Protein AF-0000000078815032 (afdb_homodimer)

Nearest PDB structures (foldseek):
  8a9y-assembly1_I  TM=8.421E-01  e=9.475E-63  Bacteroides thetaiotaomicron VPI-5482
  6zm1-assembly1_B  TM=8.231E-01  e=6.210E-60  Bacteroides thetaiotaomicron VPI-5482
  6sm3-assembly1_B  TM=7.751E-01  e=1.254E-58  Porphyromonas gingivalis W83
  6sli-assembly1_B  TM=7.801E-01  e=6.542E-57  Porphyromonas gingivalis W83
  6ofr-assembly1_A  TM=6.181E-01  e=5.843E-21  Escherichia coli

InterPro domains:
  IPR008969 Carboxypeptidase-like, regulatory domain superfamily [SSF49464] (39-123)
  IPR012910 TonB-dependent receptor, plug domain [PF07715] (133-239)
  IPR023996 TonB-dependent outer membrane protein, SusC/RagA [TIGR04056] (39-1039)
  IPR023997 TonB-dependent outer membrane protein SusC/RagA, conserved site [TIGR04057] (215-245)
  IPR037066 TonB-dependent receptor, plug domain superfamily [G3DSA:2.170.130.10] (115-244)
  IPR039426 TonB-dependent receptor-like [PS52016] (132-261)

Solvent-accessible surface area (backbone atoms only — not comparable to full-atom values): 103004 Å² total; per-residue (Å²): 144,79,83,83,64,69,72,75,48,55,62,59,51,54,54,49,57,59,58,59,58,61,71,66,71,80,77,81,79,72,82,77,65,89,60,74,62,61,38,59,36,31,29,36,32,20,33,47,95,75,65,39,47,35,60,62,26,38,31,26,38,64,86,48,91,51,56,25,53,20,36,85,73,2,35,32,65,35,74,39,59,51,54,60,51,59,40,35,35,33,37,36,37,94,72,28,45,69,44,76,41,68,42,56,93,54,48,62,60,70,43,68,36,36,44,34,59,61,72,64,67,46,63,36,77,48,76,95,45,72,38,41,50,88,72,56,48,51,54,64,49,74,44,58,38,87,75,54,87,70,89,64,92,34,48,53,58,60,47,40,41,71,42,50,33,47,43,47,46,54,51,33,42,42,68,58,83,68,34,58,28,49,57,21,47,64,44,61,63,48,70,78,51,83,40,56,44,32,33,23,50,71,80,39,80,47,65,72,62,74,53,57,70,88,44,37,42,34,41,30,37,25,67,37,27,48,36,17,9,54,54,16,46,55,19,57,34,15,30,36,41,34,35,59,48,64,35,42,73,49,73,68,35,38,40,38,38,41,37,41,34,40,34,24,62,67,43,71,70,57,60,47,50,22,32,59,46,46,51,50,50,21,61,44,69,72,44,72,80,57,44,74,67,55,39,45,30,25,68,71,52,76,40,47,58,78,30,8,62,44,56,53,68,65,71,45,35,50,73,54,24,46,35,38,38,39,36,42,34,40,31,14,24,52,89,45,39,23,29,20,39,38,40,36,41,38,39,33,44,43,37,56,51,53,47,71,81,77,50,100,58,70,24,45,42,36,27,40,39,38,40,38,38,38,28,37,38,33,46,78,44,99,46,31,37,40,36,43,36,42,35,44,37,43,37,39,38,37,22,25,32,46,62,66,68,56,37,43,47,30,47,44,23,37,26,22,40,67,45,31,80,50,36,90,86,68,51,46,41,32,50,84,52,106,45,75,61,45,34,58,47,42,41,50,52,13,35,22,26,42,37,41,39,40,38,39,40,38,37,43,33,41,39,38,54,32,29,90,78,76,41,72,42,29,34,38,36,41,37,42,36,47,36,39,39,41,39,40,39,42,33,31,28,30,42,49,58,20,30,40,72,79,46,62,48,96,87,66,47,76,38,68,70,72,56,72,40,82,52,43,82,60,68,43,76,48,66,49,60,40,36,38,40,36,42,39,42,38,42,37,39,36,36,46,45,70,46,92,85,32,40,36,41,34,37,35,44,34,41,40,40,40,41,36,38,43,37,66,61,87,33,81,70,60,45,45,70,44,61,42,41,36,38,24,37,38,39,39,39,28,48,66,81,27,41,37,40,36,40,27,25,9,42,34,41,44,66,50,31,24,90,93,43,25,62,48,81,19,46,14,35,33,38,28,38,32,53,45,73,38,79,87,35,57,85,48,30,74,52,42,56,36,38,33,42,28,34,33,38,20,28,23,28,34,73,79,65,77,83,66,75,37,52,40,45,62,38,77,34,56,78,51,54,47,56,44,65,94,80,45,72,53,49,46,75,25,82,39,71,31,48,57,53,34,69,76,40,55,64,21,38,36,40,28,37,38,44,36,40,38,38,24,40,63,82,33,35,39,40,38,42,35,40,41,40,34,40,31,38,24,33,63,37,56,51,61,68,59,61,75,80,75,66,63,86,40,67,47,66,39,55,65,18,30,22,36,28,36,38,38,28,27,39,37,37,36,50,47,73,58,86,72,32,42,37,38,35,40,35,28,34,24,37,38,52,38,30,32,67,33,68,55,68,74,82,45,96,50,68,69,59,40,63,63,70,32,45,55,28,88,90,25,71,53,50,66,22,36,49,54,77,48,57,34,83,36,69,65,54,58,74,73,43,62,47,58,71,41,62,55,69,57,69,27,24,63,34,68,51,50,68,82,68,78,52,51,31,46,82,83,27,31,31,75,46,90,44,33,78,49,58,28,30,37,29,16,40,32,44,34,41,31,44,84,50,35,36,38,37,39,32,35,33,33,40,32,62,20,27,37,51,54,30,58,49,26,66,33,55,38,53,70,63,37,80,45,34,33,14,36,37,39,72,47,76,81,26,36,28,51,90,88,47,51,73,70,52,42,71,64,29,76,40,52,43,62,24,44,46,85,35,65,24,32,61,45,56,64,54,59,26,57,76,39,46,40,66,37,35,37,39,26,37,45,35,37,38,43,34,40,37,58,56,53,87,72,30,64,87,47,80,45,67,40,41,35,42,33,42,36,36,28,44,75,43,76,50,50,86,53,81,63,37,60,51,66,44,57,54,35,64,54,66,55,57,45,40,53,20,36,41,34,44,35,40,37,37,31,63,134,82,78,77,65,68,70,75,50,53,61,58,52,52,53,49,55,59,58,61,60,60,72,64,70,81,78,80,78,72,82,75,66,89,60,74,61,60,38,59,34,29,31,36,32,21,32,46,93,76,66,38,47,35,60,61,25,38,34,27,37,65,86,49,92,52,54,27,53,20,36,85,72,2,35,31,65,34,74,38,58,52,55,60,49,58,39,36,35,32,36,37,36,96,75,28,45,70,43,77,42,67,43,56,92,54,47,62,58,70,43,68,37,38,44,34,57,62,72,61,67,45,64,36,77,48,74,95,45,73,38,41,49,89,71,56,48,52,52,63,49,72,43,57,38,87,75,53,86,71,90,64,93,34,48,54,58,59,46,40,40,70,43,52,35,46,45,47,45,55,51,33,41,41,68,60,82,67,34,57,29,50,56,20,48,65,44,61,62,48,69,78,50,84,41,57,45,32,35,22,50,72,81,40,81,47,67,71,61,75,52,56,70,89,45,36,42,34,42,30,38,24,67,37,26,47,36,16,8,54,53,16,46,58,18,58,32,15,31,35,42,34,34,59,51,64,34,41,72,47,74,66,37,38,39,39,38,42,36,42,34,41,34,25,64,65,43,71,70,58,60,47,52,22,32,59,47,45,51,51,50,21,61,42,69,72,45,73,81,58,44,74,66,56,39,46,28,25,68,69,52,77,42,46,60,78,30,8,61,43,58,53,68,64,70,45,35,50,74,54,27,45,36,40,38,39,37,40,35,40,31,14,24,52,91,46,39,23,30,20,39,39,40,37,42,38,39,34,43,43,37,57,52,53,48,71,82,76,49,99,58,69,23,46,43,36,28,40,41,40,40,37,40,40,27,37,38,32,44,78,43,98,46,32,36,40,36,42,37,42,36,44,36,43,36,42,40,38,23,25,33,44,61,66,67,56,36,43,47,30,46,45,24,36,26,23,40,66,46,31,81,51,36,90,86,68,50,45,41,31,50,83,52,102,48,74,60,44,34,57,48,42,42,51,52,13,37,21,27,43,35,39,38,40,38,38,40,37,38,42,32,41,38,38,54,32,29,92,79,76,40,71,41,29,33,39,38,42,37,44,36,47,37,38,39,41,38,40,40,42,33,31,28,31,43,49,60,20,30,37,72,80,46,63,48,98,87,65,45,77,37,67,71,73,58,73,39,81,53,41,82,62,68,43,77,49,64,50,60,40,34,38,41,35,41,39,41,38,41,36,41,37,36,47,45,70,45,93,85,32,41,35,41,34,38,37,43,34,42,39,39,38,42,35,38,43,37,68,62,88,34,80,69,60,45,44,69,46,58,41,40,38,38,2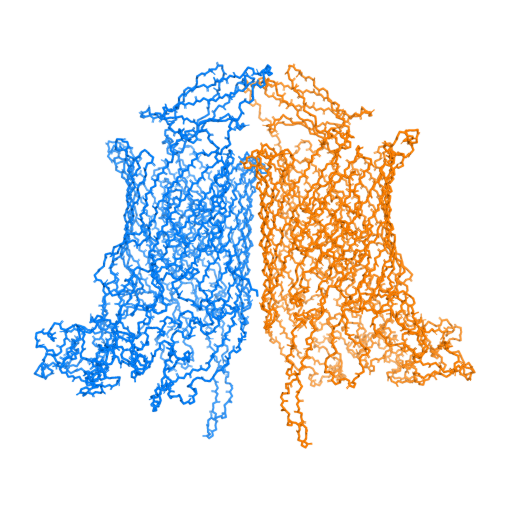4,37,37,40,37,40,27,47,66,80,27,40,36,41,37,42,28,25,10,41,32,40,44,69,51,31,25,89,92,44,26,61,48,82,20,47,15,34,32,36,29,39,33,52,46,74,39,77,88,34,58,86,48,32,73,52,42,57,37,37,33,41,27,33,33,38,21,27,24,28,34,75,79,65,79,84,66,73,38,52,40,44,62,40,76,34,56,79,50,55,47,55,43,66,96,80,46,72,53,49,46,76,27,82,40,71,32,47,56,52,34,69,75,39,55,62,21,37,35,40,29,37,38,43,34,40,38,36,24,39,63,82,32,36,39,40,38,40,36,40,41,40,34,40,30,38,24,34,63,36,58,52,60,68,60,61,74,81,75,68,63,85,41,66,49,66,39,56,66,17,29,23,38,30,37,39,39,26,28,39,39,36,36,50,48,71,59,87,74,32,42,37,38,36,39,36,28,35,24,38,37,51,37,29,32,66,33,67,54,68,74,82,46,96,51,69,69,58,41,64,60,70,32,45,54,26,88,90,26,73,50,50,65,22,37,50,52,77,47,57,32,85,35,69,66,54,57,73,73,43,62,48,57,71,41,61,54,70,57,68,29,25,63,35,69,52,51,70,81,70,80,53,52,28,47,82,83,28,31,31,74,46,92,44,32,76,50,58,27,30,38,30,17,41,33,45,34,41,34,45,85,48,36,34,40,38,40,32,35,32,33,39,32,63,20,26,37,51,54,31,58,49,28,65,32,53,38,55,71,63,36,78,46,38,32,14,36,36,38,73,46,76,83,27,36,28,50,91,86,47,52,74,68,52,41,69,66,28,76,39,52,42,60,25,42,46,86,36,64,24,30,61,46,58,64,54,60,25,57,76,39,46,41,64,37,34,37,41,25,36,45,36,36,37,42,34,39,38,59,57,52,86,74,28,65,85,46,80,46,67,40,40,34,42,33,42,36,35,28,44,75,43,75,50,50,86,53,80,63,38,58,48,67,45,57,53,37,63,53,68,54,58,46,42,53,20,37,42,36,43,36,39,38,38,31,63

Organism: NCBI:txid997873

Structure (mmCIF, N/CA/C/O backbone):
data_AF-0000000078815032-model_v1
#
loop_
_entity.id
_entity.type
_entity.pdbx_description
1 polymer 'SusC/RagA family TonB-linked outer membrane protein'
#
loop_
_atom_site.group_PDB
_atom_site.id
_atom_site.type_symbol
_atom_site.label_atom_id
_atom_site.label_alt_id
_atom_site.label_comp_id
_atom_site.label_asym_id
_atom_site.label_entity_id
_atom_site.label_seq_id
_atom_site.pdbx_PDB_ins_code
_atom_site.Cartn_x
_atom_site.Cartn_y
_atom_site.Cartn_z
_atom_site.occupancy
_atom_site.B_iso_or_equiv
_atom_site.auth_seq_id
_atom_site.auth_comp_id
_atom_site.auth_asym_id
_atom_site.auth_atom_id
_atom_site.pdbx_PDB_model_num
ATOM 1 N N . MET A 1 1 ? 0.062 -14.578 29.141 1 17.03 1 MET A N 1
ATOM 2 C CA . MET A 1 1 ? 1.297 -14.008 28.609 1 17.03 1 MET A CA 1
ATOM 3 C C . MET A 1 1 ? 1.49 -12.578 29.109 1 17.03 1 MET A C 1
ATOM 5 O O . MET A 1 1 ? 0.55 -11.953 29.594 1 17.03 1 MET A O 1
ATOM 9 N N . LYS A 1 2 ? 2.531 -11.656 28.375 1 23.73 2 LYS A N 1
ATOM 10 C CA . LYS A 1 2 ? 3.879 -11.117 28.531 1 23.73 2 LYS A CA 1
ATOM 11 C C . LYS A 1 2 ? 3.838 -9.633 28.891 1 23.73 2 LYS A C 1
ATOM 13 O O . LYS A 1 2 ? 2.957 -8.906 28.422 1 23.73 2 LYS A O 1
ATOM 18 N N . PRO A 1 3 ? 4.613 -9.266 29.938 1 27.3 3 PRO A N 1
ATOM 19 C CA . PRO A 1 3 ? 5.082 -7.918 30.281 1 27.3 3 PRO A CA 1
ATOM 20 C C . PRO A 1 3 ? 5.488 -7.105 29.062 1 27.3 3 PRO A C 1
ATOM 22 O O . PRO A 1 3 ? 5.902 -7.68 28.047 1 27.3 3 PRO A O 1
ATOM 25 N N . ASN A 1 4 ? 4.914 -5.973 28.922 1 27.45 4 ASN A N 1
ATOM 26 C CA . ASN A 1 4 ? 5.125 -4.824 28.047 1 27.45 4 ASN A CA 1
ATOM 27 C C . ASN A 1 4 ? 6.562 -4.324 28.109 1 27.45 4 ASN A C 1
ATOM 29 O O . ASN A 1 4 ? 6.883 -3.432 28.891 1 27.45 4 ASN A O 1
ATOM 33 N N . LEU A 1 5 ? 7.605 -5.266 28.094 1 28.98 5 LEU A N 1
ATOM 34 C CA . LEU A 1 5 ? 9.047 -5.086 28.25 1 28.98 5 LEU A CA 1
ATOM 35 C C . LEU A 1 5 ? 9.578 -4.098 27.219 1 28.98 5 LEU A C 1
ATOM 37 O O . LEU A 1 5 ? 10.773 -3.787 27.203 1 28.98 5 LEU A O 1
ATOM 41 N N . PHE A 1 6 ? 8.773 -3.75 26.219 1 28.92 6 PHE A N 1
ATOM 42 C CA . PHE A 1 6 ? 9.492 -3.1 25.141 1 28.92 6 PHE A CA 1
ATOM 43 C C . PHE A 1 6 ? 9.844 -1.662 25.5 1 28.92 6 PHE A C 1
ATOM 45 O O . PHE A 1 6 ? 10.625 -1.012 24.812 1 28.92 6 PHE A O 1
ATOM 52 N N . HIS A 1 7 ? 9.156 -1.008 26.438 1 31.09 7 HIS A N 1
ATOM 53 C CA . HIS A 1 7 ? 9.289 0.445 26.453 1 31.09 7 HIS A CA 1
ATOM 54 C C . HIS A 1 7 ? 10.648 0.869 26.984 1 31.09 7 HIS A C 1
ATOM 56 O O . HIS A 1 7 ? 11.242 1.838 26.5 1 31.09 7 HIS A O 1
ATOM 62 N N . THR A 1 8 ? 11.039 0.402 28.25 1 33.56 8 THR A N 1
ATOM 63 C CA . THR A 1 8 ? 12.188 0.922 28.984 1 33.56 8 THR A CA 1
ATOM 64 C C . THR A 1 8 ? 13.492 0.513 28.297 1 33.56 8 THR A C 1
ATOM 66 O O . THR A 1 8 ? 14.547 1.108 28.547 1 33.56 8 THR A O 1
ATOM 69 N N . GLN A 1 9 ? 13.5 -0.569 27.516 1 32.56 9 GLN A N 1
ATOM 70 C CA . GLN A 1 9 ? 14.734 -1.25 27.156 1 32.56 9 GLN A CA 1
ATOM 71 C C . GLN A 1 9 ? 15.406 -0.574 25.953 1 32.56 9 GLN A C 1
ATOM 73 O O . GLN A 1 9 ? 16.609 -0.769 25.719 1 32.56 9 GLN A O 1
ATOM 78 N N . PHE A 1 10 ? 14.688 0.203 25.312 1 30.89 10 PHE A N 1
ATOM 79 C CA . PHE A 1 10 ? 15.359 0.689 24.109 1 30.89 10 PHE A CA 1
ATOM 80 C C . PHE A 1 10 ? 16.375 1.771 24.469 1 30.89 10 PHE A C 1
ATOM 82 O O . PHE A 1 10 ? 17.438 1.852 23.859 1 30.89 10 PHE A O 1
ATOM 89 N N . PHE A 1 11 ? 16.172 2.57 25.5 1 33.44 11 PHE A N 1
ATOM 90 C CA . PHE A 1 11 ? 17.188 3.555 25.844 1 33.44 11 PHE A CA 1
ATOM 91 C C . PHE A 1 11 ? 18.453 2.869 26.328 1 33.44 11 PHE A C 1
ATOM 93 O O . PHE A 1 11 ? 19.562 3.326 26.031 1 33.44 11 PHE A O 1
ATOM 100 N N . ARG A 1 12 ? 18.375 1.765 27.047 1 34.41 12 ARG A N 1
ATOM 101 C CA . ARG A 1 12 ? 19.547 1.09 27.594 1 34.41 12 ARG A CA 1
ATOM 102 C C . ARG A 1 12 ? 20.391 0.479 26.484 1 34.41 12 ARG A C 1
ATOM 104 O O . ARG A 1 12 ? 21.625 0.534 26.531 1 34.41 12 ARG A O 1
ATOM 111 N N . LEU A 1 13 ? 19.734 0.036 25.469 1 32.59 13 LEU A N 1
ATOM 112 C CA . LEU A 1 13 ? 20.531 -0.61 24.422 1 32.59 13 LEU A CA 1
ATOM 113 C C . LEU A 1 13 ? 21.25 0.426 23.578 1 32.59 13 LEU A C 1
ATOM 115 O O . LEU A 1 13 ? 22.422 0.245 23.219 1 32.59 13 LEU A O 1
ATOM 119 N N . PHE A 1 14 ? 20.641 1.541 23.281 1 34.09 14 PHE A N 1
ATOM 120 C CA . PHE A 1 14 ? 21.312 2.512 22.438 1 34.09 14 PHE A CA 1
ATOM 121 C C . PHE A 1 14 ? 22.469 3.18 23.188 1 34.09 14 PHE A C 1
ATOM 123 O O . PHE A 1 14 ? 23.547 3.377 22.641 1 34.09 14 PHE A O 1
ATOM 130 N N . PHE A 1 15 ? 22.344 3.541 24.469 1 34.94 15 PHE A N 1
ATOM 131 C CA . PHE A 1 15 ? 23.484 4.055 25.203 1 34.94 15 PHE A CA 1
ATOM 132 C C . PHE A 1 15 ? 24.594 3.01 25.297 1 34.94 15 PHE A C 1
ATOM 134 O O . PHE A 1 15 ? 25.766 3.354 25.391 1 34.94 15 PHE A O 1
ATOM 141 N N . LEU A 1 16 ? 24.25 1.733 25.297 1 32.28 16 LEU A N 1
ATOM 142 C CA . LEU A 1 16 ? 25.297 0.711 25.344 1 32.28 16 LEU A CA 1
ATOM 143 C C . LEU A 1 16 ? 26.047 0.646 24.031 1 32.28 16 LEU A C 1
ATOM 145 O O . LEU A 1 16 ? 27.266 0.42 24.016 1 32.28 16 LEU A O 1
ATOM 149 N N . ILE A 1 17 ? 25.375 0.931 22.969 1 34.19 17 ILE A N 1
ATOM 150 C CA . ILE A 1 17 ? 26.141 0.878 21.734 1 34.19 17 ILE A CA 1
ATOM 151 C C . ILE A 1 17 ? 27.047 2.102 21.625 1 34.19 17 ILE A C 1
ATOM 153 O O . ILE A 1 17 ? 28.188 1.996 21.188 1 34.19 17 ILE A O 1
ATOM 157 N N . LEU A 1 18 ? 26.547 3.266 22 1 34.38 18 LEU A N 1
ATOM 158 C CA . LEU A 1 18 ? 27.438 4.422 21.938 1 34.38 18 LEU A CA 1
ATOM 159 C C . LEU A 1 18 ? 28.594 4.281 22.922 1 34.38 18 LEU A C 1
ATOM 161 O O . LEU A 1 18 ? 29.719 4.688 22.625 1 34.38 18 LEU A O 1
ATOM 165 N N . LEU A 1 19 ? 28.344 3.783 24.125 1 32.12 19 LEU A N 1
ATOM 166 C CA . LEU A 1 19 ? 29.438 3.652 25.078 1 32.12 19 LEU A CA 1
ATOM 167 C C . LEU A 1 19 ? 30.469 2.627 24.609 1 32.12 19 LEU A C 1
ATOM 169 O O . LEU A 1 19 ? 31.594 2.588 25.094 1 32.12 19 LEU A O 1
ATOM 173 N N . ALA A 1 20 ? 30.016 1.677 23.875 1 32.22 20 ALA A N 1
ATOM 174 C CA . ALA A 1 20 ? 31.047 0.717 23.484 1 32.22 20 ALA A CA 1
ATOM 175 C C . ALA A 1 20 ? 32.031 1.35 22.516 1 32.22 20 ALA A C 1
ATOM 177 O O . ALA A 1 20 ? 33.094 0.772 22.25 1 32.22 20 ALA A O 1
ATOM 178 N N . GLY A 1 21 ? 31.641 2.371 21.812 1 32.75 21 GLY A N 1
ATOM 179 C CA . GLY A 1 21 ? 32.625 2.938 20.906 1 32.75 21 GLY A CA 1
ATOM 180 C C . GLY A 1 21 ? 33.812 3.564 21.625 1 32.75 21 GLY A C 1
ATOM 181 O O . GLY A 1 21 ? 34.75 4.016 20.984 1 32.75 21 GLY A O 1
ATOM 182 N N . ILE A 1 22 ? 33.594 3.973 22.859 1 30.75 22 ILE A N 1
ATOM 183 C CA . ILE A 1 22 ? 34.688 4.832 23.297 1 30.75 22 ILE A CA 1
ATOM 184 C C . ILE A 1 22 ? 35.969 4.023 23.359 1 30.75 22 ILE A C 1
ATOM 186 O O . ILE A 1 22 ? 37.062 4.551 23.109 1 30.75 22 ILE A O 1
ATOM 190 N N . SER A 1 23 ? 35.875 2.848 23.922 1 28.23 23 SER A N 1
ATOM 191 C CA . SER A 1 23 ? 37.25 2.51 24.344 1 28.23 23 SER A CA 1
ATOM 192 C C . SER A 1 23 ? 38.094 2.027 23.172 1 28.23 23 SER A C 1
ATOM 194 O O . SER A 1 23 ? 38.656 0.926 23.219 1 28.23 23 SER A O 1
ATOM 196 N N . ILE A 1 24 ? 37.594 2.295 22 1 28.86 24 ILE A N 1
ATOM 197 C CA . ILE A 1 24 ? 38.562 1.701 21.078 1 28.86 24 ILE A CA 1
ATOM 198 C C . ILE A 1 24 ? 39.938 2.342 21.281 1 28.86 24 ILE A C 1
ATOM 200 O O . ILE A 1 24 ? 40.094 3.541 21.047 1 28.86 24 ILE A O 1
ATOM 204 N N . GLN A 1 25 ? 40.688 1.81 22.234 1 25.69 25 GLN A N 1
ATOM 205 C CA . GLN A 1 25 ? 42.125 2.068 22.359 1 25.69 25 GLN A CA 1
ATOM 206 C C . GLN A 1 25 ? 42.844 1.829 21.031 1 25.69 25 GLN A C 1
ATOM 208 O O . GLN A 1 25 ? 42.625 0.803 20.391 1 25.69 25 GLN A O 1
ATOM 213 N N . THR A 1 26 ? 43.219 2.852 20.438 1 29.52 26 THR A N 1
ATOM 214 C CA . THR A 1 26 ? 44.156 2.965 19.312 1 29.52 26 THR A CA 1
ATOM 215 C C . THR A 1 26 ? 45.406 2.113 19.547 1 29.52 26 THR A C 1
ATOM 217 O O . THR A 1 26 ? 46.188 2.391 20.469 1 29.52 26 THR A O 1
ATOM 220 N N . TYR A 1 27 ? 45.375 0.768 19.531 1 23.55 27 TYR A N 1
ATOM 221 C CA . TYR A 1 27 ? 46.688 0.12 19.531 1 23.55 27 TYR A CA 1
ATOM 222 C C . TYR A 1 27 ? 47.438 0.417 18.234 1 23.55 27 TYR A C 1
ATOM 224 O O . TYR A 1 27 ? 46.906 0.232 17.141 1 23.55 27 TYR A O 1
ATOM 232 N N . ALA A 1 28 ? 48.531 1.312 18.219 1 26.25 28 ALA A N 1
ATOM 233 C CA . ALA A 1 28 ? 49.625 1.646 17.312 1 26.25 28 ALA A CA 1
ATOM 234 C C . ALA A 1 28 ? 50.469 0.414 16.984 1 26.25 28 ALA A C 1
ATOM 236 O O . ALA A 1 28 ? 51.219 -0.052 17.828 1 26.25 28 ALA A O 1
ATOM 237 N N . ALA A 1 29 ? 49.969 -0.562 16.234 1 26 29 ALA A N 1
ATOM 238 C CA . ALA A 1 29 ? 50.969 -1.53 15.836 1 26 29 ALA A CA 1
ATOM 239 C C . ALA A 1 29 ? 52.062 -0.864 15 1 26 29 ALA A C 1
ATOM 241 O O . ALA A 1 29 ? 51.781 -0.053 14.117 1 26 29 ALA A O 1
ATOM 242 N N . LYS A 1 30 ? 53.375 -0.944 15.406 1 26.3 30 LYS A N 1
ATOM 243 C CA . LYS A 1 30 ? 54.719 -0.52 14.969 1 26.3 30 LYS A CA 1
ATOM 244 C C . LYS A 1 30 ? 55.125 -1.237 13.688 1 26.3 30 LYS A C 1
ATOM 246 O O . LYS A 1 30 ? 56.281 -1.249 13.328 1 26.3 30 LYS A O 1
ATOM 251 N N . ASP A 1 31 ? 54.281 -2.088 13.039 1 26.45 31 ASP A N 1
ATOM 252 C CA . ASP A 1 31 ? 55.125 -2.865 12.148 1 26.45 31 ASP A CA 1
ATOM 253 C C . ASP A 1 31 ? 55.812 -1.968 11.117 1 26.45 31 ASP A C 1
ATOM 255 O O . ASP A 1 31 ? 55.188 -1.077 10.547 1 26.45 31 ASP A O 1
ATOM 259 N N . SER A 1 32 ? 57.188 -1.907 11.18 1 27.88 32 SER A N 1
ATOM 260 C CA . SER A 1 32 ? 58.312 -1.213 10.555 1 27.88 32 SER A CA 1
ATOM 261 C C . SER A 1 32 ? 58.375 -1.527 9.062 1 27.88 32 SER A C 1
ATOM 263 O O . SER A 1 32 ? 59.469 -1.763 8.531 1 27.88 32 SER A O 1
ATOM 265 N N . GLN A 1 33 ? 57.406 -2.201 8.398 1 30.28 33 GLN A N 1
ATOM 266 C CA . GLN A 1 33 ? 57.844 -2.385 7.02 1 30.28 33 GLN A CA 1
ATOM 267 C C . GLN A 1 33 ? 58.125 -1.042 6.34 1 30.28 33 GLN A C 1
ATOM 269 O O . GLN A 1 33 ? 57.5 -0.039 6.676 1 30.28 33 GLN A O 1
ATOM 274 N N . ALA A 1 34 ? 59.188 -0.987 5.402 1 33.59 34 ALA A N 1
ATOM 275 C CA . ALA A 1 34 ? 59.688 0.215 4.734 1 33.59 34 ALA A CA 1
ATOM 276 C C . ALA A 1 34 ? 58.531 1.02 4.129 1 33.59 34 ALA A C 1
ATOM 278 O O . ALA A 1 34 ? 57.875 0.554 3.207 1 33.59 34 ALA A O 1
ATOM 279 N N . ALA A 1 35 ? 57.875 1.711 4.871 1 37.81 35 ALA A N 1
ATOM 280 C CA . ALA A 1 35 ? 56.688 2.559 4.664 1 37.81 35 ALA A CA 1
ATOM 281 C C . ALA A 1 35 ? 56.906 3.492 3.473 1 37.81 35 ALA A C 1
ATOM 283 O O . ALA A 1 35 ? 57.938 4.16 3.369 1 37.81 35 ALA A O 1
ATOM 284 N N . PRO A 1 36 ? 56.312 3.131 2.303 1 41.16 36 PRO A N 1
ATOM 285 C CA . PRO A 1 36 ? 56.5 4.145 1.261 1 41.16 36 PRO A CA 1
ATOM 286 C C . PRO A 1 36 ? 56.5 5.566 1.816 1 41.16 36 PRO A C 1
ATOM 288 O O . PRO A 1 36 ? 55.875 5.832 2.852 1 41.16 36 PRO A O 1
ATOM 291 N N . LYS A 1 37 ? 57.688 6.211 1.533 1 48.44 37 LYS A N 1
ATOM 292 C CA . LYS A 1 37 ? 57.969 7.555 2.035 1 48.44 37 LYS A CA 1
ATOM 293 C C . LYS A 1 37 ? 56.719 8.438 1.928 1 48.44 37 LYS A C 1
ATOM 295 O O . LYS A 1 37 ? 56.156 8.609 0.841 1 48.44 37 LYS A O 1
ATOM 300 N N . LYS A 1 38 ? 55.938 8.516 2.834 1 62.34 38 LYS A N 1
ATOM 301 C CA . LYS A 1 38 ? 54.781 9.383 3.023 1 62.34 38 LYS A CA 1
ATOM 302 C C . LYS A 1 38 ? 55.188 10.852 3.127 1 62.34 38 LYS A C 1
ATOM 304 O O . LYS A 1 38 ? 56.188 11.172 3.775 1 62.34 38 LYS A O 1
ATOM 309 N N . ARG A 1 39 ? 54.719 11.57 2.139 1 74.5 39 ARG A N 1
ATOM 310 C CA . ARG A 1 39 ? 54.906 13.016 2.188 1 74.5 39 ARG A CA 1
ATOM 311 C C . ARG A 1 39 ? 53.719 13.695 2.852 1 74.5 39 ARG A C 1
ATOM 313 O O . ARG A 1 39 ? 52.562 13.352 2.572 1 74.5 39 ARG A O 1
ATOM 320 N N . THR A 1 40 ? 54.125 14.422 3.82 1 78.75 40 THR A N 1
ATOM 321 C CA . THR A 1 40 ? 53.062 15.156 4.531 1 78.75 40 THR A CA 1
ATOM 322 C C . THR A 1 40 ? 52.938 16.578 3.986 1 78.75 40 THR A C 1
ATOM 324 O O . THR A 1 40 ? 53.938 17.312 3.918 1 78.75 40 THR A O 1
ATOM 327 N N . ILE A 1 41 ? 51.844 16.828 3.465 1 81.19 41 ILE A N 1
ATOM 328 C CA . ILE A 1 41 ? 51.562 18.188 3.027 1 81.19 41 ILE A CA 1
ATOM 329 C C . ILE A 1 41 ? 50.812 18.938 4.133 1 81.19 41 ILE A C 1
ATOM 331 O O . ILE A 1 41 ? 49.812 18.453 4.664 1 81.19 41 ILE A O 1
ATOM 335 N N . THR A 1 42 ? 51.469 20.031 4.477 1 83.94 42 THR A N 1
ATOM 336 C CA . THR A 1 42 ? 50.875 20.875 5.504 1 83.94 42 THR A CA 1
ATOM 337 C C . THR A 1 42 ? 50.531 22.25 4.941 1 83.94 42 THR A C 1
ATOM 339 O O . THR A 1 42 ? 51.062 22.641 3.893 1 83.94 42 THR A O 1
ATOM 342 N N . GLY A 1 43 ? 49.594 22.875 5.387 1 83.88 43 GLY A N 1
ATOM 343 C CA . GLY A 1 43 ? 49.25 24.234 4.996 1 83.88 43 GLY A CA 1
ATOM 344 C C . GLY A 1 43 ? 48.156 24.844 5.852 1 83.88 43 GLY A C 1
ATOM 345 O O . GLY A 1 43 ? 47.688 24.219 6.812 1 83.88 43 GLY A O 1
ATOM 346 N N . THR A 1 44 ? 47.969 26.094 5.574 1 83.31 44 THR A N 1
ATOM 347 C CA . THR A 1 44 ? 46.875 26.828 6.23 1 83.31 44 THR A CA 1
ATOM 348 C C . THR A 1 44 ? 45.812 27.266 5.223 1 83.31 44 THR A C 1
ATOM 350 O O . THR A 1 44 ? 46.156 27.641 4.094 1 83.31 44 THR A O 1
ATOM 353 N N . VAL A 1 45 ? 44.656 27.062 5.586 1 83.44 45 VAL A N 1
ATOM 354 C CA . VAL A 1 45 ? 43.531 27.578 4.805 1 83.44 45 VAL A CA 1
ATOM 355 C C . VAL A 1 45 ? 42.969 28.812 5.477 1 83.44 45 VAL A C 1
ATOM 357 O O . VAL A 1 45 ? 42.531 28.75 6.629 1 83.44 45 VAL A O 1
ATOM 360 N N . ILE A 1 46 ? 42.969 29.859 4.816 1 78.75 46 ILE A N 1
ATOM 361 C CA . ILE A 1 46 ? 42.438 31.109 5.367 1 78.75 46 ILE A CA 1
ATOM 362 C C . ILE A 1 46 ? 41.344 31.656 4.445 1 78.75 46 ILE A C 1
ATOM 364 O O . ILE A 1 46 ? 41.281 31.281 3.271 1 78.75 46 ILE A O 1
ATOM 368 N N . SER A 1 47 ? 40.406 32.438 4.969 1 73.69 47 SER A N 1
ATOM 369 C CA . SER A 1 47 ? 39.375 33.094 4.195 1 73.69 47 SER A CA 1
ATOM 370 C C . SER A 1 47 ? 39.938 34.344 3.5 1 73.69 47 SER A C 1
ATOM 372 O O . SER A 1 47 ? 40.812 35.031 4.035 1 73.69 47 SER A O 1
ATOM 374 N N . GLU A 1 48 ? 39.281 34.406 2.307 1 69.31 48 GLU A N 1
ATOM 375 C CA . GLU A 1 48 ? 39.656 35.625 1.604 1 69.31 48 GLU A CA 1
ATOM 376 C C . GLU A 1 48 ? 39.031 36.875 2.27 1 69.31 48 GLU A C 1
ATOM 378 O O . GLU A 1 48 ? 37.875 36.844 2.68 1 69.31 48 GLU A O 1
ATOM 383 N N . GLY A 1 49 ? 39.719 38.062 2.381 1 60.47 49 GLY A N 1
ATOM 384 C CA . GLY A 1 49 ? 39.25 39.312 2.963 1 60.47 49 GLY A CA 1
ATOM 385 C C . GLY A 1 49 ? 39.75 39.531 4.371 1 60.47 49 GLY A C 1
ATOM 386 O O . GLY A 1 49 ? 40.406 40.531 4.648 1 60.47 49 GLY A O 1
ATOM 387 N N . ASP A 1 50 ? 39.281 38.5 5.289 1 60.06 50 ASP A N 1
ATOM 388 C CA . ASP A 1 50 ? 39.688 38.75 6.672 1 60.06 50 ASP A CA 1
ATOM 389 C C . ASP A 1 50 ? 40.906 37.938 7.062 1 60.06 50 ASP A C 1
ATOM 391 O O . ASP A 1 50 ? 41.406 38.062 8.18 1 60.06 50 ASP A O 1
ATOM 395 N N . ASN A 1 51 ? 41.406 37.188 6.137 1 63.94 51 ASN A N 1
ATOM 396 C CA . ASN A 1 51 ? 42.594 36.344 6.32 1 63.94 51 ASN A CA 1
ATOM 397 C C . ASN A 1 51 ? 42.531 35.562 7.625 1 63.94 51 ASN A C 1
ATOM 399 O O . ASN A 1 51 ? 43.531 35.375 8.305 1 63.94 51 ASN A O 1
ATOM 403 N N . MET A 1 52 ? 41.344 35.188 7.934 1 69.62 52 MET A N 1
ATOM 404 C CA . MET A 1 52 ? 41.188 34.344 9.125 1 69.62 52 MET A CA 1
ATOM 405 C C . MET A 1 52 ? 41.312 32.875 8.789 1 69.62 52 MET A C 1
ATOM 407 O O . MET A 1 52 ? 40.906 32.438 7.711 1 69.62 52 MET A O 1
ATOM 411 N N . PRO A 1 53 ? 41.875 32.156 9.766 1 74.94 53 PRO A N 1
ATOM 412 C CA . PRO A 1 53 ? 41.938 30.719 9.547 1 74.94 53 PRO A CA 1
ATOM 413 C C . PRO A 1 53 ? 40.562 30.062 9.43 1 74.94 53 PRO A C 1
ATOM 415 O O . PRO A 1 53 ? 39.656 30.406 10.188 1 74.94 53 PRO A O 1
ATOM 418 N N . ILE A 1 54 ? 40.344 29.359 8.367 1 74.75 54 ILE A N 1
ATOM 419 C CA . ILE A 1 54 ? 39.094 28.625 8.18 1 74.75 54 ILE A CA 1
ATOM 420 C C . ILE A 1 54 ? 39.156 27.297 8.922 1 74.75 54 ILE A C 1
ATOM 422 O O . ILE A 1 54 ? 39.969 26.422 8.562 1 74.75 54 ILE A O 1
ATOM 426 N N . ILE A 1 55 ? 38.344 27.359 9.922 1 68.88 55 ILE A N 1
ATOM 427 C CA . ILE A 1 55 ? 38.281 26.156 10.742 1 68.88 55 ILE A CA 1
ATOM 428 C C . ILE A 1 55 ? 37.281 25.172 10.109 1 68.88 55 ILE A C 1
ATOM 430 O O . ILE A 1 55 ? 36.156 25.531 9.773 1 68.88 55 ILE A O 1
ATOM 434 N N . GLY A 1 56 ? 37.719 23.859 9.867 1 68.88 56 GLY A N 1
ATOM 435 C CA . GLY A 1 56 ? 36.812 22.797 9.422 1 68.88 56 GLY A CA 1
ATOM 436 C C . GLY A 1 56 ? 36.719 22.703 7.91 1 68.88 56 GLY A C 1
ATOM 437 O O . GLY A 1 56 ? 35.75 22.125 7.383 1 68.88 56 GLY A O 1
ATOM 438 N N . ALA A 1 57 ? 37.531 23.359 7.211 1 73.62 57 ALA A N 1
ATOM 439 C CA . ALA A 1 57 ? 37.562 23.203 5.762 1 73.62 57 ALA A CA 1
ATOM 440 C C . ALA A 1 57 ? 38 21.797 5.367 1 73.62 57 ALA A C 1
ATOM 442 O O . ALA A 1 57 ? 38.938 21.234 5.953 1 73.62 57 ALA A O 1
ATOM 443 N N . ASN A 1 58 ? 37.312 21.297 4.465 1 76.31 58 ASN A N 1
ATOM 444 C CA . ASN A 1 58 ? 37.688 20 3.926 1 76.31 58 ASN A CA 1
ATOM 445 C C . ASN A 1 58 ? 38.812 20.109 2.926 1 76.31 58 ASN A C 1
ATOM 447 O O . ASN A 1 58 ? 38.75 20.891 1.97 1 76.31 58 ASN A O 1
ATOM 451 N N . VAL A 1 59 ? 39.844 19.422 3.26 1 78.94 59 VAL A N 1
ATOM 452 C CA . VAL A 1 59 ? 40.969 19.297 2.344 1 78.94 59 VAL A CA 1
ATOM 453 C C . VAL A 1 59 ? 41.156 17.828 1.936 1 78.94 59 VAL A C 1
ATOM 455 O O . VAL A 1 59 ? 41.344 16.969 2.787 1 78.94 59 VAL A O 1
ATOM 458 N N . TRP A 1 60 ? 40.938 17.578 0.755 1 75.69 60 TRP A N 1
ATOM 459 C CA . TRP A 1 60 ? 41.094 16.172 0.375 1 75.69 60 TRP A CA 1
ATOM 460 C C . TRP A 1 60 ? 41.812 16.062 -0.965 1 75.69 60 TRP A C 1
ATOM 462 O O . TRP A 1 60 ? 41.844 17.016 -1.75 1 75.69 60 TRP A O 1
ATOM 472 N N . LEU A 1 61 ? 42.562 15.008 -1.131 1 73.31 61 LEU A N 1
ATOM 473 C CA . LEU A 1 61 ? 43.188 14.68 -2.406 1 73.31 61 LEU A CA 1
ATOM 474 C C . LEU A 1 61 ? 42.125 14.281 -3.44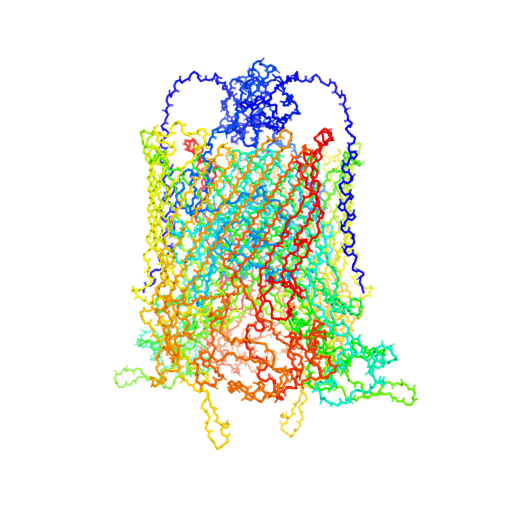3 1 73.31 61 LEU A C 1
ATOM 476 O O . LEU A 1 61 ? 41.344 13.352 -3.219 1 73.31 61 LEU A O 1
ATOM 480 N N . LYS A 1 62 ? 42.031 15.086 -4.426 1 68.44 62 LYS A N 1
ATOM 481 C CA . LYS A 1 62 ? 41.031 14.883 -5.469 1 68.44 62 LYS A CA 1
ATOM 482 C C . LYS A 1 62 ? 41 13.438 -5.949 1 68.44 62 LYS A C 1
ATOM 484 O O . LYS A 1 62 ? 42.062 12.859 -6.207 1 68.44 62 LYS A O 1
ATOM 489 N N . ASN A 1 63 ? 39.781 12.797 -5.969 1 55.66 63 ASN A N 1
ATOM 490 C CA . ASN A 1 63 ? 39.531 11.445 -6.438 1 55.66 63 ASN A CA 1
ATOM 491 C C . ASN A 1 63 ? 40.031 10.391 -5.457 1 55.66 63 ASN A C 1
ATOM 493 O O . ASN A 1 63 ? 40.406 9.281 -5.859 1 55.66 63 ASN A O 1
ATOM 497 N N . SER A 1 64 ? 40.5 10.867 -4.25 1 60.22 64 SER A N 1
ATOM 498 C CA . SER A 1 64 ? 40.938 9.953 -3.201 1 60.22 64 SER A CA 1
ATOM 499 C C . SER A 1 64 ? 40.125 10.156 -1.917 1 60.22 64 SER A C 1
ATOM 501 O O . SER A 1 64 ? 39.469 11.188 -1.747 1 60.22 64 SER A O 1
ATOM 503 N N . SER A 1 65 ? 40.188 9.102 -1.16 1 59.16 65 SER A N 1
ATOM 504 C CA . SER A 1 65 ? 39.562 9.211 0.149 1 59.16 65 SER A CA 1
ATOM 505 C C . SER A 1 65 ? 40.5 9.828 1.173 1 59.16 65 SER A C 1
ATOM 507 O O . SER A 1 65 ? 40.156 9.992 2.34 1 59.16 65 SER A O 1
ATOM 509 N N . THR A 1 66 ? 41.719 10.266 0.721 1 67.06 66 THR A N 1
ATOM 510 C CA . THR A 1 66 ? 42.656 10.875 1.634 1 67.06 66 THR A CA 1
ATOM 511 C C . THR A 1 66 ? 42.375 12.359 1.835 1 67.06 66 THR A C 1
ATOM 513 O O . THR A 1 66 ? 42.312 13.117 0.869 1 67.06 66 THR A O 1
ATOM 516 N N . GLY A 1 67 ? 41.969 12.664 2.867 1 71.06 67 GLY A N 1
ATOM 517 C CA . GLY A 1 67 ? 41.656 14.062 3.145 1 71.06 67 GLY A CA 1
ATOM 518 C C . GLY A 1 67 ? 41.906 14.453 4.586 1 71.06 67 GLY A C 1
ATOM 519 O O . GLY A 1 67 ? 42.344 13.625 5.395 1 71.06 67 GLY A O 1
ATOM 520 N N . ALA A 1 68 ? 42.031 15.758 4.727 1 75.44 68 ALA A N 1
ATOM 521 C CA . ALA A 1 68 ? 42.188 16.375 6.039 1 75.44 68 ALA A CA 1
ATOM 522 C C . ALA A 1 68 ? 41.219 17.516 6.234 1 75.44 68 ALA A C 1
ATOM 524 O O . ALA A 1 68 ? 40.594 17.984 5.27 1 75.44 68 ALA A O 1
ATOM 525 N N . ILE A 1 69 ? 40.906 17.844 7.375 1 75.81 69 ILE A N 1
ATOM 526 C CA . ILE A 1 69 ? 40.125 19.031 7.73 1 75.81 69 ILE A CA 1
ATOM 527 C C . ILE A 1 69 ? 41 20.031 8.469 1 75.81 69 ILE A C 1
ATOM 529 O O . ILE A 1 69 ? 41.875 19.641 9.273 1 75.81 69 ILE A O 1
ATOM 533 N N . THR A 1 70 ? 40.875 21.266 8.195 1 78.06 70 THR A N 1
ATOM 534 C CA . THR A 1 70 ? 41.688 22.297 8.805 1 78.06 70 THR A CA 1
ATOM 535 C C . THR A 1 70 ? 41.375 22.422 10.297 1 78.06 70 THR A C 1
ATOM 537 O O . THR A 1 70 ? 40.25 22.234 10.719 1 78.06 70 THR A O 1
ATOM 540 N N . ASP A 1 71 ? 42.469 22.781 11.055 1 72.38 71 ASP A N 1
ATOM 541 C CA . ASP A 1 71 ? 42.344 22.922 12.508 1 72.38 71 ASP A CA 1
ATOM 542 C C . ASP A 1 71 ? 41.938 24.344 12.891 1 72.38 71 ASP A C 1
ATOM 544 O O . ASP A 1 71 ? 41.531 25.141 12.031 1 72.38 71 ASP A O 1
ATOM 548 N N . LEU A 1 72 ? 42.031 24.75 14.18 1 67.5 72 LEU A N 1
ATOM 549 C CA . LEU A 1 72 ? 41.594 26.047 14.695 1 67.5 72 LEU A CA 1
ATOM 550 C C . LEU A 1 72 ? 42.406 27.172 14.102 1 67.5 72 LEU A C 1
ATOM 552 O O . LEU A 1 72 ? 41.969 28.328 14.047 1 67.5 72 LEU A O 1
ATOM 556 N N . ASP A 1 73 ? 43.531 26.875 13.82 1 72.94 73 ASP A N 1
ATOM 557 C CA . ASP A 1 73 ? 44.375 27.891 13.219 1 72.94 73 ASP A CA 1
ATOM 558 C C . ASP A 1 73 ? 44.344 27.812 11.695 1 72.94 73 ASP A C 1
ATOM 560 O O . ASP A 1 73 ? 45.156 28.422 11.016 1 72.94 73 ASP A O 1
ATOM 564 N N . GLY A 1 74 ? 43.344 27 11.203 1 75.38 74 GLY A N 1
ATOM 565 C CA . GLY A 1 74 ? 43.188 26.828 9.766 1 75.38 74 GLY A CA 1
ATOM 566 C C . GLY A 1 74 ? 44.25 25.906 9.172 1 75.38 74 GLY A C 1
ATOM 567 O O . GLY A 1 74 ? 44.406 25.859 7.945 1 75.38 74 GLY A O 1
ATOM 568 N N . LYS A 1 75 ? 44.969 25.281 9.984 1 80.06 75 LYS A N 1
ATOM 569 C CA . LYS A 1 75 ? 46.062 24.438 9.508 1 80.06 75 LYS A CA 1
ATOM 570 C C . LYS A 1 75 ? 45.562 23.047 9.156 1 80.06 75 LYS A C 1
ATOM 572 O O . LYS A 1 75 ? 44.656 22.516 9.812 1 80.06 75 LYS A O 1
ATOM 577 N N . TYR A 1 76 ? 46.094 22.5 8.078 1 80.06 76 TYR A N 1
ATOM 578 C CA . TYR A 1 76 ? 45.781 21.125 7.703 1 80.06 76 TYR A CA 1
ATOM 579 C C . TYR A 1 76 ? 47.062 20.328 7.477 1 80.06 76 TYR A C 1
ATOM 581 O O . TYR A 1 76 ? 48.125 20.922 7.234 1 80.06 76 TYR A O 1
ATOM 589 N N . SER A 1 77 ? 47 19.047 7.855 1 81 77 SER A N 1
ATOM 590 C CA . SER A 1 77 ? 48.062 18.094 7.535 1 81 77 SER A CA 1
ATOM 591 C C . SER A 1 77 ? 47.5 16.859 6.852 1 81 77 SER A C 1
ATOM 593 O O . SER A 1 77 ? 46.625 16.172 7.398 1 81 77 SER A O 1
ATOM 595 N N . ILE A 1 78 ? 47.875 16.609 5.676 1 75.56 78 ILE A N 1
ATOM 596 C CA . ILE A 1 78 ? 47.406 15.461 4.906 1 75.56 78 ILE A CA 1
ATOM 597 C C . ILE A 1 78 ? 48.625 14.641 4.457 1 75.56 78 ILE A C 1
ATOM 599 O O . ILE A 1 78 ? 49.594 15.188 3.906 1 75.56 78 ILE A O 1
ATOM 603 N N . THR A 1 79 ? 48.594 13.508 4.953 1 75.75 79 THR A N 1
ATOM 604 C CA . THR A 1 79 ? 49.688 12.625 4.551 1 75.75 79 THR A CA 1
ATOM 605 C C . THR A 1 79 ? 49.312 11.844 3.293 1 75.75 79 THR A C 1
ATOM 607 O O . THR A 1 79 ? 48.281 11.148 3.271 1 75.75 79 THR A O 1
ATOM 610 N N . ILE A 1 80 ? 50.062 12.133 2.361 1 71.25 80 ILE A N 1
ATOM 611 C CA . ILE A 1 80 ? 49.781 11.453 1.094 1 71.25 80 ILE A CA 1
ATOM 612 C C . ILE A 1 80 ? 50.969 10.57 0.731 1 71.25 80 ILE A C 1
ATOM 614 O O . ILE A 1 80 ? 52.094 10.781 1.224 1 71.25 80 ILE A O 1
ATOM 618 N N . ASP A 1 81 ? 50.812 9.5 0.127 1 63.5 81 ASP A N 1
ATOM 619 C CA . ASP A 1 81 ? 51.938 8.672 -0.328 1 63.5 81 ASP A CA 1
ATOM 620 C C . ASP A 1 81 ? 52.844 9.438 -1.285 1 63.5 81 ASP A C 1
ATOM 622 O O . ASP A 1 81 ? 52.344 10.234 -2.094 1 63.5 81 ASP A O 1
ATOM 626 N N . ASN A 1 82 ? 54.094 9.508 -1.001 1 57.56 82 ASN A N 1
ATOM 627 C CA . ASN A 1 82 ? 55.094 10.227 -1.763 1 57.56 82 ASN A CA 1
ATOM 628 C C . ASN A 1 82 ? 54.969 9.961 -3.26 1 57.56 82 ASN A C 1
ATOM 630 O O . ASN A 1 82 ? 55.562 10.68 -4.074 1 57.56 82 ASN A O 1
ATOM 634 N N . SER A 1 83 ? 54.375 8.922 -3.566 1 50.94 83 SER A N 1
ATOM 635 C CA . SER A 1 83 ? 54.25 8.578 -4.977 1 50.94 83 SER A CA 1
ATOM 636 C C . SER A 1 83 ? 53.156 9.414 -5.66 1 50.94 83 SER A C 1
ATOM 638 O O . SER A 1 83 ? 53 9.359 -6.879 1 50.94 83 SER A O 1
ATOM 640 N N . VAL A 1 84 ? 52.438 10.219 -4.98 1 51.09 84 VAL A N 1
ATOM 641 C CA . VAL A 1 84 ? 51.406 11.086 -5.543 1 51.09 84 VAL A CA 1
ATOM 642 C C . VAL A 1 84 ? 52.031 12.375 -6.059 1 51.09 84 VAL A C 1
ATOM 644 O O . VAL A 1 84 ? 52.188 13.344 -5.309 1 51.09 84 VAL A O 1
ATOM 647 N N . VAL A 1 85 ? 52.812 12.336 -7.043 1 52.25 85 VAL A N 1
ATOM 648 C CA . VAL A 1 85 ? 53.344 13.484 -7.75 1 52.25 85 VAL A CA 1
ATOM 649 C C . VAL A 1 85 ? 52.281 14.125 -8.625 1 52.25 85 VAL A C 1
ATOM 651 O O . VAL A 1 85 ? 51.656 13.445 -9.453 1 52.25 85 VAL A O 1
ATOM 654 N N . GLY A 1 86 ? 51.781 15.391 -8.352 1 55.75 86 GLY A N 1
ATOM 655 C CA . GLY A 1 86 ? 50.844 16.203 -9.109 1 55.75 86 GLY A CA 1
ATOM 656 C C . GLY A 1 86 ? 49.438 16.109 -8.602 1 55.75 86 GLY A C 1
ATOM 657 O O . GLY A 1 86 ? 48.469 16.438 -9.328 1 55.75 86 GLY A O 1
ATOM 658 N N . GLY A 1 87 ? 49.312 15.648 -7.527 1 65.06 87 GLY A N 1
ATOM 659 C CA . GLY A 1 87 ? 47.969 15.555 -6.977 1 65.06 87 GLY A CA 1
ATOM 660 C C . GLY A 1 87 ? 47.312 16.906 -6.723 1 65.06 87 GLY A C 1
ATOM 661 O O . GLY A 1 87 ? 48 17.938 -6.711 1 65.06 87 GLY A O 1
ATOM 662 N N . VAL A 1 88 ? 46 16.922 -6.906 1 75.75 88 VAL A N 1
ATOM 663 C CA . VAL A 1 88 ? 45.25 18.141 -6.617 1 75.75 88 VAL A CA 1
ATOM 664 C C . VAL A 1 88 ? 44.531 18 -5.273 1 75.75 88 VAL A C 1
ATOM 666 O O . VAL A 1 88 ? 43.844 17.016 -5.023 1 75.75 88 VAL A O 1
ATOM 669 N N . LEU A 1 89 ? 44.906 18.953 -4.453 1 78.69 89 LEU A N 1
ATOM 670 C CA . LEU A 1 89 ? 44.125 19.062 -3.23 1 78.69 89 LEU A CA 1
ATOM 671 C C . LEU A 1 89 ? 42.875 19.922 -3.453 1 78.69 89 LEU A C 1
ATOM 673 O O . LEU A 1 89 ? 42.969 20.969 -4.094 1 78.69 89 LEU A O 1
ATOM 677 N N . VAL A 1 90 ? 41.875 19.391 -3.031 1 78.56 90 VAL A N 1
ATOM 678 C CA . VAL A 1 90 ? 40.625 20.141 -3.08 1 78.56 90 VAL A CA 1
ATOM 679 C C . VAL A 1 90 ? 40.281 20.688 -1.691 1 78.56 90 VAL A C 1
ATOM 681 O O . VAL A 1 90 ? 40.281 19.938 -0.712 1 78.56 90 VAL A O 1
ATOM 684 N N . PHE A 1 91 ? 40.125 21.969 -1.646 1 77 91 PHE A N 1
ATOM 685 C CA . PHE A 1 91 ? 39.75 22.656 -0.42 1 77 91 PHE A CA 1
ATOM 686 C C . PHE A 1 91 ? 38.312 23.125 -0.487 1 77 91 PHE A C 1
ATOM 688 O O . PHE A 1 91 ? 37.906 23.828 -1.423 1 77 91 PHE A O 1
ATOM 695 N N . SER A 1 92 ? 37.5 22.594 0.382 1 72.94 92 SER A N 1
ATOM 696 C CA . SER A 1 92 ? 36.094 23.016 0.385 1 72.94 92 SER A CA 1
ATOM 697 C C . SER A 1 92 ? 35.625 23.359 1.794 1 72.94 92 SER A C 1
ATOM 699 O O . SER A 1 92 ? 36.094 22.766 2.771 1 72.94 92 SER A O 1
ATOM 701 N N . TYR A 1 93 ? 34.938 24.484 1.896 1 65.88 93 TYR A N 1
ATOM 702 C CA . TYR A 1 93 ? 34.312 24.922 3.125 1 65.88 93 TYR A CA 1
ATOM 703 C C . TYR A 1 93 ? 32.938 25.531 2.832 1 65.88 93 TYR A C 1
ATOM 705 O O . TYR A 1 93 ? 32.75 26.219 1.823 1 65.88 93 TYR A O 1
ATOM 713 N N . ILE A 1 94 ? 32.031 25.203 3.746 1 55.72 94 ILE A N 1
ATOM 714 C CA . ILE A 1 94 ? 30.672 25.703 3.58 1 55.72 94 ILE A CA 1
ATOM 715 C C . ILE A 1 94 ? 30.688 27.234 3.455 1 55.72 94 ILE A C 1
ATOM 717 O O . ILE A 1 94 ? 31.281 27.922 4.289 1 55.72 94 ILE A O 1
ATOM 721 N N . GLY A 1 95 ? 30.109 27.875 2.469 1 53.62 95 GLY A N 1
ATOM 722 C CA . GLY A 1 95 ? 30.031 29.297 2.219 1 53.62 95 GLY A CA 1
ATOM 723 C C . GLY A 1 95 ? 31.219 29.844 1.444 1 53.62 95 GLY A C 1
ATOM 724 O O . GLY A 1 95 ? 31.281 31.031 1.163 1 53.62 95 GLY A O 1
ATOM 725 N N . MET A 1 96 ? 32.188 28.969 1.164 1 62.03 96 MET A N 1
ATOM 726 C CA . MET A 1 96 ? 33.375 29.438 0.439 1 62.03 96 MET A CA 1
ATOM 727 C C . MET A 1 96 ? 33.594 28.625 -0.834 1 62.03 96 MET A C 1
ATOM 729 O O . MET A 1 96 ? 33.125 27.484 -0.931 1 62.03 96 MET A O 1
ATOM 733 N N . SER A 1 97 ? 33.969 29.156 -1.924 1 64.69 97 SER A N 1
ATOM 734 C CA . SER A 1 97 ? 34.219 28.5 -3.201 1 64.69 97 SER A CA 1
ATOM 735 C C . SER A 1 97 ? 35.281 27.422 -3.059 1 64.69 97 SER A C 1
ATOM 737 O O . SER A 1 97 ? 36.312 27.625 -2.443 1 64.69 97 SER A O 1
ATOM 739 N N . THR A 1 98 ? 34.906 26.234 -3.586 1 70.31 98 THR A N 1
ATOM 740 C CA . THR A 1 98 ? 35.844 25.141 -3.58 1 70.31 98 THR A CA 1
ATOM 741 C C . THR A 1 98 ? 37.094 25.484 -4.418 1 70.31 98 THR A C 1
ATOM 743 O O . THR A 1 98 ? 36.969 26.031 -5.516 1 70.31 98 THR A O 1
ATOM 746 N N . GLN A 1 99 ? 38.281 25.375 -3.887 1 74.25 99 GLN A N 1
ATOM 747 C CA . GLN A 1 99 ? 39.531 25.656 -4.59 1 74.25 99 GLN A CA 1
ATOM 748 C C . GLN A 1 99 ? 40.375 24.375 -4.766 1 74.25 99 GLN A C 1
ATOM 750 O O . GLN A 1 99 ? 40.531 23.609 -3.824 1 74.25 99 GLN A O 1
ATOM 755 N N . GLU A 1 100 ? 40.719 24.125 -6.008 1 77.31 100 GLU A N 1
ATOM 756 C CA . GLU A 1 100 ? 41.625 23.016 -6.312 1 77.31 100 GLU A CA 1
ATOM 757 C C . GLU A 1 100 ? 43.062 23.5 -6.473 1 77.31 100 GLU A C 1
ATOM 759 O O . GLU A 1 100 ? 43.312 24.422 -7.242 1 77.31 100 GLU A O 1
ATOM 764 N N . VAL A 1 101 ? 43.969 22.953 -5.711 1 79.25 101 VAL A N 1
ATOM 765 C CA . VAL A 1 101 ? 45.375 23.359 -5.77 1 79.25 101 VAL A CA 1
ATOM 766 C C . VAL A 1 101 ? 46.25 22.156 -6.086 1 79.25 101 VAL A C 1
ATOM 768 O O . VAL A 1 101 ? 46.156 21.125 -5.398 1 79.25 101 VAL A O 1
ATOM 771 N N . ALA A 1 102 ? 46.938 22.234 -7.117 1 76.62 102 ALA A N 1
ATOM 772 C CA . ALA A 1 102 ? 47.875 21.156 -7.465 1 76.62 102 ALA A CA 1
ATOM 773 C C . ALA A 1 102 ? 48.969 21.031 -6.414 1 76.62 102 ALA A C 1
ATOM 775 O O . ALA A 1 102 ? 49.562 22.031 -5.984 1 76.62 102 ALA A O 1
ATOM 776 N N . ILE A 1 103 ? 49.281 19.969 -5.891 1 77.12 103 ILE A N 1
ATOM 777 C CA . ILE A 1 103 ? 50.281 19.703 -4.848 1 77.12 103 ILE A CA 1
ATOM 778 C C . ILE A 1 103 ? 51.688 19.984 -5.391 1 77.12 103 ILE A C 1
ATOM 780 O O . ILE A 1 103 ? 52.5 20.641 -4.734 1 77.12 103 ILE A O 1
ATOM 784 N N . GLY A 1 104 ? 51.969 19.703 -6.676 1 67.62 104 GLY A N 1
ATOM 785 C CA . GLY A 1 104 ? 53.312 19.797 -7.23 1 67.62 104 GLY A CA 1
ATOM 786 C C . GLY A 1 104 ? 54.375 19.219 -6.32 1 67.62 104 GLY A C 1
ATOM 787 O O . GLY A 1 104 ? 54.219 18.109 -5.785 1 67.62 104 GLY A O 1
ATOM 788 N N . ASN A 1 105 ? 55.562 19.828 -6.082 1 67.25 105 ASN A N 1
ATOM 789 C CA . ASN A 1 105 ? 56.625 19.422 -5.176 1 67.25 105 ASN A CA 1
ATOM 790 C C . ASN A 1 105 ? 56.562 20.188 -3.855 1 67.25 105 ASN A C 1
ATOM 792 O O . ASN A 1 105 ? 57.531 20.172 -3.084 1 67.25 105 ASN A O 1
ATOM 796 N N . GLN A 1 106 ? 55.438 20.672 -3.588 1 74.69 106 GLN A N 1
ATOM 797 C CA . GLN A 1 106 ? 55.344 21.484 -2.379 1 74.69 106 GLN A CA 1
ATOM 798 C C . GLN A 1 106 ? 54.906 20.625 -1.182 1 74.69 106 GLN A C 1
ATOM 800 O O . GLN A 1 106 ? 54.156 19.672 -1.324 1 74.69 106 GLN A O 1
ATOM 805 N N . ASN A 1 107 ? 55.562 20.953 -0.105 1 77.94 107 ASN A N 1
ATOM 806 C CA . ASN A 1 107 ? 55.188 20.297 1.142 1 77.94 107 ASN A CA 1
ATOM 807 C C . ASN A 1 107 ? 54.312 21.188 2.016 1 77.94 107 ASN A C 1
ATOM 809 O O . ASN A 1 107 ? 53.781 20.734 3.037 1 77.94 107 ASN A O 1
ATOM 813 N N . VAL A 1 108 ? 54.281 22.406 1.686 1 80.69 108 VAL A N 1
ATOM 814 C CA . VAL A 1 108 ? 53.406 23.344 2.369 1 80.69 108 VAL A CA 1
ATOM 815 C C . VAL A 1 108 ? 52.531 24.078 1.348 1 80.69 108 VAL A C 1
ATOM 817 O O . VAL A 1 108 ? 53.031 24.734 0.438 1 80.69 108 VAL A O 1
ATOM 820 N N . ILE A 1 109 ? 51.25 23.891 1.362 1 82.44 109 ILE A N 1
ATOM 821 C CA . ILE A 1 109 ? 50.312 24.562 0.485 1 82.44 109 ILE A CA 1
ATOM 822 C C . ILE A 1 109 ? 49.312 25.375 1.319 1 82.44 109 ILE A C 1
ATOM 824 O O . ILE A 1 109 ? 48.5 24.812 2.035 1 82.44 109 ILE A O 1
ATOM 828 N N . ASN A 1 110 ? 49.531 26.672 1.303 1 81 110 ASN A N 1
ATOM 829 C CA . ASN A 1 110 ? 48.562 27.594 1.926 1 81 110 ASN A CA 1
ATOM 830 C C . ASN A 1 110 ? 47.5 28.062 0.929 1 81 110 ASN A C 1
ATOM 832 O O . ASN A 1 110 ? 47.844 28.406 -0.208 1 81 110 ASN A O 1
ATOM 836 N N . VAL A 1 111 ? 46.281 27.859 1.3 1 79.62 111 VAL A N 1
ATOM 837 C CA . VAL A 1 111 ? 45.188 28.234 0.395 1 79.62 111 VAL A CA 1
ATOM 838 C C . VAL A 1 111 ? 44.312 29.297 1.045 1 79.62 111 VAL A C 1
ATOM 840 O O . VAL A 1 111 ? 44.062 29.25 2.25 1 79.62 111 VAL A O 1
ATOM 843 N N . THR A 1 112 ? 44.031 30.312 0.384 1 76.5 112 THR A N 1
ATOM 844 C CA . THR A 1 112 ? 43 31.281 0.742 1 76.5 112 THR A CA 1
ATOM 845 C C . THR A 1 112 ? 41.688 30.969 0.043 1 76.5 112 THR A C 1
ATOM 847 O O . THR A 1 112 ? 41.594 31.016 -1.187 1 76.5 112 THR A O 1
ATOM 850 N N . LEU A 1 113 ? 40.844 30.5 0.902 1 71.5 113 LEU A N 1
ATOM 851 C CA . LEU A 1 113 ? 39.531 30.25 0.332 1 71.5 113 LEU A CA 1
ATOM 852 C C . LEU A 1 113 ? 38.719 31.547 0.237 1 71.5 113 LEU A C 1
ATOM 854 O O . LEU A 1 113 ? 38.75 32.375 1.144 1 71.5 113 LEU A O 1
ATOM 858 N N . LYS A 1 114 ? 38.375 31.875 -0.844 1 62.94 114 LYS A N 1
ATOM 859 C CA . LYS A 1 114 ? 37.531 33.062 -1.041 1 62.94 114 LYS A CA 1
ATOM 860 C C . LYS A 1 114 ? 36.094 32.781 -0.601 1 62.94 114 LYS A C 1
ATOM 862 O O . LYS A 1 114 ? 35.625 31.641 -0.733 1 62.94 114 LYS A O 1
ATOM 867 N N . PHE A 1 115 ? 35.781 33.625 0.323 1 46.22 115 PHE A N 1
ATOM 868 C CA . PHE A 1 115 ? 34.344 33.5 0.568 1 46.22 115 PHE A CA 1
ATOM 869 C C . PHE A 1 115 ? 33.594 33.281 -0.738 1 46.22 115 PHE A C 1
ATOM 871 O O . PHE A 1 115 ? 33.938 33.875 -1.768 1 46.22 115 PHE A O 1
ATOM 878 N N . ASP A 1 116 ? 33.25 32.188 -0.75 1 43.31 116 ASP A N 1
ATOM 879 C CA . ASP A 1 116 ? 32.406 32.031 -1.92 1 43.31 116 ASP A CA 1
ATOM 880 C C . ASP A 1 116 ? 31.594 33.312 -2.158 1 43.31 116 ASP A C 1
ATOM 882 O O . ASP A 1 116 ? 30.438 33.406 -1.721 1 43.31 116 ASP A O 1
ATOM 886 N N . THR A 1 117 ? 32.281 34.375 -1.737 1 36.69 117 THR A N 1
ATOM 887 C CA . THR A 1 117 ? 31.609 35.625 -2.113 1 36.69 117 THR A CA 1
ATOM 888 C C . THR A 1 117 ? 31.219 35.594 -3.588 1 36.69 117 THR A C 1
ATOM 890 O O . THR A 1 117 ? 30.719 36.594 -4.117 1 36.69 117 THR A O 1
ATOM 893 N N . GLU A 1 118 ? 32.281 35.062 -4.34 1 35.62 118 GLU A N 1
ATOM 894 C CA . GLU A 1 118 ? 31.531 35.125 -5.605 1 35.62 118 GLU A CA 1
ATOM 895 C C . GLU A 1 118 ? 30.094 34.688 -5.422 1 35.62 118 GLU A C 1
ATOM 897 O O . GLU A 1 118 ? 29.797 33.75 -4.676 1 35.62 118 GLU A O 1
ATOM 902 N N . LYS A 1 119 ? 29.359 35.625 -5.43 1 38.12 119 LYS A N 1
ATOM 903 C CA . LYS A 1 119 ? 27.922 35.531 -5.676 1 38.12 119 LYS A CA 1
ATOM 904 C C . LYS A 1 119 ? 27.547 34.188 -6.293 1 38.12 119 LYS A C 1
ATOM 906 O O . LYS A 1 119 ? 27.609 34.031 -7.512 1 38.12 119 LYS A O 1
ATOM 911 N N . ILE A 1 120 ? 28.125 33.219 -5.953 1 38.66 120 ILE A N 1
ATOM 912 C CA . ILE A 1 120 ? 27.594 31.938 -6.375 1 38.66 120 ILE A CA 1
ATOM 913 C C . ILE A 1 120 ? 26.078 32.062 -6.582 1 38.66 120 ILE A C 1
ATOM 915 O O . ILE A 1 120 ? 25.344 32.438 -5.668 1 38.66 120 ILE A O 1
ATOM 919 N N . ASP A 1 121 ? 25.812 32.312 -7.652 1 49 121 ASP A N 1
ATOM 920 C CA . ASP A 1 121 ? 24.453 32.344 -8.203 1 49 121 ASP A CA 1
ATOM 921 C C . ASP A 1 121 ? 23.531 31.375 -7.473 1 49 121 ASP A C 1
ATOM 923 O O . ASP A 1 121 ? 23.516 30.172 -7.789 1 49 121 ASP A O 1
ATOM 927 N N . GLU A 1 122 ? 23.422 31.625 -6.238 1 61.91 122 GLU A N 1
ATOM 928 C CA . GLU A 1 122 ? 22.375 30.906 -5.516 1 61.91 122 GLU A CA 1
ATOM 929 C C . GLU A 1 122 ? 21.188 30.594 -6.43 1 61.91 122 GLU A C 1
ATOM 931 O O . GLU A 1 122 ? 20.781 31.422 -7.234 1 61.91 122 GLU A O 1
ATOM 936 N N . VAL A 1 123 ? 21.078 29.438 -6.535 1 70.69 123 VAL A N 1
ATOM 937 C CA . VAL A 1 123 ? 19.969 29 -7.371 1 70.69 123 VAL A CA 1
ATOM 938 C C . VAL A 1 123 ? 18.734 28.781 -6.504 1 70.69 123 VAL A C 1
ATOM 940 O O . VAL A 1 123 ? 18.844 28.297 -5.371 1 70.69 123 VAL A O 1
ATOM 943 N N . VAL A 1 124 ? 17.734 29.312 -6.914 1 75.19 124 VAL A N 1
ATOM 944 C CA . VAL A 1 124 ? 16.453 29.125 -6.254 1 75.19 124 VAL A CA 1
ATOM 945 C C . VAL A 1 124 ? 15.578 28.188 -7.074 1 75.19 124 VAL A C 1
ATOM 947 O O . VAL A 1 124 ? 15.602 28.203 -8.305 1 75.19 124 VAL A O 1
ATOM 950 N N . VAL A 1 125 ? 14.977 27.359 -6.293 1 73.5 125 VAL A N 1
ATOM 951 C CA . VAL A 1 125 ? 14.047 26.453 -6.961 1 73.5 125 VAL A CA 1
ATOM 952 C C . VAL A 1 125 ? 12.781 27.219 -7.359 1 73.5 125 VAL A C 1
ATOM 954 O O . VAL A 1 125 ? 12.164 27.891 -6.531 1 73.5 125 VAL A O 1
ATOM 957 N N . VAL A 1 126 ? 12.484 27.172 -8.594 1 74.94 126 VAL A N 1
ATOM 958 C CA . VAL A 1 126 ? 11.258 27.766 -9.117 1 74.94 126 VAL A CA 1
ATOM 959 C C . VAL A 1 126 ? 10.375 26.672 -9.719 1 74.94 126 VAL A C 1
ATOM 961 O O . VAL A 1 126 ? 10.648 25.484 -9.562 1 74.94 126 VAL A O 1
ATOM 964 N N . GLY A 1 127 ? 9.289 27.078 -10.211 1 75.38 127 GLY A N 1
ATOM 965 C CA . GLY A 1 127 ? 8.414 26.094 -10.828 1 75.38 127 GLY A CA 1
ATOM 966 C C . GLY A 1 127 ? 9.078 25.359 -11.977 1 75.38 127 GLY A C 1
ATOM 967 O O . GLY A 1 127 ? 9.445 25.953 -12.984 1 75.38 127 GLY A O 1
ATOM 968 N N . TYR A 1 128 ? 9.172 24.188 -11.82 1 75.19 128 TYR A N 1
ATOM 969 C CA . TYR A 1 128 ? 9.695 23.25 -12.82 1 75.19 128 TYR A CA 1
ATOM 970 C C . TYR A 1 128 ? 11.133 23.594 -13.188 1 75.19 128 TYR A C 1
ATOM 972 O O . TYR A 1 128 ? 11.523 23.5 -14.352 1 75.19 128 TYR A O 1
ATOM 980 N N . GLY A 1 129 ? 11.836 24.219 -12.172 1 77 129 GLY A N 1
ATOM 981 C CA . GLY A 1 129 ? 13.219 24.516 -12.516 1 77 129 GLY A CA 1
ATOM 982 C C . GLY A 1 129 ? 13.961 25.25 -11.414 1 77 129 GLY A C 1
ATOM 983 O O . GLY A 1 129 ? 13.555 25.219 -10.25 1 77 129 GLY A O 1
ATOM 984 N N . HIS A 1 130 ? 15.156 25.688 -11.867 1 78 130 HIS A N 1
ATOM 985 C CA . HIS A 1 130 ? 16.031 26.484 -11.008 1 78 130 HIS A CA 1
ATOM 986 C C . HIS A 1 130 ? 16.438 27.781 -11.688 1 78 130 HIS A C 1
ATOM 988 O O . HIS A 1 130 ? 16.562 27.844 -12.914 1 78 130 HIS A O 1
ATOM 994 N N . GLN A 1 131 ? 16.516 28.766 -10.93 1 80.06 131 GLN A N 1
ATOM 995 C CA . GLN A 1 131 ? 16.969 30.062 -11.422 1 80.06 131 GLN A CA 1
ATOM 996 C C . GLN A 1 131 ? 17.984 30.688 -10.461 1 80.06 131 GLN A C 1
ATOM 998 O O . GLN A 1 131 ? 17.984 30.391 -9.266 1 80.06 131 GLN A O 1
ATOM 1003 N N . LYS A 1 132 ? 18.797 31.453 -11.078 1 80.12 132 LYS A N 1
ATOM 1004 C CA . LYS A 1 132 ? 19.688 32.25 -10.227 1 80.12 132 LYS A CA 1
ATOM 1005 C C . LYS A 1 132 ? 18.875 33.188 -9.344 1 80.12 132 LYS A C 1
ATOM 1007 O O . LYS A 1 132 ? 17.906 33.812 -9.797 1 80.12 132 LYS A O 1
ATOM 1012 N N . LYS A 1 133 ? 19.297 33.312 -8.227 1 80.62 133 LYS A N 1
ATOM 1013 C CA . LYS A 1 133 ? 18.594 34.125 -7.25 1 80.62 133 LYS A CA 1
ATOM 1014 C C . LYS A 1 133 ? 18.406 35.562 -7.758 1 80.62 133 LYS A C 1
ATOM 1016 O O . LYS A 1 133 ? 17.344 36.156 -7.594 1 80.62 133 LYS A O 1
ATOM 1021 N N . ALA A 1 134 ? 19.422 36.125 -8.375 1 79.25 134 ALA A N 1
ATOM 1022 C CA . ALA A 1 134 ? 19.375 37.5 -8.859 1 79.25 134 ALA A CA 1
ATOM 1023 C C . ALA A 1 134 ? 18.328 37.656 -9.961 1 79.25 134 ALA A C 1
ATOM 1025 O O . ALA A 1 134 ? 17.75 38.719 -10.117 1 79.25 134 ALA A O 1
ATOM 1026 N N . SER A 1 135 ? 18.047 36.625 -10.633 1 83.19 135 SER A N 1
ATOM 1027 C CA . SER A 1 135 ? 17.172 36.719 -11.789 1 83.19 135 SER A CA 1
ATOM 1028 C C . SER A 1 135 ? 15.727 36.375 -11.406 1 83.19 135 SER A C 1
ATOM 1030 O O . SER A 1 135 ? 14.82 36.5 -12.234 1 83.19 135 SER A O 1
ATOM 1032 N N . VAL A 1 136 ? 15.562 36 -10.227 1 86.31 136 VAL A N 1
ATOM 1033 C CA . VAL A 1 136 ? 14.211 35.656 -9.805 1 86.31 136 VAL A CA 1
ATOM 1034 C C . VAL A 1 136 ? 13.391 36.906 -9.562 1 86.31 136 VAL A C 1
ATOM 1036 O O . VAL A 1 136 ? 13.742 37.719 -8.703 1 86.31 136 VAL A O 1
ATOM 1039 N N . ILE A 1 137 ? 12.398 37.125 -10.328 1 88.5 137 ILE A N 1
ATOM 1040 C CA . ILE A 1 137 ? 11.586 38.344 -10.188 1 88.5 137 ILE A CA 1
ATOM 1041 C C . ILE A 1 137 ? 10.211 37.969 -9.648 1 88.5 137 ILE A C 1
ATOM 1043 O O . ILE A 1 137 ? 9.414 38.844 -9.305 1 88.5 137 ILE A O 1
ATOM 1047 N N . GLY A 1 138 ? 9.852 36.719 -9.539 1 86.81 138 GLY A N 1
ATOM 1048 C CA . GLY A 1 138 ? 8.641 36.312 -8.844 1 86.81 138 GLY A CA 1
ATOM 1049 C C . GLY A 1 138 ? 8.781 36.344 -7.332 1 86.81 138 GLY A C 1
ATOM 1050 O O . GLY A 1 138 ? 9.891 36.406 -6.805 1 86.81 138 GLY A O 1
ATOM 1051 N N . SER A 1 139 ? 7.621 36.438 -6.719 1 89.38 139 SER A N 1
ATOM 1052 C CA . SER A 1 139 ? 7.641 36.406 -5.258 1 89.38 139 SER A CA 1
ATOM 1053 C C . SER A 1 139 ? 7.816 35 -4.727 1 89.38 139 SER A C 1
ATOM 1055 O O . SER A 1 139 ? 6.859 34.219 -4.684 1 89.38 139 SER A O 1
ATOM 1057 N N . ILE A 1 140 ? 8.93 34.688 -4.297 1 87.38 140 ILE A N 1
ATOM 1058 C CA . ILE A 1 140 ? 9.273 33.375 -3.789 1 87.38 140 ILE A CA 1
ATOM 1059 C C . ILE A 1 140 ? 10 33.5 -2.453 1 87.38 140 ILE A C 1
ATOM 1061 O O . ILE A 1 140 ? 10.898 34.344 -2.309 1 87.38 140 ILE A O 1
ATOM 1065 N N . SER A 1 141 ? 9.508 32.812 -1.513 1 85.62 141 SER A N 1
ATOM 1066 C CA . SER A 1 141 ? 10.211 32.688 -0.242 1 85.62 141 SER A CA 1
ATOM 1067 C C . SER A 1 141 ? 10.82 31.312 -0.08 1 85.62 141 SER A C 1
ATOM 1069 O O . SER A 1 141 ? 10.148 30.312 -0.328 1 85.62 141 SER A O 1
ATOM 1071 N N . THR A 1 142 ? 12.047 31.266 0.201 1 83 142 THR A N 1
ATOM 1072 C CA . THR A 1 142 ? 12.734 29.984 0.328 1 83 142 THR A CA 1
ATOM 1073 C C . THR A 1 142 ? 13.406 29.859 1.69 1 83 142 THR A C 1
ATOM 1075 O O . THR A 1 142 ? 13.914 30.859 2.227 1 83 142 THR A O 1
ATOM 1078 N N . ILE A 1 143 ? 13.359 28.672 2.176 1 79.44 143 ILE A N 1
ATOM 1079 C CA . ILE A 1 143 ? 14.102 28.359 3.393 1 79.44 143 ILE A CA 1
ATOM 1080 C C . ILE A 1 143 ? 15.039 27.188 3.137 1 79.44 143 ILE A C 1
ATOM 1082 O O . ILE A 1 143 ? 14.625 26.156 2.574 1 79.44 143 ILE A O 1
ATOM 1086 N N . ASP A 1 144 ? 16.234 27.484 3.482 1 75 144 ASP A N 1
ATOM 1087 C CA . ASP A 1 144 ? 17.188 26.375 3.518 1 75 144 ASP A CA 1
ATOM 1088 C C . ASP A 1 144 ? 17.094 25.609 4.832 1 75 144 ASP A C 1
ATOM 1090 O O . ASP A 1 144 ? 17.344 26.156 5.902 1 75 144 ASP A O 1
ATOM 1094 N N . MET A 1 145 ? 16.781 24.422 4.762 1 73.75 145 MET A N 1
ATOM 1095 C CA . MET A 1 145 ? 16.484 23.625 5.953 1 73.75 145 MET A CA 1
ATOM 1096 C C . MET A 1 145 ? 17.734 23.359 6.762 1 73.75 145 MET A C 1
ATOM 1098 O O . MET A 1 145 ? 17.656 23.031 7.949 1 73.75 145 MET A O 1
ATOM 1102 N N . ALA A 1 146 ? 18.859 23.453 6.105 1 64.12 146 ALA A N 1
ATOM 1103 C CA . ALA A 1 146 ? 20.094 23.281 6.863 1 64.12 146 ALA A CA 1
ATOM 1104 C C . ALA A 1 146 ? 20.188 24.281 8.008 1 64.12 146 ALA A C 1
ATOM 1106 O O . ALA A 1 146 ? 20.812 24.016 9.039 1 64.12 146 ALA A O 1
ATOM 1107 N N . GLY A 1 147 ? 19.531 25.344 7.797 1 58.34 147 GLY A N 1
ATOM 1108 C CA . GLY A 1 147 ? 19.594 26.391 8.805 1 58.34 147 GLY A CA 1
ATOM 1109 C C . GLY A 1 147 ? 18.453 26.297 9.82 1 58.34 147 GLY A C 1
ATOM 1110 O O . GLY A 1 147 ? 18.438 27.047 10.789 1 58.34 147 GLY A O 1
ATOM 1111 N N . VAL A 1 148 ? 17.547 25.453 9.492 1 57.91 148 VAL A N 1
ATOM 1112 C CA . VAL A 1 148 ? 16.375 25.375 10.367 1 57.91 148 VAL A CA 1
ATOM 1113 C C . VAL A 1 148 ? 16.516 24.203 11.328 1 57.91 148 VAL A C 1
ATOM 1115 O O . VAL A 1 148 ? 16.609 23.047 10.898 1 57.91 148 VAL A O 1
ATOM 1118 N N . LYS A 1 149 ? 16.969 24.469 12.516 1 55.81 149 LYS A N 1
ATOM 1119 C CA . LYS A 1 149 ? 17.109 23.453 13.547 1 55.81 149 LYS A CA 1
ATOM 1120 C C . LYS A 1 149 ? 15.836 23.297 14.359 1 55.81 149 LYS A C 1
ATOM 1122 O O . LYS A 1 149 ? 15.727 23.828 15.469 1 55.81 149 LYS A O 1
ATOM 1127 N N . VAL A 1 150 ? 14.688 22.969 13.82 1 55.72 150 VAL A N 1
ATOM 1128 C CA . VAL A 1 150 ? 13.484 22.938 14.641 1 55.72 150 VAL A CA 1
ATOM 1129 C C . VAL A 1 150 ? 13 21.5 14.797 1 55.72 150 VAL A C 1
ATOM 1131 O O . VAL A 1 150 ? 12.906 20.75 13.812 1 55.72 150 VAL A O 1
ATOM 1134 N N . PRO A 1 151 ? 12.805 21.109 16.125 1 57.28 151 PRO A N 1
ATOM 1135 C CA . PRO A 1 151 ? 12.18 19.797 16.391 1 57.28 151 PRO A CA 1
ATOM 1136 C C . PRO A 1 151 ? 10.695 19.781 16.062 1 57.28 151 PRO A C 1
ATOM 1138 O O . PRO A 1 151 ? 10.016 20.797 16.188 1 57.28 151 PRO A O 1
ATOM 1141 N N . GLY A 1 152 ? 10.062 19.078 15.164 1 58.62 152 GLY A N 1
ATOM 1142 C CA . GLY A 1 152 ? 8.633 18.906 14.977 1 58.62 152 GLY A CA 1
ATOM 1143 C C . GLY A 1 152 ? 8.297 17.703 14.109 1 58.62 152 GLY A C 1
ATOM 1144 O O . GLY A 1 152 ? 9.141 17.219 13.344 1 58.62 152 GLY A O 1
ATOM 1145 N N . SER A 1 153 ? 7.105 17.125 14.492 1 60.22 153 SER A N 1
ATOM 1146 C CA . SER A 1 153 ? 6.656 15.938 13.766 1 60.22 153 SER A CA 1
ATOM 1147 C C . SER A 1 153 ? 6.145 16.297 12.375 1 60.22 153 SER A C 1
ATOM 1149 O O . SER A 1 153 ? 6.176 15.469 11.469 1 60.22 153 SER A O 1
ATOM 1151 N N . SER A 1 154 ? 5.582 17.594 12.266 1 73.31 154 SER A N 1
ATOM 1152 C CA . SER A 1 154 ? 5.004 17.984 10.992 1 73.31 154 SER A CA 1
ATOM 1153 C C . SER A 1 154 ? 5.688 19.234 10.438 1 73.31 154 SER A C 1
ATOM 1155 O O . SER A 1 154 ? 6 20.156 11.188 1 73.31 154 SER A O 1
ATOM 1157 N N . ILE A 1 155 ? 5.918 19.281 9.234 1 75.88 155 ILE A N 1
ATOM 1158 C CA . ILE A 1 155 ? 6.613 20.375 8.57 1 75.88 155 ILE A CA 1
ATOM 1159 C C . ILE A 1 155 ? 5.75 21.625 8.617 1 75.88 155 ILE A C 1
ATOM 1161 O O . ILE A 1 155 ? 6.266 22.75 8.75 1 75.88 155 ILE A O 1
ATOM 1165 N N . SER A 1 156 ? 4.457 21.422 8.508 1 76.19 156 SER A N 1
ATOM 1166 C CA . SER A 1 156 ? 3.564 22.578 8.523 1 76.19 156 SER A CA 1
ATOM 1167 C C . SER A 1 156 ? 3.643 23.312 9.852 1 76.19 156 SER A C 1
ATOM 1169 O O . SER A 1 156 ? 3.615 24.547 9.883 1 76.19 156 SER A O 1
ATOM 1171 N N . SER A 1 157 ? 3.83 22.625 10.914 1 72.81 157 SER A N 1
ATOM 1172 C CA . SER A 1 157 ? 3.928 23.234 12.234 1 72.81 157 SER A CA 1
ATOM 1173 C C . SER A 1 157 ? 5.285 23.906 12.438 1 72.81 157 SER A C 1
ATOM 1175 O O . SER A 1 157 ? 5.379 24.953 13.062 1 72.81 157 SER A O 1
ATOM 1177 N N . VAL A 1 158 ? 6.25 23.344 11.844 1 72.56 158 VAL A N 1
ATOM 1178 C CA . VAL A 1 158 ? 7.617 23.828 12.023 1 72.56 158 VAL A CA 1
ATOM 1179 C C . VAL A 1 158 ? 7.809 25.125 11.25 1 72.56 158 VAL A C 1
ATOM 1181 O O . VAL A 1 158 ? 8.508 26.031 11.711 1 72.56 158 VAL A O 1
ATOM 1184 N N . LEU A 1 159 ? 7.078 25.234 10.203 1 76.38 159 LEU A N 1
ATOM 1185 C CA . LEU A 1 159 ? 7.316 26.375 9.328 1 76.38 159 LEU A CA 1
ATOM 1186 C C . LEU A 1 159 ? 6.375 27.531 9.664 1 76.38 159 LEU A C 1
ATOM 1188 O O . LEU A 1 159 ? 6.504 28.625 9.109 1 76.38 159 LEU A O 1
ATOM 1192 N N . ALA A 1 160 ? 5.555 27.234 10.562 1 74.94 160 ALA A N 1
ATOM 1193 C CA . ALA A 1 160 ? 4.625 28.297 10.961 1 74.94 160 ALA A CA 1
ATOM 1194 C C . ALA A 1 160 ? 5.375 29.5 11.523 1 74.94 160 ALA A C 1
ATOM 1196 O O . ALA A 1 160 ? 6.168 29.359 12.461 1 74.94 160 ALA A O 1
ATOM 1197 N N . GLY A 1 161 ? 5.242 30.656 10.961 1 77.19 161 GLY A N 1
ATOM 1198 C CA . GLY A 1 161 ? 5.824 31.906 11.43 1 77.19 161 GLY A CA 1
ATOM 1199 C C . GLY A 1 161 ? 7.23 32.156 10.914 1 77.19 161 GLY A C 1
ATOM 1200 O O . GLY A 1 161 ? 7.816 33.188 11.164 1 77.19 161 GLY A O 1
ATOM 1201 N N . GLN A 1 162 ? 7.688 31.188 10.164 1 83.19 162 GLN A N 1
ATOM 1202 C CA . GLN A 1 162 ? 9.078 31.312 9.734 1 83.19 162 GLN A CA 1
ATOM 1203 C C . GLN A 1 162 ? 9.18 32 8.375 1 83.19 162 GLN A C 1
ATOM 1205 O O . GLN A 1 162 ? 10.234 32.5 8.016 1 83.19 162 GLN A O 1
ATOM 1210 N N . LEU A 1 163 ? 8.062 31.984 7.746 1 87.19 163 LEU A N 1
ATOM 1211 C CA . LEU A 1 163 ? 8.086 32.5 6.387 1 87.19 163 LEU A CA 1
ATOM 1212 C C . LEU A 1 163 ? 7.051 33.625 6.215 1 87.19 163 LEU A C 1
ATOM 1214 O O . LEU A 1 163 ? 5.922 33.5 6.695 1 87.19 163 LEU A O 1
ATOM 1218 N N . ALA A 1 164 ? 7.52 34.594 5.539 1 91.75 164 ALA A N 1
ATOM 1219 C CA . ALA A 1 164 ? 6.566 35.656 5.207 1 91.75 164 ALA A CA 1
ATOM 1220 C C . ALA A 1 164 ? 5.562 35.188 4.164 1 91.75 164 ALA A C 1
ATOM 1222 O O . ALA A 1 164 ? 5.922 34.438 3.238 1 91.75 164 ALA A O 1
ATOM 1223 N N . GLY A 1 165 ? 4.352 35.594 4.324 1 91.88 165 GLY A N 1
ATOM 1224 C CA . GLY A 1 165 ? 3.305 35.25 3.375 1 91.88 165 GLY A CA 1
ATOM 1225 C C . GLY A 1 165 ? 2.543 33.969 3.754 1 91.88 165 GLY A C 1
ATOM 1226 O O . GLY A 1 165 ? 1.608 33.594 3.057 1 91.88 165 GLY A O 1
ATOM 1227 N N . VAL A 1 166 ? 2.959 33.438 4.836 1 90.75 166 VAL A N 1
ATOM 1228 C CA . VAL A 1 166 ? 2.307 32.219 5.25 1 90.75 166 VAL A CA 1
ATOM 1229 C C . VAL A 1 166 ? 1.49 32.438 6.52 1 90.75 166 VAL A C 1
ATOM 1231 O O . VAL A 1 166 ? 1.961 33.094 7.449 1 90.75 166 VAL A O 1
ATOM 1234 N N . VAL A 1 167 ? 0.342 31.922 6.398 1 90.38 167 VAL A N 1
ATOM 1235 C CA . VAL A 1 167 ? -0.519 31.906 7.574 1 90.38 167 VAL A CA 1
ATOM 1236 C C . VAL A 1 167 ? -0.74 30.453 8.016 1 90.38 167 VAL A C 1
ATOM 1238 O O . VAL A 1 167 ? -1.436 29.688 7.34 1 90.38 167 VAL A O 1
ATOM 1241 N N . ALA A 1 168 ? -0.12 30.141 9.102 1 87.5 168 ALA A N 1
ATOM 1242 C CA . ALA A 1 168 ? -0.249 28.781 9.633 1 87.5 168 ALA A CA 1
ATOM 1243 C C . ALA A 1 168 ? -0.717 28.812 11.078 1 87.5 168 ALA A C 1
ATOM 1245 O O . ALA A 1 168 ? -0.283 29.656 11.867 1 87.5 168 ALA A O 1
ATOM 1246 N N . MET A 1 169 ? -1.669 27.984 11.352 1 86.56 169 MET A N 1
ATOM 1247 C CA . MET A 1 169 ? -2.188 27.875 12.711 1 86.56 169 MET A CA 1
ATOM 1248 C C . MET A 1 169 ? -2.273 26.406 13.148 1 86.56 169 MET A C 1
ATOM 1250 O O . MET A 1 169 ? -2.787 25.562 12.406 1 86.56 169 MET A O 1
ATOM 1254 N N . ASN A 1 170 ? -1.748 26.125 14.305 1 86.19 170 ASN A N 1
ATOM 1255 C CA . ASN A 1 170 ? -1.903 24.812 14.906 1 86.19 170 ASN A CA 1
ATOM 1256 C C . ASN A 1 170 ? -3.148 24.734 15.789 1 86.19 170 ASN A C 1
ATOM 1258 O O . ASN A 1 170 ? -3.092 25.047 16.984 1 86.19 170 ASN A O 1
ATOM 1262 N N . ARG A 1 171 ? -4.156 24.141 15.258 1 87.31 171 ARG A N 1
ATOM 1263 C CA . ARG A 1 171 ? -5.441 24.156 15.961 1 87.31 171 ARG A CA 1
ATOM 1264 C C . ARG A 1 171 ? -5.547 23.016 16.953 1 87.31 171 ARG A C 1
ATOM 1266 O O . ARG A 1 171 ? -6.402 23.031 17.844 1 87.31 171 ARG A O 1
ATOM 1273 N N . THR A 1 172 ? -4.68 22.078 16.797 1 87 172 THR A N 1
ATOM 1274 C CA . THR A 1 172 ? -4.715 20.938 17.703 1 87 172 THR A CA 1
ATOM 1275 C C . THR A 1 172 ? -3.312 20.359 17.906 1 87 172 THR A C 1
ATOM 1277 O O . THR A 1 172 ? -2.434 20.547 17.062 1 87 172 THR A O 1
ATOM 1280 N N . GLY A 1 173 ? -3.16 19.812 19.047 1 84.5 173 GLY A N 1
ATOM 1281 C CA . GLY A 1 173 ? -1.91 19.125 19.328 1 84.5 173 GLY A CA 1
ATOM 1282 C C . GLY A 1 173 ? -2.043 17.625 19.312 1 84.5 173 GLY A C 1
ATOM 1283 O O . GLY A 1 173 ? -1.202 16.906 19.875 1 84.5 173 GLY A O 1
ATOM 1284 N N . GLU A 1 174 ? -3.068 17.125 18.719 1 83.94 174 GLU A N 1
ATOM 1285 C CA . GLU A 1 174 ? -3.307 15.68 18.688 1 83.94 174 GLU A CA 1
ATOM 1286 C C . GLU A 1 174 ? -2.189 14.953 17.953 1 83.94 174 GLU A C 1
ATOM 1288 O O . GLU A 1 174 ? -1.715 15.414 16.922 1 83.94 174 GLU A O 1
ATOM 1293 N N . PRO A 1 175 ? -1.764 13.844 18.516 1 80.62 175 PRO A N 1
ATOM 1294 C CA . PRO A 1 175 ? -0.687 13.094 17.859 1 80.62 175 PRO A CA 1
ATOM 1295 C C . PRO A 1 175 ? -1.093 12.555 16.484 1 80.62 175 PRO A C 1
ATOM 1297 O O . PRO A 1 175 ? -2.236 12.133 16.297 1 80.62 175 PRO A O 1
ATOM 1300 N N . GLY A 1 176 ? -0.116 12.523 15.641 1 76.69 176 GLY A N 1
ATOM 1301 C CA . GLY A 1 176 ? -0.316 11.859 14.359 1 76.69 176 GLY A CA 1
ATOM 1302 C C . GLY A 1 176 ? -0.738 12.805 13.258 1 76.69 176 GLY A C 1
ATOM 1303 O O . GLY A 1 176 ? -0.313 13.961 13.219 1 76.69 176 GLY A O 1
ATOM 1304 N N . LYS A 1 177 ? -1.563 12.305 12.328 1 67.56 177 LYS A N 1
ATOM 1305 C CA . LYS A 1 177 ? -1.936 12.984 11.094 1 67.56 177 LYS A CA 1
ATOM 1306 C C . LYS A 1 177 ? -2.84 14.18 11.375 1 67.56 177 LYS A C 1
ATOM 1308 O O . LYS A 1 177 ? -2.863 15.141 10.602 1 67.56 177 LYS A O 1
ATOM 1313 N N . ALA A 1 178 ? -3.365 14.125 12.469 1 65.19 178 ALA A N 1
ATOM 1314 C CA . ALA A 1 178 ? -4.301 15.195 12.805 1 65.19 178 ALA A CA 1
ATOM 1315 C C . ALA A 1 178 ? -3.559 16.438 13.273 1 65.19 178 ALA A C 1
ATOM 1317 O O . ALA A 1 178 ? -4.156 17.516 13.398 1 65.19 178 ALA A O 1
ATOM 1318 N N . SER A 1 179 ? -2.242 16.344 13.43 1 68.44 179 SER A N 1
ATOM 1319 C CA . SER A 1 179 ? -1.472 17.453 13.977 1 68.44 179 SER A CA 1
ATOM 1320 C C . SER A 1 179 ? -1.081 18.438 12.891 1 68.44 179 SER A C 1
ATOM 1322 O O . SER A 1 179 ? -0.479 19.484 13.18 1 68.44 179 SER A O 1
ATOM 1324 N N . ALA A 1 180 ? -1.548 18.172 11.773 1 73.25 180 ALA A N 1
ATOM 1325 C CA . ALA A 1 180 ? -1.159 19.062 10.688 1 73.25 180 ALA A CA 1
ATOM 1326 C C . ALA A 1 180 ? -1.784 20.453 10.867 1 73.25 180 ALA A C 1
ATOM 1328 O O . ALA A 1 180 ? -2.941 20.562 11.281 1 73.25 180 ALA A O 1
ATOM 1329 N N . ALA A 1 181 ? -1.006 21.484 10.656 1 76.19 181 ALA A N 1
ATOM 1330 C CA . ALA A 1 181 ? -1.483 22.859 10.766 1 76.19 181 ALA A CA 1
ATOM 1331 C C . ALA A 1 181 ? -2.262 23.281 9.516 1 76.19 181 ALA A C 1
ATOM 1333 O O . ALA A 1 181 ? -2.049 22.734 8.438 1 76.19 181 ALA A O 1
ATOM 1334 N N . ASP A 1 182 ? -3.146 24.156 9.828 1 81.62 182 ASP A N 1
ATOM 1335 C CA . ASP A 1 182 ? -3.678 24.891 8.68 1 81.62 182 ASP A CA 1
ATOM 1336 C C . ASP A 1 182 ? -2.584 25.703 8 1 81.62 182 ASP A C 1
ATOM 1338 O O . ASP A 1 182 ? -1.736 26.297 8.664 1 81.62 182 ASP A O 1
ATOM 1342 N N . PHE A 1 183 ? -2.561 25.609 6.758 1 86.12 183 PHE A N 1
ATOM 1343 C CA . PHE A 1 183 ? -1.478 26.25 6.02 1 86.12 183 PHE A CA 1
ATOM 1344 C C . PHE A 1 183 ? -2.014 26.984 4.797 1 86.12 183 PHE A C 1
ATOM 1346 O O . PHE A 1 183 ? -2.502 26.344 3.854 1 86.12 183 PHE A O 1
ATOM 1353 N N . TYR A 1 184 ? -1.903 28.344 4.801 1 90.69 184 TYR A N 1
ATOM 1354 C CA . TYR A 1 184 ? -2.377 29.172 3.691 1 90.69 184 TYR A CA 1
ATOM 1355 C C . TYR A 1 184 ? -1.293 30.125 3.225 1 90.69 184 TYR A C 1
ATOM 1357 O O . TYR A 1 184 ? -0.532 30.656 4.039 1 90.69 184 TYR A O 1
ATOM 1365 N N . ILE A 1 185 ? -1.247 30.312 2.027 1 91.75 185 ILE A N 1
ATOM 1366 C CA . ILE A 1 185 ? -0.359 31.328 1.473 1 91.75 185 ILE A CA 1
ATOM 1367 C C . ILE A 1 185 ? -1.139 32.625 1.231 1 91.75 185 ILE A C 1
ATOM 1369 O O . ILE A 1 185 ? -2.086 32.656 0.443 1 91.75 185 ILE A O 1
ATOM 1373 N N . ARG A 1 186 ? -0.722 33.625 1.938 1 92.38 186 ARG A N 1
ATOM 1374 C CA . ARG A 1 186 ? -1.327 34.969 1.856 1 92.38 186 ARG A CA 1
ATOM 1375 C C . ARG A 1 186 ? -2.82 34.906 2.164 1 92.38 186 ARG A C 1
ATOM 1377 O O . ARG A 1 186 ? -3.625 35.531 1.481 1 92.38 186 ARG A O 1
ATOM 1384 N N . GLY A 1 187 ? -3.162 33.969 3.072 1 89.44 187 GLY A N 1
ATOM 1385 C CA . GLY A 1 187 ? -4.516 33.875 3.602 1 89.44 187 GLY A CA 1
ATOM 1386 C C . GLY A 1 187 ? -5.457 33.094 2.703 1 89.44 187 GLY A C 1
ATOM 1387 O O . GLY A 1 187 ? -5.023 32.219 1.965 1 89.44 187 GLY A O 1
ATOM 1388 N N . VAL A 1 188 ? -6.805 33.375 2.914 1 89.38 188 VAL A N 1
ATOM 1389 C CA . VAL A 1 188 ? -7.844 32.688 2.158 1 89.38 188 VAL A CA 1
ATOM 1390 C C . VAL A 1 188 ? -8.445 33.625 1.123 1 89.38 188 VAL A C 1
ATOM 1392 O O . VAL A 1 188 ? -8.836 34.75 1.453 1 89.38 188 VAL A O 1
ATOM 1395 N N . SER A 1 189 ? -8.492 33.125 -0.04 1 87.38 189 SER A N 1
ATOM 1396 C CA . SER A 1 189 ? -8.945 34 -1.107 1 87.38 189 SER A CA 1
ATOM 1397 C C . SER A 1 189 ? -10.281 33.531 -1.681 1 87.38 189 SER A C 1
ATOM 1399 O O . SER A 1 189 ? -10.914 34.281 -2.449 1 87.38 189 SER A O 1
ATOM 1401 N N . SER A 1 190 ? -10.656 32.344 -1.357 1 85.44 190 SER A N 1
ATOM 1402 C CA . SER A 1 190 ? -11.953 31.844 -1.804 1 85.44 190 SER A CA 1
ATOM 1403 C C . SER A 1 190 ? -12.852 31.5 -0.62 1 85.44 190 SER A C 1
ATOM 1405 O O . SER A 1 190 ? -12.398 30.875 0.348 1 85.44 190 SER A O 1
ATOM 1407 N N . PHE A 1 191 ? -14.109 31.844 -0.769 1 83.38 191 PHE A N 1
ATOM 1408 C CA . PHE A 1 191 ? -15.023 31.656 0.352 1 83.38 191 PHE A CA 1
ATOM 1409 C C . PHE A 1 191 ? -15.75 30.328 0.233 1 83.38 191 PHE A C 1
ATOM 1411 O O . PHE A 1 191 ? -16.531 29.953 1.116 1 83.38 191 PHE A O 1
ATOM 1418 N N . THR A 1 192 ? -15.609 29.531 -0.824 1 77.56 192 THR A N 1
ATOM 1419 C CA . THR A 1 192 ? -16.281 28.234 -0.984 1 77.56 192 THR A CA 1
ATOM 1420 C C . THR A 1 192 ? -15.328 27.094 -0.647 1 77.56 192 THR A C 1
ATOM 1422 O O . THR A 1 192 ? -15.695 25.922 -0.76 1 77.56 192 THR A O 1
ATOM 1425 N N . GLY A 1 193 ? -14.148 27.391 -0.31 1 72.25 193 GLY A N 1
ATOM 1426 C CA . GLY A 1 193 ? -13.219 26.344 0.091 1 72.25 193 GLY A CA 1
ATOM 1427 C C . GLY A 1 193 ? -12.109 26.109 -0.918 1 72.25 193 GLY A C 1
ATOM 1428 O O . GLY A 1 193 ? -11.961 26.875 -1.876 1 72.25 193 GLY A O 1
ATOM 1429 N N . GLY A 1 194 ? -11.18 25.047 -0.562 1 72.56 194 GLY A N 1
ATOM 1430 C CA . GLY A 1 194 ? -10.07 24.703 -1.44 1 72.56 194 GLY A CA 1
ATOM 1431 C C . GLY A 1 194 ? -8.945 25.719 -1.388 1 72.56 194 GLY A C 1
ATOM 1432 O O . GLY A 1 194 ? -8.422 26.125 -2.426 1 72.56 194 GLY A O 1
ATOM 1433 N N . ASN A 1 195 ? -8.688 26.156 -0.265 1 79.81 195 ASN A N 1
ATOM 1434 C CA . ASN A 1 195 ? -7.715 27.234 -0.126 1 79.81 195 ASN A CA 1
ATOM 1435 C C . ASN A 1 195 ? -6.32 26.688 0.19 1 79.81 195 ASN A C 1
ATOM 1437 O O . ASN A 1 195 ? -5.383 27.469 0.384 1 79.81 195 ASN A O 1
ATOM 1441 N N . THR A 1 196 ? -6.164 25.406 0.128 1 84.06 196 THR A N 1
ATOM 1442 C CA . THR A 1 196 ? -4.859 24.844 0.454 1 84.06 196 THR A CA 1
ATOM 1443 C C . THR A 1 196 ? -3.92 24.922 -0.746 1 84.06 196 THR A C 1
ATOM 1445 O O . THR A 1 196 ? -4.344 24.719 -1.887 1 84.06 196 THR A O 1
ATOM 1448 N N . PRO A 1 197 ? -2.727 25.172 -0.491 1 88.81 197 PRO A N 1
ATOM 1449 C CA . PRO A 1 197 ? -1.77 25.25 -1.596 1 88.81 197 PRO A CA 1
ATOM 1450 C C . PRO A 1 197 ? -1.434 23.891 -2.195 1 88.81 197 PRO A C 1
ATOM 1452 O O . PRO A 1 197 ? -1.657 22.859 -1.558 1 88.81 197 PRO A O 1
ATOM 1455 N N . LEU A 1 198 ? -0.951 23.984 -3.432 1 89.5 198 LEU A N 1
ATOM 1456 C CA . LEU A 1 198 ? -0.411 22.781 -4.07 1 89.5 198 LEU A CA 1
ATOM 1457 C C . LEU A 1 198 ? 0.947 22.422 -3.48 1 89.5 198 LEU A C 1
ATOM 1459 O O . LEU A 1 198 ? 1.827 23.281 -3.363 1 89.5 198 LEU A O 1
ATOM 1463 N N . VAL A 1 199 ? 1.097 21.234 -3.076 1 91.12 199 VAL A N 1
ATOM 1464 C CA . VAL A 1 199 ? 2.365 20.781 -2.514 1 91.12 199 VAL A CA 1
ATOM 1465 C C . VAL A 1 199 ? 3.051 19.828 -3.488 1 91.12 199 VAL A C 1
ATOM 1467 O O . VAL A 1 199 ? 2.471 18.812 -3.883 1 91.12 199 VAL A O 1
ATOM 1470 N N . LEU A 1 200 ? 4.195 20.172 -3.811 1 92.81 200 LEU A N 1
ATOM 1471 C CA . LEU A 1 200 ? 5.004 19.344 -4.688 1 92.81 200 LEU A CA 1
ATOM 1472 C C . LEU A 1 200 ? 6.277 18.875 -3.98 1 92.81 200 LEU A C 1
ATOM 1474 O O . LEU A 1 200 ? 7.055 19.703 -3.498 1 92.81 200 LEU A O 1
ATOM 1478 N N . VAL A 1 201 ? 6.504 17.656 -3.91 1 92.69 201 VAL A N 1
ATOM 1479 C CA . VAL A 1 201 ? 7.738 17.078 -3.396 1 92.69 201 VAL A CA 1
ATOM 1480 C C . VAL A 1 201 ? 8.57 16.516 -4.551 1 92.69 201 VAL A C 1
ATOM 1482 O O . VAL A 1 201 ? 8.195 15.516 -5.164 1 92.69 201 VAL A O 1
ATOM 1485 N N . ASP A 1 202 ? 9.633 17.125 -4.816 1 91.69 202 ASP A N 1
ATOM 1486 C CA . ASP A 1 202 ? 10.469 16.781 -5.961 1 91.69 202 ASP A CA 1
ATOM 1487 C C . ASP A 1 202 ? 9.672 16.828 -7.258 1 91.69 202 ASP A C 1
ATOM 1489 O O . ASP A 1 202 ? 9.812 15.945 -8.109 1 91.69 202 ASP A O 1
ATOM 1493 N N . GLY A 1 203 ? 8.766 17.703 -7.289 1 89.56 203 GLY A N 1
ATOM 1494 C CA . GLY A 1 203 ? 7.996 17.938 -8.5 1 89.56 203 GLY A CA 1
ATOM 1495 C C . GLY A 1 203 ? 6.707 17.125 -8.547 1 89.56 203 GLY A C 1
ATOM 1496 O O . GLY A 1 203 ? 5.902 17.297 -9.469 1 89.56 203 GLY A O 1
ATOM 1497 N N . ILE A 1 204 ? 6.48 16.266 -7.582 1 92.19 204 ILE A N 1
ATOM 1498 C CA . ILE A 1 204 ? 5.289 15.43 -7.566 1 92.19 204 ILE A CA 1
ATOM 1499 C C . ILE A 1 204 ? 4.348 15.883 -6.457 1 92.19 204 ILE A C 1
ATOM 1501 O O . ILE A 1 204 ? 4.785 16.141 -5.332 1 92.19 204 ILE A O 1
ATOM 1505 N N . GLU A 1 205 ? 3.037 15.977 -6.77 1 90.31 205 GLU A N 1
ATOM 1506 C CA . GLU A 1 205 ? 2.049 16.375 -5.773 1 90.31 205 GLU A CA 1
ATOM 1507 C C . GLU A 1 205 ? 1.907 15.328 -4.676 1 90.31 205 GLU A C 1
ATOM 1509 O O . GLU A 1 205 ? 1.594 14.172 -4.957 1 90.31 205 GLU A O 1
ATOM 1514 N N . ARG A 1 206 ? 2.188 15.703 -3.516 1 91.12 206 ARG A N 1
ATOM 1515 C CA . ARG A 1 206 ? 2.104 14.828 -2.352 1 91.12 206 ARG A CA 1
ATOM 1516 C C . ARG A 1 206 ? 1.653 15.609 -1.117 1 91.12 206 ARG A C 1
ATOM 1518 O O . ARG A 1 206 ? 1.533 16.828 -1.156 1 91.12 206 ARG A O 1
ATOM 1525 N N . ASP A 1 207 ? 1.378 14.836 -0.106 1 85.81 207 ASP A N 1
ATOM 1526 C CA . ASP A 1 207 ? 1.013 15.469 1.156 1 85.81 207 ASP A CA 1
ATOM 1527 C C . ASP A 1 207 ? 2.236 16.078 1.838 1 85.81 207 ASP A C 1
ATOM 1529 O O . ASP A 1 207 ? 3.299 15.453 1.891 1 85.81 207 ASP A O 1
ATOM 1533 N N . LEU A 1 208 ? 2.014 17.234 2.354 1 80.94 208 LEU A N 1
ATOM 1534 C CA . LEU A 1 208 ? 3.086 18.016 2.953 1 80.94 208 LEU A CA 1
ATOM 1535 C C . LEU A 1 208 ? 3.711 17.281 4.129 1 80.94 208 LEU A C 1
ATOM 1537 O O . LEU A 1 208 ? 4.938 17.25 4.27 1 80.94 208 LEU A O 1
ATOM 1541 N N . ASP A 1 209 ? 2.916 16.641 4.914 1 76.88 209 ASP A N 1
ATOM 1542 C CA . ASP A 1 209 ? 3.412 16.125 6.191 1 76.88 209 ASP A CA 1
ATOM 1543 C C . ASP A 1 209 ? 3.914 14.695 6.055 1 76.88 209 ASP A C 1
ATOM 1545 O O . ASP A 1 209 ? 4.25 14.055 7.051 1 76.88 209 ASP A O 1
ATOM 1549 N N . LEU A 1 210 ? 4.078 14.188 4.84 1 77.81 210 LEU A N 1
ATOM 1550 C CA . LEU A 1 210 ? 4.633 12.852 4.625 1 77.81 210 LEU A CA 1
ATOM 1551 C C . LEU A 1 210 ? 6.156 12.898 4.566 1 77.81 210 LEU A C 1
ATOM 1553 O O . LEU A 1 210 ? 6.816 11.883 4.793 1 77.81 210 LEU A O 1
ATOM 1557 N N . VAL A 1 211 ? 6.664 14.031 4.316 1 82.94 211 VAL A N 1
ATOM 1558 C CA . VAL A 1 211 ? 8.117 14.125 4.207 1 82.94 211 VAL A CA 1
ATOM 1559 C C . VAL A 1 211 ? 8.719 14.469 5.566 1 82.94 211 VAL A C 1
ATOM 1561 O O . VAL A 1 211 ? 8.227 15.359 6.258 1 82.94 211 VAL A O 1
ATOM 1564 N N . ASP A 1 212 ? 9.734 13.82 5.863 1 83.75 212 ASP A N 1
ATOM 1565 C CA . ASP A 1 212 ? 10.461 14.125 7.094 1 83.75 212 ASP A CA 1
ATOM 1566 C C . ASP A 1 212 ? 11.281 15.406 6.938 1 83.75 212 ASP A C 1
ATOM 1568 O O . ASP A 1 212 ? 11.898 15.633 5.895 1 83.75 212 ASP A O 1
ATOM 1572 N N . VAL A 1 213 ? 11.32 16.172 7.91 1 78.88 213 VAL A N 1
ATOM 1573 C CA . VAL A 1 213 ? 11.992 17.453 7.891 1 78.88 213 VAL A CA 1
ATOM 1574 C C . VAL A 1 213 ? 13.484 17.266 7.602 1 78.88 213 VAL A C 1
ATOM 1576 O O . VAL A 1 213 ? 14.094 18.062 6.887 1 78.88 213 VAL A O 1
ATOM 1579 N N . GLU A 1 214 ? 14.062 16.188 8.078 1 81.94 214 GLU A N 1
ATOM 1580 C CA . GLU A 1 214 ? 15.492 15.938 7.918 1 81.94 214 GLU A CA 1
ATOM 1581 C C . GLU A 1 214 ? 15.828 15.562 6.48 1 81.94 214 GLU A C 1
ATOM 1583 O O . GLU A 1 214 ? 17 15.625 6.07 1 81.94 214 GLU A O 1
ATOM 1588 N N . ASP A 1 215 ? 14.844 15.227 5.773 1 88.5 215 ASP A N 1
ATOM 1589 C CA . ASP A 1 215 ? 15.07 14.812 4.391 1 88.5 215 ASP A CA 1
ATOM 1590 C C . ASP A 1 215 ? 14.922 15.992 3.436 1 88.5 215 ASP A C 1
ATOM 1592 O O . ASP A 1 215 ? 15.219 15.875 2.244 1 88.5 215 ASP A O 1
ATOM 1596 N N . ILE A 1 216 ? 14.539 17.094 3.904 1 88.94 216 ILE A N 1
ATOM 1597 C CA . ILE A 1 216 ? 14.258 18.234 3.055 1 88.94 216 ILE A CA 1
ATOM 1598 C C . ILE A 1 216 ? 15.516 19.094 2.896 1 88.94 216 ILE A C 1
ATOM 1600 O O . ILE A 1 216 ? 16.156 19.453 3.887 1 88.94 216 ILE A O 1
ATOM 1604 N N . ALA A 1 217 ? 15.891 19.359 1.715 1 87.69 217 ALA A N 1
ATOM 1605 C CA . ALA A 1 217 ? 17.016 20.25 1.414 1 87.69 217 ALA A CA 1
ATOM 1606 C C . ALA A 1 217 ? 16.547 21.703 1.368 1 87.69 217 ALA A C 1
ATOM 1608 O O . ALA A 1 217 ? 17.188 22.578 1.963 1 87.69 217 ALA A O 1
ATOM 1609 N N . SER A 1 218 ? 15.445 21.891 0.672 1 86 218 SER A N 1
ATOM 1610 C CA . SER A 1 218 ? 14.938 23.25 0.555 1 86 218 SER A CA 1
ATOM 1611 C C . SER A 1 218 ? 13.414 23.266 0.517 1 86 218 SER A C 1
ATOM 1613 O O . SER A 1 218 ? 12.789 22.297 0.094 1 86 218 SER A O 1
ATOM 1615 N N . PHE A 1 219 ? 12.898 24.281 1.035 1 86.69 219 PHE A N 1
ATOM 1616 C CA . PHE A 1 219 ? 11.469 24.562 1.063 1 86.69 219 PHE A CA 1
ATOM 1617 C C . PHE A 1 219 ? 11.172 25.938 0.467 1 86.69 219 PHE A C 1
ATOM 1619 O O . PHE A 1 219 ? 11.68 26.938 0.956 1 86.69 219 PHE A O 1
ATOM 1626 N N . SER A 1 220 ? 10.328 25.969 -0.669 1 88 220 SER A N 1
ATOM 1627 C CA . SER A 1 220 ? 10 27.219 -1.334 1 88 220 SER A CA 1
ATOM 1628 C C . SER A 1 220 ? 8.492 27.406 -1.482 1 88 220 SER A C 1
ATOM 1630 O O . SER A 1 220 ? 7.773 26.438 -1.724 1 88 220 SER A O 1
ATOM 1632 N N . ILE A 1 221 ? 8.109 28.578 -1.349 1 90.5 221 ILE A N 1
ATOM 1633 C CA . ILE A 1 221 ? 6.707 28.906 -1.572 1 90.5 221 ILE A CA 1
ATOM 1634 C C . ILE A 1 221 ? 6.59 29.906 -2.715 1 90.5 221 ILE A C 1
ATOM 1636 O O . ILE A 1 221 ? 7.254 30.953 -2.707 1 90.5 221 ILE A O 1
ATOM 1640 N N . LEU A 1 222 ? 5.84 29.547 -3.652 1 90.81 222 LEU A N 1
ATOM 1641 C CA . LEU A 1 222 ? 5.5 30.438 -4.75 1 90.81 222 LEU A CA 1
ATOM 1642 C C . LEU A 1 222 ? 4.191 31.172 -4.469 1 90.81 222 LEU A C 1
ATOM 1644 O O . LEU A 1 222 ? 3.135 30.547 -4.379 1 90.81 222 LEU A O 1
ATOM 1648 N N . LYS A 1 223 ? 4.25 32.5 -4.492 1 89.56 223 LYS A N 1
ATOM 1649 C CA . LYS A 1 223 ? 3.129 33.25 -3.943 1 89.56 223 LYS A CA 1
ATOM 1650 C C . LYS A 1 223 ? 2.385 34 -5.039 1 89.56 223 LYS A C 1
ATOM 1652 O O . LYS A 1 223 ? 1.187 34.281 -4.918 1 89.56 223 LYS A O 1
ATOM 1657 N N . ASP A 1 224 ? 3.057 34.5 -6.02 1 88.12 224 ASP A N 1
ATOM 1658 C CA . ASP A 1 224 ? 2.395 35.312 -7.039 1 88.12 224 ASP A CA 1
ATOM 1659 C C . ASP A 1 224 ? 2.16 34.5 -8.312 1 88.12 224 ASP A C 1
ATOM 1661 O O . ASP A 1 224 ? 2.531 33.312 -8.391 1 88.12 224 ASP A O 1
ATOM 1665 N N . ALA A 1 225 ? 1.542 35.125 -9.266 1 81.44 225 ALA A N 1
ATOM 1666 C CA . ALA A 1 225 ? 1.13 34.438 -10.484 1 81.44 225 ALA A CA 1
ATOM 1667 C C . ALA A 1 225 ? 2.336 34.094 -11.352 1 81.44 225 ALA A C 1
ATOM 1669 O O . ALA A 1 225 ? 2.355 33.031 -12.008 1 81.44 225 ALA A O 1
ATOM 1670 N N . SER A 1 226 ? 3.219 34.906 -11.391 1 79.44 226 SER A N 1
ATOM 1671 C CA . SER A 1 226 ? 4.379 34.625 -12.227 1 79.44 226 SER A CA 1
ATOM 1672 C C . SER A 1 226 ? 5.105 33.375 -11.758 1 79.44 226 SER A C 1
ATOM 1674 O O . SER A 1 226 ? 5.672 32.625 -12.562 1 79.44 226 SER A O 1
ATOM 1676 N N . ALA A 1 227 ? 5.035 33.156 -10.594 1 75.25 227 ALA A N 1
ATOM 1677 C CA . ALA A 1 227 ? 5.703 31.984 -10.031 1 75.25 227 ALA A CA 1
ATOM 1678 C C . ALA A 1 227 ? 4.82 30.75 -10.125 1 75.25 227 ALA A C 1
ATOM 1680 O O . ALA A 1 227 ? 5.32 29.625 -10.227 1 75.25 227 ALA A O 1
ATOM 1681 N N . SER A 1 228 ? 3.535 30.844 -10.055 1 76.5 228 SER A N 1
ATOM 1682 C CA . SER A 1 228 ? 2.658 29.688 -9.883 1 76.5 228 SER A CA 1
ATOM 1683 C C . SER A 1 228 ? 1.89 29.391 -11.172 1 76.5 228 SER A C 1
ATOM 1685 O O . SER A 1 228 ? 1.308 28.312 -11.312 1 76.5 228 SER A O 1
ATOM 1687 N N . ALA A 1 229 ? 1.982 30.25 -12.086 1 75.25 229 ALA A N 1
ATOM 1688 C CA . ALA A 1 229 ? 1.153 30.125 -13.281 1 75.25 229 ALA A CA 1
ATOM 1689 C C . ALA A 1 229 ? 1.501 28.859 -14.062 1 75.25 229 ALA A C 1
ATOM 1691 O O . ALA A 1 229 ? 0.649 28.297 -14.758 1 75.25 229 ALA A O 1
ATOM 1692 N N . VAL A 1 230 ? 2.656 28.5 -13.93 1 78.31 230 VAL A N 1
ATOM 1693 C CA . VAL A 1 230 ? 3.086 27.312 -14.672 1 78.31 230 VAL A CA 1
ATOM 1694 C C . VAL A 1 230 ? 2.322 26.094 -14.195 1 78.31 230 VAL A C 1
ATOM 1696 O O . VAL A 1 230 ? 2.213 25.094 -14.914 1 78.31 230 VAL A O 1
ATOM 1699 N N . TYR A 1 231 ? 1.783 26.25 -13.062 1 78 231 TYR A N 1
ATOM 1700 C CA . TYR A 1 231 ? 1.032 25.109 -12.531 1 78 231 TYR A CA 1
ATOM 1701 C C . TYR A 1 231 ? -0.459 25.281 -12.805 1 78 231 TYR A C 1
ATOM 1703 O O . TYR A 1 231 ? -1.246 24.375 -12.523 1 78 231 TYR A O 1
ATOM 1711 N N . GLY A 1 232 ? -0.786 26.406 -13.281 1 68 232 GLY A N 1
ATOM 1712 C CA . GLY A 1 232 ? -2.16 26.641 -13.688 1 68 232 GLY A CA 1
ATOM 1713 C C . GLY A 1 232 ? -3.152 26.5 -12.547 1 68 232 GLY A C 1
ATOM 1714 O O . GLY A 1 232 ? -3.027 27.188 -11.523 1 68 232 GLY A O 1
ATOM 1715 N N . VAL A 1 233 ? -4.102 25.438 -12.766 1 67 233 VAL A N 1
ATOM 1716 C CA . VAL A 1 233 ? -5.316 25.234 -11.984 1 67 233 VAL A CA 1
ATOM 1717 C C . VAL A 1 233 ? -4.945 24.844 -10.555 1 67 233 VAL A C 1
ATOM 1719 O O . VAL A 1 233 ? -5.699 25.109 -9.617 1 67 233 VAL A O 1
ATOM 1722 N N . ARG A 1 234 ? -3.869 24.297 -10.398 1 73.12 234 ARG A N 1
ATOM 1723 C CA . ARG A 1 234 ? -3.523 23.766 -9.078 1 73.12 234 ARG A CA 1
ATOM 1724 C C . ARG A 1 234 ? -2.734 24.781 -8.266 1 73.12 234 ARG A C 1
ATOM 1726 O O . ARG A 1 234 ? -2.559 24.625 -7.059 1 73.12 234 ARG A O 1
ATOM 1733 N N . GLY A 1 235 ? -2.365 25.844 -8.844 1 76.5 235 GLY A N 1
ATOM 1734 C CA . GLY A 1 235 ? -1.5 26.797 -8.18 1 76.5 235 GLY A CA 1
ATOM 1735 C C . GLY A 1 235 ? -2.229 28.062 -7.754 1 76.5 235 GLY A C 1
ATOM 1736 O O . GLY A 1 235 ? -1.597 29.047 -7.383 1 76.5 235 GLY A O 1
ATOM 1737 N N . ALA A 1 236 ? -3.516 27.953 -7.777 1 76.62 236 ALA A N 1
ATOM 1738 C CA . ALA A 1 236 ? -4.281 29.172 -7.512 1 76.62 236 ALA A CA 1
ATOM 1739 C C . ALA A 1 236 ? -4.043 29.672 -6.09 1 76.62 236 ALA A C 1
ATOM 1741 O O . ALA A 1 236 ? -4.016 30.875 -5.844 1 76.62 236 ALA A O 1
ATOM 1742 N N . ASN A 1 237 ? -3.85 28.797 -5.211 1 85.56 237 ASN A N 1
ATOM 1743 C CA . ASN A 1 237 ? -3.668 29.172 -3.811 1 85.56 237 ASN A CA 1
ATOM 1744 C C . ASN A 1 237 ? -2.197 29.141 -3.41 1 85.56 237 ASN A C 1
ATOM 1746 O O . ASN A 1 237 ? -1.874 29.078 -2.223 1 85.56 237 ASN A O 1
ATOM 1750 N N . GLY A 1 238 ? -1.338 29.156 -4.398 1 88.38 238 GLY A N 1
ATOM 1751 C CA . GLY A 1 238 ? 0.09 29.078 -4.129 1 88.38 238 GLY A CA 1
ATOM 1752 C C . GLY A 1 238 ? 0.646 27.672 -4.25 1 88.38 238 GLY A C 1
ATOM 1753 O O . GLY A 1 238 ? -0.113 26.703 -4.305 1 88.38 238 GLY A O 1
ATOM 1754 N N . VAL A 1 239 ? 1.965 27.641 -4.355 1 90.75 239 VAL A N 1
ATOM 1755 C CA . VAL A 1 239 ? 2.619 26.359 -4.531 1 90.75 239 VAL A CA 1
ATOM 1756 C C . VAL A 1 239 ? 3.754 26.203 -3.521 1 90.75 239 VAL A C 1
ATOM 1758 O O . VAL A 1 239 ? 4.492 27.156 -3.264 1 90.75 239 VAL A O 1
ATOM 1761 N N . ILE A 1 240 ? 3.789 25.078 -2.928 1 91.06 240 ILE A N 1
ATOM 1762 C CA . ILE A 1 240 ? 4.898 24.719 -2.055 1 91.06 240 ILE A CA 1
ATOM 1763 C C . ILE A 1 240 ? 5.797 23.703 -2.762 1 91.06 240 ILE A C 1
ATOM 1765 O O . ILE A 1 240 ? 5.328 22.656 -3.215 1 91.06 240 ILE A O 1
ATOM 1769 N N . LEU A 1 241 ? 7.004 24.047 -2.828 1 91.88 241 LEU A N 1
ATOM 1770 C CA . LEU A 1 241 ? 7.988 23.156 -3.424 1 91.88 241 LEU A CA 1
ATOM 1771 C C . LEU A 1 241 ? 8.93 22.594 -2.361 1 91.88 241 LEU A C 1
ATOM 1773 O O . LEU A 1 241 ? 9.609 23.359 -1.67 1 91.88 241 LEU A O 1
ATOM 1777 N N . ILE A 1 242 ? 8.945 21.375 -2.266 1 91 242 ILE A N 1
ATOM 1778 C CA . ILE A 1 242 ? 9.875 20.688 -1.377 1 91 242 ILE A CA 1
ATOM 1779 C C . ILE A 1 242 ? 10.891 19.906 -2.201 1 91 242 ILE A C 1
ATOM 1781 O O . ILE A 1 242 ? 10.516 19.109 -3.068 1 91 242 ILE A O 1
ATOM 1785 N N . THR A 1 243 ? 12.047 20.188 -1.992 1 91.12 243 THR A N 1
ATOM 1786 C CA . THR A 1 243 ? 13.125 19.406 -2.58 1 91.12 243 THR A CA 1
ATOM 1787 C C . THR A 1 243 ? 13.805 18.531 -1.521 1 91.12 243 THR A C 1
ATOM 1789 O O . THR A 1 243 ? 14.258 19.047 -0.496 1 91.12 243 THR A O 1
ATOM 1792 N N . THR A 1 244 ? 13.914 17.328 -1.72 1 91.62 244 THR A N 1
ATOM 1793 C CA . THR A 1 244 ? 14.555 16.438 -0.761 1 91.62 244 THR A CA 1
ATOM 1794 C C . THR A 1 244 ? 16.062 16.391 -0.983 1 91.62 244 THR A C 1
ATOM 1796 O O . THR A 1 244 ? 16.547 16.766 -2.057 1 91.62 244 THR A O 1
ATOM 1799 N N . LYS A 1 245 ? 16.703 16.047 0.018 1 91.19 245 LYS A N 1
ATOM 1800 C CA . LYS A 1 245 ? 18.172 16 -0.032 1 91.19 245 LYS A CA 1
ATOM 1801 C C . LYS A 1 245 ? 18.656 14.992 -1.062 1 91.19 245 LYS A C 1
ATOM 1803 O O . LYS A 1 245 ? 18.016 13.961 -1.276 1 91.19 245 LYS A O 1
ATOM 1808 N N . LYS A 1 246 ? 19.766 15.398 -1.697 1 89.5 246 LYS A N 1
ATOM 1809 C CA . LYS A 1 246 ? 20.438 14.539 -2.668 1 89.5 246 LYS A CA 1
ATOM 1810 C C . LYS A 1 246 ? 21.859 14.211 -2.217 1 89.5 246 LYS A C 1
ATOM 1812 O O . LYS A 1 246 ? 22.344 14.75 -1.219 1 89.5 246 LYS A O 1
ATOM 1817 N N . GLY A 1 247 ? 22.453 13.305 -2.951 1 85.44 247 GLY A N 1
ATOM 1818 C CA . GLY A 1 247 ? 23.828 12.969 -2.656 1 85.44 247 GLY A CA 1
ATOM 1819 C C . GLY A 1 247 ? 24.812 14.039 -3.098 1 85.44 247 GLY A C 1
ATOM 1820 O O . GLY A 1 247 ? 24.484 14.875 -3.941 1 85.44 247 GLY A O 1
ATOM 1821 N N . ALA A 1 248 ? 25.922 14.07 -2.363 1 77.44 248 ALA A N 1
ATOM 1822 C CA . ALA A 1 248 ? 27 14.984 -2.725 1 77.44 248 ALA A CA 1
ATOM 1823 C C . ALA A 1 248 ? 28.281 14.227 -3.012 1 77.44 248 ALA A C 1
ATOM 1825 O O . ALA A 1 248 ? 28.531 13.156 -2.447 1 77.44 248 ALA A O 1
ATOM 1826 N N . GLU A 1 249 ? 28.953 14.797 -3.879 1 74.88 249 GLU A N 1
ATOM 1827 C CA . GLU A 1 249 ? 30.234 14.156 -4.18 1 74.88 249 GLU A CA 1
ATOM 1828 C C . GLU A 1 249 ? 31.156 14.164 -2.963 1 74.88 249 GLU A C 1
ATOM 1830 O O . GLU A 1 249 ? 31.203 15.148 -2.229 1 74.88 249 GLU A O 1
ATOM 1835 N N . GLY A 1 250 ? 31.781 13.086 -2.684 1 71.25 250 GLY A N 1
ATOM 1836 C CA . GLY A 1 250 ? 32.688 12.977 -1.562 1 71.25 250 GLY A CA 1
ATOM 1837 C C . GLY A 1 250 ? 32.469 11.742 -0.711 1 71.25 250 GLY A C 1
ATOM 1838 O O . GLY A 1 250 ? 31.688 10.859 -1.091 1 71.25 250 GLY A O 1
ATOM 1839 N N . LYS A 1 251 ? 33.156 11.727 0.407 1 68.19 251 LYS A N 1
ATOM 1840 C CA . LYS A 1 251 ? 33.031 10.617 1.345 1 68.19 251 LYS A CA 1
ATOM 1841 C C . LYS A 1 251 ? 31.641 10.586 1.978 1 68.19 251 LYS A C 1
ATOM 1843 O O . LYS A 1 251 ? 31.031 11.641 2.205 1 68.19 251 LYS A O 1
ATOM 1848 N N . PRO A 1 252 ? 31.219 9.438 2.188 1 76.56 252 PRO A N 1
ATOM 1849 C CA . PRO A 1 252 ? 29.906 9.336 2.834 1 76.56 252 PRO A CA 1
ATOM 1850 C C . PRO A 1 252 ? 29.875 9.992 4.215 1 76.56 252 PRO A C 1
ATOM 1852 O O . PRO A 1 252 ? 30.844 9.898 4.969 1 76.56 252 PRO A O 1
ATOM 1855 N N . VAL A 1 253 ? 28.953 10.688 4.418 1 82.88 253 VAL A N 1
ATOM 1856 C CA . VAL A 1 253 ? 28.703 11.312 5.711 1 82.88 253 VAL A CA 1
ATOM 1857 C C . VAL A 1 253 ? 27.453 10.711 6.344 1 82.88 253 VAL A C 1
ATOM 1859 O O . VAL A 1 253 ? 26.391 10.672 5.719 1 82.88 253 VAL A O 1
ATOM 1862 N N . ILE A 1 254 ? 27.688 10.172 7.504 1 85.06 254 ILE A N 1
ATOM 1863 C CA . ILE A 1 254 ? 26.547 9.633 8.25 1 85.06 254 ILE A CA 1
ATOM 1864 C C . ILE A 1 254 ? 26.094 10.648 9.297 1 85.06 254 ILE A C 1
ATOM 1866 O O . ILE A 1 254 ? 26.891 11.125 10.102 1 85.06 254 ILE A O 1
ATOM 1870 N N . ASN A 1 255 ? 24.906 10.953 9.211 1 88.88 255 ASN A N 1
ATOM 1871 C CA . ASN A 1 255 ? 24.297 11.844 10.195 1 88.88 255 ASN A CA 1
ATOM 1872 C C . ASN A 1 255 ? 23.266 11.125 11.047 1 88.88 255 ASN A C 1
ATOM 1874 O O . ASN A 1 255 ? 22.312 10.539 10.508 1 88.88 255 ASN A O 1
ATOM 1878 N N . ALA A 1 256 ? 23.484 11.094 12.297 1 88.75 256 ALA A N 1
ATOM 1879 C CA . ALA A 1 256 ? 22.547 10.477 13.234 1 88.75 256 ALA A CA 1
ATOM 1880 C C . ALA A 1 256 ? 21.953 11.516 14.188 1 88.75 256 ALA A C 1
ATOM 1882 O O . ALA A 1 256 ? 22.703 12.25 14.844 1 88.75 256 ALA A O 1
ATOM 1883 N N . ARG A 1 257 ? 20.688 11.508 14.227 1 90.94 257 ARG A N 1
ATOM 1884 C CA . ARG A 1 257 ? 19.969 12.406 15.141 1 90.94 257 ARG A CA 1
ATOM 1885 C C . ARG A 1 257 ? 19.031 11.625 16.047 1 90.94 257 ARG A C 1
ATOM 1887 O O . ARG A 1 257 ? 18.203 10.859 15.578 1 90.94 257 ARG A O 1
ATOM 1894 N N . VAL A 1 258 ? 19.219 11.766 17.328 1 92.25 258 VAL A N 1
ATOM 1895 C CA . VAL A 1 258 ? 18.375 11.125 18.328 1 92.25 258 VAL A CA 1
ATOM 1896 C C . VAL A 1 258 ? 17.781 12.188 19.25 1 92.25 258 VAL A C 1
ATOM 1898 O O . VAL A 1 258 ? 18.5 13.031 19.797 1 92.25 258 VAL A O 1
ATOM 1901 N N . GLU A 1 259 ? 16.484 12.094 19.375 1 92.75 259 GLU A N 1
ATOM 1902 C CA . GLU A 1 259 ? 15.773 13.047 20.219 1 92.75 259 GLU A CA 1
ATOM 1903 C C . GLU A 1 259 ? 14.797 12.328 21.156 1 92.75 259 GLU A C 1
ATOM 1905 O O . GLU A 1 259 ? 14.172 11.344 20.766 1 92.75 259 GLU A O 1
ATOM 1910 N N . ALA A 1 260 ? 14.719 12.727 22.359 1 94 260 ALA A N 1
ATOM 1911 C CA . ALA A 1 260 ? 13.734 12.289 23.344 1 94 260 ALA A CA 1
ATOM 1912 C C . ALA A 1 260 ? 13.164 13.484 24.109 1 94 260 ALA A C 1
ATOM 1914 O O . ALA A 1 260 ? 13.883 14.438 24.422 1 94 260 ALA A O 1
ATOM 1915 N N . GLY A 1 261 ? 11.883 13.375 24.25 1 92.56 261 GLY A N 1
ATOM 1916 C CA . GLY A 1 261 ? 11.32 14.516 24.953 1 92.56 261 GLY A CA 1
ATOM 1917 C C . GLY A 1 261 ? 9.992 14.211 25.625 1 92.56 261 GLY A C 1
ATOM 1918 O O . GLY A 1 261 ? 9.586 13.047 25.703 1 92.56 261 GLY A O 1
ATOM 1919 N N . PHE A 1 262 ? 9.469 15.234 26.25 1 93.75 262 PHE A N 1
ATOM 1920 C CA . PHE A 1 262 ? 8.148 15.172 26.875 1 93.75 262 PHE A CA 1
ATOM 1921 C C . PHE A 1 262 ? 7.25 16.281 26.328 1 93.75 262 PHE A C 1
ATOM 1923 O O . PHE A 1 262 ? 7.727 17.359 25.969 1 93.75 262 PHE A O 1
ATOM 1930 N N . THR A 1 263 ? 6.02 15.945 26.219 1 92.12 263 THR A N 1
ATOM 1931 C CA . THR A 1 263 ? 5.012 16.891 25.75 1 92.12 263 THR A CA 1
ATOM 1932 C C . THR A 1 263 ? 3.996 17.203 26.844 1 92.12 263 THR A C 1
ATOM 1934 O O . THR A 1 263 ? 3.633 16.312 27.625 1 92.12 263 THR A O 1
ATOM 1937 N N . GLN A 1 264 ? 3.625 18.391 26.938 1 94.31 264 GLN A N 1
ATOM 1938 C CA . GLN A 1 264 ? 2.643 18.875 27.906 1 94.31 264 GLN A CA 1
ATOM 1939 C C . GLN A 1 264 ? 1.685 19.875 27.25 1 94.31 264 GLN A C 1
ATOM 1941 O O . GLN A 1 264 ? 2.078 20.641 26.375 1 94.31 264 GLN A O 1
ATOM 1946 N N . PRO A 1 265 ? 0.433 19.797 27.641 1 93.06 265 PRO A N 1
ATOM 1947 C CA . PRO A 1 265 ? -0.453 20.844 27.125 1 93.06 265 PRO A CA 1
ATOM 1948 C C . PRO A 1 265 ? -0.002 22.25 27.516 1 93.06 265 PRO A C 1
ATOM 1950 O O . PRO A 1 265 ? 0.49 22.453 28.625 1 93.06 265 PRO A O 1
ATOM 1953 N N . THR A 1 266 ? -0.179 23.188 26.688 1 92.94 266 THR A N 1
ATOM 1954 C CA . THR A 1 266 ? 0.165 24.578 26.984 1 92.94 266 THR A CA 1
ATOM 1955 C C . THR A 1 266 ? -0.737 25.125 28.094 1 92.94 266 THR A C 1
ATOM 1957 O O . THR A 1 266 ? -0.264 25.797 29.016 1 92.94 266 THR A O 1
ATOM 1960 N N . LYS A 1 267 ? -2.016 24.859 27.938 1 92.81 267 LYS A N 1
ATOM 1961 C CA . LYS A 1 267 ? -2.996 25.281 28.938 1 92.81 267 LYS A CA 1
ATOM 1962 C C . LYS A 1 267 ? -4.246 24.406 28.875 1 92.81 267 LYS A C 1
ATOM 1964 O O . LYS A 1 267 ? -4.844 24.234 27.812 1 92.81 267 LYS A O 1
ATOM 1969 N N . MET A 1 268 ? -4.586 23.891 30.016 1 92.44 268 MET A N 1
ATOM 1970 C CA . MET A 1 268 ? -5.836 23.141 30.125 1 92.44 268 MET A CA 1
ATOM 1971 C C . MET A 1 268 ? -6.914 23.984 30.797 1 92.44 268 MET A C 1
ATOM 1973 O O . MET A 1 268 ? -6.637 24.719 31.75 1 92.44 268 MET A O 1
ATOM 1977 N N . PRO A 1 269 ? -8.102 23.922 30.234 1 93.31 269 PRO A N 1
ATOM 1978 C CA . PRO A 1 269 ? -9.18 24.625 30.938 1 93.31 269 PRO A CA 1
ATOM 1979 C C . PRO A 1 269 ? -9.453 24.062 32.344 1 93.31 269 PRO A C 1
ATOM 1981 O O . PRO A 1 269 ? -9.234 22.859 32.562 1 93.31 269 PRO A O 1
ATOM 1984 N N . GLU A 1 270 ? -9.93 24.922 33.219 1 94.56 270 GLU A N 1
ATOM 1985 C CA . GLU A 1 270 ? -10.289 24.531 34.562 1 94.56 270 GLU A CA 1
ATOM 1986 C C . GLU A 1 270 ? -11.797 24.641 34.781 1 94.56 270 GLU A C 1
ATOM 1988 O O . GLU A 1 270 ? -12.461 25.484 34.188 1 94.56 270 GLU A O 1
ATOM 1993 N N . PHE A 1 271 ? -12.297 23.781 35.688 1 96.75 271 PHE A N 1
ATOM 1994 C CA . PHE A 1 271 ? -13.727 23.734 35.938 1 96.75 271 PHE A CA 1
ATOM 1995 C C . PHE A 1 271 ? -14.031 23.906 37.438 1 96.75 271 PHE A C 1
ATOM 1997 O O . PHE A 1 271 ? -13.148 23.734 38.281 1 96.75 271 PHE A O 1
ATOM 2004 N N . VAL A 1 272 ? -15.289 24.234 37.719 1 97.06 272 VAL A N 1
ATOM 2005 C CA . VAL A 1 272 ? -15.719 24.391 39.094 1 97.06 272 VAL A CA 1
ATOM 2006 C C . VAL A 1 272 ? -15.836 23.031 39.75 1 97.06 272 VAL A C 1
ATOM 2008 O O . VAL A 1 272 ? -16.062 22.016 39.094 1 97.06 272 VAL A O 1
ATOM 2011 N N . ASN A 1 273 ? -15.609 23.047 41.062 1 96.81 273 ASN A N 1
ATOM 2012 C CA . ASN A 1 273 ? -15.828 21.797 41.781 1 96.81 273 ASN A CA 1
ATOM 2013 C C . ASN A 1 273 ? -17.312 21.578 42.094 1 96.81 273 ASN A C 1
ATOM 2015 O O . ASN A 1 273 ? -18.141 22.422 41.75 1 96.81 273 ASN A O 1
ATOM 2019 N N . SER A 1 274 ? -17.641 20.469 42.719 1 97.31 274 SER A N 1
ATOM 2020 C CA . SER A 1 274 ? -19.031 20.078 42.938 1 97.31 274 SER A CA 1
ATOM 2021 C C . SER A 1 274 ? -19.75 21.047 43.875 1 97.31 274 SER A C 1
ATOM 2023 O O . SER A 1 274 ? -20.938 21.312 43.719 1 97.31 274 SER A O 1
ATOM 2025 N N . ALA A 1 275 ? -19.062 21.469 44.875 1 97.19 275 ALA A N 1
ATOM 2026 C CA . ALA A 1 275 ? -19.672 22.406 45.812 1 97.19 275 ALA A CA 1
ATOM 2027 C C . ALA A 1 275 ? -20.031 23.719 45.125 1 97.19 275 ALA A C 1
ATOM 2029 O O . ALA A 1 275 ? -21.156 24.234 45.281 1 97.19 275 ALA A O 1
ATOM 2030 N N . GLN A 1 276 ? -19.062 24.266 44.469 1 96.69 276 GLN A N 1
ATOM 2031 C CA . GLN A 1 276 ? -19.312 25.484 43.719 1 96.69 276 GLN A CA 1
ATOM 2032 C C . GLN A 1 276 ? -20.422 25.281 42.688 1 96.69 276 GLN A C 1
ATOM 2034 O O . GLN A 1 276 ? -21.266 26.172 42.5 1 96.69 276 GLN A O 1
ATOM 2039 N N . TRP A 1 277 ? -20.328 24.141 42.062 1 97.25 277 TRP A N 1
ATOM 2040 C CA . TRP A 1 277 ? -21.344 23.797 41.062 1 97.25 277 TRP A CA 1
ATOM 2041 C C . TRP A 1 277 ? -22.734 23.797 41.719 1 97.25 277 TRP A C 1
ATOM 2043 O O . TRP A 1 277 ? -23.688 24.359 41.156 1 97.25 277 TRP A O 1
ATOM 2053 N N . ALA A 1 278 ? -22.938 23.188 42.844 1 96.94 278 ALA A N 1
ATOM 2054 C CA . ALA A 1 278 ? -24.203 23.109 43.562 1 96.94 278 ALA A CA 1
ATOM 2055 C C . ALA A 1 278 ? -24.688 24.5 44 1 96.94 278 ALA A C 1
ATOM 2057 O O . ALA A 1 278 ? -25.875 24.797 43.969 1 96.94 278 ALA A O 1
ATOM 2058 N N . GLU A 1 279 ? -23.766 25.297 44.406 1 96.38 279 GLU A N 1
ATOM 2059 C CA . GLU A 1 279 ? -24.109 26.672 44.75 1 96.38 279 GLU A CA 1
ATOM 2060 C C . GLU A 1 279 ? -24.672 27.422 43.562 1 96.38 279 GLU A C 1
ATOM 2062 O O . GLU A 1 279 ? -25.672 28.141 43.688 1 96.38 279 GLU A O 1
ATOM 2067 N N . LEU A 1 280 ? -24 27.266 42.469 1 96.75 280 LEU A N 1
ATOM 2068 C CA . LEU A 1 280 ? -24.469 27.938 41.281 1 96.75 280 LEU A CA 1
ATOM 2069 C C . LEU A 1 280 ? -25.812 27.375 40.844 1 96.75 280 LEU A C 1
ATOM 2071 O O . LEU A 1 280 ? -26.656 28.109 40.312 1 96.75 280 LEU A O 1
ATOM 2075 N N . TYR A 1 281 ? -25.969 26.078 41.031 1 96.31 281 TYR A N 1
ATOM 2076 C CA . TYR A 1 281 ? -27.266 25.469 40.688 1 96.31 281 TYR A CA 1
ATOM 2077 C C . TYR A 1 281 ? -28.375 26.062 41.531 1 96.31 281 TYR A C 1
ATOM 2079 O O . TYR A 1 281 ? -29.469 26.344 41.031 1 96.31 281 TYR A O 1
ATOM 2087 N N . ASN A 1 282 ? -28.125 26.203 42.844 1 96.31 282 ASN A N 1
ATOM 2088 C CA . ASN A 1 282 ? -29.078 26.844 43.719 1 96.31 282 ASN A CA 1
ATOM 2089 C C . ASN A 1 282 ? -29.406 28.281 43.281 1 96.31 282 ASN A C 1
ATOM 2091 O O . ASN A 1 282 ? -30.562 28.703 43.344 1 96.31 282 ASN A O 1
ATOM 2095 N N . GLU A 1 283 ? -28.359 28.969 42.938 1 95.25 283 GLU A N 1
ATOM 2096 C CA . GLU A 1 283 ? -28.531 30.328 42.469 1 95.25 283 GLU A CA 1
ATOM 2097 C C . GLU A 1 283 ? -29.438 30.391 41.25 1 95.25 283 GLU A C 1
ATOM 2099 O O . GLU A 1 283 ? -30.312 31.234 41.156 1 95.25 283 GLU A O 1
ATOM 2104 N N . MET A 1 284 ? -29.156 29.531 40.312 1 94.94 284 MET A N 1
ATOM 2105 C CA . MET A 1 284 ? -29.938 29.484 39.062 1 94.94 284 MET A CA 1
ATOM 2106 C C . MET A 1 284 ? -31.391 29.125 39.344 1 94.94 284 MET A C 1
ATOM 2108 O O . MET A 1 284 ? -32.312 29.734 38.75 1 94.94 284 MET A O 1
ATOM 2112 N N . LYS A 1 285 ? -31.609 28.203 40.25 1 94.19 285 LYS A N 1
ATOM 2113 C CA . LYS A 1 285 ? -32.969 27.766 40.562 1 94.19 285 LYS A CA 1
ATOM 2114 C C . LYS A 1 285 ? -33.719 28.797 41.406 1 94.19 285 LYS A C 1
ATOM 2116 O O . LYS A 1 285 ? -34.938 28.922 41.312 1 94.19 285 LYS A O 1
ATOM 2121 N N . GLY A 1 286 ? -33.031 29.5 42.281 1 91.56 286 GLY A N 1
ATOM 2122 C CA . GLY A 1 286 ? -33.625 30.5 43.156 1 91.56 286 GLY A CA 1
ATOM 2123 C C . GLY A 1 286 ? -34.094 29.938 44.469 1 91.56 286 GLY A C 1
ATOM 2124 O O . GLY A 1 286 ? -34.75 30.625 45.25 1 91.56 286 GLY A O 1
ATOM 2125 N N . TYR A 1 287 ? -33.906 28.656 44.594 1 92.88 287 TYR A N 1
ATOM 2126 C CA . TYR A 1 287 ? -34.188 28.016 45.875 1 92.88 287 TYR A CA 1
ATOM 2127 C C . TYR A 1 287 ? -33.094 26.984 46.219 1 92.88 287 TYR A C 1
ATOM 2129 O O . TYR A 1 287 ? -32.25 26.672 45.375 1 92.88 287 TYR A O 1
ATOM 2137 N N . GLU A 1 288 ? -33.125 26.531 47.406 1 94.25 288 GLU A N 1
ATOM 2138 C CA . GLU A 1 288 ? -32.125 25.594 47.906 1 94.25 288 GLU A CA 1
ATOM 2139 C C . GLU A 1 288 ? -32.406 24.172 47.406 1 94.25 288 GLU A C 1
ATOM 2141 O O . GLU A 1 288 ? -32.812 23.312 48.188 1 94.25 288 GLU A O 1
ATOM 2146 N N . TYR A 1 289 ? -32.125 23.969 46.156 1 94.44 289 TYR A N 1
ATOM 2147 C CA . TYR A 1 289 ? -32.188 22.609 45.625 1 94.44 289 TYR A CA 1
ATOM 2148 C C . TYR A 1 289 ? -31.25 21.672 46.375 1 94.44 289 TYR A C 1
ATOM 2150 O O . TYR A 1 289 ? -31.625 20.547 46.719 1 94.44 289 TYR A O 1
ATOM 2158 N N . TYR A 1 290 ? -30.031 22.125 46.562 1 96.19 290 TYR A N 1
ATOM 2159 C CA . TYR A 1 290 ? -29.062 21.453 47.438 1 96.19 290 TYR A CA 1
ATOM 2160 C C . TYR A 1 290 ? -29 22.125 48.812 1 96.19 290 TYR A C 1
ATOM 2162 O O . TYR A 1 290 ? -28.75 23.328 48.875 1 96.19 290 TYR A O 1
ATOM 2170 N N . THR A 1 291 ? -29.109 21.359 49.781 1 96.5 291 THR A N 1
ATOM 2171 C CA . THR A 1 291 ? -29.047 21.891 51.125 1 96.5 291 THR A CA 1
ATOM 2172 C C . THR A 1 291 ? -27.594 22.172 51.531 1 96.5 291 THR A C 1
ATOM 2174 O O . THR A 1 291 ? -26.656 21.625 50.938 1 96.5 291 THR A O 1
ATOM 2177 N N . PRO A 1 292 ? -27.453 23.094 52.5 1 95.81 292 PRO A N 1
ATOM 2178 C CA . PRO A 1 292 ? -26.094 23.328 52.969 1 95.81 292 PRO A CA 1
ATOM 2179 C C . PRO A 1 292 ? -25.391 22.062 53.438 1 95.81 292 PRO A C 1
ATOM 2181 O O . PRO A 1 292 ? -24.172 21.938 53.281 1 95.81 292 PRO A O 1
ATOM 2184 N N . GLU A 1 293 ? -26.156 21.141 53.906 1 95.06 293 GLU A N 1
ATOM 2185 C CA . GLU A 1 293 ? -25.594 19.859 54.344 1 95.06 293 GLU A CA 1
ATOM 2186 C C . GLU A 1 293 ? -25.078 19.078 53.125 1 95.06 293 GLU A C 1
ATOM 2188 O O . GLU A 1 293 ? -23.984 18.5 53.188 1 95.06 293 GLU A O 1
ATOM 2193 N N . GLN A 1 294 ? -25.875 19.031 52.125 1 94.88 294 GLN A N 1
ATOM 2194 C CA . GLN A 1 294 ? -25.484 18.328 50.938 1 94.88 294 GLN A CA 1
ATOM 2195 C C . GLN A 1 294 ? -24.266 18.969 50.281 1 94.88 294 GLN A C 1
ATOM 2197 O O . GLN A 1 294 ? -23.375 18.266 49.781 1 94.88 294 GLN A O 1
ATOM 2202 N N . ILE A 1 295 ? -24.25 20.281 50.188 1 97 295 ILE A N 1
ATOM 2203 C CA . ILE A 1 295 ? -23.094 21 49.656 1 97 295 ILE A CA 1
ATOM 2204 C C . ILE A 1 295 ? -21.859 20.688 50.5 1 97 295 ILE A C 1
ATOM 2206 O O . ILE A 1 295 ? -20.75 20.578 49.969 1 97 295 ILE A O 1
ATOM 2210 N N . GLY A 1 296 ? -22.047 20.562 51.844 1 95.38 296 GLY A N 1
ATOM 2211 C CA . GLY A 1 296 ? -20.969 20.141 52.719 1 95.38 296 GLY A CA 1
ATOM 2212 C C . GLY A 1 296 ? -20.422 18.766 52.375 1 95.38 296 GLY A C 1
ATOM 2213 O O . GLY A 1 296 ? -19.219 18.547 52.5 1 95.38 296 GLY A O 1
ATOM 2214 N N . TYR A 1 297 ? -21.328 17.844 51.969 1 95.06 297 TYR A N 1
ATOM 2215 C CA . TYR A 1 297 ? -20.891 16.516 51.562 1 95.06 297 TYR A CA 1
ATOM 2216 C C . TYR A 1 297 ? -19.953 16.594 50.344 1 95.06 297 TYR A C 1
ATOM 2218 O O . TYR A 1 297 ? -18.969 15.859 50.25 1 95.06 297 TYR A O 1
ATOM 2226 N N . PHE A 1 298 ? -20.328 17.453 49.406 1 96.06 298 PHE A N 1
ATOM 2227 C CA . PHE A 1 298 ? -19.484 17.656 48.25 1 96.06 298 PHE A CA 1
ATOM 2228 C C . PHE A 1 298 ? -18.109 18.188 48.656 1 96.06 298 PHE A C 1
ATOM 2230 O O . PHE A 1 298 ? -17.078 17.766 48.125 1 96.06 298 PH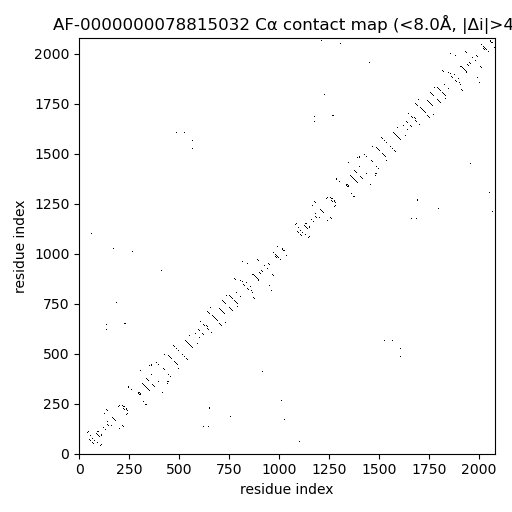E A O 1
ATOM 2237 N N . GLN A 1 299 ? -18.031 19.094 49.531 1 94.19 299 GLN A N 1
ATOM 2238 C CA . GLN A 1 299 ? -16.828 19.812 49.938 1 94.19 299 GLN A CA 1
ATOM 2239 C C . GLN A 1 299 ? -15.906 18.922 50.75 1 94.19 299 GLN A C 1
ATOM 2241 O O . GLN A 1 299 ? -14.68 18.969 50.594 1 94.19 299 GLN A O 1
ATOM 2246 N N . ASN A 1 300 ? -16.5 18.094 51.656 1 93.44 300 ASN A N 1
ATOM 2247 C CA . ASN A 1 300 ? -15.68 17.344 52.594 1 93.44 300 ASN A CA 1
ATOM 2248 C C . ASN A 1 300 ? -15.422 15.922 52.125 1 93.44 300 ASN A C 1
ATOM 2250 O O . ASN A 1 300 ? -14.578 15.219 52.688 1 93.44 300 ASN A O 1
ATOM 2254 N N . GLY A 1 301 ? -16.047 15.516 51.094 1 91.56 301 GLY A N 1
ATOM 2255 C CA . GLY A 1 301 ? -15.836 14.188 50.531 1 91.56 301 GLY A CA 1
ATOM 2256 C C . GLY A 1 301 ? -16.375 13.078 51.406 1 91.56 301 GLY A C 1
ATOM 2257 O O . GLY A 1 301 ? -15.812 11.984 51.469 1 91.56 301 GLY A O 1
ATOM 2258 N N . THR A 1 302 ? -17.375 13.289 52.188 1 91 302 THR A N 1
ATOM 2259 C CA . THR A 1 302 ? -17.938 12.336 53.125 1 91 302 THR A CA 1
ATOM 2260 C C . THR A 1 302 ? -18.516 11.125 52.406 1 91 302 THR A C 1
ATOM 2262 O O . THR A 1 302 ? -18.422 10 52.906 1 91 302 THR A O 1
ATOM 2265 N N . ASP A 1 303 ? -19.188 11.305 51.281 1 92.94 303 ASP A N 1
ATOM 2266 C CA . ASP A 1 303 ? -19.75 10.234 50.5 1 92.94 303 ASP A CA 1
ATOM 2267 C C . ASP A 1 303 ? -19.438 10.438 49 1 92.94 303 ASP A C 1
ATOM 2269 O O . ASP A 1 303 ? -20.312 10.828 48.219 1 92.94 303 ASP A O 1
ATOM 2273 N N . PRO A 1 304 ? -18.297 10.07 48.594 1 93.69 304 PRO A N 1
ATOM 2274 C CA . PRO A 1 304 ? -17.859 10.328 47.219 1 93.69 304 PRO A CA 1
ATOM 2275 C C . PRO A 1 304 ? -18.672 9.539 46.188 1 93.69 304 PRO A C 1
ATOM 2277 O O . PRO A 1 304 ? -18.594 9.828 45 1 93.69 304 PRO A O 1
ATOM 2280 N N . ASP A 1 305 ? -19.453 8.547 46.562 1 95.81 305 ASP A N 1
ATOM 2281 C CA . ASP A 1 305 ? -20.25 7.777 45.625 1 95.81 305 ASP A CA 1
ATOM 2282 C C . ASP A 1 305 ? -21.547 8.508 45.281 1 95.81 305 ASP A C 1
ATOM 2284 O O . ASP A 1 305 ? -21.938 8.578 44.125 1 95.81 305 ASP A O 1
ATOM 2288 N N . LEU A 1 306 ? -22.219 9.047 46.312 1 94.38 306 LEU A N 1
ATOM 2289 C CA . LEU A 1 306 ? -23.5 9.695 46.094 1 94.38 306 LEU A CA 1
ATOM 2290 C C . LEU A 1 306 ? -23.328 11.203 45.906 1 94.38 306 LEU A C 1
ATOM 2292 O O . LEU A 1 306 ? -24.172 11.867 45.281 1 94.38 306 LEU A O 1
ATOM 2296 N N . TYR A 1 307 ? -22.266 11.797 46.5 1 95.38 307 TYR A N 1
ATOM 2297 C CA . TYR A 1 307 ? -21.922 13.203 46.375 1 95.38 307 TYR A CA 1
ATOM 2298 C C . TYR A 1 307 ? -20.484 13.367 45.906 1 95.38 307 TYR A C 1
ATOM 2300 O O . TYR A 1 307 ? -19.641 13.898 46.656 1 95.38 307 TYR A O 1
ATOM 2308 N N . PRO A 1 308 ? -20.234 12.977 44.688 1 95.38 308 PRO A N 1
ATOM 2309 C CA . PRO A 1 308 ? -18.859 12.977 44.156 1 95.38 308 PRO A CA 1
ATOM 2310 C C . PRO A 1 308 ? -18.375 14.375 43.812 1 95.38 308 PRO A C 1
ATOM 2312 O O . PRO A 1 308 ? -19.172 15.289 43.594 1 95.38 308 PRO A O 1
ATOM 2315 N N . ASP A 1 309 ? -17.094 14.633 43.75 1 96.56 309 ASP A N 1
ATOM 2316 C CA . ASP A 1 309 ? -16.375 15.773 43.219 1 96.56 309 ASP A CA 1
ATOM 2317 C C . ASP A 1 309 ? -15.297 15.32 42.219 1 96.56 309 ASP A C 1
ATOM 2319 O O . ASP A 1 309 ? -14.141 15.133 42.594 1 96.56 309 ASP A O 1
ATOM 2323 N N . VAL A 1 310 ? -15.758 15.188 41.031 1 96.06 310 VAL A N 1
ATOM 2324 C CA . VAL A 1 310 ? -14.867 14.617 40.031 1 96.06 310 VAL A CA 1
ATOM 2325 C C . VAL A 1 310 ? -14.273 15.727 39.156 1 96.06 310 VAL A C 1
ATOM 2327 O O . VAL A 1 310 ? -15.008 16.484 38.5 1 96.06 310 VAL A O 1
ATOM 2330 N N . ASP A 1 311 ? -12.984 15.828 39.156 1 95.75 311 ASP A N 1
ATOM 2331 C CA . ASP A 1 311 ? -12.273 16.625 38.156 1 95.75 311 ASP A CA 1
ATOM 2332 C C . ASP A 1 311 ? -11.984 15.805 36.906 1 95.75 311 ASP A C 1
ATOM 2334 O O . ASP A 1 311 ? -10.922 15.188 36.781 1 95.75 311 ASP A O 1
ATOM 2338 N N . TRP A 1 312 ? -12.859 15.922 36.031 1 95.5 312 TRP A N 1
ATOM 2339 C CA . TRP A 1 312 ? -12.797 15.07 34.844 1 95.5 312 TRP A CA 1
ATOM 2340 C C . TRP A 1 312 ? -11.523 15.336 34.031 1 95.5 312 TRP A C 1
ATOM 2342 O O . TRP A 1 312 ? -10.992 14.438 33.375 1 95.5 312 TRP A O 1
ATOM 2352 N N . MET A 1 313 ? -11.008 16.578 34 1 93.75 313 MET A N 1
ATOM 2353 C CA . MET A 1 313 ? -9.766 16.875 33.281 1 93.75 313 MET A CA 1
ATOM 2354 C C . MET A 1 313 ? -8.586 16.125 33.906 1 93.75 313 MET A C 1
ATOM 2356 O O . MET A 1 313 ? -7.742 15.594 33.188 1 93.75 313 MET A O 1
ATOM 2360 N N . HIS A 1 314 ? -8.586 16.094 35.125 1 93.62 314 HIS A N 1
ATOM 2361 C CA . HIS A 1 314 ? -7.512 15.398 35.812 1 93.62 314 HIS A CA 1
ATOM 2362 C C . HIS A 1 314 ? -7.66 13.891 35.688 1 93.62 314 HIS A C 1
ATOM 2364 O O . HIS A 1 314 ? -6.664 13.164 35.625 1 93.62 314 HIS A O 1
ATOM 2370 N N . GLU A 1 315 ? -8.867 13.445 35.719 1 94.38 315 GLU A N 1
ATOM 2371 C CA . GLU A 1 315 ? -9.117 12.008 35.688 1 94.38 315 GLU A CA 1
ATOM 2372 C C . GLU A 1 315 ? -8.82 11.422 34.312 1 94.38 315 GLU A C 1
ATOM 2374 O O . GLU A 1 315 ? -8.414 10.258 34.188 1 94.38 315 GLU A O 1
ATOM 2379 N N . LEU A 1 316 ? -8.992 12.156 33.312 1 95.25 316 LEU A N 1
ATOM 2380 C CA . LEU A 1 316 ? -8.898 11.609 31.953 1 95.25 316 LEU A CA 1
ATOM 2381 C C . LEU A 1 316 ? -7.531 11.898 31.344 1 95.25 316 LEU A C 1
ATOM 2383 O O . LEU A 1 316 ? -7.094 11.195 30.438 1 95.25 316 LEU A O 1
ATOM 2387 N N . TYR A 1 317 ? -6.887 12.922 31.844 1 94 317 TYR A N 1
ATOM 2388 C CA . TYR A 1 317 ? -5.695 13.352 31.125 1 94 317 TYR A CA 1
ATOM 2389 C C . TYR A 1 317 ? -4.492 13.43 32.062 1 94 317 TYR A C 1
ATOM 2391 O O . TYR A 1 317 ? -4.625 13.812 33.219 1 94 317 TYR A O 1
ATOM 2399 N N . LYS A 1 318 ? -3.365 13.102 31.547 1 92.88 318 LYS A N 1
ATOM 2400 C CA . LYS A 1 318 ? -2.09 13.25 32.25 1 92.88 318 LYS A CA 1
ATOM 2401 C C . LYS A 1 318 ? -1.504 14.648 32.031 1 92.88 318 LYS A C 1
ATOM 2403 O O . LYS A 1 318 ? -1.937 15.367 31.125 1 92.88 318 LYS A O 1
ATOM 2408 N N . ASN A 1 319 ? -0.5 14.852 32.781 1 91.88 319 ASN A N 1
ATOM 2409 C CA . ASN A 1 319 ? 0.158 16.141 32.656 1 91.88 319 ASN A CA 1
ATOM 2410 C C . ASN A 1 319 ? 1.233 16.141 31.594 1 91.88 319 ASN A C 1
ATOM 2412 O O . ASN A 1 319 ? 1.639 17.188 31.094 1 91.88 319 ASN A O 1
ATOM 2416 N N . MET A 1 320 ? 1.627 14.977 31.359 1 93.38 320 MET A N 1
ATOM 2417 C CA . MET A 1 320 ? 2.709 14.898 30.375 1 93.38 320 MET A CA 1
ATOM 2418 C C . MET A 1 320 ? 2.637 13.602 29.578 1 93.38 320 MET A C 1
ATOM 2420 O O . MET A 1 320 ? 2.018 12.633 30.016 1 93.38 320 MET A O 1
ATOM 2424 N N . ALA A 1 321 ? 3.16 13.617 28.406 1 93.88 321 ALA A N 1
ATOM 2425 C CA . ALA A 1 321 ? 3.379 12.461 27.547 1 93.88 321 ALA A CA 1
ATOM 2426 C C . ALA A 1 321 ? 4.801 12.461 26.984 1 93.88 321 ALA A C 1
ATOM 2428 O O . ALA A 1 321 ? 5.586 13.367 27.266 1 93.88 321 ALA A O 1
ATOM 2429 N N . SER A 1 322 ? 5.156 11.383 26.344 1 92.94 322 SER A N 1
ATOM 2430 C CA . SER A 1 322 ? 6.52 11.273 25.844 1 92.94 322 SER A CA 1
ATOM 2431 C C . SER A 1 322 ? 6.547 11.18 24.312 1 92.94 322 SER A C 1
ATOM 2433 O O . SER A 1 322 ? 5.551 10.812 23.688 1 92.94 322 SER A O 1
ATOM 2435 N N . ASN A 1 323 ? 7.637 11.617 23.719 1 91.69 323 ASN A N 1
ATOM 2436 C CA . ASN A 1 323 ? 7.895 11.43 22.297 1 91.69 323 ASN A CA 1
ATOM 2437 C C . ASN A 1 323 ? 9.359 11.094 22.031 1 91.69 323 ASN A C 1
ATOM 2439 O O . ASN A 1 323 ? 10.234 11.469 22.812 1 91.69 323 ASN A O 1
ATOM 2443 N N . GLN A 1 324 ? 9.641 10.406 21.016 1 93.25 324 GLN A N 1
ATOM 2444 C CA . GLN A 1 324 ? 10.984 9.992 20.625 1 93.25 324 GLN A CA 1
ATOM 2445 C C . GLN A 1 324 ? 11.141 10.016 19.109 1 93.25 324 GLN A C 1
ATOM 2447 O O . GLN A 1 324 ? 10.203 9.695 18.375 1 93.25 324 GLN A O 1
ATOM 2452 N N . ARG A 1 325 ? 12.297 10.477 18.656 1 91.62 325 ARG A N 1
ATOM 2453 C CA . ARG A 1 325 ? 12.625 10.5 17.234 1 91.62 325 ARG A CA 1
ATOM 2454 C C . ARG A 1 325 ? 14.039 9.984 16.984 1 91.62 325 ARG A C 1
ATOM 2456 O O . ARG A 1 325 ? 14.961 10.312 17.734 1 91.62 325 ARG A O 1
ATOM 2463 N N . VAL A 1 326 ? 14.242 9.211 16.047 1 92.06 326 VAL A N 1
ATOM 2464 C CA . VAL A 1 326 ? 15.547 8.742 15.586 1 92.06 326 VAL A CA 1
ATOM 2465 C C . VAL A 1 326 ? 15.633 8.891 14.07 1 92.06 326 VAL A C 1
ATOM 2467 O O . VAL A 1 326 ? 14.742 8.445 13.344 1 92.06 326 VAL A O 1
ATOM 2470 N N . ASN A 1 327 ? 16.641 9.57 13.633 1 91.25 327 ASN A N 1
ATOM 2471 C CA . ASN A 1 327 ? 16.891 9.734 12.211 1 91.25 327 ASN A CA 1
ATOM 2472 C C . ASN A 1 327 ? 18.312 9.359 11.844 1 91.25 327 ASN A C 1
ATOM 2474 O O . ASN A 1 327 ? 19.266 9.789 12.5 1 91.25 327 ASN A O 1
ATOM 2478 N N . LEU A 1 328 ? 18.469 8.602 10.875 1 89.56 328 LEU A N 1
ATOM 2479 C CA . LEU A 1 328 ? 19.766 8.211 10.32 1 89.56 328 LEU A CA 1
ATOM 2480 C C . LEU A 1 328 ? 19.797 8.445 8.82 1 89.56 328 LEU A C 1
ATOM 2482 O O . LEU A 1 328 ? 18.906 8.023 8.094 1 89.56 328 LEU A O 1
ATOM 2486 N N . ASN A 1 329 ? 20.75 9.195 8.391 1 90.56 329 ASN A N 1
ATOM 2487 C CA . ASN A 1 329 ? 20.891 9.352 6.945 1 90.56 329 ASN A CA 1
ATOM 2488 C C . ASN A 1 329 ? 22.359 9.242 6.508 1 90.56 329 ASN A C 1
ATOM 2490 O O . ASN A 1 329 ? 23.266 9.523 7.289 1 90.56 329 ASN A O 1
ATOM 2494 N N . VAL A 1 330 ? 22.578 8.836 5.355 1 87.81 330 VAL A N 1
ATOM 2495 C CA . VAL A 1 330 ? 23.875 8.68 4.711 1 87.81 330 VAL A CA 1
ATOM 2496 C C . VAL A 1 330 ? 23.875 9.383 3.357 1 87.81 330 VAL A C 1
ATOM 2498 O O . VAL A 1 330 ? 22.953 9.195 2.559 1 87.81 330 VAL A O 1
ATOM 2501 N N . SER A 1 331 ? 24.781 10.242 3.166 1 89.19 331 SER A N 1
ATOM 2502 C CA . SER A 1 331 ? 24.922 10.945 1.893 1 89.19 331 SER A CA 1
ATOM 2503 C C . SER A 1 331 ? 26.344 10.852 1.357 1 89.19 331 SER A C 1
ATOM 2505 O O . SER A 1 331 ? 27.297 10.891 2.129 1 89.19 331 SER A O 1
ATOM 2507 N N . GLY A 1 332 ? 26.484 10.711 0.153 1 83.19 332 GLY A N 1
ATOM 2508 C CA . GLY A 1 332 ? 27.797 10.625 -0.499 1 83.19 332 GLY A CA 1
ATOM 2509 C C . GLY A 1 332 ? 27.688 10.297 -1.976 1 83.19 332 GLY A C 1
ATOM 2510 O O . GLY A 1 332 ? 26.625 10.438 -2.582 1 83.19 332 GLY A O 1
ATOM 2511 N N . GLY A 1 333 ? 28.797 10.219 -2.576 1 78.88 333 GLY A N 1
ATOM 2512 C CA . GLY A 1 333 ? 28.828 9.82 -3.975 1 78.88 333 GLY A CA 1
ATOM 2513 C C . GLY A 1 333 ? 30.094 10.227 -4.691 1 78.88 333 GLY A C 1
ATOM 2514 O O . GLY A 1 333 ? 30.938 10.922 -4.125 1 78.88 333 GLY A O 1
ATOM 2515 N N . GLY A 1 334 ? 30.234 9.68 -5.879 1 73.31 334 GLY A N 1
ATOM 2516 C CA . GLY A 1 334 ? 31.328 10.023 -6.777 1 73.31 334 GLY A CA 1
ATOM 2517 C C . GLY A 1 334 ? 30.844 10.672 -8.062 1 73.31 334 GLY A C 1
ATOM 2518 O O . GLY A 1 334 ? 29.766 11.273 -8.102 1 73.31 334 GLY A O 1
ATOM 2519 N N . ASP A 1 335 ? 31.672 10.664 -9.039 1 71.44 335 ASP A N 1
ATOM 2520 C CA . ASP A 1 335 ? 31.359 11.32 -10.305 1 71.44 335 ASP A CA 1
ATOM 2521 C C . ASP A 1 335 ? 30.219 10.609 -11.023 1 71.44 335 ASP A C 1
ATOM 2523 O O . ASP A 1 335 ? 29.5 11.227 -11.812 1 71.44 335 ASP A O 1
ATOM 2527 N N . ILE A 1 336 ? 30.109 9.43 -10.773 1 74.12 336 ILE A N 1
ATOM 2528 C CA . ILE A 1 336 ? 29.125 8.656 -11.531 1 74.12 336 ILE A CA 1
ATOM 2529 C C . ILE A 1 336 ? 27.797 8.602 -10.758 1 74.12 336 ILE A C 1
ATOM 2531 O O . ILE A 1 336 ? 26.734 8.734 -11.352 1 74.12 336 ILE A O 1
ATOM 2535 N N . CYS A 1 337 ? 27.953 8.367 -9.453 1 82.81 337 CYS A N 1
ATOM 2536 C CA . CYS A 1 337 ? 26.719 8.195 -8.688 1 82.81 337 CYS A CA 1
ATOM 2537 C C . CYS A 1 337 ? 26.75 9.023 -7.41 1 82.81 337 CYS A C 1
ATOM 2539 O O . CYS A 1 337 ? 27.75 9 -6.676 1 82.81 337 CYS A O 1
ATOM 2541 N N . LYS A 1 338 ? 25.703 9.695 -7.203 1 88.06 338 LYS A N 1
ATOM 2542 C CA . LYS A 1 338 ? 25.438 10.375 -5.938 1 88.06 338 LYS A CA 1
ATOM 2543 C C . LYS A 1 338 ? 24.203 9.789 -5.246 1 88.06 338 LYS A C 1
ATOM 2545 O O . LYS A 1 338 ? 23.219 9.453 -5.906 1 88.06 338 LYS A O 1
ATOM 2550 N N . TYR A 1 339 ? 24.359 9.617 -3.918 1 87.38 339 TYR A N 1
ATOM 2551 C CA . TYR A 1 339 ? 23.25 8.969 -3.232 1 87.38 339 TYR A CA 1
ATOM 2552 C C . TYR A 1 339 ? 22.938 9.656 -1.91 1 87.38 339 TYR A C 1
ATOM 2554 O O . TYR A 1 339 ? 23.828 10.219 -1.275 1 87.38 339 TYR A O 1
ATOM 2562 N N . PHE A 1 340 ? 21.766 9.57 -1.507 1 92.19 340 PHE A N 1
ATOM 2563 C CA . PHE A 1 340 ? 21.219 9.953 -0.205 1 92.19 340 PHE A CA 1
ATOM 2564 C C . PHE A 1 340 ? 20.219 8.922 0.283 1 92.19 340 PHE A C 1
ATOM 2566 O O . PHE A 1 340 ? 19.203 8.672 -0.374 1 92.19 340 PHE A O 1
ATOM 2573 N N . VAL A 1 341 ? 20.484 8.328 1.385 1 91.25 341 VAL A N 1
ATOM 2574 C CA . VAL A 1 341 ? 19.594 7.34 1.988 1 91.25 341 VAL A CA 1
ATOM 2575 C C . VAL A 1 341 ? 19.266 7.758 3.418 1 91.25 341 VAL A C 1
ATOM 2577 O O . VAL A 1 341 ? 20.125 8.219 4.16 1 91.25 341 VAL A O 1
ATOM 2580 N N . SER A 1 342 ? 17.938 7.57 3.717 1 93.62 342 SER A N 1
ATOM 2581 C CA . SER A 1 342 ? 17.531 8.016 5.047 1 93.62 342 SER A CA 1
ATOM 2582 C C . SER A 1 342 ? 16.5 7.07 5.652 1 93.62 342 SER A C 1
ATOM 2584 O O . SER A 1 342 ? 15.711 6.461 4.926 1 93.62 342 SER A O 1
ATOM 2586 N N . GLY A 1 343 ? 16.562 6.91 6.953 1 90.31 343 GLY A N 1
ATOM 2587 C CA . GLY A 1 343 ? 15.586 6.23 7.785 1 90.31 343 GLY A CA 1
ATOM 2588 C C . GLY A 1 343 ? 15.219 7.008 9.031 1 90.31 343 GLY A C 1
ATOM 2589 O O . GLY A 1 343 ? 16.078 7.641 9.656 1 90.31 343 GLY A O 1
ATOM 2590 N N . SER A 1 344 ? 13.914 6.996 9.297 1 91.88 344 SER A N 1
ATOM 2591 C CA . SER A 1 344 ? 13.477 7.734 10.484 1 91.88 344 SER A CA 1
ATOM 2592 C C . SER A 1 344 ? 12.391 6.98 11.234 1 91.88 344 SER A C 1
ATOM 2594 O O . SER A 1 344 ? 11.57 6.293 10.625 1 91.88 344 SER A O 1
ATOM 2596 N N . LEU A 1 345 ? 12.484 7.039 12.555 1 92 345 LEU A N 1
ATOM 2597 C CA . LEU A 1 345 ? 11.477 6.527 13.477 1 92 345 LEU A CA 1
ATOM 2598 C C . LEU A 1 345 ? 10.953 7.641 14.375 1 92 345 LEU A C 1
ATOM 2600 O O . LEU A 1 345 ? 11.734 8.414 14.938 1 92 345 LEU A O 1
ATOM 2604 N N . TYR A 1 346 ? 9.625 7.727 14.43 1 90.62 346 TYR A N 1
ATOM 2605 C CA . TYR A 1 346 ? 8.984 8.719 15.289 1 90.62 346 TYR A CA 1
ATOM 2606 C C . TYR A 1 346 ? 7.867 8.078 16.109 1 90.62 346 TYR A C 1
ATOM 2608 O O . TYR A 1 346 ? 7.02 7.363 15.578 1 90.62 346 TYR A O 1
ATOM 2616 N N . ASN A 1 347 ? 7.914 8.219 17.391 1 92.94 347 ASN A N 1
ATOM 2617 C CA . ASN A 1 347 ? 6.895 7.762 18.328 1 92.94 347 ASN A CA 1
ATOM 2618 C C . ASN A 1 347 ? 6.367 8.914 19.188 1 92.94 347 ASN A C 1
ATOM 2620 O O . ASN A 1 347 ? 7.148 9.727 19.688 1 92.94 347 ASN A O 1
ATOM 2624 N N . GLU A 1 348 ? 5.02 8.969 19.297 1 91.31 348 GLU A N 1
ATOM 2625 C CA . GLU A 1 348 ? 4.406 10.023 20.094 1 91.31 348 GLU A CA 1
ATOM 2626 C C . GLU A 1 348 ? 3.244 9.492 20.922 1 91.31 348 GLU A C 1
ATOM 2628 O O . GLU A 1 348 ? 2.33 8.859 20.391 1 91.31 348 GLU A O 1
ATOM 2633 N N . GLY A 1 349 ? 3.367 9.781 22.219 1 91.94 349 GLY A N 1
ATOM 2634 C CA . GLY A 1 349 ? 2.268 9.445 23.109 1 91.94 349 GLY A CA 1
ATOM 2635 C C . GLY A 1 349 ? 1.249 10.555 23.25 1 91.94 349 GLY A C 1
ATOM 2636 O O . GLY A 1 349 ? 1.441 11.656 22.719 1 91.94 349 GLY A O 1
ATOM 2637 N N . SER A 1 350 ? 0.124 10.273 23.922 1 92 350 SER A N 1
ATOM 2638 C CA . SER A 1 350 ? -0.925 11.258 24.188 1 92 350 SER A CA 1
ATOM 2639 C C . SER A 1 350 ? -1.096 11.492 25.688 1 92 350 SER A C 1
ATOM 2641 O O . SER A 1 350 ? -0.576 10.734 26.5 1 92 350 SER A O 1
ATOM 2643 N N . ILE A 1 351 ? -1.79 12.492 25.984 1 93.25 351 ILE A N 1
ATOM 2644 C CA . ILE A 1 351 ? -1.98 12.812 27.391 1 93.25 351 ILE A CA 1
ATOM 2645 C C . ILE A 1 351 ? -3.178 12.047 27.953 1 93.25 351 ILE A C 1
ATOM 2647 O O . ILE A 1 351 ? -3.471 12.117 29.141 1 93.25 351 ILE A O 1
ATOM 2651 N N . PHE A 1 352 ? -3.875 11.344 27.141 1 94.19 352 PHE A N 1
ATOM 2652 C CA . PHE A 1 352 ? -4.973 10.523 27.625 1 94.19 352 PHE A CA 1
ATOM 2653 C C . PHE A 1 352 ? -4.461 9.445 28.578 1 94.19 352 PHE A C 1
ATOM 2655 O O . PHE A 1 352 ? -3.41 8.844 28.344 1 94.19 352 PHE A O 1
ATOM 2662 N N . ARG A 1 353 ? -5.176 9.312 29.578 1 93.88 353 ARG A N 1
ATOM 2663 C CA . ARG A 1 353 ? -4.879 8.172 30.438 1 93.88 353 ARG A CA 1
ATOM 2664 C C . ARG A 1 353 ? -5.355 6.867 29.812 1 93.88 353 ARG A C 1
ATOM 2666 O O . ARG A 1 353 ? -6.012 6.887 28.766 1 93.88 353 ARG A O 1
ATOM 2673 N N . ASN A 1 354 ? -4.895 5.758 30.312 1 91.19 354 ASN A N 1
ATOM 2674 C CA . ASN A 1 354 ? -5.277 4.461 29.766 1 91.19 354 ASN A CA 1
ATOM 2675 C C . ASN A 1 354 ? -5.723 3.496 30.859 1 91.19 354 ASN A C 1
ATOM 2677 O O . ASN A 1 354 ? -5.777 3.865 32.031 1 91.19 354 ASN A O 1
ATOM 2681 N N . ALA A 1 355 ? -6.156 2.354 30.469 1 87.44 355 ALA A N 1
ATOM 2682 C CA . ALA A 1 355 ? -6.738 1.371 31.391 1 87.44 355 ALA A CA 1
ATOM 2683 C C . ALA A 1 355 ? -5.652 0.656 32.188 1 87.44 355 ALA A C 1
ATOM 2685 O O . ALA A 1 355 ? -5.949 -0.146 33.062 1 87.44 355 ALA A O 1
ATOM 2686 N N . GLY A 1 356 ? -4.426 0.987 31.953 1 84.44 356 GLY A N 1
ATOM 2687 C CA . GLY A 1 356 ? -3.361 0.24 32.594 1 84.44 356 GLY A CA 1
ATOM 2688 C C . GLY A 1 356 ? -3.404 -1.246 32.312 1 84.44 356 GLY A C 1
ATOM 2689 O O . GLY A 1 356 ? -3.473 -1.647 31.141 1 84.44 356 GLY A O 1
ATOM 2690 N N . GLN A 1 357 ? -3.475 -2.113 33.375 1 83.44 357 GLN A N 1
ATOM 2691 C CA . GLN A 1 357 ? -3.439 -3.559 33.188 1 83.44 357 GLN A CA 1
ATOM 2692 C C . GLN A 1 357 ? -4.809 -4.18 33.438 1 83.44 357 GLN A C 1
ATOM 2694 O O . GLN A 1 357 ? -4.914 -5.387 33.656 1 83.44 357 GLN A O 1
ATOM 2699 N N . ARG A 1 358 ? -5.801 -3.404 33.344 1 88.38 358 ARG A N 1
ATOM 2700 C CA . ARG A 1 358 ? -7.152 -3.877 33.625 1 88.38 358 ARG A CA 1
ATOM 2701 C C . ARG A 1 358 ? -7.637 -4.844 32.562 1 88.38 358 ARG A C 1
ATOM 2703 O O . ARG A 1 358 ? -8.398 -5.77 32.844 1 88.38 358 ARG A O 1
ATOM 2710 N N . TYR A 1 359 ? -7.297 -4.488 31.422 1 90.25 359 TYR A N 1
ATOM 2711 C CA . TYR A 1 359 ? -7.703 -5.332 30.312 1 90.25 359 TYR A CA 1
ATOM 2712 C C . TYR A 1 359 ? -6.488 -5.957 29.625 1 90.25 359 TYR A C 1
ATOM 2714 O O . TYR A 1 359 ? -5.352 -5.543 29.875 1 90.25 359 TYR A O 1
ATOM 2722 N N . ASP A 1 360 ? -6.754 -6.957 28.703 1 85.62 360 ASP A N 1
ATOM 2723 C CA . ASP A 1 360 ? -5.699 -7.645 27.969 1 85.62 360 ASP A CA 1
ATOM 2724 C C . ASP A 1 360 ? -5.363 -6.902 26.672 1 85.62 360 ASP A C 1
ATOM 2726 O O . ASP A 1 360 ? -4.555 -7.375 25.875 1 85.62 360 ASP A O 1
ATOM 2730 N N . TYR A 1 361 ? -6.027 -5.809 26.547 1 87.31 361 TYR A N 1
ATOM 2731 C CA . TYR A 1 361 ? -5.73 -4.977 25.391 1 87.31 361 TYR A CA 1
ATOM 2732 C C . TYR A 1 361 ? -5.32 -3.572 25.812 1 87.31 361 TYR A C 1
ATOM 2734 O O . TYR A 1 361 ? -5.605 -3.148 26.938 1 87.31 361 TYR A O 1
ATOM 2742 N N . ASP A 1 362 ? -4.668 -2.965 24.875 1 82.38 362 ASP A N 1
ATOM 2743 C CA . ASP A 1 362 ? -4.105 -1.644 25.141 1 82.38 362 ASP A CA 1
ATOM 2744 C C . ASP A 1 362 ? -5.055 -0.542 24.672 1 82.38 362 ASP A C 1
ATOM 2746 O O . ASP A 1 362 ? -5.484 -0.533 23.516 1 82.38 362 ASP A O 1
ATOM 2750 N N . THR A 1 363 ? -5.395 0.354 25.594 1 87.31 363 THR A N 1
ATOM 2751 C CA . THR A 1 363 ? -6.285 1.453 25.234 1 87.31 363 THR A CA 1
ATOM 2752 C C . THR A 1 363 ? -5.512 2.76 25.109 1 87.31 363 THR A C 1
ATOM 2754 O O . THR A 1 363 ? -6.105 3.828 24.953 1 87.31 363 THR A O 1
ATOM 2757 N N . SER A 1 364 ? -4.172 2.643 25.203 1 87.94 364 SER A N 1
ATOM 2758 C CA . SER A 1 364 ? -3.359 3.854 25.141 1 87.94 364 SER A CA 1
ATOM 2759 C C . SER A 1 364 ? -3.404 4.48 23.75 1 87.94 364 SER A C 1
ATOM 2761 O O . SER A 1 364 ? -3.414 3.768 22.734 1 87.94 364 SER A O 1
ATOM 2763 N N . LEU A 1 365 ? -3.488 5.805 23.75 1 91.69 365 LEU A N 1
ATOM 2764 C CA . LEU A 1 365 ? -3.395 6.539 22.5 1 91.69 365 LEU A CA 1
ATOM 2765 C C . LEU A 1 365 ? -1.938 6.809 22.141 1 91.69 365 LEU A C 1
ATOM 2767 O O . LEU A 1 365 ? -1.222 7.48 22.875 1 91.69 365 LEU A O 1
ATOM 2771 N N . ARG A 1 366 ? -1.489 6.312 21.062 1 92.44 366 ARG A N 1
ATOM 2772 C CA . ARG A 1 366 ? -0.111 6.496 20.625 1 92.44 366 ARG A CA 1
ATOM 2773 C C . ARG A 1 366 ? -0.015 6.461 19.109 1 92.44 366 ARG A C 1
ATOM 2775 O O . ARG A 1 366 ? -0.868 5.875 18.438 1 92.44 366 ARG A O 1
ATOM 2782 N N . TYR A 1 367 ? 1.028 7.102 18.562 1 92.31 367 TYR A N 1
ATOM 2783 C CA . TYR A 1 367 ? 1.293 7.203 17.125 1 92.31 367 TYR A CA 1
ATOM 2784 C C . TYR A 1 367 ? 2.73 6.805 16.812 1 92.31 367 TYR A C 1
ATOM 2786 O O . TYR A 1 367 ? 3.666 7.242 17.484 1 92.31 367 TYR A O 1
ATOM 2794 N N . ASN A 1 368 ? 2.885 5.949 15.758 1 92.62 368 ASN A N 1
ATOM 2795 C CA . ASN A 1 368 ? 4.195 5.543 15.266 1 92.62 368 ASN A CA 1
ATOM 2796 C C . ASN A 1 368 ? 4.332 5.793 13.766 1 92.62 368 ASN A C 1
ATOM 2798 O O . ASN A 1 368 ? 3.4 5.531 13 1 92.62 368 ASN A O 1
ATOM 2802 N N . LYS A 1 369 ? 5.438 6.336 13.352 1 91.69 369 LYS A N 1
ATOM 2803 C CA . LYS A 1 369 ? 5.734 6.562 11.938 1 91.69 369 LYS A CA 1
ATOM 2804 C C . LYS A 1 369 ? 7.117 6.027 11.578 1 91.69 369 LYS A C 1
ATOM 2806 O O . LYS A 1 369 ? 8.094 6.281 12.281 1 91.69 369 LYS A O 1
ATOM 2811 N N . TYR A 1 370 ? 7.281 5.293 10.562 1 91.88 370 TYR A N 1
ATOM 2812 C CA . TYR A 1 370 ? 8.523 4.785 9.984 1 91.88 370 TYR A CA 1
ATOM 2813 C C . TYR A 1 370 ? 8.688 5.25 8.547 1 91.88 370 TYR A C 1
ATOM 2815 O O . TYR A 1 370 ? 7.793 5.047 7.719 1 91.88 370 TYR A O 1
ATOM 2823 N N . SER A 1 371 ? 9.742 5.883 8.258 1 92.56 371 SER A N 1
ATOM 2824 C CA . SER A 1 371 ? 9.984 6.395 6.914 1 92.56 371 SER A CA 1
ATOM 2825 C C . SER A 1 371 ? 11.328 5.922 6.375 1 92.56 371 SER A C 1
ATOM 2827 O O . SER A 1 371 ? 12.344 5.969 7.082 1 92.56 371 SER A O 1
ATOM 2829 N N . PHE A 1 372 ? 11.336 5.492 5.172 1 93 372 PHE A N 1
ATOM 2830 C CA . PHE A 1 372 ? 12.547 5.098 4.449 1 93 372 PHE A CA 1
ATOM 2831 C C . PHE A 1 372 ? 12.609 5.777 3.088 1 93 372 PHE A C 1
ATOM 2833 O O . PHE A 1 372 ? 11.602 5.859 2.381 1 93 372 PHE A O 1
ATOM 2840 N N . ARG A 1 373 ? 13.781 6.297 2.756 1 94.31 373 ARG A N 1
ATOM 2841 C CA . ARG A 1 373 ? 13.945 6.996 1.484 1 94.31 373 ARG A CA 1
ATOM 2842 C C . ARG A 1 373 ? 15.305 6.707 0.87 1 94.31 373 ARG A C 1
ATOM 2844 O O . ARG A 1 373 ? 16.312 6.598 1.585 1 94.31 373 ARG A O 1
ATOM 2851 N N . ALA A 1 374 ? 15.391 6.637 -0.433 1 93.31 374 ALA A N 1
ATOM 2852 C CA . ALA A 1 374 ? 16.609 6.52 -1.224 1 93.31 374 ALA A CA 1
ATOM 2853 C C . ALA A 1 374 ? 16.547 7.391 -2.475 1 93.31 374 ALA A C 1
ATOM 2855 O O . ALA A 1 374 ? 15.672 7.195 -3.326 1 93.31 374 ALA A O 1
ATOM 2856 N N . ASN A 1 375 ? 17.375 8.383 -2.531 1 93.81 375 ASN A N 1
ATOM 2857 C CA . ASN A 1 375 ? 17.547 9.234 -3.703 1 93.81 375 ASN A CA 1
ATOM 2858 C C . ASN A 1 375 ? 18.891 8.992 -4.379 1 93.81 375 ASN A C 1
ATOM 2860 O O . ASN A 1 375 ? 19.938 9.164 -3.756 1 93.81 375 ASN A O 1
ATOM 2864 N N . MET A 1 376 ? 18.844 8.742 -5.652 1 90.88 376 MET A N 1
ATOM 2865 C CA . MET A 1 376 ? 20.094 8.43 -6.363 1 90.88 376 MET A CA 1
ATOM 2866 C C . MET A 1 376 ? 20.141 9.141 -7.711 1 90.88 376 MET A C 1
ATOM 2868 O O . MET A 1 376 ? 19.125 9.242 -8.398 1 90.88 376 MET A O 1
ATOM 2872 N N . ASP A 1 377 ? 21.297 9.602 -8.039 1 91 377 ASP A N 1
ATOM 2873 C CA . ASP A 1 377 ? 21.578 10.18 -9.352 1 91 377 ASP A CA 1
ATOM 2874 C C . ASP A 1 377 ? 22.734 9.445 -10.031 1 91 377 ASP A C 1
ATOM 2876 O O . ASP A 1 377 ? 23.797 9.273 -9.438 1 91 377 ASP A O 1
ATOM 2880 N N . PHE A 1 378 ? 22.484 9.102 -11.266 1 84.81 378 PHE A N 1
ATOM 2881 C CA . PHE A 1 378 ? 23.516 8.391 -12.031 1 84.81 378 PHE A CA 1
ATOM 2882 C C . PHE A 1 378 ? 23.891 9.18 -13.281 1 84.81 378 PHE A C 1
ATOM 2884 O O . PHE A 1 378 ? 23.031 9.508 -14.102 1 84.81 378 PHE A O 1
ATOM 2891 N N . ASN A 1 379 ? 25.141 9.516 -13.367 1 84.81 379 ASN A N 1
ATOM 2892 C CA . ASN A 1 379 ? 25.625 10.008 -14.648 1 84.81 379 ASN A CA 1
ATOM 2893 C C . ASN A 1 379 ? 25.859 8.867 -15.641 1 84.81 379 ASN A C 1
ATOM 2895 O O . ASN A 1 379 ? 26.969 8.328 -15.734 1 84.81 379 ASN A O 1
ATOM 2899 N N . VAL A 1 380 ? 24.859 8.617 -16.391 1 78.5 380 VAL A N 1
ATOM 2900 C CA . VAL A 1 380 ? 24.922 7.508 -17.344 1 78.5 380 VAL A CA 1
ATOM 2901 C C . VAL A 1 380 ? 25.938 7.82 -18.438 1 78.5 380 VAL A C 1
ATOM 2903 O O . VAL A 1 380 ? 26.688 6.938 -18.875 1 78.5 380 VAL A O 1
ATOM 2906 N N . THR A 1 381 ? 25.844 8.992 -19.016 1 80.69 381 THR A N 1
ATOM 2907 C CA . THR A 1 381 ? 26.844 9.57 -19.906 1 80.69 381 THR A CA 1
ATOM 2908 C C . THR A 1 381 ? 27.25 10.969 -19.422 1 80.69 381 THR A C 1
ATOM 2910 O O . THR A 1 381 ? 26.781 11.438 -18.391 1 80.69 381 THR A O 1
ATOM 2913 N N . LYS A 1 382 ? 28.141 11.508 -20.062 1 78.56 382 LYS A N 1
ATOM 2914 C CA . LYS A 1 382 ? 28.531 12.867 -19.688 1 78.56 382 LYS A CA 1
ATOM 2915 C C . LYS A 1 382 ? 27.375 13.844 -19.859 1 78.56 382 LYS A C 1
ATOM 2917 O O . LYS A 1 382 ? 27.312 14.875 -19.188 1 78.56 382 LYS A O 1
ATOM 2922 N N . SER A 1 383 ? 26.422 13.43 -20.703 1 88.12 383 SER A N 1
ATOM 2923 C CA . SER A 1 383 ? 25.344 14.359 -21.016 1 88.12 383 SER A CA 1
ATOM 2924 C C . SER A 1 383 ? 24.016 13.836 -20.469 1 88.12 383 SER A C 1
ATOM 2926 O O . SER A 1 383 ? 23 14.539 -20.531 1 88.12 383 SER A O 1
ATOM 2928 N N . THR A 1 384 ? 23.969 12.625 -19.953 1 89.25 384 THR A N 1
ATOM 2929 C CA . THR A 1 384 ? 22.703 12.031 -19.531 1 89.25 384 THR A CA 1
ATOM 2930 C C . THR A 1 384 ? 22.734 11.703 -18.047 1 89.25 384 THR A C 1
ATOM 2932 O O . THR A 1 384 ? 23.625 10.977 -17.578 1 89.25 384 THR A O 1
ATOM 2935 N N . VAL A 1 385 ? 21.734 12.188 -17.328 1 90.62 385 VAL A N 1
ATOM 2936 C CA . VAL A 1 385 ? 21.625 11.891 -15.898 1 90.62 385 VAL A CA 1
ATOM 2937 C C . VAL A 1 385 ? 20.328 11.156 -15.617 1 90.62 385 VAL A C 1
ATOM 2939 O O . VAL A 1 385 ? 19.25 11.609 -16.031 1 90.62 385 VAL A O 1
ATOM 2942 N N . LEU A 1 386 ? 20.453 10.008 -14.969 1 90.12 386 LEU A N 1
ATOM 2943 C CA . LEU A 1 386 ? 19.297 9.242 -14.516 1 90.12 386 LEU A CA 1
ATOM 2944 C C . LEU A 1 386 ? 19.047 9.461 -13.023 1 90.12 386 LEU A C 1
ATOM 2946 O O . LEU A 1 386 ? 19.953 9.266 -12.211 1 90.12 386 LEU A O 1
ATOM 2950 N N . ASN A 1 387 ? 17.875 9.891 -12.711 1 92.75 387 ASN A N 1
ATOM 2951 C CA . ASN A 1 387 ? 17.469 10.102 -11.32 1 92.75 387 ASN A CA 1
ATOM 2952 C C . ASN A 1 387 ? 16.453 9.062 -10.867 1 92.75 387 ASN A C 1
ATOM 2954 O O . ASN A 1 387 ? 15.477 8.797 -11.57 1 92.75 387 ASN A O 1
ATOM 2958 N N . VAL A 1 388 ? 16.688 8.484 -9.672 1 91.81 388 VAL A N 1
ATOM 2959 C CA . VAL A 1 388 ? 15.766 7.52 -9.094 1 91.81 388 VAL A CA 1
ATOM 2960 C C . VAL A 1 388 ? 15.5 7.879 -7.633 1 91.81 388 VAL A C 1
ATOM 2962 O O . VAL A 1 388 ? 16.422 7.949 -6.824 1 91.81 388 VAL A O 1
ATOM 2965 N N . ASN A 1 389 ? 14.211 8.062 -7.277 1 94.31 389 ASN A N 1
ATOM 2966 C CA . ASN A 1 389 ? 13.797 8.336 -5.906 1 94.31 389 ASN A CA 1
ATOM 2967 C C . ASN A 1 389 ? 12.758 7.324 -5.426 1 94.31 389 ASN A C 1
ATOM 2969 O O . ASN A 1 389 ? 11.688 7.191 -6.031 1 94.31 389 ASN A O 1
ATOM 2973 N N . LEU A 1 390 ? 13.047 6.637 -4.336 1 94.38 390 LEU A N 1
ATOM 2974 C CA . LEU A 1 390 ? 12.125 5.684 -3.729 1 94.38 390 LEU A CA 1
ATOM 2975 C C . LEU A 1 390 ? 11.859 6.039 -2.27 1 94.38 390 LEU A C 1
ATOM 2977 O O . LEU A 1 390 ? 12.773 6.461 -1.553 1 94.38 390 LEU A O 1
ATOM 2981 N N . ALA A 1 391 ? 10.578 5.863 -1.854 1 94.94 391 ALA A N 1
ATOM 2982 C CA . ALA A 1 391 ? 10.25 6.082 -0.447 1 94.94 391 ALA A CA 1
ATOM 2983 C C . ALA A 1 391 ? 9.117 5.168 0.002 1 94.94 391 ALA A C 1
ATOM 2985 O O . ALA A 1 391 ? 8.203 4.879 -0.771 1 94.94 391 ALA A O 1
ATOM 2986 N N . ASN A 1 392 ? 9.227 4.66 1.179 1 94.62 392 ASN A N 1
ATOM 2987 C CA . ASN A 1 392 ? 8.188 3.916 1.885 1 94.62 392 ASN A CA 1
ATOM 2988 C C . ASN A 1 392 ? 7.922 4.504 3.268 1 94.62 392 ASN A C 1
ATOM 2990 O O . ASN A 1 392 ? 8.836 4.617 4.086 1 94.62 392 ASN A O 1
ATOM 2994 N N . ILE A 1 393 ? 6.68 4.824 3.496 1 94.69 393 ILE A N 1
ATOM 2995 C CA . ILE A 1 393 ? 6.285 5.402 4.777 1 94.69 393 ILE A CA 1
ATOM 2996 C C . ILE A 1 393 ? 5.184 4.555 5.406 1 94.69 393 ILE A C 1
ATOM 2998 O O . ILE A 1 393 ? 4.164 4.277 4.77 1 94.69 393 ILE A O 1
ATOM 3002 N N . TYR A 1 394 ? 5.41 4.098 6.66 1 93.88 394 TYR A N 1
ATOM 3003 C CA . TYR A 1 394 ? 4.449 3.309 7.422 1 93.88 394 TYR A CA 1
ATOM 3004 C C . TYR A 1 394 ? 4.027 4.043 8.688 1 93.88 394 TYR A C 1
ATOM 3006 O O . TYR A 1 394 ? 4.871 4.48 9.469 1 93.88 394 TYR A O 1
ATOM 3014 N N . GLU A 1 395 ? 2.725 4.219 8.844 1 93 395 GLU A N 1
ATOM 3015 C CA . GLU A 1 395 ? 2.186 4.855 10.039 1 93 395 GLU A CA 1
ATOM 3016 C C . GLU A 1 395 ? 1.187 3.943 10.75 1 93 395 GLU A C 1
ATOM 3018 O O . GLU A 1 395 ? 0.448 3.201 10.102 1 93 395 GLU A O 1
ATOM 3023 N N . LYS A 1 396 ? 1.184 3.98 12.047 1 92.88 396 LYS A N 1
ATOM 3024 C CA . LYS A 1 396 ? 0.249 3.221 12.875 1 92.88 396 LYS A CA 1
ATOM 3025 C C . LYS A 1 396 ? -0.259 4.059 14.039 1 92.88 396 LYS A C 1
ATOM 3027 O O . LYS A 1 396 ? 0.514 4.777 14.68 1 92.88 396 LYS A O 1
ATOM 3032 N N . PHE A 1 397 ? -1.581 4.027 14.32 1 93 397 PHE A N 1
ATOM 3033 C CA . PHE A 1 397 ? -2.232 4.723 15.422 1 93 397 PHE A CA 1
ATOM 3034 C C . PHE A 1 397 ? -3.025 3.75 16.281 1 93 397 PHE A C 1
ATOM 3036 O O . PHE A 1 397 ? -3.697 2.857 15.766 1 93 397 PHE A O 1
ATOM 3043 N N . TYR A 1 398 ? -2.85 3.916 17.656 1 93.06 398 TYR A N 1
ATOM 3044 C CA . TYR A 1 398 ? -3.631 3.182 18.641 1 93.06 398 TYR A CA 1
ATOM 3045 C C . TYR A 1 398 ? -4.539 4.121 19.422 1 93.06 398 TYR A C 1
ATOM 3047 O O . TYR A 1 398 ? -4.164 5.258 19.719 1 93.06 398 TYR A O 1
ATOM 3055 N N . GLY A 1 399 ? -5.703 3.621 19.797 1 93.25 399 GLY A N 1
ATOM 3056 C CA . GLY A 1 399 ? -6.613 4.398 20.609 1 93.25 399 GLY A CA 1
ATOM 3057 C C . GLY A 1 399 ? -7.766 3.58 21.172 1 93.25 399 GLY A C 1
ATOM 3058 O O . GLY A 1 399 ? -7.832 2.369 20.953 1 93.25 399 GLY A O 1
ATOM 3059 N N . PRO A 1 400 ? -8.656 4.191 21.922 1 94.56 400 PRO A N 1
ATOM 3060 C CA . PRO A 1 400 ? -9.828 3.516 22.469 1 94.56 400 PRO A CA 1
ATOM 3061 C C . PRO A 1 400 ? -10.852 3.15 21.391 1 94.56 400 PRO A C 1
ATOM 3063 O O . PRO A 1 400 ? -10.688 3.527 20.219 1 94.56 400 PRO A O 1
ATOM 3066 N N . GLY A 1 401 ? -11.836 2.383 21.906 1 94.38 401 GLY A N 1
ATOM 3067 C CA . GLY A 1 401 ? -12.859 1.928 20.984 1 94.38 401 GLY A CA 1
ATOM 3068 C C . GLY A 1 401 ? -13.703 3.057 20.422 1 94.38 401 GLY A C 1
ATOM 3069 O O . GLY A 1 401 ? -14.195 2.975 19.297 1 94.38 401 GLY A O 1
ATOM 3070 N N . VAL A 1 402 ? -13.844 4.043 21.219 1 93.19 402 VAL A N 1
ATOM 3071 C CA . VAL A 1 402 ? -14.617 5.203 20.781 1 93.19 402 VAL A CA 1
ATOM 3072 C C . VAL A 1 402 ? -13.672 6.293 20.281 1 93.19 402 VAL A C 1
ATOM 3074 O O . VAL A 1 402 ? -12.508 6.34 20.672 1 93.19 402 VAL A O 1
ATOM 3077 N N . GLU A 1 403 ? -14.211 7.098 19.406 1 88.38 403 GLU A N 1
ATOM 3078 C CA . GLU A 1 403 ? -13.398 8.164 18.844 1 88.38 403 GLU A CA 1
ATOM 3079 C C . GLU A 1 403 ? -12.969 9.164 19.906 1 88.38 403 GLU A C 1
ATOM 3081 O O . GLU A 1 403 ? -13.742 9.492 20.812 1 88.38 403 GLU A O 1
ATOM 3086 N N . LYS A 1 404 ? -11.797 9.57 19.781 1 87.19 404 LYS A N 1
ATOM 3087 C CA . LYS A 1 404 ? -11.195 10.477 20.75 1 87.19 404 LYS A CA 1
ATOM 3088 C C . LYS A 1 404 ? -11.992 11.781 20.844 1 87.19 404 LYS A C 1
ATOM 3090 O O . LYS A 1 404 ? -12.094 12.367 21.922 1 87.19 404 LYS A O 1
ATOM 3095 N N . ASP A 1 405 ? -12.555 12.227 19.719 1 85.56 405 ASP A N 1
ATOM 3096 C CA . ASP A 1 405 ? -13.312 13.477 19.719 1 85.56 405 ASP A CA 1
ATOM 3097 C C . ASP A 1 405 ? -14.547 13.367 20.609 1 85.56 405 ASP A C 1
ATOM 3099 O O . ASP A 1 405 ? -14.93 14.336 21.266 1 85.56 405 ASP A O 1
ATOM 3103 N N . LYS A 1 406 ? -15.102 12.258 20.641 1 89.31 406 LYS A N 1
ATOM 3104 C CA . LYS A 1 406 ? -16.25 12.039 21.516 1 89.31 406 LYS A CA 1
ATOM 3105 C C . LYS A 1 406 ? -15.844 12.078 22.984 1 89.31 406 LYS A C 1
ATOM 3107 O O . LYS A 1 406 ? -16.562 12.641 23.812 1 89.31 406 LYS A O 1
ATOM 3112 N N . ILE A 1 407 ? -14.789 11.531 23.297 1 91.81 407 ILE A N 1
ATOM 3113 C CA . ILE A 1 407 ? -14.297 11.516 24.672 1 91.81 407 ILE A CA 1
ATOM 3114 C C . ILE A 1 407 ? -14.031 12.945 25.141 1 91.81 407 ILE A C 1
ATOM 3116 O O . ILE A 1 407 ? -14.414 13.328 26.25 1 91.81 407 ILE A O 1
ATOM 3120 N N . TRP A 1 408 ? -13.414 13.617 24.297 1 88.19 408 TRP A N 1
ATOM 3121 C CA . TRP A 1 408 ? -13.102 15.008 24.625 1 88.19 408 TRP A CA 1
ATOM 3122 C C . TRP A 1 408 ? -14.375 15.812 24.844 1 88.19 408 TRP A C 1
ATOM 3124 O O . TRP A 1 408 ? -14.492 16.547 25.828 1 88.19 408 TRP A O 1
ATOM 3134 N N . SER A 1 409 ? -15.32 15.664 23.969 1 87.62 409 SER A N 1
ATOM 3135 C CA . SER A 1 409 ? -16.578 16.406 24.062 1 87.62 409 SER A CA 1
ATOM 3136 C C . SER A 1 409 ? -17.328 16.047 25.344 1 87.62 409 SER A C 1
ATOM 3138 O O . SER A 1 409 ? -17.828 16.938 26.047 1 87.62 409 SER A O 1
ATOM 3140 N N . ARG A 1 410 ? -17.312 14.844 25.688 1 91.56 410 ARG A N 1
ATOM 3141 C CA . ARG A 1 410 ? -18.062 14.422 26.875 1 91.56 410 ARG A CA 1
ATOM 3142 C C . ARG A 1 410 ? -17.359 14.875 28.141 1 91.56 410 ARG A C 1
ATOM 3144 O O . ARG A 1 410 ? -18.016 15.156 29.156 1 91.56 410 ARG A O 1
ATOM 3151 N N . ALA A 1 411 ? -16.125 14.938 28.141 1 92.56 411 ALA A N 1
ATOM 3152 C CA . ALA A 1 411 ? -15.375 15.422 29.297 1 92.56 411 ALA A CA 1
ATOM 3153 C C . ALA A 1 411 ? -15.703 16.875 29.594 1 92.56 411 ALA A C 1
ATOM 3155 O O . ALA A 1 411 ? -15.727 17.297 30.766 1 92.56 411 ALA A O 1
ATOM 3156 N N . PHE A 1 412 ? -16.031 17.594 28.594 1 91.75 412 PHE A N 1
ATOM 3157 C CA . PHE A 1 412 ? -16.281 19.031 28.734 1 91.75 412 PHE A CA 1
ATOM 3158 C C . PHE A 1 412 ? -17.75 19.281 29.047 1 91.75 412 PHE A C 1
ATOM 3160 O O . PHE A 1 412 ? -18.125 20.406 29.406 1 91.75 412 PHE A O 1
ATOM 3167 N N . GLU A 1 413 ? -18.5 18.234 29.047 1 91.88 413 GLU A N 1
ATOM 3168 C CA . GLU A 1 413 ? -19.922 18.375 29.328 1 91.88 413 GLU A CA 1
ATOM 3169 C C . GLU A 1 413 ? -20.281 17.781 30.688 1 91.88 413 GLU A C 1
ATOM 3171 O O . GLU A 1 413 ? -21.266 18.188 31.312 1 91.88 413 GLU A O 1
ATOM 3176 N N . ALA A 1 414 ? -19.484 16.938 31.172 1 93.94 414 ALA A N 1
ATOM 3177 C CA . ALA A 1 414 ? -19.828 16.156 32.344 1 93.94 414 ALA A CA 1
ATOM 3178 C C . ALA A 1 414 ? -19.828 17.016 33.594 1 93.94 414 ALA A C 1
ATOM 3180 O O . ALA A 1 414 ? -18.859 17.75 33.875 1 93.94 414 ALA A O 1
ATOM 3181 N N . SER A 1 415 ? -20.891 16.906 34.375 1 94.62 415 SER A N 1
ATOM 3182 C CA . SER A 1 415 ? -20.984 17.625 35.656 1 94.62 415 SER A CA 1
ATOM 3183 C C . SER A 1 415 ? -20.078 16.984 36.688 1 94.62 415 SER A C 1
ATOM 3185 O O . SER A 1 415 ? -19.953 15.758 36.75 1 94.62 415 SER A O 1
ATOM 3187 N N . PRO A 1 416 ? -19.5 17.766 37.531 1 95.5 416 PRO A N 1
ATOM 3188 C CA . PRO A 1 416 ? -18.547 17.203 38.5 1 95.5 416 PRO A CA 1
ATOM 3189 C C . PRO A 1 416 ? -19.234 16.516 39.688 1 95.5 416 PRO A C 1
ATOM 3191 O O . PRO A 1 416 ? -18.609 15.719 40.406 1 95.5 416 PRO A O 1
ATOM 3194 N N . GLY A 1 417 ? -20.562 16.734 39.906 1 92.69 417 GLY A N 1
ATOM 3195 C CA . GLY A 1 417 ? -21.141 16.297 41.188 1 92.69 417 GLY A CA 1
ATOM 3196 C C . GLY A 1 417 ? -22.312 15.352 41 1 92.69 417 GLY A C 1
ATOM 3197 O O . GLY A 1 417 ? -23.062 15.102 41.938 1 92.69 417 GLY A O 1
ATOM 3198 N N . VAL A 1 418 ? -22.469 14.797 39.812 1 90.12 418 VAL A N 1
ATOM 3199 C CA . VAL A 1 418 ? -23.688 14.031 39.562 1 90.12 418 VAL A CA 1
ATOM 3200 C C . VAL A 1 418 ? -23.391 12.539 39.688 1 90.12 418 VAL A C 1
ATOM 3202 O O . VAL A 1 418 ? -24.219 11.781 40.219 1 90.12 418 VAL A O 1
ATOM 3205 N N . TYR A 1 419 ? -22.344 12.078 39.188 1 92.5 419 TYR A N 1
ATOM 3206 C CA . TYR A 1 419 ? -21.891 10.695 39.281 1 92.5 419 TYR A CA 1
ATOM 3207 C C . TYR A 1 419 ? -20.375 10.609 39.406 1 92.5 419 TYR A C 1
ATOM 3209 O O . TYR A 1 419 ? -19.656 11.492 38.938 1 92.5 419 TYR A O 1
ATOM 3217 N N . PRO A 1 420 ? -19.844 9.609 40.094 1 95.38 420 PRO A N 1
ATOM 3218 C CA . PRO A 1 420 ? -18.391 9.453 40.219 1 95.38 420 PRO A CA 1
ATOM 3219 C C . PRO A 1 420 ? -17.766 8.828 38.969 1 95.38 420 PRO A C 1
ATOM 3221 O O . PRO A 1 420 ? -18.484 8.352 38.094 1 95.38 420 PRO A O 1
ATOM 3224 N N . LYS A 1 421 ? -16.516 8.93 38.875 1 94.75 421 LYS A N 1
ATOM 3225 C CA . LYS A 1 421 ? -15.781 8.258 37.812 1 94.75 421 LYS A CA 1
ATOM 3226 C C . LYS A 1 421 ? -16.078 6.766 37.812 1 94.75 421 LYS A C 1
ATOM 3228 O O . LYS A 1 421 ? -16.344 6.191 36.75 1 94.75 421 LYS A O 1
ATOM 3233 N N . GLU A 1 422 ? -15.992 6.199 38.906 1 95.31 422 GLU A N 1
ATOM 3234 C CA . GLU A 1 422 ? -16.312 4.812 39.219 1 95.31 422 GLU A CA 1
ATOM 3235 C C . GLU A 1 422 ? -16.75 4.672 40.656 1 95.31 422 GLU A C 1
ATOM 3237 O O . GLU A 1 422 ? -16.234 5.363 41.562 1 95.31 422 GLU A O 1
ATOM 3242 N N . TYR A 1 423 ? -17.781 3.82 40.875 1 96.69 423 TYR A N 1
ATOM 3243 C CA . TYR A 1 423 ? -18.203 3.625 42.281 1 96.69 423 TYR A CA 1
ATOM 3244 C C . TYR A 1 423 ? -17.141 2.889 43.062 1 96.69 423 TYR A C 1
ATOM 3246 O O . TYR A 1 423 ? -16.312 2.168 42.5 1 96.69 423 TYR A O 1
ATOM 3254 N N . SER A 1 424 ? -17.156 3.072 44.344 1 93.81 424 SER A N 1
ATOM 3255 C CA . SER A 1 424 ? -16.125 2.52 45.219 1 93.81 424 SER A CA 1
ATOM 3256 C C . SER A 1 424 ? -16.125 0.995 45.188 1 93.81 424 SER A C 1
ATOM 3258 O O . SER A 1 424 ? -15.109 0.364 45.469 1 93.81 424 SER A O 1
ATOM 3260 N N . ASP A 1 425 ? -17.188 0.36 44.781 1 92.88 425 ASP A N 1
ATOM 3261 C CA . ASP A 1 425 ? -17.266 -1.098 44.75 1 92.88 425 ASP A CA 1
ATOM 3262 C C . ASP A 1 425 ? -16.844 -1.622 43.375 1 92.88 425 ASP A C 1
ATOM 3264 O O . ASP A 1 425 ? -16.906 -2.826 43.125 1 92.88 425 ASP A O 1
ATOM 3268 N N . GLY A 1 426 ? -16.438 -0.729 42.5 1 92 426 GLY A N 1
ATOM 3269 C CA . GLY A 1 426 ? -15.953 -1.137 41.188 1 92 426 GLY A CA 1
ATOM 3270 C C . GLY A 1 426 ? -17.016 -1.083 40.125 1 92 426 GLY A C 1
ATOM 3271 O O . GLY A 1 426 ? -16.719 -1.222 38.938 1 92 426 GLY A O 1
ATOM 3272 N N . THR A 1 427 ? -18.328 -0.84 40.469 1 94.75 427 THR A N 1
ATOM 3273 C CA . THR A 1 427 ? -19.406 -0.752 39.5 1 94.75 427 THR A CA 1
ATOM 3274 C C . THR A 1 427 ? -19.219 0.461 38.594 1 94.75 427 THR A C 1
ATOM 3276 O O . THR A 1 427 ? -18.844 1.538 39.062 1 94.75 427 THR A O 1
ATOM 3279 N N . LEU A 1 428 ? -19.469 0.25 37.344 1 95.56 428 LEU A N 1
ATOM 3280 C CA . LEU A 1 428 ? -19.297 1.338 36.375 1 95.56 428 LEU A CA 1
ATOM 3281 C C . LEU A 1 428 ? -20.469 2.322 36.469 1 95.56 428 LEU A C 1
ATOM 3283 O O . LEU A 1 428 ? -21.625 1.92 36.438 1 95.56 428 LEU A O 1
ATOM 3287 N N . SER A 1 429 ? -20.125 3.537 36.562 1 95.25 429 SER A N 1
ATOM 3288 C CA . SER A 1 429 ? -21.125 4.57 36.781 1 95.25 429 SER A CA 1
ATOM 3289 C C . SER A 1 429 ? -21.641 5.145 35.469 1 95.25 429 SER A C 1
ATOM 3291 O O . SER A 1 429 ? -20.891 5.195 34.5 1 95.25 429 SER A O 1
ATOM 3293 N N . TYR A 1 430 ? -22.844 5.559 35.469 1 93.69 430 TYR A N 1
ATOM 3294 C CA . TYR A 1 430 ? -23.516 6.246 34.375 1 93.69 430 TYR A CA 1
ATOM 3295 C C . TYR A 1 430 ? -24.5 7.277 34.875 1 93.69 430 TYR A C 1
ATOM 3297 O O . TYR A 1 430 ? -25.078 7.105 35.969 1 93.69 430 TYR A O 1
ATOM 3305 N N . PRO A 1 431 ? -24.656 8.344 34.125 1 90.38 431 PRO A N 1
ATOM 3306 C CA . PRO A 1 431 ? -25.625 9.336 34.562 1 90.38 431 PRO A CA 1
ATOM 3307 C C . PRO A 1 431 ? -27.031 8.781 34.656 1 90.38 431 PRO A C 1
ATOM 3309 O O . PRO A 1 431 ? -27.406 7.891 33.906 1 90.38 431 PRO A O 1
ATOM 3312 N N . SER A 1 432 ? -27.812 9.188 35.656 1 78.69 432 SER A N 1
ATOM 3313 C CA . SER A 1 432 ? -29.141 8.695 36 1 78.69 432 SER A CA 1
ATOM 3314 C C . SER A 1 432 ? -30.094 8.758 34.812 1 78.69 432 SER A C 1
ATOM 3316 O O . SER A 1 432 ? -30.984 7.918 34.656 1 78.69 432 SER A O 1
ATOM 3318 N N . MET A 1 433 ? -30.156 9.859 34.062 1 70.19 433 MET A N 1
ATOM 3319 C CA . MET A 1 433 ? -31.078 9.984 32.938 1 70.19 433 MET A CA 1
ATOM 3320 C C . MET A 1 433 ? -30.344 9.758 31.625 1 70.19 433 MET A C 1
ATOM 3322 O O . MET A 1 433 ? -29.125 9.891 31.547 1 70.19 433 MET A O 1
ATOM 3326 N N . GLN A 1 434 ? -31.141 9.078 30.688 1 65.38 434 GLN A N 1
ATOM 3327 C CA . GLN A 1 434 ? -30.594 8.742 29.375 1 65.38 434 GLN A CA 1
ATOM 3328 C C . GLN A 1 434 ? -29.953 9.961 28.719 1 65.38 434 GLN A C 1
ATOM 3330 O O . GLN A 1 434 ? -30.312 10.32 27.594 1 65.38 434 GLN A O 1
ATOM 3335 N N . GLY A 1 435 ? -29.203 10.766 29.594 1 75.56 435 GLY A N 1
ATOM 3336 C CA . GLY A 1 435 ? -28.484 11.891 29 1 75.56 435 GLY A CA 1
ATOM 3337 C C . GLY A 1 435 ? -27.031 11.945 29.422 1 75.56 435 GLY A C 1
ATOM 3338 O O . GLY A 1 435 ? -26.703 11.625 30.562 1 75.56 435 GLY A O 1
ATOM 3339 N N . GLY A 1 436 ? -26.172 12.094 28.438 1 83.31 436 GLY A N 1
ATOM 3340 C CA . GLY A 1 436 ? -24.734 12.188 28.672 1 83.31 436 GLY A CA 1
ATOM 3341 C C . GLY A 1 436 ? -24.062 10.828 28.734 1 83.31 436 GLY A C 1
ATOM 3342 O O . GLY A 1 436 ? -24.734 9.797 28.703 1 83.31 436 GLY A O 1
ATOM 3343 N N . GLU A 1 437 ? -22.828 10.781 28.734 1 91.75 437 GLU A N 1
ATOM 3344 C CA . GLU A 1 437 ? -22 9.586 28.875 1 91.75 437 GLU A CA 1
ATOM 3345 C C . GLU A 1 437 ? -20.812 9.828 29.781 1 91.75 437 GLU A C 1
ATOM 3347 O O . GLU A 1 437 ? -20.312 10.953 29.891 1 91.75 437 GLU A O 1
ATOM 3352 N N . ASN A 1 438 ? -20.531 8.805 30.609 1 94.88 438 ASN A N 1
ATOM 3353 C CA . ASN A 1 438 ? -19.328 8.891 31.438 1 94.88 438 ASN A CA 1
ATOM 3354 C C . ASN A 1 438 ? -18.062 8.844 30.594 1 94.88 438 ASN A C 1
ATOM 3356 O O . ASN A 1 438 ? -17.719 7.801 30.031 1 94.88 438 ASN A O 1
ATOM 3360 N N . PRO A 1 439 ? -17.359 9.93 30.531 1 95.44 439 PRO A N 1
ATOM 3361 C CA . PRO A 1 439 ? -16.188 9.977 29.656 1 95.44 439 PRO A CA 1
ATOM 3362 C C . PRO A 1 439 ? -15.094 8.984 30.062 1 95.44 439 PRO A C 1
ATOM 3364 O O . PRO A 1 439 ? -14.312 8.531 29.219 1 95.44 439 PRO A O 1
ATOM 3367 N N . TRP A 1 440 ? -15.016 8.648 31.297 1 95.31 440 TRP A N 1
ATOM 3368 C CA . TRP A 1 440 ? -14.047 7.648 31.75 1 95.31 440 TRP A CA 1
ATOM 3369 C C . TRP A 1 440 ? -14.352 6.285 31.141 1 95.31 440 TRP A C 1
ATOM 3371 O O . TRP A 1 440 ? -13.445 5.566 30.703 1 95.31 440 TRP A O 1
ATOM 3381 N N . ASN A 1 441 ? -15.633 5.93 31.156 1 95.62 441 ASN A N 1
ATOM 3382 C CA . ASN A 1 441 ? -16.031 4.668 30.531 1 95.62 441 ASN A CA 1
ATOM 3383 C C . ASN A 1 441 ? -15.695 4.641 29.047 1 95.62 441 ASN A C 1
ATOM 3385 O O . ASN A 1 441 ? -15.289 3.604 28.516 1 95.62 441 ASN A O 1
ATOM 3389 N N . LEU A 1 442 ? -15.883 5.723 28.391 1 95.25 442 LEU A N 1
ATOM 3390 C CA . LEU A 1 442 ? -15.57 5.812 26.969 1 95.25 442 LEU A CA 1
ATOM 3391 C C . LEU A 1 442 ? -14.078 5.605 26.734 1 95.25 442 LEU A C 1
ATOM 3393 O O . LEU A 1 442 ? -13.68 4.98 25.75 1 95.25 442 LEU A O 1
ATOM 3397 N N . LEU A 1 443 ? -13.242 6.066 27.609 1 95.44 443 LEU A N 1
ATOM 3398 C CA . LEU A 1 443 ? -11.797 6.027 27.469 1 95.44 443 LEU A CA 1
ATOM 3399 C C . LEU A 1 443 ? -11.25 4.637 27.766 1 95.44 443 LEU A C 1
ATOM 3401 O O . LEU A 1 443 ? -10.375 4.141 27.062 1 95.44 443 LEU A O 1
ATOM 3405 N N . VAL A 1 444 ? -11.797 4.059 28.844 1 94.56 444 VAL A N 1
ATOM 3406 C CA . VAL A 1 444 ? -11.117 2.896 29.391 1 94.56 444 VAL A CA 1
ATOM 3407 C C . VAL A 1 444 ? -11.914 1.633 29.094 1 94.56 444 VAL A C 1
ATOM 3409 O O . VAL A 1 444 ? -11.352 0.548 28.953 1 94.56 444 VAL A O 1
ATOM 3412 N N . HIS A 1 445 ? -13.25 1.712 28.922 1 95.31 445 HIS A N 1
ATOM 3413 C CA . HIS A 1 445 ? -14.07 0.507 28.875 1 95.31 445 HIS A CA 1
ATOM 3414 C C . HIS A 1 445 ? -14.703 0.316 27.5 1 95.31 445 HIS A C 1
ATOM 3416 O O . HIS A 1 445 ? -15.586 -0.524 27.344 1 95.31 445 HIS A O 1
ATOM 3422 N N . SER A 1 446 ? -14.281 1.046 26.484 1 95.94 446 SER A N 1
ATOM 3423 C CA . SER A 1 446 ? -14.977 1.002 25.203 1 95.94 446 SER A CA 1
ATOM 3424 C C . SER A 1 446 ? -14.258 0.077 24.234 1 95.94 446 SER A C 1
ATOM 3426 O O . SER A 1 446 ? -14.734 -0.141 23.109 1 95.94 446 SER A O 1
ATOM 3428 N N . GLY A 1 447 ? -13.086 -0.451 24.594 1 96.06 447 GLY A N 1
ATOM 3429 C CA . GLY A 1 447 ? -12.297 -1.259 23.688 1 96.06 447 GLY A CA 1
ATOM 3430 C C . GLY A 1 447 ? -11.102 -0.523 23.125 1 96.06 447 GLY A C 1
ATOM 3431 O O . GLY A 1 447 ? -10.484 0.289 23.812 1 96.06 447 GLY A O 1
ATOM 3432 N N . TYR A 1 448 ? -10.656 -0.934 21.922 1 95.38 448 TYR A N 1
ATOM 3433 C CA . TYR A 1 448 ? -9.477 -0.304 21.328 1 95.38 448 TYR A CA 1
ATOM 3434 C C . TYR A 1 448 ? -9.602 -0.212 19.812 1 95.38 448 TYR A C 1
ATOM 3436 O O . TYR A 1 448 ? -10.477 -0.846 19.219 1 95.38 448 TYR A O 1
ATOM 3444 N N . ARG A 1 449 ? -8.836 0.586 19.234 1 95.31 449 ARG A N 1
ATOM 3445 C CA . ARG A 1 449 ? -8.789 0.735 17.781 1 95.31 449 ARG A CA 1
ATOM 3446 C C . ARG A 1 449 ? -7.348 0.768 17.281 1 95.31 449 ARG A C 1
ATOM 3448 O O . ARG A 1 449 ? -6.449 1.216 18 1 95.31 449 ARG A O 1
ATOM 3455 N N . GLU A 1 450 ? -7.121 0.322 16.094 1 93.88 450 GLU A N 1
ATOM 3456 C CA . GLU A 1 450 ? -5.859 0.387 15.359 1 93.88 450 GLU A CA 1
ATOM 3457 C C . GLU A 1 450 ? -6.062 0.921 13.945 1 93.88 450 GLU A C 1
ATOM 3459 O O . GLU A 1 450 ? -6.969 0.478 13.234 1 93.88 450 GLU A O 1
ATOM 3464 N N . GLN A 1 451 ? -5.262 1.851 13.594 1 93.31 451 GLN A N 1
ATOM 3465 C CA . GLN A 1 451 ? -5.297 2.406 12.242 1 93.31 451 GLN A CA 1
ATOM 3466 C C . GLN A 1 451 ? -3.93 2.303 11.57 1 93.31 451 GLN A C 1
ATOM 3468 O O . GLN A 1 451 ? -2.898 2.52 12.219 1 93.31 451 GLN A O 1
ATOM 3473 N N . PHE A 1 452 ? -3.939 1.938 10.328 1 93.69 452 PHE A N 1
ATOM 3474 C CA . PHE A 1 452 ? -2.715 1.759 9.555 1 93.69 452 PHE A CA 1
ATOM 3475 C C . PHE A 1 452 ? -2.74 2.611 8.289 1 93.69 452 PHE A C 1
ATOM 3477 O O . PHE A 1 452 ? -3.758 2.672 7.598 1 93.69 452 PHE A O 1
ATOM 3484 N N . TRP A 1 453 ? -1.634 3.346 8.055 1 93.06 453 TRP A N 1
ATOM 3485 C CA . TRP A 1 453 ? -1.437 4.07 6.805 1 93.06 453 TRP A CA 1
ATOM 3486 C C . TRP A 1 453 ? -0.135 3.65 6.129 1 93.06 453 TRP A C 1
ATOM 3488 O O . TRP A 1 453 ? 0.875 3.426 6.801 1 93.06 453 TRP A O 1
ATOM 3498 N N . ASN A 1 454 ? -0.166 3.502 4.867 1 93.44 454 ASN A N 1
ATOM 3499 C CA . ASN A 1 454 ? 1.023 3.203 4.074 1 93.44 454 ASN A CA 1
ATOM 3500 C C . ASN A 1 454 ? 1.075 4.043 2.803 1 93.44 454 ASN A C 1
ATOM 3502 O O . ASN A 1 454 ? 0.068 4.184 2.105 1 93.44 454 ASN A O 1
ATOM 3506 N N . SER A 1 455 ? 2.262 4.617 2.551 1 94.81 455 SER A N 1
ATOM 3507 C CA . SER A 1 455 ? 2.518 5.363 1.321 1 94.81 455 SER A CA 1
ATOM 3508 C C . SER A 1 455 ? 3.768 4.848 0.614 1 94.81 455 SER A C 1
ATOM 3510 O O . SER A 1 455 ? 4.836 4.758 1.219 1 94.81 455 SER A O 1
ATOM 3512 N N . ALA A 1 456 ? 3.623 4.469 -0.585 1 95.31 456 ALA A N 1
ATOM 3513 C CA . ALA A 1 456 ? 4.727 4.051 -1.444 1 95.31 456 ALA A CA 1
ATOM 3514 C C . ALA A 1 456 ? 4.93 5.031 -2.596 1 95.31 456 ALA A C 1
ATOM 3516 O O . ALA A 1 456 ? 3.982 5.359 -3.314 1 95.31 456 ALA A O 1
ATOM 3517 N N . GLN A 1 457 ? 6.191 5.469 -2.748 1 95.56 457 GLN A N 1
ATOM 3518 C CA . GLN A 1 457 ? 6.484 6.484 -3.752 1 95.56 457 GLN A CA 1
ATOM 3519 C C . GLN A 1 457 ? 7.66 6.066 -4.633 1 95.56 457 GLN A C 1
ATOM 3521 O O . GLN A 1 457 ? 8.68 5.598 -4.129 1 95.56 457 GLN A O 1
ATOM 3526 N N . SER A 1 458 ? 7.488 6.223 -5.906 1 95 458 SER A N 1
ATOM 3527 C CA . SER A 1 458 ? 8.555 5.961 -6.871 1 95 458 SER A CA 1
ATOM 3528 C C . SER A 1 458 ? 8.617 7.055 -7.934 1 95 458 SER A C 1
ATOM 3530 O O . SER A 1 458 ? 7.586 7.469 -8.469 1 95 458 SER A O 1
ATOM 3532 N N . LEU A 1 459 ? 9.781 7.555 -8.164 1 95.12 459 LEU A N 1
ATOM 3533 C CA . LEU A 1 459 ? 10.016 8.578 -9.18 1 95.12 459 LEU A CA 1
ATOM 3534 C C . LEU A 1 459 ? 11.258 8.25 -10.008 1 95.12 459 LEU A C 1
ATOM 3536 O O . LEU A 1 459 ? 12.32 7.953 -9.445 1 95.12 459 LEU A O 1
ATOM 3540 N N . ILE A 1 460 ? 11.156 8.281 -11.289 1 92.12 460 ILE A N 1
ATOM 3541 C CA . ILE A 1 460 ? 12.266 8.117 -12.219 1 92.12 460 ILE A CA 1
ATOM 3542 C C . ILE A 1 460 ? 12.336 9.32 -13.164 1 92.12 460 ILE A C 1
ATOM 3544 O O . ILE A 1 460 ? 11.305 9.789 -13.648 1 92.12 460 ILE A O 1
ATOM 3548 N N . GLY A 1 461 ? 13.516 9.82 -13.289 1 93.25 461 GLY A N 1
ATOM 3549 C CA . GLY A 1 461 ? 13.734 10.953 -14.172 1 93.25 461 GLY A CA 1
ATOM 3550 C C . GLY A 1 461 ? 14.977 10.805 -15.039 1 93.25 461 GLY A C 1
ATOM 3551 O O . GLY A 1 461 ? 15.984 10.25 -14.594 1 93.25 461 GLY A O 1
ATOM 3552 N N . ILE A 1 462 ? 14.906 11.32 -16.281 1 93.12 462 ILE A N 1
ATOM 3553 C CA . ILE A 1 462 ? 16.047 11.383 -17.188 1 93.12 462 ILE A CA 1
ATOM 3554 C C . ILE A 1 462 ? 16.266 12.82 -17.641 1 93.12 462 ILE A C 1
ATOM 3556 O O . ILE A 1 462 ? 15.328 13.492 -18.078 1 93.12 462 ILE A O 1
ATOM 3560 N N . ASN A 1 463 ? 17.406 13.234 -17.438 1 93.75 463 ASN A N 1
ATOM 3561 C CA . ASN A 1 463 ? 17.828 14.547 -17.922 1 93.75 463 ASN A CA 1
ATOM 3562 C C . ASN A 1 463 ? 18.891 14.43 -19.016 1 93.75 463 ASN A C 1
ATOM 3564 O O . ASN A 1 463 ? 19.953 13.836 -18.797 1 93.75 463 ASN A O 1
ATOM 3568 N N . GLN A 1 464 ? 18.625 15.062 -20.172 1 94.06 464 GLN A N 1
ATOM 3569 C CA . GLN A 1 464 ? 19.516 15 -21.328 1 94.06 464 GLN A CA 1
ATOM 3570 C C . GLN A 1 464 ? 20.031 16.391 -21.719 1 94.06 464 GLN A C 1
ATOM 3572 O O . GLN A 1 464 ? 19.234 17.281 -22.016 1 94.06 464 GLN A O 1
ATOM 3577 N N . ASP A 1 465 ? 21.312 16.5 -21.609 1 93.5 465 ASP A N 1
ATOM 3578 C CA . ASP A 1 465 ? 21.922 17.719 -22.125 1 93.5 465 ASP A CA 1
ATOM 3579 C C . ASP A 1 465 ? 22.109 17.656 -23.641 1 93.5 465 ASP A C 1
ATOM 3581 O O . ASP A 1 465 ? 22.875 16.828 -24.141 1 93.5 465 ASP A O 1
ATOM 3585 N N . LEU A 1 466 ? 21.484 18.516 -24.359 1 94.75 466 LEU A N 1
ATOM 3586 C CA . LEU A 1 466 ? 21.531 18.516 -25.812 1 94.75 466 LEU A CA 1
ATOM 3587 C C . LEU A 1 466 ? 22.438 19.609 -26.328 1 94.75 466 LEU A C 1
ATOM 3589 O O . LEU A 1 466 ? 22.391 19.969 -27.516 1 94.75 466 LEU A O 1
ATOM 3593 N N . GLY A 1 467 ? 23.203 20.219 -25.5 1 90.94 467 GLY A N 1
ATOM 3594 C CA . GLY A 1 467 ? 24.062 21.328 -25.859 1 90.94 467 GLY A CA 1
ATOM 3595 C C . GLY A 1 467 ? 24.984 21 -27.016 1 90.94 467 GLY A C 1
ATOM 3596 O O . GLY A 1 467 ? 25.094 21.781 -27.969 1 90.94 467 GLY A O 1
ATOM 3597 N N . ASP A 1 468 ? 25.703 19.906 -26.906 1 86.38 468 ASP A N 1
ATOM 3598 C CA . ASP A 1 468 ? 26.688 19.531 -27.906 1 86.38 468 ASP A CA 1
ATOM 3599 C C . ASP A 1 468 ? 26.016 18.906 -29.125 1 86.38 468 ASP A C 1
ATOM 3601 O O . ASP A 1 468 ? 26.562 18.938 -30.234 1 86.38 468 ASP A O 1
ATOM 3605 N N . LEU A 1 469 ? 24.859 18.453 -28.953 1 86.38 469 LEU A N 1
ATOM 3606 C CA . LEU A 1 469 ? 24.188 17.719 -30.016 1 86.38 469 LEU A CA 1
ATOM 3607 C C . LEU A 1 469 ? 23.359 18.656 -30.891 1 86.38 469 LEU A C 1
ATOM 3609 O O . LEU A 1 469 ? 23.234 18.438 -32.094 1 86.38 469 LEU A O 1
ATOM 3613 N N . VAL A 1 470 ? 22.688 19.609 -30.25 1 93.06 470 VAL A N 1
ATOM 3614 C CA . VAL A 1 470 ? 21.766 20.469 -31 1 93.06 470 VAL A CA 1
ATOM 3615 C C . VAL A 1 470 ? 22.234 21.922 -30.906 1 93.06 470 VAL A C 1
ATOM 3617 O O . VAL A 1 470 ? 22.672 22.5 -31.906 1 93.06 470 VAL A O 1
ATOM 3620 N N . THR A 1 471 ? 22.125 22.5 -29.703 1 92.88 471 THR A N 1
ATOM 3621 C CA . THR A 1 471 ? 22.578 23.859 -29.469 1 92.88 471 THR A CA 1
ATOM 3622 C C . THR A 1 471 ? 22.938 24.078 -28 1 92.88 471 THR A C 1
ATOM 3624 O O . THR A 1 471 ? 22.312 23.484 -27.125 1 92.88 471 THR A O 1
ATOM 3627 N N . LYS A 1 472 ? 23.875 24.859 -27.828 1 92.5 472 LYS A N 1
ATOM 3628 C CA . LYS A 1 472 ? 24.312 25.141 -26.469 1 92.5 472 LYS A CA 1
ATOM 3629 C C . LYS A 1 472 ? 23.156 25.641 -25.609 1 92.5 472 LYS A C 1
ATOM 3631 O O . LYS A 1 472 ? 22.359 26.469 -26.047 1 92.5 472 LYS A O 1
ATOM 3636 N N . GLY A 1 473 ? 23.062 25.062 -24.406 1 93.19 473 GLY A N 1
ATOM 3637 C CA . GLY A 1 473 ? 22.094 25.531 -23.422 1 93.19 473 GLY A CA 1
ATOM 3638 C C . GLY A 1 473 ? 20.781 24.766 -23.484 1 93.19 473 GLY A C 1
ATOM 3639 O O . GLY A 1 473 ? 19.891 24.969 -22.656 1 93.19 473 GLY A O 1
ATOM 3640 N N . LEU A 1 474 ? 20.625 23.891 -24.453 1 95.19 474 LEU A N 1
ATOM 3641 C CA . LEU A 1 474 ? 19.391 23.141 -24.609 1 95.19 474 LEU A CA 1
ATOM 3642 C C . LEU A 1 474 ? 19.438 21.859 -23.797 1 95.19 474 LEU A C 1
ATOM 3644 O O . LEU A 1 474 ? 20.391 21.094 -23.875 1 95.19 474 LEU A O 1
ATOM 3648 N N . THR A 1 475 ? 18.438 21.656 -22.969 1 95.06 475 THR A N 1
ATOM 3649 C CA . THR A 1 475 ? 18.312 20.422 -22.188 1 95.06 475 THR A CA 1
ATOM 3650 C C . THR A 1 475 ? 16.891 19.859 -22.281 1 95.06 475 THR A C 1
ATOM 3652 O O . THR A 1 475 ? 15.938 20.625 -22.469 1 95.06 475 THR A O 1
ATOM 3655 N N . ALA A 1 476 ? 16.688 18.594 -22.219 1 96.12 476 ALA A N 1
ATOM 3656 C CA . ALA A 1 476 ? 15.391 17.906 -22.188 1 96.12 476 ALA A CA 1
ATOM 3657 C C . ALA A 1 476 ? 15.289 16.984 -20.984 1 96.12 476 ALA A C 1
ATOM 3659 O O . ALA A 1 476 ? 16.266 16.344 -20.594 1 96.12 476 ALA A O 1
ATOM 3660 N N . SER A 1 477 ? 14.109 16.969 -20.375 1 95.38 477 SER A N 1
ATOM 3661 C CA . SER A 1 477 ? 13.906 16.109 -19.203 1 95.38 477 SER A CA 1
ATOM 3662 C C . SER A 1 477 ? 12.578 15.375 -19.281 1 95.38 477 SER A C 1
ATOM 3664 O O . SER A 1 477 ? 11.586 15.914 -19.781 1 95.38 477 SER A O 1
ATOM 3666 N N . ILE A 1 478 ? 12.523 14.133 -18.891 1 95.19 478 ILE A N 1
ATOM 3667 C CA . ILE A 1 478 ? 11.312 13.336 -18.734 1 95.19 478 ILE A CA 1
ATOM 3668 C C . ILE A 1 478 ? 11.266 12.727 -17.344 1 95.19 478 ILE A C 1
ATOM 3670 O O . ILE A 1 478 ? 12.281 12.273 -16.812 1 95.19 478 ILE A O 1
ATOM 3674 N N . LYS A 1 479 ? 10.07 12.828 -16.703 1 94.5 479 LYS A N 1
ATOM 3675 C CA . LYS A 1 479 ? 9.852 12.281 -15.367 1 94.5 479 LYS A CA 1
ATOM 3676 C C . LYS A 1 479 ? 8.578 11.445 -15.312 1 94.5 479 LYS A C 1
ATOM 3678 O O . LYS A 1 479 ? 7.566 11.805 -15.914 1 94.5 479 LYS A O 1
ATOM 3683 N N . PHE A 1 480 ? 8.625 10.328 -14.641 1 93.75 480 PHE A N 1
ATOM 3684 C CA . PHE A 1 480 ? 7.477 9.469 -14.406 1 93.75 480 PHE A CA 1
ATOM 3685 C C . PHE A 1 480 ? 7.418 9.023 -12.953 1 93.75 480 PHE A C 1
ATOM 3687 O O . PHE A 1 480 ? 8.43 8.609 -12.383 1 93.75 480 PHE A O 1
ATOM 3694 N N . SER A 1 481 ? 6.223 9.141 -12.289 1 95.69 481 SER A N 1
ATOM 3695 C CA . SER A 1 481 ? 6.066 8.781 -10.883 1 95.69 481 SER A CA 1
ATOM 3696 C C . SER A 1 481 ? 4.875 7.852 -10.68 1 95.69 481 SER A C 1
ATOM 3698 O O . SER A 1 481 ? 3.887 7.93 -11.414 1 95.69 481 SER A O 1
ATOM 3700 N N . TRP A 1 482 ? 4.992 6.895 -9.766 1 94.38 482 TRP A N 1
ATOM 3701 C CA . TRP A 1 482 ? 3.936 6.02 -9.266 1 94.38 482 TRP A CA 1
ATOM 3702 C C . TRP A 1 482 ? 3.814 6.125 -7.746 1 94.38 482 TRP A C 1
ATOM 3704 O O . TRP A 1 482 ? 4.766 5.82 -7.02 1 94.38 482 TRP A O 1
ATOM 3714 N N . ASP A 1 483 ? 2.578 6.516 -7.242 1 95.19 483 ASP A N 1
ATOM 3715 C CA . ASP A 1 483 ? 2.34 6.641 -5.809 1 95.19 483 ASP A CA 1
ATOM 3716 C C . ASP A 1 483 ? 1.116 5.832 -5.383 1 95.19 483 ASP A C 1
ATOM 3718 O O . ASP A 1 483 ? 0.118 5.781 -6.102 1 95.19 483 ASP A O 1
ATOM 3722 N N . ALA A 1 484 ? 1.218 5.184 -4.266 1 95.5 484 ALA A N 1
ATOM 3723 C CA . ALA A 1 484 ? 0.085 4.477 -3.674 1 95.5 484 ALA A CA 1
ATOM 3724 C C . ALA A 1 484 ? -0.073 4.836 -2.199 1 95.5 484 ALA A C 1
ATOM 3726 O O . ALA A 1 484 ? 0.908 4.863 -1.452 1 95.5 484 ALA A O 1
ATOM 3727 N N . VAL A 1 485 ? -1.287 5.129 -1.854 1 95 485 VAL A N 1
ATOM 3728 C CA . VAL A 1 485 ? -1.634 5.406 -0.463 1 95 485 VAL A CA 1
ATOM 3729 C C . VAL A 1 485 ? -2.773 4.488 -0.023 1 95 485 VAL A C 1
ATOM 3731 O O . VAL A 1 485 ? -3.762 4.328 -0.742 1 95 485 VAL A O 1
ATOM 3734 N N . ASN A 1 486 ? -2.619 3.889 1.135 1 94.38 486 ASN A N 1
ATOM 3735 C CA . ASN A 1 486 ? -3.627 2.984 1.678 1 94.38 486 ASN A CA 1
ATOM 3736 C C . ASN A 1 486 ? -3.893 3.264 3.154 1 94.38 486 ASN A C 1
ATOM 3738 O O . ASN A 1 486 ? -2.967 3.561 3.91 1 94.38 486 ASN A O 1
ATOM 3742 N N . THR A 1 487 ? -5.164 3.217 3.531 1 94.38 487 THR A N 1
ATOM 3743 C CA . THR A 1 487 ? -5.598 3.395 4.91 1 94.38 487 THR A CA 1
ATOM 3744 C C . THR A 1 487 ? -6.473 2.229 5.355 1 94.38 487 THR A C 1
ATOM 3746 O O . THR A 1 487 ? -7.371 1.804 4.625 1 94.38 487 THR A O 1
ATOM 3749 N N . ASN A 1 488 ? -6.195 1.71 6.535 1 94.25 488 ASN A N 1
ATOM 3750 C CA . ASN A 1 488 ? -6.996 0.653 7.145 1 94.25 488 ASN A CA 1
ATOM 3751 C C . ASN A 1 488 ? -7.293 0.95 8.609 1 94.25 488 ASN A C 1
ATOM 3753 O O . ASN A 1 488 ? -6.414 1.406 9.344 1 94.25 488 ASN A O 1
ATOM 3757 N N . THR A 1 489 ? -8.516 0.735 9.016 1 95.25 489 THR A N 1
ATOM 3758 C CA . THR A 1 489 ? -8.93 0.931 10.398 1 95.25 489 THR A CA 1
ATOM 3759 C C . THR A 1 489 ? -9.586 -0.333 10.953 1 95.25 489 THR A C 1
ATOM 3761 O O . THR A 1 489 ? -10.461 -0.917 10.312 1 95.25 489 THR A O 1
ATOM 3764 N N . ILE A 1 490 ? -9.203 -0.769 12.109 1 95.5 490 ILE A N 1
ATOM 3765 C CA . ILE A 1 490 ? -9.797 -1.867 12.867 1 95.5 490 ILE A CA 1
ATOM 3766 C C . ILE A 1 490 ? -10.281 -1.358 14.219 1 95.5 490 ILE A C 1
ATOM 3768 O O . ILE A 1 490 ? -9.508 -0.814 15 1 95.5 490 ILE A O 1
ATOM 3772 N N . VAL A 1 491 ? -11.555 -1.509 14.531 1 96.44 491 VAL A N 1
ATOM 3773 C CA . VAL A 1 491 ? -12.133 -1.089 15.805 1 96.44 491 VAL A CA 1
ATOM 3774 C C . VAL A 1 491 ? -12.719 -2.297 16.531 1 96.44 491 VAL A C 1
ATOM 3776 O O . VAL A 1 491 ? -13.539 -3.025 15.961 1 96.44 491 VAL A O 1
ATOM 3779 N N . ARG A 1 492 ? -12.266 -2.557 17.688 1 95.81 492 ARG A N 1
ATOM 3780 C CA . ARG A 1 492 ? -12.836 -3.525 18.625 1 95.81 492 ARG A CA 1
ATOM 3781 C C . ARG A 1 492 ? -13.453 -2.824 19.828 1 95.81 492 ARG A C 1
ATOM 3783 O O . ARG A 1 492 ? -12.75 -2.455 20.766 1 95.81 492 ARG A O 1
ATOM 3790 N N . SER A 1 493 ? -14.75 -2.773 19.75 1 95.62 493 SER A N 1
ATOM 3791 C CA . SER A 1 493 ? -15.414 -1.946 20.766 1 95.62 493 SER A CA 1
ATOM 3792 C C . SER A 1 493 ? -16.438 -2.748 21.547 1 95.62 493 SER A C 1
ATOM 3794 O O . SER A 1 493 ? -16.891 -3.811 21.094 1 95.62 493 SER A O 1
ATOM 3796 N N . LYS A 1 494 ? -16.734 -2.314 22.75 1 95 494 LYS A N 1
ATOM 3797 C CA . LYS A 1 494 ? -17.781 -2.855 23.625 1 95 494 LYS A CA 1
ATOM 3798 C C . LYS A 1 494 ? -18.438 -1.748 24.438 1 95 494 LYS A C 1
ATOM 3800 O O . LYS A 1 494 ? -17.906 -0.638 24.531 1 95 494 LYS A O 1
ATOM 3805 N N . THR A 1 495 ? -19.578 -2.025 24.906 1 94.12 495 THR A N 1
ATOM 3806 C CA . THR A 1 495 ? -20.312 -1.186 25.844 1 94.12 495 THR A CA 1
ATOM 3807 C C . THR A 1 495 ? -20.781 -2 27.047 1 94.12 495 THR A C 1
ATOM 3809 O O . THR A 1 495 ? -21.844 -2.627 27 1 94.12 495 THR A O 1
ATOM 3812 N N . PRO A 1 496 ? -20.078 -1.899 28.125 1 94.44 496 PRO A N 1
ATOM 3813 C CA . PRO A 1 496 ? -20.484 -2.654 29.312 1 94.44 496 PRO A CA 1
ATOM 3814 C C . PRO A 1 496 ? -21.734 -2.088 29.969 1 94.44 496 PRO A C 1
ATOM 3816 O O . PRO A 1 496 ? -22.188 -0.988 29.625 1 94.44 496 PRO A O 1
ATOM 3819 N N . ASN A 1 497 ? -22.312 -2.934 30.891 1 94.81 497 ASN A N 1
ATOM 3820 C CA . ASN A 1 497 ? -23.406 -2.428 31.703 1 94.81 497 ASN A CA 1
ATOM 3821 C C . ASN A 1 497 ? -22.953 -1.283 32.625 1 94.81 497 ASN A C 1
ATOM 3823 O O . ASN A 1 497 ? -21.859 -1.321 33.156 1 94.81 497 ASN A O 1
ATOM 3827 N N . GLN A 1 498 ? -23.734 -0.323 32.719 1 95.44 498 GLN A N 1
ATOM 3828 C CA . GLN A 1 498 ? -23.438 0.837 33.531 1 95.44 498 GLN A CA 1
ATOM 3829 C C . GLN A 1 498 ? -24.641 1.196 34.406 1 95.44 498 GLN A C 1
ATOM 3831 O O . GLN A 1 498 ? -25.781 1.037 34 1 95.44 498 GLN A O 1
ATOM 3836 N N . TYR A 1 499 ? -24.375 1.671 35.594 1 94.62 499 TYR A N 1
ATOM 3837 C CA . TYR A 1 499 ? -25.422 1.812 36.594 1 94.62 499 TYR A CA 1
ATOM 3838 C C . TYR A 1 499 ? -25.422 3.213 37.188 1 94.62 499 TYR A C 1
ATOM 3840 O O . TYR A 1 499 ? -24.469 3.969 37.031 1 94.62 499 TYR A O 1
ATOM 3848 N N . TYR A 1 500 ? -26.484 3.568 37.812 1 94.88 500 TYR A N 1
ATOM 3849 C CA . TYR A 1 500 ? -26.641 4.758 38.656 1 94.88 500 TYR A CA 1
ATOM 3850 C C . TYR A 1 500 ? -27.094 4.387 40.062 1 94.88 500 TYR A C 1
ATOM 3852 O O . TYR A 1 500 ? -28.094 3.684 40.219 1 94.88 500 TYR A O 1
ATOM 3860 N N . ALA A 1 501 ? -26.391 4.848 41.031 1 94.31 501 ALA A N 1
ATOM 3861 C CA . ALA A 1 501 ? -26.75 4.543 42.406 1 94.31 501 ALA A CA 1
ATOM 3862 C C . ALA A 1 501 ? -27.828 5.496 42.938 1 94.31 501 ALA A C 1
ATOM 3864 O O . ALA A 1 501 ? -27.656 6.715 42.875 1 94.31 501 ALA A O 1
ATOM 3865 N N . LYS A 1 502 ? -28.828 4.941 43.5 1 89.31 502 LYS A N 1
ATOM 3866 C CA . LYS A 1 502 ? -29.953 5.738 43.969 1 89.31 502 LYS A CA 1
ATOM 3867 C C . LYS A 1 502 ? -29.797 6.09 45.469 1 89.31 502 LYS A C 1
ATOM 3869 O O . LYS A 1 502 ? -30.406 7.035 45.938 1 89.31 502 LYS A O 1
ATOM 3874 N N . GLY A 1 503 ? -29.031 5.387 46.188 1 92.31 503 GLY A N 1
ATOM 3875 C CA . GLY A 1 503 ? -28.812 5.586 47.594 1 92.31 503 GLY A CA 1
ATOM 3876 C C . GLY A 1 503 ? -28.062 4.449 48.25 1 92.31 503 GLY A C 1
ATOM 3877 O O . GLY A 1 503 ? -27.328 3.715 47.594 1 92.31 503 GLY A O 1
ATOM 3878 N N . ARG A 1 504 ? -28.109 4.543 49.562 1 93.75 504 ARG A N 1
ATOM 3879 C CA . ARG A 1 504 ? -27.484 3.482 50.344 1 93.75 504 ARG A CA 1
ATOM 3880 C C . ARG A 1 504 ? -28.516 2.736 51.188 1 93.75 504 ARG A C 1
ATOM 3882 O O . ARG A 1 504 ? -29.484 3.334 51.656 1 93.75 504 ARG A O 1
ATOM 3889 N N . ASP A 1 505 ? -28.234 1.51 51.344 1 92.69 505 ASP A N 1
ATOM 3890 C CA . ASP A 1 505 ? -29.125 0.726 52.188 1 92.69 505 ASP A CA 1
ATOM 3891 C C . ASP A 1 505 ? -28.734 0.835 53.656 1 92.69 505 ASP A C 1
ATOM 3893 O O . ASP A 1 505 ? -27.844 1.623 54.031 1 92.69 505 ASP A O 1
ATOM 3897 N N . GLU A 1 506 ? -29.422 0.051 54.531 1 92.5 506 GLU A N 1
ATOM 3898 C CA . GLU A 1 506 ? -29.219 0.122 56 1 92.5 506 GLU A CA 1
ATOM 3899 C C . GLU A 1 506 ? -27.828 -0.333 56.375 1 92.5 506 GLU A C 1
ATOM 3901 O O . GLU A 1 506 ? -27.266 0.127 57.375 1 92.5 506 GLU A O 1
ATOM 3906 N N . ASP A 1 507 ? -27.25 -1.196 55.5 1 93.38 507 ASP A N 1
ATOM 3907 C CA . ASP A 1 507 ? -25.922 -1.716 55.812 1 93.38 507 ASP A CA 1
ATOM 3908 C C . ASP A 1 507 ? -24.828 -0.827 55.188 1 93.38 507 ASP A C 1
ATOM 3910 O O . ASP A 1 507 ? -23.641 -1.122 55.312 1 93.38 507 ASP A O 1
ATOM 3914 N N . GLY A 1 508 ? -25.203 0.194 54.469 1 91.81 508 GLY A N 1
ATOM 3915 C CA . GLY A 1 508 ? -24.266 1.146 53.938 1 91.81 508 GLY A CA 1
ATOM 3916 C C . GLY A 1 508 ? -23.859 0.823 52.5 1 91.81 508 GLY A C 1
ATOM 3917 O O . GLY A 1 508 ? -22.984 1.484 51.938 1 91.81 508 GLY A O 1
ATOM 3918 N N . ASN A 1 509 ? -24.469 -0.233 51.938 1 93.19 509 ASN A N 1
ATOM 3919 C CA . ASN A 1 509 ? -24.141 -0.599 50.562 1 93.19 509 ASN A CA 1
ATOM 3920 C C . ASN A 1 509 ? -24.938 0.227 49.562 1 93.19 509 ASN A C 1
ATOM 3922 O O . ASN A 1 509 ? -26.047 0.657 49.875 1 93.19 509 ASN A O 1
ATOM 3926 N N . LEU A 1 510 ? -24.359 0.451 48.406 1 95.56 510 LEU A N 1
ATOM 3927 C CA . LEU A 1 510 ? -25.016 1.219 47.344 1 95.56 510 LEU A CA 1
ATOM 3928 C C . LEU A 1 510 ? -26.188 0.454 46.75 1 95.56 510 LEU A C 1
ATOM 3930 O O . LEU A 1 510 ? -26.125 -0.768 46.594 1 95.56 510 LEU A O 1
ATOM 3934 N N . ILE A 1 511 ? -27.281 1.105 46.5 1 95 511 ILE A N 1
ATOM 3935 C CA . ILE A 1 511 ? -28.469 0.535 45.844 1 95 511 ILE A CA 1
ATOM 3936 C C . ILE A 1 511 ? -28.5 0.883 44.375 1 95 511 ILE A C 1
ATOM 3938 O O . ILE A 1 511 ? -28.562 2.059 44 1 95 511 ILE A O 1
ATOM 3942 N N . PHE A 1 512 ? -28.391 -0.23 43.562 1 93.38 512 PHE A N 1
ATOM 3943 C CA . PHE A 1 512 ? -28.453 -0.036 42.125 1 93.38 512 PHE A CA 1
ATOM 3944 C C . PHE A 1 512 ? -29.766 -0.557 41.562 1 93.38 512 PHE A C 1
ATOM 3946 O O . PHE A 1 512 ? -30.328 -1.525 42.094 1 93.38 512 PHE A O 1
ATOM 3953 N N . GLY A 1 513 ? -30.406 0.094 40.656 1 88.5 513 GLY A N 1
ATOM 3954 C CA . GLY A 1 513 ? -31.484 -0.462 39.844 1 88.5 513 GLY A CA 1
ATOM 3955 C C . GLY A 1 513 ? -31.016 -1.227 38.625 1 88.5 513 GLY A C 1
ATOM 3956 O O . GLY A 1 513 ? -29.953 -1.845 38.656 1 88.5 513 GLY A O 1
ATOM 3957 N N . SER A 1 514 ? -31.859 -1.333 37.688 1 90.19 514 SER A N 1
ATOM 3958 C CA . SER A 1 514 ? -31.469 -1.889 36.375 1 90.19 514 SER A CA 1
ATOM 3959 C C . SER A 1 514 ? -30.375 -1.051 35.719 1 90.19 514 SER A C 1
ATOM 3961 O O . SER A 1 514 ? -30.312 0.163 35.938 1 90.19 514 SER A O 1
ATOM 3963 N N . PRO A 1 515 ? -29.531 -1.699 35.062 1 92 515 PRO A N 1
ATOM 3964 C CA . PRO A 1 515 ? -28.516 -0.903 34.344 1 92 515 PRO A CA 1
ATOM 3965 C C . PRO A 1 515 ? -29.141 0.188 33.469 1 92 515 PRO A C 1
ATOM 3967 O O . PRO A 1 515 ? -30.172 -0.032 32.844 1 92 515 PRO A O 1
ATOM 3970 N N . ILE A 1 516 ? -28.547 1.309 33.531 1 92.06 516 ILE A N 1
ATOM 3971 C CA . ILE A 1 516 ? -28.984 2.398 32.656 1 92.06 516 ILE A CA 1
ATOM 3972 C C . ILE A 1 516 ? -28.609 2.104 31.219 1 92.06 516 ILE A C 1
ATOM 3974 O O . ILE A 1 516 ? -29.375 2.389 30.297 1 92.06 516 ILE A O 1
ATOM 3978 N N . VAL A 1 517 ? -27.391 1.635 31.047 1 92.56 517 VAL A N 1
ATOM 3979 C CA . VAL A 1 517 ? -26.922 1.159 29.75 1 92.56 517 VAL A CA 1
ATOM 3980 C C . VAL A 1 517 ? -26.734 -0.355 29.781 1 92.56 517 VAL A C 1
ATOM 3982 O O . VAL A 1 517 ? -25.969 -0.871 30.609 1 92.56 517 VAL A O 1
ATOM 3985 N N . THR A 1 518 ? -27.484 -0.981 28.969 1 91.38 518 THR A N 1
ATOM 3986 C CA . THR A 1 518 ? -27.344 -2.424 28.828 1 91.38 518 THR A CA 1
ATOM 3987 C C . THR A 1 518 ? -26.453 -2.76 27.625 1 91.38 518 THR A C 1
ATOM 3989 O O . THR A 1 518 ? -26.734 -2.324 26.516 1 91.38 518 THR A O 1
ATOM 3992 N N . GLY A 1 519 ? -25.375 -3.289 27.938 1 90.56 519 GLY A N 1
ATOM 3993 C CA . GLY A 1 519 ? -24.5 -3.658 26.844 1 90.56 519 GLY A CA 1
ATOM 3994 C C . GLY A 1 519 ? -23.844 -5.016 27.031 1 90.56 519 GLY A C 1
ATOM 3995 O O . GLY A 1 519 ? -24.453 -5.926 27.594 1 90.56 519 GLY A O 1
ATOM 3996 N N . THR A 1 520 ? -22.688 -5.246 26.297 1 90.12 520 THR A N 1
ATOM 3997 C CA . THR A 1 520 ? -21.938 -6.5 26.344 1 90.12 520 THR A CA 1
ATOM 3998 C C . THR A 1 520 ? -20.453 -6.234 26.625 1 90.12 520 THR A C 1
ATOM 4000 O O . THR A 1 520 ? -19.938 -5.172 26.281 1 90.12 520 THR A O 1
ATOM 4003 N N . ASP A 1 521 ? -19.906 -7.137 27.25 1 89.81 521 ASP A N 1
ATOM 4004 C CA . ASP A 1 521 ? -18.469 -7.043 27.531 1 89.81 521 ASP A CA 1
ATOM 4005 C C . ASP A 1 521 ? -17.656 -7.664 26.406 1 89.81 521 ASP A C 1
ATOM 4007 O O . ASP A 1 521 ? -16.422 -7.598 26.422 1 89.81 521 ASP A O 1
ATOM 4011 N N . GLU A 1 522 ? -18.406 -8.219 25.469 1 88.88 522 GLU A N 1
ATOM 4012 C CA . GLU A 1 522 ? -17.703 -8.789 24.312 1 88.88 522 GLU A CA 1
ATOM 4013 C C . GLU A 1 522 ? -17.266 -7.695 23.344 1 88.88 522 GLU A C 1
ATOM 4015 O O . GLU A 1 522 ? -18.031 -6.793 23.031 1 88.88 522 GLU A O 1
ATOM 4020 N N . LEU A 1 523 ? -16.062 -7.781 22.891 1 93.44 523 LEU A N 1
ATOM 4021 C CA . LEU A 1 523 ? -15.531 -6.824 21.922 1 93.44 523 LEU A CA 1
ATOM 4022 C C . LEU A 1 523 ? -16.125 -7.078 20.531 1 93.44 523 LEU A C 1
ATOM 4024 O O . LEU A 1 523 ? -15.938 -8.156 19.969 1 93.44 523 LEU A O 1
ATOM 4028 N N . GLY A 1 524 ? -16.828 -6.137 20 1 93.69 524 GLY A N 1
ATOM 4029 C CA . GLY A 1 524 ? -17.266 -6.188 18.609 1 93.69 524 GLY A CA 1
ATOM 4030 C C . GLY A 1 524 ? -16.156 -5.875 17.625 1 93.69 524 GLY A C 1
ATOM 4031 O O . GLY A 1 524 ? -15.023 -5.59 18.031 1 93.69 524 GLY A O 1
ATOM 4032 N N . LEU A 1 525 ? -16.422 -6.043 16.281 1 94.62 525 LEU A N 1
ATOM 4033 C CA . LEU A 1 525 ? -15.438 -5.754 15.25 1 94.62 525 LEU A CA 1
ATOM 4034 C C . LEU A 1 525 ? -16.031 -4.867 14.164 1 94.62 525 LEU A C 1
ATOM 4036 O O . LEU A 1 525 ? -17.125 -5.137 13.664 1 94.62 525 LEU A O 1
ATOM 4040 N N . SER A 1 526 ? -15.328 -3.84 13.836 1 95.44 526 SER A N 1
ATOM 4041 C CA . SER A 1 526 ? -15.594 -3.023 12.656 1 95.44 526 SER A CA 1
ATOM 4042 C C . SER A 1 526 ? -14.305 -2.717 11.906 1 95.44 526 SER A C 1
ATOM 4044 O O . SER A 1 526 ? -13.289 -2.35 12.508 1 95.44 526 SER A O 1
ATOM 4046 N N . GLU A 1 527 ? -14.344 -2.959 10.539 1 94.81 527 GLU A N 1
ATOM 4047 C CA . GLU A 1 527 ? -13.188 -2.664 9.703 1 94.81 527 GLU A CA 1
ATOM 4048 C C . GLU A 1 527 ? -13.57 -1.765 8.531 1 94.81 527 GLU A C 1
ATOM 4050 O O . GLU A 1 527 ? -14.672 -1.883 7.98 1 94.81 527 GLU A O 1
ATOM 4055 N N . SER A 1 528 ? -12.648 -0.891 8.164 1 94.06 528 SER A N 1
ATOM 4056 C CA . SER A 1 528 ? -12.836 -0.041 6.992 1 94.06 528 SER A CA 1
ATOM 4057 C C . SER A 1 528 ? -11.5 0.285 6.332 1 94.06 528 SER A C 1
ATOM 4059 O O . SER A 1 528 ? -10.445 0.165 6.957 1 94.06 528 SER A O 1
ATOM 4061 N N . GLY A 1 529 ? -11.625 0.555 5.051 1 92.5 529 GLY A N 1
ATOM 4062 C CA . GLY A 1 529 ? -10.43 0.898 4.297 1 92.5 529 GLY A CA 1
ATOM 4063 C C . GLY A 1 529 ? -10.688 1.895 3.186 1 92.5 529 GLY A C 1
ATOM 4064 O O . GLY A 1 529 ? -11.828 2.051 2.738 1 92.5 529 GLY A O 1
ATOM 4065 N N . SER A 1 530 ? -9.57 2.609 2.766 1 93.62 530 SER A N 1
ATOM 4066 C CA . SER A 1 530 ? -9.539 3.494 1.605 1 93.62 530 SER A CA 1
ATOM 4067 C C . SER A 1 530 ? -8.148 3.57 0.999 1 93.62 530 SER A C 1
ATOM 4069 O O . SER A 1 530 ? -7.172 3.135 1.615 1 93.62 530 SER A O 1
ATOM 4071 N N . GLY A 1 531 ? -8.141 4.062 -0.255 1 92.75 531 GLY A N 1
ATOM 4072 C CA . GLY A 1 531 ? -6.836 4.195 -0.891 1 92.75 531 GLY A CA 1
ATOM 4073 C C . GLY A 1 531 ? -6.902 4.887 -2.242 1 92.75 531 GLY A C 1
ATOM 4074 O O . GLY A 1 531 ? -7.984 5.23 -2.719 1 92.75 531 GLY A O 1
ATOM 4075 N N . SER A 1 532 ? -5.684 5.156 -2.775 1 95.12 532 SER A N 1
ATOM 4076 C CA . SER A 1 532 ? -5.562 5.73 -4.113 1 95.12 532 SER A CA 1
ATOM 4077 C C . SER A 1 532 ? -4.242 5.34 -4.766 1 95.12 532 SER A C 1
ATOM 4079 O O . SER A 1 532 ? -3.258 5.074 -4.074 1 95.12 532 SER A O 1
ATOM 4081 N N . ILE A 1 533 ? -4.25 5.27 -5.996 1 94.06 533 ILE A N 1
ATOM 4082 C CA . ILE A 1 533 ? -3.062 5.105 -6.82 1 94.06 533 ILE A CA 1
ATOM 4083 C C . ILE A 1 533 ? -2.98 6.238 -7.84 1 94.06 533 ILE A C 1
ATOM 4085 O O . ILE A 1 533 ? -3.951 6.516 -8.547 1 94.06 533 ILE A O 1
ATOM 4089 N N . THR A 1 534 ? -1.807 6.883 -7.918 1 95.44 534 THR A N 1
ATOM 4090 C CA . THR A 1 534 ? -1.626 8.031 -8.805 1 95.44 534 THR A CA 1
ATOM 4091 C C . THR A 1 534 ? -0.419 7.82 -9.711 1 95.44 534 THR A C 1
ATOM 4093 O O . THR A 1 534 ? 0.648 7.41 -9.258 1 95.44 534 THR A O 1
ATOM 4096 N N . THR A 1 535 ? -0.566 8.023 -10.969 1 94.38 535 THR A N 1
ATOM 4097 C CA . THR A 1 535 ? 0.532 8.078 -11.93 1 94.38 535 THR A CA 1
ATOM 4098 C C . THR A 1 535 ? 0.7 9.492 -12.484 1 94.38 535 THR A C 1
ATOM 4100 O O . THR A 1 535 ? -0.283 10.219 -12.664 1 94.38 535 THR A O 1
ATOM 4103 N N . TYR A 1 536 ? 1.876 9.938 -12.703 1 94.75 536 TYR A N 1
ATOM 4104 C CA . TYR A 1 536 ? 2.215 11.266 -13.195 1 94.75 536 TYR A CA 1
ATOM 4105 C C . TYR A 1 536 ? 3.314 11.188 -14.25 1 94.75 536 TYR A C 1
ATOM 4107 O O . TYR A 1 536 ? 4.32 10.5 -14.055 1 94.75 536 TYR A O 1
ATOM 4115 N N . LEU A 1 537 ? 3.156 11.844 -15.352 1 95.5 537 LEU A N 1
ATOM 4116 C CA . LEU A 1 537 ? 4.129 11.961 -16.422 1 95.5 537 LEU A CA 1
ATOM 4117 C C . LEU A 1 537 ? 4.406 13.43 -16.75 1 95.5 537 LEU A C 1
ATOM 4119 O O . LEU A 1 537 ? 3.477 14.234 -16.844 1 95.5 537 LEU A O 1
ATOM 4123 N N . GLU A 1 538 ? 5.672 13.781 -16.891 1 95.31 538 GLU A N 1
ATOM 4124 C CA . GLU A 1 538 ? 6.102 15.141 -17.219 1 95.31 538 GLU A CA 1
ATOM 4125 C C . GLU A 1 538 ? 7.234 15.125 -18.234 1 95.31 538 GLU A C 1
ATOM 4127 O O . GLU A 1 538 ? 8.172 14.336 -18.125 1 95.31 538 GLU A O 1
ATOM 4132 N N . GLY A 1 539 ? 7.164 15.875 -19.312 1 95.31 539 GLY A N 1
ATOM 4133 C CA . GLY A 1 539 ? 8.211 16.125 -20.297 1 95.31 539 GLY A CA 1
ATOM 4134 C C . GLY A 1 539 ? 8.492 17.594 -20.5 1 95.31 539 GLY A C 1
ATOM 4135 O O . GLY A 1 539 ? 7.57 18.422 -20.531 1 95.31 539 GLY A O 1
ATOM 4136 N N . SER A 1 540 ? 9.75 17.938 -20.484 1 95.56 540 SER A N 1
ATOM 4137 C CA . SER A 1 540 ? 10.078 19.359 -20.641 1 95.56 540 SER A CA 1
ATOM 4138 C C . SER A 1 540 ? 11.289 19.547 -21.547 1 95.56 540 SER A C 1
ATOM 4140 O O . SER A 1 540 ? 12.141 18.656 -21.641 1 95.56 540 SER A O 1
ATOM 4142 N N . ILE A 1 541 ? 11.352 20.641 -22.203 1 96.19 541 ILE A N 1
ATOM 4143 C CA . ILE A 1 541 ? 12.484 21.156 -22.953 1 96.19 541 ILE A CA 1
ATOM 4144 C C . ILE A 1 541 ? 12.883 22.531 -22.422 1 96.19 541 ILE A C 1
ATOM 4146 O O . ILE A 1 541 ? 12.031 23.406 -22.25 1 96.19 541 ILE A O 1
ATOM 4150 N N . ASN A 1 542 ? 14.133 22.672 -22.109 1 94.88 542 ASN A N 1
ATOM 4151 C CA . ASN A 1 542 ? 14.633 23.891 -21.5 1 94.88 542 ASN A CA 1
ATOM 4152 C C . ASN A 1 542 ? 15.758 24.5 -22.328 1 94.88 542 ASN A C 1
ATOM 4154 O O . ASN A 1 542 ? 16.562 23.781 -22.922 1 94.88 542 ASN A O 1
ATOM 4158 N N . TYR A 1 543 ? 15.781 25.734 -22.406 1 94.25 543 TYR A N 1
ATOM 4159 C CA . TYR A 1 543 ? 16.812 26.484 -23.094 1 94.25 543 TYR A CA 1
ATOM 4160 C C . TYR A 1 543 ? 17.375 27.594 -22.219 1 94.25 543 TYR A C 1
ATOM 4162 O O . TYR A 1 543 ? 16.609 28.344 -21.578 1 94.25 543 TYR A O 1
ATOM 4170 N N . ASN A 1 544 ? 18.641 27.703 -22.031 1 92.31 544 ASN A N 1
ATOM 4171 C CA . ASN A 1 544 ? 19.328 28.75 -21.281 1 92.31 544 ASN A CA 1
ATOM 4172 C C . ASN A 1 544 ? 20.688 29.078 -21.906 1 92.31 544 ASN A C 1
ATOM 4174 O O . ASN A 1 544 ? 21.594 28.25 -21.938 1 92.31 544 ASN A O 1
ATOM 4178 N N . ARG A 1 545 ? 20.828 30.328 -22.344 1 92.81 545 ARG A N 1
ATOM 4179 C CA . ARG A 1 545 ? 22.078 30.703 -23 1 92.81 545 ARG A CA 1
ATOM 4180 C C . ARG A 1 545 ? 22.391 32.188 -22.812 1 92.81 545 ARG A C 1
ATOM 4182 O O . ARG A 1 545 ? 21.469 33 -22.766 1 92.81 545 ARG A O 1
ATOM 4189 N N . LEU A 1 546 ? 23.547 32.469 -22.625 1 91.94 546 LEU A N 1
ATOM 4190 C CA . LEU A 1 546 ? 24.062 33.844 -22.531 1 91.94 546 LEU A CA 1
ATOM 4191 C C . LEU A 1 546 ? 24.688 34.281 -23.859 1 91.94 546 LEU A C 1
ATOM 4193 O O . LEU A 1 546 ? 25.656 33.688 -24.312 1 91.94 546 LEU A O 1
ATOM 4197 N N . PHE A 1 547 ? 24.109 35.344 -24.5 1 94 547 PHE A N 1
ATOM 4198 C CA . PHE A 1 547 ? 24.625 35.844 -25.75 1 94 547 PHE A CA 1
ATOM 4199 C C . PHE A 1 547 ? 25.438 37.125 -25.516 1 94 547 PHE A C 1
ATOM 4201 O O . PHE A 1 547 ? 25 38.031 -24.812 1 94 547 PHE A O 1
ATOM 4208 N N . ALA A 1 548 ? 26.609 37.25 -26.062 1 93.06 548 ALA A N 1
ATOM 4209 C CA . ALA A 1 548 ? 27.5 38.406 -26.031 1 93.06 548 ALA A CA 1
ATOM 4210 C C . ALA A 1 548 ? 27.766 38.844 -24.594 1 93.06 548 ALA A C 1
ATOM 4212 O O . ALA A 1 548 ? 27.875 40.062 -24.328 1 93.06 548 ALA A O 1
ATOM 4213 N N . GLU A 1 549 ? 27.594 37.938 -23.625 1 87.94 549 GLU A N 1
ATOM 4214 C CA . GLU A 1 549 ? 27.844 38.156 -22.203 1 87.94 549 GLU A CA 1
ATOM 4215 C C . GLU A 1 549 ? 26.922 39.25 -21.656 1 87.94 549 GLU A C 1
ATOM 4217 O O . GLU A 1 549 ? 27.219 39.844 -20.625 1 87.94 549 GLU A O 1
ATOM 4222 N N . LYS A 1 550 ? 25.875 39.562 -22.359 1 92 550 LYS A N 1
ATOM 4223 C CA . LYS A 1 550 ? 24.969 40.594 -21.906 1 92 550 LYS A CA 1
ATOM 4224 C C . LYS A 1 550 ? 23.516 40.125 -21.906 1 92 550 LYS A C 1
ATOM 4226 O O . LYS A 1 550 ? 22.719 40.531 -21.062 1 92 550 LYS A O 1
ATOM 4231 N N . HIS A 1 551 ? 23.188 39.375 -22.969 1 94.88 551 HIS A N 1
ATOM 4232 C CA . HIS A 1 551 ? 21.797 38.969 -23.141 1 94.88 551 HIS A CA 1
ATOM 4233 C C . HIS A 1 551 ? 21.609 37.531 -22.656 1 94.88 551 HIS A C 1
ATOM 4235 O O . HIS A 1 551 ? 22.062 36.562 -23.312 1 94.88 551 HIS A O 1
ATOM 4241 N N . ARG A 1 552 ? 20.953 37.344 -21.562 1 93.62 552 ARG A N 1
ATOM 4242 C CA . ARG A 1 552 ? 20.609 36 -21.094 1 93.62 552 ARG A CA 1
ATOM 4243 C C . ARG A 1 552 ? 19.172 35.656 -21.484 1 93.62 552 ARG A C 1
ATOM 4245 O O . ARG A 1 552 ? 18.234 36.375 -21.172 1 93.62 552 ARG A O 1
ATOM 4252 N N . VAL A 1 553 ? 19.062 34.531 -22.203 1 94.69 553 VAL A N 1
ATOM 4253 C CA . VAL A 1 553 ? 17.75 34.094 -22.688 1 94.69 553 VAL A CA 1
ATOM 4254 C C . VAL A 1 553 ? 17.438 32.719 -22.141 1 94.69 553 VAL A C 1
ATOM 4256 O O . VAL A 1 553 ? 18.281 31.812 -22.188 1 94.69 553 VAL A O 1
ATOM 4259 N N . GLY A 1 554 ? 16.281 32.594 -21.547 1 93 554 GLY A N 1
ATOM 4260 C CA . GLY A 1 554 ? 15.773 31.312 -21.078 1 93 554 GLY A CA 1
ATOM 4261 C C . GLY A 1 554 ? 14.398 30.969 -21.609 1 93 554 GLY A C 1
ATOM 4262 O O . GLY A 1 554 ? 13.57 31.859 -21.812 1 93 554 GLY A O 1
ATOM 4263 N N . ALA A 1 555 ? 14.141 29.656 -21.828 1 94.62 555 ALA A N 1
ATOM 4264 C CA . ALA A 1 555 ? 12.836 29.172 -22.281 1 94.62 555 ALA A CA 1
ATOM 4265 C C . ALA A 1 555 ? 12.555 27.766 -21.75 1 94.62 555 ALA A C 1
ATOM 4267 O O . ALA A 1 555 ? 13.477 26.969 -21.562 1 94.62 555 ALA A O 1
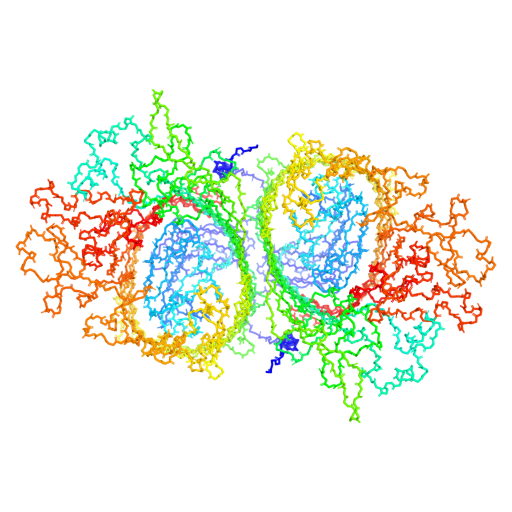ATOM 4268 N N . MET A 1 556 ? 11.32 27.516 -21.5 1 94.94 556 MET A N 1
ATOM 4269 C CA . MET A 1 556 ? 10.898 26.203 -21.047 1 94.94 556 MET A CA 1
ATOM 4270 C C . MET A 1 556 ? 9.531 25.844 -21.641 1 94.94 556 MET A C 1
ATOM 4272 O O . MET A 1 556 ? 8.617 26.672 -21.641 1 94.94 556 MET A O 1
ATOM 4276 N N . LEU A 1 557 ? 9.359 24.719 -22.188 1 95.88 557 LEU A N 1
ATOM 4277 C CA . LEU A 1 557 ? 8.094 24.094 -22.578 1 95.88 557 LEU A CA 1
ATOM 4278 C C . LEU A 1 557 ? 7.906 22.75 -21.875 1 95.88 557 LEU A C 1
ATOM 4280 O O . LEU A 1 557 ? 8.781 21.891 -21.922 1 95.88 557 LEU A O 1
ATOM 4284 N N . LEU A 1 558 ? 6.754 22.641 -21.203 1 95.75 558 LEU A N 1
ATOM 4285 C CA . LEU A 1 558 ? 6.551 21.438 -20.391 1 95.75 558 LEU A CA 1
ATOM 4286 C C . LEU A 1 558 ? 5.148 20.891 -20.578 1 95.75 558 LEU A C 1
ATOM 4288 O O . LEU A 1 558 ? 4.172 21.641 -20.625 1 95.75 558 LEU A O 1
ATOM 4292 N N . TYR A 1 559 ? 5.031 19.625 -20.75 1 95.38 559 TYR A N 1
ATOM 4293 C CA . TYR A 1 559 ? 3.777 18.875 -20.766 1 95.38 559 TYR A CA 1
ATOM 4294 C C . TYR A 1 559 ? 3.672 17.969 -19.547 1 95.38 559 TYR A C 1
ATOM 4296 O O . TYR A 1 559 ? 4.66 17.375 -19.125 1 95.38 559 TYR A O 1
ATOM 4304 N N . ASN A 1 560 ? 2.453 17.922 -18.922 1 92.94 560 ASN A N 1
ATOM 4305 C CA . ASN A 1 560 ? 2.264 17 -17.812 1 92.94 560 ASN A CA 1
ATOM 4306 C C . ASN A 1 560 ? 0.88 16.359 -17.844 1 92.94 560 ASN A C 1
ATOM 4308 O O . ASN A 1 560 ? -0.047 16.906 -18.438 1 92.94 560 ASN A O 1
ATOM 4312 N N . HIS A 1 561 ? 0.784 15.242 -17.328 1 93.94 561 HIS A N 1
ATOM 4313 C CA . HIS A 1 561 ? -0.473 14.516 -17.188 1 93.94 561 HIS A CA 1
ATOM 4314 C C . HIS A 1 561 ? -0.496 13.703 -15.898 1 93.94 561 HIS A C 1
ATOM 4316 O O . HIS A 1 561 ? 0.515 13.109 -15.516 1 93.94 561 HIS A O 1
ATOM 4322 N N . LYS A 1 562 ? -1.697 13.688 -15.125 1 93 562 LYS A N 1
ATOM 4323 C CA . LYS A 1 562 ? -1.882 12.992 -13.852 1 93 562 LYS A CA 1
ATOM 4324 C C . LYS A 1 562 ? -3.178 12.18 -13.852 1 93 562 LYS A C 1
ATOM 4326 O O . LYS A 1 562 ? -4.223 12.672 -14.281 1 93 562 LYS A O 1
ATOM 4331 N N . VAL A 1 563 ? -3.127 10.938 -13.438 1 94.62 563 VAL A N 1
ATOM 4332 C CA . VAL A 1 563 ? -4.293 10.078 -13.281 1 94.62 563 VAL A CA 1
ATOM 4333 C C . VAL A 1 563 ? -4.34 9.516 -11.859 1 94.62 563 VAL A C 1
ATOM 4335 O O . VAL A 1 563 ? -3.359 8.945 -11.375 1 94.62 563 VAL A O 1
ATOM 4338 N N . THR A 1 564 ? -5.445 9.664 -11.164 1 94.31 564 THR A N 1
ATOM 4339 C CA . THR A 1 564 ? -5.625 9.141 -9.812 1 94.31 564 THR A CA 1
ATOM 4340 C C . THR A 1 564 ? -6.828 8.211 -9.742 1 94.31 564 THR A C 1
ATOM 4342 O O . THR A 1 564 ? -7.934 8.586 -10.141 1 94.31 564 THR A O 1
ATOM 4345 N N . ASN A 1 565 ? -6.637 7.02 -9.258 1 94.25 565 ASN A N 1
ATOM 4346 C CA . ASN A 1 565 ? -7.703 6.062 -8.977 1 94.25 565 ASN A CA 1
ATOM 4347 C C . ASN A 1 565 ? -7.965 5.941 -7.48 1 94.25 565 ASN A C 1
ATOM 4349 O O . ASN A 1 565 ? -7.129 5.422 -6.738 1 94.25 565 ASN A O 1
ATOM 4353 N N . LYS A 1 566 ? -9.164 6.375 -7.125 1 93.81 566 LYS A N 1
ATOM 4354 C CA . LYS A 1 566 ? -9.547 6.18 -5.73 1 93.81 566 LYS A CA 1
ATOM 4355 C C . LYS A 1 566 ? -10.133 4.785 -5.512 1 93.81 566 LYS A C 1
ATOM 4357 O O . LYS A 1 566 ? -10.844 4.262 -6.371 1 93.81 566 LYS A O 1
ATOM 4362 N N . LYS A 1 567 ? -9.859 4.262 -4.379 1 92.88 567 LYS A N 1
ATOM 4363 C CA . LYS A 1 567 ? -10.273 2.891 -4.098 1 92.88 567 LYS A CA 1
ATOM 4364 C C . LYS A 1 567 ? -11.203 2.836 -2.893 1 92.88 567 LYS A C 1
ATOM 4366 O O . LYS A 1 567 ? -11.125 3.678 -1.997 1 92.88 567 LYS A O 1
ATOM 4371 N N . LEU A 1 568 ? -12.172 1.809 -2.945 1 94.5 568 LEU A N 1
ATOM 4372 C CA . LEU A 1 568 ? -13.109 1.544 -1.861 1 94.5 568 LEU A CA 1
ATOM 4373 C C . LEU A 1 568 ? -13.961 2.775 -1.566 1 94.5 568 LEU A C 1
ATOM 4375 O O . LEU A 1 568 ? -14.078 3.191 -0.412 1 94.5 568 LEU A O 1
ATOM 4379 N N . THR A 1 569 ? -14.422 3.406 -2.615 1 91.62 569 THR A N 1
ATOM 4380 C CA . THR A 1 569 ? -15.273 4.586 -2.494 1 91.62 569 THR A CA 1
ATOM 4381 C C . THR A 1 569 ? -16.734 4.188 -2.363 1 91.62 569 THR A C 1
ATOM 4383 O O . THR A 1 569 ? -17.547 4.934 -1.803 1 91.62 569 THR A O 1
ATOM 4386 N N . TYR A 1 570 ? -17.078 3.154 -3.027 1 90.75 570 TYR A N 1
ATOM 4387 C CA . TYR A 1 570 ? -18.438 2.619 -3.096 1 90.75 570 TYR A CA 1
ATOM 4388 C C . TYR A 1 570 ? -19.391 3.623 -3.73 1 90.75 570 TYR A C 1
ATOM 4390 O O . TYR A 1 570 ? -20.562 3.711 -3.344 1 90.75 570 TYR A O 1
ATOM 4398 N N . SER A 1 571 ? -18.797 4.438 -4.574 1 89.75 571 SER A N 1
ATOM 4399 C CA . SER A 1 571 ? -19.516 5.41 -5.383 1 89.75 571 SER A CA 1
ATOM 4400 C C . SER A 1 571 ? -19.234 5.223 -6.867 1 89.75 571 SER A C 1
ATOM 4402 O O . SER A 1 571 ? -18.078 5.117 -7.27 1 89.75 571 SER A O 1
ATOM 4404 N N . LYS A 1 572 ? -20.281 5.148 -7.633 1 88.06 572 LYS A N 1
ATOM 4405 C CA . LYS A 1 572 ? -20.141 4.941 -9.07 1 88.06 572 LYS A CA 1
ATOM 4406 C C . LYS A 1 572 ? -19.344 6.074 -9.711 1 88.06 572 LYS A C 1
ATOM 4408 O O . LYS A 1 572 ? -18.594 5.852 -10.672 1 88.06 572 LYS A O 1
ATOM 4413 N N . THR A 1 573 ? -19.438 7.262 -9.133 1 86.94 573 THR A N 1
ATOM 4414 C CA . THR A 1 573 ? -18.781 8.43 -9.711 1 86.94 573 THR A CA 1
ATOM 4415 C C . THR A 1 573 ? -17.359 8.562 -9.195 1 86.94 573 THR A C 1
ATOM 4417 O O . THR A 1 573 ? -16.422 8.805 -9.969 1 86.94 573 THR A O 1
ATOM 4420 N N . LEU A 1 574 ? -17.203 8.328 -7.887 1 89.44 574 LEU A N 1
ATOM 4421 C CA . LEU A 1 574 ? -15.906 8.57 -7.273 1 89.44 574 LEU A CA 1
ATOM 4422 C C . LEU A 1 574 ? -14.93 7.453 -7.617 1 89.44 574 LEU A C 1
ATOM 4424 O O . LEU A 1 574 ? -13.711 7.633 -7.508 1 89.44 574 LEU A O 1
ATOM 4428 N N . SER A 1 575 ? -15.453 6.293 -8 1 91.75 575 SER A N 1
ATOM 4429 C CA . SER A 1 575 ? -14.594 5.156 -8.312 1 91.75 575 SER A CA 1
ATOM 4430 C C . SER A 1 575 ? -13.93 5.32 -9.68 1 91.75 575 SER A C 1
ATOM 4432 O O . SER A 1 575 ? -12.977 4.613 -10.008 1 91.75 575 SER A O 1
ATOM 4434 N N . LEU A 1 576 ? -14.406 6.266 -10.523 1 92 576 LEU A N 1
ATOM 4435 C CA . LEU A 1 576 ? -13.797 6.523 -11.82 1 92 576 LEU A CA 1
ATOM 4436 C C . LEU A 1 576 ? -12.523 7.344 -11.672 1 92 576 LEU A C 1
ATOM 4438 O O . LEU A 1 576 ? -12.422 8.18 -10.773 1 92 576 LEU A O 1
ATOM 4442 N N . PRO A 1 577 ? -11.633 7.215 -12.578 1 91.69 577 PRO A N 1
ATOM 4443 C CA . PRO A 1 577 ? -10.352 7.906 -12.461 1 91.69 577 PRO A CA 1
ATOM 4444 C C . PRO A 1 577 ? -10.484 9.422 -12.594 1 91.69 577 PRO A C 1
ATOM 4446 O O . PRO A 1 577 ? -11.289 9.906 -13.391 1 91.69 577 PRO A O 1
ATOM 4449 N N . TYR A 1 578 ? -9.672 10.141 -11.812 1 91.62 578 TYR A N 1
ATOM 4450 C CA . TYR A 1 578 ? -9.484 11.578 -11.953 1 91.62 578 TYR A CA 1
ATOM 4451 C C . TYR A 1 578 ? -8.344 11.883 -12.914 1 91.62 578 TYR A C 1
ATOM 4453 O O . TYR A 1 578 ? -7.234 11.375 -12.75 1 91.62 578 TYR A O 1
ATOM 4461 N N . LYS A 1 579 ? -8.633 12.742 -13.898 1 90.31 579 LYS A N 1
ATOM 4462 C CA . LYS A 1 579 ? -7.625 13 -14.922 1 90.31 579 LYS A CA 1
ATOM 4463 C C . LYS A 1 579 ? -7.363 14.5 -15.062 1 90.31 579 LYS A C 1
ATOM 4465 O O . LYS A 1 579 ? -8.289 15.305 -14.977 1 90.31 579 LYS A O 1
ATOM 4470 N N . TYR A 1 580 ? -6.043 14.805 -15.172 1 89.44 580 TYR A N 1
ATOM 4471 C CA . TYR A 1 580 ? -5.566 16.172 -15.383 1 89.44 580 TYR A CA 1
ATOM 4472 C C . TYR A 1 580 ? -4.465 16.203 -16.438 1 89.44 580 TYR A C 1
ATOM 4474 O O . TYR A 1 580 ? -3.633 15.297 -16.5 1 89.44 580 TYR A O 1
ATOM 4482 N N . GLN A 1 581 ? -4.523 17.219 -17.328 1 91.94 581 GLN A N 1
ATOM 4483 C CA . GLN A 1 581 ? -3.436 17.438 -18.266 1 91.94 581 GLN A CA 1
ATOM 4484 C C . GLN A 1 581 ? -3.146 18.922 -18.438 1 91.94 581 GLN A C 1
ATOM 4486 O O . GLN A 1 581 ? -4.008 19.766 -18.172 1 91.94 581 GLN A O 1
ATOM 4491 N N . GLY A 1 582 ? -1.912 19.25 -18.766 1 91.5 582 GLY A N 1
ATOM 4492 C CA . GLY A 1 582 ? -1.567 20.656 -18.906 1 91.5 582 GLY A CA 1
ATOM 4493 C C . GLY A 1 582 ? -0.309 20.875 -19.734 1 91.5 582 GLY A C 1
ATOM 4494 O O . GLY A 1 582 ? 0.5 19.969 -19.891 1 91.5 582 GLY A O 1
ATOM 4495 N N . LEU A 1 583 ? -0.228 22.031 -20.297 1 94.06 583 LEU A N 1
ATOM 4496 C CA . LEU A 1 583 ? 0.944 22.578 -20.969 1 94.06 583 LEU A CA 1
ATOM 4497 C C . LEU A 1 583 ? 1.423 23.844 -20.297 1 94.06 583 LEU A C 1
ATOM 4499 O O . LEU A 1 583 ? 0.611 24.703 -19.922 1 94.06 583 LEU A O 1
ATOM 4503 N N . ALA A 1 584 ? 2.65 23.922 -20.016 1 93.44 584 ALA A N 1
ATOM 4504 C CA . ALA A 1 584 ? 3.232 25.094 -19.391 1 93.44 584 ALA A CA 1
ATOM 4505 C C . ALA A 1 584 ? 4.383 25.656 -20.234 1 93.44 584 ALA A C 1
ATOM 4507 O O . ALA A 1 584 ? 5.117 24.891 -20.859 1 93.44 584 ALA A O 1
ATOM 4508 N N . GLY A 1 585 ? 4.523 26.938 -20.219 1 94.06 585 GLY A N 1
ATOM 4509 C CA . GLY A 1 585 ? 5.598 27.625 -20.922 1 94.06 585 GLY A CA 1
ATOM 4510 C C . GLY A 1 585 ? 6.176 28.781 -20.141 1 94.06 585 GLY A C 1
ATOM 4511 O O . GLY A 1 585 ? 5.457 29.453 -19.391 1 94.06 585 GLY A O 1
ATOM 4512 N N . ARG A 1 586 ? 7.457 29.062 -20.297 1 94.19 586 ARG A N 1
ATOM 4513 C CA . ARG A 1 586 ? 8.141 30.172 -19.641 1 94.19 586 ARG A CA 1
ATOM 4514 C C . ARG A 1 586 ? 9.227 30.75 -20.547 1 94.19 586 ARG A C 1
ATOM 4516 O O . ARG A 1 586 ? 9.953 30 -21.203 1 94.19 586 ARG A O 1
ATOM 4523 N N . VAL A 1 587 ? 9.289 32 -20.656 1 94.94 587 VAL A N 1
ATOM 4524 C CA . VAL A 1 587 ? 10.359 32.719 -21.344 1 94.94 587 VAL A CA 1
ATOM 4525 C C . VAL A 1 587 ? 10.953 33.781 -20.438 1 94.94 587 VAL A C 1
ATOM 4527 O O . VAL A 1 587 ? 10.227 34.562 -19.797 1 94.94 587 VAL A O 1
ATOM 4530 N N . THR A 1 588 ? 12.203 33.781 -20.312 1 93.69 588 THR A N 1
ATOM 4531 C CA . THR A 1 588 ? 12.898 34.75 -19.469 1 93.69 588 THR A CA 1
ATOM 4532 C C . THR A 1 588 ? 13.945 35.5 -20.281 1 93.69 588 THR A C 1
ATOM 4534 O O . THR A 1 588 ? 14.586 34.938 -21.172 1 93.69 588 THR A O 1
ATOM 4537 N N . TYR A 1 589 ? 14.125 36.75 -20 1 95.19 589 TYR A N 1
ATOM 4538 C CA . TYR A 1 589 ? 15.125 37.594 -20.641 1 95.19 589 TYR A CA 1
ATOM 4539 C C . TYR A 1 589 ? 15.789 38.5 -19.609 1 95.19 589 TYR A C 1
ATOM 4541 O O . TYR A 1 589 ? 15.117 39.094 -18.766 1 95.19 589 TYR A O 1
ATOM 4549 N N . ALA A 1 590 ? 17.047 38.562 -19.656 1 95.44 590 ALA A N 1
ATOM 4550 C CA . ALA A 1 590 ? 17.812 39.469 -18.812 1 95.44 590 ALA A CA 1
ATOM 4551 C C . ALA A 1 590 ? 18.859 40.219 -19.609 1 95.44 590 ALA A C 1
ATOM 4553 O O . ALA A 1 590 ? 19.562 39.625 -20.438 1 95.44 590 ALA A O 1
ATOM 4554 N N . PHE A 1 591 ? 18.953 41.562 -19.453 1 95.56 591 PHE A N 1
ATOM 4555 C CA . PHE A 1 591 ? 19.984 42.406 -20.078 1 95.56 591 PHE A CA 1
ATOM 4556 C C . PHE A 1 591 ? 20.984 42.875 -19.047 1 95.56 591 PHE A C 1
ATOM 4558 O O . PHE A 1 591 ? 20.641 43.625 -18.125 1 95.56 591 PHE A O 1
ATOM 4565 N N . LYS A 1 592 ? 22.25 42.438 -19.141 1 92.56 592 LYS A N 1
ATOM 4566 C CA . LYS A 1 592 ? 23.375 42.75 -18.266 1 92.56 592 LYS A CA 1
ATOM 4567 C C . LYS A 1 592 ? 23.047 42.438 -16.812 1 92.56 592 LYS A C 1
ATOM 4569 O O . LYS A 1 592 ? 23.484 43.156 -15.906 1 92.56 592 LYS A O 1
ATOM 4574 N N . ASP A 1 593 ? 22.078 41.562 -16.594 1 90.81 593 ASP A N 1
ATOM 4575 C CA . ASP A 1 593 ? 21.625 41.188 -15.266 1 90.81 593 ASP A CA 1
ATOM 4576 C C . ASP A 1 593 ? 21.141 42.406 -14.484 1 90.81 593 ASP A C 1
ATOM 4578 O O . ASP A 1 593 ? 21.391 42.5 -13.281 1 90.81 593 ASP A O 1
ATOM 4582 N N . THR A 1 594 ? 20.578 43.344 -15.141 1 94.31 594 THR A N 1
ATOM 4583 C CA . THR A 1 594 ? 20.062 44.594 -14.562 1 94.31 594 THR A CA 1
ATOM 4584 C C . THR A 1 594 ? 18.562 44.719 -14.836 1 94.31 594 THR A C 1
ATOM 4586 O O . THR A 1 594 ? 17.797 45.125 -13.953 1 94.31 594 THR A O 1
ATOM 4589 N N . TYR A 1 595 ? 18.234 44.406 -16.125 1 96.56 595 TYR A N 1
ATOM 4590 C CA . TYR A 1 595 ? 16.828 44.438 -16.516 1 96.56 595 TYR A CA 1
ATOM 4591 C C . TYR A 1 595 ? 16.312 43 -16.766 1 96.56 595 TYR A C 1
ATOM 4593 O O . TYR A 1 595 ? 16.953 42.25 -17.5 1 96.56 595 TYR A O 1
ATOM 4601 N N . PHE A 1 596 ? 15.266 42.75 -16.172 1 96.19 596 PHE A N 1
ATOM 4602 C CA . PHE A 1 596 ? 14.734 41.375 -16.281 1 96.19 596 PHE A CA 1
ATOM 4603 C C . PHE A 1 596 ? 13.297 41.406 -16.766 1 96.19 596 PHE A C 1
ATOM 4605 O O . PHE A 1 596 ? 12.523 42.312 -16.406 1 96.19 596 PHE A O 1
ATOM 4612 N N . ALA A 1 597 ? 12.867 40.438 -17.578 1 96.06 597 ALA A N 1
ATOM 4613 C CA . ALA A 1 597 ? 11.5 40.219 -18.047 1 96.06 597 ALA A CA 1
ATOM 4614 C C . ALA A 1 597 ? 11.195 38.719 -18.125 1 96.06 597 ALA A C 1
ATOM 4616 O O . ALA A 1 597 ? 12.047 37.938 -18.516 1 96.06 597 ALA A O 1
ATOM 4617 N N . GLU A 1 598 ? 10 38.438 -17.703 1 94.69 598 GLU A N 1
ATOM 4618 C CA . GLU A 1 598 ? 9.578 37.031 -17.719 1 94.69 598 GLU A CA 1
ATOM 4619 C C . GLU A 1 598 ? 8.125 36.906 -18.172 1 94.69 598 GLU A C 1
ATOM 4621 O O . GLU A 1 598 ? 7.281 37.719 -17.797 1 94.69 598 GLU A O 1
ATOM 4626 N N . PHE A 1 599 ? 7.906 35.938 -19.016 1 94.75 599 PHE A N 1
ATOM 4627 C CA . PHE A 1 599 ? 6.559 35.562 -19.438 1 94.75 599 PHE A CA 1
ATOM 4628 C C . PHE A 1 599 ? 6.281 34.094 -19.141 1 94.75 599 PHE A C 1
ATOM 4630 O O . PHE A 1 599 ? 7.051 33.219 -19.547 1 94.75 599 PHE A O 1
ATOM 4637 N N . ASN A 1 600 ? 5.223 33.812 -18.375 1 92.81 600 ASN A N 1
ATOM 4638 C CA . ASN A 1 600 ? 4.785 32.469 -18.062 1 92.81 600 ASN A CA 1
ATOM 4639 C C . ASN A 1 600 ? 3.369 32.188 -18.562 1 92.81 600 ASN A C 1
ATOM 4641 O O . ASN A 1 600 ? 2.547 33.125 -18.625 1 92.81 600 ASN A O 1
ATOM 4645 N N . MET A 1 601 ? 3.1 30.953 -18.828 1 92 601 MET A N 1
ATOM 4646 C CA . MET A 1 601 ? 1.743 30.609 -19.234 1 92 601 MET A CA 1
ATOM 4647 C C . MET A 1 601 ? 1.396 29.172 -18.844 1 92 601 MET A C 1
ATOM 4649 O O . MET A 1 601 ? 2.256 28.297 -18.859 1 92 601 MET A O 1
ATOM 4653 N N . GLY A 1 602 ? 0.171 28.906 -18.422 1 91.25 602 GLY A N 1
ATOM 4654 C CA . GLY A 1 602 ? -0.413 27.594 -18.203 1 91.25 602 GLY A CA 1
ATOM 4655 C C . GLY A 1 602 ? -1.658 27.359 -19.031 1 91.25 602 GLY A C 1
ATOM 4656 O O . GLY A 1 602 ? -2.488 28.25 -19.188 1 91.25 602 GLY A O 1
ATOM 4657 N N . TYR A 1 603 ? -1.659 26.25 -19.719 1 93.12 603 TYR A N 1
ATOM 4658 C CA . TYR A 1 603 ? -2.824 25.75 -20.438 1 93.12 603 TYR A CA 1
ATOM 4659 C C . TYR A 1 603 ? -3.264 24.406 -19.891 1 93.12 603 TYR A C 1
ATOM 4661 O O . TYR A 1 603 ? -2.701 23.359 -20.266 1 93.12 603 TYR A O 1
ATOM 4669 N N . ASN A 1 604 ? -4.355 24.438 -19.125 1 91.44 604 ASN A N 1
ATOM 4670 C CA . ASN A 1 604 ? -4.727 23.266 -18.344 1 91.44 604 ASN A CA 1
ATOM 4671 C C . ASN A 1 604 ? -6.117 22.766 -18.719 1 91.44 604 ASN A C 1
ATOM 4673 O O . ASN A 1 604 ? -7.004 23.562 -19.047 1 91.44 604 ASN A O 1
ATOM 4677 N N . GLY A 1 605 ? -6.254 21.469 -18.641 1 89.81 605 GLY A N 1
ATOM 4678 C CA . GLY A 1 605 ? -7.539 20.828 -18.875 1 89.81 605 GLY A CA 1
ATOM 4679 C C . GLY A 1 605 ? -8.109 20.172 -17.625 1 89.81 605 GLY A C 1
ATOM 4680 O O . GLY A 1 605 ? -7.363 19.594 -16.828 1 89.81 605 GLY A O 1
ATOM 4681 N N . SER A 1 606 ? -9.492 20.359 -17.469 1 87.31 606 SER A N 1
ATOM 4682 C CA . SER A 1 606 ? -10.211 19.734 -16.359 1 87.31 606 SER A CA 1
ATOM 4683 C C . SER A 1 606 ? -11.375 18.891 -16.859 1 87.31 606 SER A C 1
ATOM 4685 O O . SER A 1 606 ? -12.055 19.266 -17.812 1 87.31 606 SER A O 1
ATOM 4687 N N . GLU A 1 607 ? -11.633 17.828 -16.156 1 86.44 607 GLU A N 1
ATOM 4688 C CA . GLU A 1 607 ? -12.734 16.938 -16.516 1 86.44 607 GLU A CA 1
ATOM 4689 C C . GLU A 1 607 ? -14.062 17.469 -15.992 1 86.44 607 GLU A C 1
ATOM 4691 O O . GLU A 1 607 ? -15.133 17.016 -16.406 1 86.44 607 GLU A O 1
ATOM 4696 N N . ASN A 1 608 ? -14.062 18.406 -15.133 1 84.19 608 ASN A N 1
ATOM 4697 C CA . ASN A 1 608 ? -15.266 18.875 -14.453 1 84.19 608 ASN A CA 1
ATOM 4698 C C . ASN A 1 608 ? -16.109 19.781 -15.359 1 84.19 608 ASN A C 1
ATOM 4700 O O . ASN A 1 608 ? -17.266 20.047 -15.062 1 84.19 608 ASN A O 1
ATOM 4704 N N . PHE A 1 609 ? -15.516 20.172 -16.453 1 86.69 609 PHE A N 1
ATOM 4705 C CA . PHE A 1 609 ? -16.203 21.156 -17.281 1 86.69 609 PHE A CA 1
ATOM 4706 C C . PHE A 1 609 ? -16.656 20.531 -18.594 1 86.69 609 PHE A C 1
ATOM 4708 O O . PHE A 1 609 ? -16.094 19.516 -19.031 1 86.69 609 PHE A O 1
ATOM 4715 N N . ALA A 1 610 ? -17.672 21.156 -19.141 1 86.12 610 ALA A N 1
ATOM 4716 C CA . ALA A 1 610 ? -18.25 20.641 -20.391 1 86.12 610 ALA A CA 1
ATOM 4717 C C . ALA A 1 610 ? -17.297 20.844 -21.562 1 86.12 610 ALA A C 1
ATOM 4719 O O . ALA A 1 610 ? -16.375 21.656 -21.484 1 86.12 610 ALA A O 1
ATOM 4720 N N . LYS A 1 611 ? -17.578 20.094 -22.609 1 85.44 611 LYS A N 1
ATOM 4721 C CA . LYS A 1 611 ? -16.797 20.25 -23.812 1 85.44 611 LYS A CA 1
ATOM 4722 C C . LYS A 1 611 ? -16.797 21.688 -24.312 1 85.44 611 LYS A C 1
ATOM 4724 O O . LYS A 1 611 ? -17.844 22.328 -24.328 1 85.44 611 LYS A O 1
ATOM 4729 N N . GLY A 1 612 ? -15.727 22.219 -24.688 1 84.12 612 GLY A N 1
ATOM 4730 C CA . GLY A 1 612 ? -15.602 23.609 -25.109 1 84.12 612 GLY A CA 1
ATOM 4731 C C . GLY A 1 612 ? -15.047 24.5 -24.016 1 84.12 612 GLY A C 1
ATOM 4732 O O . GLY A 1 612 ? -14.523 25.578 -24.297 1 84.12 612 GLY A O 1
ATOM 4733 N N . HIS A 1 613 ? -15.266 24.094 -22.734 1 86.94 613 HIS A N 1
ATOM 4734 C CA . HIS A 1 613 ? -14.789 24.891 -21.609 1 86.94 613 HIS A CA 1
ATOM 4735 C C . HIS A 1 613 ? -13.766 24.125 -20.797 1 86.94 613 HIS A C 1
ATOM 4737 O O . HIS A 1 613 ? -13.383 24.562 -19.703 1 86.94 613 HIS A O 1
ATOM 4743 N N . ARG A 1 614 ? -13.359 23.047 -21.266 1 89.12 614 ARG A N 1
ATOM 4744 C CA . ARG A 1 614 ? -12.531 22.125 -20.484 1 89.12 614 ARG A CA 1
ATOM 4745 C C . ARG A 1 614 ? -11.117 22.688 -20.312 1 89.12 614 ARG A C 1
ATOM 4747 O O . ARG A 1 614 ? -10.43 22.344 -19.359 1 89.12 614 ARG A O 1
ATOM 4754 N N . PHE A 1 615 ? -10.727 23.516 -21.266 1 91.44 615 PHE A N 1
ATOM 4755 C CA . PHE A 1 615 ? -9.352 23.984 -21.203 1 91.44 615 PHE A CA 1
ATOM 4756 C C . PHE A 1 615 ? -9.312 25.484 -20.891 1 91.44 615 PHE A C 1
ATOM 4758 O O . PHE A 1 615 ? -10.164 26.25 -21.344 1 91.44 615 PHE A O 1
ATOM 4765 N N . GLY A 1 616 ? -8.391 25.891 -20 1 90.25 616 GLY A N 1
ATOM 4766 C CA . GLY A 1 616 ? -8.18 27.281 -19.625 1 90.25 616 GLY A CA 1
ATOM 4767 C C . GLY A 1 616 ? -6.77 27.766 -19.922 1 90.25 616 GLY A C 1
ATOM 4768 O O . GLY A 1 616 ? -5.805 27 -19.766 1 90.25 616 GLY A O 1
ATOM 4769 N N . PHE A 1 617 ? -6.68 29 -20.359 1 92.06 617 PHE A N 1
ATOM 4770 C CA . PHE A 1 617 ? -5.406 29.656 -20.609 1 92.06 617 PHE A CA 1
ATOM 4771 C C . PHE A 1 617 ? -5.109 30.703 -19.531 1 92.06 617 PHE A C 1
ATOM 4773 O O . PHE A 1 617 ? -5.91 31.609 -19.297 1 92.06 617 PHE A O 1
ATOM 4780 N N . PHE A 1 618 ? -3.912 30.656 -18.891 1 92.38 618 PHE A N 1
ATOM 4781 C CA . PHE A 1 618 ? -3.566 31.5 -17.75 1 92.38 618 PHE A CA 1
ATOM 4782 C C . PHE A 1 618 ? -2.178 32.094 -17.922 1 92.38 618 PHE A C 1
ATOM 4784 O O . PHE A 1 618 ? -1.184 31.531 -17.484 1 92.38 618 PHE A O 1
ATOM 4791 N N . PRO A 1 619 ? -2.029 33.219 -18.375 1 93.69 619 PRO A N 1
ATOM 4792 C CA . PRO A 1 619 ? -0.75 33.906 -18.594 1 93.69 619 PRO A CA 1
ATOM 4793 C C . PRO A 1 619 ? -0.313 34.75 -17.406 1 93.69 619 PRO A C 1
ATOM 4795 O O . PRO A 1 619 ? -1.15 35.156 -16.594 1 93.69 619 PRO A O 1
ATOM 4798 N N . ALA A 1 620 ? 0.962 35 -17.25 1 94.44 620 ALA A N 1
ATOM 4799 C CA . ALA A 1 620 ? 1.54 35.844 -16.234 1 94.44 620 ALA A CA 1
ATOM 4800 C C . ALA A 1 620 ? 2.785 36.562 -16.75 1 94.44 620 ALA A C 1
ATOM 4802 O O . ALA A 1 620 ? 3.58 35.969 -17.484 1 94.44 620 ALA A O 1
ATOM 4803 N N . TYR A 1 621 ? 2.936 37.812 -16.406 1 95.19 621 TYR A N 1
ATOM 4804 C CA . TYR A 1 621 ? 4.051 38.688 -16.797 1 95.19 621 TYR A CA 1
ATOM 4805 C C . TYR A 1 621 ? 4.773 39.219 -15.57 1 95.19 621 TYR A C 1
ATOM 4807 O O . TYR A 1 621 ? 4.141 39.531 -14.562 1 95.19 621 TYR A O 1
ATOM 4815 N N . ALA A 1 622 ? 6.027 39.344 -15.695 1 95.94 622 ALA A N 1
ATOM 4816 C CA . ALA A 1 622 ? 6.805 39.938 -14.602 1 95.94 622 ALA A CA 1
ATOM 4817 C C . ALA A 1 622 ? 7.98 40.75 -15.141 1 95.94 622 ALA A C 1
ATOM 4819 O O . ALA A 1 622 ? 8.555 40.406 -16.188 1 95.94 622 ALA A O 1
ATOM 4820 N N . VAL A 1 623 ? 8.375 41.812 -14.484 1 96.31 623 VAL A N 1
ATOM 4821 C CA . VAL A 1 623 ? 9.531 42.656 -14.82 1 96.31 623 VAL A CA 1
ATOM 4822 C C . VAL A 1 623 ? 10.336 42.938 -13.555 1 96.31 623 VAL A C 1
ATOM 4824 O O . VAL A 1 623 ? 9.797 42.906 -12.445 1 96.31 623 VAL A O 1
ATOM 4827 N N . GLY A 1 624 ? 11.578 43.094 -13.703 1 96.38 624 GLY A N 1
ATOM 4828 C CA . GLY A 1 624 ? 12.477 43.438 -12.609 1 96.38 624 GLY A CA 1
ATOM 4829 C C . GLY A 1 624 ? 13.586 44.375 -13.008 1 96.38 624 GLY A C 1
ATOM 4830 O O . GLY A 1 624 ? 13.984 44.438 -14.18 1 96.38 624 GLY A O 1
ATOM 4831 N N . TRP A 1 625 ? 14.047 45.188 -12.047 1 96.94 625 TRP A N 1
ATOM 4832 C CA . TRP A 1 625 ? 15.109 46.188 -12.242 1 96.94 625 TRP A CA 1
ATOM 4833 C C . TRP A 1 625 ? 16.078 46.188 -11.062 1 96.94 625 TRP A C 1
ATOM 4835 O O . TRP A 1 625 ? 15.695 46.531 -9.945 1 96.94 625 TRP A O 1
ATOM 4845 N N . MET A 1 626 ? 17.266 45.75 -11.422 1 95.94 626 MET A N 1
ATOM 4846 C CA . MET A 1 626 ? 18.328 45.812 -10.422 1 95.94 626 MET A CA 1
ATOM 4847 C C . MET A 1 626 ? 19.016 47.188 -10.453 1 95.94 626 MET A C 1
ATOM 4849 O O . MET A 1 626 ? 20.094 47.344 -11.039 1 95.94 626 MET A O 1
ATOM 4853 N N . ILE A 1 627 ? 18.625 48.062 -9.695 1 96.25 627 ILE A N 1
ATOM 4854 C CA . ILE A 1 627 ? 19.062 49.438 -9.719 1 96.25 627 ILE A CA 1
ATOM 4855 C C . ILE A 1 627 ? 20.516 49.531 -9.273 1 96.25 627 ILE A C 1
ATOM 4857 O O . ILE A 1 627 ? 21.266 50.375 -9.766 1 96.25 627 ILE A O 1
ATOM 4861 N N . SER A 1 628 ? 20.891 48.719 -8.383 1 94.06 628 SER A N 1
ATOM 4862 C CA . SER A 1 628 ? 22.234 48.812 -7.812 1 94.06 628 SER A CA 1
ATOM 4863 C C . SER A 1 628 ? 23.297 48.5 -8.859 1 94.06 628 SER A C 1
ATOM 4865 O O . SER A 1 628 ? 24.469 48.781 -8.672 1 94.06 628 SER A O 1
ATOM 4867 N N . ASN A 1 629 ? 22.844 47.844 -9.906 1 92.38 629 ASN A N 1
ATOM 4868 C CA . ASN A 1 629 ? 23.797 47.531 -10.961 1 92.38 629 ASN A CA 1
ATOM 4869 C C . ASN A 1 629 ? 24 48.688 -11.914 1 92.38 629 ASN A C 1
ATOM 4871 O O . ASN A 1 629 ? 24.875 48.656 -12.781 1 92.38 629 ASN A O 1
ATOM 4875 N N . GLU A 1 630 ? 23.297 49.875 -11.758 1 94.75 630 GLU A N 1
ATOM 4876 C CA . GLU A 1 630 ? 23.469 51.031 -12.602 1 94.75 630 GLU A CA 1
ATOM 4877 C C . GLU A 1 630 ? 24.734 51.812 -12.234 1 94.75 630 GLU A C 1
ATOM 4879 O O . GLU A 1 630 ? 25.125 51.875 -11.062 1 94.75 630 GLU A O 1
ATOM 4884 N N . LYS A 1 631 ? 25.203 52.594 -13.203 1 93.12 631 LYS A N 1
ATOM 4885 C CA . LYS A 1 631 ? 26.438 53.344 -12.992 1 93.12 631 LYS A CA 1
ATOM 4886 C C . LYS A 1 631 ? 26.203 54.5 -12.008 1 93.12 631 LYS A C 1
ATOM 4888 O O . LYS A 1 631 ? 27.094 54.812 -11.203 1 93.12 631 LYS A O 1
ATOM 4893 N N . PHE A 1 632 ? 25.156 55.094 -12.078 1 94.81 632 PHE A N 1
ATOM 4894 C CA . PHE A 1 632 ? 24.891 56.219 -11.219 1 94.81 632 PHE A CA 1
ATOM 4895 C C . PHE A 1 632 ? 24.766 55.812 -9.766 1 94.81 632 PHE A C 1
ATOM 4897 O O . PHE A 1 632 ? 24.844 56.625 -8.859 1 94.81 632 PHE A O 1
ATOM 4904 N N . TRP A 1 633 ? 24.609 54.5 -9.469 1 94.5 633 TRP A N 1
ATOM 4905 C CA . TRP A 1 633 ? 24.391 54 -8.117 1 94.5 633 TRP A CA 1
ATOM 4906 C C . TRP A 1 633 ? 25.719 53.688 -7.438 1 94.5 633 TRP A C 1
ATOM 4908 O O . TRP A 1 633 ? 25.766 53.406 -6.234 1 94.5 633 TRP A O 1
ATOM 4918 N N . GLU A 1 634 ? 26.766 53.688 -8 1 91.56 634 GLU A N 1
ATOM 4919 C CA . GLU A 1 634 ? 28.078 53.281 -7.527 1 91.56 634 GLU A CA 1
ATOM 4920 C C . GLU A 1 634 ? 28.453 53.969 -6.227 1 91.56 634 GLU A C 1
ATOM 4922 O O . GLU A 1 634 ? 28.969 53.344 -5.297 1 91.56 634 GLU A O 1
ATOM 4927 N N . PRO A 1 635 ? 28.156 55.281 -6.098 1 92 635 PRO A N 1
ATOM 4928 C CA . PRO A 1 635 ? 28.531 55.938 -4.855 1 92 635 PRO A CA 1
ATOM 4929 C C . PRO A 1 635 ? 27.734 55.469 -3.65 1 92 635 PRO A C 1
ATOM 4931 O O . PRO A 1 635 ? 28.188 55.594 -2.51 1 92 635 PRO A O 1
ATOM 4934 N N . ILE A 1 636 ? 26.609 54.969 -3.771 1 94.19 636 ILE A N 1
ATOM 4935 C CA . ILE A 1 636 ? 25.688 54.562 -2.697 1 94.19 636 ILE A CA 1
ATOM 4936 C C . ILE A 1 636 ? 25.891 53.094 -2.373 1 94.19 636 ILE A C 1
ATOM 4938 O O . ILE A 1 636 ? 25.375 52.594 -1.364 1 94.19 636 ILE A O 1
ATOM 4942 N N . LEU A 1 637 ? 26.672 52.281 -3.074 1 92.31 637 LEU A N 1
ATOM 4943 C CA . LEU A 1 637 ? 26.844 50.844 -2.986 1 92.31 637 LEU A CA 1
ATOM 4944 C C . LEU A 1 637 ? 27.312 50.438 -1.594 1 92.31 637 LEU A C 1
ATOM 4946 O O . LEU A 1 637 ? 26.906 49.406 -1.078 1 92.31 637 LEU A O 1
ATOM 4950 N N . PRO A 1 638 ? 28.109 51.25 -0.942 1 90.94 638 PRO A N 1
ATOM 4951 C CA . PRO A 1 638 ? 28.547 50.844 0.388 1 90.94 638 PRO A CA 1
ATOM 4952 C C . PRO A 1 638 ? 27.422 50.812 1.408 1 90.94 638 PRO A C 1
ATOM 4954 O O . PRO A 1 638 ? 27.469 50.094 2.391 1 90.94 638 PRO A O 1
ATOM 4957 N N . VAL A 1 639 ? 26.406 51.625 1.222 1 94 639 VAL A N 1
ATOM 4958 C CA . VAL A 1 639 ? 25.266 51.688 2.133 1 94 639 VAL A CA 1
ATOM 4959 C C . VAL A 1 639 ? 24.172 50.719 1.68 1 94 639 VAL A C 1
ATOM 4961 O O . VAL A 1 639 ? 23.641 49.969 2.482 1 94 639 VAL A O 1
ATOM 4964 N N . VAL A 1 640 ? 23.875 50.875 0.336 1 96.44 640 VAL A N 1
ATOM 4965 C CA . VAL A 1 640 ? 22.875 50 -0.271 1 96.44 640 VAL A CA 1
ATOM 4966 C C . VAL A 1 640 ? 23.531 49.156 -1.36 1 96.44 640 VAL A C 1
ATOM 4968 O O . VAL A 1 640 ? 23.625 49.562 -2.514 1 96.44 640 VAL A O 1
ATOM 4971 N N . SER A 1 641 ? 23.906 47.969 -1.014 1 92.62 641 SER A N 1
ATOM 4972 C CA . SER A 1 641 ? 24.688 47.125 -1.916 1 92.62 641 SER A CA 1
ATOM 4973 C C . SER A 1 641 ? 23.781 46.469 -2.955 1 92.62 641 SER A C 1
ATOM 4975 O O . SER A 1 641 ? 24.25 46.062 -4.016 1 92.62 641 SER A O 1
ATOM 4977 N N . GLU A 1 642 ? 22.562 46.281 -2.59 1 93.81 642 GLU A N 1
ATOM 4978 C CA . GLU A 1 642 ? 21.609 45.688 -3.52 1 93.81 642 GLU A CA 1
ATOM 4979 C C . GLU A 1 642 ? 20.25 46.375 -3.424 1 93.81 642 GLU A C 1
ATOM 4981 O O . GLU A 1 642 ? 19.75 46.625 -2.326 1 93.81 642 GLU A O 1
ATOM 4986 N N . LEU A 1 643 ? 19.703 46.75 -4.488 1 96 643 LEU A N 1
ATOM 4987 C CA . LEU A 1 643 ? 18.344 47.25 -4.598 1 96 643 LEU A CA 1
ATOM 4988 C C . LEU A 1 643 ? 17.688 46.75 -5.875 1 96 643 LEU A C 1
ATOM 4990 O O . LEU A 1 643 ? 18.125 47.094 -6.977 1 96 643 LEU A O 1
ATOM 4994 N N . LYS A 1 644 ? 16.734 45.969 -5.738 1 95.88 644 LYS A N 1
ATOM 4995 C CA . LYS A 1 644 ? 15.984 45.375 -6.852 1 95.88 644 LYS A CA 1
ATOM 4996 C C . LYS A 1 644 ? 14.492 45.656 -6.727 1 95.88 644 LYS A C 1
ATOM 4998 O O . LYS A 1 644 ? 13.898 45.469 -5.664 1 95.88 644 LYS A O 1
ATOM 5003 N N . LEU A 1 645 ? 13.914 46.219 -7.758 1 96.88 645 LEU A N 1
ATOM 5004 C CA . LEU A 1 645 ? 12.469 46.375 -7.848 1 96.88 645 LEU A CA 1
ATOM 5005 C C . LEU A 1 645 ? 11.859 45.312 -8.758 1 96.88 645 LEU A C 1
ATOM 5007 O O . LEU A 1 645 ? 12.453 44.938 -9.773 1 96.88 645 LEU A O 1
ATOM 5011 N N . LYS A 1 646 ? 10.758 44.812 -8.375 1 95.5 646 LYS A N 1
ATOM 5012 C CA . LYS A 1 646 ? 10.086 43.812 -9.18 1 95.5 646 LYS A CA 1
ATOM 5013 C C . LYS A 1 646 ? 8.578 44.031 -9.219 1 95.5 646 LYS A C 1
ATOM 5015 O O . LYS A 1 646 ? 7.996 44.531 -8.258 1 95.5 646 LYS A O 1
ATOM 5020 N N . ALA A 1 647 ? 7.941 43.625 -10.242 1 96.44 647 ALA A N 1
ATOM 5021 C CA . ALA A 1 647 ? 6.496 43.688 -10.438 1 96.44 647 ALA A CA 1
ATOM 5022 C C . ALA A 1 647 ? 5.992 42.531 -11.297 1 96.44 647 ALA A C 1
ATOM 5024 O O . ALA A 1 647 ? 6.668 42.125 -12.242 1 96.44 647 ALA A O 1
ATOM 5025 N N . SER A 1 648 ? 4.871 42.031 -10.922 1 95.56 648 SER A N 1
ATOM 5026 C CA . SER A 1 648 ? 4.285 40.969 -11.711 1 95.56 648 SER A CA 1
ATOM 5027 C C . SER A 1 648 ? 2.766 41.094 -11.773 1 95.56 648 SER A C 1
ATOM 5029 O O . SER A 1 648 ? 2.152 41.719 -10.906 1 95.56 648 SER A O 1
ATOM 5031 N N . TYR A 1 649 ? 2.184 40.469 -12.82 1 95.56 649 TYR A N 1
ATOM 5032 C CA . TYR A 1 649 ? 0.745 40.406 -13.047 1 95.56 649 TYR A CA 1
ATOM 5033 C C . TYR A 1 649 ? 0.37 39.188 -13.844 1 95.56 649 TYR A C 1
ATOM 5035 O O . TYR A 1 649 ? 1.071 38.812 -14.789 1 95.56 649 TYR A O 1
ATOM 5043 N N . GLY A 1 650 ? -0.671 38.562 -13.398 1 93.75 650 GLY A N 1
ATOM 5044 C CA . GLY A 1 650 ? -1.095 37.375 -14.148 1 93.75 650 GLY A CA 1
ATOM 5045 C C . GLY A 1 650 ? -2.379 36.781 -13.617 1 93.75 650 GLY A C 1
ATOM 5046 O O . GLY A 1 650 ? -2.994 37.312 -12.695 1 93.75 650 GLY A O 1
ATOM 5047 N N . SER A 1 651 ? -2.797 35.656 -14.297 1 92.12 651 SER A N 1
ATOM 5048 C CA . SER A 1 651 ? -4.016 34.969 -13.906 1 92.12 651 SER A CA 1
ATOM 5049 C C . SER A 1 651 ? -3.748 33.5 -13.656 1 92.12 651 SER A C 1
ATOM 5051 O O . SER A 1 651 ? -2.861 32.906 -14.281 1 92.12 651 SER A O 1
ATOM 5053 N N . VAL A 1 652 ? -4.477 32.938 -12.734 1 89.31 652 VAL A N 1
ATOM 5054 C CA . VAL A 1 652 ? -4.426 31.516 -12.414 1 89.31 652 VAL A CA 1
ATOM 5055 C C . VAL A 1 652 ? -5.84 30.969 -12.297 1 89.31 652 VAL A C 1
ATOM 5057 O O . VAL A 1 652 ? -6.762 31.672 -11.883 1 89.31 652 VAL A O 1
ATOM 5060 N N . GLY A 1 653 ? -5.992 29.672 -12.68 1 84.5 653 GLY A N 1
ATOM 5061 C CA . GLY A 1 653 ? -7.316 29.078 -12.664 1 84.5 653 GLY A CA 1
ATOM 5062 C C . GLY A 1 653 ? -7.508 28.078 -11.531 1 84.5 653 GLY A C 1
ATOM 5063 O O . GLY A 1 653 ? -6.535 27.547 -10.992 1 84.5 653 GLY A O 1
ATOM 5064 N N . ASN A 1 654 ? -8.812 27.875 -11.148 1 84 654 ASN A N 1
ATOM 5065 C CA . ASN A 1 654 ? -9.25 26.875 -10.188 1 84 654 ASN A CA 1
ATOM 5066 C C . ASN A 1 654 ? -10.445 26.078 -10.711 1 84 654 ASN A C 1
ATOM 5068 O O . ASN A 1 654 ? -11.414 26.656 -11.195 1 84 654 ASN A O 1
ATOM 5072 N N . ASP A 1 655 ? -10.352 24.75 -10.641 1 82.19 655 ASP A N 1
ATOM 5073 C CA . ASP A 1 655 ? -11.438 23.922 -11.164 1 82.19 655 ASP A CA 1
ATOM 5074 C C . ASP A 1 655 ? -12.227 23.266 -10.031 1 82.19 655 ASP A C 1
ATOM 5076 O O . ASP A 1 655 ? -13.055 22.391 -10.273 1 82.19 655 ASP A O 1
ATOM 5080 N N . ALA A 1 656 ? -11.938 23.578 -8.812 1 75.44 656 ALA A N 1
ATOM 5081 C CA . ALA A 1 656 ? -12.633 22.953 -7.695 1 75.44 656 ALA A CA 1
ATOM 5082 C C . ALA A 1 656 ? -14.094 23.375 -7.652 1 75.44 656 ALA A C 1
ATOM 5084 O O . ALA A 1 656 ? -14.398 24.562 -7.633 1 75.44 656 ALA A O 1
ATOM 5085 N N . ILE A 1 657 ? -15.031 22.422 -7.688 1 68.56 657 ILE A N 1
ATOM 5086 C CA . ILE A 1 657 ? -16.453 22.75 -7.707 1 68.56 657 ILE A CA 1
ATOM 5087 C C . ILE A 1 657 ? -17.125 22.156 -6.473 1 68.56 657 ILE A C 1
ATOM 5089 O O . ILE A 1 657 ? -18.297 21.781 -6.52 1 68.56 657 ILE A O 1
ATOM 5093 N N . GLY A 1 658 ? -16.406 21.938 -5.398 1 64.06 658 GLY A N 1
ATOM 5094 C CA . GLY A 1 658 ? -17 21.547 -4.121 1 64.06 658 GLY A CA 1
ATOM 5095 C C . GLY A 1 658 ? -17.266 20.062 -4.008 1 64.06 658 GLY A C 1
ATOM 5096 O O . GLY A 1 658 ? -18.297 19.641 -3.48 1 64.06 658 GLY A O 1
ATOM 5097 N N . GLY A 1 659 ? -16.5 19.203 -4.574 1 63.53 659 GLY A N 1
ATOM 5098 C CA . GLY A 1 659 ? -16.609 17.766 -4.367 1 63.53 659 GLY A CA 1
ATOM 5099 C C . GLY A 1 659 ? -17.391 17.062 -5.465 1 63.53 659 GLY A C 1
ATOM 5100 O O . GLY A 1 659 ? -17.234 15.852 -5.652 1 63.53 659 GLY A O 1
ATOM 5101 N N . ASP A 1 660 ? -18.297 17.719 -6.051 1 71.38 660 ASP A N 1
ATOM 5102 C CA . ASP A 1 660 ? -19.031 17.109 -7.148 1 71.38 660 ASP A CA 1
ATOM 5103 C C . ASP A 1 660 ? -18.125 16.875 -8.359 1 71.38 660 ASP A C 1
ATOM 5105 O O . ASP A 1 660 ? -17.047 17.469 -8.453 1 71.38 660 ASP A O 1
ATOM 5109 N N . ARG A 1 661 ? -18.562 15.898 -9.109 1 82.56 661 ARG A N 1
ATOM 5110 C CA . ARG A 1 661 ? -17.859 15.656 -10.367 1 82.56 661 ARG A CA 1
ATOM 5111 C C . ARG A 1 661 ? -18.812 15.82 -11.555 1 82.56 661 ARG A C 1
ATOM 5113 O O . ARG A 1 661 ? -19.984 15.469 -11.469 1 82.56 661 ARG A O 1
ATOM 5120 N N . TRP A 1 662 ? -18.391 16.438 -12.609 1 85.19 662 TRP A N 1
ATOM 5121 C CA . TRP A 1 662 ? -19.078 16.578 -13.891 1 85.19 662 TRP A CA 1
ATOM 5122 C C . TRP A 1 662 ? -20.375 17.359 -13.727 1 85.19 662 TRP A C 1
ATOM 5124 O O . TRP A 1 662 ? -21.453 16.875 -14.078 1 85.19 662 TRP A O 1
ATOM 5134 N N . ILE A 1 663 ? -20.312 18.516 -13.305 1 78.81 663 ILE A N 1
ATOM 5135 C CA . ILE A 1 663 ? -21.484 19.359 -13.031 1 78.81 663 ILE A CA 1
ATOM 5136 C C . ILE A 1 663 ? -22.234 19.625 -14.32 1 78.81 663 ILE A C 1
ATOM 5138 O O . ILE A 1 663 ? -23.391 20.062 -14.289 1 78.81 663 ILE A O 1
ATOM 5142 N N . TYR A 1 664 ? -21.594 19.344 -15.43 1 82.19 664 TYR A N 1
ATOM 5143 C CA . TYR A 1 664 ? -22.25 19.562 -16.719 1 82.19 664 TYR A CA 1
ATOM 5144 C C . TYR A 1 664 ? -23.203 18.422 -17.047 1 82.19 664 TYR A C 1
ATOM 5146 O O . TYR A 1 664 ? -23.875 18.438 -18.078 1 82.19 664 TYR A O 1
ATOM 5154 N N . GLN A 1 665 ? -23.281 17.5 -16.156 1 82.44 665 GLN A N 1
ATOM 5155 C CA . GLN A 1 665 ? -24.234 16.406 -16.312 1 82.44 665 GLN A CA 1
ATOM 5156 C C . GLN A 1 665 ? -25.328 16.484 -15.266 1 82.44 665 GLN A C 1
ATOM 5158 O O . GLN A 1 665 ? -25.078 16.844 -14.109 1 82.44 665 GLN A O 1
ATOM 5163 N N . SER A 1 666 ? -26.5 16.219 -15.672 1 79.56 666 SER A N 1
ATOM 5164 C CA . SER A 1 666 ? -27.609 16.156 -14.719 1 79.56 666 SER A CA 1
ATOM 5165 C C . SER A 1 666 ? -27.578 14.867 -13.914 1 79.56 666 SER A C 1
ATOM 5167 O O . SER A 1 666 ? -27.109 13.836 -14.398 1 79.56 666 SER A O 1
ATOM 5169 N N . THR A 1 667 ? -27.922 14.992 -12.703 1 77.38 667 THR A N 1
ATOM 5170 C CA . THR A 1 667 ? -27.984 13.797 -11.875 1 77.38 667 THR A CA 1
ATOM 5171 C C . THR A 1 667 ? -29.422 13.5 -11.453 1 77.38 667 THR A C 1
ATOM 5173 O O . THR A 1 667 ? -30.297 14.359 -11.578 1 77.38 667 THR A O 1
ATOM 5176 N N . ILE A 1 668 ? -29.641 12.164 -11.172 1 74.19 668 ILE A N 1
ATOM 5177 C CA . ILE A 1 668 ? -30.938 11.734 -10.656 1 74.19 668 ILE A CA 1
ATOM 5178 C C . ILE A 1 668 ? -30.797 11.367 -9.18 1 74.19 668 ILE A C 1
ATOM 5180 O O . ILE A 1 668 ? -29.859 10.68 -8.789 1 74.19 668 ILE A O 1
ATOM 5184 N N . SER A 1 669 ? -31.5 12.008 -8.305 1 70.62 669 SER A N 1
ATOM 5185 C CA . SER A 1 669 ? -31.531 11.695 -6.883 1 70.62 669 SER A CA 1
ATOM 5186 C C . SER A 1 669 ? -32.75 10.859 -6.52 1 70.62 669 SER A C 1
ATOM 5188 O O . SER A 1 669 ? -33.844 11.07 -7.047 1 70.62 669 SER A O 1
ATOM 5190 N N . THR A 1 670 ? -32.469 9.688 -5.805 1 63.62 670 THR A N 1
ATOM 5191 C CA . THR A 1 670 ? -33.562 8.812 -5.406 1 63.62 670 THR A CA 1
ATOM 5192 C C . THR A 1 670 ? -34.062 9.188 -4.02 1 63.62 670 THR A C 1
ATOM 5194 O O . THR A 1 670 ? -34.906 8.477 -3.449 1 63.62 670 THR A O 1
ATOM 5197 N N . ASN A 1 671 ? -33.625 10.07 -3.35 1 58 671 ASN A N 1
ATOM 5198 C CA . ASN A 1 671 ? -33.906 10.273 -1.933 1 58 671 ASN A CA 1
ATOM 5199 C C . ASN A 1 671 ? -35.344 10.648 -1.7 1 58 671 ASN A C 1
ATOM 5201 O O . ASN A 1 671 ? -35.812 10.664 -0.56 1 58 671 ASN A O 1
ATOM 5205 N N . ASN A 1 672 ? -36.125 11.219 -2.607 1 56.31 672 ASN A N 1
ATOM 5206 C CA . ASN A 1 672 ? -37.375 11.773 -2.09 1 56.31 672 ASN A CA 1
ATOM 5207 C C . ASN A 1 672 ? -38.531 10.789 -2.225 1 56.31 672 ASN A C 1
ATOM 5209 O O . ASN A 1 672 ? -38.844 10.328 -3.328 1 56.31 672 ASN A O 1
ATOM 5213 N N . GLY A 1 673 ? -38.719 10.117 -1.051 1 57.09 673 GLY A N 1
ATOM 5214 C CA . GLY A 1 673 ? -39.844 9.211 -0.965 1 57.09 673 GLY A CA 1
ATOM 5215 C C . GLY A 1 673 ? -41.188 9.922 -0.953 1 57.09 673 GLY A C 1
ATOM 5216 O O . GLY A 1 673 ? -41.25 11.141 -0.759 1 57.09 673 GLY A O 1
ATOM 5217 N N . TRP A 1 674 ? -42.062 9.508 -1.788 1 63.22 674 TRP A N 1
ATOM 5218 C CA . TRP A 1 674 ? -43.438 9.945 -1.658 1 63.22 674 TRP A CA 1
ATOM 5219 C C . TRP A 1 674 ? -44.188 9.062 -0.674 1 63.22 674 TRP A C 1
ATOM 5221 O O . TRP A 1 674 ? -43.906 7.875 -0.536 1 63.22 674 TRP A O 1
ATOM 5231 N N . ASN A 1 675 ? -44.656 9.75 0.273 1 62.47 675 ASN A N 1
ATOM 5232 C CA . ASN A 1 675 ? -45.5 9.039 1.213 1 62.47 675 ASN A CA 1
ATOM 5233 C C . ASN A 1 675 ? -46.969 9.344 0.963 1 62.47 675 ASN A C 1
ATOM 5235 O O . ASN A 1 675 ? -47.344 10.484 0.664 1 62.47 675 ASN A O 1
ATOM 5239 N N . TYR A 1 676 ? -47.562 8.344 0.454 1 65.5 676 TYR A N 1
ATOM 5240 C CA . TYR A 1 676 ? -49 8.555 0.407 1 65.5 676 TYR A CA 1
ATOM 5241 C C . TYR A 1 676 ? -49.719 7.59 1.344 1 65.5 676 TYR A C 1
ATOM 5243 O O . TYR A 1 676 ? -49.094 6.75 1.989 1 65.5 676 TYR A O 1
ATOM 5251 N N . GLY A 1 677 ? -50.844 7.719 1.439 1 64.31 677 GLY A N 1
ATOM 5252 C CA . GLY A 1 677 ? -51.75 6.914 2.266 1 64.31 677 GLY A CA 1
ATOM 5253 C C . GLY A 1 677 ? -52.188 7.633 3.518 1 64.31 677 GLY A C 1
ATOM 5254 O O . GLY A 1 677 ? -51.75 8.742 3.805 1 64.31 677 GLY A O 1
ATOM 5255 N N . GLU A 1 678 ? -53.188 7.004 4.062 1 63.72 678 GLU A N 1
ATOM 5256 C CA . GLU A 1 678 ? -53.844 7.613 5.219 1 63.72 678 GLU A CA 1
ATOM 5257 C C . GLU A 1 678 ? -52.844 7.887 6.336 1 63.72 678 GLU A C 1
ATOM 5259 O O . GLU A 1 678 ? -52.906 8.93 6.988 1 63.72 678 GLU A O 1
ATOM 5264 N N . ASN A 1 679 ? -52.031 6.844 6.449 1 61.62 679 ASN A N 1
ATOM 5265 C CA . ASN A 1 679 ? -51.094 7.031 7.551 1 61.62 679 ASN A CA 1
ATOM 5266 C C . ASN A 1 679 ? -49.719 7.484 7.055 1 61.62 679 ASN A C 1
ATOM 5268 O O . ASN A 1 679 ? -48.781 7.621 7.84 1 61.62 679 ASN A O 1
ATOM 5272 N N . GLY A 1 680 ? -49.562 7.957 5.867 1 59.44 680 GLY A N 1
ATOM 5273 C CA . GLY A 1 680 ? -48.344 8.477 5.262 1 59.44 680 GLY A CA 1
ATOM 5274 C C . GLY A 1 680 ? -47.25 7.449 5.195 1 59.44 680 GLY A C 1
ATOM 5275 O O . GLY A 1 680 ? -46.094 7.793 4.938 1 59.44 680 GLY A O 1
ATOM 5276 N N . SER A 1 681 ? -47.469 6.25 5.707 1 58.47 681 SER A N 1
ATOM 5277 C CA . SER A 1 681 ? -46.406 5.246 5.828 1 58.47 681 SER A CA 1
ATOM 5278 C C . SER A 1 681 ? -46.188 4.527 4.504 1 58.47 681 SER A C 1
ATOM 5280 O O . SER A 1 681 ? -45.219 3.758 4.375 1 58.47 681 SER A O 1
ATOM 5282 N N . GLU A 1 682 ? -47.125 4.621 3.777 1 62.28 682 GLU A N 1
ATOM 5283 C CA . GLU A 1 682 ? -46.969 3.949 2.49 1 62.28 682 GLU A CA 1
ATOM 5284 C C . GLU A 1 682 ? -46.219 4.836 1.494 1 62.28 682 GLU A C 1
ATOM 5286 O O . GLU A 1 682 ? -46.594 5.996 1.299 1 62.28 682 GLU A O 1
ATOM 5291 N N . GLY A 1 683 ? -44.875 4.867 1.562 1 60.22 683 GLY A N 1
ATOM 5292 C CA . GLY A 1 683 ? -44.125 5.711 0.638 1 60.22 683 GLY A CA 1
ATOM 5293 C C . GLY A 1 683 ? -43.062 4.961 -0.119 1 60.22 683 GLY A C 1
ATOM 5294 O O . GLY A 1 683 ? -42.875 3.758 0.075 1 60.22 683 GLY A O 1
ATOM 5295 N N . GLY A 1 684 ? -42.75 5.168 -1.148 1 64 684 GLY A N 1
ATOM 5296 C CA . GLY A 1 684 ? -41.625 4.637 -1.907 1 64 684 GLY A CA 1
ATOM 5297 C C . GLY A 1 684 ? -40.625 5.699 -2.305 1 64 684 GLY A C 1
ATOM 5298 O O . GLY A 1 684 ? -40.781 6.883 -2.002 1 64 684 GLY A O 1
ATOM 5299 N N . GLY A 1 685 ? -39.5 5.203 -2.713 1 62.47 685 GLY A N 1
ATOM 5300 C CA . GLY A 1 685 ? -38.469 6.105 -3.16 1 62.47 685 GLY A CA 1
ATOM 5301 C C . GLY A 1 685 ? -38.812 6.863 -4.426 1 62.47 685 GLY A C 1
ATOM 5302 O O . GLY A 1 685 ? -39.562 6.363 -5.258 1 62.47 685 GLY A O 1
ATOM 5303 N N . GLY A 1 686 ? -38.938 8.18 -4.371 1 67.25 686 GLY A N 1
ATOM 5304 C CA . GLY A 1 686 ? -39.125 9 -5.555 1 67.25 686 GLY A CA 1
ATOM 5305 C C . GLY A 1 686 ? -37.844 9.32 -6.281 1 67.25 686 GLY A C 1
ATOM 5306 O O . GLY A 1 686 ? -36.75 9.148 -5.723 1 67.25 686 GLY A O 1
ATOM 5307 N N . ILE A 1 687 ? -37.969 9.312 -7.684 1 71.94 687 ILE A N 1
ATOM 5308 C CA . ILE A 1 687 ? -36.875 9.719 -8.539 1 71.94 687 ILE A CA 1
ATOM 5309 C C . ILE A 1 687 ? -37.031 11.188 -8.914 1 71.94 687 ILE A C 1
ATOM 5311 O O . ILE A 1 687 ? -38.094 11.633 -9.305 1 71.94 687 ILE A O 1
ATOM 5315 N N . GLN A 1 688 ? -36.156 11.969 -8.469 1 72.69 688 GLN A N 1
ATOM 5316 C CA . GLN A 1 688 ? -36.156 13.367 -8.867 1 72.69 688 GLN A CA 1
ATOM 5317 C C . GLN A 1 688 ? -34.844 13.75 -9.547 1 72.69 688 GLN A C 1
ATOM 5319 O O . GLN A 1 688 ? -33.844 13.047 -9.406 1 72.69 688 GLN A O 1
ATOM 5324 N N . VAL A 1 689 ? -35.031 14.883 -10.297 1 74 689 VAL A N 1
ATOM 5325 C CA . VAL A 1 689 ? -33.812 15.414 -10.891 1 74 689 VAL A CA 1
ATOM 5326 C C . VAL A 1 689 ? -32.906 15.945 -9.789 1 74 689 VAL A C 1
ATOM 5328 O O . VAL A 1 689 ? -33.344 16.703 -8.922 1 74 689 VAL A O 1
ATOM 5331 N N . GLY A 1 690 ? -31.797 15.453 -9.688 1 74.19 690 GLY A N 1
ATOM 5332 C CA . GLY A 1 690 ? -30.812 15.953 -8.742 1 74.19 690 GLY A CA 1
ATOM 5333 C C . GLY A 1 690 ? -30.219 17.281 -9.164 1 74.19 690 GLY A C 1
ATOM 5334 O O . GLY A 1 690 ? -30.922 18.281 -9.32 1 74.19 690 GLY A O 1
ATOM 5335 N N . ASN A 1 691 ? -28.969 17.312 -9.523 1 74 691 ASN A N 1
ATOM 5336 C CA . ASN A 1 691 ? -28.312 18.516 -10.023 1 74 691 ASN A CA 1
ATOM 5337 C C . ASN A 1 691 ? -28.641 18.766 -11.492 1 74 691 ASN A C 1
ATOM 5339 O O . ASN A 1 691 ? -28.656 17.844 -12.297 1 74 691 ASN A O 1
ATOM 5343 N N . VAL A 1 692 ? -29.062 20.031 -11.758 1 77.5 692 VAL A N 1
ATOM 5344 C CA . VAL A 1 692 ? -29.312 20.406 -13.141 1 77.5 692 VAL A CA 1
ATOM 5345 C C . VAL A 1 692 ? -27.984 20.688 -13.844 1 77.5 692 VAL A C 1
ATOM 5347 O O . VAL A 1 692 ? -27.078 21.281 -13.266 1 77.5 692 VAL A O 1
ATOM 5350 N N . GLU A 1 693 ? -28 20.172 -15.07 1 80.38 693 GLU A N 1
ATOM 5351 C CA . GLU A 1 693 ? -26.781 20.344 -15.844 1 80.38 693 GLU A CA 1
ATOM 5352 C C . GLU A 1 693 ? -26.469 21.828 -16.078 1 80.38 693 GLU A C 1
ATOM 5354 O O . GLU A 1 693 ? -27.375 22.625 -16.312 1 80.38 693 GLU A O 1
ATOM 5359 N N . ASN A 1 694 ? -25.297 22.234 -15.875 1 82.75 694 ASN A N 1
ATOM 5360 C CA . ASN A 1 694 ? -24.781 23.562 -16.234 1 82.75 694 ASN A CA 1
ATOM 5361 C C . ASN A 1 694 ? -23.656 23.469 -17.25 1 82.75 694 ASN A C 1
ATOM 5363 O O . ASN A 1 694 ? -22.5 23.234 -16.891 1 82.75 694 ASN A O 1
ATOM 5367 N N . LEU A 1 695 ? -23.922 23.766 -18.391 1 84.88 695 LEU A N 1
ATOM 5368 C CA . LEU A 1 695 ? -22.984 23.594 -19.5 1 84.88 695 LEU A CA 1
ATOM 5369 C C . LEU A 1 695 ? -22.031 24.781 -19.594 1 84.88 695 LEU A C 1
ATOM 5371 O O . LEU A 1 695 ? -21.031 24.703 -20.312 1 84.88 695 LEU A O 1
ATOM 5375 N N . ASN A 1 696 ? -22.328 25.766 -18.719 1 82.38 696 ASN A N 1
ATOM 5376 C CA . ASN A 1 696 ? -21.516 26.969 -18.828 1 82.38 696 ASN A CA 1
ATOM 5377 C C . ASN A 1 696 ? -20.516 27.078 -17.688 1 82.38 696 ASN A C 1
ATOM 5379 O O . ASN A 1 696 ? -19.75 28.031 -17.609 1 82.38 696 ASN A O 1
ATOM 5383 N N . VAL A 1 697 ? -20.562 26.094 -16.906 1 82.25 697 VAL A N 1
ATOM 5384 C CA . VAL A 1 697 ? -19.641 26.125 -15.789 1 82.25 697 VAL A CA 1
ATOM 5385 C C . VAL A 1 697 ? -18.203 26.109 -16.297 1 82.25 697 VAL A C 1
ATOM 5387 O O . VAL A 1 697 ? -17.891 25.406 -17.266 1 82.25 697 VAL A O 1
ATOM 5390 N N . SER A 1 698 ? -17.469 27.031 -15.719 1 84.94 698 SER A N 1
ATOM 5391 C CA . SER A 1 698 ? -16.078 27.172 -16.156 1 84.94 698 SER A CA 1
ATOM 5392 C C . SER A 1 698 ? -15.156 27.469 -14.984 1 84.94 698 SER A C 1
ATOM 5394 O O . SER A 1 698 ? -15.523 27.266 -13.828 1 84.94 698 SER A O 1
ATOM 5396 N N . TRP A 1 699 ? -14.016 28 -15.32 1 86.06 699 TRP A N 1
ATOM 5397 C CA . TRP A 1 699 ? -12.938 28.188 -14.359 1 86.06 699 TRP A CA 1
ATOM 5398 C C . TRP A 1 699 ? -13.203 29.375 -13.453 1 86.06 699 TRP A C 1
ATOM 5400 O O . TRP A 1 699 ? -13.727 30.406 -13.906 1 86.06 699 TRP A O 1
ATOM 5410 N N . GLU A 1 700 ? -12.922 29.141 -12.125 1 88.06 700 GLU A N 1
ATOM 5411 C CA . GLU A 1 700 ? -12.641 30.281 -11.266 1 88.06 700 GLU A CA 1
ATOM 5412 C C . GLU A 1 700 ? -11.289 30.906 -11.594 1 88.06 700 GLU A C 1
ATOM 5414 O O . GLU A 1 700 ? -10.281 30.188 -11.672 1 88.06 700 GLU A O 1
ATOM 5419 N N . LYS A 1 701 ? -11.203 32.188 -11.773 1 89.75 701 LYS A N 1
ATOM 5420 C CA . LYS A 1 701 ? -9.953 32.812 -12.172 1 89.75 701 LYS A CA 1
ATOM 5421 C C . LYS A 1 701 ? -9.484 33.812 -11.117 1 89.75 701 LYS A C 1
ATOM 5423 O O . LYS A 1 701 ? -10.281 34.594 -10.586 1 89.75 701 LYS A O 1
ATOM 5428 N N . ALA A 1 702 ? -8.273 33.75 -10.781 1 91.44 702 ALA A N 1
ATOM 5429 C CA . ALA A 1 702 ? -7.633 34.688 -9.867 1 91.44 702 ALA A CA 1
ATOM 5430 C C . ALA A 1 702 ? -6.664 35.594 -10.609 1 91.44 702 ALA A C 1
ATOM 5432 O O . ALA A 1 702 ? -5.762 35.125 -11.305 1 91.44 702 ALA A O 1
ATOM 5433 N N . TYR A 1 703 ? -6.879 36.875 -10.539 1 93.94 703 TYR A N 1
ATOM 5434 C CA . TYR A 1 703 ? -5.969 37.875 -11.078 1 93.94 703 TYR A CA 1
ATOM 5435 C C . TYR A 1 703 ? -5.059 38.406 -9.984 1 93.94 703 TYR A C 1
ATOM 5437 O O . TYR A 1 703 ? -5.535 39.031 -9.023 1 93.94 703 TYR A O 1
ATOM 5445 N N . LYS A 1 704 ? -3.822 38.219 -10.148 1 94.56 704 LYS A N 1
ATOM 5446 C CA . LYS A 1 704 ? -2.873 38.531 -9.086 1 94.56 704 LYS A CA 1
ATOM 5447 C C . LYS A 1 704 ? -1.889 39.625 -9.523 1 94.56 704 LYS A C 1
ATOM 5449 O O . LYS A 1 704 ? -1.333 39.531 -10.617 1 94.56 704 LYS A O 1
ATOM 5454 N N . THR A 1 705 ? -1.724 40.594 -8.719 1 96 705 THR A N 1
ATOM 5455 C CA . THR A 1 705 ? -0.719 41.625 -8.875 1 96 705 THR A CA 1
ATOM 5456 C C . THR A 1 705 ? 0.256 41.625 -7.703 1 96 705 THR A C 1
ATOM 5458 O O . THR A 1 705 ? -0.151 41.469 -6.555 1 96 705 THR A O 1
ATOM 5461 N N . ASN A 1 706 ? 1.502 41.812 -8.023 1 96.5 706 ASN A N 1
ATOM 5462 C CA . ASN A 1 706 ? 2.525 41.844 -6.984 1 96.5 706 ASN A CA 1
ATOM 5463 C C . ASN A 1 706 ? 3.551 42.938 -7.27 1 96.5 706 ASN A C 1
ATOM 5465 O O . ASN A 1 706 ? 4.043 43.062 -8.391 1 96.5 706 ASN A O 1
ATOM 5469 N N . LEU A 1 707 ? 3.83 43.812 -6.281 1 97.25 707 LEU A N 1
ATOM 5470 C CA . LEU A 1 707 ? 4.895 44.812 -6.293 1 97.25 707 LEU A CA 1
ATOM 5471 C C . LEU A 1 707 ? 5.855 44.594 -5.125 1 97.25 707 LEU A C 1
ATOM 5473 O O . LEU A 1 707 ? 5.43 44.531 -3.971 1 97.25 707 LEU A O 1
ATOM 5477 N N . GLY A 1 708 ? 7.066 44.438 -5.48 1 96.12 708 GLY A N 1
ATOM 5478 C CA . GLY A 1 708 ? 7.996 44.125 -4.402 1 96.12 708 GLY A CA 1
ATOM 5479 C C . GLY A 1 708 ? 9.359 44.781 -4.594 1 96.12 708 GLY A C 1
ATOM 5480 O O . GLY A 1 708 ? 9.656 45.281 -5.672 1 96.12 708 GLY A O 1
ATOM 5481 N N . PHE A 1 709 ? 10.203 44.781 -3.594 1 95.31 709 PHE A N 1
ATOM 5482 C CA . PHE A 1 709 ? 11.594 45.219 -3.678 1 95.31 709 PHE A CA 1
ATOM 5483 C C . PHE A 1 709 ? 12.477 44.375 -2.758 1 95.31 709 PHE A C 1
ATOM 5485 O O . PHE A 1 709 ? 11.992 43.781 -1.797 1 95.31 709 PHE A O 1
ATOM 5492 N N . GLU A 1 710 ? 13.664 44.312 -3.07 1 95.31 710 GLU A N 1
ATOM 5493 C CA . GLU A 1 710 ? 14.742 43.688 -2.299 1 95.31 710 GLU A CA 1
ATOM 5494 C C . GLU A 1 710 ? 15.906 44.656 -2.102 1 95.31 710 GLU A C 1
ATOM 5496 O O . GLU A 1 710 ? 16.312 45.344 -3.037 1 95.31 710 GLU A O 1
ATOM 5501 N N . MET A 1 711 ? 16.312 44.656 -0.846 1 95.5 711 MET A N 1
ATOM 5502 C CA . MET A 1 711 ? 17.359 45.625 -0.512 1 95.5 711 MET A CA 1
ATOM 5503 C C . MET A 1 711 ? 18.344 45 0.481 1 95.5 711 MET A C 1
ATOM 5505 O O . MET A 1 711 ? 17.953 44.25 1.373 1 95.5 711 MET A O 1
ATOM 5509 N N . ARG A 1 712 ? 19.562 45.312 0.256 1 95.06 712 ARG A N 1
ATOM 5510 C CA . ARG A 1 712 ? 20.609 44.969 1.212 1 95.06 712 ARG A CA 1
ATOM 5511 C C . ARG A 1 712 ? 21.312 46.219 1.735 1 95.06 712 ARG A C 1
ATOM 5513 O O . ARG A 1 712 ? 21.859 46.969 0.958 1 95.06 712 ARG A O 1
ATOM 5520 N N . LEU A 1 713 ? 21.297 46.344 3.074 1 96.06 713 LEU A N 1
ATOM 5521 C CA . LEU A 1 713 ? 21.875 47.531 3.717 1 96.06 713 LEU A CA 1
ATOM 5522 C C . LEU A 1 713 ? 23.172 47.188 4.457 1 96.06 713 LEU A C 1
ATOM 5524 O O . LEU A 1 713 ? 23.203 46.188 5.195 1 96.06 713 LEU A O 1
ATOM 5528 N N . PHE A 1 714 ? 24.25 47.875 4.27 1 93.5 714 PHE A N 1
ATOM 5529 C CA . PHE A 1 714 ? 25.547 47.75 4.934 1 93.5 714 PHE A CA 1
ATOM 5530 C C . PHE A 1 714 ? 26.078 46.344 4.832 1 93.5 714 PHE A C 1
ATOM 5532 O O . PHE A 1 714 ? 26.828 45.875 5.703 1 93.5 714 PHE A O 1
ATOM 5539 N N . ASP A 1 715 ? 25.5 45.562 3.887 1 87.81 715 ASP A N 1
ATOM 5540 C CA . ASP A 1 715 ? 25.859 44.156 3.631 1 87.81 715 ASP A CA 1
ATOM 5541 C C . ASP A 1 715 ? 25.625 43.312 4.863 1 87.81 715 ASP A C 1
ATOM 5543 O O . ASP A 1 715 ? 26.344 42.344 5.102 1 87.81 715 ASP A O 1
ATOM 5547 N N . ARG A 1 716 ? 24.672 43.75 5.746 1 91.38 716 ARG A N 1
ATOM 5548 C CA . ARG A 1 716 ? 24.359 43.031 6.969 1 91.38 716 ARG A CA 1
ATOM 5549 C C . ARG A 1 716 ? 22.859 42.781 7.094 1 91.38 716 ARG A C 1
ATOM 5551 O O . ARG A 1 716 ? 22.422 41.844 7.75 1 91.38 716 ARG A O 1
ATOM 5558 N N . ILE A 1 717 ? 22.156 43.688 6.551 1 95.19 717 ILE A N 1
ATOM 5559 C CA . ILE A 1 717 ? 20.703 43.625 6.688 1 95.19 717 ILE A CA 1
ATOM 5560 C C . ILE A 1 717 ? 20.062 43.406 5.316 1 95.19 717 ILE A C 1
ATOM 5562 O O . ILE A 1 717 ? 20.312 44.156 4.375 1 95.19 717 ILE A O 1
ATOM 5566 N N . LYS A 1 718 ? 19.344 42.406 5.168 1 93.31 718 LYS A N 1
ATOM 5567 C CA . LYS A 1 718 ? 18.594 42.125 3.953 1 93.31 718 LYS A CA 1
ATOM 5568 C C . LYS A 1 718 ? 17.094 42.281 4.188 1 93.31 718 LYS A C 1
ATOM 5570 O O . LYS A 1 718 ? 16.547 41.75 5.156 1 93.31 718 LYS A O 1
ATOM 5575 N N . ILE A 1 719 ? 16.453 43.031 3.324 1 95.62 719 ILE A N 1
ATOM 5576 C CA . ILE A 1 719 ? 15.031 43.281 3.439 1 95.62 719 ILE A CA 1
ATOM 5577 C C . ILE A 1 719 ? 14.328 42.906 2.139 1 95.62 719 ILE A C 1
ATOM 5579 O O . ILE A 1 719 ? 14.805 43.25 1.049 1 95.62 719 ILE A O 1
ATOM 5583 N N . GLN A 1 720 ? 13.336 42.156 2.242 1 94.31 720 GLN A N 1
ATOM 5584 C CA . GLN A 1 720 ? 12.438 41.844 1.137 1 94.31 720 GLN A CA 1
ATOM 5585 C C . GLN A 1 720 ? 10.984 42.156 1.505 1 94.31 720 GLN A C 1
ATOM 5587 O O . GLN A 1 720 ? 10.5 41.719 2.555 1 94.31 720 GLN A O 1
ATOM 5592 N N . ALA A 1 721 ? 10.336 42.938 0.718 1 96.06 721 ALA A N 1
ATOM 5593 C CA . ALA A 1 721 ? 8.945 43.312 0.986 1 96.06 721 ALA A CA 1
ATOM 5594 C C . ALA A 1 721 ? 8.117 43.281 -0.293 1 96.06 721 ALA A C 1
ATOM 5596 O O . ALA A 1 721 ? 8.594 43.688 -1.359 1 96.06 721 ALA A O 1
ATOM 5597 N N . ASP A 1 722 ? 6.887 42.812 -0.176 1 96.5 722 ASP A N 1
ATOM 5598 C CA . ASP A 1 722 ? 5.965 42.719 -1.304 1 96.5 722 ASP A CA 1
ATOM 5599 C C . ASP A 1 722 ? 4.582 43.25 -0.93 1 96.5 722 ASP A C 1
ATOM 5601 O O . ASP A 1 722 ? 4.09 43 0.171 1 96.5 722 ASP A O 1
ATOM 5605 N N . TYR A 1 723 ? 4.051 43.969 -1.797 1 97.56 723 TYR A N 1
ATOM 5606 C CA . TYR A 1 723 ? 2.623 44.281 -1.774 1 97.56 723 TYR A CA 1
ATOM 5607 C C . TYR A 1 723 ? 1.876 43.406 -2.791 1 97.56 723 TYR A C 1
ATOM 5609 O O . TYR A 1 723 ? 2.316 43.281 -3.934 1 97.56 723 TYR A O 1
ATOM 5617 N N . PHE A 1 724 ? 0.788 42.844 -2.387 1 96.31 724 PHE A N 1
ATOM 5618 C CA . PHE A 1 724 ? 0.052 41.969 -3.303 1 96.31 724 PHE A CA 1
ATOM 5619 C C . PHE A 1 724 ? -1.43 42.344 -3.309 1 96.31 724 PHE A C 1
ATOM 5621 O O . PHE A 1 724 ? -1.96 42.812 -2.309 1 96.31 724 PHE A O 1
ATOM 5628 N N . HIS A 1 725 ? -2.055 42.031 -4.438 1 96.75 725 HIS A N 1
ATOM 5629 C CA . HIS A 1 725 ? -3.48 42.188 -4.691 1 96.75 725 HIS A CA 1
ATOM 5630 C C . HIS A 1 725 ? -4.02 41.062 -5.578 1 96.75 725 HIS A C 1
ATOM 5632 O O . HIS A 1 725 ? -3.498 40.844 -6.672 1 96.75 725 HIS A O 1
ATOM 5638 N N . GLU A 1 726 ? -5.043 40.406 -5.047 1 94.94 726 GLU A N 1
ATOM 5639 C CA . GLU A 1 726 ? -5.645 39.312 -5.789 1 94.94 726 GLU A CA 1
ATOM 5640 C C . GLU A 1 726 ? -7.16 39.469 -5.898 1 94.94 726 GLU A C 1
ATOM 5642 O O . GLU A 1 726 ? -7.844 39.656 -4.887 1 94.94 726 GLU A O 1
ATOM 5647 N N . LYS A 1 727 ? -7.648 39.438 -7.082 1 95.44 727 LYS A N 1
ATOM 5648 C CA . LYS A 1 727 ? -9.086 39.438 -7.332 1 95.44 727 LYS A CA 1
ATOM 5649 C C . LYS A 1 727 ? -9.539 38.094 -7.938 1 95.44 727 LYS A C 1
ATOM 5651 O O . LYS A 1 727 ? -9.016 37.656 -8.969 1 95.44 727 LYS A O 1
ATOM 5656 N N . ARG A 1 728 ? -10.406 37.5 -7.285 1 92.94 728 ARG A N 1
ATOM 5657 C CA . ARG A 1 728 ? -10.961 36.25 -7.77 1 92.94 728 ARG A CA 1
ATOM 5658 C C . ARG A 1 728 ? -12.359 36.469 -8.352 1 92.94 728 ARG A C 1
ATOM 5660 O O . ARG A 1 728 ? -13.203 37.125 -7.738 1 92.94 728 ARG A O 1
ATOM 5667 N N . GLU A 1 729 ? -12.516 35.875 -9.492 1 92.88 729 GLU A N 1
ATOM 5668 C CA . GLU A 1 729 ? -13.805 35.969 -10.164 1 92.88 729 GLU A CA 1
ATOM 5669 C C . GLU A 1 729 ? -14.273 34.562 -10.617 1 92.88 729 GLU A C 1
ATOM 5671 O O . GLU A 1 729 ? -13.453 33.688 -10.836 1 92.88 729 GLU A O 1
ATOM 5676 N N . GLY A 1 730 ? -15.555 34.469 -10.68 1 90.06 730 GLY A N 1
ATOM 5677 C CA . GLY A 1 730 ? -16.141 33.219 -11.148 1 90.06 730 GLY A CA 1
ATOM 5678 C C . GLY A 1 730 ? -16.109 32.125 -10.109 1 90.06 730 GLY A C 1
ATOM 5679 O O . GLY A 1 730 ? -15.953 30.938 -10.445 1 90.06 730 GLY A O 1
ATOM 5680 N N . VAL A 1 731 ? -16.172 32.469 -8.898 1 88.19 731 VAL A N 1
ATOM 5681 C CA . VAL A 1 731 ? -16.234 31.453 -7.844 1 88.19 731 VAL A CA 1
ATOM 5682 C C . VAL A 1 731 ? -17.547 30.688 -7.941 1 88.19 731 VAL A C 1
ATOM 5684 O O . VAL A 1 731 ? -18.609 31.281 -8.164 1 88.19 731 VAL A O 1
ATOM 5687 N N . PHE A 1 732 ? -17.438 29.391 -7.801 1 85 732 PHE A N 1
ATOM 5688 C CA . PHE A 1 732 ? -18.625 28.547 -7.922 1 85 732 PHE A CA 1
ATOM 5689 C C . PHE A 1 732 ? -19.5 28.656 -6.68 1 85 732 PHE A C 1
ATOM 5691 O O . PHE A 1 732 ? -19.031 28.375 -5.57 1 85 732 PHE A O 1
ATOM 5698 N N . ILE A 1 733 ? -20.672 29.078 -6.895 1 85.06 733 ILE A N 1
ATOM 5699 C CA . ILE A 1 733 ? -21.594 29.172 -5.766 1 85.06 733 ILE A CA 1
ATOM 5700 C C . ILE A 1 733 ? -22.984 28.75 -6.203 1 85.06 733 ILE A C 1
ATOM 5702 O O . ILE A 1 733 ? -23.312 28.797 -7.391 1 85.06 733 ILE A O 1
ATOM 5706 N N . ASN A 1 734 ? -23.719 28.25 -5.176 1 79.12 734 ASN A N 1
ATOM 5707 C CA . ASN A 1 734 ? -25.141 28.016 -5.41 1 79.12 734 ASN A CA 1
ATOM 5708 C C . ASN A 1 734 ? -25.906 29.328 -5.559 1 79.12 734 ASN A C 1
ATOM 5710 O O . ASN A 1 734 ? -25.719 30.25 -4.773 1 79.12 734 ASN A O 1
ATOM 5714 N N . ARG A 1 735 ? -26.672 29.312 -6.555 1 77.38 735 ARG A N 1
ATOM 5715 C CA . ARG A 1 735 ? -27.453 30.531 -6.781 1 77.38 735 ARG A CA 1
ATOM 5716 C C . ARG A 1 735 ? -28.453 30.75 -5.652 1 77.38 735 ARG A C 1
ATOM 5718 O O . ARG A 1 735 ? -29.406 29.969 -5.496 1 77.38 735 ARG A O 1
ATOM 5725 N N . GLN A 1 736 ? -28.141 31.656 -4.84 1 69 736 GLN A N 1
ATOM 5726 C CA . GLN A 1 736 ? -29.016 31.938 -3.713 1 69 736 GLN A CA 1
ATOM 5727 C C . GLN A 1 736 ? -30.172 32.844 -4.133 1 69 736 GLN A C 1
ATOM 5729 O O . GLN A 1 736 ? -31.266 32.781 -3.568 1 69 736 GLN A O 1
ATOM 5734 N N . GLY A 1 737 ? -30 33.656 -5.203 1 64.12 737 GLY A N 1
ATOM 5735 C CA . GLY A 1 737 ? -31 34.625 -5.613 1 64.12 737 GLY A CA 1
ATOM 5736 C C . GLY A 1 737 ? -32.156 34 -6.395 1 64.12 737 GLY A C 1
ATOM 5737 O O . GLY A 1 737 ? -33.125 34.688 -6.691 1 64.12 737 GLY A O 1
ATOM 5738 N N . LEU A 1 738 ? -32 32.688 -6.613 1 63.06 738 LEU A N 1
ATOM 5739 C CA . LEU A 1 738 ? -33.094 32.062 -7.367 1 63.06 738 LEU A CA 1
ATOM 5740 C C . LEU A 1 738 ? -34.281 31.781 -6.465 1 63.06 738 LEU A C 1
ATOM 5742 O O . LEU A 1 738 ? -34.156 31.078 -5.457 1 63.06 738 LEU A O 1
ATOM 5746 N N . PRO A 1 739 ? -35.375 32.5 -6.762 1 60.62 739 PRO A N 1
ATOM 5747 C CA . PRO A 1 739 ? -36.562 32.281 -5.941 1 60.62 739 PRO A CA 1
ATOM 5748 C C . PRO A 1 739 ? -37.062 30.828 -5.988 1 60.62 739 PRO A C 1
ATOM 5750 O O . PRO A 1 739 ? -36.812 30.125 -6.973 1 60.62 739 PRO A O 1
ATOM 5753 N N . ALA A 1 740 ? -37.438 30.234 -4.922 1 55.16 740 ALA A N 1
ATOM 5754 C CA . ALA A 1 740 ? -37.969 28.875 -4.793 1 55.16 740 ALA A CA 1
ATOM 5755 C C . ALA A 1 740 ? -39 28.578 -5.879 1 55.16 740 ALA A C 1
ATOM 5757 O O . ALA A 1 740 ? -39.219 27.438 -6.262 1 55.16 740 ALA A O 1
ATOM 5758 N N . ILE A 1 741 ? -39.5 29.594 -6.402 1 52.75 741 ILE A N 1
ATOM 5759 C CA . ILE A 1 741 ? -40.594 29.438 -7.344 1 52.75 741 ILE A CA 1
ATOM 5760 C C . ILE A 1 741 ? -40.094 28.75 -8.617 1 52.75 741 ILE A C 1
ATOM 5762 O O . ILE A 1 741 ? -40.875 28.109 -9.328 1 52.75 741 ILE A O 1
ATOM 5766 N N . VAL A 1 742 ? -38.875 28.844 -8.797 1 56.72 742 VAL A N 1
ATOM 5767 C CA . VAL A 1 742 ? -38.344 28.281 -10.039 1 56.72 742 VAL A CA 1
ATOM 5768 C C . VAL A 1 742 ? -38.406 26.75 -9.984 1 56.72 742 VAL A C 1
ATOM 5770 O O . VAL A 1 742 ? -38.406 26.094 -11.023 1 56.72 742 VAL A O 1
ATOM 5773 N N . GLY A 1 743 ? -38.875 26.141 -8.867 1 56.81 743 GLY A N 1
ATOM 5774 C CA . GLY A 1 743 ? -39.188 24.734 -8.766 1 56.81 743 GLY A CA 1
ATOM 5775 C C . GLY A 1 743 ? -37.969 23.828 -8.852 1 56.81 743 GLY A C 1
ATOM 5776 O O . GLY A 1 743 ? -38.094 22.656 -9.203 1 56.81 743 GLY A O 1
ATOM 5777 N N . LEU A 1 744 ? -36.875 24.438 -8.68 1 62.47 744 LEU A N 1
ATOM 5778 C CA . LEU A 1 744 ? -35.719 23.562 -8.766 1 62.47 744 LEU A CA 1
ATOM 5779 C C . LEU A 1 744 ? -35.406 22.938 -7.414 1 62.47 744 LEU A C 1
ATOM 5781 O O . LEU A 1 744 ? -35.469 23.625 -6.383 1 62.47 744 LEU A O 1
ATOM 5785 N N . THR A 1 745 ? -35.312 21.641 -7.371 1 61.59 745 THR A N 1
ATOM 5786 C CA . THR A 1 745 ? -35.031 20.891 -6.148 1 61.59 745 THR A CA 1
ATOM 5787 C C . THR A 1 745 ? -33.594 21.188 -5.656 1 61.59 745 THR A C 1
ATOM 5789 O O . THR A 1 745 ? -33.344 21.156 -4.453 1 61.59 745 THR A O 1
ATOM 5792 N N . THR A 1 746 ? -32.75 21.406 -6.562 1 69.31 746 THR A N 1
ATOM 5793 C CA . THR A 1 746 ? -31.391 21.734 -6.164 1 69.31 746 THR A CA 1
ATOM 5794 C C . THR A 1 746 ? -30.922 23.016 -6.855 1 69.31 746 THR A C 1
ATOM 5796 O O . THR A 1 746 ? -31.125 23.188 -8.055 1 69.31 746 THR A O 1
ATOM 5799 N N . LYS A 1 747 ? -30.469 23.984 -6.117 1 73.94 747 LYS A N 1
ATOM 5800 C CA . LYS A 1 747 ? -29.969 25.234 -6.668 1 73.94 747 LYS A CA 1
ATOM 5801 C C . LYS A 1 747 ? -28.734 25 -7.535 1 73.94 747 LYS A C 1
ATOM 5803 O O . LYS A 1 747 ? -27.781 24.344 -7.109 1 73.94 747 LYS A O 1
ATOM 5808 N N . PRO A 1 748 ? -28.859 25.5 -8.703 1 76 748 PRO A N 1
ATOM 5809 C CA . PRO A 1 748 ? -27.734 25.266 -9.609 1 76 748 PRO A CA 1
ATOM 5810 C C . PRO A 1 748 ? -26.469 26.016 -9.172 1 76 748 PRO A C 1
ATOM 5812 O O . PRO A 1 748 ? -26.562 27.125 -8.633 1 76 748 PRO A O 1
ATOM 5815 N N . LYS A 1 749 ? -25.297 25.422 -9.367 1 78.62 749 LYS A N 1
ATOM 5816 C CA . LYS A 1 749 ? -24 26.062 -9.133 1 78.62 749 LYS A CA 1
ATOM 5817 C C . LYS A 1 749 ? -23.547 26.844 -10.352 1 78.62 749 LYS A C 1
ATOM 5819 O O . LYS A 1 749 ? -23.625 26.359 -11.484 1 78.62 749 LYS A O 1
ATOM 5824 N N . THR A 1 750 ? -23.25 28.172 -10.164 1 83.06 750 THR A N 1
ATOM 5825 C CA . THR A 1 750 ? -22.812 29.031 -11.258 1 83.06 750 THR A CA 1
ATOM 5826 C C . THR A 1 750 ? -21.547 29.781 -10.891 1 83.06 750 THR A C 1
ATOM 5828 O O . THR A 1 750 ? -21.203 29.891 -9.711 1 83.06 750 THR A O 1
ATOM 5831 N N . ASN A 1 751 ? -20.859 30.312 -11.938 1 87.44 751 ASN A N 1
ATOM 5832 C CA . ASN A 1 751 ? -19.625 31.062 -11.773 1 87.44 751 ASN A CA 1
ATOM 5833 C C . ASN A 1 751 ? -19.891 32.531 -11.531 1 87.44 751 ASN A C 1
ATOM 5835 O O . ASN A 1 751 ? -19.531 33.375 -12.352 1 87.44 751 ASN A O 1
ATOM 5839 N N . ILE A 1 752 ? -20.359 32.906 -10.383 1 87.88 752 ILE A N 1
ATOM 5840 C CA . ILE A 1 752 ? -20.719 34.312 -10.227 1 87.88 752 ILE A CA 1
ATOM 5841 C C . ILE A 1 752 ? -20.016 34.906 -9.008 1 87.88 752 ILE A C 1
ATOM 5843 O O . ILE A 1 752 ? -19.938 36.125 -8.852 1 87.88 752 ILE A O 1
ATOM 5847 N N . GLY A 1 753 ? -19.531 34.125 -8.164 1 90.56 753 GLY A N 1
ATOM 5848 C CA . GLY A 1 753 ? -18.891 34.625 -6.957 1 90.56 753 GLY A CA 1
ATOM 5849 C C . GLY A 1 753 ? -17.625 35.438 -7.234 1 90.56 753 GLY A C 1
ATOM 5850 O O . GLY A 1 753 ? -16.953 35.188 -8.234 1 90.56 753 GLY A O 1
ATOM 5851 N N . ALA A 1 754 ? -17.297 36.344 -6.348 1 93.81 754 ALA A N 1
ATOM 5852 C CA . ALA A 1 754 ? -16.094 37.156 -6.484 1 93.81 754 ALA A CA 1
ATOM 5853 C C . ALA A 1 754 ? -15.57 37.594 -5.121 1 93.81 754 ALA A C 1
ATOM 5855 O O . ALA A 1 754 ? -16.359 37.812 -4.195 1 93.81 754 ALA A O 1
ATOM 5856 N N . SER A 1 755 ? -14.273 37.719 -5.004 1 94.12 755 SER A N 1
ATOM 5857 C CA . SER A 1 755 ? -13.609 38.188 -3.785 1 94.12 755 SER A CA 1
ATOM 5858 C C . SER A 1 755 ? -12.297 38.875 -4.102 1 94.12 755 SER A C 1
ATOM 5860 O O . SER A 1 755 ? -11.789 38.781 -5.223 1 94.12 755 SER A O 1
ATOM 5862 N N . VAL A 1 756 ? -11.883 39.625 -3.15 1 95.75 756 VAL A N 1
ATOM 5863 C CA . VAL A 1 756 ? -10.594 40.312 -3.283 1 95.75 756 VAL A CA 1
ATOM 5864 C C . VAL A 1 756 ? -9.75 40.062 -2.035 1 95.75 756 VAL A C 1
ATOM 5866 O O . VAL A 1 756 ? -10.281 39.938 -0.929 1 95.75 756 VAL A O 1
ATOM 5869 N N . ASN A 1 757 ? -8.492 39.875 -2.162 1 94.81 757 ASN A N 1
ATOM 5870 C CA . ASN A 1 757 ? -7.504 39.719 -1.101 1 94.81 757 ASN A CA 1
ATOM 5871 C C . ASN A 1 757 ? -6.289 40.594 -1.332 1 94.81 757 ASN A C 1
ATOM 5873 O O . ASN A 1 757 ? -5.754 40.656 -2.439 1 94.81 757 ASN A O 1
ATOM 5877 N N . ARG A 1 758 ? -5.922 41.375 -0.348 1 96.38 758 ARG A N 1
ATOM 5878 C CA . ARG A 1 758 ? -4.762 42.25 -0.477 1 96.38 758 ARG A CA 1
ATOM 5879 C C . ARG A 1 758 ? -3.965 42.312 0.823 1 96.38 758 ARG A C 1
ATOM 5881 O O . ARG A 1 758 ? -4.496 42 1.893 1 96.38 758 ARG A O 1
ATOM 5888 N N . GLY A 1 759 ? -2.686 42.625 0.725 1 97 759 GLY A N 1
ATOM 5889 C CA . GLY A 1 759 ? -1.854 42.719 1.915 1 97 759 GLY A CA 1
ATOM 5890 C C . GLY A 1 759 ? -0.389 42.969 1.605 1 97 759 GLY A C 1
ATOM 5891 O O . GLY A 1 759 ? -0.05 43.438 0.522 1 97 759 GLY A O 1
ATOM 5892 N N . VAL A 1 760 ? 0.425 42.812 2.648 1 97.31 760 VAL A N 1
ATOM 5893 C CA . VAL A 1 760 ? 1.869 43 2.561 1 97.31 760 VAL A CA 1
ATOM 5894 C C . VAL A 1 760 ? 2.586 41.875 3.27 1 97.31 760 VAL A C 1
ATOM 5896 O O . VAL A 1 760 ? 2.096 41.344 4.277 1 97.31 760 VAL A O 1
ATOM 5899 N N . ASP A 1 761 ? 3.609 41.469 2.709 1 95.5 761 ASP A N 1
ATOM 5900 C CA . ASP A 1 761 ? 4.496 40.531 3.4 1 95.5 761 ASP A CA 1
ATOM 5901 C C . ASP A 1 761 ? 5.953 40.969 3.291 1 95.5 761 ASP A C 1
ATOM 5903 O O . ASP A 1 761 ? 6.359 41.531 2.273 1 95.5 761 ASP A O 1
ATOM 5907 N N . ALA A 1 762 ? 6.711 40.75 4.352 1 96.25 762 ALA A N 1
ATOM 5908 C CA . ALA A 1 762 ? 8.086 41.25 4.418 1 96.25 762 ALA A CA 1
ATOM 5909 C C . ALA A 1 762 ? 8.961 40.312 5.254 1 96.25 762 ALA A C 1
ATOM 5911 O O . ALA A 1 762 ? 8.469 39.656 6.18 1 96.25 762 ALA A O 1
ATOM 5912 N N . THR A 1 763 ? 10.18 40.281 4.867 1 94.88 763 THR A N 1
ATOM 5913 C CA . THR A 1 763 ? 11.18 39.5 5.598 1 94.88 763 THR A CA 1
ATOM 5914 C C . THR A 1 763 ? 12.43 40.344 5.848 1 94.88 763 THR A C 1
ATOM 5916 O O . THR A 1 763 ? 12.859 41.125 4.977 1 94.88 763 THR A O 1
ATOM 5919 N N . LEU A 1 764 ? 12.945 40.281 7.031 1 95.38 764 LEU A N 1
ATOM 5920 C CA . LEU A 1 764 ? 14.18 40.938 7.434 1 95.38 764 LEU A CA 1
ATOM 5921 C C . LEU A 1 764 ? 15.195 39.906 7.949 1 95.38 764 LEU A C 1
ATOM 5923 O O . LEU A 1 764 ? 14.867 39.094 8.789 1 95.38 764 LEU A O 1
ATOM 5927 N N . GLU A 1 765 ? 16.312 40 7.395 1 92 765 GLU A N 1
ATOM 5928 C CA . GLU A 1 765 ? 17.406 39.125 7.84 1 92 765 GLU A CA 1
ATOM 5929 C C . GLU A 1 765 ? 18.625 39.969 8.234 1 92 765 GLU A C 1
ATOM 5931 O O . GLU A 1 765 ? 18.953 40.938 7.59 1 92 765 GLU A O 1
ATOM 5936 N N . TYR A 1 766 ? 19.219 39.594 9.32 1 93.81 766 TYR A N 1
ATOM 5937 C CA . TYR A 1 766 ? 20.391 40.25 9.852 1 93.81 766 TYR A CA 1
ATOM 5938 C C . TYR A 1 766 ? 21.5 39.25 10.133 1 93.81 766 TYR A C 1
ATOM 5940 O O . TYR A 1 766 ? 21.25 38.156 10.68 1 93.81 766 TYR A O 1
ATOM 5948 N N . GLU A 1 767 ? 22.656 39.469 9.68 1 90.25 767 GLU A N 1
ATOM 5949 C CA . GLU A 1 767 ? 23.828 38.656 9.953 1 90.25 767 GLU A CA 1
ATOM 5950 C C . GLU A 1 767 ? 25.062 39.5 10.219 1 90.25 767 GLU A C 1
ATOM 5952 O O . GLU A 1 767 ? 25.391 40.406 9.43 1 90.25 767 GLU A O 1
ATOM 5957 N N . GLU A 1 768 ? 25.75 39.219 11.336 1 90.56 768 GLU A N 1
ATOM 5958 C CA . GLU A 1 768 ? 26.953 39.969 11.672 1 90.56 768 GLU A CA 1
ATOM 5959 C C . GLU A 1 768 ? 27.844 39.188 12.625 1 90.56 768 GLU A C 1
ATOM 5961 O O . GLU A 1 768 ? 27.359 38.469 13.484 1 90.56 768 GLU A O 1
ATOM 5966 N N . LYS A 1 769 ? 29.094 39.25 12.422 1 88.38 769 LYS A N 1
ATOM 5967 C CA . LYS A 1 769 ? 30.062 38.688 13.383 1 88.38 769 LYS A CA 1
ATOM 5968 C C . LYS A 1 769 ? 30.547 39.781 14.336 1 88.38 769 LYS A C 1
ATOM 5970 O O . LYS A 1 769 ? 31.234 40.719 13.922 1 88.38 769 LYS A O 1
ATOM 5975 N N . VAL A 1 770 ? 30.219 39.75 15.539 1 92.06 770 VAL A N 1
ATOM 5976 C CA . VAL A 1 770 ? 30.641 40.688 16.562 1 92.06 770 VAL A CA 1
ATOM 5977 C C . VAL A 1 770 ? 31.703 40.031 17.453 1 92.06 770 VAL A C 1
ATOM 5979 O O . VAL A 1 770 ? 31.375 39.25 18.359 1 92.06 770 VAL A O 1
ATOM 5982 N N . GLY A 1 771 ? 32.875 40.281 17.312 1 89.12 771 GLY A N 1
ATOM 5983 C CA . GLY A 1 771 ? 33.938 39.562 18 1 89.12 771 GLY A CA 1
ATOM 5984 C C . GLY A 1 771 ? 34 38.094 17.641 1 89.12 771 GLY A C 1
ATOM 5985 O O . GLY A 1 771 ? 34.125 37.75 16.469 1 89.12 771 GLY A O 1
ATOM 5986 N N . GLU A 1 772 ? 33.688 37.281 18.688 1 87.38 772 GLU A N 1
ATOM 5987 C CA . GLU A 1 772 ? 33.719 35.844 18.484 1 87.38 772 GLU A CA 1
ATOM 5988 C C . GLU A 1 772 ? 32.281 35.281 18.375 1 87.38 772 GLU A C 1
ATOM 5990 O O . GLU A 1 772 ? 32.094 34.094 18.172 1 87.38 772 GLU A O 1
ATOM 5995 N N . VAL A 1 773 ? 31.391 36.25 18.422 1 91.88 773 VAL A N 1
ATOM 5996 C CA . VAL A 1 773 ? 30 35.812 18.406 1 91.88 773 VAL A CA 1
ATOM 5997 C C . VAL A 1 773 ? 29.406 36.031 17.031 1 91.88 773 VAL A C 1
ATOM 5999 O O . VAL A 1 773 ? 29.469 37.125 16.484 1 91.88 773 VAL A O 1
ATOM 6002 N N . PHE A 1 774 ? 28.969 34.969 16.391 1 89.25 774 PHE A N 1
ATOM 6003 C CA . PHE A 1 774 ? 28.203 35.062 15.156 1 89.25 774 PHE A CA 1
ATOM 6004 C C . PHE A 1 774 ? 26.719 35.25 15.453 1 89.25 774 PHE A C 1
ATOM 6006 O O . PHE A 1 774 ? 26.094 34.344 16.016 1 89.25 774 PHE A O 1
ATOM 6013 N N . LEU A 1 775 ? 26.219 36.406 15.07 1 91.38 775 LEU A N 1
ATOM 6014 C CA . LEU A 1 775 ? 24.828 36.75 15.375 1 91.38 775 LEU A CA 1
ATOM 6015 C C . LEU A 1 775 ? 23.984 36.75 14.102 1 91.38 775 LEU A C 1
ATOM 6017 O O . LEU A 1 775 ? 24.359 37.375 13.109 1 91.38 775 LEU A O 1
ATOM 6021 N N . THR A 1 776 ? 22.953 36.031 14.102 1 89.5 776 THR A N 1
ATOM 6022 C CA . THR A 1 776 ? 21.984 36.062 13.016 1 89.5 776 THR A CA 1
ATOM 6023 C C . THR A 1 776 ? 20.594 36.406 13.547 1 89.5 776 THR A C 1
ATOM 6025 O O . THR A 1 776 ? 20.203 35.938 14.617 1 89.5 776 THR A O 1
ATOM 6028 N N . GLY A 1 777 ? 19.922 37.281 12.914 1 89.94 777 GLY A N 1
ATOM 6029 C CA . GLY A 1 777 ? 18.562 37.656 13.234 1 89.94 777 GLY A CA 1
ATOM 6030 C C . GLY A 1 777 ? 17.609 37.531 12.047 1 89.94 777 GLY A C 1
ATOM 6031 O O . GLY A 1 777 ? 18.016 37.75 10.906 1 89.94 777 GLY A O 1
ATOM 6032 N N . ARG A 1 778 ? 16.469 37.125 12.305 1 91 778 ARG A N 1
ATOM 6033 C CA . ARG A 1 778 ? 15.453 37.031 11.266 1 91 778 ARG A CA 1
ATOM 6034 C C . ARG A 1 778 ? 14.109 37.531 11.773 1 91 778 ARG A C 1
ATOM 6036 O O . ARG A 1 778 ? 13.758 37.312 12.938 1 91 778 ARG A O 1
ATOM 6043 N N . ALA A 1 779 ? 13.398 38.156 10.945 1 94.94 779 ALA A N 1
ATOM 6044 C CA . ALA A 1 779 ? 12.055 38.656 11.242 1 94.94 779 ALA A CA 1
ATOM 6045 C C . ALA A 1 779 ? 11.172 38.625 10 1 94.94 779 ALA A C 1
ATOM 6047 O O . ALA A 1 779 ? 11.664 38.781 8.883 1 94.94 779 ALA A O 1
ATOM 6048 N N . ASN A 1 780 ? 9.945 38.312 10.203 1 94.38 780 ASN A N 1
ATOM 6049 C CA . ASN A 1 780 ? 8.977 38.375 9.117 1 94.38 780 ASN A CA 1
ATOM 6050 C C . ASN A 1 780 ? 7.645 38.969 9.57 1 94.38 780 ASN A C 1
ATOM 6052 O O . ASN A 1 780 ? 7.332 38.938 10.758 1 94.38 780 ASN A O 1
ATOM 6056 N N . PHE A 1 781 ? 6.941 39.438 8.625 1 96.25 781 PHE A N 1
ATOM 6057 C CA . PHE A 1 781 ? 5.652 40.094 8.859 1 96.25 781 PHE A CA 1
ATOM 6058 C C . PHE A 1 781 ? 4.715 39.844 7.68 1 96.25 781 PHE A C 1
ATOM 6060 O O . PHE A 1 781 ? 5.129 39.938 6.523 1 96.25 781 PHE A O 1
ATOM 6067 N N . THR A 1 782 ? 3.506 39.469 7.98 1 96.44 782 THR A N 1
ATOM 6068 C CA . THR A 1 782 ? 2.498 39.281 6.945 1 96.44 782 THR A CA 1
ATOM 6069 C C . THR A 1 782 ? 1.168 39.906 7.355 1 96.44 782 THR A C 1
ATOM 6071 O O . THR A 1 782 ? 0.667 39.656 8.453 1 96.44 782 THR A O 1
ATOM 6074 N N . PHE A 1 783 ? 0.614 40.719 6.539 1 97.12 783 PHE A N 1
ATOM 6075 C CA . PHE A 1 783 ? -0.732 41.281 6.668 1 97.12 783 PHE A CA 1
ATOM 6076 C C . PHE A 1 783 ? -1.577 40.906 5.449 1 97.12 783 PHE A C 1
ATOM 6078 O O . PHE A 1 783 ? -1.15 41.125 4.309 1 97.12 783 PHE A O 1
ATOM 6085 N N . ASN A 1 784 ? -2.658 40.375 5.641 1 95.12 784 ASN A N 1
ATOM 6086 C CA . ASN A 1 784 ? -3.59 40.062 4.566 1 95.12 784 ASN A CA 1
ATOM 6087 C C . ASN A 1 784 ? -5.039 40.281 4.992 1 95.12 784 ASN A C 1
ATOM 6089 O O . ASN A 1 784 ? -5.418 39.969 6.117 1 95.12 784 ASN A O 1
ATOM 6093 N N . ARG A 1 785 ? -5.863 40.812 4.141 1 95.56 785 ARG A N 1
ATOM 6094 C CA . ARG A 1 785 ? -7.285 41.031 4.383 1 95.56 785 ARG A CA 1
ATOM 6095 C C . ARG A 1 785 ? -8.102 40.781 3.125 1 95.56 785 ARG A C 1
ATOM 6097 O O . ARG A 1 785 ? -7.859 41.375 2.078 1 95.56 785 ARG A O 1
ATOM 6104 N N . ASN A 1 786 ? -9.008 39.875 3.311 1 94.75 786 ASN A N 1
ATOM 6105 C CA . ASN A 1 786 ? -9.891 39.594 2.189 1 94.75 786 ASN A CA 1
ATOM 6106 C C . ASN A 1 786 ? -11.234 40.312 2.32 1 94.75 786 ASN A C 1
ATOM 6108 O O . ASN A 1 786 ? -11.539 40.875 3.369 1 94.75 786 ASN A O 1
ATOM 6112 N N . LYS A 1 787 ? -11.914 40.375 1.216 1 95.44 787 LYS A N 1
ATOM 6113 C CA . LYS A 1 787 ? -13.242 40.969 1.17 1 95.44 787 LYS A CA 1
ATOM 6114 C C . LYS A 1 787 ? -14.141 40.281 0.158 1 95.44 787 LYS A C 1
ATOM 6116 O O . LYS A 1 787 ? -13.695 39.938 -0.946 1 95.44 787 LYS A O 1
ATOM 6121 N N . LEU A 1 788 ? -15.352 40.062 0.602 1 94.69 788 LEU A N 1
ATOM 6122 C CA . LEU A 1 788 ? -16.344 39.469 -0.285 1 94.69 788 LEU A CA 1
ATOM 6123 C C . LEU A 1 788 ? -16.938 40.5 -1.226 1 94.69 788 LEU A C 1
ATOM 6125 O O . LEU A 1 788 ? -17.406 41.562 -0.779 1 94.69 788 LEU A O 1
ATOM 6129 N N . LEU A 1 789 ? -16.922 40.281 -2.516 1 94.56 789 LEU A N 1
ATOM 6130 C CA . LEU A 1 789 ? -17.438 41.219 -3.49 1 94.56 789 LEU A CA 1
ATOM 6131 C C . LEU A 1 789 ? -18.812 40.812 -3.986 1 94.56 789 LEU A C 1
ATOM 6133 O O . LEU A 1 789 ? -19.672 41.656 -4.234 1 94.56 789 LEU A O 1
ATOM 6137 N N . ASN A 1 790 ? -18.953 39.469 -4.23 1 92.88 790 ASN A N 1
ATOM 6138 C CA . ASN A 1 790 ? -20.234 38.969 -4.738 1 92.88 790 ASN A CA 1
ATOM 6139 C C . ASN A 1 790 ? -20.453 37.531 -4.359 1 92.88 790 ASN A C 1
ATOM 6141 O O . ASN A 1 790 ? -19.625 36.656 -4.672 1 92.88 790 ASN A O 1
ATOM 6145 N N . ASN A 1 791 ? -21.531 37.25 -3.707 1 89.19 791 ASN A N 1
ATOM 6146 C CA . ASN A 1 791 ? -21.938 35.875 -3.404 1 89.19 791 ASN A CA 1
ATOM 6147 C C . ASN A 1 791 ? -23.391 35.625 -3.773 1 89.19 791 ASN A C 1
ATOM 6149 O O . ASN A 1 791 ? -24.016 34.688 -3.256 1 89.19 791 ASN A O 1
ATOM 6153 N N . ASP A 1 792 ? -23.922 36.562 -4.551 1 88.31 792 ASP A N 1
ATOM 6154 C CA . ASP A 1 792 ? -25.297 36.469 -5.031 1 88.31 792 ASP A CA 1
ATOM 6155 C C . ASP A 1 792 ? -26.297 36.531 -3.871 1 88.31 792 ASP A C 1
ATOM 6157 O O . ASP A 1 792 ? -27.375 35.969 -3.936 1 88.31 792 ASP A O 1
ATOM 6161 N N . GLU A 1 793 ? -25.828 37.125 -2.834 1 87.88 793 GLU A N 1
ATOM 6162 C CA . GLU A 1 793 ? -26.719 37.312 -1.699 1 87.88 793 GLU A CA 1
ATOM 6163 C C . GLU A 1 793 ? -27.75 38.406 -1.973 1 87.88 793 GLU A C 1
ATOM 6165 O O . GLU A 1 793 ? -27.438 39.406 -2.639 1 87.88 793 GLU A O 1
ATOM 6170 N N . VAL A 1 794 ? -28.969 38.219 -1.443 1 86.56 794 VAL A N 1
ATOM 6171 C CA . VAL A 1 794 ? -30 39.25 -1.543 1 86.56 794 VAL A CA 1
ATOM 6172 C C . VAL A 1 794 ? -29.719 40.344 -0.54 1 86.56 794 VAL A C 1
ATOM 6174 O O . VAL A 1 794 ? -29.328 40.094 0.599 1 86.56 794 VAL A O 1
ATOM 6177 N N . GLU A 1 795 ? -29.844 41.531 -1.075 1 88.94 795 GLU A N 1
ATOM 6178 C CA . GLU A 1 795 ? -29.578 42.656 -0.203 1 88.94 795 GLU A CA 1
ATOM 6179 C C . GLU A 1 795 ? -30.5 42.656 1.013 1 88.94 795 GLU A C 1
ATOM 6181 O O . GLU A 1 795 ? -31.703 42.5 0.876 1 88.94 795 GLU A O 1
ATOM 6186 N N . HIS A 1 796 ? -29.922 42.812 2.088 1 91.75 796 HIS A N 1
ATOM 6187 C CA . HIS A 1 796 ? -30.703 42.875 3.322 1 91.75 796 HIS A CA 1
ATOM 6188 C C . HIS A 1 796 ? -31.391 44.219 3.479 1 91.75 796 HIS A C 1
ATOM 6190 O O . HIS A 1 796 ? -30.984 45.219 2.85 1 91.75 796 HIS A O 1
ATOM 6196 N N . LEU A 1 797 ? -32.406 44.188 4.363 1 92.5 797 LEU A N 1
ATOM 6197 C CA . LEU A 1 797 ? -33.125 45.438 4.645 1 92.5 797 LEU A CA 1
ATOM 6198 C C . LEU A 1 797 ? -32.188 46.531 5.145 1 92.5 797 LEU A C 1
ATOM 6200 O O . LEU A 1 797 ? -32.281 47.688 4.723 1 92.5 797 LEU A O 1
ATOM 6204 N N . TYR A 1 798 ? -31.312 46.031 6.035 1 94.56 798 TYR A N 1
ATOM 6205 C CA . TYR A 1 798 ? -30.297 46.938 6.531 1 94.56 798 TYR A CA 1
ATOM 6206 C C . TYR A 1 798 ? -28.922 46.562 5.953 1 94.56 798 TYR A C 1
ATOM 6208 O O . TYR A 1 798 ? -28.422 45.469 6.156 1 94.56 798 TYR A O 1
ATOM 6216 N N . LYS A 1 799 ? -28.25 47.469 5.414 1 93.06 799 LYS A N 1
ATOM 6217 C CA . LYS A 1 799 ? -27.047 47.281 4.617 1 93.06 799 LYS A CA 1
ATOM 6218 C C . LYS A 1 799 ? -25.906 46.719 5.48 1 93.06 799 LYS A C 1
ATOM 6220 O O . LYS A 1 799 ? -25.047 46 4.988 1 93.06 799 LYS A O 1
ATOM 6225 N N . TYR A 1 800 ? -25.922 47.125 6.746 1 93.81 800 TYR A N 1
ATOM 6226 C CA . TYR A 1 800 ? -24.828 46.688 7.609 1 93.81 800 TYR A CA 1
ATOM 6227 C C . TYR A 1 800 ? -24.938 45.188 7.871 1 93.81 800 TYR A C 1
ATOM 6229 O O . TYR A 1 800 ? -24 44.594 8.422 1 93.81 800 TYR A O 1
ATOM 6237 N N . GLN A 1 801 ? -25.953 44.531 7.391 1 94.69 801 GLN A N 1
ATOM 6238 C CA . GLN A 1 801 ? -26.109 43.094 7.57 1 94.69 801 GLN A CA 1
ATOM 6239 C C . GLN A 1 801 ? -25.641 42.344 6.336 1 94.69 801 GLN A C 1
ATOM 6241 O O . GLN A 1 801 ? -25.594 41.125 6.344 1 94.69 801 GLN A O 1
ATOM 6246 N N . ASN A 1 802 ? -25.312 43.094 5.344 1 93.25 802 ASN A N 1
ATOM 6247 C CA . ASN A 1 802 ? -24.797 42.438 4.148 1 93.25 802 ASN A CA 1
ATOM 6248 C C . ASN A 1 802 ? -23.422 41.812 4.391 1 93.25 802 ASN A C 1
ATOM 6250 O O . ASN A 1 802 ? -22.578 42.406 5.062 1 93.25 802 ASN A O 1
ATOM 6254 N N . SER A 1 803 ? -23.234 40.562 3.852 1 92.19 803 SER A N 1
ATOM 6255 C CA . SER A 1 803 ? -21.906 39.938 3.912 1 92.19 803 SER A CA 1
ATOM 6256 C C . SER A 1 803 ? -20.953 40.562 2.898 1 92.19 803 SER A C 1
ATOM 6258 O O . SER A 1 803 ? -19.734 40.531 3.078 1 92.19 803 SER A O 1
ATOM 6260 N N . ILE A 1 804 ? -21.547 41.094 1.775 1 92.19 804 ILE A N 1
ATOM 6261 C CA . ILE A 1 804 ? -20.766 41.719 0.729 1 92.19 804 ILE A CA 1
ATOM 6262 C C . ILE A 1 804 ? -20 42.906 1.314 1 92.19 804 ILE A C 1
ATOM 6264 O O . ILE A 1 804 ? -20.562 43.75 2.035 1 92.19 804 ILE A O 1
ATOM 6268 N N . GLY A 1 805 ? -18.766 42.938 1.045 1 92.62 805 GLY A N 1
ATOM 6269 C CA . GLY A 1 805 ? -17.922 44 1.537 1 92.62 805 GLY A CA 1
ATOM 6270 C C . GLY A 1 805 ? -17.203 43.656 2.836 1 92.62 805 GLY A C 1
ATOM 6271 O O . GLY A 1 805 ? -16.375 44.406 3.312 1 92.62 805 GLY A O 1
ATOM 6272 N N . LYS A 1 806 ? -17.531 42.594 3.369 1 94.88 806 LYS A N 1
ATOM 6273 C CA . LYS A 1 806 ? -16.906 42.188 4.617 1 94.88 806 LYS A CA 1
ATOM 6274 C C . LYS A 1 806 ? -15.906 41.062 4.375 1 94.88 806 LYS A C 1
ATOM 6276 O O . LYS A 1 806 ? -15.836 40.5 3.277 1 94.88 806 LYS A O 1
ATOM 6281 N N . THR A 1 807 ? -15.125 40.781 5.418 1 94.69 807 THR A N 1
ATOM 6282 C CA . THR A 1 807 ? -14.117 39.719 5.336 1 94.69 807 THR A CA 1
ATOM 6283 C C . THR A 1 807 ? -14.758 38.375 5.543 1 94.69 807 THR A C 1
ATOM 6285 O O . THR A 1 807 ? -15.914 38.25 5.953 1 94.69 807 THR A O 1
ATOM 6288 N N . PHE A 1 808 ? -14.047 37.25 5.086 1 91.31 808 PHE A N 1
ATOM 6289 C CA . PHE A 1 808 ? -14.516 35.906 5.32 1 91.31 808 PHE A CA 1
ATOM 6290 C C . PHE A 1 808 ? -13.367 35 5.781 1 91.31 808 PHE A C 1
ATOM 6292 O O . PHE A 1 808 ? -12.203 35.25 5.453 1 91.31 808 PHE A O 1
ATOM 6299 N N . GLY A 1 809 ? -13.711 33.969 6.566 1 85 809 GLY A N 1
ATOM 6300 C CA . GLY A 1 809 ? -12.734 33 7.066 1 85 809 GLY A CA 1
ATOM 6301 C C . GLY A 1 809 ? -12.836 31.641 6.395 1 85 809 GLY A C 1
ATOM 6302 O O . GLY A 1 809 ? -13.227 31.547 5.23 1 85 809 GLY A O 1
ATOM 6303 N N . THR A 1 810 ? -12.242 30.531 7.027 1 71.75 810 THR A N 1
ATOM 6304 C CA . THR A 1 810 ? -12.25 29.188 6.469 1 71.75 810 THR A CA 1
ATOM 6305 C C . THR A 1 810 ? -13.672 28.625 6.422 1 71.75 810 THR A C 1
ATOM 6307 O O . THR A 1 810 ? -14 27.828 5.539 1 71.75 810 THR A O 1
ATOM 6310 N N . GLY A 1 811 ? -14.383 28.906 7.367 1 64.38 811 GLY A N 1
ATOM 6311 C CA . GLY A 1 811 ? -15.695 28.281 7.484 1 64.38 811 GLY A CA 1
ATOM 6312 C C . GLY A 1 811 ? -16.812 29.141 6.898 1 64.38 811 GLY A C 1
ATOM 6313 O O . GLY A 1 811 ? -17.984 28.859 7.102 1 64.38 811 GLY A O 1
ATOM 6314 N N . GLY A 1 812 ? -16.453 30.172 6.148 1 71.56 812 GLY A N 1
ATOM 6315 C CA . GLY A 1 812 ? -17.547 30.938 5.594 1 71.56 812 GLY A CA 1
ATOM 6316 C C . GLY A 1 812 ? -17.422 32.438 5.82 1 71.56 812 GLY A C 1
ATOM 6317 O O . GLY A 1 812 ? -16.312 32.969 5.934 1 71.56 812 GLY A O 1
ATOM 6318 N N . ASN A 1 813 ? -18.625 33 6.055 1 78.38 813 ASN A N 1
ATOM 6319 C CA . ASN A 1 813 ? -18.781 34.438 6.094 1 78.38 813 ASN A CA 1
ATOM 6320 C C . ASN A 1 813 ? -18.328 35.031 7.434 1 78.38 813 ASN A C 1
ATOM 6322 O O . ASN A 1 813 ? -18.094 34.281 8.383 1 78.38 813 ASN A O 1
ATOM 6326 N N . HIS A 1 814 ? -18.109 36.281 7.453 1 91 814 HIS A N 1
ATOM 6327 C CA . HIS A 1 814 ? -17.844 37.031 8.664 1 91 814 HIS A CA 1
ATOM 6328 C C . HIS A 1 814 ? -18.906 36.781 9.727 1 91 814 HIS A C 1
ATOM 6330 O O . HIS A 1 814 ? -20.078 36.562 9.406 1 91 814 HIS A O 1
ATOM 6336 N N . THR A 1 815 ? -18.547 36.781 10.977 1 92.88 815 THR A N 1
ATOM 6337 C CA . THR A 1 815 ? -19.5 36.531 12.055 1 92.88 815 THR A CA 1
ATOM 6338 C C . THR A 1 815 ? -20.328 37.75 12.336 1 92.88 815 THR A C 1
ATOM 6340 O O . THR A 1 815 ? -19.797 38.844 12.508 1 92.88 815 THR A O 1
ATOM 6343 N N . PHE A 1 816 ? -21.625 37.562 12.312 1 95.44 816 PHE A N 1
ATOM 6344 C CA . PHE A 1 816 ? -22.547 38.625 12.672 1 95.44 816 PHE A CA 1
ATOM 6345 C C . PHE A 1 816 ? -23.141 38.375 14.055 1 95.44 816 PHE A C 1
ATOM 6347 O O . PHE A 1 816 ? -23.422 37.219 14.414 1 95.44 816 PHE A O 1
ATOM 6354 N N . GLY A 1 817 ? -23.234 39.469 14.859 1 96.88 817 GLY A N 1
ATOM 6355 C CA . GLY A 1 817 ? -23.797 39.406 16.188 1 96.88 817 GLY A CA 1
ATOM 6356 C C . GLY A 1 817 ? -24.25 40.719 16.734 1 96.88 817 GLY A C 1
ATOM 6357 O O . GLY A 1 817 ? -24.359 41.719 15.992 1 96.88 817 GLY A O 1
ATOM 6358 N N . LEU A 1 818 ? -24.641 40.75 18.031 1 98.12 818 LEU A N 1
ATOM 6359 C CA . LEU A 1 818 ? -25.156 41.938 18.688 1 98.12 818 LEU A CA 1
ATOM 6360 C C . LEU A 1 818 ? -24.062 42.688 19.453 1 98.12 818 LEU A C 1
ATOM 6362 O O . LEU A 1 818 ? -23.016 42.094 19.75 1 98.12 818 LEU A O 1
ATOM 6366 N N . ILE A 1 819 ? -24.25 43.969 19.641 1 98 819 ILE A N 1
ATOM 6367 C CA . ILE A 1 819 ? -23.344 44.75 20.469 1 98 819 ILE A CA 1
ATOM 6368 C C . ILE A 1 819 ? -23.844 44.781 21.906 1 98 819 ILE A C 1
ATOM 6370 O O . ILE A 1 819 ? -24.891 45.344 22.203 1 98 819 ILE A O 1
ATOM 6374 N N . ALA A 1 820 ? -23.125 44.156 22.812 1 97.81 820 ALA A N 1
ATOM 6375 C CA . ALA A 1 820 ? -23.484 44.125 24.234 1 97.81 820 ALA A CA 1
ATOM 6376 C C . ALA A 1 820 ? -23.016 45.375 24.953 1 97.81 820 ALA A C 1
ATOM 6378 O O . ALA A 1 820 ? -21.844 45.75 24.859 1 97.81 820 ALA A O 1
ATOM 6379 N N . GLU A 1 821 ? -23.859 46 25.625 1 95.81 821 GLU A N 1
ATOM 6380 C CA . GLU A 1 821 ? -23.531 47.219 26.359 1 95.81 821 GLU A CA 1
ATOM 6381 C C . GLU A 1 821 ? -23.469 46.969 27.859 1 95.81 821 GLU A C 1
ATOM 6383 O O . GLU A 1 821 ? -23.609 47.906 28.656 1 95.81 821 GLU A O 1
ATOM 6388 N N . GLY A 1 822 ? -23.344 45.719 28.234 1 94.5 822 GLY A N 1
ATOM 6389 C CA . GLY A 1 822 ? -23.281 45.344 29.641 1 94.5 822 GLY A CA 1
ATOM 6390 C C . GLY A 1 822 ? -24.516 44.594 30.109 1 94.5 822 GLY A C 1
ATOM 6391 O O . GLY A 1 822 ? -25.281 44.094 29.297 1 94.5 822 GLY A O 1
ATOM 6392 N N . LEU A 1 823 ? -24.656 44.469 31.484 1 97 823 LEU A N 1
ATOM 6393 C CA . LEU A 1 823 ? -25.797 43.812 32.094 1 97 823 LEU A CA 1
ATOM 6394 C C . LEU A 1 823 ? -26.781 44.844 32.656 1 97 823 LEU A C 1
ATOM 6396 O O . LEU A 1 823 ? -26.375 45.906 33.125 1 97 823 LEU A O 1
ATOM 6400 N N . PHE A 1 824 ? -28.078 44.531 32.562 1 96.88 824 PHE A N 1
ATOM 6401 C CA . PHE A 1 824 ? -29.062 45.375 33.219 1 96.88 824 PHE A CA 1
ATOM 6402 C C . PHE A 1 824 ? -28.812 45.469 34.719 1 96.88 824 PHE A C 1
ATOM 6404 O O . PHE A 1 824 ? -28.703 44.438 35.406 1 96.88 824 PHE A O 1
ATOM 6411 N N . GLN A 1 825 ? -28.75 46.656 35.25 1 93.19 825 GLN A N 1
ATOM 6412 C CA . GLN A 1 825 ? -28.422 46.844 36.656 1 93.19 825 GLN A CA 1
ATOM 6413 C C . GLN A 1 825 ? -29.672 47.062 37.5 1 93.19 825 GLN A C 1
ATOM 6415 O O . GLN A 1 825 ? -29.656 46.906 38.719 1 93.19 825 GLN A O 1
ATOM 6420 N N . SER A 1 826 ? -30.781 47.562 36.781 1 93.81 826 SER A N 1
ATOM 6421 C CA . SER A 1 826 ? -32 47.844 37.5 1 93.81 826 SER A CA 1
ATOM 6422 C C . SER A 1 826 ? -33.219 47.688 36.594 1 93.81 826 SER A C 1
ATOM 6424 O O . SER A 1 826 ? -33.094 47.625 35.375 1 93.81 826 SER A O 1
ATOM 6426 N N . GLN A 1 827 ? -34.375 47.625 37.281 1 95.19 827 GLN A N 1
ATOM 6427 C CA . GLN A 1 827 ? -35.625 47.531 36.531 1 95.19 827 GLN A CA 1
ATOM 6428 C C . GLN A 1 827 ? -35.875 48.844 35.75 1 95.19 827 GLN A C 1
ATOM 6430 O O . GLN A 1 827 ? -36.406 48.781 34.656 1 95.19 827 GLN A O 1
ATOM 6435 N N . GLU A 1 828 ? -35.438 49.938 36.281 1 95.69 828 GLU A N 1
ATOM 6436 C CA . GLU A 1 828 ? -35.562 51.219 35.594 1 95.69 828 GLU A CA 1
ATOM 6437 C C . GLU A 1 828 ? -34.781 51.219 34.281 1 95.69 828 GLU A C 1
ATOM 6439 O O . GLU A 1 828 ? -35.281 51.75 33.281 1 95.69 828 GLU A O 1
ATOM 6444 N N . GLU A 1 829 ? -33.656 50.656 34.312 1 95.25 829 GLU A N 1
ATOM 6445 C CA . GLU A 1 829 ? -32.875 50.562 33.094 1 95.25 829 GLU A CA 1
ATOM 6446 C C . GLU A 1 829 ? -33.594 49.719 32.031 1 95.25 829 GLU A C 1
ATOM 6448 O O . GLU A 1 829 ? -33.562 50.031 30.844 1 95.25 829 GLU A O 1
ATOM 6453 N N . ILE A 1 830 ? -34.219 48.656 32.406 1 96.56 830 ILE A N 1
ATOM 6454 C CA . ILE A 1 830 ? -34.969 47.781 31.516 1 96.56 830 ILE A CA 1
ATOM 6455 C C . ILE A 1 830 ? -36.156 48.562 30.906 1 96.56 830 ILE A C 1
ATOM 6457 O O . ILE A 1 830 ? -36.406 48.469 29.703 1 96.56 830 ILE A O 1
ATOM 6461 N N . ASP A 1 831 ? -36.844 49.375 31.797 1 95.19 831 ASP A N 1
ATOM 6462 C CA . ASP A 1 831 ? -38.031 50.125 31.375 1 95.19 831 ASP A CA 1
ATOM 6463 C C . ASP A 1 831 ? -37.688 51.219 30.391 1 95.19 831 ASP A C 1
ATOM 6465 O O . ASP A 1 831 ? -38.5 51.594 29.547 1 95.19 831 ASP A O 1
ATOM 6469 N N . ASN A 1 832 ? -36.469 51.688 30.469 1 95.25 832 ASN A N 1
ATOM 6470 C CA . ASN A 1 832 ? -36.062 52.812 29.625 1 95.25 832 ASN A CA 1
ATOM 6471 C C . ASN A 1 832 ? -35.25 52.344 28.422 1 95.25 832 ASN A C 1
ATOM 6473 O O . ASN A 1 832 ? -34.844 53.156 27.578 1 95.25 832 ASN A O 1
ATOM 6477 N N . ALA A 1 833 ? -34.875 51.094 28.359 1 96 833 ALA A N 1
ATOM 6478 C CA . ALA A 1 833 ? -34.094 50.531 27.266 1 96 833 ALA A CA 1
ATOM 6479 C C . ALA A 1 833 ? -34.969 50.031 26.141 1 96 833 ALA A C 1
ATOM 6481 O O . ALA A 1 833 ? -36.156 49.719 26.359 1 96 833 ALA A O 1
ATOM 6482 N N . PRO A 1 834 ? -34.438 49.938 24.875 1 96.81 834 PRO A N 1
ATOM 6483 C CA . PRO A 1 834 ? -35.188 49.312 23.812 1 96.81 834 PRO A CA 1
ATOM 6484 C C . PRO A 1 834 ? -35.625 47.875 24.141 1 96.81 834 PRO A C 1
ATOM 6486 O O . PRO A 1 834 ? -34.875 47.156 24.812 1 96.81 834 PRO A O 1
ATOM 6489 N N . GLU A 1 835 ? -36.812 47.531 23.594 1 96.94 835 GLU A N 1
ATOM 6490 C CA . GLU A 1 835 ? -37.281 46.188 23.828 1 96.94 835 GLU A CA 1
ATOM 6491 C C . GLU A 1 835 ? -36.438 45.156 23.094 1 96.94 835 GLU A C 1
ATOM 6493 O O . GLU A 1 835 ? -36.156 45.312 21.906 1 96.94 835 GLU A O 1
ATOM 6498 N N . GLN A 1 836 ? -36.031 44.156 23.844 1 97.38 836 GLN A N 1
ATOM 6499 C CA . GLN A 1 836 ? -35.25 43.094 23.219 1 97.38 836 GLN A CA 1
ATOM 6500 C C . GLN A 1 836 ? -36.094 41.875 22.906 1 97.38 836 GLN A C 1
ATOM 6502 O O . GLN A 1 836 ? -36.719 41.312 23.797 1 97.38 836 GLN A O 1
ATOM 6507 N N . ASN A 1 837 ? -36.125 41.438 21.641 1 95.56 837 ASN A N 1
ATOM 6508 C CA . ASN A 1 837 ? -36.969 40.344 21.172 1 95.56 837 ASN A CA 1
ATOM 6509 C C . ASN A 1 837 ? -36.188 39.031 21.094 1 95.56 837 ASN A C 1
ATOM 6511 O O . ASN A 1 837 ? -36.156 38.375 20.047 1 95.56 837 ASN A O 1
ATOM 6515 N N . PHE A 1 838 ? -35.5 38.656 22.125 1 96.12 838 PHE A N 1
ATOM 6516 C CA . PHE A 1 838 ? -34.812 37.375 22.234 1 96.12 838 PHE A CA 1
ATOM 6517 C C . PHE A 1 838 ? -35.281 36.625 23.469 1 96.12 838 PHE A C 1
ATOM 6519 O O . PHE A 1 838 ? -34.469 36.031 24.172 1 96.12 838 PHE A O 1
ATOM 6526 N N . GLY A 1 839 ? -36.531 36.781 23.797 1 93.88 839 GLY A N 1
ATOM 6527 C CA . GLY A 1 839 ? -37.094 36.125 24.984 1 93.88 839 GLY A CA 1
ATOM 6528 C C . GLY A 1 839 ? -37.25 37.062 26.156 1 93.88 839 GLY A C 1
ATOM 6529 O O . GLY A 1 839 ? -37.031 38.281 26.016 1 93.88 839 GLY A O 1
ATOM 6530 N N . THR A 1 840 ? -37.688 36.531 27.344 1 94.06 840 THR A N 1
ATOM 6531 C CA . THR A 1 840 ? -37.875 37.344 28.547 1 94.06 840 THR A CA 1
ATOM 6532 C C . THR A 1 840 ? -36.531 37.625 29.234 1 94.06 840 THR A C 1
ATOM 6534 O O . THR A 1 840 ? -35.594 36.812 29.141 1 94.06 840 THR A O 1
ATOM 6537 N N . TYR A 1 841 ? -36.344 38.781 29.703 1 96.12 841 TYR A N 1
ATOM 6538 C CA . TYR A 1 841 ? -35.125 39.156 30.406 1 96.12 841 TYR A CA 1
ATOM 6539 C C . TYR A 1 841 ? -35.406 39.969 31.641 1 96.12 841 TYR A C 1
ATOM 6541 O O . TYR A 1 841 ? -36.531 40.5 31.781 1 96.12 841 TYR A O 1
ATOM 6549 N N . ARG A 1 842 ? -34.531 40.031 32.625 1 95.06 842 ARG A N 1
ATOM 6550 C CA . ARG A 1 842 ? -34.625 40.781 33.875 1 95.06 842 ARG A CA 1
ATOM 6551 C C . ARG A 1 842 ? -33.281 41.312 34.312 1 95.06 842 ARG A C 1
ATOM 6553 O O . ARG A 1 842 ? -32.312 41.312 33.531 1 95.06 842 ARG A O 1
ATOM 6560 N N . VAL A 1 843 ? -33.25 41.938 35.5 1 95.56 843 VAL A N 1
ATOM 6561 C CA . VAL A 1 843 ? -32 42.5 36.031 1 95.56 843 VAL A CA 1
ATOM 6562 C C . VAL A 1 843 ? -30.922 41.438 36.094 1 95.56 843 VAL A C 1
ATOM 6564 O O . VAL A 1 843 ? -31.188 40.312 36.531 1 95.56 843 VAL A O 1
ATOM 6567 N N . GLY A 1 844 ? -29.703 41.719 35.531 1 96.38 844 GLY A N 1
ATOM 6568 C CA . GLY A 1 844 ? -28.594 40.781 35.5 1 96.38 844 GLY A CA 1
ATOM 6569 C C . GLY A 1 844 ? -28.391 40.156 34.125 1 96.38 844 GLY A C 1
ATOM 6570 O O . GLY A 1 844 ? -27.375 39.5 33.906 1 96.38 844 GLY A O 1
ATOM 6571 N N . ASP A 1 845 ? -29.375 40.312 33.219 1 97.44 845 ASP A N 1
ATOM 6572 C CA . ASP A 1 845 ? -29.266 39.812 31.859 1 97.44 845 ASP A CA 1
ATOM 6573 C C . ASP A 1 845 ? -28.578 40.844 30.953 1 97.44 845 ASP A C 1
ATOM 6575 O O . ASP A 1 845 ? -28.422 42 31.328 1 97.44 845 ASP A O 1
ATOM 6579 N N . VAL A 1 846 ? -28.234 40.406 29.766 1 97.5 846 VAL A N 1
ATOM 6580 C CA . VAL A 1 846 ? -27.406 41.188 28.875 1 97.5 846 VAL A CA 1
ATOM 6581 C C . VAL A 1 846 ? -28.266 42.281 28.219 1 97.5 846 VAL A C 1
ATOM 6583 O O . VAL A 1 846 ? -29.406 42.031 27.812 1 97.5 846 VAL A O 1
ATOM 6586 N N . ARG A 1 847 ? -27.766 43.469 28.141 1 97.25 847 ARG A N 1
ATOM 6587 C CA . ARG A 1 847 ? -28.359 44.594 27.406 1 97.25 847 ARG A CA 1
ATOM 6588 C C . ARG A 1 847 ? -27.672 44.812 26.078 1 97.25 847 ARG A C 1
ATOM 6590 O O . ARG A 1 847 ? -26.438 44.938 26.016 1 97.25 847 ARG A O 1
ATOM 6597 N N . TYR A 1 848 ? -28.5 44.812 25 1 98.12 848 TYR A N 1
ATOM 6598 C CA . TYR A 1 848 ? -27.938 44.969 23.672 1 98.12 848 TYR A CA 1
ATOM 6599 C C . TYR A 1 848 ? -28.266 46.344 23.094 1 98.12 848 TYR A C 1
ATOM 6601 O O . TYR A 1 848 ? -29.281 46.938 23.453 1 98.12 848 TYR A O 1
ATOM 6609 N N . ARG A 1 849 ? -27.438 46.781 22.141 1 97.62 849 ARG A N 1
ATOM 6610 C CA . ARG A 1 849 ? -27.641 48.094 21.484 1 97.62 849 ARG A CA 1
ATOM 6611 C C . ARG A 1 849 ? -28.641 47.969 20.344 1 97.62 849 ARG A C 1
ATOM 6613 O O . ARG A 1 849 ? -28.609 47.031 19.562 1 97.62 849 ARG A O 1
ATOM 6620 N N . ASP A 1 850 ? -29.531 48.812 20.312 1 97.62 850 ASP A N 1
ATOM 6621 C CA . ASP A 1 850 ? -30.406 48.969 19.156 1 97.62 850 ASP A CA 1
ATOM 6622 C C . ASP A 1 850 ? -29.688 49.719 18.031 1 97.62 850 ASP A C 1
ATOM 6624 O O . ASP A 1 850 ? -29.609 50.969 18.062 1 97.62 850 ASP A O 1
ATOM 6628 N N . VAL A 1 851 ? -29.328 49.062 17.031 1 97.31 851 VAL A N 1
ATOM 6629 C CA . VAL A 1 851 ? -28.453 49.625 16 1 97.31 851 VAL A CA 1
ATOM 6630 C C . VAL A 1 851 ? -29.281 50.438 15 1 97.31 851 VAL A C 1
ATOM 6632 O O . VAL A 1 851 ? -28.875 51.5 14.547 1 97.31 851 VAL A O 1
ATOM 6635 N N . ASN A 1 852 ? -30.453 49.969 14.617 1 95.81 852 ASN A N 1
ATOM 6636 C CA . ASN A 1 852 ? -31.25 50.625 13.586 1 95.81 852 ASN A CA 1
ATOM 6637 C C . ASN A 1 852 ? -32.125 51.719 14.18 1 95.81 852 ASN A C 1
ATOM 6639 O O . ASN A 1 852 ? -32.781 52.5 13.438 1 95.81 852 ASN A O 1
ATOM 6643 N N . GLY A 1 853 ? -32.344 51.875 15.469 1 94.62 853 GLY A N 1
ATOM 6644 C CA . GLY A 1 853 ? -33 52.969 16.125 1 94.62 853 GLY A CA 1
ATOM 6645 C C . GLY A 1 853 ? -34.531 52.844 16.141 1 94.62 853 GLY A C 1
ATOM 6646 O O . GLY A 1 853 ? -35.25 53.812 16.312 1 94.62 853 GLY A O 1
ATOM 6647 N N . ASP A 1 854 ? -35.031 51.656 15.977 1 95.06 854 ASP A N 1
ATOM 6648 C CA . ASP A 1 854 ? -36.5 51.469 15.891 1 95.06 854 ASP A CA 1
ATOM 6649 C C . ASP A 1 854 ? -37.094 51.156 17.25 1 95.06 854 ASP A C 1
ATOM 6651 O O . ASP A 1 854 ? -38.281 50.875 17.359 1 95.06 854 ASP A O 1
ATOM 6655 N N . GLY A 1 855 ? -36.219 51.125 18.266 1 95.88 855 GLY A N 1
ATOM 6656 C CA . GLY A 1 855 ? -36.688 50.906 19.625 1 95.88 855 GLY A CA 1
ATOM 6657 C C . GLY A 1 855 ? -36.781 49.438 20 1 95.88 855 GLY A C 1
ATOM 6658 O O . GLY A 1 855 ? -37.156 49.125 21.141 1 95.88 855 GLY A O 1
ATOM 6659 N N . VAL A 1 856 ? -36.438 48.562 19 1 97 856 VAL A N 1
ATOM 6660 C CA . VAL A 1 856 ? -36.469 47.125 19.234 1 97 856 VAL A CA 1
ATOM 6661 C C . VAL A 1 856 ? -35.125 46.5 18.891 1 97 856 VAL A C 1
ATOM 6663 O O . VAL A 1 856 ? -34.5 46.875 17.875 1 97 856 VAL A O 1
ATOM 6666 N N . VAL A 1 857 ? -34.625 45.688 19.797 1 97.81 857 VAL A N 1
ATOM 6667 C CA . VAL A 1 857 ? -33.406 44.906 19.5 1 97.81 857 VAL A CA 1
ATOM 6668 C C . VAL A 1 857 ? -33.781 43.5 19 1 97.81 857 VAL A C 1
ATOM 6670 O O . VAL A 1 857 ? -34.406 42.719 19.75 1 97.81 857 VAL A O 1
ATOM 6673 N N . ASP A 1 858 ? -33.5 43.188 17.75 1 96.5 858 ASP A N 1
ATOM 6674 C CA . ASP A 1 858 ? -33.812 41.875 17.141 1 96.5 858 ASP A CA 1
ATOM 6675 C C . ASP A 1 858 ? -32.719 41.469 16.156 1 96.5 858 ASP A C 1
ATOM 6677 O O . ASP A 1 858 ? -31.547 41.906 16.297 1 96.5 858 ASP A O 1
ATOM 6681 N N . THR A 1 859 ? -33.062 40.625 15.258 1 95.81 859 THR A N 1
ATOM 6682 C CA . THR A 1 859 ? -32.062 40.094 14.32 1 95.81 859 THR A CA 1
ATOM 6683 C C . THR A 1 859 ? -31.562 41.188 13.391 1 95.81 859 THR A C 1
ATOM 6685 O O . THR A 1 859 ? -30.484 41.062 12.805 1 95.81 859 THR A O 1
ATOM 6688 N N . TYR A 1 860 ? -32.312 42.219 13.305 1 96.31 860 TYR A N 1
ATOM 6689 C CA . TYR A 1 860 ? -31.938 43.312 12.414 1 96.31 860 TYR A CA 1
ATOM 6690 C C . TYR A 1 860 ? -30.859 44.188 13.047 1 96.31 860 TYR A C 1
ATOM 6692 O O . TYR A 1 860 ? -30.266 45.031 12.383 1 96.31 860 TYR A O 1
ATOM 6700 N N . ASP A 1 861 ? -30.547 43.906 14.305 1 97.44 861 ASP A N 1
ATOM 6701 C CA . ASP A 1 861 ? -29.531 44.688 15 1 97.44 861 ASP A CA 1
ATOM 6702 C C . ASP A 1 861 ? -28.188 43.969 14.984 1 97.44 861 ASP A C 1
ATOM 6704 O O . ASP A 1 861 ? -27.203 44.469 15.562 1 97.44 861 ASP A O 1
ATOM 6708 N N . LYS A 1 862 ? -28.109 42.812 14.359 1 97.31 862 LYS A N 1
ATOM 6709 C CA . LYS A 1 862 ? -26.844 42.094 14.25 1 97.31 862 LYS A CA 1
ATOM 6710 C C . LYS A 1 862 ? -25.906 42.781 13.266 1 97.31 862 LYS A C 1
ATOM 6712 O O . LYS A 1 862 ? -26.312 43.188 12.18 1 97.31 862 LYS A O 1
ATOM 6717 N N . VAL A 1 863 ? -24.719 43 13.688 1 96.38 863 VAL A N 1
ATOM 6718 C CA . VAL A 1 863 ? -23.688 43.625 12.852 1 96.38 863 VAL A CA 1
ATOM 6719 C C . VAL A 1 863 ? -22.469 42.719 12.773 1 96.38 863 VAL A C 1
ATOM 6721 O O . VAL A 1 863 ? -22.359 41.75 13.516 1 96.38 863 VAL A O 1
ATOM 6724 N N . ALA A 1 864 ? -21.609 43 11.742 1 95.31 864 ALA A N 1
ATOM 6725 C CA . ALA A 1 864 ? -20.344 42.25 11.648 1 95.31 864 ALA A CA 1
ATOM 6726 C C . ALA A 1 864 ? -19.469 42.531 12.867 1 95.31 864 ALA A C 1
ATOM 6728 O O . ALA A 1 864 ? -19.172 43.688 13.18 1 95.31 864 ALA A O 1
ATOM 6729 N N . LEU A 1 865 ? -19.047 41.5 13.547 1 95.38 865 LEU A N 1
ATOM 6730 C CA . LEU A 1 865 ? -18.297 41.625 14.781 1 95.38 865 LEU A CA 1
ATOM 6731 C C . LEU A 1 865 ? -16.812 41.344 14.562 1 95.38 865 LEU A C 1
ATOM 6733 O O . LEU A 1 865 ? -16.469 40.375 13.867 1 95.38 865 LEU A O 1
ATOM 6737 N N . GLY A 1 866 ? -15.961 42.188 15.086 1 94.25 866 GLY A N 1
ATOM 6738 C CA . GLY A 1 866 ? -14.531 41.938 15.18 1 94.25 866 GLY A CA 1
ATOM 6739 C C . GLY A 1 866 ? -13.922 41.469 13.859 1 94.25 866 GLY A C 1
ATOM 6740 O O . GLY A 1 866 ? -14.148 42.125 12.828 1 94.25 866 GLY A O 1
ATOM 6741 N N . TYR A 1 867 ? -13.016 40.5 13.953 1 94.62 867 TYR A N 1
ATOM 6742 C CA . TYR A 1 867 ? -12.305 39.906 12.82 1 94.62 867 TYR A CA 1
ATOM 6743 C C . TYR A 1 867 ? -12.75 38.469 12.586 1 94.62 867 TYR A C 1
ATOM 6745 O O . TYR A 1 867 ? -13.711 38 13.203 1 94.62 867 TYR A O 1
ATOM 6753 N N . THR A 1 868 ? -12.164 37.75 11.609 1 92.75 868 THR A N 1
ATOM 6754 C CA . THR A 1 868 ? -12.461 36.344 11.344 1 92.75 868 THR A CA 1
ATOM 6755 C C . THR A 1 868 ? -11.523 35.438 12.141 1 92.75 868 THR A C 1
ATOM 6757 O O . THR A 1 868 ? -10.688 35.906 12.898 1 92.75 868 THR A O 1
ATOM 6760 N N . ASN A 1 869 ? -11.711 34.125 11.969 1 89 869 ASN A N 1
ATOM 6761 C CA . ASN A 1 869 ? -10.891 33.156 12.688 1 89 869 ASN A CA 1
ATOM 6762 C C . ASN A 1 869 ? -9.516 33 12.039 1 89 869 ASN A C 1
ATOM 6764 O O . ASN A 1 869 ? -8.656 32.312 12.562 1 89 869 ASN A O 1
ATOM 6768 N N . ILE A 1 870 ? -9.289 33.625 10.969 1 90.62 870 ILE A N 1
ATOM 6769 C CA . ILE A 1 870 ? -7.98 33.656 10.32 1 90.62 870 ILE A CA 1
ATOM 6770 C C . ILE A 1 870 ? -7.266 34.969 10.672 1 90.62 870 ILE A C 1
ATOM 6772 O O . ILE A 1 870 ? -7.777 36.062 10.398 1 90.62 870 ILE A O 1
ATOM 6776 N N . PRO A 1 871 ? -6.148 34.812 11.172 1 93.88 871 PRO A N 1
ATOM 6777 C CA . PRO A 1 871 ? -5.449 36.062 11.531 1 93.88 871 PRO A CA 1
ATOM 6778 C C . PRO A 1 871 ? -5.07 36.875 10.312 1 93.88 871 PRO A C 1
ATOM 6780 O O . PRO A 1 871 ? -4.641 36.344 9.297 1 93.88 871 PRO A O 1
ATOM 6783 N N . GLU A 1 872 ? -5.199 38.156 10.414 1 96 872 GLU A N 1
ATOM 6784 C CA . GLU A 1 872 ? -4.797 39.062 9.344 1 96 872 GLU A CA 1
ATOM 6785 C C . GLU A 1 872 ? -3.318 39.438 9.461 1 96 872 GLU A C 1
ATOM 6787 O O . GLU A 1 872 ? -2.691 39.844 8.477 1 96 872 GLU A O 1
ATOM 6792 N N . ILE A 1 873 ? -2.85 39.344 10.695 1 96.69 873 ILE A N 1
ATOM 6793 C CA . ILE A 1 873 ? -1.449 39.688 10.93 1 96.69 873 ILE A CA 1
ATOM 6794 C C . ILE A 1 873 ? -0.727 38.469 11.531 1 96.69 873 ILE A C 1
ATOM 6796 O O . ILE A 1 873 ? -1.188 37.906 12.523 1 96.69 873 ILE A O 1
ATOM 6800 N N . THR A 1 874 ? 0.264 38.125 10.969 1 95.12 874 THR A N 1
ATOM 6801 C CA . THR A 1 874 ? 1.184 37.094 11.477 1 95.12 874 THR A CA 1
ATOM 6802 C C . THR A 1 874 ? 2.625 37.594 11.406 1 95.12 874 THR A C 1
ATOM 6804 O O . THR A 1 874 ? 3.041 38.188 10.398 1 95.12 874 THR A O 1
ATOM 6807 N N . TYR A 1 875 ? 3.363 37.406 12.461 1 95.38 875 TYR A N 1
ATOM 6808 C CA . TYR A 1 875 ? 4.754 37.844 12.453 1 95.38 875 TYR A CA 1
ATOM 6809 C C . TYR A 1 875 ? 5.625 36.938 13.305 1 95.38 875 TYR A C 1
ATOM 6811 O O . TYR A 1 875 ? 5.117 36.156 14.125 1 95.38 875 TYR A O 1
ATOM 6819 N N . GLY A 1 876 ? 6.824 36.938 13.055 1 95.06 876 GLY A N 1
ATOM 6820 C CA . GLY A 1 876 ? 7.82 36.156 13.773 1 95.06 876 GLY A CA 1
ATOM 6821 C C . GLY A 1 876 ? 9.188 36.812 13.789 1 95.06 876 GLY A C 1
ATOM 6822 O O . GLY A 1 876 ? 9.531 37.562 12.875 1 95.06 876 GLY A O 1
ATOM 6823 N N . PHE A 1 877 ? 9.906 36.625 14.82 1 95.5 877 PHE A N 1
ATOM 6824 C CA . PHE A 1 877 ? 11.281 37.094 14.898 1 95.5 877 PHE A CA 1
ATOM 6825 C C . PHE A 1 877 ? 12.125 36.188 15.781 1 95.5 877 PHE A C 1
ATOM 6827 O O . PHE A 1 877 ? 11.617 35.562 16.703 1 95.5 877 PHE A O 1
ATOM 6834 N N . GLY A 1 878 ? 13.336 36.031 15.453 1 92.81 878 GLY A N 1
ATOM 6835 C CA . GLY A 1 878 ? 14.25 35.156 16.172 1 92.81 878 GLY A CA 1
ATOM 6836 C C . GLY A 1 878 ? 15.695 35.625 16.094 1 92.81 878 GLY A C 1
ATOM 6837 O O . GLY A 1 878 ? 16.062 36.406 15.219 1 92.81 878 GLY A O 1
ATOM 6838 N N . LEU A 1 879 ? 16.438 35.188 17.031 1 92.31 879 LEU A N 1
ATOM 6839 C CA . LEU A 1 879 ? 17.875 35.5 17.125 1 92.31 879 LEU A CA 1
ATOM 6840 C C . LEU A 1 879 ? 18.672 34.219 17.391 1 92.31 879 LEU A C 1
ATOM 6842 O O . LEU A 1 879 ? 18.25 33.375 18.172 1 92.31 879 LEU A O 1
ATOM 6846 N N . THR A 1 880 ? 19.703 34.125 16.703 1 90.94 880 THR A N 1
ATOM 6847 C CA . THR A 1 880 ? 20.656 33.031 16.922 1 90.94 880 THR A CA 1
ATOM 6848 C C . THR A 1 880 ? 22.047 33.562 17.219 1 90.94 880 THR A C 1
ATOM 6850 O O . THR A 1 880 ? 22.516 34.5 16.547 1 90.94 880 THR A O 1
ATOM 6853 N N . ALA A 1 881 ? 22.625 33.062 18.234 1 93.56 881 ALA A N 1
ATOM 6854 C CA . ALA A 1 881 ? 23.984 33.438 18.594 1 93.56 881 ALA A CA 1
ATOM 6855 C C . ALA A 1 881 ? 24.875 32.188 18.719 1 93.56 881 ALA A C 1
ATOM 6857 O O . ALA A 1 881 ? 24.484 31.203 19.328 1 93.56 881 ALA A O 1
ATOM 6858 N N . GLN A 1 882 ? 25.891 32.312 18.047 1 90.12 882 GLN A N 1
ATOM 6859 C CA . GLN A 1 882 ? 26.891 31.234 18.125 1 90.12 882 GLN A CA 1
ATOM 6860 C C . GLN A 1 882 ? 28.203 31.75 18.719 1 90.12 882 GLN A C 1
ATOM 6862 O O . GLN A 1 882 ? 28.781 32.688 18.188 1 90.12 882 GLN A O 1
ATOM 6867 N N . TRP A 1 883 ? 28.594 31.203 19.828 1 92.38 883 TRP A N 1
ATOM 6868 C CA . TRP A 1 883 ? 29.844 31.562 20.484 1 92.38 883 TRP A CA 1
ATOM 6869 C C . TRP A 1 883 ? 30.719 30.328 20.703 1 92.38 883 TRP A C 1
ATOM 6871 O O . TRP A 1 883 ? 30.438 29.516 21.578 1 92.38 883 TRP A O 1
ATOM 6881 N N . ARG A 1 884 ? 31.719 30.203 19.953 1 86.94 884 ARG A N 1
ATOM 6882 C CA . ARG A 1 884 ? 32.594 29.031 20 1 86.94 884 ARG A CA 1
ATOM 6883 C C . ARG A 1 884 ? 31.797 27.734 19.844 1 86.94 884 ARG A C 1
ATOM 6885 O O . ARG A 1 884 ? 31.062 27.578 18.875 1 86.94 884 ARG A O 1
ATOM 6892 N N . SER A 1 885 ? 31.75 26.938 20.984 1 89.38 885 SER A N 1
ATOM 6893 C CA . SER A 1 885 ? 31.078 25.641 20.891 1 89.38 885 SER A CA 1
ATOM 6894 C C . SER A 1 885 ? 29.625 25.734 21.312 1 89.38 885 SER A C 1
ATOM 6896 O O . SER A 1 885 ? 28.875 24.75 21.219 1 89.38 885 SER A O 1
ATOM 6898 N N . TRP A 1 886 ? 29.203 26.922 21.719 1 93.81 886 TRP A N 1
ATOM 6899 C CA . TRP A 1 886 ? 27.828 27.094 22.188 1 93.81 886 TRP A CA 1
ATOM 6900 C C . TRP A 1 886 ? 26.984 27.812 21.141 1 93.81 886 TRP A C 1
ATOM 6902 O O . TRP A 1 886 ? 27.484 28.688 20.438 1 93.81 886 TRP A O 1
ATOM 6912 N N . ASP A 1 887 ? 25.844 27.422 21.016 1 91.12 887 ASP A N 1
ATOM 6913 C CA . ASP A 1 887 ? 24.891 28.156 20.188 1 91.12 887 ASP A CA 1
ATOM 6914 C C . ASP A 1 887 ? 23.547 28.281 20.875 1 91.12 887 ASP A C 1
ATOM 6916 O O . ASP A 1 887 ? 23.125 27.375 21.594 1 91.12 887 ASP A O 1
ATOM 6920 N N . ILE A 1 888 ? 22.953 29.375 20.734 1 93.31 888 ILE A N 1
ATOM 6921 C CA . ILE A 1 888 ? 21.641 29.641 21.312 1 93.31 888 ILE A CA 1
ATOM 6922 C C . ILE A 1 888 ? 20.703 30.203 20.234 1 93.31 888 ILE A C 1
ATOM 6924 O O . ILE A 1 888 ? 21.125 31.016 19.406 1 93.31 888 ILE A O 1
ATOM 6928 N N . ASN A 1 889 ? 19.516 29.641 20.172 1 91.69 889 ASN A N 1
ATOM 6929 C CA . ASN A 1 889 ? 18.516 30.078 19.219 1 91.69 889 ASN A CA 1
ATOM 6930 C C . ASN A 1 889 ? 17.172 30.328 19.906 1 91.69 889 ASN A C 1
ATOM 6932 O O . ASN A 1 889 ? 16.719 29.516 20.719 1 91.69 889 ASN A O 1
ATOM 6936 N N . ALA A 1 890 ? 16.594 31.391 19.656 1 92.88 890 ALA A N 1
ATOM 6937 C CA . ALA A 1 890 ? 15.266 31.734 20.172 1 92.88 890 ALA A CA 1
ATOM 6938 C C . ALA A 1 890 ? 14.391 32.312 19.062 1 92.88 890 ALA A C 1
ATOM 6940 O O . ALA A 1 890 ? 14.844 33.156 18.281 1 92.88 890 ALA A O 1
ATOM 6941 N N . PHE A 1 891 ? 13.227 31.797 18.953 1 92.44 891 PHE A N 1
ATOM 6942 C CA . PHE A 1 891 ? 12.305 32.281 17.922 1 92.44 891 PHE A CA 1
ATOM 6943 C C . PHE A 1 891 ? 10.922 32.531 18.516 1 92.44 891 PHE A C 1
ATOM 6945 O O . PHE A 1 891 ? 10.359 31.656 19.188 1 92.44 891 PHE A O 1
ATOM 6952 N N . PHE A 1 892 ? 10.375 33.688 18.234 1 95.19 892 PHE A N 1
ATOM 6953 C CA . PHE A 1 892 ? 9.047 34.094 18.688 1 95.19 892 PHE A CA 1
ATOM 6954 C C . PHE A 1 892 ? 8.078 34.188 17.516 1 95.19 892 PHE A C 1
ATOM 6956 O O . PHE A 1 892 ? 8.461 34.625 16.438 1 95.19 892 PHE A O 1
ATOM 6963 N N . GLN A 1 893 ? 6.828 33.812 17.734 1 94.44 893 GLN A N 1
ATOM 6964 C CA . GLN A 1 893 ? 5.758 33.938 16.75 1 94.44 893 GLN A CA 1
ATOM 6965 C C . GLN A 1 893 ? 4.547 34.656 17.344 1 94.44 893 GLN A C 1
ATOM 6967 O O . GLN A 1 893 ? 4.184 34.438 18.5 1 94.44 893 GLN A O 1
ATOM 6972 N N . GLY A 1 894 ? 3.969 35.5 16.531 1 95.19 894 GLY A N 1
ATOM 6973 C CA . GLY A 1 894 ? 2.781 36.219 16.984 1 95.19 894 GLY A CA 1
ATOM 6974 C C . GLY A 1 894 ? 1.705 36.312 15.914 1 95.19 894 GLY A C 1
ATOM 6975 O O . GLY A 1 894 ? 2 36.219 14.719 1 95.19 894 GLY A O 1
ATOM 6976 N N . ILE A 1 895 ? 0.5 36.375 16.344 1 95.06 895 ILE A N 1
ATOM 6977 C CA . ILE A 1 895 ? -0.637 36.625 15.461 1 95.06 895 ILE A CA 1
ATOM 6978 C C . ILE A 1 895 ? -1.506 37.719 16.031 1 95.06 895 ILE A C 1
ATOM 6980 O O . ILE A 1 895 ? -1.525 37.938 17.25 1 95.06 895 ILE A O 1
ATOM 6984 N N . ALA A 1 896 ? -2.137 38.438 15.164 1 95.69 896 ALA A N 1
ATOM 6985 C CA . ALA A 1 896 ? -3.039 39.531 15.594 1 95.69 896 ALA A CA 1
ATOM 6986 C C . ALA A 1 896 ? -4.203 39.656 14.617 1 95.69 896 ALA A C 1
ATOM 6988 O O . ALA A 1 896 ? -4.168 39.125 13.508 1 95.69 896 ALA A O 1
ATOM 6989 N N . HIS A 1 897 ? -5.301 40.344 15.039 1 95.62 897 HIS A N 1
ATOM 6990 C CA . HIS A 1 897 ? -6.52 40.594 14.281 1 95.62 897 HIS A CA 1
ATOM 6991 C C . HIS A 1 897 ? -7.258 39.312 13.969 1 95.62 897 HIS A C 1
ATOM 6993 O O . HIS A 1 897 ? -7.562 39.031 12.805 1 95.62 897 HIS A O 1
ATOM 6999 N N . CYS A 1 898 ? -7.473 38.656 14.93 1 93.38 898 CYS A N 1
ATOM 7000 C CA . CYS A 1 898 ? -8.281 37.438 14.914 1 93.38 898 CYS A CA 1
ATOM 7001 C C . CYS A 1 898 ? -9.188 37.375 16.141 1 93.38 898 CYS A C 1
ATOM 7003 O O . CYS A 1 898 ? -8.781 37.75 17.234 1 93.38 898 CYS A O 1
ATOM 7005 N N . THR A 1 899 ? -10.312 36.969 15.953 1 94.5 899 THR A N 1
ATOM 7006 C CA . THR A 1 899 ? -11.273 36.875 17.047 1 94.5 899 THR A CA 1
ATOM 7007 C C . THR A 1 899 ? -11.992 35.531 17.016 1 94.5 899 THR A C 1
ATOM 7009 O O . THR A 1 899 ? -12.047 34.844 15.977 1 94.5 899 THR A O 1
ATOM 7012 N N . PHE A 1 900 ? -12.336 35.062 18.156 1 93.69 900 PHE A N 1
ATOM 7013 C CA . PHE A 1 900 ? -13.211 33.906 18.281 1 93.69 900 PHE A CA 1
ATOM 7014 C C . PHE A 1 900 ? -14.273 34.125 19.344 1 93.69 900 PHE A C 1
ATOM 7016 O O . PHE A 1 900 ? -14.297 35.188 19.984 1 93.69 900 PHE A O 1
ATOM 7023 N N . TYR A 1 901 ? -15.234 33.281 19.422 1 95.19 901 TYR A N 1
ATOM 7024 C CA . TYR A 1 901 ? -16.375 33.469 20.312 1 95.19 901 TYR A CA 1
ATOM 7025 C C . TYR A 1 901 ? -16.547 32.312 21.266 1 95.19 901 TYR A C 1
ATOM 7027 O O . TYR A 1 901 ? -16.578 31.156 20.844 1 95.19 901 TYR A O 1
ATOM 7035 N N . ILE A 1 902 ? -16.578 32.688 22.578 1 94.25 902 ILE A N 1
ATOM 7036 C CA . ILE A 1 902 ? -16.734 31.625 23.578 1 94.25 902 ILE A CA 1
ATOM 7037 C C . ILE A 1 902 ? -18.188 31.156 23.609 1 94.25 902 ILE A C 1
ATOM 7039 O O . ILE A 1 902 ? -19.094 31.938 23.344 1 94.25 902 ILE A O 1
ATOM 7043 N N . GLY A 1 903 ? -18.266 29.922 23.828 1 91.62 903 GLY A N 1
ATOM 7044 C CA . GLY A 1 903 ? -19.562 29.266 23.891 1 91.62 903 GLY A CA 1
ATOM 7045 C C . GLY A 1 903 ? -19.453 27.797 24.25 1 91.62 903 GLY A C 1
ATOM 7046 O O . GLY A 1 903 ? -18.484 27.375 24.859 1 91.62 903 GLY A O 1
ATOM 7047 N N . GLY A 1 904 ? -20.469 27.141 24.062 1 87.62 904 GLY A N 1
ATOM 7048 C CA . GLY A 1 904 ? -20.516 25.75 24.438 1 87.62 904 GLY A CA 1
ATOM 7049 C C . GLY A 1 904 ? -21.078 25.531 25.828 1 87.62 904 GLY A C 1
ATOM 7050 O O . GLY A 1 904 ? -21.328 26.484 26.562 1 87.62 904 GLY A O 1
ATOM 7051 N N . THR A 1 905 ? -21.141 24.328 26.188 1 87.5 905 THR A N 1
ATOM 7052 C CA . THR A 1 905 ? -21.797 23.953 27.422 1 87.5 905 THR A CA 1
ATOM 7053 C C . THR A 1 905 ? -21.031 24.484 28.625 1 87.5 905 THR A C 1
ATOM 7055 O O . THR A 1 905 ? -21.625 25 29.578 1 87.5 905 THR A O 1
ATOM 7058 N N . ALA A 1 906 ? -19.766 24.453 28.609 1 91.81 906 ALA A N 1
ATOM 7059 C CA . ALA A 1 906 ? -18.938 24.797 29.75 1 91.81 906 ALA A CA 1
ATOM 7060 C C . ALA A 1 906 ? -18.953 26.312 30 1 91.81 906 ALA A C 1
ATOM 7062 O O . ALA A 1 906 ? -18.688 26.766 31.125 1 91.81 906 ALA A O 1
ATOM 7063 N N . MET A 1 907 ? -19.297 27.047 28.953 1 93.75 907 MET A N 1
ATOM 7064 C CA . MET A 1 907 ? -19.25 28.5 29.078 1 93.75 907 MET A CA 1
ATOM 7065 C C . MET A 1 907 ? -20.656 29.078 29.172 1 93.75 907 MET A C 1
ATOM 7067 O O . MET A 1 907 ? -20.828 30.266 29.406 1 93.75 907 MET A O 1
ATOM 7071 N N . ARG A 1 908 ? -21.594 28.203 29.016 1 92.44 908 ARG A N 1
ATOM 7072 C CA . ARG A 1 908 ? -23 28.547 29.203 1 92.44 908 ARG A CA 1
ATOM 7073 C C . ARG A 1 908 ? -23.656 27.641 30.234 1 92.44 908 ARG A C 1
ATOM 7075 O O . ARG A 1 908 ? -24.438 26.75 29.875 1 92.44 908 ARG A O 1
ATOM 7082 N N . PRO A 1 909 ? -23.438 28.094 31.422 1 92.31 909 PRO A N 1
ATOM 7083 C CA . PRO A 1 909 ? -23.875 27.188 32.5 1 92.31 909 PRO A CA 1
ATOM 7084 C C . PRO A 1 909 ? -25.344 26.812 32.375 1 92.31 909 PRO A C 1
ATOM 7086 O O . PRO A 1 909 ? -26.188 27.688 32.156 1 92.31 909 PRO A O 1
ATOM 7089 N N . PHE A 1 910 ? -25.641 25.516 32.438 1 92.81 910 PHE A N 1
ATOM 7090 C CA . PHE A 1 910 ? -26.953 24.891 32.562 1 92.81 910 PHE A CA 1
ATOM 7091 C C . PHE A 1 910 ? -27.766 25.094 31.312 1 92.81 910 PHE A C 1
ATOM 7093 O O . PHE A 1 910 ? -29 25 31.344 1 92.81 910 PHE A O 1
ATOM 7100 N N . SER A 1 911 ? -27.156 25.422 30.25 1 88.62 911 SER A N 1
ATOM 7101 C CA . SER A 1 911 ? -27.844 25.688 28.984 1 88.62 911 SER A CA 1
ATOM 7102 C C . SER A 1 911 ? -28.422 24.406 28.391 1 88.62 911 SER A C 1
ATOM 7104 O O . SER A 1 911 ? -29.344 24.469 27.578 1 88.62 911 SER A O 1
ATOM 7106 N N . THR A 1 912 ? -27.875 23.281 28.734 1 87.06 912 THR A N 1
ATOM 7107 C CA . THR A 1 912 ? -28.328 22.016 28.156 1 87.06 912 THR A CA 1
ATOM 7108 C C . THR A 1 912 ? -29.656 21.594 28.766 1 87.06 912 THR A C 1
ATOM 7110 O O . THR A 1 912 ? -30.375 20.766 28.188 1 87.06 912 THR A O 1
ATOM 7113 N N . GLY A 1 913 ? -29.922 22.078 29.875 1 86.69 913 GLY A N 1
ATOM 7114 C CA . GLY A 1 913 ? -31.094 21.641 30.625 1 86.69 913 GLY A CA 1
ATOM 7115 C C . GLY A 1 913 ? -30.922 20.266 31.25 1 86.69 913 GLY A C 1
ATOM 7116 O O . GLY A 1 913 ? -31.875 19.703 31.797 1 86.69 913 GLY A O 1
ATOM 7117 N N . ASN A 1 914 ? -29.766 19.734 31.031 1 89.44 914 ASN A N 1
ATOM 7118 C CA . ASN A 1 914 ? -29.422 18.422 31.578 1 89.44 914 ASN A CA 1
ATOM 7119 C C . ASN A 1 914 ? -28.391 18.531 32.688 1 89.44 914 ASN A C 1
ATOM 7121 O O . ASN A 1 914 ? -27.25 18.938 32.469 1 89.44 914 ASN A O 1
ATOM 7125 N N . ILE A 1 915 ? -28.781 18.141 33.875 1 88.94 915 ILE A N 1
ATOM 7126 C CA . ILE A 1 915 ? -27.969 18.281 35.062 1 88.94 915 ILE A CA 1
ATOM 7127 C C . ILE A 1 915 ? -26.688 17.469 34.938 1 88.94 915 ILE A C 1
ATOM 7129 O O . ILE A 1 915 ? -25.656 17.781 35.531 1 88.94 915 ILE A O 1
ATOM 7133 N N . ASN A 1 916 ? -26.75 16.422 34.062 1 89.88 916 ASN A N 1
ATOM 7134 C CA . ASN A 1 916 ? -25.594 15.547 33.875 1 89.88 916 ASN A CA 1
ATOM 7135 C C . ASN A 1 916 ? -24.562 16.172 32.938 1 89.88 916 ASN A C 1
ATOM 7137 O O . ASN A 1 916 ? -23.391 15.781 32.938 1 89.88 916 ASN A O 1
ATOM 7141 N N . GLN A 1 917 ? -25.016 17.094 32.125 1 91.5 917 GLN A N 1
ATOM 7142 C CA . GLN A 1 917 ? -24.188 17.734 31.109 1 91.5 917 GLN A CA 1
ATOM 7143 C C . GLN A 1 917 ? -24.094 19.234 31.344 1 91.5 917 GLN A C 1
ATOM 7145 O O . GLN A 1 917 ? -24.531 20.031 30.5 1 91.5 917 GLN A O 1
ATOM 7150 N N . SER A 1 918 ? -23.5 19.516 32.438 1 93.25 918 SER A N 1
ATOM 7151 C CA . SER A 1 918 ? -23.469 20.922 32.812 1 93.25 918 SER A CA 1
ATOM 7152 C C . SER A 1 918 ? -22.156 21.281 33.5 1 93.25 918 SER A C 1
ATOM 7154 O O . SER A 1 918 ? -22.156 21.875 34.594 1 93.25 918 SER A O 1
ATOM 7156 N N . ALA A 1 919 ? -21.109 20.875 32.812 1 94.12 919 ALA A N 1
ATOM 7157 C CA . ALA A 1 919 ? -19.812 21.359 33.312 1 94.12 919 ALA A CA 1
ATOM 7158 C C . ALA A 1 919 ? -19.719 22.875 33.188 1 94.12 919 ALA A C 1
ATOM 7160 O O . ALA A 1 919 ? -20.297 23.484 32.281 1 94.12 919 ALA A O 1
ATOM 7161 N N . ILE A 1 920 ? -19.109 23.484 34.188 1 96.38 920 ILE A N 1
ATOM 7162 C CA . ILE A 1 920 ? -18.984 24.938 34.188 1 96.38 920 ILE A CA 1
ATOM 7163 C C . ILE A 1 920 ? -17.516 25.344 34.344 1 96.38 920 ILE A C 1
ATOM 7165 O O . ILE A 1 920 ? -16.828 24.891 35.25 1 96.38 920 ILE A O 1
ATOM 7169 N N . ASN A 1 921 ? -17.094 26.156 33.406 1 96.69 921 ASN A N 1
ATOM 7170 C CA . ASN A 1 921 ? -15.742 26.688 33.5 1 96.69 921 ASN A CA 1
ATOM 7171 C C . ASN A 1 921 ? -15.516 27.422 34.812 1 96.69 921 ASN A C 1
ATOM 7173 O O . ASN A 1 921 ? -16.391 28.172 35.281 1 96.69 921 ASN A O 1
ATOM 7177 N N . ALA A 1 922 ? -14.352 27.328 35.406 1 96.56 922 ALA A N 1
ATOM 7178 C CA . ALA A 1 922 ? -14.055 27.859 36.75 1 96.56 922 ALA A CA 1
ATOM 7179 C C . ALA A 1 922 ? -14.117 29.375 36.75 1 96.56 922 ALA A C 1
ATOM 7181 O O . ALA A 1 922 ? -14.398 29.984 37.781 1 96.56 922 ALA A O 1
ATOM 7182 N N . ASP A 1 923 ? -13.836 30.016 35.625 1 95.94 923 ASP A N 1
ATOM 7183 C CA . ASP A 1 923 ? -13.805 31.469 35.531 1 95.94 923 ASP A CA 1
ATOM 7184 C C . ASP A 1 923 ? -15.18 32.062 35.812 1 95.94 923 ASP A C 1
ATOM 7186 O O . ASP A 1 923 ? -15.289 33.219 36.219 1 95.94 923 ASP A O 1
ATOM 7190 N N . ILE A 1 924 ? -16.188 31.312 35.625 1 96.56 924 ILE A N 1
ATOM 7191 C CA . ILE A 1 924 ? -17.562 31.797 35.719 1 96.56 924 ILE A CA 1
ATOM 7192 C C . ILE A 1 924 ? -17.938 31.984 37.188 1 96.56 924 ILE A C 1
ATOM 7194 O O . ILE A 1 924 ? -18.641 32.938 37.531 1 96.56 924 ILE A O 1
ATOM 7198 N N . TYR A 1 925 ? -17.547 31.125 38.031 1 96.19 925 TYR A N 1
ATOM 7199 C CA . TYR A 1 925 ? -17.953 31.141 39.438 1 96.19 925 TYR A CA 1
ATOM 7200 C C . TYR A 1 925 ? -17.719 32.5 40.062 1 96.19 925 TYR A C 1
ATOM 7202 O O . TYR A 1 925 ? -18.578 33.031 40.75 1 96.19 925 TYR A O 1
ATOM 7210 N N . ASP A 1 926 ? -16.625 33.125 39.781 1 93.19 926 ASP A N 1
ATOM 7211 C CA . ASP A 1 926 ? -16.266 34.375 40.438 1 93.19 926 ASP A CA 1
ATOM 7212 C C . ASP A 1 926 ? -16.719 35.594 39.625 1 93.19 926 ASP A C 1
ATOM 7214 O O . ASP A 1 926 ? -16.656 36.719 40.125 1 93.19 926 ASP A O 1
ATOM 7218 N N . HIS A 1 927 ? -17.188 35.406 38.438 1 95.5 927 HIS A N 1
ATOM 7219 C CA . HIS A 1 927 ? -17.422 36.594 37.594 1 95.5 927 HIS A CA 1
ATOM 7220 C C . HIS A 1 927 ? -18.859 36.594 37.062 1 95.5 927 HIS A C 1
ATOM 7222 O O . HIS A 1 927 ? -19.172 37.344 36.125 1 95.5 927 HIS A O 1
ATOM 7228 N N . VAL A 1 928 ? -19.656 35.781 37.594 1 96.88 928 VAL A N 1
ATOM 7229 C CA . VAL A 1 928 ? -21.047 35.719 37.188 1 96.88 928 VAL A CA 1
ATOM 7230 C C . VAL A 1 928 ? -21.906 36.625 38.062 1 96.88 928 VAL A C 1
ATOM 7232 O O . VAL A 1 928 ? -21.594 36.812 39.25 1 96.88 928 VAL A O 1
ATOM 7235 N N . TRP A 1 929 ? -22.969 37.156 37.469 1 96.88 929 TRP A N 1
ATOM 7236 C CA . TRP A 1 929 ? -23.969 37.875 38.219 1 96.88 929 TRP A CA 1
ATOM 7237 C C . TRP A 1 929 ? -24.734 36.969 39.156 1 96.88 929 TRP A C 1
ATOM 7239 O O . TRP A 1 929 ? -25.188 35.875 38.75 1 96.88 929 TRP A O 1
ATOM 7249 N N . LYS A 1 930 ? -24.797 37.312 40.5 1 95.25 930 LYS A N 1
ATOM 7250 C CA . LYS A 1 930 ? -25.516 36.531 41.5 1 95.25 930 LYS A CA 1
ATOM 7251 C C . LYS A 1 930 ? -26.406 37.406 42.375 1 95.25 930 LYS A C 1
ATOM 7253 O O . LYS A 1 930 ? -26.094 38.594 42.594 1 95.25 930 LYS A O 1
ATOM 7258 N N . THR A 1 931 ? -27.516 36.844 42.812 1 93.38 931 THR A N 1
ATOM 7259 C CA . THR A 1 931 ? -28.391 37.531 43.75 1 93.38 931 THR A CA 1
ATOM 7260 C C . THR A 1 931 ? -27.688 37.75 45.094 1 93.38 931 THR A C 1
ATOM 7262 O O . THR A 1 931 ? -28.016 38.688 45.812 1 93.38 931 THR A O 1
ATOM 7265 N N . THR A 1 932 ? -26.719 36.938 45.375 1 91.06 932 THR A N 1
ATOM 7266 C CA . THR A 1 932 ? -26.016 37 46.656 1 91.06 932 THR A CA 1
ATOM 7267 C C . THR A 1 932 ? -24.844 37.938 46.594 1 91.06 932 THR A C 1
ATOM 7269 O O . THR A 1 932 ? -24.203 38.25 47.594 1 91.06 932 THR A O 1
ATOM 7272 N N . ASN A 1 933 ? -24.578 38.469 45.438 1 95.12 933 ASN A N 1
ATOM 7273 C CA . ASN A 1 933 ? -23.484 39.406 45.281 1 95.12 933 ASN A CA 1
ATOM 7274 C C . ASN A 1 933 ? -23.844 40.812 45.781 1 95.12 933 ASN A C 1
ATOM 7276 O O . ASN A 1 933 ? -25.016 41.156 45.844 1 95.12 933 ASN A O 1
ATOM 7280 N N . THR A 1 934 ? -22.781 41.625 46.094 1 94.25 934 THR A N 1
ATOM 7281 C CA . THR A 1 934 ? -22.969 43.062 46.344 1 94.25 934 THR A CA 1
ATOM 7282 C C . THR A 1 934 ? -23.219 43.812 45.031 1 94.25 934 THR A C 1
ATOM 7284 O O . THR A 1 934 ? -22.922 43.281 43.969 1 94.25 934 THR A O 1
ATOM 7287 N N . PRO A 1 935 ? -23.844 44.906 45.156 1 91.38 935 PRO A N 1
ATOM 7288 C CA . PRO A 1 935 ? -24.047 45.688 43.938 1 91.38 935 PRO A CA 1
ATOM 7289 C C . PRO A 1 935 ? -22.75 45.969 43.188 1 91.38 935 PRO A C 1
ATOM 7291 O O . PRO A 1 935 ? -22.734 45.969 41.969 1 91.38 935 PRO A O 1
ATOM 7294 N N . GLU A 1 936 ? -21.688 46.125 43.969 1 93.44 936 GLU A N 1
ATOM 7295 C CA . GLU A 1 936 ? -20.375 46.375 43.375 1 93.44 936 GLU A CA 1
ATOM 7296 C C . GLU A 1 936 ? -19.875 45.125 42.625 1 93.44 936 GLU A C 1
ATOM 7298 O O . GLU A 1 936 ? -19.297 45.25 41.531 1 93.44 936 GLU A O 1
ATOM 7303 N N . GLN A 1 937 ? -20.125 44 43.156 1 93.62 937 GLN A N 1
ATOM 7304 C CA . GLN A 1 937 ? -19.734 42.75 42.531 1 93.62 937 GLN A CA 1
ATOM 7305 C C . GLN A 1 937 ? -20.547 42.5 41.281 1 93.62 937 GLN A C 1
ATOM 7307 O O . GLN A 1 937 ? -20 42 40.281 1 93.62 937 GLN A O 1
ATOM 7312 N N . ASN A 1 938 ? -21.75 42.719 41.281 1 95 938 ASN A N 1
ATOM 7313 C CA . ASN A 1 938 ? -22.625 42.531 40.125 1 95 938 ASN A CA 1
ATOM 7314 C C . ASN A 1 938 ? -22.297 43.531 39.031 1 95 938 ASN A C 1
ATOM 7316 O O . ASN A 1 938 ? -22.453 43.25 37.844 1 95 938 ASN A O 1
ATOM 7320 N N . LEU A 1 939 ? -21.875 44.75 39.469 1 92.75 939 LEU A N 1
ATOM 7321 C CA . LEU A 1 939 ? -21.453 45.75 38.469 1 92.75 939 LEU A CA 1
ATOM 7322 C C . LEU A 1 939 ? -20.203 45.281 37.75 1 92.75 939 LEU A C 1
ATOM 7324 O O . LEU A 1 939 ? -20.016 45.594 36.562 1 92.75 939 LEU A O 1
ATOM 7328 N N . ALA A 1 940 ? -19.422 44.531 38.438 1 92.94 940 ALA A N 1
ATOM 7329 C CA . ALA A 1 940 ? -18.172 44.062 37.875 1 92.94 940 ALA A CA 1
ATOM 7330 C C . ALA A 1 940 ? -18.344 42.688 37.219 1 92.94 940 ALA A C 1
ATOM 7332 O O . ALA A 1 940 ? -17.406 42.188 36.625 1 92.94 940 ALA A O 1
ATOM 7333 N N . ALA A 1 941 ? -19.531 42.125 37.281 1 95.19 941 ALA A N 1
ATOM 7334 C CA . ALA A 1 941 ? -19.781 40.812 36.75 1 95.19 941 ALA A CA 1
ATOM 7335 C C . ALA A 1 941 ? -19.625 40.812 35.219 1 95.19 941 ALA A C 1
ATOM 7337 O O . ALA A 1 941 ? -20.094 41.719 34.531 1 95.19 941 ALA A O 1
ATOM 7338 N N . TYR A 1 942 ? -18.859 39.875 34.812 1 93.5 942 TYR A N 1
ATOM 7339 C CA . TYR A 1 942 ? -18.641 39.719 33.375 1 93.5 942 TYR A CA 1
ATOM 7340 C C . TYR A 1 942 ? -19.719 38.844 32.75 1 93.5 942 TYR A C 1
ATOM 7342 O O . TYR A 1 942 ? -20.156 39.094 31.609 1 93.5 942 TYR A O 1
ATOM 7350 N N . TYR A 1 943 ? -20.078 37.75 33.375 1 96.25 943 TYR A N 1
ATOM 7351 C CA . TYR A 1 943 ? -21.094 36.844 32.875 1 96.25 943 TYR A CA 1
ATOM 7352 C C . TYR A 1 943 ? -22.469 37.188 33.406 1 96.25 943 TYR A C 1
ATOM 7354 O O . TYR A 1 943 ? -22.594 37.594 34.562 1 96.25 943 TYR A O 1
ATOM 7362 N N . PRO A 1 944 ? -23.469 37 32.562 1 96.38 944 PRO A N 1
ATOM 7363 C CA . PRO A 1 944 ? -24.828 37.344 33 1 96.38 944 PRO A CA 1
ATOM 7364 C C . PRO A 1 944 ? -25.406 36.375 34.031 1 96.38 944 PRO A C 1
ATOM 7366 O O . PRO A 1 944 ? -24.766 35.344 34.344 1 96.38 944 PRO A O 1
ATOM 7369 N N . ARG A 1 945 ? -26.547 36.812 34.469 1 95.31 945 ARG A N 1
ATOM 7370 C CA . ARG A 1 945 ? -27.266 35.969 35.406 1 95.31 945 ARG A CA 1
ATOM 7371 C C . ARG A 1 945 ? -27.5 34.562 34.844 1 95.31 945 ARG A C 1
ATOM 7373 O O . ARG A 1 945 ? -27.781 34.406 33.656 1 95.31 945 ARG A O 1
ATOM 7380 N N . LEU A 1 946 ? -27.406 33.562 35.781 1 94.94 946 LEU A N 1
ATOM 7381 C CA . LEU A 1 946 ? -27.641 32.156 35.375 1 94.94 946 LEU A CA 1
ATOM 7382 C C . LEU A 1 946 ? -29.109 31.906 35.094 1 94.94 946 LEU A C 1
ATOM 7384 O O . LEU A 1 946 ? -29.984 32.469 35.75 1 94.94 946 LEU A O 1
ATOM 7388 N N . SER A 1 947 ? -29.297 31.188 34 1 92.25 947 SER A N 1
ATOM 7389 C CA . SER A 1 947 ? -30.672 30.844 33.625 1 92.25 947 SER A CA 1
ATOM 7390 C C . SER A 1 947 ? -30.781 29.375 33.281 1 92.25 947 SER A C 1
ATOM 7392 O O . SER A 1 947 ? -29.828 28.766 32.781 1 92.25 947 SER A O 1
ATOM 7394 N N . GLU A 1 948 ? -31.906 28.875 33.531 1 89.69 948 GLU A N 1
ATOM 7395 C CA . GLU A 1 948 ? -32.219 27.516 33.094 1 89.69 948 GLU A CA 1
ATOM 7396 C C . GLU A 1 948 ? -32.469 27.469 31.578 1 89.69 948 GLU A C 1
ATOM 7398 O O . GLU A 1 948 ? -32.875 28.469 30.984 1 89.69 948 GLU A O 1
ATOM 7403 N N . ALA A 1 949 ? -32.219 26.266 31.078 1 90.25 949 ALA A N 1
ATOM 7404 C CA . ALA A 1 949 ? -32.5 26.094 29.656 1 90.25 949 ALA A CA 1
ATOM 7405 C C . ALA A 1 949 ? -33.938 26.469 29.328 1 90.25 949 ALA A C 1
ATOM 7407 O O . ALA A 1 949 ? -34.875 25.922 29.906 1 90.25 949 ALA A O 1
ATOM 7408 N N . GLY A 1 950 ? -34.094 27.375 28.484 1 87.5 950 GLY A N 1
ATOM 7409 C CA . GLY A 1 950 ? -35.438 27.797 28.078 1 87.5 950 GLY A CA 1
ATOM 7410 C C . GLY A 1 950 ? -36.062 28.766 29.047 1 87.5 950 GLY A C 1
ATOM 7411 O O . GLY A 1 950 ? -37.188 29.25 28.797 1 87.5 950 GLY A O 1
ATOM 7412 N N . GLY A 1 951 ? -35.375 29.078 30.125 1 89.56 951 GLY A N 1
ATOM 7413 C CA . GLY A 1 951 ? -35.906 29.984 31.125 1 89.56 951 GLY A CA 1
ATOM 7414 C C . GLY A 1 951 ? -35.688 31.453 30.781 1 89.56 951 GLY A C 1
ATOM 7415 O O . GLY A 1 951 ? -35.219 31.766 29.672 1 89.56 951 GLY A O 1
ATOM 7416 N N . GLU A 1 952 ? -36.062 32.219 31.719 1 88.75 952 GLU A N 1
ATOM 7417 C CA . GLU A 1 952 ? -35.875 33.656 31.516 1 88.75 952 GLU A CA 1
ATOM 7418 C C . GLU A 1 952 ? -34.406 34.031 31.359 1 88.75 952 GLU A C 1
ATOM 7420 O O . GLU A 1 952 ? -33.562 33.625 32.188 1 88.75 952 GLU A O 1
ATOM 7425 N N . GLY A 1 953 ? -34.125 34.781 30.297 1 91.69 953 GLY A N 1
ATOM 7426 C CA . GLY A 1 953 ? -32.75 35.219 30.078 1 91.69 953 GLY A CA 1
ATOM 7427 C C . GLY A 1 953 ? -31.938 34.281 29.219 1 91.69 953 GLY A C 1
ATOM 7428 O O . GLY A 1 953 ? -30.922 34.656 28.656 1 91.69 953 GLY A O 1
ATOM 7429 N N . SER A 1 954 ? -32.375 33 29.172 1 92.06 954 SER A N 1
ATOM 7430 C CA . SER A 1 954 ? -31.594 31.969 28.516 1 92.06 954 SER A CA 1
ATOM 7431 C C . SER A 1 954 ? -31.328 32.344 27.047 1 92.06 954 SER A C 1
ATOM 7433 O O . SER A 1 954 ? -30.188 32.375 26.609 1 92.06 954 SER A O 1
ATOM 7435 N N . THR A 1 955 ? -32.312 32.594 26.266 1 93.25 955 THR A N 1
ATOM 7436 C CA . THR A 1 955 ? -32.156 32.906 24.859 1 93.25 955 THR A CA 1
ATOM 7437 C C . THR A 1 955 ? -31.547 34.312 24.672 1 93.25 955 THR A C 1
ATOM 7439 O O . THR A 1 955 ? -30.75 34.5 23.75 1 93.25 955 THR A O 1
ATOM 7442 N N . ASN A 1 956 ? -31.969 35.188 25.531 1 95.62 956 ASN A N 1
ATOM 7443 C CA . ASN A 1 956 ? -31.438 36.562 25.438 1 95.62 956 ASN A CA 1
ATOM 7444 C C . ASN A 1 956 ? -29.938 36.594 25.672 1 95.62 956 ASN A C 1
ATOM 7446 O O . ASN A 1 956 ? -29.203 37.25 24.953 1 95.62 956 ASN A O 1
ATOM 7450 N N . ASN A 1 957 ? -29.5 35.875 26.688 1 95.44 957 ASN A N 1
ATOM 7451 C CA . ASN A 1 957 ? -28.094 35.906 27.094 1 95.44 957 ASN A CA 1
ATOM 7452 C C . ASN A 1 957 ? -27.219 35.094 26.172 1 95.44 957 ASN A C 1
ATOM 7454 O O . ASN A 1 957 ? -25.984 35.219 26.188 1 95.44 957 ASN A O 1
ATOM 7458 N N . ASN A 1 958 ? -27.781 34.219 25.328 1 92.62 958 ASN A N 1
ATOM 7459 C CA . ASN A 1 958 ? -27 33.281 24.531 1 92.62 958 ASN A CA 1
ATOM 7460 C C . ASN A 1 958 ? -26.781 33.812 23.109 1 92.62 958 ASN A C 1
ATOM 7462 O O . ASN A 1 958 ? -26.297 33.094 22.25 1 92.62 958 ASN A O 1
ATOM 7466 N N . GLN A 1 959 ? -27.078 35 22.875 1 93.94 959 GLN A N 1
ATOM 7467 C CA . GLN A 1 959 ? -26.844 35.562 21.547 1 93.94 959 GLN A CA 1
ATOM 7468 C C . GLN A 1 959 ? -25.359 35.812 21.297 1 93.94 959 GLN A C 1
ATOM 7470 O O . GLN A 1 959 ? -24.625 36.188 22.219 1 93.94 959 GLN A O 1
ATOM 7475 N N . THR A 1 960 ? -24.891 35.531 20.047 1 95.06 960 THR A N 1
ATOM 7476 C CA . THR A 1 960 ? -23.531 35.938 19.688 1 95.06 960 THR A CA 1
ATOM 7477 C C . THR A 1 960 ? -23.375 37.438 19.781 1 95.06 960 THR A C 1
ATOM 7479 O O . THR A 1 960 ? -24.156 38.188 19.203 1 95.06 960 THR A O 1
ATOM 7482 N N . SER A 1 961 ? -22.469 37.906 20.578 1 96.88 961 SER A N 1
ATOM 7483 C CA . SER A 1 961 ? -22.328 39.344 20.812 1 96.88 961 SER A CA 1
ATOM 7484 C C . SER A 1 961 ? -20.891 39.688 21.188 1 96.88 961 SER A C 1
ATOM 7486 O O . SER A 1 961 ? -20.031 38.812 21.266 1 96.88 961 SER A O 1
ATOM 7488 N N . THR A 1 962 ? -20.656 40.969 21.375 1 96.94 962 THR A N 1
ATOM 7489 C CA . THR A 1 962 ? -19.344 41.438 21.781 1 96.94 962 THR A CA 1
ATOM 7490 C C . THR A 1 962 ? -19 40.938 23.188 1 96.94 962 THR A C 1
ATOM 7492 O O . THR A 1 962 ? -17.828 40.938 23.578 1 96.94 962 THR A O 1
ATOM 7495 N N . LEU A 1 963 ? -20.047 40.469 23.938 1 95.56 963 LEU A N 1
ATOM 7496 C CA . LEU A 1 963 ? -19.766 39.906 25.266 1 95.56 963 LEU A CA 1
ATOM 7497 C C . LEU A 1 963 ? -19.031 38.562 25.141 1 95.56 963 LEU A C 1
ATOM 7499 O O . LEU A 1 963 ? -18.172 38.25 25.969 1 95.56 963 LEU A O 1
ATOM 7503 N N . THR A 1 964 ? -19.391 37.781 24.203 1 94.94 964 THR A N 1
ATOM 7504 C CA . THR A 1 964 ? -18.797 36.469 24.016 1 94.94 964 THR A CA 1
ATOM 7505 C C . THR A 1 964 ? -17.547 36.531 23.156 1 94.94 964 THR A C 1
ATOM 7507 O O . THR A 1 964 ? -16.75 35.594 23.094 1 94.94 964 THR A O 1
ATOM 7510 N N . MET A 1 965 ? -17.312 37.625 22.469 1 96.12 965 MET A N 1
ATOM 7511 C CA . MET A 1 965 ? -16.188 37.812 21.562 1 96.12 965 MET A CA 1
ATOM 7512 C C . MET A 1 965 ? -14.875 37.875 22.328 1 96.12 965 MET A C 1
ATOM 7514 O O . MET A 1 965 ? -14.805 38.531 23.375 1 96.12 965 MET A O 1
ATOM 7518 N N . ARG A 1 966 ? -13.898 37.219 21.922 1 95.94 966 ARG A N 1
ATOM 7519 C CA . ARG A 1 966 ? -12.578 37.25 22.531 1 95.94 966 ARG A CA 1
ATOM 7520 C C . ARG A 1 966 ? -11.5 37.562 21.516 1 95.94 966 ARG A C 1
ATOM 7522 O O . ARG A 1 966 ? -11.609 37.188 20.344 1 95.94 966 ARG A O 1
ATOM 7529 N N . ASP A 1 967 ? -10.477 38.188 21.984 1 95.56 967 ASP A N 1
ATOM 7530 C CA . ASP A 1 967 ? -9.312 38.5 21.156 1 95.56 967 ASP A CA 1
ATOM 7531 C C . ASP A 1 967 ? -8.352 37.312 21.062 1 95.56 967 ASP A C 1
ATOM 7533 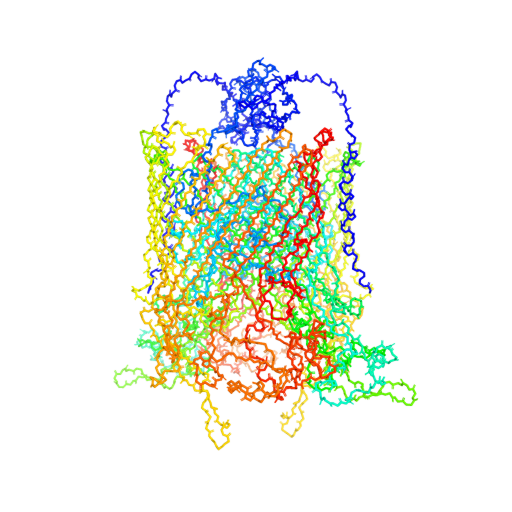O O . ASP A 1 967 ? -7.84 36.844 22.078 1 95.56 967 ASP A O 1
ATOM 7537 N N . GLY A 1 968 ? -8.102 36.875 19.859 1 94.81 968 GLY A N 1
ATOM 7538 C CA . GLY A 1 968 ? -7.266 35.719 19.656 1 94.81 968 GLY A CA 1
ATOM 7539 C C . GLY A 1 968 ? -5.793 36.031 19.531 1 94.81 968 GLY A C 1
ATOM 7540 O O . GLY A 1 968 ? -4.969 35.156 19.297 1 94.81 968 GLY A O 1
ATOM 7541 N N . ARG A 1 969 ? -5.312 37.281 19.734 1 95.19 969 ARG A N 1
ATOM 7542 C CA . ARG A 1 969 ? -3.924 37.688 19.578 1 95.19 969 ARG A CA 1
ATOM 7543 C C . ARG A 1 969 ? -3.039 37.062 20.641 1 95.19 969 ARG A C 1
ATOM 7545 O O . ARG A 1 969 ? -3.449 36.938 21.797 1 95.19 969 ARG A O 1
ATOM 7552 N N . PHE A 1 970 ? -1.851 36.625 20.25 1 96.12 970 PHE A N 1
ATOM 7553 C CA . PHE A 1 970 ? -0.874 36.125 21.203 1 96.12 970 PHE A CA 1
ATOM 7554 C C . PHE A 1 970 ? 0.542 36.281 20.656 1 96.12 970 PHE A C 1
ATOM 7556 O O . PHE A 1 970 ? 0.731 36.531 19.469 1 96.12 970 PHE A O 1
ATOM 7563 N N . LEU A 1 971 ? 1.513 36.25 21.484 1 96.88 971 LEU A N 1
ATOM 7564 C CA . LEU A 1 971 ? 2.939 36.094 21.219 1 96.88 971 LEU A CA 1
ATOM 7565 C C . LEU A 1 971 ? 3.498 34.875 21.938 1 96.88 971 LEU A C 1
ATOM 7567 O O . LEU A 1 971 ? 3.279 34.719 23.141 1 96.88 971 LEU A O 1
ATOM 7571 N N . ARG A 1 972 ? 4.125 34.094 21.219 1 95.38 972 ARG A N 1
ATOM 7572 C CA . ARG A 1 972 ? 4.578 32.844 21.781 1 95.38 972 ARG A CA 1
ATOM 7573 C C . ARG A 1 972 ? 6.055 32.594 21.484 1 95.38 972 ARG A C 1
ATOM 7575 O O . ARG A 1 972 ? 6.527 32.875 20.391 1 95.38 972 ARG A O 1
ATOM 7582 N N . LEU A 1 973 ? 6.77 32.125 22.531 1 95.38 973 LEU A N 1
ATOM 7583 C CA . LEU A 1 973 ? 8.094 31.562 22.281 1 95.38 973 LEU A CA 1
ATOM 7584 C C . LEU A 1 973 ? 7.992 30.188 21.625 1 95.38 973 LEU A C 1
ATOM 7586 O O . LEU A 1 973 ? 7.949 29.172 22.312 1 95.38 973 LEU A O 1
ATOM 7590 N N . LYS A 1 974 ? 8.031 30.219 20.359 1 91.62 974 LYS A N 1
ATOM 7591 C CA . LYS A 1 974 ? 7.742 29.031 19.547 1 91.62 974 LYS A CA 1
ATOM 7592 C C . LYS A 1 974 ? 8.891 28.031 19.625 1 91.62 974 LYS A C 1
ATOM 7594 O O . LYS A 1 974 ? 8.664 26.812 19.562 1 91.62 974 LYS A O 1
ATOM 7599 N N . ASN A 1 975 ? 10.086 28.562 19.609 1 90 975 ASN A N 1
ATOM 7600 C CA . ASN A 1 975 ? 11.234 27.672 19.656 1 90 975 ASN A CA 1
ATOM 7601 C C . ASN A 1 975 ? 12.367 28.25 20.484 1 90 975 ASN A C 1
ATOM 7603 O O . ASN A 1 975 ? 12.625 29.453 20.438 1 90 975 ASN A O 1
ATOM 7607 N N . PHE A 1 976 ? 12.93 27.469 21.281 1 92.94 976 PHE A N 1
ATOM 7608 C CA . PHE A 1 976 ? 14.141 27.797 22.031 1 92.94 976 PHE A CA 1
ATOM 7609 C C . PHE A 1 976 ? 15.102 26.609 22.031 1 92.94 976 PHE A C 1
ATOM 7611 O O . PHE A 1 976 ? 14.688 25.469 22.234 1 92.94 976 PHE A O 1
ATOM 7618 N N . GLU A 1 977 ? 16.344 26.891 21.75 1 93.06 977 GLU A N 1
ATOM 7619 C CA . GLU A 1 977 ? 17.312 25.797 21.703 1 93.06 977 GLU A CA 1
ATOM 7620 C C . GLU A 1 977 ? 18.688 26.281 22.172 1 93.06 977 GLU A C 1
ATOM 7622 O O . GLU A 1 977 ? 19.125 27.375 21.844 1 93.06 977 GLU A O 1
ATOM 7627 N N . ILE A 1 978 ? 19.312 25.516 23 1 94.94 978 ILE A N 1
ATOM 7628 C CA . ILE A 1 978 ? 20.703 25.703 23.406 1 94.94 978 ILE A CA 1
ATOM 7629 C C . ILE A 1 978 ? 21.516 24.438 23.062 1 94.94 978 ILE A C 1
ATOM 7631 O O . ILE A 1 978 ? 21.094 23.328 23.391 1 94.94 978 ILE A O 1
ATOM 7635 N N . GLY A 1 979 ? 22.547 24.703 22.422 1 93.81 979 GLY A N 1
ATOM 7636 C CA . GLY A 1 979 ? 23.344 23.562 22 1 93.81 979 GLY A CA 1
ATOM 7637 C C . GLY A 1 979 ? 24.828 23.734 22.281 1 93.81 979 GLY A C 1
ATOM 7638 O O . GLY A 1 979 ? 25.312 24.859 22.406 1 93.81 979 GLY A O 1
ATOM 7639 N N . TYR A 1 980 ? 25.438 22.656 22.438 1 94.5 980 TYR A N 1
ATOM 7640 C CA . TYR A 1 980 ? 26.891 22.578 22.609 1 94.5 980 TYR A CA 1
ATOM 7641 C C . TYR A 1 980 ? 27.5 21.578 21.625 1 94.5 980 TYR A C 1
ATOM 7643 O O . TYR A 1 980 ? 27.141 20.406 21.625 1 94.5 980 TYR A O 1
ATOM 7651 N N . THR A 1 981 ? 28.344 22.125 20.875 1 91.19 981 THR A N 1
ATOM 7652 C CA . THR A 1 981 ? 29.062 21.266 19.953 1 91.19 981 THR A CA 1
ATOM 7653 C C . THR A 1 981 ? 30.422 20.875 20.516 1 91.19 981 THR A C 1
ATOM 7655 O O . THR A 1 981 ? 31.281 21.734 20.766 1 91.19 981 THR A O 1
ATOM 7658 N N . ILE A 1 982 ? 30.641 19.641 20.688 1 91.81 982 ILE A N 1
ATOM 7659 C CA . ILE A 1 982 ? 31.906 19.172 21.234 1 91.81 982 ILE A CA 1
ATOM 7660 C C . ILE A 1 982 ? 33.062 19.547 20.312 1 91.81 982 ILE A C 1
ATOM 7662 O O . ILE A 1 982 ? 33 19.266 19.109 1 91.81 982 ILE A O 1
ATOM 7666 N N . PRO A 1 983 ? 34 20.234 20.891 1 85.94 983 PRO A N 1
ATOM 7667 C CA . PRO A 1 983 ? 35.094 20.703 20.062 1 85.94 983 PRO A CA 1
ATOM 7668 C C . PRO A 1 983 ? 35.844 19.562 19.375 1 85.94 983 PRO A C 1
ATOM 7670 O O . PRO A 1 983 ? 35.969 18.469 19.938 1 85.94 983 PRO A O 1
ATOM 7673 N N . LYS A 1 984 ? 36.281 19.766 18.328 1 76 984 LYS A N 1
ATOM 7674 C CA . LYS A 1 984 ? 36.938 18.781 17.5 1 76 984 LYS A CA 1
ATOM 7675 C C . LYS A 1 984 ? 38.156 18.203 18.219 1 76 984 LYS A C 1
ATOM 7677 O O . LYS A 1 984 ? 38.562 17.062 17.969 1 76 984 LYS A O 1
ATOM 7682 N N . SER A 1 985 ? 38.906 19.031 19.078 1 77.75 985 SER A N 1
ATOM 7683 C CA . SER A 1 985 ? 40.094 18.594 19.797 1 77.75 985 SER A CA 1
ATOM 7684 C C . SER A 1 985 ? 39.812 17.375 20.656 1 77.75 985 SER A C 1
ATOM 7686 O O . SER A 1 985 ? 40.688 16.516 20.859 1 77.75 985 SER A O 1
ATOM 7688 N N . ILE A 1 986 ? 38.625 17.312 20.969 1 80.44 986 ILE A N 1
ATOM 7689 C CA . ILE A 1 986 ? 38.219 16.188 21.812 1 80.44 986 ILE A CA 1
ATOM 7690 C C . ILE A 1 986 ? 37.844 14.984 20.938 1 80.44 986 ILE A C 1
ATOM 7692 O O . ILE A 1 986 ? 38.094 13.836 21.328 1 80.44 986 ILE A O 1
ATOM 7696 N N . LEU A 1 987 ? 37.312 15.32 19.734 1 81.69 987 LEU A N 1
ATOM 7697 C CA . LEU A 1 987 ? 36.781 14.25 18.906 1 81.69 987 LEU A CA 1
ATOM 7698 C C . LEU A 1 987 ? 37.844 13.695 17.969 1 81.69 987 LEU A C 1
ATOM 7700 O O . LEU A 1 987 ? 37.656 12.633 17.375 1 81.69 987 LEU A O 1
ATOM 7704 N N . GLU A 1 988 ? 38.969 14.344 17.844 1 70.38 988 GLU A N 1
ATOM 7705 C CA . GLU A 1 988 ? 40 13.984 16.891 1 70.38 988 GLU A CA 1
ATOM 7706 C C . GLU A 1 988 ? 40.469 12.539 17.094 1 70.38 988 GLU A C 1
ATOM 7708 O O . GLU A 1 988 ? 40.844 11.867 16.141 1 70.38 988 GLU A O 1
ATOM 7713 N N . LYS A 1 989 ? 40.375 12.117 18.234 1 65 989 LYS A N 1
ATOM 7714 C CA . LYS A 1 989 ? 40.844 10.766 18.516 1 65 989 LYS A CA 1
ATOM 7715 C C . LYS A 1 989 ? 39.75 9.742 18.266 1 65 989 LYS A C 1
ATOM 7717 O O . LYS A 1 989 ? 39.938 8.539 18.469 1 65 989 LYS A O 1
ATOM 7722 N N . THR A 1 990 ? 38.656 10.352 17.766 1 70.81 990 THR A N 1
ATOM 7723 C CA . THR A 1 990 ? 37.531 9.438 17.547 1 70.81 990 THR A CA 1
ATOM 7724 C C . THR A 1 990 ? 37.094 9.477 16.094 1 70.81 990 THR A C 1
ATOM 7726 O O . THR A 1 990 ? 37.625 10.242 15.281 1 70.81 990 THR A O 1
ATOM 7729 N N . PHE A 1 991 ? 36.25 8.539 15.633 1 71.25 991 PHE A N 1
ATOM 7730 C CA . PHE A 1 991 ? 35.688 8.484 14.289 1 71.25 991 PHE A CA 1
ATOM 7731 C C . PHE A 1 991 ? 34.5 9.438 14.141 1 71.25 991 PHE A C 1
ATOM 7733 O O . PHE A 1 991 ? 33.938 9.57 13.062 1 71.25 991 PHE A O 1
ATOM 7740 N N . ILE A 1 992 ? 34.312 10.156 15.242 1 82.38 992 ILE A N 1
ATOM 7741 C CA . ILE A 1 992 ? 33.188 11.102 15.234 1 82.38 992 ILE A CA 1
ATOM 7742 C C . ILE A 1 992 ? 33.656 12.461 14.734 1 82.38 992 ILE A C 1
ATOM 7744 O O . ILE A 1 992 ? 34.656 13 15.242 1 82.38 992 ILE A O 1
ATOM 7748 N N . LYS A 1 993 ? 33.031 12.914 13.719 1 77.81 993 LYS A N 1
ATOM 7749 C CA . LYS A 1 993 ? 33.438 14.195 13.133 1 77.81 993 LYS A CA 1
ATOM 7750 C C . LYS A 1 993 ? 32.844 15.359 13.938 1 77.81 993 LYS A C 1
ATOM 7752 O O . LYS A 1 993 ? 33.5 16.391 14.094 1 77.81 993 LYS A O 1
ATOM 7757 N N . SER A 1 994 ? 31.656 15.227 14.195 1 86.94 994 SER A N 1
ATOM 7758 C CA . SER A 1 994 ? 31 16.281 14.953 1 86.94 994 SER A CA 1
ATOM 7759 C C . SER A 1 994 ? 29.875 15.727 15.82 1 86.94 994 SER A C 1
ATOM 7761 O O . SER A 1 994 ? 29.172 14.789 15.422 1 86.94 994 SER A O 1
ATOM 7763 N N . THR A 1 995 ? 29.828 16.188 16.953 1 90.5 995 THR A N 1
ATOM 7764 C CA . THR A 1 995 ? 28.734 15.836 17.859 1 90.5 995 THR A CA 1
ATOM 7765 C C . THR A 1 995 ? 28.156 17.094 18.516 1 90.5 995 THR A C 1
ATOM 7767 O O . THR A 1 995 ? 28.891 17.875 19.109 1 90.5 995 THR A O 1
ATOM 7770 N N . ARG A 1 996 ? 26.938 17.25 18.375 1 92 996 ARG A N 1
ATOM 7771 C CA . ARG A 1 996 ? 26.234 18.359 19 1 92 996 ARG A CA 1
ATOM 7772 C C . ARG A 1 996 ? 25.141 17.859 19.953 1 92 996 ARG A C 1
ATOM 7774 O O . ARG A 1 996 ? 24.312 17.047 19.562 1 92 996 ARG A O 1
ATOM 7781 N N . ILE A 1 997 ? 25.25 18.25 21.156 1 94.06 997 ILE A N 1
ATOM 7782 C CA . ILE A 1 997 ? 24.203 17.984 22.125 1 94.06 997 ILE A CA 1
ATOM 7783 C C . ILE A 1 997 ? 23.375 19.25 22.359 1 94.06 997 ILE A C 1
ATOM 7785 O O . ILE A 1 997 ? 23.922 20.344 22.438 1 94.06 997 ILE A O 1
ATOM 7789 N N . TYR A 1 998 ? 22.078 19.047 22.391 1 92.69 998 TYR A N 1
ATOM 7790 C CA . TYR A 1 998 ? 21.266 20.25 22.547 1 92.69 998 TYR A CA 1
ATOM 7791 C C . TYR A 1 998 ? 20.016 19.969 23.359 1 92.69 998 TYR A C 1
ATOM 7793 O O . TYR A 1 998 ? 19.594 18.812 23.469 1 92.69 998 TYR A O 1
ATOM 7801 N N . VAL A 1 999 ? 19.5 20.938 23.953 1 94.69 999 VAL A N 1
ATOM 7802 C CA . VAL A 1 999 ? 18.203 20.984 24.594 1 94.69 999 VAL A CA 1
ATOM 7803 C C . VAL A 1 999 ? 17.312 22.016 23.891 1 94.69 999 VAL A C 1
ATOM 7805 O O . VAL A 1 999 ? 17.75 23.125 23.609 1 94.69 999 VAL A O 1
ATOM 7808 N N . SER A 1 1000 ? 16.156 21.516 23.547 1 92.12 1000 SER A N 1
ATOM 7809 C CA . SER A 1 1000 ? 15.258 22.406 22.828 1 92.12 1000 SER A CA 1
ATOM 7810 C C . SER A 1 1000 ? 13.852 22.391 23.438 1 92.12 1000 SER A C 1
ATOM 7812 O O . SER A 1 1000 ? 13.484 21.453 24.141 1 92.12 1000 SER A O 1
ATOM 7814 N N . GLY A 1 1001 ? 13.125 23.484 23.25 1 91.31 1001 GLY A N 1
ATOM 7815 C CA . GLY A 1 1001 ? 11.742 23.641 23.672 1 91.31 1001 GLY A CA 1
ATOM 7816 C C . GLY A 1 1001 ? 10.875 24.328 22.641 1 91.31 1001 GLY A C 1
ATOM 7817 O O . GLY A 1 1001 ? 11.336 25.219 21.922 1 91.31 1001 GLY A O 1
ATOM 7818 N N . SER A 1 1002 ? 9.648 23.844 22.516 1 89.56 1002 SER A N 1
ATOM 7819 C CA . SER A 1 1002 ? 8.672 24.453 21.609 1 89.56 1002 SER A CA 1
ATOM 7820 C C . SER A 1 1002 ? 7.434 24.906 22.375 1 89.56 1002 SER A C 1
ATOM 7822 O O . SER A 1 1002 ? 6.941 24.203 23.25 1 89.56 1002 SER A O 1
ATOM 7824 N N . ASN A 1 1003 ? 6.898 26.031 22.047 1 91.69 1003 ASN A N 1
ATOM 7825 C CA . ASN A 1 1003 ? 5.715 26.625 22.672 1 91.69 1003 ASN A CA 1
ATOM 7826 C C . ASN A 1 1003 ? 5.895 26.766 24.172 1 91.69 1003 ASN A C 1
ATOM 7828 O O . ASN A 1 1003 ? 5.039 26.359 24.953 1 91.69 1003 ASN A O 1
ATOM 7832 N N . LEU A 1 1004 ? 6.988 27.344 24.609 1 93.44 1004 LEU A N 1
ATOM 7833 C CA . LEU A 1 1004 ? 7.367 27.359 26.016 1 93.44 1004 LEU A CA 1
ATOM 7834 C C . LEU A 1 1004 ? 6.582 28.422 26.781 1 93.44 1004 LEU A C 1
ATOM 7836 O O . LEU A 1 1004 ? 6.203 28.203 27.938 1 93.44 1004 LEU A O 1
ATOM 7840 N N . LEU A 1 1005 ? 6.449 29.578 26.109 1 95.06 1005 LEU A N 1
ATOM 7841 C CA . LEU A 1 1005 ? 5.762 30.703 26.734 1 95.06 1005 LEU A CA 1
ATOM 7842 C C . LEU A 1 1005 ? 4.758 31.328 25.766 1 95.06 1005 LEU A C 1
ATOM 7844 O O . LEU A 1 1005 ? 5.043 31.484 24.578 1 95.06 1005 LEU A O 1
ATOM 7848 N N . THR A 1 1006 ? 3.604 31.625 26.266 1 95.38 1006 THR A N 1
ATOM 7849 C CA . THR A 1 1006 ? 2.576 32.281 25.469 1 95.38 1006 THR A CA 1
ATOM 7850 C C . THR A 1 1006 ? 2.057 33.531 26.172 1 95.38 1006 THR A C 1
ATOM 7852 O O . THR A 1 1006 ? 1.583 33.469 27.312 1 95.38 1006 THR A O 1
ATOM 7855 N N . PHE A 1 1007 ? 2.15 34.625 25.562 1 96.81 1007 PHE A N 1
ATOM 7856 C CA . PHE A 1 1007 ? 1.608 35.906 26.047 1 96.81 1007 PHE A CA 1
ATOM 7857 C C . PHE A 1 1007 ? 0.324 36.25 25.312 1 96.81 1007 PHE A C 1
ATOM 7859 O O . PHE A 1 1007 ? 0.348 36.531 24.109 1 96.81 1007 PHE A O 1
ATOM 7866 N N . SER A 1 1008 ? -0.78 36.219 25.984 1 96.44 1008 SER A N 1
ATOM 7867 C CA . SER A 1 1008 ? -2.084 36.531 25.406 1 96.44 1008 SER A CA 1
ATOM 7868 C C . SER A 1 1008 ? -3 37.219 26.422 1 96.44 1008 SER A C 1
ATOM 7870 O O . SER A 1 1008 ? -2.838 37.031 27.625 1 96.44 1008 SER A O 1
ATOM 7872 N N . LYS A 1 1009 ? -3.934 38 25.953 1 94.69 1009 LYS A N 1
ATOM 7873 C CA . LYS A 1 1009 ? -4.961 38.594 26.812 1 94.69 1009 LYS A CA 1
ATOM 7874 C C . LYS A 1 1009 ? -5.973 37.531 27.25 1 94.69 1009 LYS A C 1
ATOM 7876 O O . LYS A 1 1009 ? -6.559 37.656 28.328 1 94.69 1009 LYS A O 1
ATOM 7881 N N . PHE A 1 1010 ? -6.215 36.594 26.5 1 95.38 1010 PHE A N 1
ATOM 7882 C CA . PHE A 1 1010 ? -7.105 35.469 26.812 1 95.38 1010 PHE A CA 1
ATOM 7883 C C . PHE A 1 1010 ? -6.398 34.438 27.672 1 95.38 1010 PHE A C 1
ATOM 7885 O O . PHE A 1 1010 ? -5.348 33.906 27.281 1 95.38 1010 PHE A O 1
ATOM 7892 N N . LYS A 1 1011 ? -6.977 34.031 28.781 1 94.19 1011 LYS A N 1
ATOM 7893 C CA . LYS A 1 1011 ? -6.227 33.219 29.75 1 94.19 1011 LYS A CA 1
ATOM 7894 C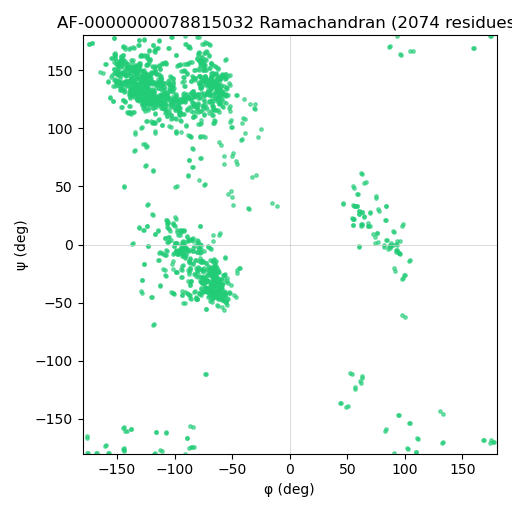 C . LYS A 1 1011 ? -6.926 31.891 30.031 1 94.19 1011 LYS A C 1
ATOM 7896 O O . LYS A 1 1011 ? -6.41 31.062 30.781 1 94.19 1011 LYS A O 1
ATOM 7901 N N . LEU A 1 1012 ? -8.031 31.547 29.5 1 94.88 1012 LEU A N 1
ATOM 7902 C CA . LEU A 1 1012 ? -8.812 30.391 29.906 1 94.88 1012 LEU A CA 1
ATOM 7903 C C . LEU A 1 1012 ? -8.266 29.109 29.266 1 94.88 1012 LEU A C 1
ATOM 7905 O O . LEU A 1 1012 ? -8.195 28.062 29.906 1 94.88 1012 LEU A O 1
ATOM 7909 N N . TRP A 1 1013 ? -8.008 29.125 28.062 1 95 1013 TRP A N 1
ATOM 7910 C CA . TRP A 1 1013 ? -7.301 28.078 27.312 1 95 1013 TRP A CA 1
ATOM 7911 C C . TRP A 1 1013 ? -6.422 28.688 26.234 1 95 1013 TRP A C 1
ATOM 7913 O O . TRP A 1 1013 ? -6.277 29.906 26.141 1 95 1013 TRP A O 1
ATOM 7923 N N . ASP A 1 1014 ? -5.754 27.891 25.422 1 94.81 1014 ASP A N 1
ATOM 7924 C CA . ASP A 1 1014 ? -4.828 28.406 24.422 1 94.81 1014 ASP A CA 1
ATOM 7925 C C . ASP A 1 1014 ? -5.578 29.125 23.312 1 94.81 1014 ASP A C 1
ATOM 7927 O O . ASP A 1 1014 ? -6.418 28.531 22.625 1 94.81 1014 ASP A O 1
ATOM 7931 N N . PRO A 1 1015 ? -5.312 30.297 23.031 1 93.94 1015 PRO A N 1
ATOM 7932 C CA . PRO A 1 1015 ? -6.066 31.078 22.047 1 93.94 1015 PRO A CA 1
ATOM 7933 C C . PRO A 1 1015 ? -5.879 30.578 20.625 1 93.94 1015 PRO A C 1
ATOM 7935 O O . PRO A 1 1015 ? -6.711 30.859 19.75 1 93.94 1015 PRO A O 1
ATOM 7938 N N . GLU A 1 1016 ? -4.855 29.875 20.344 1 91.5 1016 GLU A N 1
ATOM 7939 C CA . GLU A 1 1016 ? -4.574 29.422 18.984 1 91.5 1016 GLU A CA 1
ATOM 7940 C C . GLU A 1 1016 ? -5.598 28.391 18.531 1 91.5 1016 GLU A C 1
ATOM 7942 O O . GLU A 1 1016 ? -5.793 28.203 17.328 1 91.5 1016 GLU A O 1
ATOM 7947 N N . THR A 1 1017 ? -6.184 27.703 19.422 1 90.56 1017 THR A N 1
ATOM 7948 C CA . THR A 1 1017 ? -7.172 26.703 19.078 1 90.56 1017 THR A CA 1
ATOM 7949 C C . THR A 1 1017 ? -8.398 27.328 18.422 1 90.56 1017 THR A C 1
ATOM 7951 O O . THR A 1 1017 ? -9.086 26.703 17.625 1 90.56 1017 THR A O 1
ATOM 7954 N N . GLY A 1 1018 ? -8.688 28.531 18.812 1 88.88 1018 GLY A N 1
ATOM 7955 C CA . GLY A 1 1018 ? -9.898 29.203 18.344 1 88.88 1018 GLY A CA 1
ATOM 7956 C C . GLY A 1 1018 ? -11.164 28.484 18.781 1 88.88 1018 GLY A C 1
ATOM 7957 O O . GLY A 1 1018 ? -12.234 28.703 18.203 1 88.88 1018 GLY A O 1
ATOM 7958 N N . SER A 1 1019 ? -11.047 27.625 19.734 1 89.88 1019 SER A N 1
ATOM 7959 C CA . SER A 1 1019 ? -12.188 26.859 20.219 1 89.88 1019 SER A CA 1
ATOM 7960 C C . SER A 1 1019 ? -13.109 27.719 21.078 1 89.88 1019 SER A C 1
ATOM 7962 O O . SER A 1 1019 ? -12.664 28.672 21.703 1 89.88 1019 SER A O 1
ATOM 7964 N N . SER A 1 1020 ? -14.359 27.344 21.031 1 91.69 1020 SER A N 1
ATOM 7965 C CA . SER A 1 1020 ? -15.367 28.094 21.781 1 91.69 1020 SER A CA 1
ATOM 7966 C C . SER A 1 1020 ? -15.32 27.75 23.266 1 91.69 1020 SER A C 1
ATOM 7968 O O . SER A 1 1020 ? -15.688 28.578 24.109 1 91.69 1020 SER A O 1
ATOM 7970 N N . ASP A 1 1021 ? -14.906 26.594 23.562 1 90.88 1021 ASP A N 1
ATOM 7971 C CA . ASP A 1 1021 ? -14.961 26.203 24.969 1 90.88 1021 ASP A CA 1
ATOM 7972 C C . ASP A 1 1021 ? -13.68 25.5 25.391 1 90.88 1021 ASP A C 1
ATOM 7974 O O . ASP A 1 1021 ? -13.586 24.984 26.516 1 90.88 1021 ASP A O 1
ATOM 7978 N N . GLY A 1 1022 ? -12.797 25.406 24.438 1 87.62 1022 GLY A N 1
ATOM 7979 C CA . GLY A 1 1022 ? -11.539 24.734 24.734 1 87.62 1022 GLY A CA 1
ATOM 7980 C C . GLY A 1 1022 ? -11.617 23.219 24.609 1 87.62 1022 GLY A C 1
ATOM 7981 O O . GLY A 1 1022 ? -10.656 22.516 24.938 1 87.62 1022 GLY A O 1
ATOM 7982 N N . GLY A 1 1023 ? -12.734 22.719 24.188 1 87.06 1023 GLY A N 1
ATOM 7983 C CA . GLY A 1 1023 ? -12.938 21.281 24.078 1 87.06 1023 GLY A CA 1
ATOM 7984 C C . GLY A 1 1023 ? -12.195 20.656 22.922 1 87.06 1023 GLY A C 1
ATOM 7985 O O . GLY A 1 1023 ? -12.789 19.953 22.109 1 87.06 1023 GLY A O 1
ATOM 7986 N N . ILE A 1 1024 ? -10.977 20.844 22.766 1 87.44 1024 ILE A N 1
ATOM 7987 C CA . ILE A 1 1024 ? -10.094 20.297 21.734 1 87.44 1024 ILE A CA 1
ATOM 7988 C C . ILE A 1 1024 ? -8.75 19.922 22.359 1 87.44 1024 ILE A C 1
ATOM 7990 O O . ILE A 1 1024 ? -8.344 20.5 23.375 1 87.44 1024 ILE A O 1
ATOM 7994 N N . TYR A 1 1025 ? -8.156 18.891 21.875 1 89.5 1025 TYR A N 1
ATOM 7995 C CA . TYR A 1 1025 ? -6.816 18.562 22.359 1 89.5 1025 TYR A CA 1
ATOM 7996 C C . TYR A 1 1025 ? -5.883 19.75 22.266 1 89.5 1025 TYR A C 1
ATOM 7998 O O . TYR A 1 1025 ? -5.664 20.297 21.172 1 89.5 1025 TYR A O 1
ATOM 8006 N N . PRO A 1 1026 ? -5.375 20.234 23.281 1 90.75 1026 PRO A N 1
ATOM 8007 C CA . PRO A 1 1026 ? -4.617 21.484 23.281 1 90.75 1026 PRO A CA 1
ATOM 8008 C C . PRO A 1 1026 ? -3.271 21.359 22.562 1 90.75 1026 PRO A C 1
ATOM 8010 O O . PRO A 1 1026 ? -2.705 20.266 22.5 1 90.75 1026 PRO A O 1
ATOM 8013 N N . PRO A 1 1027 ? -2.861 22.5 22.047 1 90.44 1027 PRO A N 1
ATOM 8014 C CA . PRO A 1 1027 ? -1.478 22.5 21.578 1 90.44 1027 PRO A CA 1
ATOM 8015 C C . PRO A 1 1027 ? -0.479 22.078 22.656 1 90.44 1027 PRO A C 1
ATOM 8017 O O . PRO A 1 1027 ? -0.751 22.234 23.844 1 90.44 1027 PRO A O 1
ATOM 8020 N N . LEU A 1 1028 ? 0.669 21.656 22.234 1 90.12 1028 LEU A N 1
ATOM 8021 C CA . LEU A 1 1028 ? 1.585 21.031 23.188 1 90.12 1028 LEU A CA 1
ATOM 8022 C C . LEU A 1 1028 ? 2.855 21.859 23.344 1 90.12 1028 LEU A C 1
ATOM 8024 O O . LEU A 1 1028 ? 3.346 22.438 22.375 1 90.12 1028 LEU A O 1
ATOM 8028 N N . ARG A 1 1029 ? 3.238 21.938 24.547 1 92.56 1029 ARG A N 1
ATOM 8029 C CA . ARG A 1 1029 ? 4.605 22.328 24.859 1 92.56 1029 ARG A CA 1
ATOM 8030 C C . ARG A 1 1029 ? 5.539 21.109 24.844 1 92.56 1029 ARG A C 1
ATOM 8032 O O . ARG A 1 1029 ? 5.242 20.078 25.438 1 92.56 1029 ARG A O 1
ATOM 8039 N N . VAL A 1 1030 ? 6.598 21.281 24.156 1 91.62 1030 VAL A N 1
ATOM 8040 C CA . VAL A 1 1030 ? 7.484 20.125 23.984 1 91.62 1030 VAL A CA 1
ATOM 8041 C C . VAL A 1 1030 ? 8.875 20.469 24.531 1 91.62 1030 VAL A C 1
ATOM 8043 O O . VAL A 1 1030 ? 9.406 21.547 24.25 1 91.62 1030 VAL A O 1
ATOM 8046 N N . PHE A 1 1031 ? 9.438 19.656 25.312 1 94.19 1031 PHE A N 1
ATOM 8047 C CA . PHE A 1 1031 ? 10.82 19.703 25.75 1 94.19 1031 PHE A CA 1
ATOM 8048 C C . PHE A 1 1031 ? 11.609 18.531 25.172 1 94.19 1031 PHE A C 1
ATOM 8050 O O . PHE A 1 1031 ? 11.203 17.375 25.312 1 94.19 1031 PHE A O 1
ATOM 8057 N N . THR A 1 1032 ? 12.68 18.875 24.609 1 93.56 1032 THR A N 1
ATOM 8058 C CA . THR A 1 1032 ? 13.414 17.812 23.906 1 93.56 1032 THR A CA 1
ATOM 8059 C C . THR A 1 1032 ? 14.898 17.891 24.234 1 93.56 1032 THR A C 1
ATOM 8061 O O . THR A 1 1032 ? 15.469 18.969 24.344 1 93.56 1032 THR A O 1
ATOM 8064 N N . ILE A 1 1033 ? 15.5 16.734 24.469 1 95.31 1033 ILE A N 1
ATOM 8065 C CA . ILE A 1 1033 ? 16.953 16.578 24.484 1 95.31 1033 ILE A CA 1
ATOM 8066 C C . ILE A 1 1033 ? 17.391 15.797 23.234 1 95.31 1033 ILE A C 1
ATOM 8068 O O . ILE A 1 1033 ? 16.781 14.797 22.875 1 95.31 1033 ILE A O 1
ATOM 8072 N N . GLY A 1 1034 ? 18.344 16.422 22.656 1 93.56 1034 GLY A N 1
ATOM 8073 C CA . GLY A 1 1034 ? 18.734 15.797 21.406 1 93.56 1034 GLY A CA 1
ATOM 8074 C C . GLY A 1 1034 ? 20.234 15.664 21.25 1 93.56 1034 GLY A C 1
ATOM 8075 O O . GLY A 1 1034 ? 21 16.391 21.891 1 93.56 1034 GLY A O 1
ATOM 8076 N N . LEU A 1 1035 ? 20.609 14.703 20.469 1 93.5 1035 LEU A N 1
ATOM 8077 C CA . LEU A 1 1035 ? 21.984 14.414 20.078 1 93.5 1035 LEU A CA 1
ATOM 8078 C C . LEU A 1 1035 ? 22.109 14.289 18.562 1 93.5 1035 LEU A C 1
ATOM 8080 O O . LEU A 1 1035 ? 21.328 13.57 17.938 1 93.5 1035 LEU A O 1
ATOM 8084 N N . ASN A 1 1036 ? 22.984 15.102 18.047 1 89.94 1036 ASN A N 1
ATOM 8085 C CA . ASN A 1 1036 ? 23.312 15.016 16.625 1 89.94 1036 ASN A CA 1
ATOM 8086 C C . ASN A 1 1036 ? 24.781 14.648 16.406 1 89.94 1036 ASN A C 1
ATOM 8088 O O . ASN A 1 1036 ? 25.688 15.375 16.844 1 89.94 1036 ASN A O 1
ATOM 8092 N N . ALA A 1 1037 ? 24.953 13.625 15.758 1 90.38 1037 ALA A N 1
ATOM 8093 C CA . ALA A 1 1037 ? 26.328 13.156 15.531 1 90.38 1037 ALA A CA 1
ATOM 8094 C C . ALA A 1 1037 ? 26.578 12.898 14.047 1 90.38 1037 ALA A C 1
ATOM 8096 O O . ALA A 1 1037 ? 25.703 12.375 13.344 1 90.38 1037 ALA A O 1
ATOM 8097 N N . LYS A 1 1038 ? 27.656 13.375 13.672 1 86.62 1038 LYS A N 1
ATOM 8098 C CA . LYS A 1 1038 ? 28.109 13.117 12.305 1 86.62 1038 LYS A CA 1
ATOM 8099 C C . LYS A 1 1038 ? 29.375 12.266 12.305 1 86.62 1038 LYS A C 1
ATOM 8101 O O . LYS A 1 1038 ? 30.25 12.445 13.148 1 86.62 1038 LYS A O 1
ATOM 8106 N N . PHE A 1 1039 ? 29.438 11.469 11.453 1 84.5 1039 PHE A N 1
ATOM 8107 C CA . PHE A 1 1039 ? 30.562 10.547 11.352 1 84.5 1039 PHE A CA 1
ATOM 8108 C C . PHE A 1 1039 ? 31.156 10.578 9.945 1 84.5 1039 PHE A C 1
ATOM 8110 O O . PHE A 1 1039 ? 30.453 10.844 8.969 1 84.5 1039 PHE A O 1
ATOM 8117 N N . MET B 1 1 ? -14.508 9.398 -29.484 1 21.09 1 MET B N 1
ATOM 8118 C CA . MET B 1 1 ? -13.781 8.414 -30.266 1 21.09 1 MET B CA 1
ATOM 8119 C C . MET B 1 1 ? -12.32 8.336 -29.844 1 21.09 1 MET B C 1
ATOM 8121 O O . MET B 1 1 ? -11.562 9.281 -30.047 1 21.09 1 MET B O 1
ATOM 8125 N N . LYS B 1 2 ? -12.07 7.461 -28.828 1 27.88 2 LYS B N 1
ATOM 8126 C CA . LYS B 1 2 ? -10.953 7.27 -27.906 1 27.88 2 LYS B CA 1
ATOM 8127 C C . LYS B 1 2 ? -9.805 6.531 -28.578 1 27.88 2 LYS B C 1
ATOM 8129 O O . LYS B 1 2 ? -9.844 5.309 -28.719 1 27.88 2 LYS B O 1
ATOM 8134 N N . PRO B 1 3 ? -9.195 7.078 -29.859 1 27.06 3 PRO B N 1
ATOM 8135 C CA . PRO B 1 3 ? -8.094 6.258 -30.375 1 27.06 3 PRO B CA 1
ATOM 8136 C C . PRO B 1 3 ? -7.031 5.977 -29.312 1 27.06 3 PRO B C 1
ATOM 8138 O O . PRO B 1 3 ? -6.793 6.809 -28.438 1 27.06 3 PRO B O 1
ATOM 8141 N N . ASN B 1 4 ? -6.969 4.707 -29.016 1 28.05 4 ASN B N 1
ATOM 8142 C CA . ASN B 1 4 ? -6.012 3.932 -28.234 1 28.05 4 ASN B CA 1
ATOM 8143 C C . ASN B 1 4 ? -4.578 4.191 -28.688 1 28.05 4 ASN B C 1
ATOM 8145 O O . ASN B 1 4 ? -4.066 3.502 -29.578 1 28.05 4 ASN B O 1
ATOM 8149 N N . LEU B 1 5 ? -4.199 5.41 -28.891 1 29.03 5 LEU B N 1
ATOM 8150 C CA . LEU B 1 5 ? -2.957 5.934 -29.453 1 29.03 5 LEU B CA 1
ATOM 8151 C C . LEU B 1 5 ? -1.75 5.422 -28.672 1 29.03 5 LEU B C 1
ATOM 8153 O O . LEU B 1 5 ? -0.606 5.688 -29.047 1 29.03 5 LEU B O 1
ATOM 8157 N N . PHE B 1 6 ? -2.055 4.793 -27.5 1 29.11 6 PHE B N 1
ATOM 8158 C CA . PHE B 1 6 ? -0.847 4.648 -26.703 1 29.11 6 PHE B CA 1
ATOM 8159 C C . PHE B 1 6 ? -0.009 3.473 -27.188 1 29.11 6 PHE B C 1
ATOM 8161 O O . PHE B 1 6 ? 1.161 3.342 -26.828 1 29.11 6 PHE B O 1
ATOM 8168 N N . HIS B 1 7 ? -0.638 2.457 -27.844 1 31.7 7 HIS B N 1
ATOM 8169 C CA . HIS B 1 7 ? 0.069 1.184 -27.938 1 31.7 7 HIS B CA 1
ATOM 8170 C C . HIS B 1 7 ? 1.23 1.27 -28.922 1 31.7 7 HIS B C 1
ATOM 8172 O O . HIS B 1 7 ? 2.291 0.685 -28.688 1 31.7 7 HIS B O 1
ATOM 8178 N N . THR B 1 8 ? 0.937 1.681 -30.219 1 34.16 8 THR B N 1
ATOM 8179 C CA . THR B 1 8 ? 1.886 1.585 -31.328 1 34.16 8 THR B CA 1
ATOM 8180 C C . THR B 1 8 ? 3.057 2.539 -31.109 1 34.16 8 THR B C 1
ATOM 8182 O O . THR B 1 8 ? 4.121 2.369 -31.719 1 34.16 8 THR B O 1
ATOM 8185 N N . GLN B 1 9 ? 2.877 3.582 -30.344 1 32.81 9 GLN B N 1
ATOM 8186 C CA . GLN B 1 9 ? 3.799 4.715 -30.375 1 32.81 9 GLN B CA 1
ATOM 8187 C C . GLN B 1 9 ? 5.012 4.461 -29.484 1 32.81 9 GLN B C 1
ATOM 8189 O O . GLN B 1 9 ? 6.059 5.09 -29.672 1 32.81 9 GLN B O 1
ATOM 8194 N N . PHE B 1 10 ? 4.859 3.531 -28.656 1 31.11 10 PHE B N 1
ATOM 8195 C CA . PHE B 1 10 ? 6.008 3.428 -27.766 1 31.11 10 PHE B CA 1
ATOM 8196 C C . PHE B 1 10 ? 7.172 2.734 -28.469 1 31.11 10 PHE B C 1
ATOM 8198 O O . PHE B 1 10 ? 8.336 3.098 -28.25 1 31.11 10 PHE B O 1
ATOM 8205 N N . PHE B 1 11 ? 6.93 1.801 -29.391 1 33.66 11 PHE B N 1
ATOM 8206 C CA . PHE B 1 11 ? 8.055 1.193 -30.094 1 33.66 11 PHE B CA 1
ATOM 8207 C C . PHE B 1 11 ? 8.758 2.217 -30.969 1 33.66 11 PHE B C 1
ATOM 8209 O O . PHE B 1 11 ? 9.984 2.209 -31.078 1 33.66 11 PHE B O 1
ATOM 8216 N N . ARG B 1 12 ? 8.047 3.129 -31.594 1 35.03 12 ARG B N 1
ATOM 8217 C CA . ARG B 1 12 ? 8.648 4.113 -32.5 1 35.03 12 ARG B CA 1
ATOM 8218 C C . ARG B 1 12 ? 9.531 5.09 -31.719 1 35.03 12 ARG B C 1
ATOM 8220 O O . ARG B 1 12 ? 10.617 5.449 -32.188 1 35.03 12 ARG B O 1
ATOM 8227 N N . LEU B 1 13 ? 9.109 5.371 -30.531 1 32.84 13 LEU B N 1
ATOM 8228 C CA . LEU B 1 13 ? 9.898 6.348 -29.797 1 32.84 13 LEU B CA 1
ATOM 8229 C C . LEU B 1 13 ? 11.172 5.715 -29.25 1 32.84 13 LEU B C 1
ATOM 8231 O O . LEU B 1 13 ? 12.25 6.316 -29.297 1 32.84 13 LEU B O 1
ATOM 8235 N N . PHE B 1 14 ? 11.117 4.477 -28.797 1 34.62 14 PHE B N 1
ATOM 8236 C CA . PHE B 1 14 ? 12.328 3.871 -28.266 1 34.62 14 PHE B CA 1
ATOM 8237 C C . PHE B 1 14 ? 13.328 3.574 -29.359 1 34.62 14 PHE B C 1
ATOM 8239 O O . PHE B 1 14 ? 14.531 3.82 -29.203 1 34.62 14 PHE B O 1
ATOM 8246 N N . PHE B 1 15 ? 12.953 3.076 -30.547 1 35.28 15 PHE B N 1
ATOM 8247 C CA . PHE B 1 15 ? 13.891 2.916 -31.641 1 35.28 15 PHE B CA 1
ATOM 8248 C C . PHE B 1 15 ? 14.461 4.266 -32.062 1 35.28 15 PHE B C 1
ATOM 8250 O O . PHE B 1 15 ? 15.586 4.34 -32.562 1 35.28 15 PHE B O 1
ATOM 8257 N N . LEU B 1 16 ? 13.695 5.332 -31.938 1 32.56 16 LEU B N 1
ATOM 8258 C CA . LEU B 1 16 ? 14.227 6.641 -32.312 1 32.56 16 LEU B CA 1
ATOM 8259 C C . LEU B 1 16 ? 15.297 7.094 -31.328 1 32.56 16 LEU B C 1
ATOM 8261 O O . LEU B 1 16 ? 16.281 7.727 -31.703 1 32.56 16 LEU B O 1
ATOM 8265 N N . ILE B 1 17 ? 15.141 6.688 -30.125 1 34.56 17 ILE B N 1
ATOM 8266 C CA . ILE B 1 17 ? 16.172 7.125 -29.203 1 34.56 17 ILE B CA 1
ATOM 8267 C C . ILE B 1 17 ? 17.438 6.301 -29.422 1 34.56 17 ILE B C 1
ATOM 8269 O O . ILE B 1 17 ? 18.547 6.836 -29.391 1 34.56 17 ILE B O 1
ATOM 8273 N N . LEU B 1 18 ? 17.281 5.008 -29.641 1 35 18 LEU B N 1
ATOM 8274 C CA . LEU B 1 18 ? 18.5 4.238 -29.891 1 35 18 LEU B CA 1
ATOM 8275 C C . LEU B 1 18 ? 19.156 4.66 -31.203 1 35 18 LEU B C 1
ATOM 8277 O O . LEU B 1 18 ? 20.375 4.703 -31.297 1 35 18 LEU B O 1
ATOM 8281 N N . LEU B 1 19 ? 18.391 4.91 -32.25 1 32.19 19 LEU B N 1
ATOM 8282 C CA . LEU B 1 19 ? 19 5.305 -33.531 1 32.19 19 LEU B CA 1
ATOM 8283 C C . LEU B 1 19 ? 19.672 6.668 -33.406 1 32.19 19 LEU B C 1
ATOM 8285 O O . LEU B 1 19 ? 20.5 7.035 -34.219 1 32.19 19 LEU B O 1
ATOM 8289 N N . ALA B 1 20 ? 19.141 7.473 -32.562 1 32.88 20 ALA B N 1
ATOM 8290 C CA . ALA B 1 20 ? 19.812 8.773 -32.531 1 32.88 20 ALA B CA 1
ATOM 8291 C C . ALA B 1 20 ? 21.219 8.641 -31.953 1 32.88 20 ALA B C 1
ATOM 8293 O O . ALA B 1 20 ? 22.016 9.57 -32.031 1 32.88 20 ALA B O 1
ATOM 8294 N N . GLY B 1 21 ? 21.453 7.629 -31.141 1 33.16 21 GLY B N 1
ATOM 8295 C CA . GLY B 1 21 ? 22.797 7.551 -30.609 1 33.16 21 GLY B CA 1
ATOM 8296 C C . GLY B 1 21 ? 23.844 7.258 -31.672 1 33.16 21 GLY B C 1
ATOM 8297 O O . GLY B 1 21 ? 25.031 7.215 -31.375 1 33.16 21 GLY B O 1
ATOM 8298 N N . ILE B 1 22 ? 23.406 6.652 -32.781 1 31.3 22 ILE B N 1
ATOM 8299 C CA . ILE B 1 22 ? 24.562 6.168 -33.531 1 31.3 22 ILE B CA 1
ATOM 8300 C C . ILE B 1 22 ? 25.375 7.352 -34.031 1 31.3 22 ILE B C 1
ATOM 8302 O O . ILE B 1 22 ? 26.609 7.254 -34.156 1 31.3 22 ILE B O 1
ATOM 8306 N N . SER B 1 23 ? 24.703 8.344 -34.531 1 28.16 23 SER B N 1
ATOM 8307 C CA . SER B 1 23 ? 25.641 9.078 -35.375 1 28.16 23 SER B CA 1
ATOM 8308 C C . SER B 1 23 ? 26.562 9.953 -34.531 1 28.16 23 SER B C 1
ATOM 8310 O O . SER B 1 23 ? 26.641 11.164 -34.75 1 28.16 23 SER B O 1
ATOM 8312 N N . ILE B 1 24 ? 26.578 9.664 -33.281 1 28.94 24 ILE B N 1
ATOM 8313 C CA . ILE B 1 24 ? 27.484 10.656 -32.719 1 28.94 24 ILE B CA 1
ATOM 8314 C C . ILE B 1 24 ? 28.875 10.492 -33.344 1 28.94 24 ILE B C 1
ATOM 8316 O O . ILE B 1 24 ? 29.516 9.461 -33.156 1 28.94 24 ILE B O 1
ATOM 8320 N N . GLN B 1 25 ? 29.062 11.148 -34.438 1 25.64 25 GLN B N 1
ATOM 8321 C CA . GLN B 1 25 ? 30.375 11.383 -35.031 1 25.64 25 GLN B CA 1
ATOM 8322 C C . GLN B 1 25 ? 31.344 11.977 -34.031 1 25.64 25 GLN B C 1
ATOM 8324 O O . GLN B 1 25 ? 31 12.93 -33.312 1 25.64 25 GLN B O 1
ATOM 8329 N N . THR B 1 26 ? 32.219 11.195 -33.594 1 29.88 26 THR B N 1
ATOM 8330 C CA . THR B 1 26 ? 33.406 11.531 -32.844 1 29.88 26 THR B CA 1
ATOM 8331 C C . THR B 1 26 ? 34.156 12.711 -33.5 1 29.88 26 THR B C 1
ATOM 8333 O O . THR B 1 26 ? 34.656 12.594 -34.625 1 29.88 26 THR B O 1
ATOM 8336 N N . TYR B 1 27 ? 33.656 13.961 -33.438 1 23.72 27 TYR B N 1
ATOM 8337 C CA . TYR B 1 27 ? 34.594 15 -33.844 1 23.72 27 TYR B CA 1
ATOM 8338 C C . TYR B 1 27 ? 35.75 15.109 -32.875 1 23.72 27 TYR B C 1
ATOM 8340 O O . TYR B 1 27 ? 35.562 15.219 -31.672 1 23.72 27 TYR B O 1
ATOM 8348 N N . ALA B 1 28 ? 37 14.594 -33.219 1 26.41 28 ALA B N 1
ATOM 8349 C CA . ALA B 1 28 ? 38.375 14.734 -32.688 1 26.41 28 ALA B CA 1
ATOM 8350 C C . ALA B 1 28 ? 38.781 16.203 -32.688 1 26.41 28 ALA B C 1
ATOM 8352 O O . ALA B 1 28 ? 39.062 16.781 -33.719 1 26.41 28 ALA B O 1
ATOM 8353 N N . ALA B 1 29 ? 38.312 17.031 -31.781 1 26.39 29 ALA B N 1
ATOM 8354 C CA . ALA B 1 29 ? 39.031 18.297 -31.719 1 26.39 29 ALA B CA 1
ATOM 8355 C C . ALA B 1 29 ? 40.469 18.062 -31.297 1 26.39 29 ALA B C 1
ATOM 8357 O O . ALA B 1 29 ? 40.75 17.281 -30.375 1 26.39 29 ALA B O 1
ATOM 8358 N N . LYS B 1 30 ? 41.5 18.5 -32.094 1 26.31 30 LYS B N 1
ATOM 8359 C CA . LYS B 1 30 ? 42.938 18.562 -32.125 1 26.31 30 LYS B CA 1
ATOM 8360 C C . LYS B 1 30 ? 43.469 19.5 -31.031 1 26.31 30 LYS B C 1
ATOM 8362 O O . LYS B 1 30 ? 44.562 20.016 -31.141 1 26.31 30 LYS B O 1
ATOM 8367 N N . ASP B 1 31 ? 42.625 20.016 -30.078 1 26.31 31 ASP B N 1
ATOM 8368 C CA . ASP B 1 31 ? 43.406 21.094 -29.469 1 26.31 31 ASP B CA 1
ATOM 8369 C C . ASP B 1 31 ? 44.688 20.547 -28.812 1 26.31 31 ASP B C 1
ATOM 8371 O O . ASP B 1 31 ? 44.625 19.531 -28.109 1 26.31 31 ASP B O 1
ATOM 8375 N N . SER B 1 32 ? 45.844 20.938 -29.375 1 28.25 32 SER B N 1
ATOM 8376 C CA . SER B 1 32 ? 47.281 20.703 -29.188 1 28.25 32 SER B CA 1
ATOM 8377 C C . SER B 1 32 ? 47.719 21.156 -27.797 1 28.25 32 SER B C 1
ATOM 8379 O O . SER B 1 32 ? 48.75 21.828 -27.656 1 28.25 32 SER B O 1
ATOM 8381 N N . GLN B 1 33 ? 46.875 21.516 -26.828 1 30.19 33 GLN B N 1
ATOM 8382 C CA . GLN B 1 33 ? 47.656 21.938 -25.672 1 30.19 33 GLN B CA 1
ATOM 8383 C C . GLN B 1 33 ? 48.594 20.828 -25.188 1 30.19 33 GLN B C 1
ATOM 8385 O O . GLN B 1 33 ? 48.25 19.641 -25.328 1 30.19 33 GLN B O 1
ATOM 8390 N N . ALA B 1 34 ? 49.844 21.219 -24.656 1 33.47 34 ALA B N 1
ATOM 8391 C CA . ALA B 1 34 ? 50.938 20.359 -24.234 1 33.47 34 ALA B CA 1
ATOM 8392 C C . ALA B 1 34 ? 50.438 19.266 -23.297 1 33.47 34 ALA B C 1
ATOM 8394 O O . ALA B 1 34 ? 50.031 19.547 -22.172 1 33.47 34 ALA B O 1
ATOM 8395 N N . ALA B 1 35 ? 49.844 18.328 -23.781 1 37.84 35 ALA B N 1
ATOM 8396 C CA . ALA B 1 35 ? 49.156 17.188 -23.188 1 37.84 35 ALA B CA 1
ATOM 8397 C C . ALA B 1 35 ? 50.062 16.484 -22.172 1 37.84 35 ALA B C 1
ATOM 8399 O O . ALA B 1 35 ? 51.25 16.203 -22.453 1 37.84 35 ALA B O 1
ATOM 8400 N N . PRO B 1 36 ? 49.812 16.766 -20.844 1 41.62 36 PRO B N 1
ATOM 8401 C CA . PRO B 1 36 ? 50.656 15.977 -19.953 1 41.62 36 PRO B CA 1
ATOM 8402 C C . PRO B 1 36 ? 51.031 14.609 -20.531 1 41.62 36 PRO B C 1
ATOM 8404 O O . PRO B 1 36 ? 50.281 14.047 -21.312 1 41.62 36 PRO B O 1
ATOM 8407 N N . LYS B 1 37 ? 52.375 14.398 -20.672 1 49.72 37 LYS B N 1
ATOM 8408 C CA . LYS B 1 37 ? 52.938 13.195 -21.266 1 49.72 37 LYS B CA 1
ATOM 8409 C C . LYS B 1 37 ? 52.219 11.938 -20.797 1 49.72 37 LYS B C 1
ATOM 8411 O O . LYS B 1 37 ? 52.156 11.656 -19.609 1 49.72 37 LYS B O 1
ATOM 8416 N N . LYS B 1 38 ? 51.281 11.555 -21.422 1 62.56 38 LYS B N 1
ATOM 8417 C CA . LYS B 1 38 ? 50.531 10.328 -21.281 1 62.56 38 LYS B CA 1
ATOM 8418 C C . LYS B 1 38 ? 51.375 9.102 -21.578 1 62.56 38 LYS B C 1
ATOM 8420 O O . LYS B 1 38 ? 52.156 9.102 -22.531 1 62.56 38 LYS B O 1
ATOM 8425 N N . ARG B 1 39 ? 51.531 8.328 -20.562 1 74.69 39 ARG B N 1
ATOM 8426 C CA . ARG B 1 39 ? 52.188 7.031 -20.719 1 74.69 39 ARG B CA 1
ATOM 8427 C C . ARG B 1 39 ? 51.188 5.934 -21 1 74.69 39 ARG B C 1
ATOM 8429 O O . ARG B 1 39 ? 50.125 5.867 -20.359 1 74.69 39 ARG B O 1
ATOM 8436 N N . THR B 1 40 ? 51.5 5.34 -22.062 1 79 40 THR B N 1
ATOM 8437 C CA . THR B 1 40 ? 50.625 4.238 -22.453 1 79 40 THR B CA 1
ATOM 8438 C C . THR B 1 40 ? 51.188 2.906 -21.953 1 79 40 THR B C 1
ATOM 8440 O O . THR B 1 40 ? 52.344 2.576 -22.234 1 79 40 THR B O 1
ATOM 8443 N N . ILE B 1 41 ? 50.469 2.312 -21.141 1 81.31 41 ILE B N 1
ATOM 8444 C CA . ILE B 1 41 ? 50.844 0.971 -20.688 1 81.31 41 ILE B CA 1
ATOM 8445 C C . ILE B 1 41 ? 50.094 -0.067 -21.531 1 81.31 41 ILE B C 1
ATOM 8447 O O . ILE B 1 41 ? 48.875 0 -21.688 1 81.31 41 ILE B O 1
ATOM 8451 N N . THR B 1 42 ? 50.969 -0.871 -22.109 1 84.19 42 THR B N 1
ATOM 8452 C CA . THR B 1 42 ? 50.406 -1.945 -22.922 1 84.19 42 THR B CA 1
ATOM 8453 C C . THR B 1 42 ? 50.781 -3.309 -22.344 1 84.19 42 THR B C 1
ATOM 8455 O O . THR B 1 42 ? 51.719 -3.418 -21.547 1 84.19 42 THR B O 1
ATOM 8458 N N . GLY B 1 43 ? 50.031 -4.25 -22.5 1 84.25 43 GLY B N 1
ATOM 8459 C CA . GLY B 1 43 ? 50.344 -5.609 -22.078 1 84.25 43 GLY B CA 1
ATOM 8460 C C . GLY B 1 43 ? 49.312 -6.621 -22.578 1 84.25 43 GLY B C 1
ATOM 8461 O O . GLY B 1 43 ? 48.406 -6.273 -23.312 1 84.25 43 GLY B O 1
ATOM 8462 N N . THR B 1 44 ? 49.688 -7.844 -22.312 1 83.38 44 THR B N 1
ATOM 8463 C CA . THR B 1 44 ? 48.812 -8.961 -22.625 1 83.38 44 THR B CA 1
ATOM 8464 C C . THR B 1 44 ? 48.344 -9.672 -21.359 1 83.38 44 THR B C 1
ATOM 8466 O O . THR B 1 44 ? 49.125 -9.82 -20.406 1 83.38 44 THR B O 1
ATOM 8469 N N . VAL B 1 45 ? 47.156 -9.93 -21.328 1 83.56 45 VAL B N 1
ATOM 8470 C CA . VAL B 1 45 ? 46.594 -10.742 -20.25 1 83.56 45 VAL B CA 1
ATOM 8471 C C . VAL B 1 45 ? 46.312 -12.156 -20.75 1 83.56 45 VAL B C 1
ATOM 8473 O O . VAL B 1 45 ? 45.531 -12.336 -21.703 1 83.56 45 VAL B O 1
ATOM 8476 N N . ILE B 1 46 ? 46.875 -13.086 -20.172 1 78.75 46 ILE B N 1
ATOM 8477 C CA . ILE B 1 46 ? 46.688 -14.477 -20.578 1 78.75 46 ILE B CA 1
ATOM 8478 C C . ILE B 1 46 ? 46.219 -15.305 -19.391 1 78.75 46 ILE B C 1
ATOM 8480 O O . ILE B 1 46 ? 46.375 -14.898 -18.234 1 78.75 46 ILE B O 1
ATOM 8484 N N . SER B 1 47 ? 45.531 -16.391 -19.625 1 73.81 47 SER B N 1
ATOM 8485 C CA . SER B 1 47 ? 45.094 -17.328 -18.594 1 73.81 47 SER B CA 1
ATOM 8486 C C . SER B 1 47 ? 46.25 -18.25 -18.172 1 73.81 47 SER B C 1
ATOM 8488 O O . SER B 1 47 ? 47.062 -18.625 -18.984 1 73.81 47 SER B O 1
ATOM 8490 N N . GLU B 1 48 ? 46.062 -18.453 -16.828 1 69.44 48 GLU B N 1
ATOM 8491 C CA . GLU B 1 48 ? 47.062 -19.406 -16.344 1 69.44 48 GLU B CA 1
ATOM 8492 C C . GLU B 1 48 ? 46.75 -20.828 -16.828 1 69.44 48 GLU B C 1
ATOM 8494 O O . GLU B 1 48 ? 45.594 -21.234 -16.844 1 69.44 48 GLU B O 1
ATOM 8499 N N . GLY B 1 49 ? 47.719 -21.703 -17.188 1 60.72 49 GLY B N 1
ATOM 8500 C CA . GLY B 1 49 ? 47.594 -23.078 -17.656 1 60.72 49 GLY B CA 1
ATOM 8501 C C . GLY B 1 49 ? 47.656 -23.203 -19.156 1 60.72 49 GLY B C 1
ATOM 8502 O O . GLY B 1 49 ? 48.531 -23.938 -19.672 1 60.72 49 GLY B O 1
ATOM 8503 N N . ASP B 1 50 ? 46.594 -22.484 -19.828 1 60.44 50 ASP B N 1
ATOM 8504 C CA . ASP B 1 50 ? 46.594 -22.688 -21.281 1 60.44 50 ASP B CA 1
ATOM 8505 C C . ASP B 1 50 ? 47.25 -21.516 -22 1 60.44 50 ASP B C 1
ATOM 8507 O O . ASP B 1 50 ? 47.406 -21.531 -23.219 1 60.44 50 ASP B O 1
ATOM 8511 N N . ASN B 1 51 ? 47.719 -20.562 -21.234 1 64.12 51 ASN B N 1
ATOM 8512 C CA . ASN B 1 51 ? 48.406 -19.391 -21.75 1 64.12 51 ASN B CA 1
ATOM 8513 C C . ASN B 1 51 ? 47.656 -18.766 -22.938 1 64.12 51 ASN B C 1
ATOM 8515 O O . ASN B 1 51 ? 48.281 -18.297 -23.891 1 64.12 51 ASN B O 1
ATOM 8519 N N . MET B 1 52 ? 46.406 -18.844 -22.844 1 69.94 52 MET B N 1
ATOM 8520 C CA . MET B 1 52 ? 45.594 -18.219 -23.875 1 69.94 52 MET B CA 1
ATOM 8521 C C . MET B 1 52 ? 45.281 -16.766 -23.531 1 69.94 52 MET B C 1
ATOM 8523 O O . MET B 1 52 ? 45.094 -16.422 -22.359 1 69.94 52 MET B O 1
ATOM 8527 N N . PRO B 1 53 ? 45.188 -15.984 -24.594 1 74.94 53 PRO B N 1
ATOM 8528 C CA . PRO B 1 53 ? 44.812 -14.594 -24.344 1 74.94 53 PRO B CA 1
ATOM 8529 C C . PRO B 1 53 ? 43.406 -14.461 -23.766 1 74.94 53 PRO B C 1
ATOM 8531 O O . PRO B 1 53 ? 42.5 -15.156 -24.219 1 74.94 53 PRO B O 1
ATOM 8534 N N . ILE B 1 54 ? 43.281 -13.797 -22.672 1 75.12 54 ILE B N 1
ATOM 8535 C CA . ILE B 1 54 ? 41.969 -13.539 -22.062 1 75.12 54 ILE B CA 1
ATOM 8536 C C . ILE B 1 54 ? 41.344 -12.32 -22.734 1 75.12 54 ILE B C 1
ATOM 8538 O O . ILE B 1 54 ? 41.844 -11.203 -22.609 1 75.12 54 ILE B O 1
ATOM 8542 N N . ILE B 1 55 ? 40.312 -12.766 -23.438 1 68.56 55 ILE B N 1
ATOM 8543 C CA . ILE B 1 55 ? 39.562 -11.719 -24.125 1 68.56 55 ILE B CA 1
ATOM 8544 C C . ILE B 1 55 ? 38.562 -11.086 -23.172 1 68.56 55 ILE B C 1
ATOM 8546 O O . ILE B 1 55 ? 37.812 -11.797 -22.5 1 68.56 55 ILE B O 1
ATOM 8550 N N . GLY B 1 56 ? 38.562 -9.703 -23.016 1 69 56 GLY B N 1
ATOM 8551 C CA . GLY B 1 56 ? 37.531 -8.992 -22.25 1 69 56 GLY B CA 1
ATOM 8552 C C . GLY B 1 56 ? 37.875 -8.836 -20.781 1 69 56 GLY B C 1
ATOM 8553 O O . GLY B 1 56 ? 37 -8.586 -19.953 1 69 56 GLY B O 1
ATOM 8554 N N . ALA B 1 57 ? 39.062 -9.102 -20.422 1 73.88 57 ALA B N 1
ATOM 8555 C CA . ALA B 1 57 ? 39.469 -8.836 -19.047 1 73.88 57 ALA B CA 1
ATOM 8556 C C . ALA B 1 57 ? 39.469 -7.34 -18.75 1 73.88 57 ALA B C 1
ATOM 8558 O O . ALA B 1 57 ? 39.906 -6.539 -19.578 1 73.88 57 ALA B O 1
ATOM 8559 N N . ASN B 1 58 ? 38.969 -7.062 -17.656 1 76.81 58 ASN B N 1
ATOM 8560 C CA . ASN B 1 58 ? 39 -5.676 -17.203 1 76.81 58 ASN B CA 1
ATOM 8561 C C . ASN B 1 58 ? 40.375 -5.305 -16.625 1 76.81 58 ASN B C 1
ATOM 8563 O O . ASN B 1 58 ? 40.875 -5.98 -15.734 1 76.81 58 ASN B O 1
ATOM 8567 N N . VAL B 1 59 ? 40.906 -4.316 -17.25 1 79.25 59 VAL B N 1
ATOM 8568 C CA . VAL B 1 59 ? 42.156 -3.73 -16.734 1 79.25 59 VAL B CA 1
ATOM 8569 C C . VAL B 1 59 ? 41.906 -2.277 -16.328 1 79.25 59 VAL B C 1
ATOM 8571 O O . VAL B 1 59 ? 41.5 -1.455 -17.156 1 79.25 59 VAL B O 1
ATOM 8574 N N . TRP B 1 60 ? 41.969 -2.043 -15.133 1 76.06 60 TRP B N 1
ATOM 8575 C CA . TRP B 1 60 ? 41.75 -0.648 -14.766 1 76.06 60 TRP B CA 1
ATOM 8576 C C . TRP B 1 60 ? 42.75 -0.186 -13.719 1 76.06 60 TRP B C 1
ATOM 8578 O O . TRP B 1 60 ? 43.344 -1.006 -13.016 1 76.06 60 TRP B O 1
ATOM 8588 N N . LEU B 1 61 ? 43.062 1.089 -13.75 1 73.5 61 LEU B N 1
ATOM 8589 C CA . LEU B 1 61 ? 43.906 1.714 -12.734 1 73.5 61 LEU B CA 1
ATOM 8590 C C . LEU B 1 61 ? 43.156 1.796 -11.398 1 73.5 61 LEU B C 1
ATOM 8592 O O . LEU B 1 61 ? 42.062 2.373 -11.32 1 73.5 61 LEU B O 1
ATOM 8596 N N . LYS B 1 62 ? 43.656 1.057 -10.477 1 68.38 62 LYS B N 1
ATOM 8597 C CA . LYS B 1 62 ? 43.031 0.97 -9.156 1 68.38 62 LYS B CA 1
ATOM 8598 C C . LYS B 1 62 ? 42.656 2.354 -8.633 1 68.38 62 LYS B C 1
ATOM 8600 O O . LYS B 1 62 ? 43.469 3.285 -8.695 1 68.38 62 LYS B O 1
ATOM 8605 N N . ASN B 1 63 ? 41.375 2.521 -8.195 1 55.59 63 ASN B N 1
ATOM 8606 C CA . ASN B 1 63 ? 40.781 3.725 -7.598 1 55.59 63 ASN B CA 1
ATOM 8607 C C . ASN B 1 63 ? 40.562 4.816 -8.641 1 55.59 63 ASN B C 1
ATOM 8609 O O . ASN B 1 63 ? 40.594 6.004 -8.32 1 55.59 63 ASN B O 1
ATOM 8613 N N . SER B 1 64 ? 40.75 4.457 -9.953 1 60.38 64 SER B N 1
ATOM 8614 C CA . SER B 1 64 ? 40.5 5.391 -11.047 1 60.38 64 SER B CA 1
ATOM 8615 C C . SER B 1 64 ? 39.469 4.824 -12.008 1 60.38 64 SER B C 1
ATOM 8617 O O . SER B 1 64 ? 39.188 3.623 -12.008 1 60.38 64 SER B O 1
ATOM 8619 N N . SER B 1 65 ? 38.875 5.781 -12.695 1 59.34 65 SER B N 1
ATOM 8620 C CA . SER B 1 65 ? 37.969 5.359 -13.734 1 59.34 65 SER B CA 1
ATOM 8621 C C . SER B 1 65 ? 38.688 5.043 -15.039 1 59.34 65 SER B C 1
ATOM 8623 O O . SER B 1 65 ? 38.062 4.676 -16.031 1 59.34 65 SER B O 1
ATOM 8625 N N . THR B 1 66 ? 40.031 5.086 -15.008 1 67.38 66 THR B N 1
ATOM 8626 C CA . THR B 1 66 ? 40.812 4.793 -16.203 1 67.38 66 THR B CA 1
ATOM 8627 C C . THR B 1 66 ? 41.031 3.289 -16.375 1 67.38 66 THR B C 1
ATOM 8629 O O . THR B 1 66 ? 41.562 2.631 -15.469 1 67.38 66 THR B O 1
ATOM 8632 N N . GLY B 1 67 ? 40.469 2.775 -17.234 1 71.25 67 GLY B N 1
ATOM 8633 C CA . GLY B 1 67 ? 40.594 1.347 -17.469 1 71.25 67 GLY B CA 1
ATOM 8634 C C . GLY B 1 67 ? 40.531 0.966 -18.938 1 71.25 67 GLY B C 1
ATOM 8635 O O . GLY B 1 67 ? 40.344 1.828 -19.797 1 71.25 67 GLY B O 1
ATOM 8636 N N . ALA B 1 68 ? 41.062 -0.225 -19.156 1 75.56 68 ALA B N 1
ATOM 8637 C CA . ALA B 1 68 ? 41 -0.841 -20.484 1 75.56 68 ALA B CA 1
ATOM 8638 C C . ALA B 1 68 ? 40.5 -2.275 -20.406 1 75.56 68 ALA B C 1
ATOM 8640 O O . ALA B 1 68 ? 40.438 -2.861 -19.328 1 75.56 68 ALA B O 1
ATOM 8641 N N . ILE B 1 69 ? 39.969 -2.775 -21.406 1 75.88 69 ILE B N 1
ATOM 8642 C CA . ILE B 1 69 ? 39.594 -4.176 -21.547 1 75.88 69 ILE B CA 1
ATOM 8643 C C . ILE B 1 69 ? 40.5 -4.855 -22.578 1 75.88 69 ILE B C 1
ATOM 8645 O O . ILE B 1 69 ? 40.875 -4.258 -23.594 1 75.88 69 ILE B O 1
ATOM 8649 N N . THR B 1 70 ? 40.906 -6.047 -22.328 1 78.31 70 THR B N 1
ATOM 8650 C CA . THR B 1 70 ? 41.812 -6.762 -23.219 1 78.31 70 THR B CA 1
ATOM 8651 C C . THR B 1 70 ? 41.125 -7.098 -24.531 1 78.31 70 THR B C 1
ATOM 8653 O O . THR B 1 70 ? 39.906 -7.344 -24.562 1 78.31 70 THR B O 1
ATOM 8656 N N . ASP B 1 71 ? 41.969 -7.102 -25.625 1 72.38 71 ASP B N 1
ATOM 8657 C CA . ASP B 1 71 ? 41.438 -7.383 -26.953 1 72.38 71 ASP B CA 1
ATOM 8658 C C . ASP B 1 71 ? 41.469 -8.883 -27.25 1 72.38 71 ASP B C 1
ATOM 8660 O O . ASP B 1 71 ? 41.688 -9.695 -26.359 1 72.38 71 ASP B O 1
ATOM 8664 N N . LEU B 1 72 ? 41.281 -9.336 -28.516 1 67.62 72 LEU B N 1
ATOM 8665 C CA . LEU B 1 72 ? 41.188 -10.734 -28.922 1 67.62 72 LEU B CA 1
ATOM 8666 C C . LEU B 1 72 ? 42.531 -11.453 -28.688 1 67.62 72 LEU B C 1
ATOM 8668 O O . LEU B 1 72 ? 42.562 -12.68 -28.531 1 67.62 72 LEU B O 1
ATOM 8672 N N . ASP B 1 73 ? 43.469 -10.75 -28.75 1 73.25 73 ASP B N 1
ATOM 8673 C CA . ASP B 1 73 ? 44.781 -11.352 -28.5 1 73.25 73 ASP B CA 1
ATOM 8674 C C . ASP B 1 73 ? 45.188 -11.18 -27.031 1 73.25 73 ASP B C 1
ATOM 8676 O O . ASP B 1 73 ? 46.375 -11.406 -26.688 1 73.25 73 ASP B O 1
ATOM 8680 N N . GLY B 1 74 ? 44.188 -10.734 -26.203 1 75.56 74 GLY B N 1
ATOM 8681 C CA . GLY B 1 74 ? 44.438 -10.516 -24.797 1 75.56 74 GLY B CA 1
ATOM 8682 C C . GLY B 1 74 ? 45.219 -9.25 -24.531 1 75.56 74 GLY B C 1
ATOM 8683 O O . GLY B 1 74 ? 45.75 -9.055 -23.422 1 75.56 74 GLY B O 1
ATOM 8684 N N . LYS B 1 75 ? 45.375 -8.469 -25.5 1 80.12 75 LYS B N 1
ATOM 8685 C CA . LYS B 1 75 ? 46.188 -7.262 -25.359 1 80.12 75 LYS B CA 1
ATOM 8686 C C . LYS B 1 75 ? 45.375 -6.105 -24.812 1 80.12 75 LYS B C 1
ATOM 8688 O O . LYS B 1 75 ? 44.188 -5.984 -25.109 1 80.12 75 LYS B O 1
ATOM 8693 N N . TYR B 1 76 ? 45.969 -5.328 -23.938 1 80.31 76 TYR B N 1
ATOM 8694 C CA . TYR B 1 76 ? 45.312 -4.117 -23.422 1 80.31 76 TYR B CA 1
ATOM 8695 C C . TYR B 1 76 ? 46.25 -2.914 -23.578 1 80.31 76 TYR B C 1
ATOM 8697 O O . TYR B 1 76 ? 47.469 -3.068 -23.703 1 80.31 76 TYR B O 1
ATOM 8705 N N . SER B 1 77 ? 45.625 -1.761 -23.859 1 81.25 77 SER B N 1
ATOM 8706 C CA . SER B 1 77 ? 46.312 -0.473 -23.844 1 81.25 77 SER B CA 1
ATOM 8707 C C . SER B 1 77 ? 45.594 0.534 -22.953 1 81.25 77 SER B C 1
ATOM 8709 O O . SER B 1 77 ? 44.406 0.814 -23.172 1 81.25 77 SER B O 1
ATOM 8711 N N . ILE B 1 78 ? 46.188 0.975 -21.938 1 75.62 78 ILE B N 1
ATOM 8712 C CA . ILE B 1 78 ? 45.625 1.953 -21.016 1 75.62 78 ILE B CA 1
ATOM 8713 C C . ILE B 1 78 ? 46.531 3.176 -20.938 1 75.62 78 ILE B C 1
ATOM 8715 O O . ILE B 1 78 ? 47.719 3.043 -20.75 1 75.62 78 ILE B O 1
ATOM 8719 N N . THR B 1 79 ? 45.938 4.199 -21.344 1 75.88 79 THR B N 1
ATOM 8720 C CA . THR B 1 79 ? 46.688 5.441 -21.266 1 75.88 79 THR B CA 1
ATOM 8721 C C . THR B 1 79 ? 46.469 6.125 -19.922 1 75.88 79 THR B C 1
ATOM 8723 O O . THR B 1 79 ? 45.344 6.414 -19.547 1 75.88 79 THR B O 1
ATOM 8726 N N . ILE B 1 80 ? 47.531 6.184 -19.281 1 71.12 80 ILE B N 1
ATOM 8727 C CA . ILE B 1 80 ? 47.469 6.812 -17.969 1 71.12 80 ILE B CA 1
ATOM 8728 C C . ILE B 1 80 ? 48.312 8.086 -17.969 1 71.12 80 ILE B C 1
ATOM 8730 O O . ILE B 1 80 ? 49.219 8.25 -18.797 1 71.12 80 ILE B O 1
ATOM 8734 N N . ASP B 1 81 ? 47.969 9.078 -17.281 1 63.25 81 ASP B N 1
ATOM 8735 C CA . ASP B 1 81 ? 48.781 10.281 -17.172 1 63.25 81 ASP B CA 1
ATOM 8736 C C . ASP B 1 81 ? 50.156 9.953 -16.578 1 63.25 81 ASP B C 1
ATOM 8738 O O . ASP B 1 81 ? 50.25 9.102 -15.688 1 63.25 81 ASP B O 1
ATOM 8742 N N . ASN B 1 82 ? 51.188 10.297 -17.234 1 57.41 82 ASN B N 1
ATOM 8743 C CA . ASN B 1 82 ? 52.562 10.039 -16.875 1 57.41 82 ASN B CA 1
ATOM 8744 C C . ASN B 1 82 ? 52.812 10.352 -15.398 1 57.41 82 ASN B C 1
ATOM 8746 O O . ASN B 1 82 ? 53.844 9.945 -14.836 1 57.41 82 ASN B O 1
ATOM 8750 N N . SER B 1 83 ? 52.062 11.148 -14.883 1 50.78 83 SER B N 1
ATOM 8751 C CA . SER B 1 83 ? 52.25 11.531 -13.492 1 50.78 83 SER B CA 1
ATOM 8752 C C . SER B 1 83 ? 51.812 10.414 -12.547 1 50.78 83 SER B C 1
ATOM 8754 O O . SER B 1 83 ? 52.031 10.508 -11.336 1 50.78 83 SER B O 1
ATOM 8756 N N . VAL B 1 84 ? 51.25 9.359 -13 1 50.56 84 VAL B N 1
ATOM 8757 C CA . VAL B 1 84 ? 50.844 8.227 -12.18 1 50.56 84 VAL B CA 1
ATOM 8758 C C . VAL B 1 84 ? 52.031 7.285 -11.945 1 50.56 84 VAL B C 1
ATOM 8760 O O . VAL B 1 84 ? 52.25 6.359 -12.734 1 50.56 84 VAL B O 1
ATOM 8763 N N . VAL B 1 85 ? 53 7.641 -11.273 1 51.94 85 VAL B N 1
ATOM 8764 C CA . VAL B 1 85 ? 54.125 6.82 -10.828 1 51.94 85 VAL B CA 1
ATOM 8765 C C . VAL B 1 85 ? 53.688 5.91 -9.688 1 51.94 85 VAL B C 1
ATOM 8767 O O . VAL B 1 85 ? 53.156 6.387 -8.672 1 51.94 85 VAL B O 1
ATOM 8770 N N . GLY B 1 86 ? 53.594 4.52 -9.852 1 55.31 86 GLY B N 1
ATOM 8771 C CA . GLY B 1 86 ? 53.312 3.484 -8.875 1 55.31 86 GLY B CA 1
ATOM 8772 C C . GLY B 1 86 ? 51.844 3.045 -8.898 1 55.31 86 GLY B C 1
ATOM 8773 O O . GLY B 1 86 ? 51.375 2.459 -7.934 1 55.31 86 GLY B O 1
ATOM 8774 N N . GLY B 1 87 ? 51.25 3.344 -9.867 1 65 87 GLY B N 1
ATOM 8775 C CA . GLY B 1 87 ? 49.875 2.92 -9.961 1 65 87 GLY B CA 1
ATOM 8776 C C . GLY B 1 87 ? 49.719 1.414 -10.062 1 65 87 GLY B C 1
ATOM 8777 O O . GLY B 1 87 ? 50.688 0.7 -10.336 1 65 87 GLY B O 1
ATOM 8778 N N . VAL B 1 88 ? 48.594 0.937 -9.477 1 75.62 88 VAL B N 1
ATOM 8779 C CA . VAL B 1 88 ? 48.281 -0.485 -9.57 1 75.62 88 VAL B CA 1
ATOM 8780 C C . VAL B 1 88 ? 47.188 -0.708 -10.602 1 75.62 88 VAL B C 1
ATOM 8782 O O . VAL B 1 88 ? 46.156 -0.039 -10.578 1 75.62 88 VAL B O 1
ATOM 8785 N N . LEU B 1 89 ? 47.594 -1.517 -11.547 1 78.81 89 LEU B N 1
ATOM 8786 C CA . LEU B 1 89 ? 46.562 -1.986 -12.453 1 78.81 89 LEU B CA 1
ATOM 8787 C C . LEU B 1 89 ? 45.844 -3.207 -11.883 1 78.81 89 LEU B C 1
ATOM 8789 O O . LEU B 1 89 ? 46.5 -4.113 -11.352 1 78.81 89 LEU B O 1
ATOM 8793 N N . VAL B 1 90 ? 44.656 -3.115 -11.93 1 78.69 90 VAL B N 1
ATOM 8794 C CA . VAL B 1 90 ? 43.844 -4.254 -11.516 1 78.69 90 VAL B CA 1
ATOM 8795 C C . VAL B 1 90 ? 43.312 -4.973 -12.75 1 78.69 90 VAL B C 1
ATOM 8797 O O . VAL B 1 90 ? 42.719 -4.348 -13.641 1 78.69 90 VAL B O 1
ATOM 8800 N N . PHE B 1 91 ? 43.594 -6.242 -12.805 1 77.12 91 PHE B N 1
ATOM 8801 C CA . PHE B 1 91 ? 43.125 -7.113 -13.875 1 77.12 91 PHE B CA 1
ATOM 8802 C C . PHE B 1 91 ? 42.062 -8.055 -13.367 1 77.12 91 PHE B C 1
ATOM 8804 O O . PHE B 1 91 ? 42.25 -8.781 -12.391 1 77.12 91 PHE B O 1
ATOM 8811 N N . SER B 1 92 ? 40.875 -7.91 -13.914 1 73.31 92 SER B N 1
ATOM 8812 C CA . SER B 1 92 ? 39.812 -8.789 -13.484 1 73.31 92 SER B CA 1
ATOM 8813 C C . SER B 1 92 ? 39.062 -9.375 -14.688 1 73.31 92 SER B C 1
ATOM 8815 O O . SER B 1 92 ? 38.969 -8.734 -15.734 1 73.31 92 SER B O 1
ATOM 8817 N N . TYR B 1 93 ? 38.844 -10.672 -14.609 1 66 93 TYR B N 1
ATOM 8818 C CA . TYR B 1 93 ? 38.062 -11.406 -15.594 1 66 93 TYR B CA 1
ATOM 8819 C C . TYR B 1 93 ? 37.156 -12.438 -14.906 1 66 93 TYR B C 1
ATOM 8821 O O . TYR B 1 93 ? 37.562 -13.062 -13.922 1 66 93 TYR B O 1
ATOM 8829 N N . ILE B 1 94 ? 35.969 -12.523 -15.477 1 55.78 94 ILE B N 1
ATOM 8830 C CA . ILE B 1 94 ? 35 -13.461 -14.906 1 55.78 94 ILE B CA 1
ATOM 8831 C C . ILE B 1 94 ? 35.594 -14.859 -14.867 1 55.78 94 ILE B C 1
ATOM 8833 O O . ILE B 1 94 ? 36.125 -15.359 -15.875 1 55.78 94 ILE B O 1
ATOM 8837 N N . GLY B 1 95 ? 35.594 -15.586 -13.773 1 53.66 95 GLY B N 1
ATOM 8838 C CA . GLY B 1 95 ? 36.125 -16.922 -13.578 1 53.66 95 GLY B CA 1
ATOM 8839 C C . GLY B 1 95 ? 37.594 -16.953 -13.25 1 53.66 95 GLY B C 1
ATOM 8840 O O . GLY B 1 95 ? 38.188 -18.016 -13.062 1 53.66 95 GLY B O 1
ATOM 8841 N N . MET B 1 96 ? 38.25 -15.789 -13.25 1 61.97 96 MET B N 1
ATOM 8842 C CA . MET B 1 96 ? 39.688 -15.75 -12.961 1 61.97 96 MET B CA 1
ATOM 8843 C C . MET B 1 96 ? 39.969 -14.82 -11.789 1 61.97 96 MET B C 1
ATOM 8845 O O . MET B 1 96 ? 39.188 -13.906 -11.5 1 61.97 96 MET B O 1
ATOM 8849 N N . SER B 1 97 ? 40.844 -15.109 -10.898 1 64.69 97 SER B N 1
ATOM 8850 C CA . SER B 1 97 ? 41.25 -14.305 -9.742 1 64.69 97 SER B CA 1
ATOM 8851 C C . SER B 1 97 ? 41.719 -12.93 -10.164 1 64.69 97 SER B C 1
ATOM 8853 O O . SER B 1 97 ? 42.531 -12.805 -11.094 1 64.69 97 SER B O 1
ATOM 8855 N N . THR B 1 98 ? 41.125 -11.93 -9.492 1 70.19 98 THR B N 1
ATOM 8856 C CA . THR B 1 98 ? 41.562 -10.57 -9.758 1 70.19 98 THR B CA 1
ATOM 8857 C C . THR B 1 98 ? 43.031 -10.398 -9.375 1 70.19 98 THR B C 1
ATOM 8859 O O . THR B 1 98 ? 43.469 -10.867 -8.32 1 70.19 98 THR B O 1
ATOM 8862 N N . GLN B 1 99 ? 43.906 -9.914 -10.258 1 74.38 99 GLN B N 1
ATOM 8863 C CA . GLN B 1 99 ? 45.312 -9.68 -10 1 74.38 99 GLN B CA 1
ATOM 8864 C C . GLN B 1 99 ? 45.656 -8.195 -10.039 1 74.38 99 GLN B C 1
ATOM 8866 O O . GLN B 1 99 ? 45.219 -7.48 -10.953 1 74.38 99 GLN B O 1
ATOM 8871 N N . GLU B 1 100 ? 46.219 -7.73 -8.961 1 77.25 100 GLU B N 1
ATOM 8872 C CA . GLU B 1 100 ? 46.719 -6.359 -8.906 1 77.25 100 GLU B CA 1
ATOM 8873 C C . GLU B 1 100 ? 48.219 -6.293 -9.242 1 77.25 100 GLU B C 1
ATOM 8875 O O . GLU B 1 100 ? 49.031 -7.008 -8.641 1 77.25 100 GLU B O 1
ATOM 8880 N N . VAL B 1 101 ? 48.594 -5.512 -10.227 1 79.44 101 VAL B N 1
ATOM 8881 C CA . VAL B 1 101 ? 49.969 -5.387 -10.633 1 79.44 101 VAL B CA 1
ATOM 8882 C C . VAL B 1 101 ? 50.406 -3.924 -10.562 1 79.44 101 VAL B C 1
ATOM 8884 O O . VAL B 1 101 ? 49.75 -3.049 -11.141 1 79.44 101 VAL B O 1
ATOM 8887 N N . ALA B 1 102 ? 51.406 -3.67 -9.805 1 76.62 102 ALA B N 1
ATOM 8888 C CA . ALA B 1 102 ? 51.938 -2.318 -9.734 1 76.62 102 ALA B CA 1
ATOM 8889 C C . ALA B 1 102 ? 52.531 -1.891 -11.07 1 76.62 102 ALA B C 1
ATOM 8891 O O . ALA B 1 102 ? 53.25 -2.656 -11.703 1 76.62 102 ALA B O 1
ATOM 8892 N N . ILE B 1 103 ? 52.281 -0.823 -11.609 1 77.38 103 ILE B N 1
ATOM 8893 C CA . ILE B 1 103 ? 52.719 -0.317 -12.898 1 77.38 103 ILE B CA 1
ATOM 8894 C C . ILE B 1 103 ? 54.219 -0.038 -12.844 1 77.38 103 ILE B C 1
ATOM 8896 O O . ILE B 1 103 ? 54.969 -0.414 -13.75 1 77.38 103 ILE B O 1
ATOM 8900 N N . GLY B 1 104 ? 54.781 0.435 -11.711 1 67.62 104 GLY B N 1
ATOM 8901 C CA . GLY B 1 104 ? 56.188 0.851 -11.617 1 67.62 104 GLY B CA 1
ATOM 8902 C C . GLY B 1 104 ? 56.625 1.699 -12.797 1 67.62 104 GLY B C 1
ATOM 8903 O O . GLY B 1 104 ? 55.938 2.629 -13.203 1 67.62 104 GLY B O 1
ATOM 8904 N N . ASN B 1 105 ? 57.812 1.508 -13.406 1 67.31 105 ASN B N 1
ATOM 8905 C CA . ASN B 1 105 ? 58.312 2.199 -14.586 1 67.31 105 ASN B CA 1
ATOM 8906 C C . ASN B 1 105 ? 58.125 1.369 -15.852 1 67.31 105 ASN B C 1
ATOM 8908 O O . ASN B 1 105 ? 58.719 1.656 -16.891 1 67.31 105 ASN B O 1
ATOM 8912 N N . GLN B 1 106 ? 57.219 0.515 -15.773 1 74.88 106 GLN B N 1
ATOM 8913 C CA . GLN B 1 106 ? 57.031 -0.367 -16.922 1 74.88 106 GLN B CA 1
ATOM 8914 C C . GLN B 1 106 ? 56 0.203 -17.891 1 74.88 106 GLN B C 1
ATOM 8916 O O . GLN B 1 106 ? 55 0.836 -17.469 1 74.88 106 GLN B O 1
ATOM 8921 N N . ASN B 1 107 ? 56.312 0.033 -19.109 1 78.06 107 ASN B N 1
ATOM 8922 C CA . ASN B 1 107 ? 55.375 0.432 -20.156 1 78.06 107 ASN B CA 1
ATOM 8923 C C . ASN B 1 107 ? 54.656 -0.773 -20.734 1 78.06 107 ASN B C 1
ATOM 8925 O O . ASN B 1 107 ? 53.719 -0.616 -21.516 1 78.06 107 ASN B O 1
ATOM 8929 N N . VAL B 1 108 ? 55.188 -1.896 -20.484 1 80.69 108 VAL B N 1
ATOM 8930 C CA . VAL B 1 108 ? 54.531 -3.137 -20.891 1 80.69 108 VAL B CA 1
ATOM 8931 C C . VAL B 1 108 ? 54.312 -4.039 -19.672 1 80.69 108 VAL B C 1
ATOM 8933 O O . VAL B 1 108 ? 55.281 -4.406 -19 1 80.69 108 VAL B O 1
ATOM 8936 N N . ILE B 1 109 ? 53.125 -4.324 -19.281 1 82.75 109 ILE B N 1
ATOM 8937 C CA . ILE B 1 109 ? 52.812 -5.215 -18.172 1 82.75 109 ILE B CA 1
ATOM 8938 C C . ILE B 1 109 ? 51.969 -6.383 -18.688 1 82.75 109 ILE B C 1
ATOM 8940 O O . ILE B 1 109 ? 50.812 -6.203 -19.062 1 82.75 109 ILE B O 1
ATOM 8944 N N . ASN B 1 110 ? 52.625 -7.539 -18.781 1 81.12 110 ASN B N 1
ATOM 8945 C CA . ASN B 1 110 ? 51.906 -8.773 -19.109 1 81.12 110 ASN B CA 1
ATOM 8946 C C . ASN B 1 110 ? 51.469 -9.508 -17.844 1 81.12 110 ASN B C 1
ATOM 8948 O O . ASN B 1 110 ? 52.219 -9.625 -16.891 1 81.12 110 ASN B O 1
ATOM 8952 N N . VAL B 1 111 ? 50.188 -9.789 -17.812 1 79.94 111 VAL B N 1
ATOM 8953 C CA . VAL B 1 111 ? 49.656 -10.445 -16.625 1 79.94 111 VAL B CA 1
ATOM 8954 C C . VAL B 1 111 ? 49.062 -11.797 -17.016 1 79.94 111 VAL B C 1
ATOM 8956 O O . VAL B 1 111 ? 48.438 -11.938 -18.062 1 79.94 111 VAL B O 1
ATOM 8959 N N . THR B 1 112 ? 49.375 -12.805 -16.344 1 76.5 112 THR B N 1
ATOM 8960 C CA . THR B 1 112 ? 48.719 -14.102 -16.391 1 76.5 112 THR B CA 1
ATOM 8961 C C . THR B 1 112 ? 47.656 -14.219 -15.305 1 76.5 112 THR B C 1
ATOM 8963 O O . THR B 1 112 ? 48 -14.195 -14.109 1 76.5 112 THR B O 1
ATOM 8966 N N . LEU B 1 113 ? 46.469 -14.148 -15.82 1 71.31 113 LEU B N 1
ATOM 8967 C CA . LEU B 1 113 ? 45.406 -14.344 -14.852 1 71.31 113 LEU B CA 1
ATOM 8968 C C . LEU B 1 113 ? 45.188 -15.82 -14.57 1 71.31 113 LEU B C 1
ATOM 8970 O O . LEU B 1 113 ? 45.25 -16.656 -15.477 1 71.31 113 LEU B O 1
ATOM 8974 N N . LYS B 1 114 ? 45.375 -16.203 -13.477 1 62.94 114 LYS B N 1
ATOM 8975 C CA . LYS B 1 114 ? 45.094 -17.578 -13.07 1 62.94 114 LYS B CA 1
ATOM 8976 C C . LYS B 1 114 ? 43.594 -17.844 -13.023 1 62.94 114 LYS B C 1
ATOM 8978 O O . LYS B 1 114 ? 42.812 -16.953 -12.695 1 62.94 114 LYS B O 1
ATOM 8983 N N . PHE B 1 115 ? 43.344 -18.844 -13.82 1 46.22 115 PHE B N 1
ATOM 8984 C CA . PHE B 1 115 ? 41.938 -19.25 -13.586 1 46.22 115 PHE B CA 1
ATOM 8985 C C . PHE B 1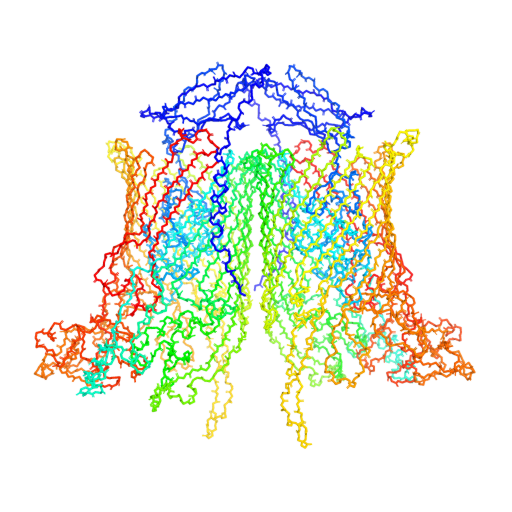 115 ? 41.625 -19.203 -12.102 1 46.22 115 PHE B C 1
ATOM 8987 O O . PHE B 1 115 ? 42.438 -19.547 -11.266 1 46.22 115 PHE B O 1
ATOM 8994 N N . ASP B 1 116 ? 40.906 -18.281 -11.953 1 43.28 116 ASP B N 1
ATOM 8995 C CA . ASP B 1 116 ? 40.469 -18.391 -10.562 1 43.28 116 ASP B CA 1
ATOM 8996 C C . ASP B 1 116 ? 40.281 -19.844 -10.148 1 43.28 116 ASP B C 1
ATOM 8998 O O . ASP B 1 116 ? 39.188 -20.375 -10.219 1 43.28 116 ASP B O 1
ATOM 9002 N N . THR B 1 117 ? 41.156 -20.625 -10.836 1 36.78 117 THR B N 1
ATOM 9003 C CA . THR B 1 117 ? 41.125 -22 -10.336 1 36.78 117 THR B CA 1
ATOM 9004 C C . THR B 1 117 ? 41.188 -22.016 -8.812 1 36.78 117 THR B C 1
ATOM 9006 O O . THR B 1 117 ? 41.25 -23.078 -8.203 1 36.78 117 THR B O 1
ATOM 9009 N N . GLU B 1 118 ? 42.188 -21.125 -8.383 1 35.59 118 GLU B N 1
ATOM 9010 C CA . GLU B 1 118 ? 41.906 -21.344 -6.969 1 35.59 118 GLU B CA 1
ATOM 9011 C C . GLU B 1 118 ? 40.406 -21.469 -6.711 1 35.59 118 GLU B C 1
ATOM 9013 O O . GLU B 1 118 ? 39.625 -20.719 -7.27 1 35.59 118 GLU B O 1
ATOM 9018 N N . LYS B 1 119 ? 40.062 -22.656 -6.68 1 38.03 119 LYS B N 1
ATOM 9019 C CA . LYS B 1 119 ? 38.844 -23.094 -6.004 1 38.03 119 LYS B CA 1
ATOM 9020 C C . LYS B 1 119 ? 38.25 -21.969 -5.145 1 38.03 119 LYS B C 1
ATOM 9022 O O . LYS B 1 119 ? 38.625 -21.812 -3.986 1 38.03 119 LYS B O 1
ATOM 9027 N N . ILE B 1 120 ? 38.375 -20.891 -5.512 1 38.62 120 ILE B N 1
ATOM 9028 C CA . ILE B 1 120 ? 37.625 -19.828 -4.84 1 38.62 120 ILE B CA 1
ATOM 9029 C C . ILE B 1 120 ? 36.375 -20.406 -4.176 1 38.62 120 ILE B C 1
ATOM 9031 O O . ILE B 1 120 ? 35.562 -21.062 -4.832 1 38.62 120 ILE B O 1
ATOM 9035 N N . ASP B 1 121 ? 36.5 -20.594 -3.031 1 49.06 121 ASP B N 1
ATOM 9036 C CA . ASP B 1 121 ? 35.5 -21.016 -2.051 1 49.06 121 ASP B CA 1
ATOM 9037 C C . ASP B 1 121 ? 34.125 -20.469 -2.416 1 49.06 121 ASP B C 1
ATOM 9039 O O . ASP B 1 121 ? 33.781 -19.344 -2.057 1 49.06 121 ASP B O 1
ATOM 9043 N N . GLU B 1 122 ? 33.75 -20.844 -3.568 1 61.88 122 GLU B N 1
ATOM 9044 C CA . GLU B 1 122 ? 32.344 -20.594 -3.871 1 61.88 122 GLU B CA 1
ATOM 9045 C C . GLU B 1 122 ? 31.5 -20.656 -2.611 1 61.88 122 GLU B C 1
ATOM 9047 O O . GLU B 1 122 ? 31.703 -21.531 -1.763 1 61.88 122 GLU B O 1
ATOM 9052 N N . VAL B 1 123 ? 31.031 -19.625 -2.441 1 71.25 123 VAL B N 1
ATOM 9053 C CA . VAL B 1 123 ? 30.156 -19.562 -1.267 1 71.25 123 VAL B CA 1
ATOM 9054 C C . VAL B 1 123 ? 28.719 -19.844 -1.672 1 71.25 123 VAL B C 1
ATOM 9056 O O . VAL B 1 123 ? 28.281 -19.422 -2.748 1 71.25 123 VAL B O 1
ATOM 9059 N N . VAL B 1 124 ? 28.172 -20.672 -1.003 1 75.56 124 VAL B N 1
ATOM 9060 C CA . VAL B 1 124 ? 26.766 -21 -1.197 1 75.56 124 VAL B CA 1
ATOM 9061 C C . VAL B 1 124 ? 25.922 -20.359 -0.083 1 75.56 124 VAL B C 1
ATOM 9063 O O . VAL B 1 124 ? 26.359 -20.297 1.068 1 75.56 124 VAL B O 1
ATOM 9066 N N . VAL B 1 125 ? 24.859 -19.875 -0.585 1 73.81 125 VAL B N 1
ATOM 9067 C CA . VAL B 1 125 ? 23.938 -19.312 0.403 1 73.81 125 VAL B CA 1
ATOM 9068 C C . VAL B 1 125 ? 23.234 -20.438 1.148 1 73.81 125 VAL B C 1
ATOM 9070 O O . VAL B 1 125 ? 22.672 -21.344 0.527 1 73.81 125 VAL B O 1
ATOM 9073 N N . VAL B 1 126 ? 23.344 -20.422 2.416 1 75.38 126 VAL B N 1
ATOM 9074 C CA . VAL B 1 126 ? 22.656 -21.375 3.275 1 75.38 126 VAL B CA 1
ATOM 9075 C C . VAL B 1 126 ? 21.688 -20.641 4.195 1 75.38 126 VAL B C 1
ATOM 9077 O O . VAL B 1 126 ? 21.469 -19.438 4.035 1 75.38 126 VAL B O 1
ATOM 9080 N N . GLY B 1 127 ? 21.031 -21.375 4.992 1 75.31 127 GLY B N 1
ATOM 9081 C CA . GLY B 1 127 ? 20.125 -20.719 5.926 1 75.31 127 GLY B CA 1
ATOM 9082 C C . GLY B 1 127 ? 20.812 -19.719 6.832 1 75.31 127 GLY B C 1
ATOM 9083 O O . GLY B 1 127 ? 21.688 -20.094 7.625 1 75.31 127 GLY B O 1
ATOM 9084 N N . TYR B 1 128 ? 20.438 -18.594 6.723 1 75.38 128 TYR B N 1
ATOM 9085 C CA . TYR B 1 128 ? 20.891 -17.469 7.551 1 75.38 128 TYR B CA 1
ATOM 9086 C C . TYR B 1 128 ? 22.391 -17.266 7.406 1 75.38 128 TYR B C 1
ATOM 9088 O O . TYR B 1 128 ? 23.078 -16.953 8.383 1 75.38 128 TYR B O 1
ATOM 9096 N N . GLY B 1 129 ? 22.891 -17.656 6.18 1 77.25 129 GLY B N 1
ATOM 9097 C CA . GLY B 1 129 ? 24.312 -17.422 6.031 1 77.25 129 GLY B CA 1
ATOM 9098 C C . GLY B 1 129 ? 24.875 -17.922 4.711 1 77.25 129 GLY B C 1
ATOM 9099 O O . GLY B 1 129 ? 24.125 -18.125 3.75 1 77.25 129 GLY B O 1
ATOM 9100 N N . HIS B 1 130 ? 26.234 -17.875 4.715 1 78.19 130 HIS B N 1
ATOM 9101 C CA . HIS B 1 130 ? 26.984 -18.375 3.572 1 78.19 130 HIS B CA 1
ATOM 9102 C C . HIS B 1 130 ? 28.031 -19.391 4.004 1 78.19 130 HIS B C 1
ATOM 9104 O O . HIS B 1 130 ? 28.562 -19.328 5.121 1 78.19 130 HIS B O 1
ATOM 9110 N N . GLN B 1 131 ? 28.203 -20.344 3.211 1 80.38 131 GLN B N 1
ATOM 9111 C CA . GLN B 1 131 ? 29.219 -21.359 3.451 1 80.38 131 GLN B CA 1
ATOM 9112 C C . GLN B 1 131 ? 30.016 -21.641 2.182 1 80.38 131 GLN B C 1
ATOM 9114 O O . GLN B 1 131 ? 29.516 -21.438 1.071 1 80.38 131 GLN B O 1
ATOM 9119 N N . LYS B 1 132 ? 31.219 -22.031 2.447 1 80.44 132 LYS B N 1
ATOM 9120 C CA . LYS B 1 132 ? 31.984 -22.531 1.309 1 80.44 132 LYS B CA 1
ATOM 9121 C C . LYS B 1 132 ? 31.344 -23.75 0.689 1 80.44 132 LYS B C 1
ATOM 9123 O O . LYS B 1 132 ? 30.828 -24.625 1.404 1 80.44 132 LYS B O 1
ATOM 9128 N N . LYS B 1 133 ? 31.375 -23.781 -0.508 1 80.88 133 LYS B N 1
ATOM 9129 C CA . LYS B 1 133 ? 30.719 -24.859 -1.236 1 80.88 133 LYS B CA 1
ATOM 9130 C C . LYS B 1 133 ? 31.234 -26.219 -0.782 1 80.88 133 LYS B C 1
ATOM 9132 O O . LYS B 1 133 ? 30.453 -27.172 -0.615 1 80.88 133 LYS B O 1
ATOM 9137 N N . ALA B 1 134 ? 32.531 -26.344 -0.56 1 79.75 134 ALA B N 1
ATOM 9138 C CA . ALA B 1 134 ? 33.125 -27.609 -0.171 1 79.75 134 ALA B CA 1
ATOM 9139 C C . ALA B 1 134 ? 32.625 -28.062 1.202 1 79.75 134 ALA B C 1
ATOM 9141 O O . ALA B 1 134 ? 32.562 -29.266 1.48 1 79.75 134 ALA B O 1
ATOM 9142 N N . SER B 1 135 ? 32.219 -27.156 1.986 1 83.56 135 SER B N 1
ATOM 9143 C CA . SER B 1 135 ? 31.859 -27.469 3.363 1 83.56 135 SER B CA 1
ATOM 9144 C C . SER B 1 135 ? 30.359 -27.703 3.488 1 83.56 135 SER B C 1
ATOM 9146 O O . SER B 1 135 ? 29.859 -28.062 4.559 1 83.56 135 SER B O 1
ATOM 9148 N N . VAL B 1 136 ? 29.703 -27.5 2.441 1 86.38 136 VAL B N 1
ATOM 9149 C CA . VAL B 1 136 ? 28.25 -27.656 2.502 1 86.38 136 VAL B CA 1
ATOM 9150 C C . VAL B 1 136 ? 27.906 -29.141 2.467 1 86.38 136 VAL B C 1
ATOM 9152 O O . VAL B 1 136 ? 28.203 -29.844 1.492 1 86.38 136 VAL B O 1
ATOM 9155 N N . ILE B 1 137 ? 27.359 -29.625 3.498 1 88.5 137 ILE B N 1
ATOM 9156 C CA . ILE B 1 137 ? 27.031 -31.047 3.559 1 88.5 137 ILE B CA 1
ATOM 9157 C C . ILE B 1 137 ? 25.516 -31.234 3.539 1 88.5 137 ILE B C 1
ATOM 9159 O O . ILE B 1 137 ? 25.016 -32.344 3.461 1 88.5 137 ILE B O 1
ATOM 9163 N N . GLY B 1 138 ? 24.719 -30.203 3.613 1 87.06 138 GLY B N 1
ATOM 9164 C CA . GLY B 1 138 ? 23.281 -30.281 3.377 1 87.06 138 GLY B CA 1
ATOM 9165 C C . GLY B 1 138 ? 22.922 -30.391 1.905 1 87.06 138 GLY B C 1
ATOM 9166 O O . GLY B 1 138 ? 23.75 -30.078 1.039 1 87.06 138 GLY B O 1
ATOM 9167 N N . SER B 1 139 ? 21.75 -30.891 1.698 1 89.62 139 SER B N 1
ATOM 9168 C CA . SER B 1 139 ? 21.281 -30.969 0.317 1 89.62 139 SER B CA 1
ATOM 9169 C C . SER B 1 139 ? 20.75 -29.625 -0.164 1 89.62 139 SER B C 1
ATOM 9171 O O . SER B 1 139 ? 19.625 -29.234 0.147 1 89.62 139 SER B O 1
ATOM 9173 N N . ILE B 1 140 ? 21.5 -28.984 -0.918 1 87.56 140 ILE B N 1
ATOM 9174 C CA . ILE B 1 140 ? 21.156 -27.656 -1.431 1 87.56 140 ILE B CA 1
ATOM 9175 C C . ILE B 1 140 ? 21.406 -27.609 -2.936 1 87.56 140 ILE B C 1
ATOM 9177 O O . ILE B 1 140 ? 22.453 -28.078 -3.412 1 87.56 140 ILE B O 1
ATOM 9181 N N . SER B 1 141 ? 20.422 -27.219 -3.635 1 85.94 141 SER B N 1
ATOM 9182 C CA . SER B 1 141 ? 20.594 -26.922 -5.055 1 85.94 141 SER B CA 1
ATOM 9183 C C . SER B 1 141 ? 20.578 -25.422 -5.324 1 85.94 141 SER B C 1
ATOM 9185 O O . SER B 1 141 ? 19.719 -24.703 -4.824 1 85.94 141 SER B O 1
ATOM 9187 N N . THR B 1 142 ? 21.562 -24.969 -5.98 1 83.19 142 THR B N 1
ATOM 9188 C CA . THR B 1 142 ? 21.672 -23.547 -6.25 1 83.19 142 THR B CA 1
ATOM 9189 C C . THR B 1 142 ? 21.781 -23.281 -7.746 1 83.19 142 THR B C 1
ATOM 9191 O O . THR B 1 142 ? 22.406 -24.062 -8.477 1 83.19 142 THR B O 1
ATOM 9194 N N . ILE B 1 143 ? 21.156 -22.203 -8.125 1 79.94 143 ILE B N 1
ATOM 9195 C CA . ILE B 1 143 ? 21.297 -21.734 -9.492 1 79.94 143 ILE B CA 1
ATOM 9196 C C . ILE B 1 143 ? 21.781 -20.281 -9.492 1 79.94 143 ILE B C 1
ATOM 9198 O O . ILE B 1 143 ? 21.25 -19.453 -8.766 1 79.94 143 ILE B O 1
ATOM 9202 N N . ASP B 1 144 ? 22.828 -20.172 -10.234 1 75.44 144 ASP B N 1
ATOM 9203 C CA . ASP B 1 144 ? 23.266 -18.797 -10.516 1 75.44 144 ASP B CA 1
ATOM 9204 C C . ASP B 1 144 ? 22.484 -18.203 -11.672 1 75.44 144 ASP B C 1
ATOM 9206 O O . ASP B 1 144 ? 22.547 -18.688 -12.797 1 75.44 144 ASP B O 1
ATOM 9210 N N . MET B 1 145 ? 21.812 -17.188 -11.43 1 74.19 145 MET B N 1
ATOM 9211 C CA . MET B 1 145 ? 20.875 -16.625 -12.406 1 74.19 145 MET B CA 1
ATOM 9212 C C . MET B 1 145 ? 21.625 -15.977 -13.57 1 74.19 145 MET B C 1
ATOM 9214 O O . MET B 1 145 ? 21.062 -15.781 -14.648 1 74.19 145 MET B O 1
ATOM 9218 N N . ALA B 1 146 ? 22.859 -15.633 -13.32 1 64.44 146 ALA B N 1
ATOM 9219 C CA . ALA B 1 146 ? 23.641 -15.078 -14.43 1 64.44 146 ALA B CA 1
ATOM 9220 C C . ALA B 1 146 ? 23.703 -16.062 -15.594 1 64.44 146 ALA B C 1
ATOM 9222 O O . ALA B 1 146 ? 23.828 -15.656 -16.75 1 64.44 146 ALA B O 1
ATOM 9223 N N . GLY B 1 147 ? 23.578 -17.266 -15.242 1 58.72 147 GLY B N 1
ATOM 9224 C CA . GLY B 1 147 ? 23.672 -18.297 -16.266 1 58.72 147 GLY B CA 1
ATOM 9225 C C . GLY B 1 147 ? 22.328 -18.672 -16.844 1 58.72 147 GLY B C 1
ATOM 9226 O O . GLY B 1 147 ? 22.25 -19.469 -17.797 1 58.72 147 GLY B O 1
ATOM 9227 N N . VAL B 1 148 ? 21.328 -18.172 -16.203 1 58.38 148 VAL B N 1
ATOM 9228 C CA . VAL B 1 148 ? 19.984 -18.578 -16.641 1 58.38 148 VAL B CA 1
ATOM 9229 C C . VAL B 1 148 ? 19.391 -17.5 -17.531 1 58.38 148 VAL B C 1
ATOM 9231 O O . VAL B 1 148 ? 19.203 -16.359 -17.094 1 58.38 148 VAL B O 1
ATOM 9234 N N . LYS B 1 149 ? 19.484 -17.656 -18.812 1 56.03 149 LYS B N 1
ATOM 9235 C CA . LYS B 1 149 ? 18.906 -16.719 -19.781 1 56.03 149 LYS B CA 1
ATOM 9236 C C . LYS B 1 149 ? 17.469 -17.094 -20.109 1 56.03 149 LYS B C 1
ATOM 9238 O O . LYS B 1 149 ? 17.188 -17.688 -21.141 1 56.03 149 LYS B O 1
ATOM 9243 N N . VAL B 1 150 ? 16.531 -17.156 -19.203 1 55.97 150 VAL B N 1
ATOM 9244 C CA . VAL B 1 150 ? 15.188 -17.609 -19.562 1 55.97 150 VAL B CA 1
ATOM 9245 C C . VAL B 1 150 ? 14.203 -16.438 -19.469 1 55.97 150 VAL B C 1
ATOM 9247 O O . VAL B 1 150 ? 14.172 -15.727 -18.469 1 55.97 150 VAL B O 1
ATOM 9250 N N . PRO B 1 151 ? 13.461 -16.234 -20.625 1 57.5 151 PRO B N 1
ATOM 9251 C CA . PRO B 1 151 ? 12.375 -15.25 -20.609 1 57.5 151 PRO B CA 1
ATOM 9252 C C . PRO B 1 151 ? 11.164 -15.734 -19.812 1 57.5 151 PRO B C 1
ATOM 9254 O O . PRO B 1 151 ? 10.891 -16.938 -19.75 1 57.5 151 PRO B O 1
ATOM 9257 N N . GLY B 1 152 ? 10.633 -15.227 -18.75 1 58.75 152 GLY B N 1
ATOM 9258 C CA . GLY B 1 152 ? 9.375 -15.539 -18.094 1 58.75 152 GLY B CA 1
ATOM 9259 C C . GLY B 1 152 ? 8.945 -14.484 -17.094 1 58.75 152 GLY B C 1
ATOM 9260 O O . GLY B 1 152 ? 9.766 -13.695 -16.625 1 58.75 152 GLY B O 1
ATOM 9261 N N . SER B 1 153 ? 7.574 -14.391 -17.031 1 60.34 153 SER B N 1
ATOM 9262 C CA . SER B 1 153 ? 6.996 -13.398 -16.125 1 60.34 153 SER B CA 1
ATOM 9263 C C . SER B 1 153 ? 7.125 -13.828 -14.672 1 60.34 153 SER B C 1
ATOM 9265 O O . SER B 1 153 ? 7.152 -12.984 -13.773 1 60.34 153 SER B O 1
ATOM 9267 N N . SER B 1 154 ? 7.125 -15.227 -14.461 1 73.62 154 SER B N 1
ATOM 9268 C CA . SER B 1 154 ? 7.176 -15.727 -13.094 1 73.62 154 SER B CA 1
ATOM 9269 C C . SER B 1 154 ? 8.398 -16.609 -12.867 1 73.62 154 SER B C 1
ATOM 9271 O O . SER B 1 154 ? 8.758 -17.406 -13.742 1 73.62 154 SER B O 1
ATOM 9273 N N . ILE B 1 155 ? 9.008 -16.5 -11.812 1 76.19 155 ILE B N 1
ATOM 9274 C CA . ILE B 1 155 ? 10.219 -17.25 -11.477 1 76.19 155 ILE B CA 1
ATOM 9275 C C . ILE B 1 155 ? 9.891 -18.719 -11.312 1 76.19 155 ILE B C 1
ATOM 9277 O O . ILE B 1 155 ? 10.695 -19.594 -11.672 1 76.19 155 ILE B O 1
ATOM 9281 N N . SER B 1 156 ? 8.719 -18.969 -10.773 1 76.62 156 SER B N 1
ATOM 9282 C CA . SER B 1 156 ? 8.336 -20.359 -10.57 1 76.62 156 SER B CA 1
ATOM 9283 C C . SER B 1 156 ? 8.234 -21.125 -11.891 1 76.62 156 SER B C 1
ATOM 9285 O O . SER B 1 156 ? 8.648 -22.281 -11.984 1 76.62 156 SER B O 1
ATOM 9287 N N . SER B 1 157 ? 7.812 -20.469 -12.914 1 73.12 157 SER B N 1
ATOM 9288 C CA . SER B 1 157 ? 7.684 -21.094 -14.227 1 73.12 157 SER B CA 1
ATOM 9289 C C . SER B 1 157 ? 9.039 -21.25 -14.906 1 73.12 157 SER B C 1
ATOM 9291 O O . SER B 1 157 ? 9.297 -22.234 -15.586 1 73.12 157 SER B O 1
ATOM 9293 N N . VAL B 1 158 ? 9.883 -20.344 -14.625 1 72.81 158 VAL B N 1
ATOM 9294 C CA . VAL B 1 158 ? 11.195 -20.328 -15.273 1 72.81 158 VAL B CA 1
ATOM 9295 C C . VAL B 1 158 ? 12.078 -21.422 -14.688 1 72.81 158 VAL B C 1
ATOM 9297 O O . VAL B 1 158 ? 12.859 -22.047 -15.398 1 72.81 158 VAL B O 1
ATOM 9300 N N . LEU B 1 159 ? 11.812 -21.719 -13.461 1 76.75 159 LEU B N 1
ATOM 9301 C CA . LEU B 1 159 ? 12.719 -22.641 -12.781 1 76.75 159 LEU B CA 1
ATOM 9302 C C . LEU B 1 159 ? 12.188 -24.062 -12.852 1 76.75 159 LEU B C 1
ATOM 9304 O O . LEU B 1 159 ? 12.867 -25 -12.438 1 76.75 159 LEU B O 1
ATOM 9308 N N . ALA B 1 160 ? 11.07 -24.141 -13.406 1 75.5 160 ALA B N 1
ATOM 9309 C CA . ALA B 1 160 ? 10.5 -25.484 -13.539 1 75.5 160 ALA B CA 1
ATOM 9310 C C . ALA B 1 160 ? 11.391 -26.375 -14.391 1 75.5 160 ALA B C 1
ATOM 9312 O O . ALA B 1 160 ? 11.734 -26.016 -15.523 1 75.5 160 ALA B O 1
ATOM 9313 N N . GLY B 1 161 ? 11.867 -27.484 -13.891 1 77.56 161 GLY B N 1
ATOM 9314 C CA . GLY B 1 161 ? 12.664 -28.469 -14.602 1 77.56 161 GLY B CA 1
ATOM 9315 C C . GLY B 1 161 ? 14.148 -28.156 -14.586 1 77.56 161 GLY B C 1
ATOM 9316 O O . GLY B 1 161 ? 14.953 -28.953 -15.078 1 77.56 161 GLY B O 1
ATOM 9317 N N . GLN B 1 162 ? 14.453 -27.062 -13.969 1 83.25 162 GLN B N 1
ATOM 9318 C CA . GLN B 1 162 ? 15.859 -26.656 -14.023 1 83.25 162 GLN B CA 1
ATOM 9319 C C . GLN B 1 162 ? 16.625 -27.172 -12.812 1 83.25 162 GLN B C 1
ATOM 9321 O O . GLN B 1 162 ? 17.859 -27.266 -12.852 1 83.25 162 GLN B O 1
ATOM 9326 N N . LEU B 1 163 ? 15.859 -27.5 -11.852 1 87.38 163 LEU B N 1
ATOM 9327 C CA . LEU B 1 163 ? 16.516 -27.906 -10.617 1 87.38 163 LEU B CA 1
ATOM 9328 C C . LEU B 1 163 ? 16.047 -29.297 -10.18 1 87.38 163 LEU B C 1
ATOM 9330 O O . LEU B 1 163 ? 14.859 -29.609 -10.258 1 87.38 163 LEU B O 1
ATOM 9334 N N . ALA B 1 164 ? 17.031 -30 -9.75 1 91.88 164 ALA B N 1
ATOM 9335 C CA . ALA B 1 164 ? 16.672 -31.297 -9.188 1 91.88 164 ALA B CA 1
ATOM 9336 C C . ALA B 1 164 ? 15.961 -31.141 -7.844 1 91.88 164 ALA B C 1
ATOM 9338 O O . ALA B 1 164 ? 16.312 -30.266 -7.047 1 91.88 164 ALA B O 1
ATOM 9339 N N . GLY B 1 165 ? 15 -31.953 -7.625 1 92 165 GLY B N 1
ATOM 9340 C CA . GLY B 1 165 ? 14.273 -31.938 -6.367 1 92 165 GLY B CA 1
ATOM 9341 C C . GLY B 1 165 ? 13.039 -31.062 -6.406 1 92 165 GLY B C 1
ATOM 9342 O O . GLY B 1 165 ? 12.305 -30.984 -5.418 1 92 165 GLY B O 1
ATOM 9343 N N . VAL B 1 166 ? 12.852 -30.484 -7.523 1 90.88 166 VAL B N 1
ATOM 9344 C CA . VAL B 1 166 ? 11.711 -29.594 -7.633 1 90.88 166 VAL B CA 1
ATOM 9345 C C . VAL B 1 166 ? 10.672 -30.188 -8.57 1 90.88 166 VAL B C 1
ATOM 9347 O O . VAL B 1 166 ? 11.008 -30.688 -9.641 1 90.88 166 VAL B O 1
ATOM 9350 N N . VAL B 1 167 ? 9.508 -30.094 -8.062 1 90.56 167 VAL B N 1
ATOM 9351 C CA . VAL B 1 167 ? 8.359 -30.438 -8.883 1 90.56 167 VAL B CA 1
ATOM 9352 C C . VAL B 1 167 ? 7.512 -29.203 -9.141 1 90.56 167 VAL B C 1
ATOM 9354 O O . VAL B 1 167 ? 6.844 -28.703 -8.234 1 90.56 167 VAL B O 1
ATOM 9357 N N . ALA B 1 168 ? 7.598 -28.766 -10.344 1 87.69 168 ALA B N 1
ATOM 9358 C CA . ALA B 1 168 ? 6.836 -27.578 -10.727 1 87.69 168 ALA B CA 1
ATOM 9359 C C . ALA B 1 168 ? 5.961 -27.844 -11.945 1 87.69 168 ALA B C 1
ATOM 9361 O O . ALA B 1 168 ? 6.391 -28.531 -12.883 1 87.69 168 ALA B O 1
ATOM 9362 N N . MET B 1 169 ? 4.734 -27.422 -11.836 1 86.81 169 MET B N 1
ATOM 9363 C CA . MET B 1 169 ? 3.797 -27.594 -12.945 1 86.81 169 MET B CA 1
ATOM 9364 C C . MET B 1 169 ? 3.064 -26.281 -13.242 1 86.81 169 MET B C 1
ATOM 9366 O O . MET B 1 169 ? 2.555 -25.641 -12.328 1 86.81 169 MET B O 1
ATOM 9370 N N . ASN B 1 170 ? 3.062 -25.922 -14.484 1 86.31 170 ASN B N 1
ATOM 9371 C CA . ASN B 1 170 ? 2.264 -24.781 -14.93 1 86.31 170 ASN B CA 1
ATOM 9372 C C . ASN B 1 170 ? 0.862 -25.219 -15.359 1 86.31 170 ASN B C 1
ATOM 9374 O O . ASN B 1 170 ? 0.641 -25.562 -16.516 1 86.31 170 ASN B O 1
ATOM 9378 N N . ARG B 1 171 ? -0.068 -24.969 -14.5 1 87.5 171 ARG B N 1
ATOM 9379 C CA . ARG B 1 171 ? -1.408 -25.484 -14.75 1 87.5 171 ARG B CA 1
ATOM 9380 C C . ARG B 1 171 ? -2.229 -24.516 -15.586 1 87.5 171 ARG B C 1
ATOM 9382 O O . ARG B 1 171 ? -3.262 -24.891 -16.141 1 87.5 171 ARG B O 1
ATOM 9389 N N . THR B 1 172 ? -1.751 -23.328 -15.68 1 87.12 172 THR B N 1
ATOM 9390 C CA . THR B 1 172 ? -2.479 -22.328 -16.453 1 87.12 172 THR B CA 1
ATOM 9391 C C . THR B 1 172 ? -1.518 -21.312 -17.062 1 87.12 172 THR B C 1
ATOM 9393 O O . THR B 1 172 ? -0.411 -21.109 -16.562 1 87.12 172 THR B O 1
ATOM 9396 N N . GLY B 1 173 ? -1.939 -20.812 -18.156 1 84.62 173 GLY B N 1
ATOM 9397 C CA . GLY B 1 173 ? -1.182 -19.75 -18.781 1 84.62 173 GLY B CA 1
ATOM 9398 C C . GLY B 1 173 ? -1.833 -18.391 -18.641 1 84.62 173 GLY B C 1
ATOM 9399 O O . GLY B 1 173 ? -1.523 -17.469 -19.391 1 84.62 173 GLY B O 1
ATOM 9400 N N . GLU B 1 174 ? -2.715 -18.25 -17.703 1 83.94 174 GLU B N 1
ATOM 9401 C CA . GLU B 1 174 ? -3.43 -16.984 -17.531 1 83.94 174 GLU B CA 1
ATOM 9402 C C . GLU B 1 174 ? -2.475 -15.859 -17.141 1 83.94 174 GLU B C 1
ATOM 9404 O O . GLU B 1 174 ? -1.562 -16.062 -16.344 1 83.94 174 GLU B O 1
ATOM 9409 N N . PRO B 1 175 ? -2.672 -14.711 -17.75 1 80.56 175 PRO B N 1
ATOM 9410 C CA . PRO B 1 175 ? -1.783 -13.594 -17.422 1 80.56 175 PRO B CA 1
ATOM 9411 C C . PRO B 1 175 ? -1.898 -13.148 -15.969 1 80.56 175 PRO B C 1
ATOM 9413 O O . PRO B 1 175 ? -2.994 -13.148 -15.406 1 80.56 175 PRO B O 1
ATOM 9416 N N . GLY B 1 176 ? -0.788 -12.703 -15.477 1 76.69 176 GLY B N 1
ATOM 9417 C CA . GLY B 1 176 ? -0.799 -12.078 -14.164 1 76.69 176 GLY B CA 1
ATOM 9418 C C . GLY B 1 176 ? -0.461 -13.031 -13.039 1 76.69 176 GLY B C 1
ATOM 9419 O O . GLY B 1 176 ? 0.344 -13.953 -13.219 1 76.69 176 GLY B O 1
ATOM 9420 N N . LYS B 1 177 ? -1.061 -12.82 -11.883 1 67.56 177 LYS B N 1
ATOM 9421 C CA . LYS B 1 177 ? -0.735 -13.508 -10.633 1 67.56 177 LYS B CA 1
ATOM 9422 C C . LYS B 1 177 ? -1.189 -14.961 -10.672 1 67.56 177 LYS B C 1
ATOM 9424 O O . LYS B 1 177 ? -0.616 -15.812 -9.992 1 67.56 177 LYS B O 1
ATOM 9429 N N . ALA B 1 178 ? -2.027 -15.164 -11.531 1 65.19 178 ALA B N 1
ATOM 9430 C CA . ALA B 1 178 ? -2.57 -16.516 -11.602 1 65.19 178 ALA B CA 1
ATOM 9431 C C . ALA B 1 178 ? -1.627 -17.438 -12.359 1 65.19 178 ALA B C 1
ATOM 9433 O O . ALA B 1 178 ? -1.808 -18.656 -12.359 1 65.19 178 ALA B O 1
ATOM 9434 N N . SER B 1 179 ? -0.568 -16.891 -12.93 1 68.44 179 SER B N 1
ATOM 9435 C CA . SER B 1 179 ? 0.325 -17.688 -13.773 1 68.44 179 SER B CA 1
ATOM 9436 C C . SER B 1 179 ? 1.376 -18.406 -12.93 1 68.44 179 SER B C 1
ATOM 9438 O O . SER B 1 179 ? 2.18 -19.172 -13.461 1 68.44 179 SER B O 1
ATOM 9440 N N . ALA B 1 180 ? 1.235 -18.266 -11.719 1 73.56 180 ALA B N 1
ATOM 9441 C CA . ALA B 1 180 ? 2.248 -18.891 -10.875 1 73.56 180 ALA B CA 1
ATOM 9442 C C . ALA B 1 180 ? 2.129 -20.406 -10.914 1 73.56 180 ALA B C 1
ATOM 9444 O O . ALA B 1 180 ? 1.021 -20.953 -10.93 1 73.56 180 ALA B O 1
ATOM 9445 N N . ALA B 1 181 ? 3.246 -21.094 -11.016 1 76.69 181 ALA B N 1
ATOM 9446 C CA . ALA B 1 181 ? 3.279 -22.547 -11.047 1 76.69 181 ALA B CA 1
ATOM 9447 C C . ALA B 1 181 ? 3.148 -23.125 -9.641 1 76.69 181 ALA B C 1
ATOM 9449 O O . ALA B 1 181 ? 3.498 -22.469 -8.656 1 76.69 181 ALA B O 1
ATOM 9450 N N . ASP B 1 182 ? 2.578 -24.297 -9.703 1 82 182 ASP B N 1
ATOM 9451 C CA . ASP B 1 182 ? 2.746 -25.094 -8.492 1 82 182 ASP B CA 1
ATOM 9452 C C . ASP B 1 182 ? 4.219 -25.422 -8.258 1 82 182 ASP B C 1
ATOM 9454 O O . ASP B 1 182 ? 4.949 -25.734 -9.195 1 82 182 ASP B O 1
ATOM 9458 N N . PHE B 1 183 ? 4.617 -25.25 -7.078 1 86.38 183 PHE B N 1
ATOM 9459 C CA . PHE B 1 183 ? 6.031 -25.422 -6.773 1 86.38 183 PHE B CA 1
ATOM 9460 C C . PHE B 1 183 ? 6.219 -26.203 -5.484 1 86.38 183 PHE B C 1
ATOM 9462 O O . PHE B 1 183 ? 5.883 -25.734 -4.402 1 86.38 183 PHE B O 1
ATOM 9469 N N . TYR B 1 184 ? 6.793 -27.438 -5.605 1 90.88 184 TYR B N 1
ATOM 9470 C CA . TYR B 1 184 ? 7.031 -28.312 -4.453 1 90.88 184 TYR B CA 1
ATOM 9471 C C . TYR B 1 184 ? 8.477 -28.797 -4.426 1 90.88 184 TYR B C 1
ATOM 9473 O O . TYR B 1 184 ? 9.062 -29.062 -5.473 1 90.88 184 TYR B O 1
ATOM 9481 N N . ILE B 1 185 ? 8.961 -28.875 -3.316 1 91.88 185 ILE B N 1
ATOM 9482 C CA . ILE B 1 185 ? 10.281 -29.484 -3.141 1 91.88 185 ILE B CA 1
ATOM 9483 C C . ILE B 1 185 ? 10.133 -30.938 -2.736 1 91.88 185 ILE B C 1
ATOM 9485 O O . ILE B 1 185 ? 9.57 -31.25 -1.682 1 91.88 185 ILE B O 1
ATOM 9489 N N . ARG B 1 186 ? 10.625 -31.781 -3.6 1 92.44 186 ARG B N 1
ATOM 9490 C CA . ARG B 1 186 ? 10.586 -33.219 -3.402 1 92.44 186 ARG B CA 1
ATOM 9491 C C . ARG B 1 186 ? 9.156 -33.719 -3.199 1 92.44 186 ARG B C 1
ATOM 9493 O O . ARG B 1 186 ? 8.898 -34.562 -2.33 1 92.44 186 ARG B O 1
ATOM 9500 N N . GLY B 1 187 ? 8.234 -33.031 -3.889 1 89.56 187 GLY B N 1
ATOM 9501 C CA . GLY B 1 187 ? 6.848 -33.469 -3.941 1 89.56 187 GLY B CA 1
ATOM 9502 C C . GLY B 1 187 ? 6.039 -33.031 -2.74 1 89.56 187 GLY B C 1
ATOM 9503 O O . GLY B 1 187 ? 6.336 -31.984 -2.137 1 89.56 187 GLY B O 1
ATOM 9504 N N . VAL B 1 188 ? 4.879 -33.75 -2.516 1 89.38 188 VAL B N 1
ATOM 9505 C CA . VAL B 1 188 ? 3.971 -33.406 -1.421 1 89.38 188 VAL B CA 1
ATOM 9506 C C . VAL B 1 188 ? 4.113 -34.438 -0.304 1 89.38 188 VAL B C 1
ATOM 9508 O O . VAL B 1 188 ? 4.07 -35.656 -0.557 1 89.38 188 VAL B O 1
ATOM 9511 N N . SER B 1 189 ? 4.258 -33.906 0.843 1 87.44 189 SER B N 1
ATOM 9512 C CA . SER B 1 189 ? 4.523 -34.812 1.945 1 87.44 189 SER B CA 1
ATOM 9513 C C . SER B 1 189 ? 3.373 -34.812 2.949 1 87.44 189 SER B C 1
ATOM 9515 O O . SER B 1 189 ? 3.324 -35.688 3.842 1 87.44 189 SER B O 1
ATOM 9517 N N . SER B 1 190 ? 2.523 -33.875 2.844 1 85.62 190 SER B N 1
ATOM 9518 C CA . SER B 1 190 ? 1.354 -33.844 3.717 1 85.62 190 SER B CA 1
ATOM 9519 C C . SER B 1 190 ? 0.062 -33.906 2.91 1 85.62 190 SER B C 1
ATOM 9521 O O . SER B 1 190 ? -0.084 -33.219 1.896 1 85.62 190 SER B O 1
ATOM 9523 N N . PHE B 1 191 ? -0.87 -34.656 3.424 1 83.69 191 PHE B N 1
ATOM 9524 C CA . PHE B 1 191 ? -2.102 -34.875 2.674 1 83.69 191 PHE B CA 1
ATOM 9525 C C . PHE B 1 191 ? -3.176 -33.906 3.1 1 83.69 191 PHE B C 1
ATOM 9527 O O . PHE B 1 191 ? -4.273 -33.875 2.539 1 83.69 191 PHE B O 1
ATOM 9534 N N . THR B 1 192 ? -2.988 -33.031 4.109 1 77.75 192 THR B N 1
ATOM 9535 C CA . THR B 1 192 ? -3.979 -32.062 4.551 1 77.75 192 THR B CA 1
ATOM 9536 C C . THR B 1 192 ? -3.666 -30.688 3.984 1 77.75 192 THR B C 1
ATOM 9538 O O . THR B 1 192 ? -4.371 -29.719 4.273 1 77.75 192 THR B O 1
ATOM 9541 N N . GLY B 1 193 ? -2.629 -30.562 3.252 1 72.5 193 GLY B N 1
ATOM 9542 C CA . GLY B 1 193 ? -2.316 -29.297 2.631 1 72.5 193 GLY B CA 1
ATOM 9543 C C . GLY B 1 193 ? -1.104 -28.609 3.238 1 72.5 193 GLY B C 1
ATOM 9544 O O . GLY B 1 193 ? -0.392 -29.203 4.047 1 72.5 193 GLY B O 1
ATOM 9545 N N . GLY B 1 194 ? -0.781 -27.312 2.666 1 72.94 194 GLY B N 1
ATOM 9546 C CA . GLY B 1 194 ? 0.356 -26.547 3.154 1 72.94 194 GLY B CA 1
ATOM 9547 C C . GLY B 1 194 ? 1.689 -27.109 2.684 1 72.94 194 GLY B C 1
ATOM 9548 O O . GLY B 1 194 ? 2.613 -27.266 3.482 1 72.94 194 GLY B O 1
ATOM 9549 N N . ASN B 1 195 ? 1.709 -27.469 1.508 1 80.31 195 ASN B N 1
ATOM 9550 C CA . ASN B 1 195 ? 2.9 -28.141 1.001 1 80.31 195 ASN B CA 1
ATOM 9551 C C . ASN B 1 195 ? 3.83 -27.172 0.283 1 80.31 195 ASN B C 1
ATOM 9553 O O . ASN B 1 195 ? 4.863 -27.562 -0.256 1 80.31 195 ASN B O 1
ATOM 9557 N N . THR B 1 196 ? 3.535 -25.906 0.359 1 84.44 196 THR B N 1
ATOM 9558 C CA . THR B 1 196 ? 4.371 -24.938 -0.339 1 84.44 196 THR B CA 1
ATOM 9559 C C . THR B 1 196 ? 5.613 -24.609 0.485 1 84.44 196 THR B C 1
ATOM 9561 O O . THR B 1 196 ? 5.539 -24.5 1.711 1 84.44 196 THR B O 1
ATOM 9564 N N . PRO B 1 197 ? 6.664 -24.422 -0.157 1 89.06 197 PRO B N 1
ATOM 9565 C CA . PRO B 1 197 ? 7.895 -24.094 0.57 1 89.06 197 PRO B CA 1
ATOM 9566 C C . PRO B 1 197 ? 7.898 -22.672 1.107 1 89.06 197 PRO B C 1
ATOM 9568 O O . PRO B 1 197 ? 7.129 -21.828 0.641 1 89.06 197 PRO B O 1
ATOM 9571 N N . LEU B 1 198 ? 8.766 -22.5 2.107 1 89.69 198 LEU B N 1
ATOM 9572 C CA . LEU B 1 198 ? 9.023 -21.156 2.604 1 89.69 198 LEU B CA 1
ATOM 9573 C C . LEU B 1 198 ? 9.891 -20.375 1.625 1 89.69 198 LEU B C 1
ATOM 9575 O O . LEU B 1 198 ? 10.93 -20.875 1.18 1 89.69 198 LEU B O 1
ATOM 9579 N N . VAL B 1 199 ? 9.469 -19.25 1.263 1 91.31 199 VAL B N 1
ATOM 9580 C CA . VAL B 1 199 ? 10.234 -18.406 0.344 1 91.31 199 VAL B CA 1
ATOM 9581 C C . VAL B 1 199 ? 10.82 -17.219 1.097 1 91.31 199 VAL B C 1
ATOM 9583 O O . VAL B 1 199 ? 10.086 -16.453 1.717 1 91.31 199 VAL B O 1
ATOM 9586 N N . LEU B 1 200 ? 12.062 -17.125 1.005 1 92.94 200 LEU B N 1
ATOM 9587 C CA . LEU B 1 200 ? 12.758 -16 1.62 1 92.94 200 LEU B CA 1
ATOM 9588 C C . LEU B 1 200 ? 13.484 -15.172 0.567 1 92.94 200 LEU B C 1
ATOM 9590 O O . LEU B 1 200 ? 14.305 -15.695 -0.186 1 92.94 200 LEU B O 1
ATOM 9594 N N . VAL B 1 201 ? 13.227 -13.945 0.49 1 92.94 201 VAL B N 1
ATOM 9595 C CA . VAL B 1 201 ? 13.938 -13 -0.364 1 92.94 201 VAL B CA 1
ATOM 9596 C C . VAL B 1 201 ? 14.844 -12.117 0.488 1 92.94 201 VAL B C 1
ATOM 9598 O O . VAL B 1 201 ? 14.367 -11.266 1.241 1 92.94 201 VAL B O 1
ATOM 9601 N N . ASP B 1 202 ? 16.062 -12.289 0.359 1 91.88 202 ASP B N 1
ATOM 9602 C CA . ASP B 1 202 ? 17.062 -11.609 1.186 1 91.88 202 ASP B CA 1
ATOM 9603 C C . ASP B 1 202 ? 16.797 -11.852 2.67 1 91.88 202 ASP B C 1
ATOM 9605 O O . ASP B 1 202 ? 16.875 -10.922 3.479 1 91.88 202 ASP B O 1
ATOM 9609 N N . GLY B 1 203 ? 16.328 -12.984 2.934 1 89.75 203 GLY B N 1
ATOM 9610 C CA . GLY B 1 203 ? 16.125 -13.398 4.312 1 89.75 203 GLY B CA 1
ATOM 9611 C C . GLY B 1 203 ? 14.727 -13.094 4.824 1 89.75 203 GLY B C 1
ATOM 9612 O O . GLY B 1 203 ? 14.375 -13.477 5.941 1 89.75 203 GLY B O 1
ATOM 9613 N N . ILE B 1 204 ? 13.914 -12.43 4.039 1 92.31 204 ILE B N 1
ATOM 9614 C CA . ILE B 1 204 ? 12.562 -12.062 4.465 1 92.31 204 ILE B CA 1
ATOM 9615 C C . ILE B 1 204 ? 11.539 -12.891 3.693 1 92.31 204 ILE B C 1
ATOM 9617 O O . ILE B 1 204 ? 11.648 -13.047 2.475 1 92.31 204 ILE B O 1
ATOM 9621 N N . GLU B 1 205 ? 10.516 -13.43 4.414 1 90.5 205 GLU B N 1
ATOM 9622 C CA . GLU B 1 205 ? 9.469 -14.219 3.773 1 90.5 205 GLU B CA 1
ATOM 9623 C C . GLU B 1 205 ? 8.617 -13.352 2.85 1 90.5 205 GLU B C 1
ATOM 9625 O O . GLU B 1 205 ? 8.023 -12.359 3.285 1 90.5 205 GLU B O 1
ATOM 9630 N N . ARG B 1 206 ? 8.617 -13.672 1.634 1 91.38 206 ARG B N 1
ATOM 9631 C CA . ARG B 1 206 ? 7.852 -12.961 0.617 1 91.38 206 ARG B CA 1
ATOM 9632 C C . ARG B 1 206 ? 7.324 -13.914 -0.448 1 91.38 206 ARG B C 1
ATOM 9634 O O . ARG B 1 206 ? 7.672 -15.094 -0.454 1 91.38 206 ARG B O 1
ATOM 9641 N N . ASP B 1 207 ? 6.469 -13.352 -1.26 1 86 207 ASP B N 1
ATOM 9642 C CA . ASP B 1 207 ? 5.961 -14.148 -2.371 1 86 207 ASP B CA 1
ATOM 9643 C C . ASP B 1 207 ? 7.031 -14.336 -3.447 1 86 207 ASP B C 1
ATOM 9645 O O . ASP B 1 207 ? 7.727 -13.383 -3.807 1 86 207 ASP B O 1
ATOM 9649 N N . LEU B 1 208 ? 7.07 -15.531 -3.926 1 81.19 208 LEU B N 1
ATOM 9650 C CA . LEU B 1 208 ? 8.094 -15.93 -4.887 1 81.19 208 LEU B CA 1
ATOM 9651 C C . LEU B 1 208 ? 8 -15.094 -6.156 1 81.19 208 LEU B C 1
ATOM 9653 O O . LEU B 1 208 ? 9.023 -14.641 -6.684 1 81.19 208 LEU B O 1
ATOM 9657 N N . ASP B 1 209 ? 6.828 -14.828 -6.609 1 77.19 209 ASP B N 1
ATOM 9658 C CA . ASP B 1 209 ? 6.672 -14.258 -7.945 1 77.19 209 ASP B CA 1
ATOM 9659 C C . ASP B 1 209 ? 6.648 -12.734 -7.902 1 77.19 209 ASP B C 1
ATOM 9661 O O . ASP B 1 209 ? 6.395 -12.078 -8.914 1 77.19 209 ASP B O 1
ATOM 9665 N N . LEU B 1 210 ? 7.008 -12.117 -6.781 1 77.75 210 LEU B N 1
ATOM 9666 C CA . LEU B 1 210 ? 7.094 -10.664 -6.68 1 77.75 210 LEU B CA 1
ATOM 9667 C C . LEU B 1 210 ? 8.461 -10.164 -7.125 1 77.75 210 LEU B C 1
ATOM 9669 O O . LEU B 1 210 ? 8.617 -9.008 -7.508 1 77.75 210 LEU B O 1
ATOM 9673 N N . VAL B 1 211 ? 9.391 -11.031 -7.109 1 83.06 211 VAL B N 1
ATOM 9674 C CA . VAL B 1 211 ? 10.734 -10.602 -7.477 1 83.06 211 VAL B CA 1
ATOM 9675 C C . VAL B 1 211 ? 10.945 -10.797 -8.977 1 83.06 211 VAL B C 1
ATOM 9677 O O . VAL B 1 211 ? 10.617 -11.844 -9.523 1 83.06 211 VAL B O 1
ATOM 9680 N N . ASP B 1 212 ? 11.516 -9.844 -9.547 1 83.88 212 ASP B N 1
ATOM 9681 C CA . ASP B 1 212 ? 11.859 -9.953 -10.961 1 83.88 212 ASP B CA 1
ATOM 9682 C C . ASP B 1 212 ? 13.086 -10.844 -11.156 1 83.88 212 ASP B C 1
ATOM 9684 O O . ASP B 1 212 ? 14.047 -10.773 -10.391 1 83.88 212 ASP B O 1
ATOM 9688 N N . VAL B 1 213 ? 13.07 -11.602 -12.133 1 79 213 VAL B N 1
ATOM 9689 C CA . VAL B 1 213 ? 14.125 -12.57 -12.414 1 79 213 VAL B CA 1
ATOM 9690 C C . VAL B 1 213 ? 15.453 -11.844 -12.617 1 79 213 VAL B C 1
ATOM 9692 O O . VAL B 1 213 ? 16.5 -12.328 -12.188 1 79 213 VAL B O 1
ATOM 9695 N N . GLU B 1 214 ? 15.43 -10.656 -13.195 1 82.12 214 GLU B N 1
ATOM 9696 C CA . GLU B 1 214 ? 16.641 -9.914 -13.492 1 82.12 214 GLU B CA 1
ATOM 9697 C C . GLU B 1 214 ? 17.281 -9.352 -12.219 1 82.12 214 GLU B C 1
ATOM 9699 O O . GLU B 1 214 ? 18.453 -8.969 -12.219 1 82.12 214 GLU B O 1
ATOM 9704 N N . ASP B 1 215 ? 16.531 -9.336 -11.219 1 88.56 215 ASP B N 1
ATOM 9705 C CA . ASP B 1 215 ? 17.031 -8.789 -9.961 1 88.56 215 ASP B CA 1
ATOM 9706 C C . ASP B 1 215 ? 17.625 -9.883 -9.086 1 88.56 215 ASP B C 1
ATOM 9708 O O . ASP B 1 215 ? 18.25 -9.594 -8.055 1 88.56 215 ASP B O 1
ATOM 9712 N N . ILE B 1 216 ? 17.531 -11.07 -9.461 1 89.06 216 ILE B N 1
ATOM 9713 C CA . ILE B 1 216 ? 17.969 -12.195 -8.633 1 89.06 216 ILE B CA 1
ATOM 9714 C C . ILE B 1 216 ? 19.422 -12.531 -8.953 1 89.06 216 ILE B C 1
ATOM 9716 O O . ILE B 1 216 ? 19.781 -12.711 -10.117 1 89.06 216 ILE B O 1
ATOM 9720 N N . ALA B 1 217 ? 20.219 -12.578 -7.969 1 87.81 217 ALA B N 1
ATOM 9721 C CA . ALA B 1 217 ? 21.609 -12.992 -8.102 1 87.81 217 ALA B CA 1
ATOM 9722 C C . ALA B 1 217 ? 21.75 -14.516 -8 1 87.81 217 ALA B C 1
ATOM 9724 O O . ALA B 1 217 ? 22.406 -15.141 -8.828 1 87.81 217 ALA B O 1
ATOM 9725 N N . SER B 1 218 ? 21.062 -15.031 -6.988 1 86.19 218 SER B N 1
ATOM 9726 C CA . SER B 1 218 ? 21.141 -16.484 -6.789 1 86.19 218 SER B CA 1
ATOM 9727 C C . SER B 1 218 ? 19.812 -17.031 -6.262 1 86.19 218 SER B C 1
ATOM 9729 O O . SER B 1 218 ? 19.062 -16.297 -5.605 1 86.19 218 SER B O 1
ATOM 9731 N N . PHE B 1 219 ? 19.547 -18.188 -6.629 1 86.5 219 PHE B N 1
ATOM 9732 C CA . PHE B 1 219 ? 18.375 -18.953 -6.211 1 86.5 219 PHE B CA 1
ATOM 9733 C C . PHE B 1 219 ? 18.797 -20.312 -5.633 1 86.5 219 PHE B C 1
ATOM 9735 O O . PHE B 1 219 ? 19.438 -21.109 -6.32 1 86.5 219 PHE B O 1
ATOM 9742 N N . SER B 1 220 ? 18.453 -20.578 -4.301 1 88.12 220 SER B N 1
ATOM 9743 C CA . SER B 1 220 ? 18.828 -21.812 -3.639 1 88.12 220 SER B CA 1
ATOM 9744 C C . SER B 1 220 ? 17.609 -22.5 -3.016 1 88.12 220 SER B C 1
ATOM 9746 O O . SER B 1 220 ? 16.719 -21.828 -2.498 1 88.12 220 SER B O 1
ATOM 9748 N N . ILE B 1 221 ? 17.656 -23.75 -3.092 1 90.62 221 ILE B N 1
ATOM 9749 C CA . ILE B 1 221 ? 16.609 -24.531 -2.441 1 90.62 221 ILE B CA 1
ATOM 9750 C C . ILE B 1 221 ? 17.234 -25.438 -1.383 1 90.62 221 ILE B C 1
ATOM 9752 O O . ILE B 1 221 ? 18.188 -26.172 -1.667 1 90.62 221 ILE B O 1
ATOM 9756 N N . LEU B 1 222 ? 16.75 -25.297 -0.229 1 91 222 LEU B N 1
ATOM 9757 C CA . LEU B 1 222 ? 17.125 -26.188 0.865 1 91 222 LEU B CA 1
ATOM 9758 C C . LEU B 1 222 ? 16.156 -27.359 0.983 1 91 222 LEU B C 1
ATOM 9760 O O . LEU B 1 222 ? 14.969 -27.141 1.275 1 91 222 LEU B O 1
ATOM 9764 N N . LYS B 1 223 ? 16.672 -28.578 0.917 1 89.94 223 LYS B N 1
ATOM 9765 C CA . LYS B 1 223 ? 15.781 -29.719 0.715 1 89.94 223 LYS B CA 1
ATOM 9766 C C . LYS B 1 223 ? 15.758 -30.609 1.946 1 89.94 223 LYS B C 1
ATOM 9768 O O . LYS B 1 223 ? 14.758 -31.297 2.201 1 89.94 223 LYS B O 1
ATOM 9773 N N . ASP B 1 224 ? 16.828 -30.75 2.631 1 88.31 224 ASP B N 1
ATOM 9774 C CA . ASP B 1 224 ? 16.859 -31.672 3.76 1 88.31 224 ASP B CA 1
ATOM 9775 C C . ASP B 1 224 ? 16.781 -30.922 5.086 1 88.31 224 ASP B C 1
ATOM 9777 O O . ASP B 1 224 ? 16.734 -29.688 5.109 1 88.31 224 ASP B O 1
ATOM 9781 N N . ALA B 1 225 ? 16.766 -31.672 6.152 1 81.94 225 ALA B N 1
ATOM 9782 C CA . ALA B 1 225 ? 16.562 -31.094 7.48 1 81.94 225 ALA B CA 1
ATOM 9783 C C . ALA B 1 225 ? 17.781 -30.297 7.926 1 81.94 225 ALA B C 1
ATOM 9785 O O . ALA B 1 225 ? 17.641 -29.266 8.609 1 81.94 225 ALA B O 1
ATOM 9786 N N . SER B 1 226 ? 18.859 -30.75 7.633 1 80.31 226 SER B N 1
ATOM 9787 C CA . SER B 1 226 ? 20.062 -30.016 8.062 1 80.31 226 SER B CA 1
ATOM 9788 C C . SER B 1 226 ? 20.094 -28.625 7.457 1 80.31 226 SER B C 1
ATOM 9790 O O . SER B 1 226 ? 20.578 -27.688 8.086 1 80.31 226 SER B O 1
ATOM 9792 N N . ALA B 1 227 ? 19.578 -28.516 6.379 1 75.19 227 ALA B N 1
ATOM 9793 C CA . ALA B 1 227 ? 19.578 -27.219 5.695 1 75.19 227 ALA B CA 1
ATOM 9794 C C . ALA B 1 227 ? 18.391 -26.375 6.148 1 75.19 227 ALA B C 1
ATOM 9796 O O . ALA B 1 227 ? 18.484 -25.141 6.176 1 75.19 227 ALA B O 1
ATOM 9797 N N . SER B 1 228 ? 17.281 -26.922 6.488 1 76.5 228 SER B N 1
ATOM 9798 C CA . SER B 1 228 ? 16.047 -26.172 6.684 1 76.5 228 SER B CA 1
ATOM 9799 C C . SER B 1 228 ? 15.68 -26.078 8.164 1 76.5 228 SER B C 1
ATOM 9801 O O . SER B 1 228 ? 14.828 -25.266 8.547 1 76.5 228 SER B O 1
ATOM 9803 N N . ALA B 1 229 ? 16.359 -26.781 8.953 1 75.31 229 ALA B N 1
ATOM 9804 C CA . ALA B 1 229 ? 15.969 -26.875 10.359 1 75.31 229 ALA B CA 1
ATOM 9805 C C . ALA B 1 229 ? 16.094 -25.531 11.062 1 75.31 229 ALA B C 1
ATOM 9807 O O . ALA B 1 229 ? 15.367 -25.25 12.023 1 75.31 229 ALA B O 1
ATOM 9808 N N . VAL B 1 230 ? 16.938 -24.797 10.578 1 78.38 230 VAL B N 1
ATOM 9809 C CA . VAL B 1 230 ? 17.141 -23.5 11.211 1 78.38 230 VAL B CA 1
ATOM 9810 C C . VAL B 1 230 ? 15.875 -22.641 11.078 1 78.38 230 VAL B C 1
ATOM 9812 O O . VAL B 1 230 ? 15.664 -21.703 11.859 1 78.38 230 VAL B O 1
ATOM 9815 N N . TYR B 1 231 ? 15.102 -23.047 10.172 1 77.94 231 TYR B N 1
ATOM 9816 C CA . TYR B 1 231 ? 13.875 -22.281 9.984 1 77.94 231 TYR B CA 1
ATOM 9817 C C . TYR B 1 231 ? 12.711 -22.938 10.719 1 77.94 231 TYR B C 1
ATOM 9819 O O . TYR B 1 231 ? 11.609 -22.391 10.758 1 77.94 231 TYR B O 1
ATOM 9827 N N . GLY B 1 232 ? 12.977 -24.078 11.203 1 68.25 232 GLY B N 1
ATOM 9828 C CA . GLY B 1 232 ? 11.984 -24.75 12.023 1 68.25 232 GLY B CA 1
ATOM 9829 C C . GLY B 1 232 ? 10.695 -25.062 11.281 1 68.25 232 GLY B C 1
ATOM 9830 O O . GLY B 1 232 ? 10.719 -25.703 10.227 1 68.25 232 GLY B O 1
ATOM 9831 N N . VAL B 1 233 ? 9.547 -24.406 11.867 1 67.5 233 VAL B N 1
ATOM 9832 C CA . VAL B 1 233 ? 8.156 -24.703 11.531 1 67.5 233 VAL B CA 1
ATOM 9833 C C . VAL B 1 233 ? 7.875 -24.281 10.086 1 67.5 233 VAL B C 1
ATOM 9835 O O . VAL B 1 233 ? 7.012 -24.859 9.422 1 67.5 233 VAL B O 1
ATOM 9838 N N . ARG B 1 234 ? 8.562 -23.391 9.625 1 73.38 234 ARG B N 1
ATOM 9839 C CA . ARG B 1 234 ? 8.258 -22.844 8.305 1 73.38 234 ARG B CA 1
ATOM 9840 C C . ARG B 1 234 ? 9.039 -23.578 7.215 1 73.38 234 ARG B C 1
ATOM 9842 O O . ARG B 1 234 ? 8.734 -23.453 6.027 1 73.38 234 ARG B O 1
ATOM 9849 N N . GLY B 1 235 ? 9.93 -24.391 7.57 1 76.69 235 GLY B N 1
ATOM 9850 C CA . GLY B 1 235 ? 10.812 -25.031 6.605 1 76.69 235 GLY B CA 1
ATOM 9851 C C . GLY B 1 235 ? 10.477 -26.484 6.367 1 76.69 235 GLY B C 1
ATOM 9852 O O . GLY B 1 235 ? 11.266 -27.219 5.762 1 76.69 235 GLY B O 1
ATOM 9853 N N . ALA B 1 236 ? 9.312 -26.844 6.82 1 76.94 236 ALA B N 1
ATOM 9854 C CA . ALA B 1 236 ? 8.984 -28.266 6.75 1 76.94 236 ALA B CA 1
ATOM 9855 C C . ALA B 1 236 ? 8.914 -28.734 5.301 1 76.94 236 ALA B C 1
ATOM 9857 O O . ALA B 1 236 ? 9.281 -29.875 4.992 1 76.94 236 ALA B O 1
ATOM 9858 N N . ASN B 1 237 ? 8.492 -27.922 4.461 1 85.81 237 ASN B N 1
ATOM 9859 C CA . ASN B 1 237 ? 8.328 -28.297 3.061 1 85.81 237 ASN B CA 1
ATOM 9860 C C . ASN B 1 237 ? 9.477 -27.766 2.203 1 85.81 237 ASN B C 1
ATOM 9862 O O . ASN B 1 237 ? 9.352 -27.656 0.982 1 85.81 237 ASN B O 1
ATOM 9866 N N . GLY B 1 238 ? 10.562 -27.422 2.848 1 88.44 238 GLY B N 1
ATOM 9867 C CA . GLY B 1 238 ? 11.703 -26.859 2.135 1 88.44 238 GLY B CA 1
ATOM 9868 C C . GLY B 1 238 ? 11.734 -25.344 2.148 1 88.44 238 GLY B C 1
ATOM 9869 O O . GLY B 1 238 ? 10.75 -24.703 2.512 1 88.44 238 GLY B O 1
ATOM 9870 N N . VAL B 1 239 ? 12.914 -24.859 1.817 1 90.94 239 VAL B N 1
ATOM 9871 C CA . VAL B 1 239 ? 13.086 -23.406 1.845 1 90.94 239 VAL B CA 1
ATOM 9872 C C . VAL B 1 239 ? 13.703 -22.938 0.53 1 90.94 239 VAL B C 1
ATOM 9874 O O . VAL B 1 239 ? 14.602 -23.578 -0.011 1 90.94 239 VAL B O 1
ATOM 9877 N N . ILE B 1 240 ? 13.141 -21.906 0.026 1 91.19 240 ILE B N 1
ATOM 9878 C CA . ILE B 1 240 ? 13.703 -21.219 -1.138 1 91.19 240 ILE B CA 1
ATOM 9879 C C . ILE B 1 240 ? 14.367 -19.922 -0.706 1 91.19 240 ILE B C 1
ATOM 9881 O O . ILE B 1 240 ? 13.727 -19.078 -0.068 1 91.19 240 ILE B O 1
ATOM 9885 N N . LEU B 1 241 ? 15.57 -19.812 -1.053 1 92.06 241 LEU B N 1
ATOM 9886 C CA . LEU B 1 241 ? 16.312 -18.594 -0.758 1 92.06 241 LEU B CA 1
ATOM 9887 C C . LEU B 1 241 ? 16.594 -17.812 -2.035 1 92.06 241 LEU B C 1
ATOM 9889 O O . LEU B 1 241 ? 17.234 -18.328 -2.953 1 92.06 241 LEU B O 1
ATOM 9893 N N . ILE B 1 242 ? 16.141 -16.672 -2.072 1 91.12 242 ILE B N 1
ATOM 9894 C CA . ILE B 1 242 ? 16.422 -15.758 -3.174 1 91.12 242 ILE B CA 1
ATOM 9895 C C . ILE B 1 242 ? 17.297 -14.609 -2.68 1 91.12 242 ILE B C 1
ATOM 9897 O O . ILE B 1 242 ? 16.969 -13.945 -1.695 1 91.12 242 ILE B O 1
ATOM 9901 N N . THR B 1 243 ? 18.344 -14.477 -3.266 1 91.19 243 THR B N 1
ATOM 9902 C CA . THR B 1 243 ? 19.203 -13.328 -3.014 1 91.19 243 THR B CA 1
ATOM 9903 C C . THR B 1 243 ? 19.156 -12.344 -4.18 1 91.19 243 THR B C 1
ATOM 9905 O O . THR B 1 243 ? 19.406 -12.719 -5.328 1 91.19 243 THR B O 1
ATOM 9908 N N . THR B 1 244 ? 18.875 -11.164 -3.969 1 91.75 244 THR B N 1
ATOM 9909 C CA . THR B 1 244 ? 18.812 -10.164 -5.027 1 91.75 244 THR B CA 1
ATOM 9910 C C . THR B 1 244 ? 20.203 -9.586 -5.305 1 91.75 244 THR B C 1
ATOM 9912 O O . THR B 1 244 ? 21.109 -9.688 -4.469 1 91.75 244 THR B O 1
ATOM 9915 N N . LYS B 1 245 ? 20.328 -9.086 -6.441 1 91.31 245 LYS B N 1
ATOM 9916 C CA . LYS B 1 245 ? 21.609 -8.539 -6.863 1 91.31 245 LYS B CA 1
ATOM 9917 C C . LYS B 1 245 ? 22.016 -7.359 -5.992 1 91.31 245 LYS B C 1
ATOM 9919 O O . LYS B 1 245 ? 21.156 -6.602 -5.523 1 91.31 245 LYS B O 1
ATOM 9924 N N . LYS B 1 246 ? 23.344 -7.305 -5.781 1 89.62 246 LYS B N 1
ATOM 9925 C CA . LYS B 1 246 ? 23.938 -6.207 -5.035 1 89.62 246 LYS B CA 1
ATOM 9926 C C . LYS B 1 246 ? 24.922 -5.422 -5.906 1 89.62 246 LYS B C 1
ATOM 9928 O O . LYS B 1 246 ? 25.203 -5.812 -7.039 1 89.62 246 LYS B O 1
ATOM 9933 N N . GLY B 1 247 ? 25.359 -4.32 -5.344 1 85.56 247 GLY B N 1
ATOM 9934 C CA . GLY B 1 247 ? 26.359 -3.537 -6.059 1 85.56 247 GLY B CA 1
ATOM 9935 C C . GLY B 1 247 ? 27.734 -4.16 -6.027 1 85.56 247 GLY B C 1
ATOM 9936 O O . GLY B 1 247 ? 28.031 -5.008 -5.18 1 85.56 247 GLY B O 1
ATOM 9937 N N . ALA B 1 248 ? 28.5 -3.84 -7.082 1 78.06 248 ALA B N 1
ATOM 9938 C CA . ALA B 1 248 ? 29.875 -4.293 -7.148 1 78.06 248 ALA B CA 1
ATOM 9939 C C . ALA B 1 248 ? 30.844 -3.107 -7.25 1 78.06 248 ALA B C 1
ATOM 9941 O O . ALA B 1 248 ? 30.484 -2.057 -7.789 1 78.06 248 ALA B O 1
ATOM 9942 N N . GLU B 1 249 ? 31.906 -3.344 -6.684 1 74.88 249 GLU B N 1
ATOM 9943 C CA . GLU B 1 249 ? 32.906 -2.279 -6.777 1 74.88 249 GLU B CA 1
ATOM 9944 C C . GLU B 1 249 ? 33.312 -2.031 -8.227 1 74.88 249 GLU B C 1
ATOM 9946 O O . GLU B 1 249 ? 33.469 -2.975 -9 1 74.88 249 GLU B O 1
ATOM 9951 N N . GLY B 1 250 ? 33.375 -0.811 -8.625 1 71.5 250 GLY B N 1
ATOM 9952 C CA . GLY B 1 250 ? 33.781 -0.456 -9.977 1 71.5 250 GLY B CA 1
ATOM 9953 C C . GLY B 1 250 ? 32.875 0.555 -10.625 1 71.5 250 GLY B C 1
ATOM 9954 O O . GLY B 1 250 ? 32 1.13 -9.961 1 71.5 250 GLY B O 1
ATOM 9955 N N . LYS B 1 251 ? 33.094 0.749 -11.914 1 68.5 251 LYS B N 1
ATOM 9956 C CA . LYS B 1 251 ? 32.281 1.677 -12.688 1 68.5 251 LYS B CA 1
ATOM 9957 C C . LYS B 1 251 ? 30.859 1.166 -12.828 1 68.5 251 LYS B C 1
ATOM 9959 O O . LYS B 1 251 ? 30.625 -0.043 -12.906 1 68.5 251 LYS B O 1
ATOM 9964 N N . PRO B 1 252 ? 30 2.072 -12.828 1 76.62 252 PRO B N 1
ATOM 9965 C CA . PRO B 1 252 ? 28.609 1.655 -13 1 76.62 252 PRO B CA 1
ATOM 9966 C C . PRO B 1 252 ? 28.375 0.942 -14.328 1 76.62 252 PRO B C 1
ATOM 9968 O O . PRO B 1 252 ? 28.938 1.329 -15.352 1 76.62 252 PRO B O 1
ATOM 9971 N N . VAL B 1 253 ? 27.75 -0.04 -14.258 1 83 253 VAL B N 1
ATOM 9972 C CA . VAL B 1 253 ? 27.328 -0.797 -15.438 1 83 253 VAL B CA 1
ATOM 9973 C C . VAL B 1 253 ? 25.812 -0.718 -15.594 1 83 253 VAL B C 1
ATOM 9975 O O . VAL B 1 253 ? 25.078 -1.02 -14.656 1 83 253 VAL B O 1
ATOM 9978 N N . ILE B 1 254 ? 25.453 -0.206 -16.734 1 85.06 254 ILE B N 1
ATOM 9979 C CA . ILE B 1 254 ? 24.031 -0.149 -17.031 1 85.06 254 ILE B CA 1
ATOM 9980 C C . ILE B 1 254 ? 23.656 -1.326 -17.922 1 85.06 254 ILE B C 1
ATOM 9982 O O . ILE B 1 254 ? 24.25 -1.538 -18.984 1 85.06 254 ILE B O 1
ATOM 9986 N N . ASN B 1 255 ? 22.75 -2.025 -17.484 1 88.81 255 ASN B N 1
ATOM 9987 C CA . ASN B 1 255 ? 22.219 -3.135 -18.266 1 88.81 255 ASN B CA 1
ATOM 9988 C C . ASN B 1 255 ? 20.766 -2.881 -18.688 1 88.81 255 ASN B C 1
ATOM 9990 O O . ASN B 1 255 ? 19.906 -2.633 -17.844 1 88.81 255 ASN B O 1
ATOM 9994 N N . ALA B 1 256 ? 20.547 -2.855 -19.938 1 88.81 256 ALA B N 1
ATOM 9995 C CA . ALA B 1 256 ? 19.203 -2.67 -20.484 1 88.81 256 ALA B CA 1
ATOM 9996 C C . ALA B 1 256 ? 18.734 -3.91 -21.25 1 88.81 256 ALA B C 1
ATOM 9998 O O . ALA B 1 256 ? 19.438 -4.383 -22.156 1 88.81 256 ALA B O 1
ATOM 9999 N N . ARG B 1 257 ? 17.594 -4.359 -20.875 1 91 257 ARG B N 1
ATOM 10000 C CA . ARG B 1 257 ? 16.984 -5.504 -21.547 1 91 257 ARG B CA 1
ATOM 10001 C C . ARG B 1 257 ? 15.594 -5.168 -22.062 1 91 257 ARG B C 1
ATOM 10003 O O . ARG B 1 257 ? 14.742 -4.715 -21.297 1 91 257 ARG B O 1
ATOM 10010 N N . VAL B 1 258 ? 15.398 -5.32 -23.344 1 92.25 258 VAL B N 1
ATOM 10011 C CA . VAL B 1 258 ? 14.109 -5.086 -23.969 1 92.25 258 VAL B CA 1
ATOM 10012 C C . VAL B 1 258 ? 13.656 -6.344 -24.703 1 92.25 258 VAL B C 1
ATOM 10014 O O . VAL B 1 258 ? 14.406 -6.906 -25.516 1 92.25 258 VAL B O 1
ATOM 10017 N N . GLU B 1 259 ? 12.438 -6.715 -24.391 1 92.75 259 GLU B N 1
ATOM 10018 C CA . GLU B 1 259 ? 11.875 -7.906 -25.016 1 92.75 259 GLU B CA 1
ATOM 10019 C C . GLU B 1 259 ? 10.469 -7.641 -25.547 1 92.75 259 GLU B C 1
ATOM 10021 O O . GLU B 1 259 ? 9.695 -6.91 -24.922 1 92.75 259 GLU B O 1
ATOM 10026 N N . ALA B 1 260 ? 10.148 -8.117 -26.688 1 94.12 260 ALA B N 1
ATOM 10027 C CA . ALA B 1 260 ? 8.82 -8.117 -27.281 1 94.12 260 ALA B CA 1
ATOM 10028 C C . ALA B 1 260 ? 8.484 -9.484 -27.875 1 94.12 260 ALA B C 1
ATOM 10030 O O . ALA B 1 260 ? 9.352 -10.141 -28.453 1 94.12 260 ALA B O 1
ATOM 10031 N N . GLY B 1 261 ? 7.273 -9.844 -27.594 1 92.62 261 GLY B N 1
ATOM 10032 C CA . GLY B 1 261 ? 6.949 -11.148 -28.141 1 92.62 261 GLY B CA 1
ATOM 10033 C C . GLY B 1 261 ? 5.461 -11.375 -28.312 1 92.62 261 GLY B C 1
ATOM 10034 O O . GLY B 1 261 ? 4.668 -10.438 -28.188 1 92.62 261 GLY B O 1
ATOM 10035 N N . PHE B 1 262 ? 5.164 -12.555 -28.797 1 93.81 262 PHE B N 1
ATOM 10036 C CA . PHE B 1 262 ? 3.785 -13 -28.953 1 93.81 262 PHE B CA 1
ATOM 10037 C C . PHE B 1 262 ? 3.561 -14.32 -28.219 1 93.81 262 PHE B C 1
ATOM 10039 O O . PHE B 1 262 ? 4.477 -15.133 -28.094 1 93.81 262 PHE B O 1
ATOM 10046 N N . THR B 1 263 ? 2.391 -14.43 -27.688 1 92.12 263 THR B N 1
ATOM 10047 C CA . THR B 1 263 ? 1.994 -15.633 -26.953 1 92.12 263 THR B CA 1
ATOM 10048 C C . THR B 1 263 ? 0.857 -16.344 -27.672 1 92.12 263 THR B C 1
ATOM 10050 O O . THR B 1 263 ? -0.027 -15.711 -28.25 1 92.12 263 THR B O 1
ATOM 10053 N N . GLN B 1 264 ? 0.929 -17.609 -27.719 1 94.38 264 GLN B N 1
ATOM 10054 C CA . GLN B 1 264 ? -0.076 -18.469 -28.344 1 94.38 264 GLN B CA 1
ATOM 10055 C C . GLN B 1 264 ? -0.354 -19.703 -27.469 1 94.38 264 GLN B C 1
ATOM 10057 O O . GLN B 1 264 ? 0.549 -20.219 -26.812 1 94.38 264 GLN B O 1
ATOM 10062 N N . PRO B 1 265 ? -1.609 -20.094 -27.422 1 93 265 PRO B N 1
ATOM 10063 C CA . PRO B 1 265 ? -1.848 -21.344 -26.703 1 93 265 PRO B CA 1
ATOM 10064 C C . PRO B 1 265 ? -1.078 -22.516 -27.297 1 93 265 PRO B C 1
ATOM 10066 O O . PRO B 1 265 ? -0.933 -22.625 -28.516 1 93 265 PRO B O 1
ATOM 10069 N N . THR B 1 266 ? -0.634 -23.406 -26.5 1 92.94 266 THR B N 1
ATOM 10070 C CA . THR B 1 266 ? 0.057 -24.594 -26.984 1 92.94 266 THR B CA 1
ATOM 10071 C C . THR B 1 266 ? -0.898 -25.5 -27.766 1 92.94 266 THR B C 1
ATOM 10073 O O . THR B 1 266 ? -0.543 -26.016 -28.828 1 92.94 266 THR B O 1
ATOM 10076 N N . LYS B 1 267 ? -2.055 -25.688 -27.188 1 92.81 267 LYS B N 1
ATOM 10077 C CA . LYS B 1 267 ? -3.086 -26.5 -27.828 1 92.81 267 LYS B CA 1
ATOM 10078 C C . LYS B 1 267 ? -4.477 -26.125 -27.328 1 92.81 267 LYS B C 1
ATOM 10080 O O . LYS B 1 267 ? -4.715 -26.094 -26.125 1 92.81 267 LYS B O 1
ATOM 10085 N N . MET B 1 268 ? -5.316 -25.828 -28.266 1 92.44 268 MET B N 1
ATOM 10086 C CA . MET B 1 268 ? -6.715 -25.578 -27.922 1 92.44 268 MET B CA 1
ATOM 10087 C C . MET B 1 268 ? -7.582 -26.797 -28.25 1 92.44 268 MET B C 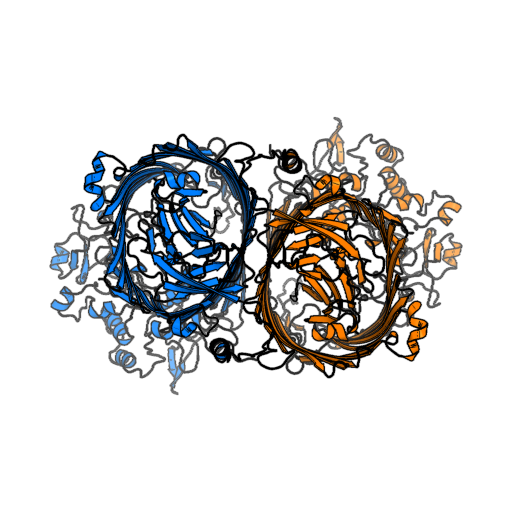1
ATOM 10089 O O . MET B 1 268 ? -7.391 -27.438 -29.281 1 92.44 268 MET B O 1
ATOM 10093 N N . PRO B 1 269 ? -8.469 -27.109 -27.328 1 93.25 269 PRO B N 1
ATOM 10094 C CA . PRO B 1 269 ? -9.398 -28.188 -27.672 1 93.25 269 PRO B CA 1
ATOM 10095 C C . PRO B 1 269 ? -10.289 -27.844 -28.875 1 93.25 269 PRO B C 1
ATOM 10097 O O . PRO B 1 269 ? -10.602 -26.672 -29.094 1 93.25 269 PRO B O 1
ATOM 10100 N N . GLU B 1 270 ? -10.68 -28.875 -29.594 1 94.62 270 GLU B N 1
ATOM 10101 C CA . GLU B 1 270 ? -11.57 -28.734 -30.734 1 94.62 270 GLU B CA 1
ATOM 10102 C C . GLU B 1 270 ? -12.93 -29.375 -30.469 1 94.62 270 GLU B C 1
ATOM 10104 O O . GLU B 1 270 ? -13.016 -30.375 -29.75 1 94.62 270 GLU B O 1
ATOM 10109 N N . PHE B 1 271 ? -13.969 -28.828 -31.109 1 96.75 271 PHE B N 1
ATOM 10110 C CA . PHE B 1 271 ? -15.328 -29.297 -30.875 1 96.75 271 PHE B CA 1
ATOM 10111 C C . PHE B 1 271 ? -16.016 -29.656 -32.188 1 96.75 271 PHE B C 1
ATOM 10113 O O . PHE B 1 271 ? -15.562 -29.25 -33.25 1 96.75 271 PHE B O 1
ATOM 10120 N N . VAL B 1 272 ? -17.094 -30.422 -32.062 1 97.12 272 VAL B N 1
ATOM 10121 C CA . VAL B 1 272 ? -17.859 -30.812 -33.219 1 97.12 272 VAL B CA 1
ATOM 10122 C C . VAL B 1 272 ? -18.656 -29.625 -33.75 1 97.12 272 VAL B C 1
ATOM 10124 O O . VAL B 1 272 ? -19 -28.719 -33 1 97.12 272 VAL B O 1
ATOM 10127 N N . ASN B 1 273 ? -18.875 -29.625 -35.031 1 96.88 273 ASN B N 1
ATOM 10128 C CA . ASN B 1 273 ? -19.75 -28.594 -35.594 1 96.88 273 ASN B CA 1
ATOM 10129 C C . ASN B 1 273 ? -21.219 -28.938 -35.375 1 96.88 273 ASN B C 1
ATOM 10131 O O . ASN B 1 273 ? -21.547 -29.984 -34.844 1 96.88 273 ASN B O 1
ATOM 10135 N N . SER B 1 274 ? -22.109 -28.062 -35.812 1 97.31 274 SER B N 1
ATOM 10136 C CA . SER B 1 274 ? -23.531 -28.203 -35.5 1 97.31 274 SER B CA 1
ATOM 10137 C C . SER B 1 274 ? -24.125 -29.422 -36.219 1 97.31 274 SER B C 1
ATOM 10139 O O . SER B 1 274 ? -25.031 -30.078 -35.719 1 97.31 274 SER B O 1
ATOM 10141 N N . ALA B 1 275 ? -23.703 -29.641 -37.438 1 97.25 275 ALA B N 1
ATOM 10142 C CA . ALA B 1 275 ? -24.219 -30.797 -38.188 1 97.25 275 ALA B CA 1
ATOM 10143 C C . ALA B 1 275 ? -23.844 -32.094 -37.5 1 97.25 275 ALA B C 1
ATOM 10145 O O . ALA B 1 275 ? -24.688 -32.969 -37.281 1 97.25 275 ALA B O 1
ATOM 10146 N N . GLN B 1 276 ? -22.578 -32.25 -37.219 1 96.75 276 GLN B N 1
ATOM 10147 C CA . GLN B 1 276 ? -22.125 -33.406 -36.5 1 96.75 276 GLN B CA 1
ATOM 10148 C C . GLN B 1 276 ? -22.844 -33.562 -35.156 1 96.75 276 GLN B C 1
ATOM 10150 O O . GLN B 1 276 ? -23.188 -34.656 -34.75 1 96.75 276 GLN B O 1
ATOM 10155 N N . TRP B 1 277 ? -22.953 -32.406 -34.5 1 97.31 277 TRP B N 1
ATOM 10156 C CA . TRP B 1 277 ? -23.656 -32.375 -33.219 1 97.31 277 TRP B CA 1
ATOM 10157 C C . TRP B 1 277 ? -25.078 -32.906 -33.375 1 97.31 277 TRP B C 1
ATOM 10159 O O . TRP B 1 277 ? -25.531 -33.719 -32.562 1 97.31 277 TRP B O 1
ATOM 10169 N N . ALA B 1 278 ? -25.828 -32.469 -34.375 1 97 278 ALA B N 1
ATOM 10170 C CA . ALA B 1 278 ? -27.203 -32.906 -34.625 1 97 278 ALA B CA 1
ATOM 10171 C C . ALA B 1 278 ? -27.266 -34.406 -34.938 1 97 278 ALA B C 1
ATOM 10173 O O . ALA B 1 278 ? -28.203 -35.094 -34.531 1 97 278 ALA B O 1
ATOM 10174 N N . GLU B 1 279 ? -26.312 -34.844 -35.688 1 96.44 279 GLU B N 1
ATOM 10175 C CA . GLU B 1 279 ? -26.25 -36.25 -35.969 1 96.44 279 GLU B CA 1
ATOM 10176 C C . GLU B 1 279 ? -26.094 -37.094 -34.719 1 96.44 279 GLU B C 1
ATOM 10178 O O . GLU B 1 279 ? -26.75 -38.125 -34.562 1 96.44 279 GLU B O 1
ATOM 10183 N N . LEU B 1 280 ? -25.188 -36.656 -33.906 1 96.81 280 LEU B N 1
ATOM 10184 C CA . LEU B 1 280 ? -24.984 -37.344 -32.625 1 96.81 280 LEU B CA 1
ATOM 10185 C C . LEU B 1 280 ? -26.219 -37.281 -31.75 1 96.81 280 LEU B C 1
ATOM 10187 O O . LEU B 1 280 ? -26.531 -38.25 -31.031 1 96.81 280 LEU B O 1
ATOM 10191 N N . TYR B 1 281 ? -26.891 -36.125 -31.812 1 96.38 281 TYR B N 1
ATOM 10192 C CA . TYR B 1 281 ? -28.125 -36 -31.047 1 96.38 281 TYR B CA 1
ATOM 10193 C C . TYR B 1 281 ? -29.172 -37 -31.531 1 96.38 281 TYR B C 1
ATOM 10195 O O . TYR B 1 281 ? -29.859 -37.625 -30.719 1 96.38 281 TYR B O 1
ATOM 10203 N N . ASN B 1 282 ? -29.312 -37.125 -32.812 1 96.31 282 ASN B N 1
ATOM 10204 C CA . ASN B 1 282 ? -30.219 -38.125 -33.406 1 96.31 282 ASN B CA 1
ATOM 10205 C C . ASN B 1 282 ? -29.844 -39.531 -32.969 1 96.31 282 ASN B C 1
ATOM 10207 O O . ASN B 1 282 ? -30.719 -40.344 -32.625 1 96.31 282 ASN B O 1
ATOM 10211 N N . GLU B 1 283 ? -28.594 -39.812 -33.031 1 95.25 283 GLU B N 1
ATOM 10212 C CA . GLU B 1 283 ? -28.094 -41.094 -32.594 1 95.25 283 GLU B CA 1
ATOM 10213 C C . GLU B 1 283 ? -28.469 -41.375 -31.141 1 95.25 283 GLU B C 1
ATOM 10215 O O . GLU B 1 283 ? -28.922 -42.5 -30.812 1 95.25 283 GLU B O 1
ATOM 10220 N N . MET B 1 284 ? -28.234 -40.438 -30.281 1 94.94 284 MET B N 1
ATOM 10221 C CA . MET B 1 284 ? -28.516 -40.594 -28.859 1 94.94 284 MET B CA 1
ATOM 10222 C C . MET B 1 284 ? -30.016 -40.781 -28.625 1 94.94 284 MET B C 1
ATOM 10224 O O . MET B 1 284 ? -30.406 -41.625 -27.828 1 94.94 284 MET B O 1
ATOM 10228 N N . LYS B 1 285 ? -30.828 -40.062 -29.359 1 94.12 285 LYS B N 1
ATOM 10229 C CA . LYS B 1 285 ? -32.281 -40.125 -29.188 1 94.12 285 LYS B CA 1
ATOM 10230 C C . LYS B 1 285 ? -32.844 -41.406 -29.812 1 94.12 285 LYS B C 1
ATOM 10232 O O . LYS B 1 285 ? -33.844 -41.969 -29.328 1 94.12 285 LYS B O 1
ATOM 10237 N N . GLY B 1 286 ? -32.281 -41.906 -30.891 1 91.56 286 GLY B N 1
ATOM 10238 C CA . GLY B 1 286 ? -32.719 -43.094 -31.578 1 91.56 286 GLY B CA 1
ATOM 10239 C C . GLY B 1 286 ? -33.781 -42.812 -32.625 1 91.56 286 GLY B C 1
ATOM 10240 O O . GLY B 1 286 ? -34.344 -43.75 -33.188 1 91.56 286 GLY B O 1
ATOM 10241 N N . TYR B 1 287 ? -34.094 -41.562 -32.75 1 92.81 287 TYR B N 1
ATOM 10242 C CA . TYR B 1 287 ? -35 -41.156 -33.812 1 92.81 287 TYR B CA 1
ATOM 10243 C C . TYR B 1 287 ? -34.531 -39.844 -34.438 1 92.81 287 TYR B C 1
ATOM 10245 O O . TYR B 1 287 ? -33.625 -39.188 -33.906 1 92.81 287 TYR B O 1
ATOM 10253 N N . GLU B 1 288 ? -35.094 -39.5 -35.531 1 94.25 288 GLU B N 1
ATOM 10254 C CA . GLU B 1 288 ? -34.719 -38.312 -36.25 1 94.25 288 GLU B CA 1
ATOM 10255 C C . GLU B 1 288 ? -35.281 -37.031 -35.625 1 94.25 288 GLU B C 1
ATOM 10257 O O . GLU B 1 288 ? -36.219 -36.438 -36.156 1 94.25 288 GLU B O 1
ATOM 10262 N N . TYR B 1 289 ? -34.688 -36.656 -34.531 1 94.44 289 TYR B N 1
ATOM 10263 C CA . TYR B 1 289 ? -35.062 -35.375 -33.906 1 94.44 289 TYR B CA 1
ATOM 10264 C C . TYR B 1 289 ? -34.812 -34.219 -34.875 1 94.44 289 TYR B C 1
ATOM 10266 O O . TYR B 1 289 ? -35.656 -33.312 -35.031 1 94.44 289 TYR B O 1
ATOM 10274 N N . TYR B 1 290 ? -33.656 -34.219 -35.5 1 96.19 290 TYR B N 1
ATOM 10275 C CA . TYR B 1 290 ? -33.312 -33.312 -36.594 1 96.19 290 TYR B CA 1
ATOM 10276 C C . TYR B 1 290 ? -33.469 -34 -37.938 1 96.19 290 TYR B C 1
ATOM 10278 O O . TYR B 1 290 ? -32.844 -35.062 -38.188 1 96.19 290 TYR B O 1
ATOM 10286 N N . THR B 1 291 ? -34.156 -33.406 -38.781 1 96.56 291 THR B N 1
ATOM 10287 C CA . THR B 1 291 ? -34.344 -33.969 -40.094 1 96.56 291 THR B CA 1
ATOM 10288 C C . THR B 1 291 ? -33.094 -33.75 -40.969 1 96.56 291 THR B C 1
ATOM 10290 O O . THR B 1 291 ? -32.281 -32.875 -40.688 1 96.56 291 THR B O 1
ATOM 10293 N N . PRO B 1 292 ? -32.969 -34.625 -41.969 1 95.88 292 PRO B N 1
ATOM 10294 C CA . PRO B 1 292 ? -31.844 -34.406 -42.875 1 95.88 292 PRO B CA 1
ATOM 10295 C C . PRO B 1 292 ? -31.828 -32.969 -43.469 1 95.88 292 PRO B C 1
ATOM 10297 O O . PRO B 1 292 ? -30.75 -32.438 -43.719 1 95.88 292 PRO B O 1
ATOM 10300 N N . GLU B 1 293 ? -33 -32.438 -43.625 1 95.06 293 GLU B N 1
ATOM 10301 C CA . GLU B 1 293 ? -33.062 -31.062 -44.125 1 95.06 293 GLU B CA 1
ATOM 10302 C C . GLU B 1 293 ? -32.5 -30.062 -43.125 1 95.06 293 GLU B C 1
ATOM 10304 O O . GLU B 1 293 ? -31.766 -29.141 -43.5 1 95.06 293 GLU B O 1
ATOM 10309 N N . GLN B 1 294 ? -32.906 -30.25 -41.938 1 94.88 294 GLN B N 1
ATOM 10310 C CA . GLN B 1 294 ? -32.438 -29.359 -40.875 1 94.88 294 GLN B CA 1
ATOM 10311 C C . GLN B 1 294 ? -30.922 -29.484 -40.688 1 94.88 294 GLN B C 1
ATOM 10313 O O . GLN B 1 294 ? -30.234 -28.484 -40.469 1 94.88 294 GLN B O 1
ATOM 10318 N N . ILE B 1 295 ? -30.406 -30.703 -40.688 1 97 295 ILE B N 1
ATOM 10319 C CA . ILE B 1 295 ? -28.969 -30.938 -40.594 1 97 295 ILE B CA 1
ATOM 10320 C C . ILE B 1 295 ? -28.266 -30.266 -41.781 1 97 295 ILE B C 1
ATOM 10322 O O . ILE B 1 295 ? -27.156 -29.734 -41.625 1 97 295 ILE B O 1
ATOM 10326 N N . GLY B 1 296 ? -28.906 -30.297 -42.969 1 95.44 296 GLY B N 1
ATOM 10327 C CA . GLY B 1 296 ? -28.406 -29.578 -44.125 1 95.44 296 GLY B CA 1
ATOM 10328 C C . GLY B 1 296 ? -28.297 -28.078 -43.906 1 95.44 296 GLY B C 1
ATOM 10329 O O . GLY B 1 296 ? -27.359 -27.453 -44.375 1 95.44 296 GLY B O 1
ATOM 10330 N N . TYR B 1 297 ? -29.281 -27.516 -43.156 1 95.12 297 TYR B N 1
ATOM 10331 C CA . TYR B 1 297 ? -29.234 -26.094 -42.844 1 95.12 297 TYR B CA 1
ATOM 10332 C C . TYR B 1 297 ? -28 -25.75 -42.031 1 95.12 297 TYR B C 1
ATOM 10334 O O . TYR B 1 297 ? -27.375 -24.703 -42.219 1 95.12 297 TYR B O 1
ATOM 10342 N N . PHE B 1 298 ? -27.719 -26.625 -41.062 1 96.12 298 PHE B N 1
ATOM 10343 C CA . PHE B 1 298 ? -26.516 -26.438 -40.25 1 96.12 298 PHE B CA 1
ATOM 10344 C C . PHE B 1 298 ? -25.266 -26.484 -41.094 1 96.12 298 PHE B C 1
ATOM 10346 O O . PHE B 1 298 ? -24.344 -25.688 -40.906 1 96.12 298 PHE B O 1
ATOM 10353 N N . GLN B 1 299 ? -25.156 -27.344 -42 1 94.25 299 GLN B N 1
ATOM 10354 C CA . GLN B 1 299 ? -23.969 -27.625 -42.812 1 94.25 299 GLN B CA 1
ATOM 10355 C C . GLN B 1 299 ? -23.75 -26.516 -43.844 1 94.25 299 GLN B C 1
ATOM 10357 O O . GLN B 1 299 ? -22.609 -26.125 -44.094 1 94.25 299 GLN B O 1
ATOM 10362 N N . ASN B 1 300 ? -24.844 -26 -44.469 1 93.56 300 ASN B N 1
ATOM 10363 C CA . ASN B 1 300 ? -24.703 -25.078 -45.594 1 93.56 300 ASN B CA 1
ATOM 10364 C C . ASN B 1 300 ? -24.828 -23.625 -45.125 1 93.56 300 ASN B C 1
ATOM 10366 O O . ASN B 1 300 ? -24.531 -22.719 -45.906 1 93.56 300 ASN B O 1
ATOM 10370 N N . GLY B 1 301 ? -25.188 -23.406 -43.906 1 91.62 301 GLY B N 1
ATOM 10371 C CA . GLY B 1 301 ? -25.281 -22.047 -43.375 1 91.62 301 GLY B CA 1
ATOM 10372 C C . GLY B 1 301 ? -26.438 -21.266 -43.969 1 91.62 301 GLY B C 1
ATOM 10373 O O . GLY B 1 301 ? -26.344 -20.047 -44.156 1 91.62 301 GLY B O 1
ATOM 10374 N N . THR B 1 302 ? -27.5 -21.859 -44.406 1 91.12 302 THR B N 1
ATOM 10375 C CA . THR B 1 302 ? -28.641 -21.234 -45.062 1 91.12 302 THR B CA 1
ATOM 10376 C C . THR B 1 302 ? -29.344 -20.266 -44.125 1 91.12 302 THR B C 1
ATOM 10378 O O . THR B 1 302 ? -29.812 -19.203 -44.531 1 91.12 302 THR B O 1
ATOM 10381 N N . ASP B 1 303 ? -29.5 -20.594 -42.844 1 92.94 303 ASP B N 1
ATOM 10382 C CA . ASP B 1 303 ? -30.109 -19.734 -41.844 1 92.94 303 ASP B CA 1
ATOM 10383 C C . ASP B 1 303 ? -29.297 -19.719 -40.531 1 92.94 303 ASP B C 1
ATOM 10385 O O . ASP B 1 303 ? -29.672 -20.359 -39.562 1 92.94 303 ASP B O 1
ATOM 10389 N N . PRO B 1 304 ? -28.281 -18.953 -40.531 1 93.75 304 PRO B N 1
ATOM 10390 C CA . PRO B 1 304 ? -27.375 -18.953 -39.375 1 93.75 304 PRO B CA 1
ATOM 10391 C C . PRO B 1 304 ? -28.016 -18.438 -38.094 1 93.75 304 PRO B C 1
ATOM 10393 O O . PRO B 1 304 ? -27.453 -18.594 -37 1 93.75 304 PRO B O 1
ATOM 10396 N N . ASP B 1 305 ? -29.188 -17.812 -38.125 1 95.88 305 ASP B N 1
ATOM 10397 C CA . ASP B 1 305 ? -29.859 -17.312 -36.938 1 95.88 305 ASP B CA 1
ATOM 10398 C C . ASP B 1 305 ? -30.609 -18.438 -36.25 1 95.88 305 ASP B C 1
ATOM 10400 O O . ASP B 1 305 ? -30.547 -18.562 -35 1 95.88 305 ASP B O 1
ATOM 10404 N N . LEU B 1 306 ? -31.344 -19.234 -37.031 1 94.38 306 LEU B N 1
ATOM 10405 C CA . LEU B 1 306 ? -32.156 -20.297 -36.438 1 94.38 306 LEU B CA 1
ATOM 10406 C C . LEU B 1 306 ? -31.422 -21.625 -36.406 1 94.38 306 LEU B C 1
ATOM 10408 O O . LEU B 1 306 ? -31.719 -22.5 -35.594 1 94.38 306 LEU B O 1
ATOM 10412 N N . TYR B 1 307 ? -30.484 -21.828 -37.375 1 95.44 307 TYR B N 1
ATOM 10413 C CA . TYR B 1 307 ? -29.641 -23.016 -37.438 1 95.44 307 TYR B CA 1
ATOM 10414 C C . TYR B 1 307 ? -28.156 -22.625 -37.469 1 95.44 307 TYR B C 1
ATOM 10416 O O . TYR B 1 307 ? -27.469 -22.875 -38.469 1 95.44 307 TYR B O 1
ATOM 10424 N N . PRO B 1 308 ? -27.688 -22.109 -36.375 1 95.44 308 PRO B N 1
ATOM 10425 C CA . PRO B 1 308 ? -26.312 -21.594 -36.312 1 95.44 308 PRO B CA 1
ATOM 10426 C C . PRO B 1 308 ? -25.266 -22.703 -36.219 1 95.44 308 PRO B C 1
ATOM 10428 O O . PRO B 1 308 ? -25.594 -23.828 -35.844 1 95.44 308 PRO B O 1
ATOM 10431 N N . ASP B 1 309 ? -24.047 -22.469 -36.625 1 96.62 309 ASP B N 1
ATOM 10432 C CA . ASP B 1 309 ? -22.828 -23.25 -36.406 1 96.62 309 ASP B CA 1
ATOM 10433 C C . ASP B 1 309 ? -21.719 -22.391 -35.781 1 96.62 309 ASP B C 1
ATOM 10435 O O . ASP B 1 309 ? -20.906 -21.828 -36.531 1 96.62 309 ASP B O 1
ATOM 10439 N N . VAL B 1 310 ? -21.797 -22.359 -34.5 1 96.12 310 VAL B N 1
ATOM 10440 C CA . VAL B 1 310 ? -20.891 -21.438 -33.812 1 96.12 310 VAL B CA 1
ATOM 10441 C C . VAL B 1 310 ? -19.688 -22.219 -33.281 1 96.12 310 VAL B C 1
ATOM 10443 O O . VAL B 1 310 ? -19.859 -23.141 -32.469 1 96.12 310 VAL B O 1
ATOM 10446 N N . ASP B 1 311 ? -18.516 -21.844 -33.688 1 95.88 311 ASP B N 1
ATOM 10447 C CA . ASP B 1 311 ? -17.281 -22.281 -33 1 95.88 311 ASP B CA 1
ATOM 10448 C C . ASP B 1 311 ? -16.922 -21.328 -31.875 1 95.88 311 ASP B C 1
ATOM 10450 O O . ASP B 1 311 ? -16.172 -20.375 -32.062 1 95.88 311 ASP B O 1
ATOM 10454 N N . TRP B 1 312 ? -17.359 -21.688 -30.781 1 95.56 312 TRP B N 1
ATOM 10455 C CA . TRP B 1 312 ? -17.234 -20.812 -29.625 1 95.56 312 TRP B CA 1
ATOM 10456 C C . TRP B 1 312 ? -15.758 -20.547 -29.312 1 95.56 312 TRP B C 1
ATOM 10458 O O . TRP B 1 312 ? -15.398 -19.484 -28.812 1 95.56 312 TRP B O 1
ATOM 10468 N N . MET B 1 313 ? -14.844 -21.531 -29.5 1 93.81 313 MET B N 1
ATOM 10469 C CA . MET B 1 313 ? -13.422 -21.328 -29.25 1 93.81 313 MET B CA 1
ATOM 10470 C C . MET B 1 313 ? -12.852 -20.25 -30.172 1 93.81 313 MET B C 1
ATOM 10472 O O . MET B 1 313 ? -12.07 -19.406 -29.734 1 93.81 313 MET B O 1
ATOM 10476 N N . HIS B 1 314 ? -13.258 -20.297 -31.328 1 93.75 314 HIS B N 1
ATOM 10477 C CA . HIS B 1 314 ? -12.789 -19.312 -32.281 1 93.75 314 HIS B CA 1
ATOM 10478 C C . HIS B 1 314 ? -13.414 -17.938 -32.031 1 93.75 314 HIS B C 1
ATOM 10480 O O . HIS B 1 314 ? -12.773 -16.906 -32.25 1 93.75 314 HIS B O 1
ATOM 10486 N N . GLU B 1 315 ? -14.633 -17.953 -31.641 1 94.44 315 GLU B N 1
ATOM 10487 C CA . GLU B 1 315 ? -15.352 -16.703 -31.453 1 94.44 315 GLU B CA 1
ATOM 10488 C C . GLU B 1 315 ? -14.852 -15.961 -30.219 1 94.44 315 GLU B C 1
ATOM 10490 O O . GLU B 1 315 ? -14.875 -14.727 -30.172 1 94.44 315 GLU B O 1
ATOM 10495 N N . LEU B 1 316 ? -14.43 -16.641 -29.25 1 95.31 316 LEU B N 1
ATOM 10496 C CA . LEU B 1 316 ? -14.102 -16.016 -27.984 1 95.31 316 LEU B CA 1
ATOM 10497 C C . LEU B 1 316 ? -12.602 -15.758 -27.875 1 95.31 316 LEU B C 1
ATOM 10499 O O . LEU B 1 316 ? -12.172 -14.875 -27.125 1 95.31 316 LEU B O 1
ATOM 10503 N N . TYR B 1 317 ? -11.836 -16.516 -28.609 1 94.06 317 TYR B N 1
ATOM 10504 C CA . TYR B 1 317 ? -10.398 -16.453 -28.344 1 94.06 317 TYR B CA 1
ATOM 10505 C C . TYR B 1 317 ? -9.625 -16.156 -29.625 1 94.06 317 TYR B C 1
ATOM 10507 O O . TYR B 1 317 ? -9.977 -16.641 -30.703 1 94.06 317 TYR B O 1
ATOM 10515 N N . LYS B 1 318 ? -8.586 -15.422 -29.484 1 92.94 318 LYS B N 1
ATOM 10516 C CA . LYS B 1 318 ? -7.637 -15.156 -30.562 1 92.94 318 LYS B CA 1
ATOM 10517 C C . LYS B 1 318 ? -6.559 -16.234 -30.625 1 92.94 318 LYS B C 1
ATOM 10519 O O . LYS B 1 318 ? -6.387 -17 -29.688 1 92.94 318 LYS B O 1
ATOM 10524 N N . ASN B 1 319 ? -5.852 -16.125 -31.688 1 92 319 ASN B N 1
ATOM 10525 C CA . ASN B 1 319 ? -4.777 -17.094 -31.875 1 92 319 ASN B CA 1
ATOM 10526 C C . ASN B 1 319 ? -3.488 -16.641 -31.203 1 92 319 ASN B C 1
ATOM 10528 O O . ASN B 1 319 ? -2.596 -17.453 -30.938 1 92 319 ASN B O 1
ATOM 10532 N N . MET B 1 320 ? -3.48 -15.391 -31.031 1 93.5 320 MET B N 1
ATOM 10533 C CA . MET B 1 320 ? -2.238 -14.875 -30.469 1 93.5 320 MET B CA 1
ATOM 10534 C C . MET B 1 320 ? -2.504 -13.641 -29.609 1 93.5 320 MET B C 1
ATOM 10536 O O . MET B 1 320 ? -3.533 -12.984 -29.766 1 93.5 320 MET B O 1
ATOM 10540 N N . ALA B 1 321 ? -1.659 -13.406 -28.672 1 93.88 321 ALA B N 1
ATOM 10541 C CA . ALA B 1 321 ? -1.593 -12.195 -27.859 1 93.88 321 ALA B CA 1
ATOM 10542 C C . ALA B 1 321 ? -0.167 -11.656 -27.797 1 93.88 321 ALA B C 1
ATOM 10544 O O . ALA B 1 321 ? 0.751 -12.242 -28.375 1 93.88 321 ALA B O 1
ATOM 10545 N N . SER B 1 322 ? -0.019 -10.484 -27.234 1 92.94 322 SER B N 1
ATOM 10546 C CA . SER B 1 322 ? 1.305 -9.867 -27.203 1 92.94 322 SER B CA 1
ATOM 10547 C C . SER B 1 322 ? 1.789 -9.68 -25.766 1 92.94 322 SER B C 1
ATOM 10549 O O . SER B 1 322 ? 0.984 -9.641 -24.828 1 92.94 322 SER B O 1
ATOM 10551 N N . ASN B 1 323 ? 3.092 -9.664 -25.594 1 91.75 323 ASN B N 1
ATOM 10552 C CA . ASN B 1 323 ? 3.717 -9.312 -24.328 1 91.75 323 ASN B CA 1
ATOM 10553 C C . ASN B 1 323 ? 4.973 -8.469 -24.531 1 91.75 323 ASN B C 1
ATOM 10555 O O . ASN B 1 323 ? 5.617 -8.555 -25.578 1 91.75 323 ASN B O 1
ATOM 10559 N N . GLN B 1 324 ? 5.309 -7.637 -23.609 1 93.38 324 GLN B N 1
ATOM 10560 C CA . GLN B 1 324 ? 6.465 -6.754 -23.656 1 93.38 324 GLN B CA 1
ATOM 10561 C C . GLN B 1 324 ? 7.105 -6.625 -22.266 1 93.38 324 GLN B C 1
ATOM 10563 O O . GLN B 1 324 ? 6.406 -6.609 -21.25 1 93.38 324 GLN B O 1
ATOM 10568 N N . ARG B 1 325 ? 8.43 -6.629 -22.25 1 91.69 325 ARG B N 1
ATOM 10569 C CA . ARG B 1 325 ? 9.188 -6.449 -21.016 1 91.69 325 ARG B CA 1
ATOM 10570 C C . ARG B 1 325 ? 10.336 -5.457 -21.219 1 91.69 325 ARG B C 1
ATOM 10572 O O . ARG B 1 325 ? 11.016 -5.488 -22.25 1 91.69 325 ARG B O 1
ATOM 10579 N N . VAL B 1 326 ? 10.539 -4.586 -20.359 1 92.19 326 VAL B N 1
ATOM 10580 C CA . VAL B 1 326 ? 11.664 -3.658 -20.312 1 92.19 326 VAL B CA 1
ATOM 10581 C C . VAL B 1 326 ? 12.289 -3.67 -18.922 1 92.19 326 VAL B C 1
ATOM 10583 O O . VAL B 1 326 ? 11.586 -3.527 -17.922 1 92.19 326 VAL B O 1
ATOM 10586 N N . ASN B 1 327 ? 13.547 -3.943 -18.875 1 91.31 327 ASN B N 1
ATOM 10587 C CA . ASN B 1 327 ? 14.289 -3.92 -17.625 1 91.31 327 ASN B CA 1
ATOM 10588 C C . ASN B 1 327 ? 15.539 -3.045 -17.719 1 91.31 327 ASN B C 1
ATOM 10590 O O . ASN B 1 327 ? 16.312 -3.162 -18.672 1 91.31 327 ASN B O 1
ATOM 10594 N N . LEU B 1 328 ? 15.711 -2.201 -16.812 1 89.75 328 LEU B N 1
ATOM 10595 C CA . LEU B 1 328 ? 16.891 -1.35 -16.688 1 89.75 328 LEU B CA 1
ATOM 10596 C C . LEU B 1 328 ? 17.5 -1.457 -15.297 1 89.75 328 LEU B C 1
ATOM 10598 O O . LEU B 1 328 ? 16.797 -1.335 -14.297 1 89.75 328 LEU B O 1
ATOM 10602 N N . ASN B 1 329 ? 18.75 -1.809 -15.25 1 90.56 329 ASN B N 1
ATOM 10603 C CA . ASN B 1 329 ? 19.391 -1.814 -13.938 1 90.56 329 ASN B CA 1
ATOM 10604 C C . ASN B 1 329 ? 20.781 -1.174 -13.992 1 90.56 329 ASN B C 1
ATOM 10606 O O . ASN B 1 329 ? 21.422 -1.164 -15.047 1 90.56 329 ASN B O 1
ATOM 10610 N N . VAL B 1 330 ? 21.188 -0.62 -12.961 1 87.88 330 VAL B N 1
ATOM 10611 C CA . VAL B 1 330 ? 22.484 0.019 -12.773 1 87.88 330 VAL B CA 1
ATOM 10612 C C . VAL B 1 330 ? 23.172 -0.555 -11.531 1 87.88 330 VAL B C 1
ATOM 10614 O O . VAL B 1 330 ? 22.562 -0.654 -10.469 1 87.88 330 VAL B O 1
ATOM 10617 N N . SER B 1 331 ? 24.344 -1.038 -11.695 1 89.25 331 SER B N 1
ATOM 10618 C CA . SER B 1 331 ? 25.125 -1.565 -10.586 1 89.25 331 SER B CA 1
ATOM 10619 C C . SER B 1 331 ? 26.516 -0.938 -10.539 1 89.25 331 SER B C 1
ATOM 10621 O O . SER B 1 331 ? 27.125 -0.68 -11.578 1 89.25 331 SER B O 1
ATOM 10623 N N . GLY B 1 332 ? 26.984 -0.656 -9.438 1 83.25 332 GLY B N 1
ATOM 10624 C CA . GLY B 1 332 ? 28.297 -0.075 -9.242 1 83.25 332 GLY B CA 1
ATOM 10625 C C . GLY B 1 332 ? 28.578 0.3 -7.793 1 83.25 332 GLY B C 1
ATOM 10626 O O . GLY B 1 332 ? 27.891 -0.16 -6.887 1 83.25 332 GLY B O 1
ATOM 10627 N N . GLY B 1 333 ? 29.734 0.796 -7.586 1 79.06 333 GLY B N 1
ATOM 10628 C CA . GLY B 1 333 ? 30.062 1.27 -6.25 1 79.06 333 GLY B CA 1
ATOM 10629 C C . GLY B 1 333 ? 31.547 1.384 -6.012 1 79.06 333 GLY B C 1
ATOM 10630 O O . GLY B 1 333 ? 32.344 1.001 -6.867 1 79.06 333 GLY B O 1
ATOM 10631 N N . GLY B 1 334 ? 31.859 2.014 -4.898 1 73.5 334 GLY B N 1
ATOM 10632 C CA . GLY B 1 334 ? 33.219 2.127 -4.426 1 73.5 334 GLY B CA 1
ATOM 10633 C C . GLY B 1 334 ? 33.469 1.435 -3.098 1 73.5 334 GLY B C 1
ATOM 10634 O O . GLY B 1 334 ? 32.75 0.493 -2.748 1 73.5 334 GLY B O 1
ATOM 10635 N N . ASP B 1 335 ? 34.5 1.782 -2.443 1 71.69 335 ASP B N 1
ATOM 10636 C CA . ASP B 1 335 ? 34.875 1.147 -1.183 1 71.69 335 ASP B CA 1
ATOM 10637 C C . ASP B 1 335 ? 33.844 1.444 -0.091 1 71.69 335 ASP B C 1
ATOM 10639 O O . ASP B 1 335 ? 33.688 0.662 0.848 1 71.69 335 ASP B O 1
ATOM 10643 N N . ILE B 1 336 ? 33.25 2.496 -0.218 1 74.12 336 ILE B N 1
ATOM 10644 C CA . ILE B 1 336 ? 32.344 2.92 0.859 1 74.12 336 ILE B CA 1
ATOM 10645 C C . ILE B 1 336 ? 30.938 2.457 0.564 1 74.12 336 ILE B C 1
ATOM 10647 O O . ILE B 1 336 ? 30.219 1.99 1.461 1 74.12 336 ILE B O 1
ATOM 10651 N N . CYS B 1 337 ? 30.562 2.637 -0.708 1 82.88 337 CYS B N 1
ATOM 10652 C CA . CYS B 1 337 ? 29.188 2.32 -1.019 1 82.88 337 CYS B CA 1
ATOM 10653 C C . CYS B 1 337 ? 29.078 1.478 -2.285 1 82.88 337 CYS B C 1
ATOM 10655 O O . CYS B 1 337 ? 29.703 1.8 -3.299 1 82.88 337 CYS B O 1
ATOM 10657 N N . LYS B 1 338 ? 28.328 0.462 -2.176 1 88.19 338 LYS B N 1
ATOM 10658 C CA . LYS B 1 338 ? 27.922 -0.347 -3.322 1 88.19 338 LYS B CA 1
ATOM 10659 C C . LYS B 1 338 ? 26.406 -0.278 -3.537 1 88.19 338 LYS B C 1
ATOM 10661 O O . LYS B 1 338 ? 25.641 -0.281 -2.576 1 88.19 338 LYS B O 1
ATOM 10666 N N . TYR B 1 339 ? 26.047 -0.139 -4.828 1 87.31 339 TYR B N 1
ATOM 10667 C CA . TYR B 1 339 ? 24.625 0.033 -5.07 1 87.31 339 TYR B CA 1
ATOM 10668 C C . TYR B 1 339 ? 24.156 -0.804 -6.262 1 87.31 339 TYR B C 1
ATOM 10670 O O . TYR B 1 339 ? 24.938 -1.057 -7.184 1 87.31 339 TYR B O 1
ATOM 10678 N N . PHE B 1 340 ? 22.969 -1.167 -6.262 1 92.25 340 PHE B N 1
ATOM 10679 C CA . PHE B 1 340 ? 22.219 -1.792 -7.336 1 92.25 340 PHE B CA 1
ATOM 10680 C C . PHE B 1 340 ? 20.797 -1.216 -7.406 1 92.25 340 PHE B C 1
ATOM 10682 O O . PHE B 1 340 ? 20.047 -1.3 -6.438 1 92.25 340 PHE B O 1
ATOM 10689 N N . VAL B 1 341 ? 20.484 -0.627 -8.5 1 91.25 341 VAL B N 1
ATOM 10690 C CA . VAL B 1 341 ? 19.156 -0.062 -8.719 1 91.25 341 VAL B CA 1
ATOM 10691 C C . VAL B 1 341 ? 18.531 -0.663 -9.984 1 91.25 341 VAL B C 1
ATOM 10693 O O . VAL B 1 341 ? 19.219 -0.834 -10.992 1 91.25 341 VAL B O 1
ATOM 10696 N N . SER B 1 342 ? 17.219 -0.974 -9.836 1 93.81 342 SER B N 1
ATOM 10697 C CA . SER B 1 342 ? 16.578 -1.614 -10.984 1 93.81 342 SER B CA 1
ATOM 10698 C C . SER B 1 342 ? 15.148 -1.141 -11.164 1 93.81 342 SER B C 1
ATOM 10700 O O . SER B 1 342 ? 14.477 -0.799 -10.188 1 93.81 342 SER B O 1
ATOM 10702 N N . GLY B 1 343 ? 14.727 -1.048 -12.398 1 90.56 343 GLY B N 1
ATOM 10703 C CA . GLY B 1 343 ? 13.352 -0.809 -12.82 1 90.56 343 GLY B CA 1
ATOM 10704 C C . GLY B 1 343 ? 12.898 -1.745 -13.922 1 90.56 343 GLY B C 1
ATOM 10705 O O . GLY B 1 343 ? 13.672 -2.07 -14.828 1 90.56 343 GLY B O 1
ATOM 10706 N N . SER B 1 344 ? 11.664 -2.215 -13.758 1 92 344 SER B N 1
ATOM 10707 C CA . SER B 1 344 ? 11.156 -3.131 -14.773 1 92 344 SER B CA 1
ATOM 10708 C C . SER B 1 344 ? 9.688 -2.855 -15.094 1 92 344 SER B C 1
ATOM 10710 O O . SER B 1 344 ? 8.922 -2.465 -14.211 1 92 344 SER B O 1
ATOM 10712 N N . LEU B 1 345 ? 9.375 -2.957 -16.375 1 92.12 345 LEU B N 1
ATOM 10713 C CA . LEU B 1 345 ? 8.016 -2.891 -16.875 1 92.12 345 LEU B CA 1
ATOM 10714 C C . LEU B 1 345 ? 7.648 -4.172 -17.625 1 92.12 345 LEU B C 1
ATOM 10716 O O . LEU B 1 345 ? 8.422 -4.656 -18.453 1 92.12 345 LEU B O 1
ATOM 10720 N N . TYR B 1 346 ? 6.484 -4.727 -17.234 1 90.69 346 TYR B N 1
ATOM 10721 C CA . TYR B 1 346 ? 5.988 -5.93 -17.906 1 90.69 346 TYR B CA 1
ATOM 10722 C C . TYR B 1 346 ? 4.52 -5.777 -18.281 1 90.69 346 TYR B C 1
ATOM 10724 O O . TYR B 1 346 ? 3.697 -5.371 -17.453 1 90.69 346 TYR B O 1
ATOM 10732 N N . ASN B 1 347 ? 4.203 -5.969 -19.516 1 93 347 ASN B N 1
ATOM 10733 C CA . ASN B 1 347 ? 2.842 -5.965 -20.047 1 93 347 ASN B CA 1
ATOM 10734 C C . ASN B 1 347 ? 2.508 -7.277 -20.75 1 93 347 ASN B C 1
ATOM 10736 O O . ASN B 1 347 ? 3.318 -7.797 -21.516 1 93 347 ASN B O 1
ATOM 10740 N N . GLU B 1 348 ? 1.297 -7.809 -20.406 1 91.38 348 GLU B N 1
ATOM 10741 C CA . GLU B 1 348 ? 0.874 -9.062 -21.016 1 91.38 348 GLU B CA 1
ATOM 10742 C C . GLU B 1 348 ? -0.604 -9.023 -21.391 1 91.38 348 GLU B C 1
ATOM 10744 O O . GLU B 1 348 ? -1.456 -8.719 -20.562 1 91.38 348 GLU B O 1
ATOM 10749 N N . GLY B 1 349 ? -0.814 -9.352 -22.688 1 92.06 349 GLY B N 1
ATOM 10750 C CA . GLY B 1 349 ? -2.188 -9.477 -23.141 1 92.06 349 GLY B CA 1
ATOM 10751 C C . GLY B 1 349 ? -2.732 -10.883 -23.016 1 92.06 349 GLY B C 1
ATOM 10752 O O . GLY B 1 349 ? -2.002 -11.805 -22.641 1 92.06 349 GLY B O 1
ATOM 10753 N N . SER B 1 350 ? -4.039 -11.062 -23.266 1 92.12 350 SER B N 1
ATOM 10754 C CA . SER B 1 350 ? -4.695 -12.367 -23.219 1 92.12 350 SER B CA 1
ATOM 10755 C C . SER B 1 350 ? -5.25 -12.742 -24.594 1 92.12 350 SER B C 1
ATOM 10757 O O . SER B 1 350 ? -5.328 -11.898 -25.484 1 92.12 350 SER B O 1
ATOM 10759 N N . ILE B 1 351 ? -5.613 -13.93 -24.703 1 93.25 351 ILE B N 1
ATOM 10760 C CA . ILE B 1 351 ? -6.125 -14.398 -26 1 93.25 351 ILE B CA 1
ATOM 10761 C C . ILE B 1 351 ? -7.629 -14.133 -26.078 1 93.25 351 ILE B C 1
ATOM 10763 O O . ILE B 1 351 ? -8.25 -14.375 -27.109 1 93.25 351 ILE B O 1
ATOM 10767 N N . PHE B 1 352 ? -8.227 -13.672 -25.031 1 94.25 352 PHE B N 1
ATOM 10768 C CA . PHE B 1 352 ? -9.641 -13.312 -25.094 1 94.25 352 PHE B CA 1
ATOM 10769 C C . PHE B 1 352 ? -9.875 -12.188 -26.094 1 94.25 352 PHE B C 1
ATOM 10771 O O . PHE B 1 352 ? -9.086 -11.242 -26.172 1 94.25 352 PHE B O 1
ATOM 10778 N N . ARG B 1 353 ? -10.867 -12.375 -26.812 1 93.94 353 ARG B N 1
ATOM 10779 C CA . ARG B 1 353 ? -11.289 -11.266 -27.656 1 93.94 353 ARG B CA 1
ATOM 10780 C C . ARG B 1 353 ? -11.961 -10.172 -26.828 1 93.94 353 ARG B C 1
ATOM 10782 O O . ARG B 1 353 ? -12.195 -10.352 -25.625 1 93.94 353 ARG B O 1
ATOM 10789 N N . ASN B 1 354 ? -12.109 -9.008 -27.391 1 91.38 354 ASN B N 1
ATOM 10790 C CA . ASN B 1 354 ? -12.719 -7.895 -26.672 1 91.38 354 ASN B CA 1
ATOM 10791 C C . ASN B 1 354 ? -13.812 -7.223 -27.5 1 91.38 354 ASN B C 1
ATOM 10793 O O . ASN B 1 354 ? -14.117 -7.668 -28.609 1 91.38 354 ASN B O 1
ATOM 10797 N N . ALA B 1 355 ? -14.469 -6.285 -26.938 1 87.62 355 ALA B N 1
ATOM 10798 C CA . ALA B 1 355 ? -15.625 -5.641 -27.547 1 87.62 355 ALA B CA 1
ATOM 10799 C C . ALA B 1 355 ? -15.195 -4.637 -28.609 1 87.62 355 ALA B C 1
ATOM 10801 O O . ALA B 1 355 ? -16.031 -4.051 -29.297 1 87.62 355 ALA B O 1
ATOM 10802 N N . GLY B 1 356 ? -13.922 -4.5 -28.828 1 84.81 356 GLY B N 1
ATOM 10803 C CA . GLY B 1 356 ? -13.469 -3.467 -29.75 1 84.81 356 GLY B CA 1
ATOM 10804 C C . GLY B 1 356 ? -13.945 -2.078 -29.359 1 84.81 356 GLY B C 1
ATOM 10805 O O . GLY B 1 356 ? -13.773 -1.65 -28.219 1 84.81 356 GLY B O 1
ATOM 10806 N N . GLN B 1 357 ? -14.641 -1.357 -30.281 1 84.19 357 GLN B N 1
ATOM 10807 C CA . GLN B 1 357 ? -15.07 0.014 -30.016 1 84.19 357 GLN B CA 1
ATOM 10808 C C . GLN B 1 357 ? -16.578 0.087 -29.766 1 84.19 357 GLN B C 1
ATOM 10810 O O . GLN B 1 357 ? -17.172 1.153 -29.906 1 84.19 357 GLN B O 1
ATOM 10815 N N . ARG B 1 358 ? -17.109 -1.011 -29.422 1 88.19 358 ARG B N 1
ATOM 10816 C CA . ARG B 1 358 ? -18.562 -1.073 -29.234 1 88.19 358 ARG B CA 1
ATOM 10817 C C . ARG B 1 358 ? -18.984 -0.275 -28 1 88.19 358 ARG B C 1
ATOM 10819 O O . ARG B 1 358 ? -20.078 0.292 -27.969 1 88.19 358 ARG B O 1
ATOM 10826 N N . TYR B 1 359 ? -18.203 -0.378 -27.047 1 90.31 359 TYR B N 1
ATOM 10827 C CA . TYR B 1 359 ? -18.5 0.331 -25.812 1 90.31 359 TYR B CA 1
ATOM 10828 C C . TYR B 1 359 ? -17.438 1.393 -25.531 1 90.31 359 TYR B C 1
ATOM 10830 O O . TYR B 1 359 ? -16.375 1.403 -26.156 1 90.31 359 TYR B O 1
ATOM 10838 N N . ASP B 1 360 ? -17.734 2.295 -24.5 1 85.69 360 ASP B N 1
ATOM 10839 C CA . ASP B 1 360 ? -16.812 3.357 -24.109 1 85.69 360 ASP B CA 1
ATOM 10840 C C . ASP B 1 360 ? -15.836 2.863 -23.047 1 85.69 360 ASP B C 1
ATOM 10842 O O . ASP B 1 360 ? -15.039 3.643 -22.516 1 85.69 360 ASP B O 1
ATOM 10846 N N . TYR B 1 361 ? -15.992 1.604 -22.797 1 87.44 361 TYR B N 1
ATOM 10847 C CA . TYR B 1 361 ? -15.055 1.005 -21.844 1 87.44 361 TYR B CA 1
ATOM 10848 C C . TYR B 1 361 ? -14.336 -0.185 -22.469 1 87.44 361 TYR B C 1
ATOM 10850 O O . TYR B 1 361 ? -14.797 -0.748 -23.469 1 87.44 361 TYR B O 1
ATOM 10858 N N . ASP B 1 362 ? -13.25 -0.465 -21.828 1 82.94 362 ASP B N 1
ATOM 10859 C CA . ASP B 1 362 ? -12.375 -1.517 -22.344 1 82.94 362 ASP B CA 1
ATOM 10860 C C . ASP B 1 362 ? -12.664 -2.85 -21.656 1 82.94 362 ASP B C 1
ATOM 10862 O O . ASP B 1 362 ? -12.656 -2.934 -20.422 1 82.94 362 ASP B O 1
ATOM 10866 N N . THR B 1 363 ? -12.938 -3.863 -22.453 1 87.75 363 THR B N 1
ATOM 10867 C CA . THR B 1 363 ? -13.211 -5.184 -21.891 1 87.75 363 THR B CA 1
ATOM 10868 C C . THR B 1 363 ? -12.023 -6.113 -22.094 1 87.75 363 THR B C 1
ATOM 10870 O O . THR B 1 363 ? -12.109 -7.312 -21.812 1 87.75 363 THR B O 1
ATOM 10873 N N . SER B 1 364 ? -10.93 -5.531 -22.609 1 88.12 364 SER B N 1
ATOM 10874 C CA . SER B 1 364 ? -9.766 -6.367 -22.891 1 88.12 364 SER B CA 1
ATOM 10875 C C . SER B 1 364 ? -9.133 -6.875 -21.594 1 88.12 364 SER B C 1
ATOM 10877 O O . SER B 1 364 ? -9.078 -6.152 -20.609 1 88.12 364 SER B O 1
ATOM 10879 N N . LEU B 1 365 ? -8.719 -8.141 -21.672 1 91.75 365 LEU B N 1
ATOM 10880 C CA . LEU B 1 365 ? -7.977 -8.711 -20.547 1 91.75 365 LEU B CA 1
ATOM 10881 C C . LEU B 1 365 ? -6.484 -8.43 -20.703 1 91.75 365 LEU B C 1
ATOM 10883 O O . LEU B 1 365 ? -5.855 -8.859 -21.672 1 91.75 365 LEU B O 1
ATOM 10887 N N . ARG B 1 366 ? -5.918 -7.727 -19.812 1 92.56 366 ARG B N 1
ATOM 10888 C CA . ARG B 1 366 ? -4.5 -7.391 -19.844 1 92.56 366 ARG B CA 1
ATOM 10889 C C . ARG B 1 366 ? -3.936 -7.227 -18.438 1 92.56 366 ARG B C 1
ATOM 10891 O O . ARG B 1 366 ? -4.676 -6.938 -17.5 1 92.56 366 ARG B O 1
ATOM 10898 N N . TYR B 1 367 ? -2.617 -7.418 -18.297 1 92.31 367 TYR B N 1
ATOM 10899 C CA . TYR B 1 367 ? -1.886 -7.332 -17.047 1 92.31 367 TYR B CA 1
ATOM 10900 C C . TYR B 1 367 ? -0.659 -6.438 -17.188 1 92.31 367 TYR B C 1
ATOM 10902 O O . TYR B 1 367 ? 0.104 -6.57 -18.141 1 92.31 367 TYR B O 1
ATOM 10910 N N . ASN B 1 368 ? -0.49 -5.512 -16.203 1 92.75 368 ASN B N 1
ATOM 10911 C CA . ASN B 1 368 ? 0.681 -4.641 -16.125 1 92.75 368 ASN B CA 1
ATOM 10912 C C . ASN B 1 368 ? 1.373 -4.738 -14.773 1 92.75 368 ASN B C 1
ATOM 10914 O O . ASN B 1 368 ? 0.711 -4.773 -13.734 1 92.75 368 ASN B O 1
ATOM 10918 N N . LYS B 1 369 ? 2.676 -4.84 -14.773 1 91.88 369 LYS B N 1
ATOM 10919 C CA . LYS B 1 369 ? 3.477 -4.859 -13.555 1 91.88 369 LYS B CA 1
ATOM 10920 C C . LYS B 1 369 ? 4.617 -3.852 -13.625 1 91.88 369 LYS B C 1
ATOM 10922 O O . LYS B 1 369 ? 5.34 -3.797 -14.625 1 91.88 369 LYS B O 1
ATOM 10927 N N . TYR B 1 370 ? 4.824 -3.025 -12.688 1 92.19 370 TYR B N 1
ATOM 10928 C CA . TYR B 1 370 ? 5.918 -2.076 -12.516 1 92.19 370 TYR B CA 1
ATOM 10929 C C . TYR B 1 370 ? 6.691 -2.357 -11.234 1 92.19 370 TYR B C 1
ATOM 10931 O O . TYR B 1 370 ? 6.109 -2.414 -10.148 1 92.19 370 TYR B O 1
ATOM 10939 N N . SER B 1 371 ? 7.949 -2.576 -11.344 1 92.69 371 SER B N 1
ATOM 10940 C CA . SER B 1 371 ? 8.781 -2.887 -10.188 1 92.69 371 SER B CA 1
ATOM 10941 C C . SER B 1 371 ? 9.969 -1.941 -10.086 1 92.69 371 SER B C 1
ATOM 10943 O O . SER B 1 371 ? 10.648 -1.681 -11.086 1 92.69 371 SER B O 1
ATOM 10945 N N . PHE B 1 372 ? 10.211 -1.45 -8.93 1 93.25 372 PHE B N 1
ATOM 10946 C CA . PHE B 1 372 ? 11.367 -0.614 -8.617 1 93.25 372 PHE B CA 1
ATOM 10947 C C . PHE B 1 372 ? 12.102 -1.141 -7.395 1 93.25 372 PHE B C 1
ATOM 10949 O O . PHE B 1 372 ? 11.477 -1.528 -6.406 1 93.25 372 PHE B O 1
ATOM 10956 N N . ARG B 1 373 ? 13.422 -1.197 -7.492 1 94.38 373 ARG B N 1
ATOM 10957 C CA . ARG B 1 373 ? 14.227 -1.714 -6.387 1 94.38 373 ARG B CA 1
ATOM 10958 C C . ARG B 1 373 ? 15.523 -0.927 -6.234 1 94.38 373 ARG B C 1
ATOM 10960 O O . ARG B 1 373 ? 16.125 -0.515 -7.23 1 94.38 373 ARG B O 1
ATOM 10967 N N . ALA B 1 374 ? 15.992 -0.745 -5.027 1 93.38 374 ALA B N 1
ATOM 10968 C CA . ALA B 1 374 ? 17.281 -0.159 -4.672 1 93.38 374 ALA B CA 1
ATOM 10969 C C . ALA B 1 374 ? 17.938 -0.919 -3.52 1 93.38 374 ALA B C 1
ATOM 10971 O O . ALA B 1 374 ? 17.375 -0.991 -2.422 1 93.38 374 ALA B O 1
ATOM 10972 N N . ASN B 1 375 ? 19.031 -1.547 -3.793 1 93.88 375 ASN B N 1
ATOM 10973 C CA . ASN B 1 375 ? 19.859 -2.205 -2.793 1 93.88 375 ASN B CA 1
ATOM 10974 C C . ASN B 1 375 ? 21.188 -1.464 -2.584 1 93.88 375 ASN B C 1
ATOM 10976 O O . ASN B 1 375 ? 21.953 -1.292 -3.523 1 93.88 375 ASN B O 1
ATOM 10980 N N . MET B 1 376 ? 21.469 -1.163 -1.354 1 90.81 376 MET B N 1
ATOM 10981 C CA . MET B 1 376 ? 22.672 -0.391 -1.068 1 90.81 376 MET B CA 1
ATOM 10982 C C . MET B 1 376 ? 23.406 -0.956 0.145 1 90.81 376 MET B C 1
ATOM 10984 O O . MET B 1 376 ? 22.781 -1.359 1.124 1 90.81 376 MET B O 1
ATOM 10988 N N . ASP B 1 377 ? 24.688 -0.965 0.062 1 91.12 377 ASP B N 1
ATOM 10989 C CA . ASP B 1 377 ? 25.578 -1.321 1.166 1 91.12 377 ASP B CA 1
ATOM 10990 C C . ASP B 1 377 ? 26.547 -0.184 1.479 1 91.12 377 ASP B C 1
ATOM 10992 O O . ASP B 1 377 ? 27.219 0.324 0.585 1 91.12 377 ASP B O 1
ATOM 10996 N N . PHE B 1 378 ? 26.609 0.133 2.74 1 84.81 378 PHE B N 1
ATOM 10997 C CA . PHE B 1 378 ? 27.5 1.204 3.174 1 84.81 378 PHE B CA 1
ATOM 10998 C C . PHE B 1 378 ? 28.516 0.687 4.184 1 84.81 378 PHE B C 1
ATOM 11000 O O . PHE B 1 378 ? 28.141 0.131 5.219 1 84.81 378 PHE B O 1
ATOM 11007 N N . ASN B 1 379 ? 29.75 0.831 3.844 1 84.88 379 ASN B N 1
ATOM 11008 C CA . ASN B 1 379 ? 30.781 0.625 4.863 1 84.88 379 ASN B CA 1
ATOM 11009 C C . ASN B 1 379 ? 30.891 1.829 5.793 1 84.88 379 ASN B C 1
ATOM 11011 O O . ASN B 1 379 ? 31.703 2.727 5.555 1 84.88 379 ASN B O 1
ATOM 11015 N N . VAL B 1 380 ? 30.188 1.745 6.855 1 78.38 380 VAL B N 1
ATOM 11016 C CA . VAL B 1 380 ? 30.156 2.863 7.793 1 78.38 380 VAL B CA 1
ATOM 11017 C C . VAL B 1 380 ? 31.5 2.996 8.477 1 78.38 380 VAL B C 1
ATOM 11019 O O . VAL B 1 380 ? 32 4.109 8.695 1 78.38 380 VAL B O 1
ATOM 11022 N N . THR B 1 381 ? 32.031 1.913 8.977 1 80.56 381 THR B N 1
ATOM 11023 C CA . THR B 1 381 ? 33.406 1.775 9.453 1 80.56 381 THR B CA 1
ATOM 11024 C C . THR B 1 381 ? 34.094 0.589 8.781 1 80.56 381 THR B C 1
ATOM 11026 O O . THR B 1 381 ? 33.5 -0.085 7.938 1 80.56 381 THR B O 1
ATOM 11029 N N . LYS B 1 382 ? 35.281 0.422 9.062 1 78.75 382 LYS B N 1
ATOM 11030 C CA . LYS B 1 382 ? 35.969 -0.729 8.5 1 78.75 382 LYS B CA 1
ATOM 11031 C C . LYS B 1 382 ? 35.344 -2.039 8.977 1 78.75 382 LYS B C 1
ATOM 11033 O O . LYS B 1 382 ? 35.469 -3.064 8.305 1 78.75 382 LYS B O 1
ATOM 11038 N N . SER B 1 383 ? 34.656 -1.92 10.125 1 88.19 383 SER B N 1
ATOM 11039 C CA . SER B 1 383 ? 34.125 -3.15 10.703 1 88.19 383 SER B CA 1
ATOM 11040 C C . SER B 1 383 ? 32.594 -3.172 10.664 1 88.19 383 SER B C 1
ATOM 11042 O O . SER B 1 383 ? 31.984 -4.18 11 1 88.19 383 SER B O 1
ATOM 11044 N N . THR B 1 384 ? 31.969 -2.088 10.266 1 89.25 384 THR B N 1
ATOM 11045 C CA . THR B 1 384 ? 30.5 -2.01 10.312 1 89.25 384 THR B CA 1
ATOM 11046 C C . THR B 1 384 ? 29.938 -1.781 8.914 1 89.25 384 THR B C 1
ATOM 11048 O O . THR B 1 384 ? 30.297 -0.814 8.242 1 89.25 384 THR B O 1
ATOM 11051 N N . VAL B 1 385 ? 29.016 -2.629 8.523 1 90.69 385 VAL B N 1
ATOM 11052 C CA . VAL B 1 385 ? 28.344 -2.484 7.23 1 90.69 385 VAL B CA 1
ATOM 11053 C C . VAL B 1 385 ? 26.844 -2.275 7.438 1 90.69 385 VAL B C 1
ATOM 11055 O O . VAL B 1 385 ? 26.203 -3.049 8.141 1 90.69 385 VAL B O 1
ATOM 11058 N N . LEU B 1 386 ? 26.344 -1.199 6.855 1 90.19 386 LEU B N 1
ATOM 11059 C CA . LEU B 1 386 ? 24.906 -0.925 6.848 1 90.19 386 LEU B CA 1
ATOM 11060 C C . LEU B 1 386 ? 24.297 -1.309 5.508 1 90.19 386 LEU B C 1
ATOM 11062 O O . LEU B 1 386 ? 24.75 -0.859 4.457 1 90.19 386 LEU B O 1
ATOM 11066 N N . ASN B 1 387 ? 23.312 -2.143 5.562 1 92.75 387 ASN B N 1
ATOM 11067 C CA . ASN B 1 387 ? 22.594 -2.572 4.371 1 92.75 387 ASN B CA 1
ATOM 11068 C C . ASN B 1 387 ? 21.188 -1.994 4.336 1 92.75 387 ASN B C 1
ATOM 11070 O O . ASN B 1 387 ? 20.453 -2.051 5.332 1 92.75 387 ASN B O 1
ATOM 11074 N N . VAL B 1 388 ? 20.797 -1.441 3.166 1 91.69 388 VAL B N 1
ATOM 11075 C CA . VAL B 1 388 ? 19.453 -0.908 2.975 1 91.69 388 VAL B CA 1
ATOM 11076 C C . VAL B 1 388 ? 18.859 -1.428 1.662 1 91.69 388 VAL B C 1
ATOM 11078 O O . VAL B 1 388 ? 19.453 -1.22 0.594 1 91.69 388 VAL B O 1
ATOM 11081 N N . ASN B 1 389 ? 17.688 -2.07 1.724 1 94.31 389 ASN B N 1
ATOM 11082 C CA . ASN B 1 389 ? 16.969 -2.555 0.55 1 94.31 389 ASN B CA 1
ATOM 11083 C C . ASN B 1 389 ? 15.555 -2.008 0.497 1 94.31 389 ASN B C 1
ATOM 11085 O O . ASN B 1 389 ? 14.766 -2.223 1.421 1 94.31 389 ASN B O 1
ATOM 11089 N N . LEU B 1 390 ? 15.211 -1.332 -0.582 1 94.38 390 LEU B N 1
ATOM 11090 C CA . LEU B 1 390 ? 13.867 -0.805 -0.795 1 94.38 390 LEU B CA 1
ATOM 11091 C C . LEU B 1 390 ? 13.281 -1.316 -2.107 1 94.38 390 LEU B C 1
ATOM 11093 O O . LEU B 1 390 ? 14 -1.431 -3.107 1 94.38 390 LEU B O 1
ATOM 11097 N N . ALA B 1 391 ? 11.969 -1.631 -2.082 1 95 391 ALA B N 1
ATOM 11098 C CA . ALA B 1 391 ? 11.297 -2.033 -3.318 1 95 391 ALA B CA 1
ATOM 11099 C C . ALA B 1 391 ? 9.836 -1.605 -3.316 1 95 391 ALA B C 1
ATOM 11101 O O . ALA B 1 391 ? 9.18 -1.613 -2.271 1 95 391 ALA B O 1
ATOM 11102 N N . ASN B 1 392 ? 9.375 -1.161 -4.418 1 94.69 392 ASN B N 1
ATOM 11103 C CA . ASN B 1 392 ? 7.973 -0.875 -4.699 1 94.69 392 ASN B CA 1
ATOM 11104 C C . ASN B 1 392 ? 7.492 -1.602 -5.953 1 94.69 392 ASN B C 1
ATOM 11106 O O . ASN B 1 392 ? 8.062 -1.434 -7.031 1 94.69 392 ASN B O 1
ATOM 11110 N N . ILE B 1 393 ? 6.434 -2.35 -5.793 1 94.81 393 ILE B N 1
ATOM 11111 C CA . ILE B 1 393 ? 5.875 -3.104 -6.91 1 94.81 393 ILE B CA 1
ATOM 11112 C C . ILE B 1 393 ? 4.402 -2.736 -7.098 1 94.81 393 ILE B C 1
ATOM 11114 O O . ILE B 1 393 ? 3.617 -2.795 -6.148 1 94.81 393 ILE B O 1
ATOM 11118 N N . TYR B 1 394 ? 4.039 -2.312 -8.32 1 93.88 394 TYR B N 1
ATOM 11119 C CA . TYR B 1 394 ? 2.668 -1.964 -8.68 1 93.88 394 TYR B CA 1
ATOM 11120 C C . TYR B 1 394 ? 2.145 -2.879 -9.781 1 93.88 394 TYR B C 1
ATOM 11122 O O . TYR B 1 394 ? 2.787 -3.039 -10.82 1 93.88 394 TYR B O 1
ATOM 11130 N N . GLU B 1 395 ? 1.007 -3.508 -9.523 1 93 395 GLU B N 1
ATOM 11131 C CA . GLU B 1 395 ? 0.37 -4.367 -10.516 1 93 395 GLU B CA 1
ATOM 11132 C C . GLU B 1 395 ? -1.057 -3.912 -10.805 1 93 395 GLU B C 1
ATOM 11134 O O . GLU B 1 395 ? -1.758 -3.438 -9.914 1 93 395 GLU B O 1
ATOM 11139 N N . LYS B 1 396 ? -1.465 -4.027 -12.031 1 92.94 396 LYS B N 1
ATOM 11140 C CA . LYS B 1 396 ? -2.822 -3.701 -12.461 1 92.94 396 LYS B CA 1
ATOM 11141 C C . LYS B 1 396 ? -3.354 -4.734 -13.445 1 92.94 396 LYS B C 1
ATOM 11143 O O . LYS B 1 396 ? -2.633 -5.16 -14.352 1 92.94 396 LYS B O 1
ATOM 11148 N N . PHE B 1 397 ? -4.613 -5.199 -13.273 1 93 397 PHE B N 1
ATOM 11149 C CA . PHE B 1 397 ? -5.301 -6.148 -14.141 1 93 397 PHE B CA 1
ATOM 11150 C C . PHE B 1 397 ? -6.621 -5.574 -14.641 1 93 397 PHE B C 1
ATOM 11152 O O . PHE B 1 397 ? -7.355 -4.941 -13.875 1 93 397 PHE B O 1
ATOM 11159 N N . TYR B 1 398 ? -6.836 -5.746 -16 1 93.19 398 TYR B N 1
ATOM 11160 C CA . TYR B 1 398 ? -8.102 -5.398 -16.641 1 93.19 398 TYR B CA 1
ATOM 11161 C C . TYR B 1 398 ? -8.82 -6.645 -17.141 1 93.19 398 TYR B C 1
ATOM 11163 O O . TYR B 1 398 ? -8.18 -7.582 -17.625 1 93.19 398 TYR B O 1
ATOM 11171 N N . GLY B 1 399 ? -10.141 -6.621 -17.062 1 93.31 399 GLY B N 1
ATOM 11172 C CA . GLY B 1 399 ? -10.93 -7.723 -17.594 1 93.31 399 GLY B CA 1
ATOM 11173 C C . GLY B 1 399 ? -12.414 -7.402 -17.688 1 93.31 399 GLY B C 1
ATOM 11174 O O . GLY B 1 399 ? -12.828 -6.285 -17.375 1 93.31 399 GLY B O 1
ATOM 11175 N N . PRO B 1 400 ? -13.219 -8.328 -18.141 1 94.69 400 PRO B N 1
ATOM 11176 C CA . PRO B 1 400 ? -14.672 -8.156 -18.219 1 94.69 400 PRO B CA 1
ATOM 11177 C C . PRO B 1 400 ? -15.344 -8.109 -16.859 1 94.69 400 PRO B C 1
ATOM 11179 O O . PRO B 1 400 ? -14.688 -8.328 -15.836 1 94.69 400 PRO B O 1
ATOM 11182 N N . GLY B 1 401 ? -16.656 -7.773 -16.969 1 94.5 401 GLY B N 1
ATOM 11183 C CA . GLY B 1 401 ? -17.406 -7.648 -15.734 1 94.5 401 GLY B CA 1
ATOM 11184 C C . GLY B 1 401 ? -17.562 -8.969 -15.008 1 94.5 401 GLY B C 1
ATOM 11185 O O . GLY B 1 401 ? -17.656 -8.992 -13.773 1 94.5 401 GLY B O 1
ATOM 11186 N N . VAL B 1 402 ? -17.609 -9.984 -15.781 1 93.44 402 VAL B N 1
ATOM 11187 C CA . VAL B 1 402 ? -17.734 -11.32 -15.188 1 93.44 402 VAL B CA 1
ATOM 11188 C C . VAL B 1 402 ? -16.359 -11.977 -15.086 1 93.44 402 VAL B C 1
ATOM 11190 O O . VAL B 1 402 ? -15.445 -11.633 -15.836 1 93.44 402 VAL B O 1
ATOM 11193 N N . GLU B 1 403 ? -16.281 -12.867 -14.141 1 88.44 403 GLU B N 1
ATOM 11194 C CA . GLU B 1 403 ? -15 -13.539 -13.922 1 88.44 403 GLU B CA 1
ATOM 11195 C C . GLU B 1 403 ? -14.609 -14.391 -15.133 1 88.44 403 GLU B C 1
ATOM 11197 O O . GLU B 1 403 ? -15.469 -15.023 -15.758 1 88.44 403 GLU B O 1
ATOM 11202 N N . LYS B 1 404 ? -13.383 -14.344 -15.422 1 87.19 404 LYS B N 1
ATOM 11203 C CA . LYS B 1 404 ? -12.852 -15.047 -16.578 1 87.19 404 LYS B CA 1
ATOM 11204 C C . LYS B 1 404 ? -13.125 -16.547 -16.5 1 87.19 404 LYS B C 1
ATOM 11206 O O . LYS B 1 404 ? -13.359 -17.203 -17.516 1 87.19 404 LYS B O 1
ATOM 11211 N N . ASP B 1 405 ? -13.102 -17.094 -15.273 1 85.62 405 ASP B N 1
ATOM 11212 C CA . ASP B 1 405 ? -13.32 -18.531 -15.109 1 85.62 405 ASP B CA 1
ATOM 11213 C C . ASP B 1 405 ? -14.734 -18.922 -15.539 1 85.62 405 ASP B C 1
ATOM 11215 O O . ASP B 1 405 ? -14.938 -20 -16.094 1 85.62 405 ASP B O 1
ATOM 11219 N N . LYS B 1 406 ? -15.625 -18.078 -15.32 1 89.38 406 LYS B N 1
ATOM 11220 C CA . LYS B 1 406 ? -17 -18.344 -15.75 1 89.38 406 LYS B CA 1
ATOM 11221 C C . LYS B 1 406 ? -17.094 -18.328 -17.266 1 89.38 406 LYS B C 1
ATOM 11223 O O . LYS B 1 406 ? -17.797 -19.156 -17.859 1 89.38 406 LYS B O 1
ATOM 11228 N N . ILE B 1 407 ? -16.469 -17.453 -17.875 1 91.94 407 ILE B N 1
ATOM 11229 C CA . ILE B 1 407 ? -16.5 -17.344 -19.344 1 91.94 407 ILE B CA 1
ATOM 11230 C C . ILE B 1 407 ? -15.906 -18.609 -19.953 1 91.94 407 ILE B C 1
ATOM 11232 O O . ILE B 1 407 ? -16.469 -19.172 -20.891 1 91.94 407 ILE B O 1
ATOM 11236 N N . TRP B 1 408 ? -14.844 -18.984 -19.391 1 88.38 408 TRP B N 1
ATOM 11237 C CA . TRP B 1 408 ? -14.188 -20.188 -19.891 1 88.38 408 TRP B CA 1
ATOM 11238 C C . TRP B 1 408 ? -15.086 -21.406 -19.719 1 88.38 408 TRP B C 1
ATOM 11240 O O . TRP B 1 408 ? -15.258 -22.188 -20.656 1 88.38 408 TRP B O 1
ATOM 11250 N N . SER B 1 409 ? -15.688 -21.547 -18.594 1 87.81 409 SER B N 1
ATOM 11251 C CA . SER B 1 409 ? -16.562 -22.688 -18.312 1 87.81 409 SER B CA 1
ATOM 11252 C C . SER B 1 409 ? -17.766 -22.703 -19.25 1 87.81 409 SER B C 1
ATOM 11254 O O . SER B 1 409 ? -18.109 -23.75 -19.797 1 87.81 409 SER B O 1
ATOM 11256 N N . ARG B 1 410 ? -18.297 -21.594 -19.516 1 91.69 410 ARG B N 1
ATOM 11257 C CA . ARG B 1 410 ? -19.484 -21.531 -20.359 1 91.69 410 ARG B CA 1
ATOM 11258 C C . ARG B 1 410 ? -19.125 -21.797 -21.812 1 91.69 410 ARG B C 1
ATOM 11260 O O . ARG B 1 410 ? -19.922 -22.359 -22.562 1 91.69 410 ARG B O 1
ATOM 11267 N N . ALA B 1 411 ? -18.016 -21.422 -22.219 1 92.69 411 ALA B N 1
ATOM 11268 C CA . ALA B 1 411 ? -17.562 -21.672 -23.578 1 92.69 411 ALA B CA 1
ATOM 11269 C C . ALA B 1 411 ? -17.422 -23.172 -23.844 1 92.69 411 ALA B C 1
ATOM 11271 O O . ALA B 1 411 ? -17.688 -23.641 -24.953 1 92.69 411 ALA B O 1
ATOM 11272 N N . PHE B 1 412 ? -17.125 -23.906 -22.828 1 91.81 412 PHE B N 1
ATOM 11273 C CA . PHE B 1 412 ? -16.891 -25.328 -22.969 1 91.81 412 PHE B CA 1
ATOM 11274 C C . PHE B 1 412 ? -18.188 -26.109 -22.812 1 91.81 412 PHE B C 1
ATOM 11276 O O . PHE B 1 412 ? -18.234 -27.312 -23.094 1 91.81 412 PHE B O 1
ATOM 11283 N N . GLU B 1 413 ? -19.219 -25.391 -22.484 1 92 413 GLU B N 1
ATOM 11284 C CA . GLU B 1 413 ? -20.5 -26.047 -22.297 1 92 413 GLU B CA 1
ATOM 11285 C C . GLU B 1 413 ? -21.469 -25.719 -23.438 1 92 413 GLU B C 1
ATOM 11287 O O . GLU B 1 413 ? -22.391 -26.484 -23.719 1 92 413 GLU B O 1
ATOM 11292 N N . ALA B 1 414 ? -21.219 -24.656 -24.094 1 94.06 414 ALA B N 1
ATOM 11293 C CA . ALA B 1 414 ? -22.188 -24.125 -25.047 1 94.06 414 ALA B CA 1
ATOM 11294 C C . ALA B 1 414 ? -22.281 -25.016 -26.281 1 94.06 414 ALA B C 1
ATOM 11296 O O . ALA B 1 414 ? -21.266 -25.359 -26.906 1 94.06 414 ALA B O 1
ATOM 11297 N N . SER B 1 415 ? -23.516 -25.344 -26.656 1 94.75 415 SER B N 1
ATOM 11298 C CA . SER B 1 415 ? -23.766 -26.125 -27.859 1 94.75 415 SER B CA 1
ATOM 11299 C C . SER B 1 415 ? -23.547 -25.281 -29.109 1 94.75 415 SER B C 1
ATOM 11301 O O . SER B 1 415 ? -23.875 -24.094 -29.125 1 94.75 415 SER B O 1
ATOM 11303 N N . PRO B 1 416 ? -23.016 -25.859 -30.156 1 95.56 416 PRO B N 1
ATOM 11304 C CA . PRO B 1 416 ? -22.703 -25.062 -31.344 1 95.56 416 PRO B CA 1
ATOM 11305 C C . PRO B 1 416 ? -23.922 -24.734 -32.188 1 95.56 416 PRO B C 1
ATOM 11307 O O . PRO B 1 416 ? -23.891 -23.828 -33 1 95.56 416 PRO B O 1
ATOM 11310 N N . GLY B 1 417 ? -25.094 -25.422 -32 1 92.69 417 GLY B N 1
ATOM 11311 C CA . GLY B 1 417 ? -26.156 -25.297 -32.969 1 92.69 417 GLY B CA 1
ATOM 11312 C C . GLY B 1 417 ? -27.469 -24.828 -32.375 1 92.69 417 GLY B C 1
ATOM 11313 O O . GLY B 1 417 ? -28.531 -24.922 -33 1 92.69 417 GLY B O 1
ATOM 11314 N N . VAL B 1 418 ? -27.406 -24.281 -31.156 1 90.25 418 VAL B N 1
ATOM 11315 C CA . VAL B 1 418 ? -28.672 -23.984 -30.484 1 90.25 418 VAL B CA 1
ATOM 11316 C C . VAL B 1 418 ? -28.984 -22.484 -30.609 1 90.25 418 VAL B C 1
ATOM 11318 O O . VAL B 1 418 ? -30.141 -22.109 -30.781 1 90.25 418 VAL B O 1
ATOM 11321 N N . TYR B 1 419 ? -28.062 -21.656 -30.453 1 92.56 419 TYR B N 1
ATOM 11322 C CA . TYR B 1 419 ? -28.188 -20.203 -30.609 1 92.56 419 TYR B CA 1
ATOM 11323 C C . TYR B 1 419 ? -26.938 -19.594 -31.203 1 92.56 419 TYR B C 1
ATOM 11325 O O . TYR B 1 419 ? -25.828 -20.141 -31.031 1 92.56 419 TYR B O 1
ATOM 11333 N N . PRO B 1 420 ? -27.047 -18.516 -31.969 1 95.44 420 PRO B N 1
ATOM 11334 C CA . PRO B 1 420 ? -25.859 -17.859 -32.531 1 95.44 420 PRO B CA 1
ATOM 11335 C C . PRO B 1 420 ? -25.125 -16.984 -31.531 1 95.44 420 PRO B C 1
ATOM 11337 O O . PRO B 1 420 ? -25.641 -16.734 -30.438 1 95.44 420 PRO B O 1
ATOM 11340 N N . LYS B 1 421 ? -23.969 -16.641 -31.891 1 94.81 421 LYS B N 1
ATOM 11341 C CA . LYS B 1 421 ? -23.203 -15.68 -31.078 1 94.81 421 LYS B CA 1
ATOM 11342 C C . LYS B 1 421 ? -24 -14.391 -30.875 1 94.81 421 LYS B C 1
ATOM 11344 O O . LYS B 1 421 ? -24.094 -13.891 -29.75 1 94.81 421 LYS B O 1
ATOM 11349 N N . GLU B 1 422 ? -24.484 -13.898 -31.906 1 95.38 422 GLU B N 1
ATOM 11350 C CA . GLU B 1 422 ? -25.359 -12.742 -32.031 1 95.38 422 GLU B CA 1
ATOM 11351 C C . GLU B 1 422 ? -26.281 -12.859 -33.25 1 95.38 422 GLU B C 1
ATOM 11353 O O . GLU B 1 422 ? -25.859 -13.391 -34.281 1 95.38 422 GLU B O 1
ATOM 11358 N N . TYR B 1 423 ? -27.531 -12.438 -33.062 1 96.75 423 TYR B N 1
ATOM 11359 C CA . TYR B 1 423 ? -28.422 -12.492 -34.219 1 96.75 423 TYR B CA 1
ATOM 11360 C C . TYR B 1 423 ? -28.016 -11.477 -35.281 1 96.75 423 TYR B C 1
ATOM 11362 O O . TYR B 1 423 ? -27.359 -10.477 -34.969 1 96.75 423 TYR B O 1
ATOM 11370 N N . SER B 1 424 ? -28.359 -11.727 -36.469 1 93.88 424 SER B N 1
ATOM 11371 C CA . SER B 1 424 ? -27.953 -10.914 -37.625 1 93.88 424 SER B CA 1
ATOM 11372 C C . SER B 1 424 ? -28.484 -9.484 -37.469 1 93.88 424 SER B C 1
ATOM 11374 O O . SER B 1 424 ? -27.906 -8.555 -38.031 1 93.88 424 SER B O 1
ATOM 11376 N N . ASP B 1 425 ? -29.516 -9.242 -36.719 1 92.88 425 ASP B N 1
ATOM 11377 C CA . ASP B 1 425 ? -30.094 -7.906 -36.562 1 92.88 425 ASP B CA 1
ATOM 11378 C C . ASP B 1 425 ? -29.453 -7.18 -35.375 1 92.88 425 ASP B C 1
ATOM 11380 O O . ASP B 1 425 ? -29.859 -6.062 -35.062 1 92.88 425 ASP B O 1
ATOM 11384 N N . GLY B 1 426 ? -28.5 -7.82 -34.75 1 91.88 426 GLY B N 1
ATOM 11385 C CA . GLY B 1 426 ? -27.781 -7.184 -33.656 1 91.88 426 GLY B CA 1
ATOM 11386 C C . GLY B 1 426 ? -28.359 -7.539 -32.281 1 91.88 426 GLY B C 1
ATOM 11387 O O . GLY B 1 426 ? -27.75 -7.227 -31.25 1 91.88 426 GLY B O 1
ATOM 11388 N N . THR B 1 427 ? -29.531 -8.25 -32.219 1 94.75 427 THR B N 1
ATOM 11389 C CA . THR B 1 427 ? -30.125 -8.648 -30.953 1 94.75 427 THR B CA 1
ATOM 11390 C C . THR B 1 427 ? -29.25 -9.656 -30.234 1 94.75 427 THR B C 1
ATOM 11392 O O . THR B 1 427 ? -28.688 -10.562 -30.859 1 94.75 427 THR B O 1
ATOM 11395 N N . LEU B 1 428 ? -29.109 -9.469 -28.938 1 95.56 428 LEU B N 1
ATOM 11396 C CA . LEU B 1 428 ? -28.281 -10.367 -28.156 1 95.56 428 LEU B CA 1
ATOM 11397 C C . LEU B 1 428 ? -28.969 -11.703 -27.922 1 95.56 428 LEU B C 1
ATOM 11399 O O . LEU B 1 428 ? -30.125 -11.734 -27.484 1 95.56 428 LEU B O 1
ATOM 11403 N N . SER B 1 429 ? -28.281 -12.719 -28.188 1 95.31 429 SER B N 1
ATOM 11404 C CA . SER B 1 429 ? -28.875 -14.047 -28.125 1 95.31 429 SER B CA 1
ATOM 11405 C C . SER B 1 429 ? -28.688 -14.68 -26.75 1 95.31 429 SER B C 1
ATOM 11407 O O . SER B 1 429 ? -27.703 -14.406 -26.062 1 95.31 429 SER B O 1
ATOM 11409 N N . TYR B 1 430 ? -29.594 -15.5 -26.375 1 93.75 430 TYR B N 1
ATOM 11410 C CA . TYR B 1 430 ? -29.594 -16.312 -25.156 1 93.75 430 TYR B CA 1
ATOM 11411 C C . TYR B 1 430 ? -30.266 -17.656 -25.375 1 93.75 430 TYR B C 1
ATOM 11413 O O . TYR B 1 430 ? -31.172 -17.766 -26.203 1 93.75 430 TYR B O 1
ATOM 11421 N N . PRO B 1 431 ? -29.766 -18.656 -24.672 1 90.38 431 PRO B N 1
ATOM 11422 C CA . PRO B 1 431 ? -30.422 -19.953 -24.844 1 90.38 431 PRO B CA 1
ATOM 11423 C C . PRO B 1 431 ? -31.891 -19.938 -24.438 1 90.38 431 PRO B C 1
ATOM 11425 O O . PRO B 1 431 ? -32.281 -19.188 -23.531 1 90.38 431 PRO B O 1
ATOM 11428 N N . SER B 1 432 ? -32.75 -20.656 -25.156 1 78.75 432 SER B N 1
ATOM 11429 C CA . SER B 1 432 ? -34.219 -20.688 -25.016 1 78.75 432 SER B CA 1
ATOM 11430 C C . SER B 1 432 ? -34.625 -21 -23.578 1 78.75 432 SER B C 1
ATOM 11432 O O . SER B 1 432 ? -35.656 -20.516 -23.109 1 78.75 432 SER B O 1
ATOM 11434 N N . MET B 1 433 ? -34.031 -22 -22.953 1 70.31 433 MET B N 1
ATOM 11435 C CA . MET B 1 433 ? -34.438 -22.359 -21.594 1 70.31 433 MET B CA 1
ATOM 11436 C C . MET B 1 433 ? -33.438 -21.812 -20.562 1 70.31 433 MET B C 1
ATOM 11438 O O . MET B 1 433 ? -32.281 -21.484 -20.922 1 70.31 433 MET B O 1
ATOM 11442 N N . GLN B 1 434 ? -34.031 -21.359 -19.391 1 65.31 434 GLN B N 1
ATOM 11443 C CA . GLN B 1 434 ? -33.25 -20.75 -18.328 1 65.31 434 GLN B CA 1
ATOM 11444 C C . GLN B 1 434 ? -32.031 -21.609 -17.984 1 65.31 434 GLN B C 1
ATOM 11446 O O . GLN B 1 434 ? -31.312 -21.328 -17.016 1 65.31 434 GLN B O 1
ATOM 11451 N N . GLY B 1 435 ? -31.469 -22.297 -19.094 1 75.81 435 GLY B N 1
ATOM 11452 C CA . GLY B 1 435 ? -30.25 -23.047 -18.844 1 75.81 435 GLY B CA 1
ATOM 11453 C C . GLY B 1 435 ? -29.078 -22.609 -19.703 1 75.81 435 GLY B C 1
ATOM 11454 O O . GLY B 1 435 ? -29.266 -22.281 -20.875 1 75.81 435 GLY B O 1
ATOM 11455 N N . GLY B 1 436 ? -27.922 -22.344 -19.062 1 83.69 436 GLY B N 1
ATOM 11456 C CA . GLY B 1 436 ? -26.703 -21.938 -19.734 1 83.69 436 GLY B CA 1
ATOM 11457 C C . GLY B 1 436 ? -26.625 -20.438 -19.938 1 83.69 436 GLY B C 1
ATOM 11458 O O . GLY B 1 436 ? -27.562 -19.703 -19.641 1 83.69 436 GLY B O 1
ATOM 11459 N N . GLU B 1 437 ? -25.547 -19.953 -20.344 1 91.81 437 GLU B N 1
ATOM 11460 C CA . GLU B 1 437 ? -25.297 -18.547 -20.672 1 91.81 437 GLU B CA 1
ATOM 11461 C C . GLU B 1 437 ? -24.469 -18.406 -21.938 1 91.81 437 GLU B C 1
ATOM 11463 O O . GLU B 1 437 ? -23.672 -19.297 -22.266 1 91.81 437 GLU B O 1
ATOM 11468 N N . ASN B 1 438 ? -24.844 -17.406 -22.734 1 94.88 438 ASN B N 1
ATOM 11469 C CA . ASN B 1 438 ? -24.031 -17.109 -23.922 1 94.88 438 ASN B CA 1
ATOM 11470 C C . ASN B 1 438 ? -22.656 -16.562 -23.531 1 94.88 438 ASN B C 1
ATOM 11472 O O . ASN B 1 438 ? -22.547 -15.438 -23.047 1 94.88 438 ASN B O 1
ATOM 11476 N N . PRO B 1 439 ? -21.625 -17.328 -23.781 1 95.5 439 PRO B N 1
ATOM 11477 C CA . PRO B 1 439 ? -20.297 -16.906 -23.328 1 95.5 439 PRO B CA 1
ATOM 11478 C C . PRO B 1 439 ? -19.828 -15.617 -24.016 1 95.5 439 PRO B C 1
ATOM 11480 O O . PRO B 1 439 ? -19.031 -14.867 -23.438 1 95.5 439 PRO B O 1
ATOM 11483 N N . TRP B 1 440 ? -20.281 -15.344 -25.188 1 95.38 440 TRP B N 1
ATOM 11484 C CA . TRP B 1 440 ? -19.922 -14.102 -25.859 1 95.38 440 TRP B CA 1
ATOM 11485 C C . TRP B 1 440 ? -20.484 -12.891 -25.109 1 95.38 440 TRP B C 1
ATOM 11487 O O . TRP B 1 440 ? -19.812 -11.875 -24.969 1 95.38 440 TRP B O 1
ATOM 11497 N N . ASN B 1 441 ? -21.75 -13.016 -24.688 1 95.69 441 ASN B N 1
ATOM 11498 C CA . ASN B 1 441 ? -22.344 -11.945 -23.906 1 95.69 441 ASN B CA 1
ATOM 11499 C C . ASN B 1 441 ? -21.578 -11.703 -22.609 1 95.69 441 ASN B C 1
ATOM 11501 O O . ASN B 1 441 ? -21.406 -10.555 -22.172 1 95.69 441 ASN B O 1
ATOM 11505 N N . LEU B 1 442 ? -21.141 -12.742 -21.984 1 95.44 442 LEU B N 1
ATOM 11506 C CA . LEU B 1 442 ? -20.375 -12.625 -20.75 1 95.44 442 LEU B CA 1
ATOM 11507 C C . LEU B 1 442 ? -19.062 -11.891 -21 1 95.44 442 LEU B C 1
ATOM 11509 O O . LEU B 1 442 ? -18.609 -11.102 -20.156 1 95.44 442 LEU B O 1
ATOM 11513 N N . LEU B 1 443 ? -18.453 -12.086 -22.141 1 95.56 443 LEU B N 1
ATOM 11514 C CA . LEU B 1 443 ? -17.141 -11.531 -22.453 1 95.56 443 LEU B CA 1
ATOM 11515 C C . LEU B 1 443 ? -17.25 -10.055 -22.828 1 95.56 443 LEU B C 1
ATOM 11517 O O . LEU B 1 443 ? -16.422 -9.242 -22.422 1 95.56 443 LEU B O 1
ATOM 11521 N N . VAL B 1 444 ? -18.297 -9.766 -23.641 1 94.69 444 VAL B N 1
ATOM 11522 C CA . VAL B 1 444 ? -18.281 -8.469 -24.312 1 94.69 444 VAL B CA 1
ATOM 11523 C C . VAL B 1 444 ? -19.344 -7.559 -23.688 1 94.69 444 VAL B C 1
ATOM 11525 O O . VAL B 1 444 ? -19.172 -6.336 -23.672 1 94.69 444 VAL B O 1
ATOM 11528 N N . HIS B 1 445 ? -20.422 -8.094 -23.094 1 95.38 445 HIS B N 1
ATOM 11529 C CA . HIS B 1 445 ? -21.547 -7.258 -22.719 1 95.38 445 HIS B CA 1
ATOM 11530 C C . HIS B 1 445 ? -21.719 -7.211 -21.203 1 95.38 445 HIS B C 1
ATOM 11532 O O . HIS B 1 445 ? -22.734 -6.719 -20.703 1 95.38 445 HIS B O 1
ATOM 11538 N N . SER B 1 446 ? -20.766 -7.68 -20.422 1 96 446 SER B N 1
ATOM 11539 C CA . SER B 1 446 ? -20.969 -7.805 -18.984 1 96 446 SER B CA 1
ATOM 11540 C C . SER B 1 446 ? -20.344 -6.625 -18.234 1 96 446 SER B C 1
ATOM 11542 O O . SER B 1 446 ? -20.469 -6.523 -17.016 1 96 446 SER B O 1
ATOM 11544 N N . GLY B 1 447 ? -19.641 -5.734 -18.953 1 96.12 447 GLY B N 1
ATOM 11545 C CA . GLY B 1 447 ? -18.938 -4.645 -18.297 1 96.12 447 GLY B CA 1
ATOM 11546 C C . GLY B 1 447 ? -17.438 -4.871 -18.203 1 96.12 447 GLY B C 1
ATOM 11547 O O . GLY B 1 447 ? -16.844 -5.453 -19.094 1 96.12 447 GLY B O 1
ATOM 11548 N N . TYR B 1 448 ? -16.797 -4.254 -17.188 1 95.44 448 TYR B N 1
ATOM 11549 C CA . TYR B 1 448 ? -15.352 -4.387 -17.047 1 95.44 448 TYR B CA 1
ATOM 11550 C C . TYR B 1 448 ? -14.945 -4.422 -15.586 1 95.44 448 TYR B C 1
ATOM 11552 O O . TYR B 1 448 ? -15.742 -4.105 -14.703 1 95.44 448 TYR B O 1
ATOM 11560 N N . ARG B 1 449 ? -13.797 -4.859 -15.336 1 95.31 449 ARG B N 1
ATOM 11561 C CA . ARG B 1 449 ? -13.227 -4.887 -13.984 1 95.31 449 ARG B CA 1
ATOM 11562 C C . ARG B 1 449 ? -11.789 -4.379 -13.984 1 95.31 449 ARG B C 1
ATOM 11564 O O . ARG B 1 449 ? -11.078 -4.523 -14.977 1 95.31 449 ARG B O 1
ATOM 11571 N N . GLU B 1 450 ? -11.359 -3.811 -12.906 1 94 450 GLU B N 1
ATOM 11572 C CA . GLU B 1 450 ? -9.992 -3.379 -12.633 1 94 450 GLU B CA 1
ATOM 11573 C C . GLU B 1 450 ? -9.523 -3.865 -11.266 1 94 450 GLU B C 1
ATOM 11575 O O . GLU B 1 450 ? -10.242 -3.725 -10.273 1 94 450 GLU B O 1
ATOM 11580 N N . GLN B 1 451 ? -8.383 -4.422 -11.266 1 93.31 451 GLN B N 1
ATOM 11581 C CA . GLN B 1 451 ? -7.773 -4.875 -10.016 1 93.31 451 GLN B CA 1
ATOM 11582 C C . GLN B 1 451 ? -6.391 -4.258 -9.82 1 93.31 451 GLN B C 1
ATOM 11584 O O . GLN B 1 451 ? -5.617 -4.137 -10.773 1 93.31 451 GLN B O 1
ATOM 11589 N N . PHE B 1 452 ? -6.125 -3.838 -8.617 1 93.69 452 PHE B N 1
ATOM 11590 C CA . PHE B 1 452 ? -4.863 -3.189 -8.273 1 93.69 452 PHE B CA 1
ATOM 11591 C C . PHE B 1 452 ? -4.172 -3.916 -7.129 1 93.69 452 PHE B C 1
ATOM 11593 O O . PHE B 1 452 ? -4.816 -4.289 -6.148 1 93.69 452 PHE B O 1
ATOM 11600 N N . TRP B 1 453 ? -2.859 -4.199 -7.316 1 93.06 453 TRP B N 1
ATOM 11601 C CA . TRP B 1 453 ? -2.023 -4.734 -6.246 1 93.06 453 TRP B CA 1
ATOM 11602 C C . TRP B 1 453 ? -0.809 -3.842 -6.008 1 93.06 453 TRP B C 1
ATOM 11604 O O . TRP B 1 453 ? -0.222 -3.314 -6.953 1 93.06 453 TRP B O 1
ATOM 11614 N N . ASN B 1 454 ? -0.475 -3.633 -4.789 1 93.44 454 ASN B N 1
ATOM 11615 C CA . ASN B 1 454 ? 0.72 -2.887 -4.406 1 93.44 454 ASN B CA 1
ATOM 11616 C C . ASN B 1 454 ? 1.475 -3.578 -3.275 1 93.44 454 ASN B C 1
ATOM 11618 O O . ASN B 1 454 ? 0.867 -4.023 -2.301 1 93.44 454 ASN B O 1
ATOM 11622 N N . SER B 1 455 ? 2.801 -3.684 -3.455 1 94.81 455 SER B N 1
ATOM 11623 C CA . SER B 1 455 ? 3.688 -4.211 -2.426 1 94.81 455 SER B CA 1
ATOM 11624 C C . SER B 1 455 ? 4.832 -3.244 -2.133 1 94.81 455 SER B C 1
ATOM 11626 O O . SER B 1 455 ? 5.551 -2.832 -3.045 1 94.81 455 SER B O 1
ATOM 11628 N N . ALA B 1 456 ? 4.949 -2.857 -0.929 1 95.31 456 ALA B N 1
ATOM 11629 C CA . ALA B 1 456 ? 6.047 -2.018 -0.452 1 95.31 456 ALA B CA 1
ATOM 11630 C C . ALA B 1 456 ? 6.945 -2.785 0.511 1 95.31 456 ALA B C 1
ATOM 11632 O O . ALA B 1 456 ? 6.469 -3.359 1.492 1 95.31 456 ALA B O 1
ATOM 11633 N N . GLN B 1 457 ? 8.25 -2.764 0.206 1 95.5 457 GLN B N 1
ATOM 11634 C CA . GLN B 1 457 ? 9.195 -3.549 0.997 1 95.5 457 GLN B CA 1
ATOM 11635 C C . GLN B 1 457 ? 10.359 -2.689 1.477 1 95.5 457 GLN B C 1
ATOM 11637 O O . GLN B 1 457 ? 10.93 -1.913 0.704 1 95.5 457 GLN B O 1
ATOM 11642 N N . SER B 1 458 ? 10.688 -2.83 2.729 1 95 458 SER B N 1
ATOM 11643 C CA . SER B 1 458 ? 11.844 -2.154 3.312 1 95 458 SER B CA 1
ATOM 11644 C C . SER B 1 458 ? 12.633 -3.09 4.223 1 95 458 SER B C 1
ATOM 11646 O O . SER B 1 458 ? 12.047 -3.824 5.023 1 95 458 SER B O 1
ATOM 11648 N N . LEU B 1 459 ? 13.914 -3.115 4.051 1 95.06 459 LEU B N 1
ATOM 11649 C CA . LEU B 1 459 ? 14.812 -3.922 4.867 1 95.06 459 LEU B CA 1
ATOM 11650 C C . LEU B 1 459 ? 16.047 -3.123 5.258 1 95.06 459 LEU B C 1
ATOM 11652 O O . LEU B 1 459 ? 16.688 -2.506 4.406 1 95.06 459 LEU B O 1
ATOM 11656 N N . ILE B 1 460 ? 16.391 -3.104 6.504 1 91.88 460 ILE B N 1
ATOM 11657 C CA . ILE B 1 460 ? 17.609 -2.498 7.027 1 91.88 460 ILE B CA 1
ATOM 11658 C C . ILE B 1 460 ? 18.391 -3.533 7.824 1 91.88 460 ILE B C 1
ATOM 11660 O O . ILE B 1 460 ? 17.812 -4.305 8.594 1 91.88 460 ILE B O 1
ATOM 11664 N N . GLY B 1 461 ? 19.656 -3.578 7.535 1 93.25 461 GLY B N 1
ATOM 11665 C CA . GLY B 1 461 ? 20.531 -4.5 8.242 1 93.25 461 GLY B CA 1
ATOM 11666 C C . GLY B 1 461 ? 21.859 -3.869 8.656 1 93.25 461 GLY B C 1
ATOM 11667 O O . GLY B 1 461 ? 22.391 -3.021 7.941 1 93.25 461 GLY B O 1
ATOM 11668 N N . ILE B 1 462 ? 22.375 -4.293 9.805 1 93.06 462 ILE B N 1
ATOM 11669 C CA . ILE B 1 462 ? 23.688 -3.895 10.305 1 93.06 462 ILE B CA 1
ATOM 11670 C C . ILE B 1 462 ? 24.531 -5.133 10.57 1 93.06 462 ILE B C 1
ATOM 11672 O O . ILE B 1 462 ? 24.094 -6.062 11.25 1 93.06 462 ILE B O 1
ATOM 11676 N N . ASN B 1 463 ? 25.625 -5.133 9.977 1 93.75 463 ASN B N 1
ATOM 11677 C CA . ASN B 1 463 ? 26.609 -6.176 10.219 1 93.75 463 ASN B CA 1
ATOM 11678 C C . ASN B 1 463 ? 27.844 -5.625 10.914 1 93.75 463 ASN B C 1
ATOM 11680 O O . ASN B 1 463 ? 28.5 -4.715 10.391 1 93.75 463 ASN B O 1
ATOM 11684 N N . GLN B 1 464 ? 28.219 -6.234 12.047 1 94.12 464 GLN B N 1
ATOM 11685 C CA . GLN B 1 464 ? 29.359 -5.793 12.852 1 94.12 464 GLN B CA 1
ATOM 11686 C C . GLN B 1 464 ? 30.422 -6.883 12.961 1 94.12 464 GLN B C 1
ATOM 11688 O O . GLN B 1 464 ? 30.141 -7.98 13.453 1 94.12 464 GLN B O 1
ATOM 11693 N N . ASP B 1 465 ? 31.547 -6.547 12.445 1 93.56 465 ASP B N 1
ATOM 11694 C CA . ASP B 1 465 ? 32.688 -7.438 12.656 1 93.56 465 ASP B CA 1
ATOM 11695 C C . ASP B 1 465 ? 33.312 -7.219 14.031 1 93.56 465 ASP B C 1
ATOM 11697 O O . ASP B 1 465 ? 33.875 -6.148 14.305 1 93.56 465 ASP B O 1
ATOM 11701 N N . LEU B 1 466 ? 33.312 -8.188 14.852 1 94.75 466 LEU B N 1
ATOM 11702 C CA . LEU B 1 466 ? 33.844 -8.078 16.219 1 94.75 466 LEU B CA 1
ATOM 11703 C C . LEU B 1 466 ? 35.188 -8.758 16.344 1 94.75 466 LEU B C 1
ATOM 11705 O O . LEU B 1 466 ? 35.656 -9.039 17.453 1 94.75 466 LEU B O 1
ATOM 11709 N N . GLY B 1 467 ? 35.812 -9.102 15.273 1 91.06 467 GLY B N 1
ATOM 11710 C CA . GLY B 1 467 ? 37.062 -9.812 15.273 1 91.06 467 GLY B CA 1
ATOM 11711 C C . GLY B 1 467 ? 38.156 -9.117 16.078 1 91.06 467 GLY B C 1
ATOM 11712 O O . GLY B 1 467 ? 38.812 -9.742 16.891 1 91.06 467 GLY B O 1
ATOM 11713 N N . ASP B 1 468 ? 38.344 -7.84 15.797 1 86.56 468 ASP B N 1
ATOM 11714 C CA . ASP B 1 468 ? 39.406 -7.07 16.438 1 86.56 468 ASP B CA 1
ATOM 11715 C C . ASP B 1 468 ? 38.969 -6.645 17.844 1 86.56 468 ASP B C 1
ATOM 11717 O O . ASP B 1 468 ? 39.844 -6.398 18.703 1 86.56 468 ASP B O 1
ATOM 11721 N N . LEU B 1 469 ? 37.75 -6.656 18.109 1 86.38 469 LEU B N 1
ATOM 11722 C CA . LEU B 1 469 ? 37.25 -6.129 19.375 1 86.38 469 LEU B CA 1
ATOM 11723 C C . LEU B 1 469 ? 37.125 -7.238 20.406 1 86.38 469 LEU B C 1
ATOM 11725 O O . LEU B 1 469 ? 37.344 -7.004 21.609 1 86.38 469 LEU B O 1
ATOM 11729 N N . VAL B 1 470 ? 36.656 -8.422 19.969 1 93 470 VAL B N 1
ATOM 11730 C CA . VAL B 1 470 ? 36.406 -9.5 20.922 1 93 470 VAL B CA 1
ATOM 11731 C C . VAL B 1 470 ? 37.312 -10.703 20.609 1 93 470 VAL B C 1
ATOM 11733 O O . VAL B 1 470 ? 38.219 -11.031 21.375 1 93 470 VAL B O 1
ATOM 11736 N N . THR B 1 471 ? 37.031 -11.344 19.469 1 92.94 471 THR B N 1
ATOM 11737 C CA . THR B 1 471 ? 37.812 -12.484 19.031 1 92.94 471 THR B CA 1
ATOM 11738 C C . THR B 1 471 ? 37.719 -12.648 17.516 1 92.94 471 THR B C 1
ATOM 11740 O O . THR B 1 471 ? 36.688 -12.367 16.906 1 92.94 471 THR B O 1
ATOM 11743 N N . LYS B 1 472 ? 38.781 -13.055 16.984 1 92.56 472 LYS B N 1
ATOM 11744 C CA . LYS B 1 472 ? 38.812 -13.25 15.547 1 92.56 472 LYS B CA 1
ATOM 11745 C C . LYS B 1 472 ? 37.688 -14.18 15.078 1 92.56 472 LYS B C 1
ATOM 11747 O O . LYS B 1 472 ? 37.438 -15.195 15.719 1 92.56 472 LYS B O 1
ATOM 11752 N N . GLY B 1 473 ? 37.031 -13.758 14 1 93.31 473 GLY B N 1
ATOM 11753 C CA . GLY B 1 473 ? 36.031 -14.594 13.375 1 93.31 473 GLY B CA 1
ATOM 11754 C C . GLY B 1 473 ? 34.625 -14.336 13.906 1 93.31 473 GLY B C 1
ATOM 11755 O O . GLY B 1 473 ? 33.656 -14.898 13.398 1 93.31 473 GLY B O 1
ATOM 11756 N N . LEU B 1 474 ? 34.5 -13.516 14.922 1 95.25 474 LEU B N 1
ATOM 11757 C CA . LEU B 1 474 ? 33.188 -13.234 15.516 1 95.25 474 LEU B CA 1
ATOM 11758 C C . LEU B 1 474 ? 32.5 -12.07 14.797 1 95.25 474 LEU B C 1
ATOM 11760 O O . LEU B 1 474 ? 33.094 -11.016 14.602 1 95.25 474 LEU B O 1
ATOM 11764 N N . THR B 1 475 ? 31.297 -12.281 14.359 1 95.12 475 THR B N 1
ATOM 11765 C CA . THR B 1 475 ? 30.5 -11.227 13.742 1 95.12 475 THR B CA 1
ATOM 11766 C C . THR B 1 475 ? 29.094 -11.203 14.32 1 95.12 475 THR B C 1
ATOM 11768 O O . THR B 1 475 ? 28.578 -12.234 14.766 1 95.12 475 THR B O 1
ATOM 11771 N N . ALA B 1 476 ? 28.438 -10.102 14.406 1 96.19 476 ALA B N 1
ATOM 11772 C CA . ALA B 1 476 ? 27.062 -9.922 14.844 1 96.19 476 ALA B CA 1
ATOM 11773 C C . ALA B 1 476 ? 26.234 -9.172 13.797 1 96.19 476 ALA B C 1
ATOM 11775 O O . ALA B 1 476 ? 26.75 -8.25 13.156 1 96.19 476 ALA B O 1
ATOM 11776 N N . SER B 1 477 ? 25.016 -9.594 13.602 1 95.44 477 SER B N 1
ATOM 11777 C CA . SER B 1 477 ? 24.156 -8.945 12.617 1 95.44 477 SER B CA 1
ATOM 11778 C C . SER B 1 477 ? 22.75 -8.719 13.172 1 95.44 477 SER B C 1
ATOM 11780 O O . SER B 1 477 ? 22.234 -9.539 13.93 1 95.44 477 SER B O 1
ATOM 11782 N N . ILE B 1 478 ? 22.125 -7.609 12.883 1 95.19 478 ILE B N 1
ATOM 11783 C CA . ILE B 1 478 ? 20.734 -7.301 13.188 1 95.19 478 ILE B CA 1
ATOM 11784 C C . ILE B 1 478 ? 20.016 -6.844 11.914 1 95.19 478 ILE B C 1
ATOM 11786 O O . ILE B 1 478 ? 20.578 -6.082 11.117 1 95.19 478 ILE B O 1
ATOM 11790 N N . LYS B 1 479 ? 18.812 -7.391 11.695 1 94.5 479 LYS B N 1
ATOM 11791 C CA . LYS B 1 479 ? 17.984 -7.039 10.539 1 94.5 479 LYS B CA 1
ATOM 11792 C C . LYS B 1 479 ? 16.562 -6.711 10.953 1 94.5 479 LYS B C 1
ATOM 11794 O O . LYS B 1 479 ? 15.992 -7.371 11.828 1 94.5 479 LYS B O 1
ATOM 11799 N N . PHE B 1 480 ? 16 -5.703 10.367 1 93.56 480 PHE B N 1
ATOM 11800 C CA . PHE B 1 480 ? 14.609 -5.312 10.57 1 93.56 480 PHE B CA 1
ATOM 11801 C C . PHE B 1 480 ? 13.922 -5.027 9.242 1 93.56 480 PHE B C 1
ATOM 11803 O O . PHE B 1 480 ? 14.469 -4.309 8.398 1 93.56 480 PHE B O 1
ATOM 11810 N N . SER B 1 481 ? 12.711 -5.605 8.984 1 95.62 481 SER B N 1
ATOM 11811 C CA . SER B 1 481 ? 11.977 -5.414 7.734 1 95.62 481 SER B CA 1
ATOM 11812 C C . SER B 1 481 ? 10.539 -4.977 7.996 1 95.62 481 SER B C 1
ATOM 11814 O O . SER B 1 481 ? 9.953 -5.348 9.016 1 95.62 481 SER B O 1
ATOM 11816 N N . TRP B 1 482 ? 9.992 -4.121 7.141 1 94.19 482 TRP B N 1
ATOM 11817 C CA . TRP B 1 482 ? 8.594 -3.701 7.086 1 94.19 482 TRP B CA 1
ATOM 11818 C C . TRP B 1 482 ? 8.023 -3.895 5.688 1 94.19 482 TRP B C 1
ATOM 11820 O O . TRP B 1 482 ? 8.5 -3.283 4.727 1 94.19 482 TRP B O 1
ATOM 11830 N N . ASP B 1 483 ? 6.922 -4.727 5.57 1 95.12 483 ASP B N 1
ATOM 11831 C CA . ASP B 1 483 ? 6.289 -5.004 4.285 1 95.12 483 ASP B CA 1
ATOM 11832 C C . ASP B 1 483 ? 4.793 -4.707 4.332 1 95.12 483 ASP B C 1
ATOM 11834 O O . ASP B 1 483 ? 4.133 -4.973 5.34 1 95.12 483 ASP B O 1
ATOM 11838 N N . ALA B 1 484 ? 4.289 -4.133 3.293 1 95.44 484 ALA B N 1
ATOM 11839 C CA . ALA B 1 484 ? 2.854 -3.916 3.145 1 95.44 484 ALA B CA 1
ATOM 11840 C C . ALA B 1 484 ? 2.365 -4.398 1.781 1 95.44 484 ALA B C 1
ATOM 11842 O O . ALA B 1 484 ? 2.994 -4.121 0.756 1 95.44 484 ALA B O 1
ATOM 11843 N N . VAL B 1 485 ? 1.297 -5.129 1.83 1 95.06 485 VAL B N 1
ATOM 11844 C CA . VAL B 1 485 ? 0.643 -5.598 0.614 1 95.06 485 VAL B CA 1
ATOM 11845 C C . VAL B 1 485 ? -0.825 -5.176 0.62 1 95.06 485 VAL B C 1
ATOM 11847 O O . VAL B 1 485 ? -1.519 -5.332 1.628 1 95.06 485 VAL B O 1
ATOM 11850 N N . ASN B 1 486 ? -1.275 -4.629 -0.486 1 94.44 486 ASN B N 1
ATOM 11851 C CA . ASN B 1 486 ? -2.656 -4.176 -0.617 1 94.44 486 ASN B CA 1
ATOM 11852 C C . ASN B 1 486 ? -3.27 -4.621 -1.941 1 94.44 486 ASN B C 1
ATOM 11854 O O . ASN B 1 486 ? -2.598 -4.617 -2.975 1 94.44 486 ASN B O 1
ATOM 11858 N N . THR B 1 487 ? -4.52 -5.055 -1.882 1 94.44 487 THR B N 1
ATOM 11859 C CA . THR B 1 487 ? -5.289 -5.461 -3.053 1 94.44 487 THR B CA 1
ATOM 11860 C C . THR B 1 487 ? -6.617 -4.711 -3.115 1 94.44 487 THR B C 1
ATOM 11862 O O . THR B 1 487 ? -7.316 -4.59 -2.107 1 94.44 487 THR B O 1
ATOM 11865 N N . ASN B 1 488 ? -6.941 -4.199 -4.285 1 94.31 488 ASN B N 1
ATOM 11866 C CA . ASN B 1 488 ? -8.219 -3.533 -4.535 1 94.31 488 ASN B CA 1
ATOM 11867 C C . ASN B 1 488 ? -8.844 -4 -5.844 1 94.31 488 ASN B C 1
ATOM 11869 O O . ASN B 1 488 ? -8.156 -4.164 -6.848 1 94.31 488 ASN B O 1
ATOM 11873 N N . THR B 1 489 ? -10.133 -4.258 -5.816 1 95.31 489 THR B N 1
ATOM 11874 C CA . THR B 1 489 ? -10.883 -4.676 -6.996 1 95.31 489 THR B CA 1
ATOM 11875 C C . THR B 1 489 ? -12.078 -3.758 -7.227 1 95.31 489 THR B C 1
ATOM 11877 O O . THR B 1 489 ? -12.844 -3.482 -6.301 1 95.31 489 THR B O 1
ATOM 11880 N N . ILE B 1 490 ? -12.266 -3.279 -8.414 1 95.56 490 ILE B N 1
ATOM 11881 C CA . ILE B 1 490 ? -13.422 -2.514 -8.859 1 95.56 490 ILE B CA 1
ATOM 11882 C C . ILE B 1 490 ? -14.109 -3.244 -10.008 1 95.56 490 ILE B C 1
ATOM 11884 O O . ILE B 1 490 ? -13.492 -3.525 -11.039 1 95.56 490 ILE B O 1
ATOM 11888 N N . VAL B 1 491 ? -15.383 -3.58 -9.883 1 96.5 491 VAL B N 1
ATOM 11889 C CA . VAL B 1 491 ? -16.156 -4.254 -10.922 1 96.5 491 VAL B CA 1
ATOM 11890 C C . VAL B 1 491 ? -17.328 -3.379 -11.344 1 96.5 491 VAL B C 1
ATOM 11892 O O . VAL B 1 491 ? -18.125 -2.955 -10.5 1 96.5 491 VAL B O 1
ATOM 11895 N N . ARG B 1 492 ? -17.391 -3.039 -12.578 1 95.88 492 ARG B N 1
ATOM 11896 C CA . ARG B 1 492 ? -18.547 -2.396 -13.211 1 95.88 492 ARG B CA 1
ATOM 11897 C C . ARG B 1 492 ? -19.234 -3.344 -14.188 1 95.88 492 ARG B C 1
ATOM 11899 O O . ARG B 1 492 ? -18.781 -3.496 -15.328 1 95.88 492 ARG B O 1
ATOM 11906 N N . SER B 1 493 ? -20.328 -3.861 -13.695 1 95.69 493 SER B N 1
ATOM 11907 C CA . SER B 1 493 ? -20.938 -4.926 -14.484 1 95.69 493 SER B CA 1
ATOM 11908 C C . SER B 1 493 ? -22.391 -4.59 -14.836 1 95.69 493 SER B C 1
ATOM 11910 O O . SER B 1 493 ? -23 -3.727 -14.211 1 95.69 493 SER B O 1
ATOM 11912 N N . LYS B 1 494 ? -22.891 -5.172 -15.906 1 95.06 494 LYS B N 1
ATOM 11913 C CA . LYS B 1 494 ? -24.266 -5.09 -16.359 1 95.06 494 LYS B CA 1
ATOM 11914 C C . LYS B 1 494 ? -24.719 -6.406 -16.984 1 95.06 494 LYS B C 1
ATOM 11916 O O . LYS B 1 494 ? -23.906 -7.262 -17.312 1 95.06 494 LYS B O 1
ATOM 11921 N N . THR B 1 495 ? -25.984 -6.594 -17.016 1 94.25 495 THR B N 1
ATOM 11922 C CA . THR B 1 495 ? -26.625 -7.691 -17.734 1 94.25 495 THR B CA 1
ATOM 11923 C C . THR B 1 495 ? -27.719 -7.172 -18.656 1 94.25 495 THR B C 1
ATOM 11925 O O . THR B 1 495 ? -28.859 -6.957 -18.234 1 94.25 495 THR B O 1
ATOM 11928 N N . PRO B 1 496 ? -27.422 -7.086 -19.906 1 94.56 496 PRO B N 1
ATOM 11929 C CA . PRO B 1 496 ? -28.438 -6.598 -20.844 1 94.56 496 PRO B CA 1
ATOM 11930 C C . PRO B 1 496 ? -29.547 -7.609 -21.109 1 94.56 496 PRO B C 1
ATOM 11932 O O . PRO B 1 496 ? -29.438 -8.766 -20.688 1 94.56 496 PRO B O 1
ATOM 11935 N N . ASN B 1 497 ? -30.656 -7.086 -21.734 1 94.88 497 ASN B N 1
ATOM 11936 C CA . ASN B 1 497 ? -31.703 -8 -22.172 1 94.88 497 ASN B CA 1
ATOM 11937 C C . ASN B 1 497 ? -31.188 -8.961 -23.25 1 94.88 497 ASN B C 1
ATOM 11939 O O . ASN B 1 497 ? -30.406 -8.57 -24.125 1 94.88 497 ASN B O 1
ATOM 11943 N N . GLN B 1 498 ? -31.562 -10.148 -23.141 1 95.5 498 GLN B N 1
ATOM 11944 C CA . GLN B 1 498 ? -31.172 -11.18 -24.094 1 95.5 498 GLN B CA 1
ATOM 11945 C C . GLN B 1 498 ? -32.375 -11.992 -24.562 1 95.5 498 GLN B C 1
ATOM 11947 O O . GLN B 1 498 ? -33.312 -12.227 -23.781 1 95.5 498 GLN B O 1
ATOM 11952 N N . TYR B 1 499 ? -32.344 -12.414 -25.781 1 94.69 499 TYR B N 1
ATOM 11953 C CA . TYR B 1 499 ? -33.562 -12.984 -26.391 1 94.69 499 TYR B CA 1
ATOM 11954 C C . TYR B 1 499 ? -33.25 -14.328 -27.047 1 94.69 499 TYR B C 1
ATOM 11956 O O . TYR B 1 499 ? -32.062 -14.68 -27.234 1 94.69 499 TYR B O 1
ATOM 11964 N N . TYR B 1 500 ? -34.25 -15.086 -27.297 1 94.88 500 TYR B N 1
ATOM 11965 C CA . TYR B 1 500 ? -34.25 -16.312 -28.109 1 94.88 500 TYR B CA 1
ATOM 11966 C C . TYR B 1 500 ? -35.25 -16.219 -29.25 1 94.88 500 TYR B C 1
ATOM 11968 O O . TYR B 1 500 ? -36.406 -15.93 -29.047 1 94.88 500 TYR B O 1
ATOM 11976 N N . ALA B 1 501 ? -34.781 -16.453 -30.453 1 94.31 501 ALA B N 1
ATOM 11977 C CA . ALA B 1 501 ? -35.625 -16.375 -31.609 1 94.31 501 ALA B CA 1
ATOM 11978 C C . ALA B 1 501 ? -36.406 -17.672 -31.797 1 94.31 501 ALA B C 1
ATOM 11980 O O . ALA B 1 501 ? -35.812 -18.75 -31.891 1 94.31 501 ALA B O 1
ATOM 11981 N N . LYS B 1 502 ? -37.688 -17.562 -31.969 1 89.38 502 LYS B N 1
ATOM 11982 C CA . LYS B 1 502 ? -38.562 -18.734 -32.094 1 89.38 502 LYS B CA 1
ATOM 11983 C C . LYS B 1 502 ? -38.75 -19.094 -33.562 1 89.38 502 LYS B C 1
ATOM 11985 O O . LYS B 1 502 ? -39.125 -20.234 -33.875 1 89.38 502 LYS B O 1
ATOM 11990 N N . GLY B 1 503 ? -38.562 -18.219 -34.469 1 92.31 503 GLY B N 1
ATOM 11991 C CA . GLY B 1 503 ? -38.781 -18.422 -35.875 1 92.31 503 GLY B CA 1
ATOM 11992 C C . GLY B 1 503 ? -38.75 -17.141 -36.688 1 92.31 503 GLY B C 1
ATOM 11993 O O . GLY B 1 503 ? -38.125 -16.156 -36.25 1 92.31 503 GLY B O 1
ATOM 11994 N N . ARG B 1 504 ? -39.188 -17.344 -37.906 1 93.75 504 ARG B N 1
ATOM 11995 C CA . ARG B 1 504 ? -39.25 -16.172 -38.781 1 93.75 504 ARG B CA 1
ATOM 11996 C C . ARG B 1 504 ? -40.688 -15.898 -39.188 1 93.75 504 ARG B C 1
ATOM 11998 O O . ARG B 1 504 ? -41.5 -16.828 -39.375 1 93.75 504 ARG B O 1
ATOM 12005 N N . ASP B 1 505 ? -40.938 -14.656 -39.375 1 92.62 505 ASP B N 1
ATOM 12006 C CA . ASP B 1 505 ? -42.281 -14.297 -39.812 1 92.62 505 ASP B CA 1
ATOM 12007 C C . ASP B 1 505 ? -42.344 -14.359 -41.344 1 92.62 505 ASP B C 1
ATOM 12009 O O . ASP B 1 505 ? -41.406 -14.805 -42 1 92.62 505 ASP B O 1
ATOM 12013 N N . GLU B 1 506 ? -43.531 -13.938 -41.906 1 92.56 506 GLU B N 1
ATOM 12014 C CA . GLU B 1 506 ? -43.812 -14.023 -43.344 1 92.56 506 GLU B CA 1
ATOM 12015 C C . GLU B 1 506 ? -42.875 -13.125 -44.125 1 92.56 506 GLU B C 1
ATOM 12017 O O . GLU B 1 506 ? -42.562 -13.422 -45.281 1 92.56 506 GLU B O 1
ATOM 12022 N N . ASP B 1 507 ? -42.375 -12.062 -43.438 1 93.38 507 ASP B N 1
ATOM 12023 C CA . ASP B 1 507 ? -41.5 -11.125 -44.125 1 93.38 507 ASP B CA 1
ATOM 12024 C C . ASP B 1 507 ? -40.031 -11.531 -43.938 1 93.38 507 ASP B C 1
ATOM 12026 O O . ASP B 1 507 ? -39.125 -10.836 -44.406 1 93.38 507 ASP B O 1
ATOM 12030 N N . GLY B 1 508 ? -39.781 -12.578 -43.219 1 91.81 508 GLY B N 1
ATOM 12031 C CA . GLY B 1 508 ? -38.438 -13.094 -43.062 1 91.81 508 GLY B CA 1
ATOM 12032 C C . GLY B 1 508 ? -37.719 -12.555 -41.844 1 91.81 508 GLY B C 1
ATOM 12033 O O . GLY B 1 508 ? -36.531 -12.828 -41.625 1 91.81 508 GLY B O 1
ATOM 12034 N N . ASN B 1 509 ? -38.438 -11.742 -41.062 1 93.12 509 ASN B N 1
ATOM 12035 C CA . ASN B 1 509 ? -37.844 -11.195 -39.875 1 93.12 509 ASN B CA 1
ATOM 12036 C C . ASN B 1 509 ? -37.906 -12.188 -38.688 1 93.12 509 ASN B C 1
ATOM 12038 O O . ASN B 1 509 ? -38.844 -13 -38.625 1 93.12 509 ASN B O 1
ATOM 12042 N N . LEU B 1 510 ? -36.938 -12.109 -37.781 1 95.56 510 LEU B N 1
ATOM 12043 C CA . LEU B 1 510 ? -36.906 -12.984 -36.625 1 95.56 510 LEU B CA 1
ATOM 12044 C C . LEU B 1 510 ? -38 -12.648 -35.656 1 95.56 510 LEU B C 1
ATOM 12046 O O . LEU B 1 510 ? -38.344 -11.477 -35.438 1 95.56 510 LEU B O 1
ATOM 12050 N N . ILE B 1 511 ? -38.656 -13.625 -35.062 1 94.94 511 ILE B N 1
ATOM 12051 C CA . ILE B 1 511 ? -39.688 -13.477 -34.062 1 94.94 511 ILE B CA 1
ATOM 12052 C C . ILE B 1 511 ? -39.094 -13.703 -32.656 1 94.94 511 ILE B C 1
ATOM 12054 O O . ILE B 1 511 ? -38.625 -14.805 -32.375 1 94.94 511 ILE B O 1
ATOM 12058 N N . PHE B 1 512 ? -39.156 -12.578 -31.891 1 93.38 512 PHE B N 1
ATOM 12059 C CA . PHE B 1 512 ? -38.656 -12.68 -30.531 1 93.38 512 PHE B CA 1
ATOM 12060 C C . PHE B 1 512 ? -39.812 -12.625 -29.531 1 93.38 512 PHE B C 1
ATOM 12062 O O . PHE B 1 512 ? -40.812 -11.945 -29.781 1 93.38 512 PHE B O 1
ATOM 12069 N N . GLY B 1 513 ? -39.844 -13.398 -28.484 1 88.56 513 GLY B N 1
ATOM 12070 C CA . GLY B 1 513 ? -40.75 -13.211 -27.359 1 88.56 513 GLY B CA 1
ATOM 12071 C C . GLY B 1 513 ? -40.188 -12.25 -26.312 1 88.56 513 GLY B C 1
ATOM 12072 O O . GLY B 1 513 ? -39.5 -11.297 -26.656 1 88.56 513 GLY B O 1
ATOM 12073 N N . SER B 1 514 ? -40.656 -12.391 -25.141 1 90.25 514 SER B N 1
ATOM 12074 C CA . SER B 1 514 ? -40.094 -11.648 -24.016 1 90.25 514 SER B CA 1
ATOM 12075 C C . SER B 1 514 ? -38.625 -12.008 -23.797 1 90.25 514 SER B C 1
ATOM 12077 O O . SER B 1 514 ? -38.219 -13.133 -24.094 1 90.25 514 SER B O 1
ATOM 12079 N N . PRO B 1 515 ? -37.906 -11.055 -23.406 1 92.12 515 PRO B N 1
ATOM 12080 C CA . PRO B 1 515 ? -36.5 -11.398 -23.125 1 92.12 515 PRO B CA 1
ATOM 12081 C C . PRO B 1 515 ? -36.375 -12.586 -22.156 1 92.12 515 PRO B C 1
ATOM 12083 O O . PRO B 1 515 ? -37.156 -12.703 -21.219 1 92.12 515 PRO B O 1
ATOM 12086 N N . ILE B 1 516 ? -35.469 -13.422 -22.453 1 92.06 516 ILE B N 1
ATOM 12087 C CA . ILE B 1 516 ? -35.188 -14.539 -21.562 1 92.06 516 ILE B CA 1
ATOM 12088 C C . ILE B 1 516 ? -34.5 -14.031 -20.297 1 92.06 516 ILE B C 1
ATOM 12090 O O . ILE B 1 516 ? -34.781 -14.516 -19.203 1 92.06 516 ILE B O 1
ATOM 12094 N N . VAL B 1 517 ? -33.531 -13.164 -20.516 1 92.56 517 VAL B N 1
ATOM 12095 C CA . VAL B 1 517 ? -32.875 -12.469 -19.422 1 92.56 517 VAL B CA 1
ATOM 12096 C C . VAL B 1 517 ? -33.25 -10.992 -19.422 1 92.56 517 VAL B C 1
ATOM 12098 O O . VAL B 1 517 ? -33.031 -10.297 -20.422 1 92.56 517 VAL B O 1
ATOM 12101 N N . THR B 1 518 ? -33.875 -10.617 -18.359 1 91.44 518 THR B N 1
ATOM 12102 C CA . THR B 1 518 ? -34.219 -9.203 -18.188 1 91.44 518 THR B CA 1
ATOM 12103 C C . THR B 1 518 ? -33.156 -8.5 -17.328 1 91.44 518 THR B C 1
ATOM 12105 O O . THR B 1 518 ? -32.875 -8.938 -16.219 1 91.44 518 THR B O 1
ATOM 12108 N N . GLY B 1 519 ? -32.5 -7.648 -17.938 1 90.62 519 GLY B N 1
ATOM 12109 C CA . GLY B 1 519 ? -31.516 -6.922 -17.172 1 90.62 519 GLY B CA 1
ATOM 12110 C C . GLY B 1 519 ? -31.484 -5.438 -17.484 1 90.62 519 GLY B C 1
ATOM 12111 O O . GLY B 1 519 ? -32.531 -4.836 -17.75 1 90.62 519 GLY B O 1
ATOM 12112 N N . THR B 1 520 ? -30.297 -4.762 -17.156 1 90.19 520 THR B N 1
ATOM 12113 C CA . THR B 1 520 ? -30.109 -3.332 -17.375 1 90.19 520 THR B CA 1
ATOM 12114 C C . THR B 1 520 ? -28.812 -3.068 -18.125 1 90.19 520 THR B C 1
ATOM 12116 O O . THR B 1 520 ? -27.859 -3.855 -18.031 1 90.19 520 THR B O 1
ATOM 12119 N N . ASP B 1 521 ? -28.828 -2.062 -18.844 1 89.94 521 ASP B N 1
ATOM 12120 C CA . ASP B 1 521 ? -27.641 -1.66 -19.562 1 89.94 521 ASP B CA 1
ATOM 12121 C C . ASP B 1 521 ? -26.766 -0.725 -18.734 1 89.94 521 ASP B C 1
ATOM 12123 O O . ASP B 1 521 ? -25.672 -0.354 -19.141 1 89.94 521 ASP B O 1
ATOM 12127 N N . GLU B 1 522 ? -27.328 -0.409 -17.562 1 88.88 522 GLU B N 1
ATOM 12128 C CA . GLU B 1 522 ? -26.531 0.439 -16.672 1 88.88 522 GLU B CA 1
ATOM 12129 C C . GLU B 1 522 ? -25.438 -0.364 -15.969 1 88.88 522 GLU B C 1
ATOM 12131 O O . GLU B 1 522 ? -25.688 -1.466 -15.477 1 88.88 522 GLU B O 1
ATOM 12136 N N . LEU B 1 523 ? -24.266 0.175 -15.914 1 93.38 523 LEU B N 1
ATOM 12137 C CA . LEU B 1 523 ? -23.156 -0.474 -15.234 1 93.38 523 LEU B CA 1
ATOM 12138 C C . LEU B 1 523 ? -23.297 -0.358 -13.719 1 93.38 523 LEU B C 1
ATOM 12140 O O . LEU B 1 523 ? -23.328 0.749 -13.18 1 93.38 523 LEU B O 1
ATOM 12144 N N . GLY B 1 524 ? -23.438 -1.457 -13.047 1 93.62 524 GLY B N 1
ATOM 12145 C CA . GLY B 1 524 ? -23.375 -1.479 -11.594 1 93.62 524 GLY B CA 1
ATOM 12146 C C . GLY B 1 524 ? -21.969 -1.326 -11.047 1 93.62 524 GLY B C 1
ATOM 12147 O O . GLY B 1 524 ? -21.016 -1.237 -11.812 1 93.62 524 GLY B O 1
ATOM 12148 N N . LEU B 1 525 ? -21.844 -1.172 -9.672 1 94.56 525 LEU B N 1
ATOM 12149 C CA . LEU B 1 525 ? -20.531 -1.033 -9.039 1 94.56 525 LEU B CA 1
ATOM 12150 C C . LEU B 1 525 ? -20.391 -2.004 -7.875 1 94.56 525 LEU B C 1
ATOM 12152 O O . LEU B 1 525 ? -21.281 -2.113 -7.035 1 94.56 525 LEU B O 1
ATOM 12156 N N . SER B 1 526 ? -19.297 -2.697 -7.863 1 95.5 526 SER B N 1
ATOM 12157 C CA . SER B 1 526 ? -18.859 -3.48 -6.719 1 95.5 526 SER B CA 1
ATOM 12158 C C . SER B 1 526 ? -17.375 -3.264 -6.441 1 95.5 526 SER B C 1
ATOM 12160 O O . SER B 1 526 ? -16.547 -3.283 -7.367 1 95.5 526 SER B O 1
ATOM 12162 N N . GLU B 1 527 ? -17.047 -2.965 -5.121 1 94.81 527 GLU B N 1
ATOM 12163 C CA . GLU B 1 527 ? -15.664 -2.781 -4.723 1 94.81 527 GLU B CA 1
ATOM 12164 C C . GLU B 1 527 ? -15.297 -3.686 -3.551 1 94.81 527 GLU B C 1
ATOM 12166 O O . GLU B 1 527 ? -16.125 -3.93 -2.668 1 94.81 527 GLU B O 1
ATOM 12171 N N . SER B 1 528 ? -14.062 -4.16 -3.566 1 94.12 528 SER B N 1
ATOM 12172 C CA . SER B 1 528 ? -13.539 -4.945 -2.453 1 94.12 528 SER B CA 1
ATOM 12173 C C . SER B 1 528 ? -12.039 -4.734 -2.283 1 94.12 528 SER B C 1
ATOM 12175 O O . SER B 1 528 ? -11.359 -4.281 -3.209 1 94.12 528 SER B O 1
ATOM 12177 N N . GLY B 1 529 ? -11.641 -4.957 -1.048 1 92.56 529 GLY B N 1
ATOM 12178 C CA . GLY B 1 529 ? -10.227 -4.805 -0.747 1 92.56 529 GLY B CA 1
ATOM 12179 C C . GLY B 1 529 ? -9.734 -5.762 0.325 1 92.56 529 GLY B C 1
ATOM 12180 O O . GLY B 1 529 ? -10.531 -6.289 1.104 1 92.56 529 GLY B O 1
ATOM 12181 N N . SER B 1 530 ? -8.359 -6 0.303 1 93.75 530 SER B N 1
ATOM 12182 C CA . SER B 1 530 ? -7.641 -6.746 1.332 1 93.75 530 SER B CA 1
ATOM 12183 C C . SER B 1 530 ? -6.195 -6.281 1.446 1 93.75 530 SER B C 1
ATOM 12185 O O . SER B 1 530 ? -5.695 -5.566 0.575 1 93.75 530 SER B O 1
ATOM 12187 N N . GLY B 1 531 ? -5.613 -6.668 2.598 1 92.81 531 GLY B N 1
ATOM 12188 C CA . GLY B 1 531 ? -4.219 -6.289 2.771 1 92.81 531 GLY B CA 1
ATOM 12189 C C . GLY B 1 531 ? -3.594 -6.871 4.023 1 92.81 531 GLY B C 1
ATOM 12190 O O . GLY B 1 531 ? -4.266 -7.551 4.805 1 92.81 531 GLY B O 1
ATOM 12191 N N . SER B 1 532 ? -2.25 -6.656 4.121 1 95.12 532 SER B N 1
ATOM 12192 C CA . SER B 1 532 ? -1.511 -7.07 5.309 1 95.12 532 SER B CA 1
ATOM 12193 C C . SER B 1 532 ? -0.276 -6.199 5.523 1 95.12 532 SER B C 1
ATOM 12195 O O . SER B 1 532 ? 0.271 -5.645 4.566 1 95.12 532 SER B O 1
ATOM 12197 N N . ILE B 1 533 ? 0.082 -6.07 6.695 1 94.06 533 ILE B N 1
ATOM 12198 C CA . ILE B 1 533 ? 1.335 -5.441 7.102 1 94.06 533 ILE B CA 1
ATOM 12199 C C . ILE B 1 533 ? 2.139 -6.414 7.965 1 94.06 533 ILE B C 1
ATOM 12201 O O . ILE B 1 533 ? 1.612 -6.984 8.922 1 94.06 533 ILE B O 1
ATOM 12205 N N . THR B 1 534 ? 3.42 -6.582 7.621 1 95.44 534 THR B N 1
ATOM 12206 C CA . THR B 1 534 ? 4.27 -7.531 8.328 1 95.44 534 THR B CA 1
ATOM 12207 C C . THR B 1 534 ? 5.555 -6.859 8.805 1 95.44 534 THR B C 1
ATOM 12209 O O . THR B 1 534 ? 6.195 -6.129 8.047 1 95.44 534 THR B O 1
ATOM 12212 N N . THR B 1 535 ? 5.91 -7.027 10.031 1 94.25 535 THR B N 1
ATOM 12213 C CA . THR B 1 535 ? 7.207 -6.633 10.578 1 94.25 535 THR B CA 1
ATOM 12214 C C . THR B 1 535 ? 8.031 -7.855 10.961 1 94.25 535 THR B C 1
ATOM 12216 O O . THR B 1 535 ? 7.48 -8.867 11.406 1 94.25 535 THR B O 1
ATOM 12219 N N . TYR B 1 536 ? 9.289 -7.844 10.766 1 94.62 536 TYR B N 1
ATOM 12220 C CA . TYR B 1 536 ? 10.219 -8.938 11.047 1 94.62 536 TYR B CA 1
ATOM 12221 C C . TYR B 1 536 ? 11.5 -8.406 11.68 1 94.62 536 TYR B C 1
ATOM 12223 O O . TYR B 1 536 ? 12.086 -7.434 11.203 1 94.62 536 TYR B O 1
ATOM 12231 N N . LEU B 1 537 ? 11.945 -9 12.742 1 95.44 537 LEU B N 1
ATOM 12232 C CA . LEU B 1 537 ? 13.195 -8.703 13.43 1 95.44 537 LEU B CA 1
ATOM 12233 C C . LEU B 1 537 ? 14.062 -9.953 13.555 1 95.44 537 LEU B C 1
ATOM 12235 O O . LEU B 1 537 ? 13.562 -11.023 13.898 1 95.44 537 LEU B O 1
ATOM 12239 N N . GLU B 1 538 ? 15.336 -9.82 13.25 1 95.44 538 GLU B N 1
ATOM 12240 C CA . GLU B 1 538 ? 16.297 -10.914 13.336 1 95.44 538 GLU B CA 1
ATOM 12241 C C . GLU B 1 538 ? 17.625 -10.438 13.938 1 95.44 538 GLU B C 1
ATOM 12243 O O . GLU B 1 538 ? 18.141 -9.375 13.555 1 95.44 538 GLU B O 1
ATOM 12248 N N . GLY B 1 539 ? 18.172 -11.102 14.93 1 95.31 539 GLY B N 1
ATOM 12249 C CA . GLY B 1 539 ? 19.5 -10.906 15.5 1 95.31 539 GLY B CA 1
ATOM 12250 C C . GLY B 1 539 ? 20.328 -12.172 15.508 1 95.31 539 GLY B C 1
ATOM 12251 O O . GLY B 1 539 ? 19.828 -13.258 15.789 1 95.31 539 GLY B O 1
ATOM 12252 N N . SER B 1 540 ? 21.562 -12.039 15.07 1 95.56 540 SER B N 1
ATOM 12253 C CA . SER B 1 540 ? 22.406 -13.234 15.031 1 95.56 540 SER B CA 1
ATOM 12254 C C . SER B 1 540 ? 23.828 -12.922 15.477 1 95.56 540 SER B C 1
ATOM 12256 O O . SER B 1 540 ? 24.297 -11.789 15.336 1 95.56 540 SER B O 1
ATOM 12258 N N . ILE B 1 541 ? 24.469 -13.891 16.016 1 96.25 541 ILE B N 1
ATOM 12259 C CA . ILE B 1 541 ? 25.891 -13.922 16.328 1 96.25 541 ILE B CA 1
ATOM 12260 C C . ILE B 1 541 ? 26.547 -15.102 15.609 1 96.25 541 ILE B C 1
ATOM 12262 O O . ILE B 1 541 ? 26.062 -16.234 15.688 1 96.25 541 ILE B O 1
ATOM 12266 N N . ASN B 1 542 ? 27.594 -14.805 14.898 1 94.88 542 ASN B N 1
ATOM 12267 C CA . ASN B 1 542 ? 28.266 -15.812 14.094 1 94.88 542 ASN B CA 1
ATOM 12268 C C . ASN B 1 542 ? 29.75 -15.93 14.469 1 94.88 542 ASN B C 1
ATOM 12270 O O . ASN B 1 542 ? 30.391 -14.938 14.812 1 94.88 542 ASN B O 1
ATOM 12274 N N . TYR B 1 543 ? 30.203 -17.062 14.445 1 94.25 543 TYR B N 1
ATOM 12275 C CA . TYR B 1 543 ? 31.609 -17.359 14.719 1 94.25 543 TYR B CA 1
ATOM 12276 C C . TYR B 1 543 ? 32.188 -18.25 13.641 1 94.25 543 TYR B C 1
ATOM 12278 O O . TYR B 1 543 ? 31.594 -19.25 13.25 1 94.25 543 TYR B O 1
ATOM 12286 N N . ASN B 1 544 ? 33.312 -17.922 13.055 1 92.31 544 ASN B N 1
ATOM 12287 C CA . ASN B 1 544 ? 34.031 -18.703 12.062 1 92.31 544 ASN B CA 1
ATOM 12288 C C . ASN B 1 544 ? 35.562 -18.5 12.195 1 92.31 544 ASN B C 1
ATOM 12290 O O . ASN B 1 544 ? 36.062 -17.391 11.984 1 92.31 544 ASN B O 1
ATOM 12294 N N . ARG B 1 545 ? 36.25 -19.578 12.477 1 92.81 545 ARG B N 1
ATOM 12295 C CA . ARG B 1 545 ? 37.688 -19.438 12.68 1 92.81 545 ARG B CA 1
ATOM 12296 C C . ARG B 1 545 ? 38.438 -20.719 12.305 1 92.81 545 ARG B C 1
ATOM 12298 O O . ARG B 1 545 ? 37.906 -21.812 12.508 1 92.81 545 ARG B O 1
ATOM 12305 N N . LEU B 1 546 ? 39.5 -20.594 11.734 1 91.88 546 LEU B N 1
ATOM 12306 C CA . LEU B 1 546 ? 40.375 -21.688 11.398 1 91.88 546 LEU B CA 1
ATOM 12307 C C . LEU B 1 546 ? 41.531 -21.797 12.414 1 91.88 546 LEU B C 1
ATOM 12309 O O . LEU B 1 546 ? 42.312 -20.859 12.562 1 91.88 546 LEU B O 1
ATOM 12313 N N . PHE B 1 547 ? 41.625 -22.953 13.141 1 94 547 PHE B N 1
ATOM 12314 C CA . PHE B 1 547 ? 42.656 -23.188 14.125 1 94 547 PHE B CA 1
ATOM 12315 C C . PHE B 1 547 ? 43.75 -24.094 13.562 1 94 547 PHE B C 1
ATOM 12317 O O . PHE B 1 547 ? 43.438 -25.141 12.984 1 94 547 PHE B O 1
ATOM 12324 N N . ALA B 1 548 ? 45 -23.75 13.703 1 93.12 548 ALA B N 1
ATOM 12325 C CA . ALA B 1 548 ? 46.156 -24.531 13.312 1 93.12 548 ALA B CA 1
ATOM 12326 C C . ALA B 1 548 ? 46.094 -24.938 11.844 1 93.12 548 ALA B C 1
ATOM 12328 O O . ALA B 1 548 ? 46.5 -26.047 11.477 1 93.12 548 ALA B O 1
ATOM 12329 N N . GLU B 1 549 ? 45.312 -24.203 11.039 1 88 549 GLU B N 1
ATOM 12330 C CA . GLU B 1 549 ? 45.125 -24.422 9.602 1 88 549 GLU B CA 1
ATOM 12331 C C . GLU B 1 549 ? 44.5 -25.781 9.312 1 88 549 GLU B C 1
ATOM 12333 O O . GLU B 1 549 ? 44.656 -26.312 8.211 1 88 549 GLU B O 1
ATOM 12338 N N . LYS B 1 550 ? 43.938 -26.406 10.297 1 92 550 LYS B N 1
ATOM 12339 C CA . LYS B 1 550 ? 43.375 -27.734 10.109 1 92 550 LYS B CA 1
ATOM 12340 C C . LYS B 1 550 ? 41.938 -27.781 10.617 1 92 550 LYS B C 1
ATOM 12342 O O . LYS B 1 550 ? 41.094 -28.5 10.062 1 92 550 LYS B O 1
ATOM 12347 N N . HIS B 1 551 ? 41.719 -27.141 11.773 1 94.94 551 HIS B N 1
ATOM 12348 C CA . HIS B 1 551 ? 40.406 -27.219 12.422 1 94.94 551 HIS B CA 1
ATOM 12349 C C . HIS B 1 551 ? 39.594 -25.984 12.117 1 94.94 551 HIS B C 1
ATOM 12351 O O . HIS B 1 551 ? 39.844 -24.891 12.641 1 94.94 551 HIS B O 1
ATOM 12357 N N . ARG B 1 552 ? 38.594 -26.125 11.297 1 93.69 552 ARG B N 1
ATOM 12358 C CA . ARG B 1 552 ? 37.656 -25.031 11.039 1 93.69 552 ARG B CA 1
ATOM 12359 C C . ARG B 1 552 ? 36.406 -25.156 11.906 1 93.69 552 ARG B C 1
ATOM 12361 O O . ARG B 1 552 ? 35.719 -26.188 11.867 1 93.69 552 ARG B O 1
ATOM 12368 N N . VAL B 1 553 ? 36.125 -24.125 12.688 1 94.81 553 VAL B N 1
ATOM 12369 C CA . VAL B 1 553 ? 35 -24.156 13.594 1 94.81 553 VAL B CA 1
ATOM 12370 C C . VAL B 1 553 ? 34.062 -23 13.273 1 94.81 553 VAL B C 1
ATOM 12372 O O . VAL B 1 553 ? 34.5 -21.859 13.102 1 94.81 553 VAL B O 1
ATOM 12375 N N . GLY B 1 554 ? 32.812 -23.344 13.086 1 93.06 554 GLY B N 1
ATOM 12376 C CA . GLY B 1 554 ? 31.766 -22.344 12.883 1 93.06 554 GLY B CA 1
ATOM 12377 C C . GLY B 1 554 ? 30.609 -22.484 13.867 1 93.06 554 GLY B C 1
ATOM 12378 O O . GLY B 1 554 ? 30.266 -23.594 14.273 1 93.06 554 GLY B O 1
ATOM 12379 N N . ALA B 1 555 ? 29.984 -21.328 14.227 1 94.69 555 ALA B N 1
ATOM 12380 C CA . ALA B 1 555 ? 28.812 -21.312 15.102 1 94.69 555 ALA B CA 1
ATOM 12381 C C . ALA B 1 555 ? 27.891 -20.141 14.781 1 94.69 555 ALA B C 1
ATOM 12383 O O . ALA B 1 555 ? 28.359 -19.078 14.336 1 94.69 555 ALA B O 1
ATOM 12384 N N . MET B 1 556 ? 26.641 -20.359 14.953 1 94.94 556 MET B N 1
ATOM 12385 C CA . MET B 1 556 ? 25.656 -19.297 14.75 1 94.94 556 MET B CA 1
ATOM 12386 C C . MET B 1 556 ? 24.531 -19.406 15.766 1 94.94 556 MET B C 1
ATOM 12388 O O . MET B 1 556 ? 24.016 -20.5 16.031 1 94.94 556 MET B O 1
ATOM 12392 N N . LEU B 1 557 ? 24.156 -18.375 16.406 1 95.88 557 LEU B N 1
ATOM 12393 C CA . LEU B 1 557 ? 22.969 -18.219 17.234 1 95.88 557 LEU B CA 1
ATOM 12394 C C . LEU B 1 557 ? 22.094 -17.094 16.719 1 95.88 557 LEU B C 1
ATOM 12396 O O . LEU B 1 557 ? 22.578 -15.969 16.531 1 95.88 557 LEU B O 1
ATOM 12400 N N . LEU B 1 558 ? 20.812 -17.422 16.453 1 95.81 558 LEU B N 1
ATOM 12401 C CA . LEU B 1 558 ? 19.953 -16.438 15.82 1 95.81 558 LEU B CA 1
ATOM 12402 C C . LEU B 1 558 ? 18.578 -16.391 16.5 1 95.81 558 LEU B C 1
ATOM 12404 O O . LEU B 1 558 ? 18.016 -17.438 16.812 1 95.81 558 LEU B O 1
ATOM 12408 N N . TYR B 1 559 ? 18.094 -15.25 16.766 1 95.44 559 TYR B N 1
ATOM 12409 C CA . TYR B 1 559 ? 16.734 -14.984 17.234 1 95.44 559 TYR B CA 1
ATOM 12410 C C . TYR B 1 559 ? 15.922 -14.258 16.172 1 95.44 559 TYR B C 1
ATOM 12412 O O . TYR B 1 559 ? 16.438 -13.383 15.477 1 95.44 559 TYR B O 1
ATOM 12420 N N . ASN B 1 560 ? 14.641 -14.688 15.984 1 93 560 ASN B N 1
ATOM 12421 C CA . ASN B 1 560 ? 13.781 -13.961 15.047 1 93 560 ASN B CA 1
ATOM 12422 C C . ASN B 1 560 ? 12.352 -13.859 15.57 1 93 560 ASN B C 1
ATOM 12424 O O . ASN B 1 560 ? 11.93 -14.656 16.406 1 93 560 ASN B O 1
ATOM 12428 N N . HIS B 1 561 ? 11.695 -12.891 15.188 1 94 561 HIS B N 1
ATOM 12429 C CA . HIS B 1 561 ? 10.281 -12.695 15.492 1 94 561 HIS B CA 1
ATOM 12430 C C . HIS B 1 561 ? 9.562 -12.008 14.336 1 94 561 HIS B C 1
ATOM 12432 O O . HIS B 1 561 ? 10.109 -11.109 13.695 1 94 561 HIS B O 1
ATOM 12438 N N . LYS B 1 562 ? 8.266 -12.445 13.992 1 93.12 562 LYS B N 1
ATOM 12439 C CA . LYS B 1 562 ? 7.445 -11.945 12.898 1 93.12 562 LYS B CA 1
ATOM 12440 C C . LYS B 1 562 ? 6.023 -11.648 13.359 1 93.12 562 LYS B C 1
ATOM 12442 O O . LYS B 1 562 ? 5.422 -12.445 14.086 1 93.12 562 LYS B O 1
ATOM 12447 N N . VAL B 1 563 ? 5.488 -10.5 13.023 1 94.75 563 VAL B N 1
ATOM 12448 C CA . VAL B 1 563 ? 4.109 -10.109 13.312 1 94.75 563 VAL B CA 1
ATOM 12449 C C . VAL B 1 563 ? 3.408 -9.695 12.016 1 94.75 563 VAL B C 1
ATOM 12451 O O . VAL B 1 563 ? 3.91 -8.844 11.281 1 94.75 563 VAL B O 1
ATOM 12454 N N . THR B 1 564 ? 2.275 -10.266 11.703 1 94.38 564 THR B N 1
ATOM 12455 C CA . THR B 1 564 ? 1.498 -9.93 10.508 1 94.38 564 THR B CA 1
ATOM 12456 C C . THR B 1 564 ? 0.089 -9.484 10.891 1 94.38 564 THR B C 1
ATOM 12458 O O . THR B 1 564 ? -0.619 -10.203 11.609 1 94.38 564 THR B O 1
ATOM 12461 N N . ASN B 1 565 ? -0.331 -8.32 10.453 1 94.38 565 ASN B N 1
ATOM 12462 C CA . ASN B 1 565 ? -1.696 -7.824 10.594 1 94.38 565 ASN B CA 1
ATOM 12463 C C . ASN B 1 565 ? -2.457 -7.898 9.273 1 94.38 565 ASN B C 1
ATOM 12465 O O . ASN B 1 565 ? -2.139 -7.172 8.328 1 94.38 565 ASN B O 1
ATOM 12469 N N . LYS B 1 566 ? -3.465 -8.758 9.289 1 93.94 566 LYS B N 1
ATOM 12470 C CA . LYS B 1 566 ? -4.328 -8.797 8.117 1 93.94 566 LYS B CA 1
ATOM 12471 C C . LYS B 1 566 ? -5.402 -7.719 8.18 1 93.94 566 LYS B C 1
ATOM 12473 O O . LYS B 1 566 ? -5.934 -7.43 9.25 1 93.94 566 LYS B O 1
ATOM 12478 N N . LYS B 1 567 ? -5.711 -7.199 7.051 1 92.94 567 LYS B N 1
ATOM 12479 C CA . LYS B 1 567 ? -6.652 -6.086 7 1 92.94 567 LYS B CA 1
ATOM 12480 C C . LYS B 1 567 ? -7.887 -6.449 6.18 1 92.94 567 LYS B C 1
ATOM 12482 O O . LYS B 1 567 ? -7.809 -7.266 5.262 1 92.94 567 LYS B O 1
ATOM 12487 N N . LEU B 1 568 ? -9.078 -5.828 6.605 1 94.5 568 LEU B N 1
ATOM 12488 C CA . LEU B 1 568 ? -10.344 -5.984 5.906 1 94.5 568 LEU B CA 1
ATOM 12489 C C . LEU B 1 568 ? -10.75 -7.453 5.836 1 94.5 568 LEU B C 1
ATOM 12491 O O . LEU B 1 568 ? -11.086 -7.957 4.758 1 94.5 568 LEU B O 1
ATOM 12495 N N . THR B 1 569 ? -10.594 -8.141 6.938 1 91.81 569 THR B N 1
ATOM 12496 C CA . THR B 1 569 ? -10.961 -9.547 7.031 1 91.81 569 THR B CA 1
ATOM 12497 C C . THR B 1 569 ? -12.43 -9.703 7.41 1 91.81 569 THR B C 1
ATOM 12499 O O . THR B 1 569 ? -13.055 -10.719 7.102 1 91.81 569 THR B O 1
ATOM 12502 N N . TYR B 1 570 ? -12.875 -8.812 8.211 1 90.81 570 TYR B N 1
ATOM 12503 C CA . TYR B 1 570 ? -14.234 -8.789 8.75 1 90.81 570 TYR B CA 1
ATOM 12504 C C . TYR B 1 570 ? -14.5 -10.023 9.602 1 90.81 570 TYR B C 1
ATOM 12506 O O . TYR B 1 570 ? -15.625 -10.539 9.625 1 90.81 570 TYR B O 1
ATOM 12514 N N . SER B 1 571 ? -13.422 -10.516 10.156 1 89.81 571 SER B N 1
ATOM 12515 C CA . SER B 1 571 ? -13.453 -11.633 11.094 1 89.81 571 SER B CA 1
ATOM 12516 C C . SER B 1 571 ? -12.789 -11.258 12.414 1 89.81 571 SER B C 1
ATOM 12518 O O . SER B 1 571 ? -11.672 -10.727 12.422 1 89.81 571 SER B O 1
ATOM 12520 N N . LYS B 1 572 ? -13.492 -11.523 13.484 1 88.12 572 LYS B N 1
ATOM 12521 C CA . LYS B 1 572 ? -12.969 -11.195 14.805 1 88.12 572 LYS B CA 1
ATOM 12522 C C . LYS B 1 572 ? -11.664 -11.922 15.086 1 88.12 572 LYS B C 1
ATOM 12524 O O . LYS B 1 572 ? -10.781 -11.391 15.766 1 88.12 572 LYS B O 1
ATOM 12529 N N . THR B 1 573 ? -11.508 -13.094 14.492 1 87.12 573 THR B N 1
ATOM 12530 C CA . THR B 1 573 ? -10.336 -13.914 14.758 1 87.12 573 THR B CA 1
ATOM 12531 C C . THR B 1 573 ? -9.203 -13.57 13.789 1 87.12 573 THR B C 1
ATOM 12533 O O . THR B 1 573 ? -8.055 -13.414 14.203 1 87.12 573 THR B O 1
ATOM 12536 N N . LEU B 1 574 ? -9.57 -13.383 12.531 1 89.62 574 LEU B N 1
ATOM 12537 C CA . LEU B 1 574 ? -8.547 -13.188 11.508 1 89.62 574 LEU B CA 1
ATOM 12538 C C . LEU B 1 574 ? -7.973 -11.781 11.578 1 89.62 574 LEU B C 1
ATOM 12540 O O . LEU B 1 574 ? -6.875 -11.523 11.078 1 89.62 574 LEU B O 1
ATOM 12544 N N . SER B 1 575 ? -8.727 -10.852 12.172 1 91.94 575 SER B N 1
ATOM 12545 C CA . SER B 1 575 ? -8.273 -9.469 12.266 1 91.94 575 SER B CA 1
ATOM 12546 C C . SER B 1 575 ? -7.191 -9.305 13.32 1 91.94 575 SER B C 1
ATOM 12548 O O . SER B 1 575 ? -6.5 -8.281 13.359 1 91.94 575 SER B O 1
ATOM 12550 N N . LEU B 1 576 ? -6.996 -10.297 14.219 1 92.12 576 LEU B N 1
ATOM 12551 C CA . LEU B 1 576 ? -5.945 -10.242 15.234 1 92.12 576 LEU B CA 1
ATOM 12552 C C . LEU B 1 576 ? -4.586 -10.562 14.625 1 92.12 576 LEU B C 1
ATOM 12554 O O . LEU B 1 576 ? -4.492 -11.375 13.695 1 92.12 576 LEU B O 1
ATOM 12558 N N . PRO B 1 577 ? -3.561 -10.07 15.195 1 91.88 577 PRO B N 1
ATOM 12559 C CA . PRO B 1 577 ? -2.23 -10.281 14.617 1 91.88 577 PRO B CA 1
ATOM 12560 C C . PRO B 1 577 ? -1.766 -11.727 14.703 1 91.88 577 PRO B C 1
ATOM 12562 O O . PRO B 1 577 ? -2.047 -12.414 15.695 1 91.88 577 PRO B O 1
ATOM 12565 N N . TYR B 1 578 ? -1.062 -12.148 13.664 1 91.81 578 TYR B N 1
ATOM 12566 C CA . TYR B 1 578 ? -0.342 -13.414 13.656 1 91.81 578 TYR B CA 1
ATOM 12567 C C . TYR B 1 578 ? 1.08 -13.234 14.18 1 91.81 578 TYR B C 1
ATOM 12569 O O . TYR B 1 578 ? 1.819 -12.375 13.695 1 91.81 578 TYR B O 1
ATOM 12577 N N . LYS B 1 579 ? 1.454 -14.086 15.141 1 90.38 579 LYS B N 1
ATOM 12578 C CA . LYS B 1 579 ? 2.762 -13.914 15.773 1 90.38 579 LYS B CA 1
ATOM 12579 C C . LYS B 1 579 ? 3.568 -15.211 15.734 1 90.38 579 LYS B C 1
ATOM 12581 O O . LYS B 1 579 ? 3.014 -16.297 15.906 1 90.38 579 LYS B O 1
ATOM 12586 N N . TYR B 1 580 ? 4.863 -15.023 15.398 1 89.75 580 TYR B N 1
ATOM 12587 C CA . TYR B 1 580 ? 5.832 -16.109 15.359 1 89.75 580 TYR B CA 1
ATOM 12588 C C . TYR B 1 580 ? 7.152 -15.688 15.992 1 89.75 580 TYR B C 1
ATOM 12590 O O . TYR B 1 580 ? 7.582 -14.539 15.844 1 89.75 580 TYR B O 1
ATOM 12598 N N . GLN B 1 581 ? 7.75 -16.609 16.781 1 92 581 GLN B N 1
ATOM 12599 C CA . GLN B 1 581 ? 9.086 -16.359 17.312 1 92 581 GLN B CA 1
ATOM 12600 C C . GLN B 1 581 ? 9.922 -17.641 17.297 1 92 581 GLN B C 1
ATOM 12602 O O . GLN B 1 581 ? 9.383 -18.75 17.25 1 92 581 GLN B O 1
ATOM 12607 N N . GLY B 1 582 ? 11.227 -17.484 17.188 1 91.56 582 GLY B N 1
ATOM 12608 C CA . GLY B 1 582 ? 12.078 -18.656 17.125 1 91.56 582 GLY B CA 1
ATOM 12609 C C . GLY B 1 582 ? 13.523 -18.375 17.469 1 91.56 582 GLY B C 1
ATOM 12610 O O . GLY B 1 582 ? 13.961 -17.219 17.438 1 91.56 582 GLY B O 1
ATOM 12611 N N . LEU B 1 583 ? 14.18 -19.391 17.906 1 94.06 583 LEU B N 1
ATOM 12612 C CA . LEU B 1 583 ? 15.617 -19.438 18.141 1 94.06 583 LEU B CA 1
ATOM 12613 C C . LEU B 1 583 ? 16.266 -20.5 17.266 1 94.06 583 LEU B C 1
ATOM 12615 O O . LEU B 1 583 ? 15.742 -21.609 17.125 1 94.06 583 LEU B O 1
ATOM 12619 N N . ALA B 1 584 ? 17.281 -20.141 16.594 1 93.5 584 ALA B N 1
ATOM 12620 C CA . ALA B 1 584 ? 18.016 -21.078 15.742 1 93.5 584 ALA B CA 1
ATOM 12621 C C . ALA B 1 584 ? 19.484 -21.141 16.125 1 93.5 584 ALA B C 1
ATOM 12623 O O . ALA B 1 584 ? 20.062 -20.141 16.531 1 93.5 584 ALA B O 1
ATOM 12624 N N . GLY B 1 585 ? 20.062 -22.281 16.016 1 94.12 585 GLY B N 1
ATOM 12625 C CA . GLY B 1 585 ? 21.469 -22.5 16.281 1 94.12 585 GLY B CA 1
ATOM 12626 C C . GLY B 1 585 ? 22.125 -23.438 15.281 1 94.12 585 GLY B C 1
ATOM 12627 O O . GLY B 1 585 ? 21.484 -24.359 14.766 1 94.12 585 GLY B O 1
ATOM 12628 N N . ARG B 1 586 ? 23.406 -23.219 14.984 1 94.25 586 ARG B N 1
ATOM 12629 C CA . ARG B 1 586 ? 24.188 -24.047 14.078 1 94.25 586 ARG B CA 1
ATOM 12630 C C . ARG B 1 586 ? 25.641 -24.156 14.539 1 94.25 586 ARG B C 1
ATOM 12632 O O . ARG B 1 586 ? 26.219 -23.156 14.977 1 94.25 586 ARG B O 1
ATOM 12639 N N . VAL B 1 587 ? 26.172 -25.312 14.555 1 95 587 VAL B N 1
ATOM 12640 C CA . VAL B 1 587 ? 27.578 -25.547 14.828 1 95 587 VAL B CA 1
ATOM 12641 C C . VAL B 1 587 ? 28.188 -26.391 13.703 1 95 587 VAL B C 1
ATOM 12643 O O . VAL B 1 587 ? 27.609 -27.406 13.297 1 95 587 VAL B O 1
ATOM 12646 N N . THR B 1 588 ? 29.25 -25.938 13.188 1 93.75 588 THR B N 1
ATOM 12647 C CA . THR B 1 588 ? 29.922 -26.656 12.109 1 93.75 588 THR B CA 1
ATOM 12648 C C . THR B 1 588 ? 31.375 -26.938 12.484 1 93.75 588 THR B C 1
ATOM 12650 O O . THR B 1 588 ? 32.031 -26.125 13.141 1 93.75 588 THR B O 1
ATOM 12653 N N . TYR B 1 589 ? 31.891 -28.062 12.094 1 95.31 589 TYR B N 1
ATOM 12654 C CA . TYR B 1 589 ? 33.281 -28.469 12.312 1 95.31 589 TYR B CA 1
ATOM 12655 C C . TYR B 1 589 ? 33.844 -29.141 11.07 1 95.31 589 TYR B C 1
ATOM 12657 O O . TYR B 1 589 ? 33.188 -29.984 10.461 1 95.31 589 TYR B O 1
ATOM 12665 N N . ALA B 1 590 ? 34.969 -28.734 10.711 1 95.5 590 ALA B N 1
ATOM 12666 C CA . ALA B 1 590 ? 35.688 -29.359 9.602 1 95.5 590 ALA B CA 1
ATOM 12667 C C . ALA B 1 590 ? 37.125 -29.641 9.984 1 95.5 590 ALA B C 1
ATOM 12669 O O . ALA B 1 590 ? 37.812 -28.797 10.562 1 95.5 590 ALA B O 1
ATOM 12670 N N . PHE B 1 591 ? 37.656 -30.891 9.727 1 95.12 591 PHE B N 1
ATOM 12671 C CA . PHE B 1 591 ? 39.062 -31.266 9.938 1 95.12 591 PHE B CA 1
ATOM 12672 C C . PHE B 1 591 ? 39.781 -31.438 8.602 1 95.12 591 PHE B C 1
ATOM 12674 O O . PHE B 1 591 ? 39.438 -32.312 7.812 1 95.12 591 PHE B O 1
ATOM 12681 N N . LYS B 1 592 ? 40.75 -30.562 8.297 1 92.75 592 LYS B N 1
ATOM 12682 C CA . LYS B 1 592 ? 41.562 -30.531 7.086 1 92.75 592 LYS B CA 1
ATOM 12683 C C . LYS B 1 592 ? 40.688 -30.453 5.832 1 92.75 592 LYS B C 1
ATOM 12685 O O . LYS B 1 592 ? 41.031 -31.031 4.801 1 92.75 592 LYS B O 1
ATOM 12690 N N . ASP B 1 593 ? 39.469 -29.984 6.004 1 90.81 593 ASP B N 1
ATOM 12691 C CA . ASP B 1 593 ? 38.5 -29.859 4.922 1 90.81 593 ASP B CA 1
ATOM 12692 C C . ASP B 1 593 ? 38.25 -31.219 4.262 1 90.81 593 ASP B C 1
ATOM 12694 O O . ASP B 1 593 ? 38.125 -31.312 3.039 1 90.81 593 ASP B O 1
ATOM 12698 N N . THR B 1 594 ? 38.312 -32.25 4.996 1 94.38 594 THR B N 1
ATOM 12699 C CA . THR B 1 594 ? 38.094 -33.625 4.555 1 94.38 594 THR B CA 1
ATOM 12700 C C . THR B 1 594 ? 36.938 -34.25 5.293 1 94.38 594 THR B C 1
ATOM 12702 O O . THR B 1 594 ? 36.125 -34.969 4.688 1 94.38 594 THR B O 1
ATOM 12705 N N . TYR B 1 595 ? 36.938 -34.031 6.637 1 96.69 595 TYR B N 1
ATOM 12706 C CA . TYR B 1 595 ? 35.844 -34.5 7.461 1 96.69 595 TYR B CA 1
ATOM 12707 C C . TYR B 1 595 ? 34.969 -33.344 7.953 1 96.69 595 TYR B C 1
ATOM 12709 O O . TYR B 1 595 ? 35.5 -32.344 8.484 1 96.69 595 TYR B O 1
ATOM 12717 N N . PHE B 1 596 ? 33.781 -33.5 7.75 1 96.25 596 PHE B N 1
ATOM 12718 C CA . PHE B 1 596 ? 32.844 -32.406 8.102 1 96.25 596 PHE B CA 1
ATOM 12719 C C . PHE B 1 596 ? 31.766 -32.906 9.039 1 96.25 596 PHE B C 1
ATOM 12721 O O . PHE B 1 596 ? 31.281 -34.031 8.898 1 96.25 596 PHE B O 1
ATOM 12728 N N . ALA B 1 597 ? 31.297 -32.125 9.992 1 96.12 597 ALA B N 1
ATOM 12729 C CA . ALA B 1 597 ? 30.172 -32.344 10.891 1 96.12 597 ALA B CA 1
ATOM 12730 C C . ALA B 1 597 ? 29.406 -31.062 11.156 1 96.12 597 ALA B C 1
ATOM 12732 O O . ALA B 1 597 ? 30 -29.984 11.281 1 96.12 597 ALA B O 1
ATOM 12733 N N . GLU B 1 598 ? 28.109 -31.234 11.172 1 94.75 598 GLU B N 1
ATOM 12734 C CA . GLU B 1 598 ? 27.25 -30.078 11.406 1 94.75 598 GLU B CA 1
ATOM 12735 C C . GLU B 1 598 ? 26.078 -30.438 12.312 1 94.75 598 GLU B C 1
ATOM 12737 O O . GLU B 1 598 ? 25.5 -31.516 12.188 1 94.75 598 GLU B O 1
ATOM 12742 N N . PHE B 1 599 ? 25.812 -29.562 13.234 1 94.69 599 PHE B N 1
ATOM 12743 C CA . PHE B 1 599 ? 24.641 -29.656 14.094 1 94.69 599 PHE B CA 1
ATOM 12744 C C . PHE B 1 599 ? 23.781 -28.406 13.992 1 94.69 599 PHE B C 1
ATOM 12746 O O . PHE B 1 599 ? 24.266 -27.297 14.172 1 94.69 599 PHE B O 1
ATOM 12753 N N . ASN B 1 600 ? 22.516 -28.578 13.633 1 92.81 600 ASN B N 1
ATOM 12754 C CA . ASN B 1 600 ? 21.547 -27.484 13.547 1 92.81 600 ASN B CA 1
ATOM 12755 C C . ASN B 1 600 ? 20.375 -27.703 14.5 1 92.81 600 ASN B C 1
ATOM 12757 O O . ASN B 1 600 ? 20 -28.844 14.781 1 92.81 600 ASN B O 1
ATOM 12761 N N . MET B 1 601 ? 19.766 -26.609 14.906 1 92 601 MET B N 1
ATOM 12762 C CA . MET B 1 601 ? 18.594 -26.75 15.766 1 92 601 MET B CA 1
ATOM 12763 C C . MET B 1 601 ? 17.656 -25.562 15.586 1 92 601 MET B C 1
ATOM 12765 O O . MET B 1 601 ? 18.109 -24.422 15.375 1 92 601 MET B O 1
ATOM 12769 N N . GLY B 1 602 ? 16.359 -25.781 15.602 1 91.38 602 GLY B N 1
ATOM 12770 C CA . GLY B 1 602 ? 15.312 -24.766 15.664 1 91.38 602 GLY B CA 1
ATOM 12771 C C . GLY B 1 602 ? 14.398 -24.938 16.875 1 91.38 602 GLY B C 1
ATOM 12772 O O . GLY B 1 602 ? 14.039 -26.047 17.234 1 91.38 602 GLY B O 1
ATOM 12773 N N . TYR B 1 603 ? 14.227 -23.859 17.578 1 93.19 603 TYR B N 1
ATOM 12774 C CA . TYR B 1 603 ? 13.266 -23.766 18.672 1 93.19 603 TYR B CA 1
ATOM 12775 C C . TYR B 1 603 ? 12.227 -22.688 18.375 1 93.19 603 TYR B C 1
ATOM 12777 O O . TYR B 1 603 ? 12.469 -21.5 18.609 1 93.19 603 TYR B O 1
ATOM 12785 N N . ASN B 1 604 ? 11.039 -23.172 18.016 1 91.56 604 ASN B N 1
ATOM 12786 C CA . ASN B 1 604 ? 10.047 -22.25 17.469 1 91.56 604 ASN B CA 1
ATOM 12787 C C . ASN B 1 604 ? 8.766 -22.25 18.297 1 91.56 604 ASN B C 1
ATOM 12789 O O . ASN B 1 604 ? 8.367 -23.281 18.844 1 91.56 604 ASN B O 1
ATOM 12793 N N . GLY B 1 605 ? 8.156 -21.094 18.344 1 90 605 GLY B N 1
ATOM 12794 C CA . GLY B 1 605 ? 6.879 -20.938 19.016 1 90 605 GLY B CA 1
ATOM 12795 C C . GLY B 1 605 ? 5.742 -20.594 18.062 1 90 605 GLY B C 1
ATOM 12796 O O . GLY B 1 605 ? 5.934 -19.844 17.109 1 90 605 GLY B O 1
ATOM 12797 N N . SER B 1 606 ? 4.543 -21.266 18.359 1 87.5 606 SER B N 1
ATOM 12798 C CA . SER B 1 606 ? 3.334 -21.016 17.578 1 87.5 606 SER B CA 1
ATOM 12799 C C . SER B 1 606 ? 2.174 -20.594 18.484 1 87.5 606 SER B C 1
ATOM 12801 O O . SER B 1 606 ? 2.023 -21.125 19.594 1 87.5 606 SER B O 1
ATOM 12803 N N . GLU B 1 607 ? 1.355 -19.734 17.969 1 86.62 607 GLU B N 1
ATOM 12804 C CA . GLU B 1 607 ? 0.189 -19.281 18.719 1 86.62 607 GLU B CA 1
ATOM 12805 C C . GLU B 1 607 ? -0.955 -20.281 18.625 1 86.62 607 GLU B C 1
ATOM 12807 O O . GLU B 1 607 ? -1.912 -20.203 19.406 1 86.62 607 GLU B O 1
ATOM 12812 N N . ASN B 1 608 ? -0.908 -21.203 17.766 1 84.75 608 ASN B N 1
ATOM 12813 C CA . ASN B 1 608 ? -2.012 -22.109 17.484 1 84.75 608 ASN B CA 1
ATOM 12814 C C . ASN B 1 608 ? -2.137 -23.188 18.562 1 84.75 608 ASN B C 1
ATOM 12816 O O . ASN B 1 608 ? -3.16 -23.875 18.641 1 84.75 608 ASN B O 1
ATOM 12820 N N . PHE B 1 609 ? -1.128 -23.297 19.375 1 87 609 PHE B N 1
ATOM 12821 C CA . PHE B 1 609 ? -1.123 -24.391 20.328 1 87 609 PHE B CA 1
ATOM 12822 C C . PHE B 1 609 ? -1.309 -23.891 21.75 1 87 609 PHE B C 1
ATOM 12824 O O . PHE B 1 609 ? -1.038 -22.719 22.031 1 87 609 PHE B O 1
ATOM 12831 N N . ALA B 1 610 ? -1.797 -24.797 22.562 1 86.38 610 ALA B N 1
ATOM 12832 C CA . ALA B 1 610 ? -2.076 -24.438 23.953 1 86.38 610 ALA B CA 1
ATOM 12833 C C . ALA B 1 610 ? -0.783 -24.219 24.734 1 86.38 610 ALA B C 1
ATOM 12835 O O . ALA B 1 610 ? 0.288 -24.656 24.312 1 86.38 610 ALA B O 1
ATOM 12836 N N . LYS B 1 611 ? -0.957 -23.562 25.859 1 85.62 611 LYS B N 1
ATOM 12837 C CA . LYS B 1 611 ? 0.188 -23.344 26.734 1 85.62 611 LYS B CA 1
ATOM 12838 C C . LYS B 1 611 ? 0.849 -24.656 27.125 1 85.62 611 LYS B C 1
ATOM 12840 O O . LYS B 1 611 ? 0.163 -25.625 27.453 1 85.62 611 LYS B O 1
ATOM 12845 N N . GLY B 1 612 ? 2.086 -24.75 27.109 1 84.25 612 GLY B N 1
ATOM 12846 C CA . GLY B 1 612 ? 2.824 -25.984 27.375 1 84.25 612 GLY B CA 1
ATOM 12847 C C . GLY B 1 612 ? 3.268 -26.688 26.109 1 84.25 612 GLY B C 1
ATOM 12848 O O . GLY B 1 612 ? 4.203 -27.5 26.141 1 84.25 612 GLY B O 1
ATOM 12849 N N . HIS B 1 613 ? 2.525 -26.469 25 1 87.12 613 HIS B N 1
ATOM 12850 C CA . HIS B 1 613 ? 2.857 -27.109 23.734 1 87.12 613 HIS B CA 1
ATOM 12851 C C . HIS B 1 613 ? 3.217 -26.078 22.672 1 87.12 613 HIS B C 1
ATOM 12853 O O . HIS B 1 613 ? 3.355 -26.422 21.5 1 87.12 613 HIS B O 1
ATOM 12859 N N . ARG B 1 614 ? 3.344 -24.906 23.047 1 89.25 614 ARG B N 1
ATOM 12860 C CA . ARG B 1 614 ? 3.49 -23.797 22.109 1 89.25 614 ARG B CA 1
ATOM 12861 C C . ARG B 1 614 ? 4.867 -23.828 21.453 1 89.25 614 ARG B C 1
ATOM 12863 O O . ARG B 1 614 ? 5.035 -23.344 20.328 1 89.25 614 ARG B O 1
ATOM 12870 N N . PHE B 1 615 ? 5.82 -24.406 22.156 1 91.62 615 PHE B N 1
ATOM 12871 C CA . PHE B 1 615 ? 7.176 -24.375 21.625 1 91.62 615 PHE B CA 1
ATOM 12872 C C . PHE B 1 615 ? 7.629 -25.766 21.219 1 91.62 615 PHE B C 1
ATOM 12874 O O . PHE B 1 615 ? 7.312 -26.75 21.891 1 91.62 615 PHE B O 1
ATOM 12881 N N . GLY B 1 616 ? 8.289 -25.875 20.062 1 90.44 616 GLY B N 1
ATOM 12882 C CA . GLY B 1 616 ? 8.852 -27.125 19.562 1 90.44 616 GLY B CA 1
ATOM 12883 C C . GLY B 1 616 ? 10.352 -27.062 19.344 1 90.44 616 GLY B C 1
ATOM 12884 O O . GLY B 1 616 ? 10.883 -26.031 18.938 1 90.44 616 GLY B O 1
ATOM 12885 N N . PHE B 1 617 ? 11 -28.156 19.641 1 92.19 617 PHE B N 1
ATOM 12886 C CA . PHE B 1 617 ? 12.43 -28.312 19.438 1 92.19 617 PHE B CA 1
ATOM 12887 C C . PHE B 1 617 ? 12.711 -29.25 18.25 1 92.19 617 PHE B C 1
ATOM 12889 O O . PHE B 1 617 ? 12.258 -30.391 18.25 1 92.19 617 PHE B O 1
ATOM 12896 N N . PHE B 1 618 ? 13.539 -28.828 17.266 1 92.5 618 PHE B N 1
ATOM 12897 C CA . PHE B 1 618 ? 13.773 -29.562 16.031 1 92.5 618 PHE B CA 1
ATOM 12898 C C . PHE B 1 618 ? 15.258 -29.625 15.703 1 92.5 618 PHE B C 1
ATOM 12900 O O . PHE B 1 618 ? 15.781 -28.766 14.992 1 92.5 618 PHE B O 1
ATOM 12907 N N . PRO B 1 619 ? 15.93 -30.578 16.031 1 93.69 619 PRO B N 1
ATOM 12908 C CA . PRO B 1 619 ? 17.359 -30.75 15.781 1 93.69 619 PRO B CA 1
ATOM 12909 C C . PRO B 1 619 ? 17.656 -31.453 14.461 1 93.69 619 PRO B C 1
ATOM 12911 O O . PRO B 1 619 ? 16.797 -32.188 13.945 1 93.69 619 PRO B O 1
ATOM 12914 N N . ALA B 1 620 ? 18.812 -31.25 13.891 1 94.5 620 ALA B N 1
ATOM 12915 C CA . ALA B 1 620 ? 19.297 -31.922 12.688 1 94.5 620 ALA B CA 1
ATOM 12916 C C . ALA B 1 620 ? 20.812 -32.094 12.734 1 94.5 620 ALA B C 1
ATOM 12918 O O . ALA B 1 620 ? 21.531 -31.234 13.203 1 94.5 620 ALA B O 1
ATOM 12919 N N . TYR B 1 621 ? 21.266 -33.25 12.281 1 95.25 621 TYR B N 1
ATOM 12920 C CA . TYR B 1 621 ? 22.672 -33.625 12.234 1 95.25 621 TYR B CA 1
ATOM 12921 C C . TYR B 1 621 ? 23.094 -33.969 10.812 1 95.25 621 TYR B C 1
ATOM 12923 O O . TYR B 1 621 ? 22.328 -34.531 10.047 1 95.25 621 TYR B O 1
ATOM 12931 N N . ALA B 1 622 ? 24.297 -33.625 10.508 1 96 622 ALA B N 1
ATOM 12932 C CA . ALA B 1 622 ? 24.828 -33.969 9.195 1 96 622 ALA B CA 1
ATOM 12933 C C . ALA B 1 622 ? 26.328 -34.281 9.273 1 96 622 ALA B C 1
ATOM 12935 O O . ALA B 1 622 ? 27.031 -33.688 10.094 1 96 622 ALA B O 1
ATOM 12936 N N . VAL B 1 623 ? 26.828 -35.156 8.461 1 96.44 623 VAL B N 1
ATOM 12937 C CA . VAL B 1 623 ? 28.25 -35.5 8.352 1 96.44 623 VAL B CA 1
ATOM 12938 C C . VAL B 1 623 ? 28.656 -35.594 6.879 1 96.44 623 VAL B C 1
ATOM 12940 O O . VAL B 1 623 ? 27.797 -35.812 6.008 1 96.44 623 VAL B O 1
ATOM 12943 N N . GLY B 1 624 ? 29.844 -35.281 6.613 1 96.44 624 GLY B N 1
ATOM 12944 C CA . GLY B 1 624 ? 30.406 -35.344 5.266 1 96.44 624 GLY B CA 1
ATOM 12945 C C . GLY B 1 624 ? 31.844 -35.812 5.23 1 96.44 624 GLY B C 1
ATOM 12946 O O . GLY B 1 624 ? 32.594 -35.656 6.199 1 96.44 624 GLY B O 1
ATOM 12947 N N . TRP B 1 625 ? 32.219 -36.469 4.113 1 97.06 625 TRP B N 1
ATOM 12948 C CA . TRP B 1 625 ? 33.562 -37 3.9 1 97.06 625 TRP B CA 1
ATOM 12949 C C . TRP B 1 625 ? 34.031 -36.75 2.473 1 97.06 625 TRP B C 1
ATOM 12951 O O . TRP B 1 625 ? 33.438 -37.281 1.517 1 97.06 625 TRP B O 1
ATOM 12961 N N . MET B 1 626 ? 35.031 -35.906 2.443 1 96 626 MET B N 1
ATOM 12962 C CA . MET B 1 626 ? 35.688 -35.656 1.153 1 96 626 MET B CA 1
ATOM 12963 C C . MET B 1 626 ? 36.781 -36.688 0.881 1 96 626 MET B C 1
ATOM 12965 O O . MET B 1 626 ? 37.938 -36.406 1.078 1 96 626 MET B O 1
ATOM 12969 N N . ILE B 1 627 ? 36.469 -37.688 0.236 1 96.31 627 ILE B N 1
ATOM 12970 C CA . ILE B 1 627 ? 37.344 -38.812 0.04 1 96.31 627 ILE B CA 1
ATOM 12971 C C . ILE B 1 627 ? 38.531 -38.438 -0.865 1 96.31 627 ILE B C 1
ATOM 12973 O O . ILE B 1 627 ? 39.625 -38.906 -0.697 1 96.31 627 ILE B O 1
ATOM 12977 N N . SER B 1 628 ? 38.281 -37.594 -1.776 1 94.06 628 SER B N 1
ATOM 12978 C CA . SER B 1 628 ? 39.281 -37.219 -2.754 1 94.06 628 SER B CA 1
ATOM 12979 C C . SER B 1 628 ? 40.469 -36.5 -2.086 1 94.06 628 SER B C 1
ATOM 12981 O O . SER B 1 628 ? 41.531 -36.375 -2.668 1 94.06 628 SER B O 1
ATOM 12983 N N . ASN B 1 629 ? 40.188 -36 -0.916 1 92.44 629 ASN B N 1
ATOM 12984 C CA . ASN B 1 629 ? 41.25 -35.281 -0.211 1 92.44 629 ASN B CA 1
ATOM 12985 C C . ASN B 1 629 ? 42.156 -36.25 0.554 1 92.44 629 ASN B C 1
ATOM 12987 O O . ASN B 1 629 ? 43.188 -35.812 1.095 1 92.44 629 ASN B O 1
ATOM 12991 N N . GLU B 1 630 ? 41.875 -37.594 0.57 1 94.75 630 GLU B N 1
ATOM 12992 C CA . GLU B 1 630 ? 42.719 -38.562 1.245 1 94.75 630 GLU B CA 1
ATOM 12993 C C . GLU B 1 630 ? 43.969 -38.875 0.446 1 94.75 630 GLU B C 1
ATOM 12995 O O . GLU B 1 630 ? 43.969 -38.844 -0.786 1 94.75 630 GLU B O 1
ATOM 13000 N N . LYS B 1 631 ? 45 -39.375 1.165 1 93.25 631 LYS B N 1
ATOM 13001 C CA . LYS B 1 631 ? 46.281 -39.656 0.522 1 93.25 631 LYS B CA 1
ATOM 13002 C C . LYS B 1 631 ? 46.156 -40.875 -0.399 1 93.25 631 LYS B C 1
ATOM 13004 O O . LYS B 1 631 ? 46.781 -40.906 -1.469 1 93.25 631 LYS B O 1
ATOM 13009 N N . PHE B 1 632 ? 45.469 -41.781 -0.032 1 94.81 632 PHE B N 1
ATOM 13010 C CA . PHE B 1 632 ? 45.375 -43 -0.827 1 94.81 632 PHE B CA 1
ATOM 13011 C C . PHE B 1 632 ? 44.625 -42.719 -2.133 1 94.81 632 PHE B C 1
ATOM 13013 O O . PHE B 1 632 ? 44.688 -43.531 -3.062 1 94.81 632 PHE B O 1
ATOM 13020 N N . TRP B 1 633 ? 43.938 -41.594 -2.287 1 94.62 633 TRP B N 1
ATOM 13021 C CA . TRP B 1 633 ? 43.125 -41.281 -3.459 1 94.62 633 TRP B CA 1
ATOM 13022 C C . TRP B 1 633 ? 43.969 -40.562 -4.516 1 94.62 633 TRP B C 1
ATOM 13024 O O . TRP B 1 633 ? 43.531 -40.375 -5.648 1 94.62 633 TRP B O 1
ATOM 13034 N N . GLU B 1 634 ? 45.094 -40.188 -4.328 1 91.62 634 GLU B N 1
ATOM 13035 C CA . GLU B 1 634 ? 45.938 -39.344 -5.176 1 91.62 634 GLU B CA 1
ATOM 13036 C C . GLU B 1 634 ? 46.094 -39.969 -6.566 1 91.62 634 GLU B C 1
ATOM 13038 O O . GLU B 1 634 ? 46 -39.25 -7.574 1 91.62 634 GLU B O 1
ATOM 13043 N N . PRO B 1 635 ? 46.25 -41.281 -6.668 1 92.12 635 PRO B N 1
ATOM 13044 C CA . PRO B 1 635 ? 46.406 -41.844 -8.008 1 92.12 635 PRO B CA 1
ATOM 13045 C C . PRO B 1 635 ? 45.156 -41.75 -8.852 1 92.12 635 PRO B C 1
ATOM 13047 O O . PRO B 1 635 ? 45.219 -41.812 -10.086 1 92.12 635 PRO B O 1
ATOM 13050 N N . ILE B 1 636 ? 44 -41.688 -8.336 1 94.31 636 ILE B N 1
ATOM 13051 C CA . ILE B 1 636 ? 42.719 -41.719 -9.031 1 94.31 636 ILE B CA 1
ATOM 13052 C C . ILE B 1 636 ? 42.281 -40.281 -9.312 1 94.31 636 ILE B C 1
ATOM 13054 O O . ILE B 1 636 ? 41.312 -40.062 -10.07 1 94.31 636 ILE B O 1
ATOM 13058 N N . LEU B 1 637 ? 42.906 -39.219 -8.867 1 92.31 637 LEU B N 1
ATOM 13059 C CA . LEU B 1 637 ? 42.5 -37.812 -8.922 1 92.31 637 LEU B CA 1
ATOM 13060 C C . LEU B 1 637 ? 42.312 -37.344 -10.367 1 92.31 637 LEU B C 1
ATOM 13062 O O . LEU B 1 637 ? 41.438 -36.562 -10.656 1 92.31 637 LEU B O 1
ATOM 13066 N N . PRO B 1 638 ? 43.125 -37.875 -11.297 1 90.94 638 PRO B N 1
ATOM 13067 C CA . PRO B 1 638 ? 42.906 -37.406 -12.672 1 90.94 638 PRO B CA 1
ATOM 13068 C C . PRO B 1 638 ? 41.594 -37.875 -13.258 1 90.94 638 PRO B C 1
ATOM 13070 O O . PRO B 1 638 ? 41.062 -37.219 -14.164 1 90.94 638 PRO B O 1
ATOM 13073 N N . VAL B 1 639 ? 41.031 -38.969 -12.805 1 94 639 VAL B N 1
ATOM 13074 C CA . VAL B 1 639 ? 39.75 -39.5 -13.297 1 94 639 VAL B CA 1
ATOM 13075 C C . VAL B 1 639 ? 38.625 -38.969 -12.453 1 94 639 VAL B C 1
ATOM 13077 O O . VAL B 1 639 ? 37.625 -38.469 -12.992 1 94 639 VAL B O 1
ATOM 13080 N N . VAL B 1 640 ? 38.844 -39.125 -11.109 1 96.44 640 VAL B N 1
ATOM 13081 C CA . VAL B 1 640 ? 37.844 -38.594 -10.156 1 96.44 640 VAL B CA 1
ATOM 13082 C C . VAL B 1 640 ? 38.469 -37.5 -9.297 1 96.44 640 VAL B C 1
ATOM 13084 O O . VAL B 1 640 ? 39.062 -37.812 -8.258 1 96.44 640 VAL B O 1
ATOM 13087 N N . SER B 1 641 ? 38.25 -36.281 -9.672 1 92.69 641 SER B N 1
ATOM 13088 C CA . SER B 1 641 ? 38.938 -35.188 -9.023 1 92.69 641 SER B CA 1
ATOM 13089 C C . SER B 1 641 ? 38.25 -34.812 -7.715 1 92.69 641 SER B C 1
ATOM 13091 O O . SER B 1 641 ? 38.844 -34.188 -6.844 1 92.69 641 SER B O 1
ATOM 13093 N N . GLU B 1 642 ? 37 -35.062 -7.648 1 93.88 642 GLU B N 1
ATOM 13094 C CA . GLU B 1 642 ? 36.25 -34.781 -6.426 1 93.88 642 GLU B CA 1
ATOM 13095 C C . GLU B 1 642 ? 35.281 -35.906 -6.113 1 93.88 642 GLU B C 1
ATOM 13097 O O . GLU B 1 642 ? 34.562 -36.406 -7 1 93.88 642 GLU B O 1
ATOM 13102 N N . LEU B 1 643 ? 35.281 -36.406 -4.957 1 96.06 643 LEU B N 1
ATOM 13103 C CA . LEU B 1 643 ? 34.281 -37.344 -4.438 1 96.06 643 LEU B CA 1
ATOM 13104 C C . LEU B 1 643 ? 33.938 -37.031 -2.984 1 96.06 643 LEU B C 1
ATOM 13106 O O . LEU B 1 643 ? 34.812 -37.125 -2.105 1 96.06 643 LEU B O 1
ATOM 13110 N N . LYS B 1 644 ? 32.781 -36.625 -2.76 1 95.94 644 LYS B N 1
ATOM 13111 C CA . LYS B 1 644 ? 32.281 -36.281 -1.432 1 95.94 644 LYS B CA 1
ATOM 13112 C C . LYS B 1 644 ? 31.047 -37.094 -1.082 1 95.94 644 LYS B C 1
ATOM 13114 O O . LYS B 1 644 ? 30.109 -37.156 -1.878 1 95.94 644 LYS B O 1
ATOM 13119 N N . LEU B 1 645 ? 31.062 -37.75 0.047 1 96.94 645 LEU B N 1
ATOM 13120 C CA . LEU B 1 645 ? 29.891 -38.406 0.594 1 96.94 645 LEU B CA 1
ATOM 13121 C C . LEU B 1 645 ? 29.266 -37.562 1.711 1 96.94 645 LEU B C 1
ATOM 13123 O O . LEU B 1 645 ? 29.984 -36.938 2.498 1 96.94 645 LEU B O 1
ATOM 13127 N N . LYS B 1 646 ? 28 -37.5 1.732 1 95.62 646 LYS B N 1
ATOM 13128 C CA . LYS B 1 646 ? 27.312 -36.75 2.768 1 95.62 646 LYS B CA 1
ATOM 13129 C C . LYS B 1 646 ? 26.094 -37.5 3.281 1 95.62 646 LYS B C 1
ATOM 13131 O O . LYS B 1 646 ? 25.438 -38.219 2.531 1 95.62 646 LYS B O 1
ATOM 13136 N N . ALA B 1 647 ? 25.719 -37.25 4.488 1 96.5 647 ALA B N 1
ATOM 13137 C CA . ALA B 1 647 ? 24.547 -37.844 5.145 1 96.5 647 ALA B CA 1
ATOM 13138 C C . ALA B 1 647 ? 23.969 -36.875 6.188 1 96.5 647 ALA B C 1
ATOM 13140 O O . ALA B 1 647 ? 24.719 -36.188 6.879 1 96.5 647 ALA B O 1
ATOM 13141 N N . SER B 1 648 ? 22.688 -36.844 6.227 1 95.62 648 SER B N 1
ATOM 13142 C CA . SER B 1 648 ? 22.047 -35.969 7.223 1 95.62 648 SER B CA 1
ATOM 13143 C C . SER B 1 648 ? 20.781 -36.625 7.77 1 95.62 648 SER B C 1
ATOM 13145 O O . SER B 1 648 ? 20.188 -37.5 7.113 1 95.62 648 SER B O 1
ATOM 13147 N N . TYR B 1 649 ? 20.391 -36.219 8.984 1 95.62 649 TYR B N 1
ATOM 13148 C CA . TYR B 1 649 ? 19.172 -36.656 9.672 1 95.62 649 TYR B CA 1
ATOM 13149 C C . TYR B 1 649 ? 18.672 -35.562 10.625 1 95.62 649 TYR B C 1
ATOM 13151 O O . TYR B 1 649 ? 19.453 -34.938 11.312 1 95.62 649 TYR B O 1
ATOM 13159 N N . GLY B 1 650 ? 17.391 -35.375 10.578 1 93.81 650 GLY B N 1
ATOM 13160 C CA . GLY B 1 650 ? 16.844 -34.406 11.492 1 93.81 650 GLY B CA 1
ATOM 13161 C C . GLY B 1 650 ? 15.336 -34.312 11.445 1 93.81 650 GLY B C 1
ATOM 13162 O O . GLY B 1 650 ? 14.688 -35.094 10.742 1 93.81 650 GLY B O 1
ATOM 13163 N N . SER B 1 651 ? 14.797 -33.406 12.281 1 92.19 651 SER B N 1
ATOM 13164 C CA . SER B 1 651 ? 13.352 -33.188 12.352 1 92.19 651 SER B CA 1
ATOM 13165 C C . SER B 1 651 ? 12.984 -31.734 12.117 1 92.19 651 SER B C 1
ATOM 13167 O O . SER B 1 651 ? 13.758 -30.828 12.445 1 92.19 651 SER B O 1
ATOM 13169 N N . VAL B 1 652 ? 11.859 -31.531 11.516 1 89.5 652 VAL B N 1
ATOM 13170 C CA . VAL B 1 652 ? 11.297 -30.219 11.281 1 89.5 652 VAL B CA 1
ATOM 13171 C C . VAL B 1 652 ? 9.82 -30.203 11.672 1 89.5 652 VAL B C 1
ATOM 13173 O O . VAL B 1 652 ? 9.125 -31.219 11.539 1 89.5 652 VAL B O 1
ATOM 13176 N N . GLY B 1 653 ? 9.336 -29.031 12.133 1 84.88 653 GLY B N 1
ATOM 13177 C CA . GLY B 1 653 ? 7.961 -28.922 12.594 1 84.88 653 GLY B CA 1
ATOM 13178 C C . GLY B 1 653 ? 7.07 -28.141 11.648 1 84.88 653 GLY B C 1
ATOM 13179 O O . GLY B 1 653 ? 7.559 -27.344 10.852 1 84.88 653 GLY B O 1
ATOM 13180 N N . ASN B 1 654 ? 5.738 -28.453 11.734 1 84.5 654 ASN B N 1
ATOM 13181 C CA . ASN B 1 654 ? 4.684 -27.719 11.031 1 84.5 654 ASN B CA 1
ATOM 13182 C C . ASN B 1 654 ? 3.523 -27.375 11.961 1 84.5 654 ASN B C 1
ATOM 13184 O O . ASN B 1 654 ? 3.037 -28.234 12.695 1 84.5 654 ASN B O 1
ATOM 13188 N N . ASP B 1 655 ? 3.109 -26.094 11.938 1 82.69 655 ASP B N 1
ATOM 13189 C CA . ASP B 1 655 ? 2.035 -25.688 12.836 1 82.69 655 ASP B CA 1
ATOM 13190 C C . ASP B 1 655 ? 0.745 -25.422 12.062 1 82.69 655 ASP B C 1
ATOM 13192 O O . ASP B 1 655 ? -0.215 -24.875 12.609 1 82.69 655 ASP B O 1
ATOM 13196 N N . ALA B 1 656 ? 0.714 -25.688 10.797 1 75.88 656 ALA B N 1
ATOM 13197 C CA . ALA B 1 656 ? -0.483 -25.422 10.008 1 75.88 656 ALA B CA 1
ATOM 13198 C C . ALA B 1 656 ? -1.631 -26.328 10.422 1 75.88 656 ALA B C 1
ATOM 13200 O O . ALA B 1 656 ? -1.479 -27.562 10.445 1 75.88 656 ALA B O 1
ATOM 13201 N N . ILE B 1 657 ? -2.77 -25.766 10.805 1 70 657 ILE B N 1
ATOM 13202 C CA . ILE B 1 657 ? -3.896 -26.562 11.266 1 70 657 ILE B CA 1
ATOM 13203 C C . ILE B 1 657 ? -5.102 -26.328 10.359 1 70 657 ILE B C 1
ATOM 13205 O O . ILE B 1 657 ? -6.246 -26.359 10.82 1 70 657 ILE B O 1
ATOM 13209 N N . GLY B 1 658 ? -4.914 -25.953 9.102 1 64.62 658 GLY B N 1
ATOM 13210 C CA . GLY B 1 658 ? -5.977 -25.891 8.109 1 64.62 658 GLY B CA 1
ATOM 13211 C C . GLY B 1 658 ? -6.77 -24.594 8.172 1 64.62 658 GLY B C 1
ATOM 13212 O O . GLY B 1 658 ? -7.996 -24.609 8.039 1 64.62 658 GLY B O 1
ATOM 13213 N N . GLY B 1 659 ? -6.223 -23.484 8.508 1 64.31 659 GLY B N 1
ATOM 13214 C CA . GLY B 1 659 ? -6.887 -22.188 8.438 1 64.31 659 GLY B CA 1
ATOM 13215 C C . GLY B 1 659 ? -7.457 -21.734 9.766 1 64.31 659 GLY B C 1
ATOM 13216 O O . GLY B 1 659 ? -7.715 -20.547 9.961 1 64.31 659 GLY B O 1
ATOM 13217 N N . ASP B 1 660 ? -7.816 -22.641 10.594 1 72 660 ASP B N 1
ATOM 13218 C CA . ASP B 1 660 ? -8.32 -22.25 11.906 1 72 660 ASP B CA 1
ATOM 13219 C C . ASP B 1 660 ? -7.215 -21.641 12.766 1 72 660 ASP B C 1
ATOM 13221 O O . ASP B 1 660 ? -6.031 -21.797 12.461 1 72 660 ASP B O 1
ATOM 13225 N N . ARG B 1 661 ? -7.695 -20.859 13.688 1 82.81 661 ARG B N 1
ATOM 13226 C CA . ARG B 1 661 ? -6.762 -20.297 14.664 1 82.81 661 ARG B CA 1
ATOM 13227 C C . ARG B 1 661 ? -7.141 -20.719 16.078 1 82.81 661 ARG B C 1
ATOM 13229 O O . ARG B 1 661 ? -8.32 -20.812 16.406 1 82.81 661 ARG B O 1
ATOM 13236 N N . TRP B 1 662 ? -6.211 -21.062 16.906 1 85.5 662 TRP B N 1
ATOM 13237 C CA . TRP B 1 662 ? -6.352 -21.359 18.328 1 85.5 662 TRP B CA 1
ATOM 13238 C C . TRP B 1 662 ? -7.266 -22.562 18.547 1 85.5 662 TRP B C 1
ATOM 13240 O O . TRP B 1 662 ? -8.266 -22.469 19.266 1 85.5 662 TRP B O 1
ATOM 13250 N N . ILE B 1 663 ? -6.93 -23.656 18.078 1 79.31 663 ILE B N 1
ATOM 13251 C CA . ILE B 1 663 ? -7.75 -24.859 18.141 1 79.31 663 ILE B CA 1
ATOM 13252 C C . ILE B 1 663 ? -7.895 -25.297 19.594 1 79.31 663 ILE B C 1
ATOM 13254 O O . ILE B 1 663 ? -8.766 -26.109 19.906 1 79.31 663 ILE B O 1
ATOM 13258 N N . TYR B 1 664 ? -7.074 -24.734 20.453 1 82.5 664 TYR B N 1
ATOM 13259 C CA . TYR B 1 664 ? -7.152 -25.094 21.859 1 82.5 664 TYR B CA 1
ATOM 13260 C C . TYR B 1 664 ? -8.297 -24.344 22.547 1 82.5 664 TYR B C 1
ATOM 13262 O O . TYR B 1 664 ? -8.531 -24.531 23.75 1 82.5 664 TYR B O 1
ATOM 13270 N N . GLN B 1 665 ? -8.977 -23.578 21.781 1 82.88 665 GLN B N 1
ATOM 13271 C CA . GLN B 1 665 ? -10.156 -22.891 22.297 1 82.88 665 GLN B CA 1
ATOM 13272 C C . GLN B 1 665 ? -11.43 -23.422 21.656 1 82.88 665 GLN B C 1
ATOM 13274 O O . GLN B 1 665 ? -11.453 -23.734 20.469 1 82.88 665 GLN B O 1
ATOM 13279 N N . SER B 1 666 ? -12.43 -23.562 22.438 1 80.19 666 SER B N 1
ATOM 13280 C CA . SER B 1 666 ? -13.727 -23.953 21.891 1 80.19 666 SER B CA 1
ATOM 13281 C C . SER B 1 666 ? -14.422 -22.781 21.219 1 80.19 666 SER B C 1
ATOM 13283 O O . SER B 1 666 ? -14.203 -21.625 21.578 1 80.19 666 SER B O 1
ATOM 13285 N N . THR B 1 667 ? -15.062 -23.094 20.172 1 77.69 667 THR B N 1
ATOM 13286 C CA . THR B 1 667 ? -15.805 -22.047 19.484 1 77.69 667 THR B CA 1
ATOM 13287 C C . THR B 1 667 ? -17.312 -22.312 19.562 1 77.69 667 THR B C 1
ATOM 13289 O O . THR B 1 667 ? -17.734 -23.406 19.938 1 77.69 667 THR B O 1
ATOM 13292 N N . ILE B 1 668 ? -18.078 -21.156 19.469 1 74.81 668 ILE B N 1
ATOM 13293 C CA . ILE B 1 668 ? -19.531 -21.25 19.422 1 74.81 668 ILE B CA 1
ATOM 13294 C C . ILE B 1 668 ? -20.031 -20.938 18 1 74.81 668 ILE B C 1
ATOM 13296 O O . ILE B 1 668 ? -19.562 -19.969 17.391 1 74.81 668 ILE B O 1
ATOM 13300 N N . SER B 1 669 ? -20.703 -21.828 17.359 1 71.38 669 SER B N 1
ATOM 13301 C CA . SER B 1 669 ? -21.297 -21.625 16.047 1 71.38 669 SER B CA 1
ATOM 13302 C C . SER B 1 669 ? -22.781 -21.297 16.156 1 71.38 669 SER B C 1
ATOM 13304 O O . SER B 1 669 ? -23.484 -21.859 16.984 1 71.38 669 SER B O 1
ATOM 13306 N N . THR B 1 670 ? -23.156 -20.156 15.469 1 64 670 THR B N 1
ATOM 13307 C CA . THR B 1 670 ? -24.562 -19.75 15.5 1 64 670 THR B CA 1
ATOM 13308 C C . THR B 1 670 ? -25.328 -20.359 14.336 1 64 670 THR B C 1
ATOM 13310 O O . THR B 1 670 ? -26.5 -20.047 14.117 1 64 670 THR B O 1
ATOM 13313 N N . ASN B 1 671 ? -24.828 -21.047 13.484 1 57.94 671 ASN B N 1
ATOM 13314 C CA . ASN B 1 671 ? -25.453 -21.422 12.219 1 57.94 671 ASN B CA 1
ATOM 13315 C C . ASN B 1 671 ? -26.656 -22.328 12.438 1 57.94 671 ASN B C 1
ATOM 13317 O O . ASN B 1 671 ? -27.391 -22.641 11.5 1 57.94 671 ASN B O 1
ATOM 13321 N N . ASN B 1 672 ? -26.875 -23.016 13.547 1 56.75 672 ASN B N 1
ATOM 13322 C CA . ASN B 1 672 ? -27.922 -24.016 13.438 1 56.75 672 ASN B CA 1
ATOM 13323 C C . ASN B 1 672 ? -29.25 -23.516 14 1 56.75 672 ASN B C 1
ATOM 13325 O O . ASN B 1 672 ? -29.328 -23.125 15.164 1 56.75 672 ASN B O 1
ATOM 13329 N N . GLY B 1 673 ? -30.031 -23.031 12.992 1 57.41 673 GLY B N 1
ATOM 13330 C CA . GLY B 1 673 ? -31.375 -22.594 13.336 1 57.41 673 GLY B CA 1
ATOM 13331 C C . GLY B 1 673 ? -32.312 -23.734 13.703 1 57.41 673 GLY B C 1
ATOM 13332 O O . GLY B 1 673 ? -31.984 -24.906 13.461 1 57.41 673 GLY B O 1
ATOM 13333 N N . TRP B 1 674 ? -32.938 -23.625 14.789 1 63.59 674 TRP B N 1
ATOM 13334 C CA . TRP B 1 674 ? -34.062 -24.547 15.078 1 63.59 674 TRP B CA 1
ATOM 13335 C C . TRP B 1 674 ? -35.344 -24.062 14.43 1 63.59 674 TRP B C 1
ATOM 13337 O O . TRP B 1 674 ? -35.562 -22.844 14.273 1 63.59 674 TRP B O 1
ATOM 13347 N N . ASN B 1 675 ? -35.781 -24.906 13.641 1 62.62 675 ASN B N 1
ATOM 13348 C CA . ASN B 1 675 ? -37.094 -24.609 13.055 1 62.62 675 ASN B CA 1
ATOM 13349 C C . ASN B 1 675 ? -38.188 -25.422 13.734 1 62.62 675 ASN B C 1
ATOM 13351 O O . ASN B 1 675 ? -38 -26.594 14.062 1 62.62 675 ASN B O 1
ATOM 13355 N N . TYR B 1 676 ? -38.906 -24.656 14.453 1 65.88 676 TYR B N 1
ATOM 13356 C CA . TYR B 1 676 ? -40.094 -25.359 14.938 1 65.88 676 TYR B CA 1
ATOM 13357 C C . TYR B 1 676 ? -41.375 -24.766 14.336 1 65.88 676 TYR B C 1
ATOM 13359 O O . TYR B 1 676 ? -41.312 -23.812 13.562 1 65.88 676 TYR B O 1
ATOM 13367 N N . GLY B 1 677 ? -42.344 -25.297 14.578 1 64.38 677 GLY B N 1
ATOM 13368 C CA . GLY B 1 677 ? -43.656 -24.906 14.125 1 64.38 677 GLY B CA 1
ATOM 13369 C C . GLY B 1 677 ? -44.219 -25.828 13.047 1 64.38 677 GLY B C 1
ATOM 13370 O O . GLY B 1 677 ? -43.5 -26.719 12.57 1 64.38 677 GLY B O 1
ATOM 13371 N N . GLU B 1 678 ? -45.5 -25.625 12.859 1 63.62 678 GLU B N 1
ATOM 13372 C CA . GLU B 1 678 ? -46.219 -26.5 11.93 1 63.62 678 GLU B CA 1
ATOM 13373 C C . GLU B 1 678 ? -45.562 -26.469 10.547 1 63.62 678 GLU B C 1
ATOM 13375 O O . GLU B 1 678 ? -45.438 -27.516 9.891 1 63.62 678 GLU B O 1
ATOM 13380 N N . ASN B 1 679 ? -45.25 -25.219 10.227 1 62.03 679 ASN B N 1
ATOM 13381 C CA . ASN B 1 679 ? -44.688 -25.125 8.875 1 62.03 679 ASN B CA 1
ATOM 13382 C C . ASN B 1 679 ? -43.188 -25.047 8.906 1 62.03 679 ASN B C 1
ATOM 13384 O O . ASN B 1 679 ? -42.531 -24.891 7.859 1 62.03 679 ASN B O 1
ATOM 13388 N N . GLY B 1 680 ? -42.5 -25.359 9.961 1 60.06 680 GLY B N 1
ATOM 13389 C CA . GLY B 1 680 ? -41.062 -25.375 10.133 1 60.06 680 GLY B CA 1
ATOM 13390 C C . GLY B 1 680 ? -40.438 -24.016 9.906 1 60.06 680 GLY B C 1
ATOM 13391 O O . GLY B 1 680 ? -39.219 -23.906 9.773 1 60.06 680 GLY B O 1
ATOM 13392 N N . SER B 1 681 ? -41.219 -23.016 9.57 1 58.41 681 SER B N 1
ATOM 13393 C CA . SER B 1 681 ? -40.719 -21.703 9.18 1 58.41 681 SER B CA 1
ATOM 13394 C C . SER B 1 681 ? -40.344 -20.875 10.398 1 58.41 681 SER B C 1
ATOM 13396 O O . SER B 1 681 ? -39.75 -19.812 10.273 1 58.41 681 SER B O 1
ATOM 13398 N N . GLU B 1 682 ? -40.906 -21.25 11.398 1 62 682 GLU B N 1
ATOM 13399 C CA . GLU B 1 682 ? -40.625 -20.484 12.609 1 62 682 GLU B CA 1
ATOM 13400 C C . GLU B 1 682 ? -39.344 -21 13.273 1 62 682 GLU B C 1
ATOM 13402 O O . GLU B 1 682 ? -39.188 -22.203 13.484 1 62 682 GLU B O 1
ATOM 13407 N N . GLY B 1 683 ? -38.156 -20.531 12.797 1 60.66 683 GLY B N 1
ATOM 13408 C CA . GLY B 1 683 ? -36.906 -21 13.398 1 60.66 683 GLY B CA 1
ATOM 13409 C C . GLY B 1 683 ? -36 -19.875 13.82 1 60.66 683 GLY B C 1
ATOM 13410 O O . GLY B 1 683 ? -36.312 -18.703 13.648 1 60.66 683 GLY B O 1
ATOM 13411 N N . GLY B 1 684 ? -35.312 -19.891 14.68 1 64.25 684 GLY B N 1
ATOM 13412 C CA . GLY B 1 684 ? -34.281 -18.938 15.078 1 64.25 684 GLY B CA 1
ATOM 13413 C C . GLY B 1 684 ? -32.906 -19.547 15.07 1 64.25 684 GLY B C 1
ATOM 13414 O O . GLY B 1 684 ? -32.719 -20.719 14.773 1 64.25 684 GLY B O 1
ATOM 13415 N N . GLY B 1 685 ? -31.984 -18.656 15.141 1 62.72 685 GLY B N 1
ATOM 13416 C CA . GLY B 1 685 ? -30.594 -19.078 15.18 1 62.72 685 GLY B CA 1
ATOM 13417 C C . GLY B 1 685 ? -30.25 -19.844 16.438 1 62.72 685 GLY B C 1
ATOM 13418 O O . GLY B 1 685 ? -30.828 -19.625 17.5 1 62.72 685 GLY B O 1
ATOM 13419 N N . GLY B 1 686 ? -29.875 -21.109 16.328 1 68.12 686 GLY B N 1
ATOM 13420 C CA . GLY B 1 686 ? -29.375 -21.891 17.453 1 68.12 686 GLY B CA 1
ATOM 13421 C C . GLY B 1 686 ? -27.891 -21.688 17.703 1 68.12 686 GLY B C 1
ATOM 13422 O O . GLY B 1 686 ? -27.172 -21.172 16.828 1 68.12 686 GLY B O 1
ATOM 13423 N N . ILE B 1 687 ? -27.547 -21.672 19.062 1 72.31 687 ILE B N 1
ATOM 13424 C CA . ILE B 1 687 ? -26.156 -21.609 19.484 1 72.31 687 ILE B CA 1
ATOM 13425 C C . ILE B 1 687 ? -25.641 -23.016 19.781 1 72.31 687 ILE B C 1
ATOM 13427 O O . ILE B 1 687 ? -26.312 -23.797 20.469 1 72.31 687 ILE B O 1
ATOM 13431 N N . GLN B 1 688 ? -24.734 -23.438 19.031 1 72.94 688 GLN B N 1
ATOM 13432 C CA . GLN B 1 688 ? -24.109 -24.719 19.328 1 72.94 688 GLN B CA 1
ATOM 13433 C C . GLN B 1 688 ? -22.594 -24.578 19.516 1 72.94 688 GLN B C 1
ATOM 13435 O O . GLN B 1 688 ? -22.016 -23.562 19.109 1 72.94 688 GLN B O 1
ATOM 13440 N N . VAL B 1 689 ? -22.141 -25.656 20.219 1 74.38 689 VAL B N 1
ATOM 13441 C CA . VAL B 1 689 ? -20.688 -25.688 20.344 1 74.38 689 VAL B CA 1
ATOM 13442 C C . VAL B 1 689 ? -20.047 -25.938 18.969 1 74.38 689 VAL B C 1
ATOM 13444 O O . VAL B 1 689 ? -20.453 -26.844 18.25 1 74.38 689 VAL B O 1
ATOM 13447 N N . GLY B 1 690 ? -19.297 -25.078 18.547 1 74.31 690 GLY B N 1
ATOM 13448 C CA . GLY B 1 690 ? -18.547 -25.266 17.297 1 74.31 690 GLY B CA 1
ATOM 13449 C C . GLY B 1 690 ? -17.406 -26.25 17.438 1 74.31 690 GLY B C 1
ATOM 13450 O O . GLY B 1 690 ? -17.625 -27.422 17.766 1 74.31 690 GLY B O 1
ATOM 13451 N N . ASN B 1 691 ? -16.188 -25.828 17.375 1 74.25 691 ASN B N 1
ATOM 13452 C CA . ASN B 1 691 ? -15.023 -26.672 17.547 1 74.25 691 ASN B CA 1
ATOM 13453 C C . ASN B 1 691 ? -14.75 -26.938 19.031 1 74.25 691 ASN B C 1
ATOM 13455 O O . ASN B 1 691 ? -14.844 -26.031 19.859 1 74.25 691 ASN B O 1
ATOM 13459 N N . VAL B 1 692 ? -14.578 -28.219 19.344 1 77.69 692 VAL B N 1
ATOM 13460 C CA . VAL B 1 692 ? -14.219 -28.578 20.719 1 77.69 692 VAL B CA 1
ATOM 13461 C C . VAL B 1 692 ? -12.727 -28.328 20.938 1 77.69 692 VAL B C 1
ATOM 13463 O O . VAL B 1 692 ? -11.906 -28.594 20.062 1 77.69 692 VAL B O 1
ATOM 13466 N N . GLU B 1 693 ? -12.523 -27.797 22.125 1 80.75 693 GLU B N 1
ATOM 13467 C CA . GLU B 1 693 ? -11.141 -27.469 22.453 1 80.75 693 GLU B CA 1
ATOM 13468 C C . GLU B 1 693 ? -10.273 -28.734 22.484 1 80.75 693 GLU B C 1
ATOM 13470 O O . GLU B 1 693 ? -10.719 -29.781 22.938 1 80.75 693 GLU B O 1
ATOM 13475 N N . ASN B 1 694 ? -9.164 -28.688 21.891 1 83.19 694 ASN B N 1
ATOM 13476 C CA . ASN B 1 694 ? -8.133 -29.719 21.984 1 83.19 694 ASN B CA 1
ATOM 13477 C C . ASN B 1 694 ? -6.844 -29.172 22.594 1 83.19 694 ASN B C 1
ATOM 13479 O O . ASN B 1 694 ? -6.035 -28.562 21.891 1 83.19 694 ASN B O 1
ATOM 13483 N N . LEU B 1 695 ? -6.598 -29.484 23.75 1 85.12 695 LEU B N 1
ATOM 13484 C CA . LEU B 1 695 ? -5.48 -28.922 24.5 1 85.12 695 LEU B CA 1
ATOM 13485 C C . LEU B 1 695 ? -4.191 -29.672 24.203 1 85.12 695 LEU B C 1
ATOM 13487 O O . LEU B 1 695 ? -3.102 -29.219 24.562 1 85.12 695 LEU B O 1
ATOM 13491 N N . ASN B 1 696 ? -4.383 -30.75 23.422 1 82.75 696 ASN B N 1
ATOM 13492 C CA . ASN B 1 696 ? -3.203 -31.578 23.188 1 82.75 696 ASN B CA 1
ATOM 13493 C C . ASN B 1 696 ? -2.666 -31.406 21.766 1 82.75 696 ASN B C 1
ATOM 13495 O O . ASN B 1 696 ? -1.678 -32.031 21.391 1 82.75 696 ASN B O 1
ATOM 13499 N N . VAL B 1 697 ? -3.324 -30.562 21.125 1 82.5 697 VAL B N 1
ATOM 13500 C CA . VAL B 1 697 ? -2.867 -30.328 19.75 1 82.5 697 VAL B CA 1
ATOM 13501 C C . VAL B 1 697 ? -1.441 -29.781 19.766 1 82.5 697 VAL B C 1
ATOM 13503 O O . VAL B 1 697 ? -1.099 -28.953 20.609 1 82.5 697 VAL B O 1
ATOM 13506 N N . SER B 1 698 ? -0.653 -30.391 18.922 1 85.44 698 SER B N 1
ATOM 13507 C CA . SER B 1 698 ? 0.754 -30.016 18.875 1 85.44 698 SER B CA 1
ATOM 13508 C C . SER B 1 698 ? 1.286 -30.062 17.453 1 85.44 698 SER B C 1
ATOM 13510 O O . SER B 1 698 ? 0.509 -30.047 16.484 1 85.44 698 SER B O 1
ATOM 13512 N N . TRP B 1 699 ? 2.576 -30.141 17.359 1 86.31 699 TRP B N 1
ATOM 13513 C CA . TRP B 1 699 ? 3.277 -29.984 16.094 1 86.31 699 TRP B CA 1
ATOM 13514 C C . TRP B 1 699 ? 3.164 -31.25 15.25 1 86.31 699 TRP B C 1
ATOM 13516 O O . TRP B 1 699 ? 3.219 -32.375 15.789 1 86.31 699 TRP B O 1
ATOM 13526 N N . GLU B 1 700 ? 2.898 -31.016 13.914 1 88.31 700 GLU B N 1
ATOM 13527 C CA . GLU B 1 700 ? 3.271 -32.031 12.945 1 88.31 700 GLU B CA 1
ATOM 13528 C C . GLU B 1 700 ? 4.785 -32.094 12.773 1 88.31 700 GLU B C 1
ATOM 13530 O O . GLU B 1 700 ? 5.445 -31.078 12.562 1 88.31 700 GLU B O 1
ATOM 13535 N N . LYS B 1 701 ? 5.367 -33.281 12.844 1 89.88 701 LYS B N 1
ATOM 13536 C CA . LYS B 1 701 ? 6.82 -33.406 12.773 1 89.88 701 LYS B CA 1
ATOM 13537 C C . LYS B 1 701 ? 7.238 -34.219 11.562 1 89.88 701 LYS B C 1
ATOM 13539 O O . LYS B 1 701 ? 6.645 -35.281 11.281 1 89.88 701 LYS B O 1
ATOM 13544 N N . ALA B 1 702 ? 8.164 -33.75 10.867 1 91.56 702 ALA B N 1
ATOM 13545 C CA . ALA B 1 702 ? 8.766 -34.469 9.734 1 91.56 702 ALA B CA 1
ATOM 13546 C C . ALA B 1 702 ? 10.18 -34.938 10.07 1 91.56 702 ALA B C 1
ATOM 13548 O O . ALA B 1 702 ? 11.031 -34.125 10.445 1 91.56 702 ALA B O 1
ATOM 13549 N N . TYR B 1 703 ? 10.422 -36.188 10 1 94 703 TYR B N 1
ATOM 13550 C CA . TYR B 1 703 ? 11.75 -36.781 10.148 1 94 703 TYR B CA 1
ATOM 13551 C C . TYR B 1 703 ? 12.383 -37.031 8.789 1 94 703 TYR B C 1
ATOM 13553 O O . TYR B 1 703 ? 11.875 -37.844 8.008 1 94 703 TYR B O 1
ATOM 13561 N N . LYS B 1 704 ? 13.453 -36.406 8.555 1 94.69 704 LYS B N 1
ATOM 13562 C CA . LYS B 1 704 ? 14.047 -36.438 7.223 1 94.69 704 LYS B CA 1
ATOM 13563 C C . LYS B 1 704 ? 15.438 -37.062 7.25 1 94.69 704 LYS B C 1
ATOM 13565 O O . LYS B 1 704 ? 16.266 -36.719 8.109 1 94.69 704 LYS B O 1
ATOM 13570 N N . THR B 1 705 ? 15.672 -37.969 6.375 1 96.06 705 THR B N 1
ATOM 13571 C CA . THR B 1 705 ? 16.969 -38.562 6.133 1 96.06 705 THR B CA 1
ATOM 13572 C C . THR B 1 705 ? 17.438 -38.281 4.711 1 96.06 705 THR B C 1
ATOM 13574 O O . THR B 1 705 ? 16.656 -38.344 3.766 1 96.06 705 THR B O 1
ATOM 13577 N N . ASN B 1 706 ? 18.703 -38 4.598 1 96.62 706 ASN B N 1
ATOM 13578 C CA . ASN B 1 706 ? 19.281 -37.75 3.281 1 96.62 706 ASN B CA 1
ATOM 13579 C C . ASN B 1 706 ? 20.656 -38.406 3.148 1 96.62 706 ASN B C 1
ATOM 13581 O O . ASN B 1 706 ? 21.5 -38.25 4.039 1 96.62 706 ASN B O 1
ATOM 13585 N N . LEU B 1 707 ? 20.891 -39.156 2.086 1 97.38 707 LEU B N 1
ATOM 13586 C CA . LEU B 1 707 ? 22.172 -39.688 1.688 1 97.38 707 LEU B CA 1
ATOM 13587 C C . LEU B 1 707 ? 22.562 -39.219 0.29 1 97.38 707 LEU B C 1
ATOM 13589 O O . LEU B 1 707 ? 21.797 -39.406 -0.662 1 97.38 707 LEU B O 1
ATOM 13593 N N . GLY B 1 708 ? 23.688 -38.625 0.238 1 96.25 708 GLY B N 1
ATOM 13594 C CA . GLY B 1 708 ? 24.047 -38.094 -1.062 1 96.25 708 GLY B CA 1
ATOM 13595 C C . GLY B 1 708 ? 25.531 -38.219 -1.36 1 96.25 708 GLY B C 1
ATOM 13596 O O . GLY B 1 708 ? 26.328 -38.5 -0.471 1 96.25 708 GLY B O 1
ATOM 13597 N N . PHE B 1 709 ? 25.953 -37.969 -2.58 1 95.38 709 PHE B N 1
ATOM 13598 C CA . PHE B 1 709 ? 27.344 -37.875 -2.977 1 95.38 709 PHE B CA 1
ATOM 13599 C C . PHE B 1 709 ? 27.531 -36.844 -4.086 1 95.38 709 PHE B C 1
ATOM 13601 O O . PHE B 1 709 ? 26.578 -36.531 -4.797 1 95.38 709 PHE B O 1
ATOM 13608 N N . GLU B 1 710 ? 28.656 -36.344 -4.176 1 95.44 710 GLU B N 1
ATOM 13609 C CA . GLU B 1 710 ? 29.125 -35.438 -5.219 1 95.44 710 GLU B CA 1
ATOM 13610 C C . GLU B 1 710 ? 30.438 -35.938 -5.84 1 95.44 710 GLU B C 1
ATOM 13612 O O . GLU B 1 710 ? 31.344 -36.375 -5.129 1 95.44 710 GLU B O 1
ATOM 13617 N N . MET B 1 711 ? 30.359 -35.875 -7.16 1 95.56 711 MET B N 1
ATOM 13618 C CA . MET B 1 711 ? 31.516 -36.438 -7.875 1 95.56 711 MET B CA 1
ATOM 13619 C C . MET B 1 711 ? 31.844 -35.562 -9.094 1 95.56 711 MET B C 1
ATOM 13621 O O . MET B 1 711 ? 30.953 -35.062 -9.766 1 95.56 711 MET B O 1
ATOM 13625 N N . ARG B 1 712 ? 33.094 -35.406 -9.289 1 95.19 712 ARG B N 1
ATOM 13626 C CA . ARG B 1 712 ? 33.562 -34.781 -10.508 1 95.19 712 ARG B CA 1
ATOM 13627 C C . ARG B 1 712 ? 34.469 -35.719 -11.305 1 95.19 712 ARG B C 1
ATOM 13629 O O . ARG B 1 712 ? 35.469 -36.219 -10.797 1 95.19 712 ARG B O 1
ATOM 13636 N N . LEU B 1 713 ? 34.094 -35.969 -12.578 1 96.06 713 LEU B N 1
ATOM 13637 C CA . LEU B 1 713 ? 34.781 -36.906 -13.445 1 96.06 713 LEU B CA 1
ATOM 13638 C C . LEU B 1 713 ? 35.562 -36.156 -14.539 1 96.06 713 LEU B C 1
ATOM 13640 O O . LEU B 1 713 ? 35 -35.25 -15.195 1 96.06 713 LEU B O 1
ATOM 13644 N N . PHE B 1 714 ? 36.812 -36.406 -14.75 1 93.62 714 PHE B N 1
ATOM 13645 C CA . PHE B 1 714 ? 37.688 -35.875 -15.797 1 93.62 714 PHE B CA 1
ATOM 13646 C C . PHE B 1 714 ? 37.688 -34.375 -15.789 1 93.62 714 PHE B C 1
ATOM 13648 O O . PHE B 1 714 ? 37.906 -33.719 -16.828 1 93.62 714 PHE B O 1
ATOM 13655 N N . ASP B 1 715 ? 37.219 -33.781 -14.664 1 87.81 715 ASP B N 1
ATOM 13656 C CA . ASP B 1 715 ? 37.125 -32.344 -14.461 1 87.81 715 ASP B CA 1
ATOM 13657 C C . ASP B 1 715 ? 36.219 -31.703 -15.492 1 87.81 715 ASP B C 1
ATOM 13659 O O . ASP B 1 715 ? 36.438 -30.562 -15.898 1 87.81 715 ASP B O 1
ATOM 13663 N N . ARG B 1 716 ? 35.25 -32.5 -16.047 1 91.44 716 ARG B N 1
ATOM 13664 C CA . ARG B 1 716 ? 34.312 -32.031 -17.062 1 91.44 716 ARG B CA 1
ATOM 13665 C C . ARG B 1 716 ? 32.875 -32.344 -16.688 1 91.44 716 ARG B C 1
ATOM 13667 O O . ARG B 1 716 ? 31.953 -31.656 -17.109 1 91.44 716 ARG B O 1
ATOM 13674 N N . ILE B 1 717 ? 32.781 -33.406 -15.984 1 95.25 717 ILE B N 1
ATOM 13675 C CA . ILE B 1 717 ? 31.422 -33.875 -15.633 1 95.25 717 ILE B CA 1
ATOM 13676 C C . ILE B 1 717 ? 31.234 -33.781 -14.125 1 95.25 717 ILE B C 1
ATOM 13678 O O . ILE B 1 717 ? 32.031 -34.344 -13.359 1 95.25 717 ILE B O 1
ATOM 13682 N N . LYS B 1 718 ? 30.281 -33.094 -13.703 1 93.44 718 LYS B N 1
ATOM 13683 C CA . LYS B 1 718 ? 29.922 -33 -12.289 1 93.44 718 LYS B CA 1
ATOM 13684 C C . LYS B 1 718 ? 28.594 -33.719 -12.031 1 93.44 718 LYS B C 1
ATOM 13686 O O . LYS B 1 718 ? 27.609 -33.469 -12.734 1 93.44 718 LYS B O 1
ATOM 13691 N N . ILE B 1 719 ? 28.578 -34.562 -11.055 1 95.69 719 ILE B N 1
ATOM 13692 C CA . ILE B 1 719 ? 27.375 -35.344 -10.711 1 95.69 719 ILE B CA 1
ATOM 13693 C C . ILE B 1 719 ? 27.047 -35.125 -9.234 1 95.69 719 ILE B C 1
ATOM 13695 O O . ILE B 1 719 ? 27.938 -35.219 -8.375 1 95.69 719 ILE B O 1
ATOM 13699 N N . GLN B 1 720 ? 25.875 -34.781 -8.961 1 94.38 720 GLN B N 1
ATOM 13700 C CA . GLN B 1 720 ? 25.328 -34.75 -7.605 1 94.38 720 GLN B CA 1
ATOM 13701 C C . GLN B 1 720 ? 24.062 -35.562 -7.5 1 94.38 720 GLN B C 1
ATOM 13703 O O . GLN B 1 720 ? 23.141 -35.406 -8.305 1 94.38 720 GLN B O 1
ATOM 13708 N N . ALA B 1 721 ? 24.016 -36.469 -6.59 1 96.12 721 ALA B N 1
ATOM 13709 C CA . ALA B 1 721 ? 22.844 -37.312 -6.414 1 96.12 721 ALA B CA 1
ATOM 13710 C C . ALA B 1 721 ? 22.516 -37.5 -4.934 1 96.12 721 ALA B C 1
ATOM 13712 O O . ALA B 1 721 ? 23.422 -37.656 -4.105 1 96.12 721 ALA B O 1
ATOM 13713 N N . ASP B 1 722 ? 21.234 -37.531 -4.621 1 96.56 722 ASP B N 1
ATOM 13714 C CA . ASP B 1 722 ? 20.766 -37.688 -3.25 1 96.56 722 ASP B CA 1
ATOM 13715 C C . ASP B 1 722 ? 19.609 -38.688 -3.182 1 96.56 722 ASP B C 1
ATOM 13717 O O . ASP B 1 722 ? 18.734 -38.688 -4.047 1 96.56 722 ASP B O 1
ATOM 13721 N N . TYR B 1 723 ? 19.688 -39.531 -2.229 1 97.62 723 TYR B N 1
ATOM 13722 C CA . TYR B 1 723 ? 18.531 -40.281 -1.801 1 97.62 723 TYR B CA 1
ATOM 13723 C C . TYR B 1 723 ? 17.906 -39.688 -0.549 1 97.62 723 TYR B C 1
ATOM 13725 O O . TYR B 1 723 ? 18.609 -39.344 0.395 1 97.62 723 TYR B O 1
ATOM 13733 N N . PHE B 1 724 ? 16.625 -39.562 -0.548 1 96.44 724 PHE B N 1
ATOM 13734 C CA . PHE B 1 724 ? 15.969 -38.969 0.607 1 96.44 724 PHE B CA 1
ATOM 13735 C C . PHE B 1 724 ? 14.797 -39.812 1.075 1 96.44 724 PHE B C 1
ATOM 13737 O O . PHE B 1 724 ? 14.18 -40.531 0.279 1 96.44 724 PHE B O 1
ATOM 13744 N N . HIS B 1 725 ? 14.5 -39.688 2.361 1 96.81 725 HIS B N 1
ATOM 13745 C CA . HIS B 1 725 ? 13.391 -40.312 3.057 1 96.81 725 HIS B CA 1
ATOM 13746 C C . HIS B 1 725 ? 12.812 -39.438 4.141 1 96.81 725 HIS B C 1
ATOM 13748 O O . HIS B 1 725 ? 13.547 -38.938 5.016 1 96.81 725 HIS B O 1
ATOM 13754 N N . GLU B 1 726 ? 11.516 -39.219 4.004 1 95 726 GLU B N 1
ATOM 13755 C CA . GLU B 1 726 ? 10.836 -38.344 4.973 1 95 726 GLU B CA 1
ATOM 13756 C C . GLU B 1 726 ? 9.609 -39.031 5.555 1 95 726 GLU B C 1
ATOM 13758 O O . GLU B 1 726 ? 8.742 -39.5 4.816 1 95 726 GLU B O 1
ATOM 13763 N N . LYS B 1 727 ? 9.531 -39.062 6.84 1 95.44 727 LYS B N 1
ATOM 13764 C CA . LYS B 1 727 ? 8.352 -39.562 7.547 1 95.44 727 LYS B CA 1
ATOM 13765 C C . LYS B 1 727 ? 7.684 -38.438 8.344 1 95.44 727 LYS B C 1
ATOM 13767 O O . LYS B 1 727 ? 8.328 -37.781 9.172 1 95.44 727 LYS B O 1
ATOM 13772 N N . ARG B 1 728 ? 6.5 -38.25 8.039 1 93 728 ARG B N 1
ATOM 13773 C CA . ARG B 1 728 ? 5.727 -37.25 8.75 1 93 728 ARG B CA 1
ATOM 13774 C C . ARG B 1 728 ? 4.762 -37.875 9.742 1 93 728 ARG B C 1
ATOM 13776 O O . ARG B 1 728 ? 4.059 -38.844 9.398 1 93 728 ARG B O 1
ATOM 13783 N N . GLU B 1 729 ? 4.785 -37.312 10.906 1 93 729 GLU B N 1
ATOM 13784 C CA . GLU B 1 729 ? 3.896 -37.812 11.961 1 93 729 GLU B CA 1
ATOM 13785 C C . GLU B 1 729 ? 3.15 -36.656 12.617 1 93 729 GLU B C 1
ATOM 13787 O O . GLU B 1 729 ? 3.621 -35.5 12.602 1 93 729 GLU B O 1
ATOM 13792 N N . GLY B 1 730 ? 2.004 -37 13.109 1 90.19 730 GLY B N 1
ATOM 13793 C CA . GLY B 1 730 ? 1.21 -36 13.82 1 90.19 730 GLY B CA 1
ATOM 13794 C C . GLY B 1 730 ? 0.5 -35.031 12.898 1 90.19 730 GLY B C 1
ATOM 13795 O O . GLY B 1 730 ? 0.337 -33.844 13.234 1 90.19 730 GLY B O 1
ATOM 13796 N N . VAL B 1 731 ? 0.176 -35.438 11.742 1 88.38 731 VAL B N 1
ATOM 13797 C CA . VAL B 1 731 ? -0.58 -34.594 10.836 1 88.38 731 VAL B CA 1
ATOM 13798 C C . VAL B 1 731 ? -1.971 -34.344 11.406 1 88.38 731 VAL B C 1
ATOM 13800 O O . VAL B 1 731 ? -2.619 -35.25 11.922 1 88.38 731 VAL B O 1
ATOM 13803 N N . PHE B 1 732 ? -2.381 -33.094 11.312 1 85.44 732 PHE B N 1
ATOM 13804 C CA . PHE B 1 732 ? -3.676 -32.719 11.867 1 85.44 732 PHE B CA 1
ATOM 13805 C C . PHE B 1 732 ? -4.809 -33.188 10.969 1 85.44 732 PHE B C 1
ATOM 13807 O O . PHE B 1 732 ? -4.879 -32.844 9.797 1 85.44 732 PHE B O 1
ATOM 13814 N N . ILE B 1 733 ? -5.613 -34 11.516 1 85.44 733 ILE B N 1
ATOM 13815 C CA . ILE B 1 733 ? -6.75 -34.5 10.742 1 85.44 733 ILE B CA 1
ATOM 13816 C C . ILE B 1 733 ? -7.984 -34.562 11.641 1 85.44 733 ILE B C 1
ATOM 13818 O O . ILE B 1 733 ? -7.867 -34.656 12.867 1 85.44 733 ILE B O 1
ATOM 13822 N N . ASN B 1 734 ? -9.133 -34.438 10.938 1 79.5 734 ASN B N 1
ATOM 13823 C CA . ASN B 1 734 ? -10.383 -34.688 11.641 1 79.5 734 ASN B CA 1
ATOM 13824 C C . ASN B 1 734 ? -10.547 -36.188 11.953 1 79.5 734 ASN B C 1
ATOM 13826 O O . ASN B 1 734 ? -10.305 -37.031 11.094 1 79.5 734 ASN B O 1
ATOM 13830 N N . ARG B 1 735 ? -10.891 -36.375 13.148 1 77.69 735 ARG B N 1
ATOM 13831 C CA . ARG B 1 735 ? -11.078 -37.781 13.547 1 77.69 735 ARG B CA 1
ATOM 13832 C C . ARG B 1 735 ? -12.25 -38.406 12.789 1 77.69 735 ARG B C 1
ATOM 13834 O O . ARG B 1 735 ? -13.391 -37.969 12.945 1 77.69 735 ARG B O 1
ATOM 13841 N N . GLN B 1 736 ? -11.914 -39.219 11.883 1 69.38 736 GLN B N 1
ATOM 13842 C CA . GLN B 1 736 ? -12.953 -39.875 11.086 1 69.38 736 GLN B CA 1
ATOM 13843 C C . GLN B 1 736 ? -13.5 -41.094 11.812 1 69.38 736 GLN B C 1
ATOM 13845 O O . GLN B 1 736 ? -14.672 -41.438 11.641 1 69.38 736 GLN B O 1
ATOM 13850 N N . GLY B 1 737 ? -12.727 -41.719 12.719 1 64.31 737 GLY B N 1
ATOM 13851 C CA . GLY B 1 737 ? -13.125 -42.969 13.383 1 64.31 737 GLY B CA 1
ATOM 13852 C C . GLY B 1 737 ? -14.094 -42.75 14.523 1 64.31 737 GLY B C 1
ATOM 13853 O O . GLY B 1 737 ? -14.617 -43.688 15.102 1 64.31 737 GLY B O 1
ATOM 13854 N N . LEU B 1 738 ? -14.398 -41.406 14.758 1 63.53 738 LEU B N 1
ATOM 13855 C CA . LEU B 1 738 ? -15.32 -41.188 15.859 1 63.53 738 LEU B CA 1
ATOM 13856 C C . LEU B 1 738 ? -16.766 -41.406 15.422 1 63.53 738 LEU B C 1
ATOM 13858 O O . LEU B 1 738 ? -17.234 -40.781 14.477 1 63.53 738 LEU B O 1
ATOM 13862 N N . PRO B 1 739 ? -17.359 -42.469 16.031 1 60.75 739 PRO B N 1
ATOM 13863 C CA . PRO B 1 739 ? -18.75 -42.719 15.656 1 60.75 739 PRO B CA 1
ATOM 13864 C C . PRO B 1 739 ? -19.688 -41.562 15.945 1 60.75 739 PRO B C 1
ATOM 13866 O O . PRO B 1 739 ? -19.391 -40.75 16.828 1 60.75 739 PRO B O 1
ATOM 13869 N N . ALA B 1 740 ? -20.578 -41.188 15.109 1 55.5 740 ALA B N 1
ATOM 13870 C CA . ALA B 1 740 ? -21.578 -40.125 15.242 1 55.5 740 ALA B CA 1
ATOM 13871 C C . ALA B 1 740 ? -22.219 -40.156 16.625 1 55.5 740 ALA B C 1
ATOM 13873 O O . ALA B 1 740 ? -22.688 -39.125 17.125 1 55.5 740 ALA B O 1
ATOM 13874 N N . ILE B 1 741 ? -22.125 -41.25 17.25 1 54 741 ILE B N 1
ATOM 13875 C CA . ILE B 1 741 ? -22.828 -41.406 18.516 1 54 741 ILE B CA 1
ATOM 13876 C C . ILE B 1 741 ? -22.219 -40.5 19.578 1 54 741 ILE B C 1
ATOM 13878 O O . ILE B 1 741 ? -22.891 -40.125 20.547 1 54 741 ILE B O 1
ATOM 13882 N N . VAL B 1 742 ? -21.031 -40.125 19.328 1 57.47 742 VAL B N 1
ATOM 13883 C CA . VAL B 1 742 ? -20.359 -39.344 20.344 1 57.47 742 VAL B CA 1
ATOM 13884 C C . VAL B 1 742 ? -20.984 -37.938 20.406 1 57.47 742 VAL B C 1
ATOM 13886 O O . VAL B 1 742 ? -20.859 -37.25 21.422 1 57.47 742 VAL B O 1
ATOM 13889 N N . GLY B 1 743 ? -22 -37.594 19.531 1 57.62 743 GLY B N 1
ATOM 13890 C CA . GLY B 1 743 ? -22.812 -36.406 19.625 1 57.62 743 GLY B CA 1
ATOM 13891 C C . GLY B 1 743 ? -22.031 -35.125 19.359 1 57.62 743 GLY B C 1
ATOM 13892 O O . GLY B 1 743 ? -22.422 -34.031 19.797 1 57.62 743 GLY B O 1
ATOM 13893 N N . LEU B 1 744 ? -20.906 -35.312 18.797 1 62.91 744 LEU B N 1
ATOM 13894 C CA . LEU B 1 744 ? -20.156 -34.062 18.531 1 62.91 744 LEU B CA 1
ATOM 13895 C C . LEU B 1 744 ? -20.547 -33.469 17.188 1 62.91 744 LEU B C 1
ATOM 13897 O O . LEU B 1 744 ? -20.719 -34.188 16.203 1 62.91 744 LEU B O 1
ATOM 13901 N N . THR B 1 745 ? -20.938 -32.219 17.188 1 62.06 745 THR B N 1
ATOM 13902 C CA . THR B 1 745 ? -21.344 -31.5 15.984 1 62.06 745 THR B CA 1
ATOM 13903 C C . THR B 1 745 ? -20.172 -31.312 15.039 1 62.06 745 THR B C 1
ATOM 13905 O O . THR B 1 745 ? -20.344 -31.266 13.82 1 62.06 745 THR B O 1
ATOM 13908 N N . THR B 1 746 ? -19.047 -31.156 15.586 1 69.75 746 THR B N 1
ATOM 13909 C CA . THR B 1 746 ? -17.859 -31.016 14.75 1 69.75 746 THR B CA 1
ATOM 13910 C C . THR B 1 746 ? -16.766 -32 15.172 1 69.75 746 THR B C 1
ATOM 13912 O O . THR B 1 746 ? -16.5 -32.156 16.359 1 69.75 746 THR B O 1
ATOM 13915 N N . LYS B 1 747 ? -16.25 -32.75 14.273 1 74.19 747 LYS B N 1
ATOM 13916 C CA . LYS B 1 747 ? -15.188 -33.719 14.539 1 74.19 747 LYS B CA 1
ATOM 13917 C C . LYS B 1 747 ? -13.906 -33 14.984 1 74.19 747 LYS B C 1
ATOM 13919 O O . LYS B 1 747 ? -13.445 -32.094 14.312 1 74.19 747 LYS B O 1
ATOM 13924 N N . PRO B 1 748 ? -13.469 -33.469 16.109 1 76.19 748 PRO B N 1
ATOM 13925 C CA . PRO B 1 748 ? -12.266 -32.781 16.609 1 76.19 748 PRO B CA 1
ATOM 13926 C C . PRO B 1 748 ? -11.039 -33.062 15.742 1 76.19 748 PRO B C 1
ATOM 13928 O O . PRO B 1 748 ? -10.898 -34.156 15.195 1 76.19 748 PRO B O 1
ATOM 13931 N N . LYS B 1 749 ? -10.141 -32.094 15.57 1 78.81 749 LYS B N 1
ATOM 13932 C CA . LYS B 1 749 ? -8.859 -32.25 14.891 1 78.81 749 LYS B CA 1
ATOM 13933 C C . LYS B 1 749 ? -7.789 -32.75 15.852 1 78.81 749 LYS B C 1
ATOM 13935 O O . LYS B 1 749 ? -7.672 -32.25 16.969 1 78.81 749 LYS B O 1
ATOM 13940 N N . THR B 1 750 ? -7.125 -33.875 15.5 1 83.31 750 THR B N 1
ATOM 13941 C CA . THR B 1 750 ? -6.086 -34.469 16.344 1 83.31 750 THR B CA 1
ATOM 13942 C C . THR B 1 750 ? -4.824 -34.719 15.531 1 83.31 750 THR B C 1
ATOM 13944 O O . THR B 1 750 ? -4.871 -34.781 14.297 1 83.31 750 THR B O 1
ATOM 13947 N N . ASN B 1 751 ? -3.707 -34.906 16.266 1 87.69 751 ASN B N 1
ATOM 13948 C CA . ASN B 1 751 ? -2.41 -35.188 15.664 1 87.69 751 ASN B CA 1
ATOM 13949 C C . ASN B 1 751 ? -2.203 -36.688 15.438 1 87.69 751 ASN B C 1
ATOM 13951 O O . ASN B 1 751 ? -1.317 -37.281 16.031 1 87.69 751 ASN B O 1
ATOM 13955 N N . ILE B 1 752 ? -2.859 -37.281 14.484 1 88 752 ILE B N 1
ATOM 13956 C CA . ILE B 1 752 ? -2.73 -38.719 14.367 1 88 752 ILE B CA 1
ATOM 13957 C C . ILE B 1 752 ? -2.303 -39.094 12.953 1 88 752 ILE B C 1
ATOM 13959 O O . ILE B 1 752 ? -1.843 -40.219 12.711 1 88 752 ILE B O 1
ATOM 13963 N N . GLY B 1 753 ? -2.424 -38.25 12.047 1 90.75 753 GLY B N 1
ATOM 13964 C CA . GLY B 1 753 ? -2.078 -38.562 10.672 1 90.75 753 GLY B CA 1
ATOM 13965 C C . GLY B 1 753 ? -0.598 -38.844 10.477 1 90.75 753 GLY B C 1
ATOM 13966 O O . GLY B 1 753 ? 0.238 -38.344 11.227 1 90.75 753 GLY B O 1
ATOM 13967 N N . ALA B 1 754 ? -0.27 -39.625 9.469 1 93.94 754 ALA B N 1
ATOM 13968 C CA . ALA B 1 754 ? 1.121 -39.969 9.156 1 93.94 754 ALA B CA 1
ATOM 13969 C C . ALA B 1 754 ? 1.294 -40.281 7.676 1 93.94 754 ALA B C 1
ATOM 13971 O O . ALA B 1 754 ? 0.387 -40.812 7.043 1 93.94 754 ALA B O 1
ATOM 13972 N N . SER B 1 755 ? 2.441 -39.969 7.141 1 94.25 755 SER B N 1
ATOM 13973 C CA . SER B 1 755 ? 2.789 -40.219 5.75 1 94.25 755 SER B CA 1
ATOM 13974 C C . SER B 1 755 ? 4.297 -40.406 5.578 1 94.25 755 SER B C 1
ATOM 13976 O O . SER B 1 755 ? 5.07 -40.062 6.48 1 94.25 755 SER B O 1
ATOM 13978 N N . VAL B 1 756 ? 4.617 -41 4.5 1 95.81 756 VAL B N 1
ATOM 13979 C CA . VAL B 1 756 ? 6.027 -41.156 4.168 1 95.81 756 VAL B CA 1
ATOM 13980 C C . VAL B 1 756 ? 6.273 -40.719 2.73 1 95.81 756 VAL B C 1
ATOM 13982 O O . VAL B 1 756 ? 5.406 -40.875 1.868 1 95.81 756 VAL B O 1
ATOM 13985 N N . ASN B 1 757 ? 7.352 -40.094 2.445 1 94.81 757 ASN B N 1
ATOM 13986 C CA . ASN B 1 757 ? 7.82 -39.656 1.13 1 94.81 757 ASN B CA 1
ATOM 13987 C C . ASN B 1 757 ? 9.273 -40.062 0.899 1 94.81 757 ASN B C 1
ATOM 13989 O O . ASN B 1 757 ? 10.125 -39.844 1.763 1 94.81 757 ASN B O 1
ATOM 13993 N N . ARG B 1 758 ? 9.555 -40.719 -0.194 1 96.44 758 ARG B N 1
ATOM 13994 C CA . ARG B 1 758 ? 10.922 -41.094 -0.501 1 96.44 758 ARG B CA 1
ATOM 13995 C C . ARG B 1 758 ? 11.219 -40.969 -1.99 1 96.44 758 ARG B C 1
ATOM 13997 O O . ARG B 1 758 ? 10.297 -40.906 -2.809 1 96.44 758 ARG B O 1
ATOM 14004 N N . GLY B 1 759 ? 12.484 -40.812 -2.334 1 97.06 759 GLY B N 1
ATOM 14005 C CA . GLY B 1 759 ? 12.852 -40.656 -3.732 1 97.06 759 GLY B CA 1
ATOM 14006 C C . GLY B 1 759 ? 14.32 -40.344 -3.93 1 97.06 759 GLY B C 1
ATOM 14007 O O . GLY B 1 759 ? 15.141 -40.625 -3.051 1 97.06 759 GLY B O 1
ATOM 14008 N N . VAL B 1 760 ? 14.656 -40 -5.172 1 97.38 760 VAL B N 1
ATOM 14009 C CA . VAL B 1 760 ? 16.016 -39.656 -5.566 1 97.38 760 VAL B CA 1
ATOM 14010 C C . VAL B 1 760 ? 16 -38.375 -6.402 1 97.38 760 VAL B C 1
ATOM 14012 O O . VAL B 1 760 ? 15.062 -38.125 -7.156 1 97.38 760 VAL B O 1
ATOM 14015 N N . ASP B 1 761 ? 16.953 -37.594 -6.199 1 95.62 761 ASP B N 1
ATOM 14016 C CA . ASP B 1 761 ? 17.172 -36.469 -7.086 1 95.62 761 ASP B CA 1
ATOM 14017 C C . ASP B 1 761 ? 18.641 -36.375 -7.484 1 95.62 761 ASP B C 1
ATOM 14019 O O . ASP B 1 761 ? 19.531 -36.688 -6.688 1 95.62 761 ASP B O 1
ATOM 14023 N N . ALA B 1 762 ? 18.891 -35.969 -8.703 1 96.38 762 ALA B N 1
ATOM 14024 C CA . ALA B 1 762 ? 20.25 -35.938 -9.25 1 96.38 762 ALA B CA 1
ATOM 14025 C C . ALA B 1 762 ? 20.406 -34.812 -10.266 1 96.38 762 ALA B C 1
ATOM 14027 O O . ALA B 1 762 ? 19.453 -34.438 -10.945 1 96.38 762 ALA B O 1
ATOM 14028 N N . THR B 1 763 ? 21.594 -34.344 -10.305 1 94.94 763 THR B N 1
ATOM 14029 C CA . THR B 1 763 ? 21.953 -33.312 -11.273 1 94.94 763 THR B CA 1
ATOM 14030 C C . THR B 1 763 ? 23.266 -33.656 -11.969 1 94.94 763 THR B C 1
ATOM 14032 O O . THR B 1 763 ? 24.203 -34.156 -11.328 1 94.94 763 THR B O 1
ATOM 14035 N N . LEU B 1 764 ? 23.312 -33.5 -13.242 1 95.44 764 LEU B N 1
ATOM 14036 C CA . LEU B 1 764 ? 24.484 -33.688 -14.062 1 95.44 764 LEU B CA 1
ATOM 14037 C C . LEU B 1 764 ? 24.859 -32.438 -14.82 1 95.44 764 LEU B C 1
ATOM 14039 O O . LEU B 1 764 ? 24 -31.812 -15.461 1 95.44 764 LEU B O 1
ATOM 14043 N N . GLU B 1 765 ? 26.047 -32.062 -14.664 1 92.12 765 GLU B N 1
ATOM 14044 C CA . GLU B 1 765 ? 26.547 -30.906 -15.391 1 92.12 765 GLU B CA 1
ATOM 14045 C C . GLU B 1 765 ? 27.781 -31.266 -16.219 1 92.12 765 GLU B C 1
ATOM 14047 O O . GLU B 1 765 ? 28.641 -32.031 -15.766 1 92.12 765 GLU B O 1
ATOM 14052 N N . TYR B 1 766 ? 27.812 -30.781 -17.391 1 93.81 766 TYR B N 1
ATOM 14053 C CA . TYR B 1 766 ? 28.906 -31.016 -18.312 1 93.81 766 TYR B CA 1
ATOM 14054 C C . TYR B 1 766 ? 29.438 -29.703 -18.891 1 93.81 766 TYR B C 1
ATOM 14056 O O . TYR B 1 766 ? 28.656 -28.828 -19.266 1 93.81 766 TYR B O 1
ATOM 14064 N N . GLU B 1 767 ? 30.688 -29.5 -18.844 1 90.25 767 GLU B N 1
ATOM 14065 C CA . GLU B 1 767 ? 31.328 -28.328 -19.438 1 90.25 767 GLU B CA 1
ATOM 14066 C C . GLU B 1 767 ? 32.625 -28.719 -20.141 1 90.25 767 GLU B C 1
ATOM 14068 O O . GLU B 1 767 ? 33.5 -29.391 -19.547 1 90.25 767 GLU B O 1
ATOM 14073 N N . GLU B 1 768 ? 32.781 -28.281 -21.406 1 90.62 768 GLU B N 1
ATOM 14074 C CA . GLU B 1 768 ? 34 -28.578 -22.172 1 90.62 768 GLU B CA 1
ATOM 14075 C C . GLU B 1 768 ? 34.188 -27.578 -23.312 1 90.62 768 GLU B C 1
ATOM 14077 O O . GLU B 1 768 ? 33.219 -27.125 -23.922 1 90.62 768 GLU B O 1
ATOM 14082 N N . LYS B 1 769 ? 35.375 -27.188 -23.531 1 88.44 769 LYS B N 1
ATOM 14083 C CA . LYS B 1 769 ? 35.688 -26.406 -24.719 1 88.44 769 LYS B CA 1
ATOM 14084 C C . LYS B 1 769 ? 36.219 -27.297 -25.844 1 88.44 769 LYS B C 1
ATOM 14086 O O . LYS B 1 769 ? 37.281 -27.906 -25.719 1 88.44 769 LYS B O 1
ATOM 14091 N N . VAL B 1 770 ? 35.5 -27.453 -26.859 1 92.06 770 VAL B N 1
ATOM 14092 C CA . VAL B 1 770 ? 35.875 -28.25 -28.031 1 92.06 770 VAL B CA 1
ATOM 14093 C C . VAL B 1 770 ? 36.312 -27.328 -29.172 1 92.06 770 VAL B C 1
ATOM 14095 O O . VAL B 1 770 ? 35.438 -26.781 -29.875 1 92.06 770 VAL B O 1
ATOM 14098 N N . GLY B 1 771 ? 37.469 -27.141 -29.438 1 89.25 771 GLY B N 1
ATOM 14099 C CA . GLY B 1 771 ? 37.906 -26.141 -30.391 1 89.25 771 GLY B CA 1
ATOM 14100 C C . GLY B 1 771 ? 37.562 -24.719 -30 1 89.25 771 GLY B C 1
ATOM 14101 O O . GLY B 1 771 ? 37.969 -24.266 -28.922 1 89.25 771 GLY B O 1
ATOM 14102 N N . GLU B 1 772 ? 36.688 -24.156 -30.844 1 87.44 772 GLU B N 1
ATOM 14103 C CA . GLU B 1 772 ? 36.25 -22.781 -30.562 1 87.44 772 GLU B CA 1
ATOM 14104 C C . GLU B 1 772 ? 34.844 -22.766 -29.969 1 87.44 772 GLU B C 1
ATOM 14106 O O . GLU B 1 772 ? 34.312 -21.688 -29.672 1 87.44 772 GLU B O 1
ATOM 14111 N N . VAL B 1 773 ? 34.375 -23.953 -29.766 1 92.06 773 VAL B N 1
ATOM 14112 C CA . VAL B 1 773 ? 33 -24.047 -29.281 1 92.06 773 VAL B CA 1
ATOM 14113 C C . VAL B 1 773 ? 33 -24.375 -27.797 1 92.06 773 VAL B C 1
ATOM 14115 O O . VAL B 1 773 ? 33.625 -25.344 -27.359 1 92.06 773 VAL B O 1
ATOM 14118 N N . PHE B 1 774 ? 32.469 -23.484 -27 1 89.31 774 PHE B N 1
ATOM 14119 C CA . PHE B 1 774 ? 32.219 -23.766 -25.594 1 89.31 774 PHE B CA 1
ATOM 14120 C C . PHE B 1 774 ? 30.891 -24.484 -25.391 1 89.31 774 PHE B C 1
ATOM 14122 O O . PHE B 1 774 ? 29.844 -23.906 -25.672 1 89.31 774 PHE B O 1
ATOM 14129 N N . LEU B 1 775 ? 30.984 -25.719 -24.938 1 91.44 775 LEU B N 1
ATOM 14130 C CA . LEU B 1 775 ? 29.781 -26.547 -24.781 1 91.44 775 LEU B CA 1
ATOM 14131 C C . LEU B 1 775 ? 29.469 -26.781 -23.312 1 91.44 775 LEU B C 1
ATOM 14133 O O . LEU B 1 775 ? 30.328 -27.172 -22.531 1 91.44 775 LEU B O 1
ATOM 14137 N N . THR B 1 776 ? 28.297 -26.438 -22.938 1 89.56 776 THR B N 1
ATOM 14138 C CA . THR B 1 776 ? 27.812 -26.75 -21.594 1 89.56 776 THR B CA 1
ATOM 14139 C C . THR B 1 776 ? 26.547 -27.594 -21.656 1 89.56 776 THR B C 1
ATOM 14141 O O . THR B 1 776 ? 25.688 -27.375 -22.516 1 89.56 776 THR B O 1
ATOM 14144 N N . GLY B 1 777 ? 26.469 -28.609 -20.906 1 90.06 777 GLY B N 1
ATOM 14145 C CA . GLY B 1 777 ? 25.297 -29.469 -20.766 1 90.06 777 GLY B CA 1
ATOM 14146 C C . GLY B 1 777 ? 24.812 -29.594 -19.344 1 90.06 777 GLY B C 1
ATOM 14147 O O . GLY B 1 777 ? 25.609 -29.594 -18.406 1 90.06 777 GLY B O 1
ATOM 14148 N N . ARG B 1 778 ? 23.578 -29.641 -19.203 1 91.12 778 ARG B N 1
ATOM 14149 C CA . ARG B 1 778 ? 22.984 -29.844 -17.875 1 91.12 778 ARG B CA 1
ATOM 14150 C C . ARG B 1 778 ? 21.812 -30.828 -17.953 1 91.12 778 ARG B C 1
ATOM 14152 O O . ARG B 1 778 ? 21.047 -30.828 -18.922 1 91.12 778 ARG B O 1
ATOM 14159 N N . ALA B 1 779 ? 21.688 -31.609 -16.969 1 95.06 779 ALA B N 1
ATOM 14160 C CA . ALA B 1 779 ? 20.578 -32.562 -16.844 1 95.06 779 ALA B CA 1
ATOM 14161 C C . ALA B 1 779 ? 20.203 -32.75 -15.383 1 95.06 779 ALA B C 1
ATOM 14163 O O . ALA B 1 779 ? 21.047 -32.656 -14.492 1 95.06 779 ALA B O 1
ATOM 14164 N N . ASN B 1 780 ? 18.969 -32.938 -15.156 1 94.5 780 ASN B N 1
ATOM 14165 C CA . ASN B 1 780 ? 18.484 -33.219 -13.812 1 94.5 780 ASN B CA 1
ATOM 14166 C C . ASN B 1 780 ? 17.375 -34.281 -13.844 1 94.5 780 ASN B C 1
ATOM 14168 O O . ASN B 1 780 ? 16.703 -34.469 -14.859 1 94.5 780 ASN B O 1
ATOM 14172 N N . PHE B 1 781 ? 17.234 -34.938 -12.75 1 96.31 781 PHE B N 1
ATOM 14173 C CA . PHE B 1 781 ? 16.266 -36 -12.586 1 96.31 781 PHE B CA 1
ATOM 14174 C C . PHE B 1 781 ? 15.734 -36.031 -11.148 1 96.31 781 PHE B C 1
ATOM 14176 O O . PHE B 1 781 ? 16.516 -35.906 -10.203 1 96.31 781 PHE B O 1
ATOM 14183 N N . THR B 1 782 ? 14.445 -36.125 -11.023 1 96.5 782 THR B N 1
ATOM 14184 C CA . THR B 1 782 ? 13.828 -36.219 -9.703 1 96.5 782 THR B CA 1
ATOM 14185 C C . THR B 1 782 ? 12.75 -37.312 -9.688 1 96.5 782 THR B C 1
ATOM 14187 O O . THR B 1 782 ? 11.859 -37.312 -10.547 1 96.5 782 THR B O 1
ATOM 14190 N N . PHE B 1 783 ? 12.82 -38.219 -8.789 1 97.12 783 PHE B N 1
ATOM 14191 C CA . PHE B 1 783 ? 11.797 -39.219 -8.5 1 97.12 783 PHE B CA 1
ATOM 14192 C C . PHE B 1 783 ? 11.328 -39.094 -7.051 1 97.12 783 PHE B C 1
ATOM 14194 O O . PHE B 1 783 ? 12.141 -39.062 -6.129 1 97.12 783 PHE B O 1
ATOM 14201 N N . ASN B 1 784 ? 10.125 -39 -6.848 1 95.06 784 ASN B N 1
ATOM 14202 C CA . ASN B 1 784 ? 9.539 -38.969 -5.512 1 95.06 784 ASN B CA 1
ATOM 14203 C C . ASN B 1 784 ? 8.211 -39.719 -5.457 1 95.06 784 ASN B C 1
ATOM 14205 O O . ASN B 1 784 ? 7.395 -39.594 -6.371 1 95.06 784 ASN B O 1
ATOM 14209 N N . ARG B 1 785 ? 7.949 -40.438 -4.414 1 95.62 785 ARG B N 1
ATOM 14210 C CA . ARG B 1 785 ? 6.699 -41.156 -4.191 1 95.62 785 ARG B CA 1
ATOM 14211 C C . ARG B 1 785 ? 6.297 -41.125 -2.723 1 95.62 785 ARG B C 1
ATOM 14213 O O . ARG B 1 785 ? 7.062 -41.531 -1.85 1 95.62 785 ARG B O 1
ATOM 14220 N N . ASN B 1 786 ? 5.125 -40.625 -2.551 1 94.81 786 ASN B N 1
ATOM 14221 C CA . ASN B 1 786 ? 4.605 -40.594 -1.188 1 94.81 786 ASN B CA 1
ATOM 14222 C C . ASN B 1 786 ? 3.646 -41.75 -0.916 1 94.81 786 ASN B C 1
ATOM 14224 O O . ASN B 1 786 ? 3.246 -42.438 -1.841 1 94.81 786 ASN B O 1
ATOM 14228 N N . LYS B 1 787 ? 3.424 -41.969 0.348 1 95.5 787 LYS B N 1
ATOM 14229 C CA . LYS B 1 787 ? 2.49 -43 0.788 1 95.5 787 LYS B CA 1
ATOM 14230 C C . LYS B 1 787 ? 1.782 -42.594 2.076 1 95.5 787 LYS B C 1
ATOM 14232 O O . LYS B 1 787 ? 2.412 -42.062 2.994 1 95.5 787 LYS B O 1
ATOM 14237 N N . LEU B 1 788 ? 0.504 -42.875 2.072 1 94.69 788 LEU B N 1
ATOM 14238 C CA . LEU B 1 788 ? -0.29 -42.594 3.266 1 94.69 788 LEU B CA 1
ATOM 14239 C C . LEU B 1 788 ? -0.135 -43.719 4.285 1 94.69 788 LEU B C 1
ATOM 14241 O O . LEU B 1 788 ? -0.326 -44.906 3.957 1 94.69 788 LEU B O 1
ATOM 14245 N N . LEU B 1 789 ? 0.21 -43.406 5.512 1 94.62 789 LEU B N 1
ATOM 14246 C CA . LEU B 1 789 ? 0.413 -44.438 6.543 1 94.62 789 LEU B CA 1
ATOM 14247 C C . LEU B 1 789 ? -0.784 -44.5 7.484 1 94.62 789 LEU B C 1
ATOM 14249 O O . LEU B 1 789 ? -1.162 -45.562 7.945 1 94.62 789 LEU B O 1
ATOM 14253 N N . ASN B 1 790 ? -1.295 -43.281 7.832 1 92.94 790 ASN B N 1
ATOM 14254 C CA . ASN B 1 790 ? -2.424 -43.219 8.758 1 92.94 790 ASN B CA 1
ATOM 14255 C C . ASN B 1 790 ? -3.258 -41.969 8.562 1 92.94 790 ASN B C 1
ATOM 14257 O O . ASN B 1 790 ? -2.736 -40.844 8.648 1 92.94 790 ASN B O 1
ATOM 14261 N N . ASN B 1 791 ? -4.508 -42.156 8.312 1 89.31 791 ASN B N 1
ATOM 14262 C CA . ASN B 1 791 ? -5.441 -41.031 8.242 1 89.31 791 ASN B CA 1
ATOM 14263 C C . ASN B 1 791 ? -6.691 -41.281 9.078 1 89.31 791 ASN B C 1
ATOM 14265 O O . ASN B 1 791 ? -7.734 -40.656 8.852 1 89.31 791 ASN B O 1
ATOM 14269 N N . ASP B 1 792 ? -6.586 -42.281 9.938 1 88.38 792 ASP B N 1
ATOM 14270 C CA . ASP B 1 792 ? -7.668 -42.656 10.844 1 88.38 792 ASP B CA 1
ATOM 14271 C C . ASP B 1 792 ? -8.891 -43.156 10.062 1 88.38 792 ASP B C 1
ATOM 14273 O O . ASP B 1 792 ? -10.023 -43 10.516 1 88.38 792 ASP B O 1
ATOM 14277 N N . GLU B 1 793 ? -8.602 -43.594 8.891 1 87.81 793 GLU B N 1
ATOM 14278 C CA . GLU B 1 793 ? -9.695 -44.156 8.102 1 87.81 793 GLU B CA 1
ATOM 14279 C C . GLU B 1 793 ? -10.125 -45.531 8.625 1 87.81 793 GLU B C 1
ATOM 14281 O O . GLU B 1 793 ? -9.289 -46.312 9.094 1 87.81 793 GLU B O 1
ATOM 14286 N N . VAL B 1 794 ? -11.43 -45.812 8.539 1 86.56 794 VAL B N 1
ATOM 14287 C CA . VAL B 1 794 ? -11.938 -47.125 8.914 1 86.56 794 VAL B CA 1
ATOM 14288 C C . VAL B 1 794 ? -11.625 -48.125 7.805 1 86.56 794 VAL B C 1
ATOM 14290 O O . VAL B 1 794 ? -11.75 -47.812 6.621 1 86.56 794 VAL B O 1
ATOM 14293 N N . GLU B 1 795 ? -11.164 -49.219 8.281 1 88.88 795 GLU B N 1
ATOM 14294 C CA . GLU B 1 795 ? -10.812 -50.25 7.301 1 88.88 795 GLU B CA 1
ATOM 14295 C C . GLU B 1 795 ? -12.016 -50.625 6.453 1 88.88 795 GLU B C 1
ATOM 14297 O O . GLU B 1 795 ? -13.102 -50.906 6.984 1 88.88 795 GLU B O 1
ATOM 14302 N N . HIS B 1 796 ? -11.805 -50.656 5.238 1 91.62 796 HIS B N 1
ATOM 14303 C CA . HIS B 1 796 ? -12.859 -51.062 4.324 1 91.62 796 HIS B CA 1
ATOM 14304 C C . HIS B 1 796 ? -13.047 -52.562 4.324 1 91.62 796 HIS B C 1
ATOM 14306 O O . HIS B 1 796 ? -12.148 -53.312 4.738 1 91.62 796 HIS B O 1
ATOM 14312 N N . LEU B 1 797 ? -14.234 -52.969 3.822 1 92.38 797 LEU B N 1
ATOM 14313 C CA . LEU B 1 797 ? -14.531 -54.406 3.721 1 92.38 797 LEU B CA 1
ATOM 14314 C C . LEU B 1 797 ? -13.484 -55.125 2.881 1 92.38 797 LEU B C 1
ATOM 14316 O O . LEU B 1 797 ? -13.031 -56.188 3.24 1 92.38 797 LEU B O 1
ATOM 14320 N N . TYR B 1 798 ? -13.172 -54.406 1.798 1 94.5 798 TYR B N 1
ATOM 14321 C CA . TYR B 1 798 ? -12.109 -54.906 0.942 1 94.5 798 TYR B CA 1
ATOM 14322 C C . TYR B 1 798 ? -10.844 -54.062 1.06 1 94.5 798 TYR B C 1
ATOM 14324 O O . TYR B 1 798 ? -10.867 -52.875 0.779 1 94.5 798 TYR B O 1
ATOM 14332 N N . LYS B 1 799 ? -9.766 -54.656 1.301 1 93.06 799 LYS B N 1
ATOM 14333 C CA . LYS B 1 799 ? -8.516 -54 1.665 1 93.06 799 LYS B CA 1
ATOM 14334 C C . LYS B 1 799 ? -7.996 -53.125 0.511 1 93.06 799 LYS B C 1
ATOM 14336 O O . LYS B 1 799 ? -7.332 -52.125 0.732 1 93.06 799 LYS B O 1
ATOM 14341 N N . TYR B 1 800 ? -8.273 -53.594 -0.714 1 93.81 800 TYR B N 1
ATOM 14342 C CA . TYR B 1 800 ? -7.766 -52.844 -1.858 1 93.81 800 TYR B CA 1
ATOM 14343 C C . TYR B 1 800 ? -8.469 -51.5 -1.983 1 93.81 800 TYR B C 1
ATOM 14345 O O . TYR B 1 800 ? -8.055 -50.625 -2.771 1 93.81 800 TYR B O 1
ATOM 14353 N N . GLN B 1 801 ? -9.438 -51.219 -1.149 1 94.62 801 GLN B N 1
ATOM 14354 C CA . GLN B 1 801 ? -10.141 -49.938 -1.179 1 94.62 801 GLN B CA 1
ATOM 14355 C C . GLN B 1 801 ? -9.594 -48.969 -0.123 1 94.62 801 GLN B C 1
ATOM 14357 O O . GLN B 1 801 ? -9.977 -47.812 -0.075 1 94.62 801 GLN B O 1
ATOM 14362 N N . ASN B 1 802 ? -8.711 -49.5 0.652 1 93.25 802 ASN B N 1
ATOM 14363 C CA . ASN B 1 802 ? -8.109 -48.625 1.657 1 93.25 802 ASN B CA 1
ATOM 14364 C C . ASN B 1 802 ? -7.199 -47.594 1.021 1 93.25 802 ASN B C 1
ATOM 14366 O O . ASN B 1 802 ? -6.465 -47.875 0.078 1 93.25 802 ASN B O 1
ATOM 14370 N N . SER B 1 803 ? -7.293 -46.312 1.538 1 92.19 803 SER B N 1
ATOM 14371 C CA . SER B 1 803 ? -6.371 -45.281 1.087 1 92.19 803 SER B CA 1
ATOM 14372 C C . SER B 1 803 ? -4.984 -45.469 1.697 1 92.19 803 SER B C 1
ATOM 14374 O O . SER B 1 803 ? -3.988 -45 1.137 1 92.19 803 SER B O 1
ATOM 14376 N N . ILE B 1 804 ? -4.953 -46.094 2.912 1 92.19 804 ILE B N 1
ATOM 14377 C CA . ILE B 1 804 ? -3.695 -46.344 3.607 1 92.19 804 ILE B CA 1
ATOM 14378 C C . ILE B 1 804 ? -2.789 -47.219 2.736 1 92.19 804 ILE B C 1
ATOM 14380 O O . ILE B 1 804 ? -3.227 -48.219 2.197 1 92.19 804 ILE B O 1
ATOM 14384 N N . GLY B 1 805 ? -1.628 -46.781 2.592 1 92.62 805 GLY B N 1
ATOM 14385 C CA . GLY B 1 805 ? -0.658 -47.5 1.791 1 92.62 805 GLY B CA 1
ATOM 14386 C C . GLY B 1 805 ? -0.582 -47 0.356 1 92.62 805 GLY B C 1
ATOM 14387 O O . GLY B 1 805 ? 0.268 -47.469 -0.414 1 92.62 805 GLY B O 1
ATOM 14388 N N . LYS B 1 806 ? -1.4 -46.188 0.027 1 94.81 806 LYS B N 1
ATOM 14389 C CA . LYS B 1 806 ? -1.407 -45.656 -1.332 1 94.81 806 LYS B CA 1
ATOM 14390 C C . LYS B 1 806 ? -0.848 -44.219 -1.368 1 94.81 806 LYS B C 1
ATOM 14392 O O . LYS B 1 806 ? -0.635 -43.625 -0.321 1 94.81 806 LYS B O 1
ATOM 14397 N N . THR B 1 807 ? -0.605 -43.75 -2.59 1 94.69 807 THR B N 1
ATOM 14398 C CA . THR B 1 807 ? -0.069 -42.406 -2.781 1 94.69 807 THR B CA 1
ATOM 14399 C C . THR B 1 807 ? -1.179 -41.375 -2.689 1 94.69 807 THR B C 1
ATOM 14401 O O . THR B 1 807 ? -2.363 -41.719 -2.691 1 94.69 807 THR B O 1
ATOM 14404 N N . PHE B 1 808 ? -0.812 -40.062 -2.424 1 91.31 808 PHE B N 1
ATOM 14405 C CA . PHE B 1 808 ? -1.778 -38.969 -2.412 1 91.31 808 PHE B CA 1
ATOM 14406 C C . PHE B 1 808 ? -1.236 -37.781 -3.162 1 91.31 808 PHE B C 1
ATOM 14408 O O . PHE B 1 808 ? -0.021 -37.594 -3.248 1 91.31 808 PHE B O 1
ATOM 14415 N N . GLY B 1 809 ? -2.146 -36.969 -3.732 1 85.06 809 GLY B N 1
ATOM 14416 C CA . GLY B 1 809 ? -1.793 -35.75 -4.465 1 85.06 809 GLY B CA 1
ATOM 14417 C C . GLY B 1 809 ? -2.131 -34.469 -3.713 1 85.06 809 GLY B C 1
ATOM 14418 O O . GLY B 1 809 ? -2.125 -34.469 -2.48 1 85.06 809 GLY B O 1
ATOM 14419 N N . THR B 1 810 ? -2.215 -33.25 -4.434 1 71.75 810 THR B N 1
ATOM 14420 C CA . THR B 1 810 ? -2.508 -31.969 -3.824 1 71.75 810 THR B CA 1
ATOM 14421 C C . THR B 1 810 ? -3.93 -31.938 -3.273 1 71.75 810 THR B C 1
ATOM 14423 O O . THR B 1 810 ? -4.203 -31.266 -2.279 1 71.75 810 THR B O 1
ATOM 14426 N N . GLY B 1 811 ? -4.773 -32.5 -3.967 1 64.5 811 GLY B N 1
ATOM 14427 C CA . GLY B 1 811 ? -6.18 -32.375 -3.607 1 64.5 811 GLY B CA 1
ATOM 14428 C C . GLY B 1 811 ? -6.672 -33.531 -2.754 1 64.5 811 GLY B C 1
ATOM 14429 O O . GLY B 1 811 ? -7.879 -33.688 -2.543 1 64.5 811 GLY B O 1
ATOM 14430 N N . GLY B 1 812 ? -5.758 -34.375 -2.24 1 71.75 812 GLY B N 1
ATOM 14431 C CA . GLY B 1 812 ? -6.301 -35.438 -1.414 1 71.75 812 GLY B CA 1
ATOM 14432 C C . GLY B 1 812 ? -5.727 -36.812 -1.75 1 71.75 812 GLY B C 1
ATOM 14433 O O . GLY B 1 812 ? -4.605 -36.906 -2.254 1 71.75 812 GLY B O 1
ATOM 14434 N N . ASN B 1 813 ? -6.641 -37.75 -1.595 1 78.38 813 ASN B N 1
ATOM 14435 C CA . ASN B 1 813 ? -6.27 -39.156 -1.664 1 78.38 813 ASN B CA 1
ATOM 14436 C C . ASN B 1 813 ? -6.117 -39.625 -3.109 1 78.38 813 ASN B C 1
ATOM 14438 O O . ASN B 1 813 ? -6.473 -38.906 -4.043 1 78.38 813 ASN B O 1
ATOM 14442 N N . HIS B 1 814 ? -5.492 -40.75 -3.266 1 91 814 HIS B N 1
ATOM 14443 C CA . HIS B 1 814 ? -5.371 -41.438 -4.539 1 91 814 HIS B CA 1
ATOM 14444 C C . HIS B 1 814 ? -6.738 -41.656 -5.188 1 91 814 HIS B C 1
ATOM 14446 O O . HIS B 1 814 ? -7.738 -41.844 -4.488 1 91 814 HIS B O 1
ATOM 14452 N N . THR B 1 815 ? -6.832 -41.594 -6.484 1 92.75 815 THR B N 1
ATOM 14453 C CA . THR B 1 815 ? -8.102 -41.75 -7.18 1 92.75 815 THR B CA 1
ATOM 14454 C C . THR B 1 815 ? -8.492 -43.219 -7.246 1 92.75 815 THR B C 1
ATOM 14456 O O . THR B 1 815 ? -7.688 -44.062 -7.645 1 92.75 815 THR B O 1
ATOM 14459 N N . PHE B 1 816 ? -9.68 -43.469 -6.785 1 95.44 816 PHE B N 1
ATOM 14460 C CA . PHE B 1 816 ? -10.242 -44.812 -6.895 1 95.44 816 PHE B CA 1
ATOM 14461 C C . PHE B 1 816 ? -11.297 -44.875 -7.988 1 95.44 816 PHE B C 1
ATOM 14463 O O . PHE B 1 816 ? -12.07 -43.938 -8.164 1 95.44 816 PHE B O 1
ATOM 14470 N N . GLY B 1 817 ? -11.242 -46 -8.781 1 96.94 817 GLY B N 1
ATOM 14471 C CA . GLY B 1 817 ? -12.203 -46.219 -9.859 1 96.94 817 GLY B CA 1
ATOM 14472 C C . GLY B 1 817 ? -12.305 -47.656 -10.297 1 96.94 817 GLY B C 1
ATOM 14473 O O . GLY B 1 817 ? -11.82 -48.562 -9.609 1 96.94 817 GLY B O 1
ATOM 14474 N N . LEU B 1 818 ? -13.062 -47.906 -11.383 1 98.12 818 LEU B N 1
ATOM 14475 C CA . LEU B 1 818 ? -13.312 -49.25 -11.906 1 98.12 818 LEU B CA 1
ATOM 14476 C C . LEU B 1 818 ? -12.328 -49.594 -13.023 1 98.12 818 LEU B C 1
ATOM 14478 O O . LEU B 1 818 ? -11.719 -48.688 -13.609 1 98.12 818 LEU B O 1
ATOM 14482 N N . ILE B 1 819 ? -12.109 -50.844 -13.227 1 98.06 819 ILE B N 1
ATOM 14483 C CA . ILE B 1 819 ? -11.305 -51.312 -14.352 1 98.06 819 ILE B CA 1
ATOM 14484 C C . ILE B 1 819 ? -12.203 -51.625 -15.547 1 98.06 819 ILE B C 1
ATOM 14486 O O . ILE B 1 819 ? -13 -52.562 -15.508 1 98.06 819 ILE B O 1
ATOM 14490 N N . ALA B 1 820 ? -12.086 -50.844 -16.594 1 97.81 820 ALA B N 1
ATOM 14491 C CA . ALA B 1 820 ? -12.883 -51.031 -17.812 1 97.81 820 ALA B CA 1
ATOM 14492 C C . ALA B 1 820 ? -12.25 -52.094 -18.719 1 97.81 820 ALA B C 1
ATOM 14494 O O . ALA B 1 820 ? -11.062 -52 -19.031 1 97.81 820 ALA B O 1
ATOM 14495 N N . GLU B 1 821 ? -12.984 -53.031 -19.109 1 95.81 821 GLU B N 1
ATOM 14496 C CA . GLU B 1 821 ? -12.492 -54.094 -19.984 1 95.81 821 GLU B CA 1
ATOM 14497 C C . GLU B 1 821 ? -13.023 -53.938 -21.406 1 95.81 821 GLU B C 1
ATOM 14499 O O . GLU B 1 821 ? -13.062 -54.906 -22.172 1 95.81 821 GLU B O 1
ATOM 14504 N N . GLY B 1 822 ? -13.477 -52.719 -21.719 1 94.56 822 GLY B N 1
ATOM 14505 C CA . GLY B 1 822 ? -14 -52.469 -23.047 1 94.56 822 GLY B CA 1
ATOM 14506 C C . GLY B 1 822 ? -15.5 -52.219 -23.062 1 94.56 822 GLY B C 1
ATOM 14507 O O . GLY B 1 822 ? -16.094 -51.938 -22.016 1 94.56 822 GLY B O 1
ATOM 14508 N N . LEU B 1 823 ? -16.109 -52.25 -24.281 1 97 823 LEU B N 1
ATOM 14509 C CA . LEU B 1 823 ? -17.547 -52.062 -24.453 1 97 823 LEU B CA 1
ATOM 14510 C C . LEU B 1 823 ? -18.234 -53.406 -24.734 1 97 823 LEU B C 1
ATOM 14512 O O . LEU B 1 823 ? -17.656 -54.281 -25.359 1 97 823 LEU B O 1
ATOM 14516 N N . PHE B 1 824 ? -19.469 -53.562 -24.219 1 96.88 824 PHE B N 1
ATOM 14517 C CA . PHE B 1 824 ? -20.234 -54.75 -24.562 1 96.88 824 PHE B CA 1
ATOM 14518 C C . PHE B 1 824 ? -20.484 -54.844 -26.062 1 96.88 824 PHE B C 1
ATOM 14520 O O . PHE B 1 824 ? -20.969 -53.875 -26.656 1 96.88 824 PHE B O 1
ATOM 14527 N N . GLN B 1 825 ? -20.172 -55.969 -26.641 1 93.19 825 GLN B N 1
ATOM 14528 C CA . GLN B 1 825 ? -20.266 -56.094 -28.094 1 93.19 825 GLN B CA 1
ATOM 14529 C C . GLN B 1 825 ? -21.562 -56.844 -28.484 1 93.19 825 GLN B C 1
ATOM 14531 O O . GLN B 1 825 ? -22 -56.75 -29.641 1 93.19 825 GLN B O 1
ATOM 14536 N N . SER B 1 826 ? -22.125 -57.625 -27.484 1 93.88 826 SER B N 1
ATOM 14537 C CA . SER B 1 826 ? -23.328 -58.375 -27.781 1 93.88 826 SER B CA 1
ATOM 14538 C C . SER B 1 826 ? -24.156 -58.594 -26.516 1 93.88 826 SER B C 1
ATOM 14540 O O . SER B 1 826 ? -23.672 -58.406 -25.406 1 93.88 826 SER B O 1
ATOM 14542 N N . GLN B 1 827 ? -25.422 -58.969 -26.781 1 95.19 827 GLN B N 1
ATOM 14543 C CA . GLN B 1 827 ? -26.297 -59.312 -25.656 1 95.19 827 GLN B CA 1
ATOM 14544 C C . GLN B 1 827 ? -25.797 -60.531 -24.906 1 95.19 827 GLN B C 1
ATOM 14546 O O . GLN B 1 827 ? -25.938 -60.625 -23.688 1 95.19 827 GLN B O 1
ATOM 14551 N N . GLU B 1 828 ? -25.203 -61.438 -25.625 1 95.81 828 GLU B N 1
ATOM 14552 C CA . GLU B 1 828 ? -24.641 -62.656 -25 1 95.81 828 GLU B CA 1
ATOM 14553 C C . GLU B 1 828 ? -23.547 -62.281 -24 1 95.81 828 GLU B C 1
ATOM 14555 O O . GLU B 1 828 ? -23.453 -62.906 -22.938 1 95.81 828 GLU B O 1
ATOM 14560 N N . GLU B 1 829 ? -22.75 -61.375 -24.375 1 95.25 829 GLU B N 1
ATOM 14561 C CA . GLU B 1 829 ? -21.703 -60.938 -23.469 1 95.25 829 GLU B CA 1
ATOM 14562 C C . GLU B 1 829 ? -22.297 -60.344 -22.188 1 95.25 829 GLU B C 1
ATOM 14564 O O . GLU B 1 829 ? -21.75 -60.531 -21.094 1 95.25 829 GLU B O 1
ATOM 14569 N N . ILE B 1 830 ? -23.344 -59.594 -22.281 1 96.56 830 ILE B N 1
ATOM 14570 C CA . ILE B 1 830 ? -24.016 -59 -21.141 1 96.56 830 ILE B CA 1
ATOM 14571 C C . ILE B 1 830 ? -24.594 -60.062 -20.234 1 96.56 830 ILE B C 1
ATOM 14573 O O . ILE B 1 830 ? -24.453 -60 -19.016 1 96.56 830 ILE B O 1
ATOM 14577 N N . ASP B 1 831 ? -25.188 -61.156 -20.891 1 95.31 831 ASP B N 1
ATOM 14578 C CA . ASP B 1 831 ? -25.844 -62.219 -20.141 1 95.31 831 ASP B CA 1
ATOM 14579 C C . ASP B 1 831 ? -24.812 -63.062 -19.391 1 95.31 831 ASP B C 1
ATOM 14581 O O . ASP B 1 831 ? -25.141 -63.656 -18.359 1 95.31 831 ASP B O 1
ATOM 14585 N N . ASN B 1 832 ? -23.625 -63.094 -19.891 1 95.38 832 ASN B N 1
ATOM 14586 C CA . ASN B 1 832 ? -22.594 -63.938 -19.281 1 95.38 832 ASN B CA 1
ATOM 14587 C C . ASN B 1 832 ? -21.656 -63.125 -18.406 1 95.38 832 ASN B C 1
ATOM 14589 O O . ASN B 1 832 ? -20.75 -63.688 -17.781 1 95.38 832 ASN B O 1
ATOM 14593 N N . ALA B 1 833 ? -21.734 -61.812 -18.375 1 96.06 833 ALA B N 1
ATOM 14594 C CA . ALA B 1 833 ? -20.891 -60.938 -17.578 1 96.06 833 ALA B CA 1
ATOM 14595 C C . ALA B 1 833 ? -21.484 -60.719 -16.188 1 96.06 833 ALA B C 1
ATOM 14597 O O . ALA B 1 833 ? -22.703 -60.875 -16 1 96.06 833 ALA B O 1
ATOM 14598 N N . PRO B 1 834 ? -20.625 -60.375 -15.18 1 96.88 834 PRO B N 1
ATOM 14599 C CA . PRO B 1 834 ? -21.172 -59.969 -13.875 1 96.88 834 PRO B CA 1
ATOM 14600 C C . PRO B 1 834 ? -22.172 -58.812 -13.977 1 96.88 834 PRO B C 1
ATOM 14602 O O . PRO B 1 834 ? -21.984 -57.938 -14.805 1 96.88 834 PRO B O 1
ATOM 14605 N N . GLU B 1 835 ? -23.141 -58.875 -13.07 1 96.94 835 GLU B N 1
ATOM 14606 C CA . GLU B 1 835 ? -24.125 -57.812 -13.055 1 96.94 835 GLU B CA 1
ATOM 14607 C C . GLU B 1 835 ? -23.516 -56.5 -12.578 1 96.94 835 GLU B C 1
ATOM 14609 O O . GLU B 1 835 ? -22.812 -56.469 -11.57 1 96.94 835 GLU B O 1
ATOM 14614 N N . GLN B 1 836 ? -23.734 -55.469 -13.352 1 97.38 836 GLN B N 1
ATOM 14615 C CA . GLN B 1 836 ? -23.219 -54.156 -12.977 1 97.38 836 GLN B CA 1
ATOM 14616 C C . GLN B 1 836 ? -24.297 -53.312 -12.32 1 97.38 836 GLN B C 1
ATOM 14618 O O . GLN B 1 836 ? -25.344 -53.031 -12.93 1 97.38 836 GLN B O 1
ATOM 14623 N N . ASN B 1 837 ? -24.062 -52.812 -11.102 1 95.62 837 ASN B N 1
ATOM 14624 C CA . ASN B 1 837 ? -25.031 -52.062 -10.32 1 95.62 837 ASN B CA 1
ATOM 14625 C C . ASN B 1 837 ? -24.797 -50.562 -10.422 1 95.62 837 ASN B C 1
ATOM 14627 O O . ASN B 1 837 ? -24.672 -49.875 -9.406 1 95.62 837 ASN B O 1
ATOM 14631 N N . PHE B 1 838 ? -24.656 -50.031 -11.617 1 96.12 838 PHE B N 1
ATOM 14632 C CA . PHE B 1 838 ? -24.547 -48.594 -11.859 1 96.12 838 PHE B CA 1
ATOM 14633 C C . PHE B 1 838 ? -25.625 -48.125 -12.828 1 96.12 838 PHE B C 1
ATOM 14635 O O . PHE B 1 838 ? -25.359 -47.344 -13.734 1 96.12 838 PHE B O 1
ATOM 14642 N N . GLY B 1 839 ? -26.797 -48.75 -12.734 1 93.88 839 GLY B N 1
ATOM 14643 C CA . GLY B 1 839 ? -27.891 -48.438 -13.633 1 93.88 839 GLY B CA 1
ATOM 14644 C C . GLY B 1 839 ? -28.078 -49.438 -14.742 1 93.88 839 GLY B C 1
ATOM 14645 O O . GLY B 1 839 ? -27.406 -50.469 -14.758 1 93.88 839 GLY B O 1
ATOM 14646 N N . THR B 1 840 ? -29.031 -49.156 -15.711 1 94.06 840 THR B N 1
ATOM 14647 C CA . THR B 1 840 ? -29.297 -50.031 -16.828 1 94.06 840 THR B CA 1
ATOM 14648 C C . THR B 1 840 ? -28.234 -49.875 -17.922 1 94.06 840 THR B C 1
ATOM 14650 O O . THR B 1 840 ? -27.672 -48.781 -18.078 1 94.06 840 THR B O 1
ATOM 14653 N N . TYR B 1 841 ? -27.812 -50.938 -18.484 1 96.06 841 TYR B N 1
ATOM 14654 C CA . TYR B 1 841 ? -26.828 -50.906 -19.562 1 96.06 841 TYR B CA 1
ATOM 14655 C C . TYR B 1 841 ? -27.219 -51.844 -20.688 1 96.06 841 TYR B C 1
ATOM 14657 O O . TYR B 1 841 ? -28.047 -52.75 -20.5 1 96.06 841 TYR B O 1
ATOM 14665 N N . ARG B 1 842 ? -26.719 -51.656 -21.906 1 95.12 842 ARG B N 1
ATOM 14666 C CA . ARG B 1 842 ? -26.953 -52.438 -23.094 1 95.12 842 ARG B CA 1
ATOM 14667 C C . ARG B 1 842 ? -25.703 -52.531 -23.969 1 95.12 842 ARG B C 1
ATOM 14669 O O . ARG B 1 842 ? -24.625 -52.125 -23.547 1 95.12 842 ARG B O 1
ATOM 14676 N N . VAL B 1 843 ? -25.859 -53.156 -25.156 1 95.62 843 VAL B N 1
ATOM 14677 C CA . VAL B 1 843 ? -24.734 -53.312 -26.078 1 95.62 843 VAL B CA 1
ATOM 14678 C C . VAL B 1 843 ? -24.188 -51.906 -26.422 1 95.62 843 VAL B C 1
ATOM 14680 O O . VAL B 1 843 ? -24.969 -51 -26.703 1 95.62 843 VAL B O 1
ATOM 14683 N N . GLY B 1 844 ? -22.844 -51.719 -26.328 1 96.38 844 GLY B N 1
ATOM 14684 C CA . GLY B 1 844 ? -22.203 -50.438 -26.594 1 96.38 844 GLY B CA 1
ATOM 14685 C C . GLY B 1 844 ? -21.797 -49.719 -25.344 1 96.38 844 GLY B C 1
ATOM 14686 O O . GLY B 1 844 ? -21.062 -48.719 -25.406 1 96.38 844 GLY B O 1
ATOM 14687 N N . ASP B 1 845 ? -22.297 -50.156 -24.172 1 97.44 845 ASP B N 1
ATOM 14688 C CA . ASP B 1 845 ? -21.938 -49.531 -22.891 1 97.44 845 ASP B CA 1
ATOM 14689 C C . ASP B 1 845 ? -20.688 -50.188 -22.312 1 97.44 845 ASP B C 1
ATOM 14691 O O . ASP B 1 845 ? -20.25 -51.25 -22.781 1 97.44 845 ASP B O 1
ATOM 14695 N N . VAL B 1 846 ? -20.141 -49.594 -21.281 1 97.5 846 VAL B N 1
ATOM 14696 C CA . VAL B 1 846 ? -18.844 -50 -20.766 1 97.5 846 VAL B CA 1
ATOM 14697 C C . VAL B 1 846 ? -19 -51.281 -19.922 1 97.5 846 VAL B C 1
ATOM 14699 O O . VAL B 1 846 ? -19.969 -51.406 -19.156 1 97.5 846 VAL B O 1
ATOM 14702 N N . ARG B 1 847 ? -18.125 -52.188 -20.062 1 97.31 847 ARG B N 1
ATOM 14703 C CA . ARG B 1 847 ? -18.016 -53.375 -19.25 1 97.31 847 ARG B CA 1
ATOM 14704 C C . ARG B 1 847 ? -16.906 -53.25 -18.219 1 97.31 847 ARG B C 1
ATOM 14706 O O . ARG B 1 847 ? -15.758 -52.938 -18.562 1 97.31 847 ARG B O 1
ATOM 14713 N N . TYR B 1 848 ? -17.266 -53.5 -16.953 1 98.19 848 TYR B N 1
ATOM 14714 C CA . TYR B 1 848 ? -16.297 -53.375 -15.875 1 98.19 848 TYR B CA 1
ATOM 14715 C C . TYR B 1 848 ? -15.914 -54.719 -15.305 1 98.19 848 TYR B C 1
ATOM 14717 O O . TYR B 1 848 ? -16.703 -55.656 -15.352 1 98.19 848 TYR B O 1
ATOM 14725 N N . ARG B 1 849 ? -14.727 -54.781 -14.688 1 97.62 849 ARG B N 1
ATOM 14726 C CA . ARG B 1 849 ? -14.219 -56.031 -14.078 1 97.62 849 ARG B CA 1
ATOM 14727 C C . ARG B 1 849 ? -14.781 -56.188 -12.672 1 97.62 849 ARG B C 1
ATOM 14729 O O . ARG B 1 849 ? -14.82 -55.25 -11.891 1 97.62 849 ARG B O 1
ATOM 14736 N N . ASP B 1 850 ? -15.242 -57.281 -12.398 1 97.62 850 ASP B N 1
ATOM 14737 C CA . ASP B 1 850 ? -15.578 -57.688 -11.031 1 97.62 850 ASP B CA 1
ATOM 14738 C C . ASP B 1 850 ? -14.328 -58.062 -10.25 1 97.62 850 ASP B C 1
ATOM 14740 O O . ASP B 1 850 ? -13.836 -59.188 -10.352 1 97.62 850 ASP B O 1
ATOM 14744 N N . VAL B 1 851 ? -13.898 -57.25 -9.398 1 97.38 851 VAL B N 1
ATOM 14745 C CA . VAL B 1 851 ? -12.609 -57.406 -8.742 1 97.38 851 VAL B CA 1
ATOM 14746 C C . VAL B 1 851 ? -12.734 -58.375 -7.566 1 97.38 851 VAL B C 1
ATOM 14748 O O . VAL B 1 851 ? -11.852 -59.188 -7.336 1 97.38 851 VAL B O 1
ATOM 14751 N N . ASN B 1 852 ? -13.805 -58.344 -6.785 1 95.81 852 ASN B N 1
ATOM 14752 C CA . ASN B 1 852 ? -13.938 -59.156 -5.59 1 95.81 852 ASN B CA 1
ATOM 14753 C C . ASN B 1 852 ? -14.516 -60.531 -5.926 1 95.81 852 ASN B C 1
ATOM 14755 O O . ASN B 1 852 ? -14.562 -61.406 -5.066 1 95.81 852 ASN B O 1
ATOM 14759 N N . GLY B 1 853 ? -15.055 -60.844 -7.094 1 94.69 853 GLY B N 1
ATOM 14760 C CA . GLY B 1 853 ? -15.469 -62.156 -7.566 1 94.69 853 GLY B CA 1
ATOM 14761 C C . GLY B 1 853 ? -16.844 -62.531 -7.078 1 94.69 853 GLY B C 1
ATOM 14762 O O . GLY B 1 853 ? -17.188 -63.719 -7.043 1 94.69 853 GLY B O 1
ATOM 14763 N N . ASP B 1 854 ? -17.672 -61.594 -6.68 1 95.12 854 ASP B N 1
ATOM 14764 C CA . ASP B 1 854 ? -18.984 -61.938 -6.113 1 95.12 854 ASP B CA 1
ATOM 14765 C C . ASP B 1 854 ? -20.062 -61.938 -7.188 1 95.12 854 ASP B C 1
ATOM 14767 O O . ASP B 1 854 ? -21.25 -62.094 -6.883 1 95.12 854 ASP B O 1
ATOM 14771 N N . GLY B 1 855 ? -19.656 -61.688 -8.43 1 95.88 855 GLY B N 1
ATOM 14772 C CA . GLY B 1 855 ? -20.578 -61.719 -9.547 1 95.88 855 GLY B CA 1
ATOM 14773 C C . GLY B 1 855 ? -21.297 -60.406 -9.789 1 95.88 855 GLY B C 1
ATOM 14774 O O . GLY B 1 855 ? -22.109 -60.312 -10.711 1 95.88 855 GLY B O 1
ATOM 14775 N N . VAL B 1 856 ? -20.969 -59.406 -8.914 1 97.06 856 VAL B N 1
ATOM 14776 C CA . VAL B 1 856 ? -21.594 -58.094 -9.039 1 97.06 856 VAL B CA 1
ATOM 14777 C C . VAL B 1 856 ? -20.516 -57.031 -9.109 1 97.06 856 VAL B C 1
ATOM 14779 O O . VAL B 1 856 ? -19.531 -57.062 -8.367 1 97.06 856 VAL B O 1
ATOM 14782 N N . VAL B 1 857 ? -20.641 -56.125 -10.094 1 97.81 857 VAL B N 1
ATOM 14783 C CA . VAL B 1 857 ? -19.766 -54.969 -10.156 1 97.81 857 VAL B CA 1
ATOM 14784 C C . VAL B 1 857 ? -20.438 -53.75 -9.484 1 97.81 857 VAL B C 1
ATOM 14786 O O . VAL B 1 857 ? -21.469 -53.281 -9.953 1 97.81 857 VAL B O 1
ATOM 14789 N N . ASP B 1 858 ? -19.891 -53.281 -8.383 1 96.5 858 ASP B N 1
ATOM 14790 C CA . ASP B 1 858 ? -20.422 -52.125 -7.637 1 96.5 858 ASP B CA 1
ATOM 14791 C C . ASP B 1 858 ? -19.281 -51.312 -7.035 1 96.5 858 ASP B C 1
ATOM 14793 O O . ASP B 1 858 ? -18.172 -51.281 -7.574 1 96.5 858 ASP B O 1
ATOM 14797 N N . THR B 1 859 ? -19.594 -50.562 -6.023 1 95.81 859 THR B N 1
ATOM 14798 C CA . THR B 1 859 ? -18.625 -49.656 -5.426 1 95.81 859 THR B CA 1
ATOM 14799 C C . THR B 1 859 ? -17.484 -50.438 -4.777 1 95.81 859 THR B C 1
ATOM 14801 O O . THR B 1 859 ? -16.391 -49.906 -4.562 1 95.81 859 THR B O 1
ATOM 14804 N N . TYR B 1 860 ? -17.766 -51.656 -4.508 1 96.25 860 TYR B N 1
ATOM 14805 C CA . TYR B 1 860 ? -16.75 -52.5 -3.857 1 96.25 860 TYR B CA 1
ATOM 14806 C C . TYR B 1 860 ? -15.695 -52.969 -4.855 1 96.25 860 TYR B C 1
ATOM 14808 O O . TYR B 1 860 ? -14.656 -53.5 -4.469 1 96.25 860 TYR B O 1
ATOM 14816 N N . ASP B 1 861 ? -15.922 -52.688 -6.129 1 97.44 861 ASP B N 1
ATOM 14817 C CA . ASP B 1 861 ? -14.977 -53.094 -7.156 1 97.44 861 ASP B CA 1
ATOM 14818 C C . ASP B 1 861 ? -14.047 -51.938 -7.543 1 97.44 861 ASP B C 1
ATOM 14820 O O . ASP B 1 861 ? -13.203 -52.094 -8.438 1 97.44 861 ASP B O 1
ATOM 14824 N N . LYS B 1 862 ? -14.195 -50.812 -6.914 1 97.38 862 LYS B N 1
ATOM 14825 C CA . LYS B 1 862 ? -13.305 -49.688 -7.18 1 97.38 862 LYS B CA 1
ATOM 14826 C C . LYS B 1 862 ? -11.914 -49.938 -6.598 1 97.38 862 LYS B C 1
ATOM 14828 O O . LYS B 1 862 ? -11.781 -50.375 -5.461 1 97.38 862 LYS B O 1
ATOM 14833 N N . VAL B 1 863 ? -10.922 -49.75 -7.395 1 96.38 863 VAL B N 1
ATOM 14834 C CA . VAL B 1 863 ? -9.531 -49.906 -6.98 1 96.38 863 VAL B CA 1
ATOM 14835 C C . VAL B 1 863 ? -8.75 -48.625 -7.25 1 96.38 863 VAL B C 1
ATOM 14837 O O . VAL B 1 863 ? -9.242 -47.719 -7.93 1 96.38 863 VAL B O 1
ATOM 14840 N N . ALA B 1 864 ? -7.566 -48.531 -6.574 1 95.31 864 ALA B N 1
ATOM 14841 C CA . ALA B 1 864 ? -6.695 -47.406 -6.855 1 95.31 864 ALA B CA 1
ATOM 14842 C C . ALA B 1 864 ? -6.215 -47.406 -8.305 1 95.31 864 ALA B C 1
ATOM 14844 O O . ALA B 1 864 ? -5.648 -48.406 -8.766 1 95.31 864 ALA B O 1
ATOM 14845 N N . LEU B 1 865 ? -6.441 -46.312 -9.023 1 95.44 865 LEU B N 1
ATOM 14846 C CA . LEU B 1 865 ? -6.129 -46.281 -10.445 1 95.44 865 LEU B CA 1
ATOM 14847 C C . LEU B 1 865 ? -4.867 -45.469 -10.695 1 95.44 865 LEU B C 1
ATOM 14849 O O . LEU B 1 865 ? -4.684 -44.406 -10.094 1 95.44 865 LEU B O 1
ATOM 14853 N N . GLY B 1 866 ? -3.982 -46 -11.523 1 94.25 866 GLY B N 1
ATOM 14854 C CA . GLY B 1 866 ? -2.855 -45.25 -12.062 1 94.25 866 GLY B CA 1
ATOM 14855 C C . GLY B 1 866 ? -2.045 -44.531 -10.992 1 94.25 866 GLY B C 1
ATOM 14856 O O . GLY B 1 866 ? -1.686 -45.156 -9.977 1 94.25 866 GLY B O 1
ATOM 14857 N N . TYR B 1 867 ? -1.635 -43.281 -11.312 1 94.62 867 TYR B N 1
ATOM 14858 C CA . TYR B 1 867 ? -0.85 -42.438 -10.438 1 94.62 867 TYR B CA 1
ATOM 14859 C C . TYR B 1 867 ? -1.672 -41.219 -9.984 1 94.62 867 TYR B C 1
ATOM 14861 O O . TYR B 1 867 ? -2.881 -41.156 -10.219 1 94.62 867 TYR B O 1
ATOM 14869 N N . THR B 1 868 ? -1.098 -40.281 -9.219 1 92.81 868 THR B N 1
ATOM 14870 C CA . THR B 1 868 ? -1.771 -39.062 -8.789 1 92.81 868 THR B CA 1
ATOM 14871 C C . THR B 1 868 ? -1.527 -37.938 -9.789 1 92.81 868 THR B C 1
ATOM 14873 O O . THR B 1 868 ? -0.865 -38.125 -10.812 1 92.81 868 THR B O 1
ATOM 14876 N N . ASN B 1 869 ? -2.096 -36.781 -9.5 1 89.12 869 ASN B N 1
ATOM 14877 C CA . ASN B 1 869 ? -1.95 -35.625 -10.383 1 89.12 869 ASN B CA 1
ATOM 14878 C C . ASN B 1 869 ? -0.588 -34.969 -10.219 1 89.12 869 ASN B C 1
ATOM 14880 O O . ASN B 1 869 ? -0.25 -34.031 -10.961 1 89.12 869 ASN B O 1
ATOM 14884 N N . ILE B 1 870 ? 0.179 -35.375 -9.312 1 90.69 870 ILE B N 1
ATOM 14885 C CA . ILE B 1 870 ? 1.548 -34.906 -9.133 1 90.69 870 ILE B CA 1
ATOM 14886 C C . ILE B 1 870 ? 2.521 -35.875 -9.773 1 90.69 870 ILE B C 1
ATOM 14888 O O . ILE B 1 870 ? 2.547 -37.062 -9.414 1 90.69 870 ILE B O 1
ATOM 14892 N N . PRO B 1 871 ? 3.285 -35.375 -10.617 1 93.94 871 PRO B N 1
ATOM 14893 C CA . PRO B 1 871 ? 4.219 -36.312 -11.25 1 93.94 871 PRO B CA 1
ATOM 14894 C C . PRO B 1 871 ? 5.242 -36.875 -10.273 1 93.94 871 PRO B C 1
ATOM 14896 O O . PRO B 1 871 ? 5.758 -36.156 -9.422 1 93.94 871 PRO B O 1
ATOM 14899 N N . GLU B 1 872 ? 5.551 -38.156 -10.398 1 96.06 872 GLU B N 1
ATOM 14900 C CA . GLU B 1 872 ? 6.574 -38.781 -9.57 1 96.06 872 GLU B CA 1
ATOM 14901 C C . GLU B 1 872 ? 7.961 -38.625 -10.188 1 96.06 872 GLU B C 1
ATOM 14903 O O . GLU B 1 872 ? 8.969 -38.688 -9.484 1 96.06 872 GLU B O 1
ATOM 14908 N N . ILE B 1 873 ? 7.945 -38.438 -11.5 1 96.75 873 ILE B N 1
ATOM 14909 C CA . ILE B 1 873 ? 9.219 -38.281 -12.195 1 96.75 873 ILE B CA 1
ATOM 14910 C C . ILE B 1 873 ? 9.227 -36.938 -12.93 1 96.75 873 ILE B C 1
ATOM 14912 O O . ILE B 1 873 ? 8.305 -36.625 -13.688 1 96.75 873 ILE B O 1
ATOM 14916 N N . THR B 1 874 ? 10.141 -36.188 -12.703 1 95.19 874 THR B N 1
ATOM 14917 C CA . THR B 1 874 ? 10.43 -34.969 -13.43 1 95.19 874 THR B CA 1
ATOM 14918 C C . THR B 1 874 ? 11.891 -34.906 -13.859 1 95.19 874 THR B C 1
ATOM 14920 O O . THR B 1 874 ? 12.781 -35.25 -13.078 1 95.19 874 THR B O 1
ATOM 14923 N N . TYR B 1 875 ? 12.125 -34.531 -15.086 1 95.44 875 TYR B N 1
ATOM 14924 C CA . TYR B 1 875 ? 13.508 -34.469 -15.555 1 95.44 875 TYR B CA 1
ATOM 14925 C C . TYR B 1 875 ? 13.672 -33.344 -16.594 1 95.44 875 TYR B C 1
ATOM 14927 O O . TYR B 1 875 ? 12.688 -32.875 -17.156 1 95.44 875 TYR B O 1
ATOM 14935 N N . GLY B 1 876 ? 14.805 -32.906 -16.734 1 95.06 876 GLY B N 1
ATOM 14936 C CA . GLY B 1 876 ? 15.164 -31.875 -17.703 1 95.06 876 GLY B CA 1
ATOM 14937 C C . GLY B 1 876 ? 16.594 -32 -18.203 1 95.06 876 GLY B C 1
ATOM 14938 O O . GLY B 1 876 ? 17.453 -32.531 -17.484 1 95.06 876 GLY B O 1
ATOM 14939 N N . PHE B 1 877 ? 16.812 -31.641 -19.391 1 95.5 877 PHE B N 1
ATOM 14940 C CA . PHE B 1 877 ? 18.172 -31.609 -19.953 1 95.5 877 PHE B CA 1
ATOM 14941 C C . PHE B 1 877 ? 18.297 -30.516 -21 1 95.5 877 PHE B C 1
ATOM 14943 O O . PHE B 1 877 ? 17.328 -30.172 -21.672 1 95.5 877 PHE B O 1
ATOM 14950 N N . GLY B 1 878 ? 19.422 -29.953 -21.078 1 92.81 878 GLY B N 1
ATOM 14951 C CA . GLY B 1 878 ? 19.672 -28.859 -22 1 92.81 878 GLY B CA 1
ATOM 14952 C C . GLY B 1 878 ? 21.125 -28.766 -22.422 1 92.81 878 GLY B C 1
ATOM 14953 O O . GLY B 1 878 ? 22 -29.328 -21.766 1 92.81 878 GLY B O 1
ATOM 14954 N N . LEU B 1 879 ? 21.328 -28.172 -23.531 1 92.44 879 LEU B N 1
ATOM 14955 C CA . LEU B 1 879 ? 22.656 -27.953 -24.109 1 92.44 879 LEU B CA 1
ATOM 14956 C C . LEU B 1 879 ? 22.828 -26.5 -24.547 1 92.44 879 LEU B C 1
ATOM 14958 O O . LEU B 1 879 ? 21.906 -25.906 -25.094 1 92.44 879 LEU B O 1
ATOM 14962 N N . THR B 1 880 ? 23.906 -25.984 -24.234 1 91 880 THR B N 1
ATOM 14963 C CA . THR B 1 880 ? 24.281 -24.656 -24.672 1 91 880 THR B CA 1
ATOM 14964 C C . THR B 1 880 ? 25.609 -24.688 -25.438 1 91 880 THR B C 1
ATOM 14966 O O . THR B 1 880 ? 26.562 -25.328 -25 1 91 880 THR B O 1
ATOM 14969 N N . ALA B 1 881 ? 25.625 -24.062 -26.547 1 93.69 881 ALA B N 1
ATOM 14970 C CA . ALA B 1 881 ? 26.828 -23.953 -27.375 1 93.69 881 ALA B CA 1
ATOM 14971 C C . ALA B 1 881 ? 27.141 -22.484 -27.688 1 93.69 881 ALA B C 1
ATOM 14973 O O . ALA B 1 881 ? 26.234 -21.734 -28.078 1 93.69 881 ALA B O 1
ATOM 14974 N N . GLN B 1 882 ? 28.281 -22.203 -27.391 1 90.25 882 GLN B N 1
ATOM 14975 C CA . GLN B 1 882 ? 28.75 -20.859 -27.734 1 90.25 882 GLN B CA 1
ATOM 14976 C C . GLN B 1 882 ? 29.891 -20.922 -28.734 1 90.25 882 GLN B C 1
ATOM 14978 O O . GLN B 1 882 ? 30.922 -21.547 -28.484 1 90.25 882 GLN B O 1
ATOM 14983 N N . TRP B 1 883 ? 29.688 -20.328 -29.891 1 92.44 883 TRP B N 1
ATOM 14984 C CA . TRP B 1 883 ? 30.688 -20.25 -30.938 1 92.44 883 TRP B CA 1
ATOM 14985 C C . TRP B 1 883 ? 30.953 -18.812 -31.359 1 92.44 883 TRP B C 1
ATOM 14987 O O . TRP B 1 883 ? 30.141 -18.203 -32.031 1 92.44 883 TRP B O 1
ATOM 14997 N N . ARG B 1 884 ? 32.031 -18.281 -30.984 1 87.31 884 ARG B N 1
ATOM 14998 C CA . ARG B 1 884 ? 32.375 -16.891 -31.234 1 87.31 884 ARG B CA 1
ATOM 14999 C C . ARG B 1 884 ? 31.266 -15.953 -30.766 1 87.31 884 ARG B C 1
ATOM 15001 O O . ARG B 1 884 ? 30.875 -15.992 -29.594 1 87.31 884 ARG B O 1
ATOM 15008 N N . SER B 1 885 ? 30.562 -15.305 -31.781 1 89.56 885 SER B N 1
ATOM 15009 C CA . SER B 1 885 ? 29.547 -14.32 -31.391 1 89.56 885 SER B CA 1
ATOM 15010 C C . SER B 1 885 ? 28.156 -14.945 -31.328 1 89.56 885 SER B C 1
ATOM 15012 O O . SER B 1 885 ? 27.188 -14.289 -30.953 1 89.56 885 SER B O 1
ATOM 15014 N N . TRP B 1 886 ? 28.094 -16.234 -31.641 1 93.88 886 TRP B N 1
ATOM 15015 C CA . TRP B 1 886 ? 26.797 -16.906 -31.656 1 93.88 886 TRP B CA 1
ATOM 15016 C C . TRP B 1 886 ? 26.656 -17.812 -30.438 1 93.88 886 TRP B C 1
ATOM 15018 O O . TRP B 1 886 ? 27.625 -18.422 -29.969 1 93.88 886 TRP B O 1
ATOM 15028 N N . ASP B 1 887 ? 25.562 -17.844 -29.906 1 91.25 887 ASP B N 1
ATOM 15029 C CA . ASP B 1 887 ? 25.25 -18.797 -28.844 1 91.25 887 ASP B CA 1
ATOM 15030 C C . ASP B 1 887 ? 23.875 -19.438 -29.078 1 91.25 887 ASP B C 1
ATOM 15032 O O . ASP B 1 887 ? 22.953 -18.781 -29.562 1 91.25 887 ASP B O 1
ATOM 15036 N N . ILE B 1 888 ? 23.797 -20.672 -28.812 1 93.5 888 ILE B N 1
ATOM 15037 C CA . ILE B 1 888 ? 22.547 -21.422 -28.938 1 93.5 888 ILE B CA 1
ATOM 15038 C C . ILE B 1 888 ? 22.281 -22.203 -27.656 1 93.5 888 ILE B C 1
ATOM 15040 O O . ILE B 1 888 ? 23.203 -22.766 -27.062 1 93.5 888 ILE B O 1
ATOM 15044 N N . ASN B 1 889 ? 21.062 -22.094 -27.188 1 91.75 889 ASN B N 1
ATOM 15045 C CA . ASN B 1 889 ? 20.641 -22.797 -25.984 1 91.75 889 ASN B CA 1
ATOM 15046 C C . ASN B 1 889 ? 19.312 -23.547 -26.203 1 91.75 889 ASN B C 1
ATOM 15048 O O . ASN B 1 889 ? 18.375 -23 -26.766 1 91.75 889 ASN B O 1
ATOM 15052 N N . ALA B 1 890 ? 19.281 -24.734 -25.844 1 92.94 890 ALA B N 1
ATOM 15053 C CA . ALA B 1 890 ? 18.062 -25.547 -25.906 1 92.94 890 ALA B CA 1
ATOM 15054 C C . ALA B 1 890 ? 17.859 -26.328 -24.609 1 92.94 890 ALA B C 1
ATOM 15056 O O . ALA B 1 890 ? 18.812 -26.906 -24.078 1 92.94 890 ALA B O 1
ATOM 15057 N N . PHE B 1 891 ? 16.688 -26.234 -24.094 1 92.31 891 PHE B N 1
ATOM 15058 C CA . PHE B 1 891 ? 16.375 -26.938 -22.844 1 92.31 891 PHE B CA 1
ATOM 15059 C C . PHE B 1 891 ? 15.062 -27.688 -22.969 1 92.31 891 PHE B C 1
ATOM 15061 O O . PHE B 1 891 ? 14.047 -27.109 -23.359 1 92.31 891 PHE B O 1
ATOM 15068 N N . PHE B 1 892 ? 15.094 -28.969 -22.594 1 95.19 892 PHE B N 1
ATOM 15069 C CA . PHE B 1 892 ? 13.914 -29.828 -22.609 1 95.19 892 PHE B CA 1
ATOM 15070 C C . PHE B 1 892 ? 13.484 -30.188 -21.203 1 95.19 892 PHE B C 1
ATOM 15072 O O . PHE B 1 892 ? 14.328 -30.391 -20.328 1 95.19 892 PHE B O 1
ATOM 15079 N N . GLN B 1 893 ? 12.195 -30.312 -20.969 1 94.56 893 GLN B N 1
ATOM 15080 C CA . GLN B 1 893 ? 11.617 -30.75 -19.703 1 94.56 893 GLN B CA 1
ATOM 15081 C C . GLN B 1 893 ? 10.609 -31.875 -19.922 1 94.56 893 GLN B C 1
ATOM 15083 O O . GLN B 1 893 ? 9.828 -31.844 -20.875 1 94.56 893 GLN B O 1
ATOM 15088 N N . GLY B 1 894 ? 10.664 -32.812 -19.016 1 95.25 894 GLY B N 1
ATOM 15089 C CA . GLY B 1 894 ? 9.727 -33.906 -19.094 1 95.25 894 GLY B CA 1
ATOM 15090 C C . GLY B 1 894 ? 9.164 -34.312 -17.734 1 95.25 894 GLY B C 1
ATOM 15091 O O . GLY B 1 894 ? 9.789 -34.062 -16.703 1 95.25 894 GLY B O 1
ATOM 15092 N N . ILE B 1 895 ? 7.988 -34.844 -17.75 1 95.19 895 ILE B N 1
ATOM 15093 C CA . ILE B 1 895 ? 7.367 -35.406 -16.562 1 95.19 895 ILE B CA 1
ATOM 15094 C C . ILE B 1 895 ? 6.812 -36.781 -16.891 1 95.19 895 ILE B C 1
ATOM 15096 O O . ILE B 1 895 ? 6.477 -37.062 -18.047 1 95.19 895 ILE B O 1
ATOM 15100 N N . ALA B 1 896 ? 6.801 -37.625 -15.898 1 95.75 896 ALA B N 1
ATOM 15101 C CA . ALA B 1 896 ? 6.25 -38.969 -16.062 1 95.75 896 ALA B CA 1
ATOM 15102 C C . ALA B 1 896 ? 5.598 -39.469 -14.773 1 95.75 896 ALA B C 1
ATOM 15104 O O . ALA B 1 896 ? 5.793 -38.875 -13.711 1 95.75 896 ALA B O 1
ATOM 15105 N N . HIS B 1 897 ? 4.727 -40.5 -14.852 1 95.62 897 HIS B N 1
ATOM 15106 C CA . HIS B 1 897 ? 3.998 -41.125 -13.758 1 95.62 897 HIS B CA 1
ATOM 15107 C C . HIS B 1 897 ? 2.992 -40.156 -13.141 1 95.62 897 HIS B C 1
ATOM 15109 O O . HIS B 1 897 ? 3.002 -39.938 -11.93 1 95.62 897 HIS B O 1
ATOM 15115 N N . CYS B 1 898 ? 2.262 -39.688 -13.938 1 93.38 898 CYS B N 1
ATOM 15116 C CA . CYS B 1 898 ? 1.129 -38.844 -13.594 1 93.38 898 CYS B CA 1
ATOM 15117 C C . CYS B 1 898 ? -0.087 -39.156 -14.445 1 93.38 898 CYS B C 1
ATOM 15119 O O . CYS B 1 898 ? 0.049 -39.469 -15.641 1 93.38 898 CYS B O 1
ATOM 15121 N N . THR B 1 899 ? -1.16 -39.156 -13.883 1 94.5 899 THR B N 1
ATOM 15122 C CA . THR B 1 899 ? -2.393 -39.5 -14.594 1 94.5 899 THR B CA 1
ATOM 15123 C C . THR B 1 899 ? -3.488 -38.469 -14.266 1 94.5 899 THR B C 1
ATOM 15125 O O . THR B 1 899 ? -3.432 -37.812 -13.227 1 94.5 899 THR B O 1
ATOM 15128 N N . PHE B 1 900 ? -4.32 -38.25 -15.188 1 93.75 900 PHE B N 1
ATOM 15129 C CA . PHE B 1 900 ? -5.539 -37.469 -14.953 1 93.75 900 PHE B CA 1
ATOM 15130 C C . PHE B 1 900 ? -6.73 -38.156 -15.633 1 93.75 900 PHE B C 1
ATOM 15132 O O . PHE B 1 900 ? -6.582 -39.188 -16.281 1 93.75 900 PHE B O 1
ATOM 15139 N N . TYR B 1 901 ? -7.906 -37.688 -15.352 1 95.25 901 TYR B N 1
ATOM 15140 C CA . TYR B 1 901 ? -9.125 -38.344 -15.82 1 95.25 901 TYR B CA 1
ATOM 15141 C C . TYR B 1 901 ? -9.992 -37.344 -16.609 1 95.25 901 TYR B C 1
ATOM 15143 O O . TYR B 1 901 ? -10.273 -36.25 -16.141 1 95.25 901 TYR B O 1
ATOM 15151 N N . ILE B 1 902 ? -10.312 -37.812 -17.844 1 94.38 902 ILE B N 1
ATOM 15152 C CA . ILE B 1 902 ? -11.141 -36.938 -18.672 1 94.38 902 ILE B CA 1
ATOM 15153 C C . ILE B 1 902 ? -12.594 -37.031 -18.203 1 94.38 902 ILE B C 1
ATOM 15155 O O . ILE B 1 902 ? -13.039 -38.062 -17.703 1 94.38 902 ILE B O 1
ATOM 15159 N N . GLY B 1 903 ? -13.18 -35.906 -18.312 1 91.81 903 GLY B N 1
ATOM 15160 C CA . GLY B 1 903 ? -14.57 -35.75 -17.906 1 91.81 903 GLY B CA 1
ATOM 15161 C C . GLY B 1 903 ? -15.117 -34.375 -18.203 1 91.81 903 GLY B C 1
ATOM 15162 O O . GLY B 1 903 ? -14.617 -33.688 -19.078 1 91.81 903 GLY B O 1
ATOM 15163 N N . GLY B 1 904 ? -16.156 -34.094 -17.641 1 87.88 904 GLY B N 1
ATOM 15164 C CA . GLY B 1 904 ? -16.828 -32.844 -17.906 1 87.88 904 GLY B CA 1
ATOM 15165 C C . GLY B 1 904 ? -17.844 -32.938 -19.031 1 87.88 904 GLY B C 1
ATOM 15166 O O . GLY B 1 904 ? -17.953 -33.969 -19.703 1 87.88 904 GLY B O 1
ATOM 15167 N N . THR B 1 905 ? -18.438 -31.844 -19.281 1 87.75 905 THR B N 1
ATOM 15168 C CA . THR B 1 905 ? -19.562 -31.812 -20.219 1 87.75 905 THR B CA 1
ATOM 15169 C C . THR B 1 905 ? -19.094 -32.094 -21.625 1 87.75 905 THR B C 1
ATOM 15171 O O . THR B 1 905 ? -19.734 -32.844 -22.359 1 87.75 905 THR B O 1
ATOM 15174 N N . ALA B 1 906 ? -17.969 -31.641 -22.016 1 91.94 906 ALA B N 1
ATOM 15175 C CA . ALA B 1 906 ? -17.5 -31.75 -23.391 1 91.94 906 ALA B CA 1
ATOM 15176 C C . ALA B 1 906 ? -17.062 -33.156 -23.719 1 91.94 906 ALA B C 1
ATOM 15178 O O . ALA B 1 906 ? -17.016 -33.562 -24.875 1 91.94 906 ALA B O 1
ATOM 15179 N N . MET B 1 907 ? -16.781 -33.906 -22.656 1 93.88 907 MET B N 1
ATOM 15180 C CA . MET B 1 907 ? -16.266 -35.281 -22.875 1 93.88 907 MET B CA 1
ATOM 15181 C C . MET B 1 907 ? -17.328 -36.312 -22.531 1 93.88 907 MET B C 1
ATOM 15183 O O . MET B 1 907 ? -17.125 -37.5 -22.766 1 93.88 907 MET B O 1
ATOM 15187 N N . ARG B 1 908 ? -18.406 -35.812 -22.031 1 92.44 908 ARG B N 1
ATOM 15188 C CA . ARG B 1 908 ? -19.578 -36.656 -21.766 1 92.44 908 ARG B CA 1
ATOM 15189 C C . ARG B 1 908 ? -20.812 -36.094 -22.469 1 92.44 908 ARG B C 1
ATOM 15191 O O . ARG B 1 908 ? -21.688 -35.5 -21.844 1 92.44 908 ARG B O 1
ATOM 15198 N N . PRO B 1 909 ? -20.844 -36.5 -23.703 1 92.5 909 PRO B N 1
ATOM 15199 C CA . PRO B 1 909 ? -21.891 -35.906 -24.516 1 92.5 909 PRO B CA 1
ATOM 15200 C C . PRO B 1 909 ? -23.281 -36.062 -23.906 1 92.5 909 PRO B C 1
ATOM 15202 O O . PRO B 1 909 ? -23.641 -37.156 -23.469 1 92.5 909 PRO B O 1
ATOM 15205 N N . PHE B 1 910 ? -24 -34.938 -23.797 1 92.88 910 PHE B N 1
ATOM 15206 C CA . PHE B 1 910 ? -25.406 -34.844 -23.453 1 92.88 910 PHE B CA 1
ATOM 15207 C C . PHE B 1 910 ? -25.656 -35.219 -22 1 92.88 910 PHE B C 1
ATOM 15209 O O . PHE B 1 910 ? -26.781 -35.562 -21.625 1 92.88 910 PHE B O 1
ATOM 15216 N N . SER B 1 911 ? -24.656 -35.25 -21.219 1 88.69 911 SER B N 1
ATOM 15217 C CA . SER B 1 911 ? -24.75 -35.656 -19.828 1 88.69 911 SER B CA 1
ATOM 15218 C C . SER B 1 911 ? -25.516 -34.625 -19 1 88.69 911 SER B C 1
ATOM 15220 O O . SER B 1 911 ? -26.047 -34.938 -17.922 1 88.69 911 SER B O 1
ATOM 15222 N N . THR B 1 912 ? -25.562 -33.406 -19.422 1 87.06 912 THR B N 1
ATOM 15223 C CA . THR B 1 912 ? -26.219 -32.344 -18.656 1 87.06 912 THR B CA 1
ATOM 15224 C C . THR B 1 912 ? -27.734 -32.469 -18.781 1 87.06 912 THR B C 1
ATOM 15226 O O . THR B 1 912 ? -28.469 -31.906 -17.953 1 87.06 912 THR B O 1
ATOM 15229 N N . GLY B 1 913 ? -28.141 -33.062 -19.781 1 86.81 913 GLY B N 1
ATOM 15230 C CA . GLY B 1 913 ? -29.562 -33.125 -20.062 1 86.81 913 GLY B CA 1
ATOM 15231 C C . GLY B 1 913 ? -30.109 -31.828 -20.625 1 86.81 913 GLY B C 1
ATOM 15232 O O . GLY B 1 913 ? -31.328 -31.672 -20.781 1 86.81 913 GLY B O 1
ATOM 15233 N N . ASN B 1 914 ? -29.203 -30.922 -20.797 1 89.5 914 ASN B N 1
ATOM 15234 C CA . ASN B 1 914 ? -29.562 -29.609 -21.344 1 89.5 914 ASN B CA 1
ATOM 15235 C C . ASN B 1 914 ? -28.984 -29.406 -22.734 1 89.5 914 ASN B C 1
ATOM 15237 O O . ASN B 1 914 ? -27.766 -29.375 -22.906 1 89.5 914 ASN B O 1
ATOM 15241 N N . ILE B 1 915 ? -29.844 -29.25 -23.688 1 89.06 915 ILE B N 1
ATOM 15242 C CA . ILE B 1 915 ? -29.469 -29.172 -25.094 1 89.06 915 ILE B CA 1
ATOM 15243 C C . ILE B 1 915 ? -28.594 -27.953 -25.328 1 89.06 915 ILE B C 1
ATOM 15245 O O . ILE B 1 915 ? -27.781 -27.922 -26.266 1 89.06 915 ILE B O 1
ATOM 15249 N N . ASN B 1 916 ? -28.719 -26.938 -24.438 1 90.06 916 ASN B N 1
ATOM 15250 C CA . ASN B 1 916 ? -27.969 -25.703 -24.578 1 90.06 916 ASN B CA 1
ATOM 15251 C C . ASN B 1 916 ? -26.531 -25.859 -24.062 1 90.06 916 ASN B C 1
ATOM 15253 O O . ASN B 1 916 ? -25.656 -25.078 -24.422 1 90.06 916 ASN B O 1
ATOM 15257 N N . GLN B 1 917 ? -26.344 -26.828 -23.203 1 91.62 917 GLN B N 1
ATOM 15258 C CA . GLN B 1 917 ? -25.062 -27.078 -22.547 1 91.62 917 GLN B CA 1
ATOM 15259 C C . GLN B 1 917 ? -24.516 -28.453 -22.891 1 91.62 917 GLN B C 1
ATOM 15261 O O . GLN B 1 917 ? -24.344 -29.297 -22.016 1 91.62 917 GLN B O 1
ATOM 15266 N N . SER B 1 918 ? -24.25 -28.594 -24.125 1 93.31 918 SER B N 1
ATOM 15267 C CA . SER B 1 918 ? -23.859 -29.906 -24.594 1 93.31 918 SER B CA 1
ATOM 15268 C C . SER B 1 918 ? -22.812 -29.828 -25.688 1 93.31 918 SER B C 1
ATOM 15270 O O . SER B 1 918 ? -22.938 -30.453 -26.734 1 93.31 918 SER B O 1
ATOM 15272 N N . ALA B 1 919 ? -21.812 -29.031 -25.359 1 94.25 919 ALA B N 1
ATOM 15273 C CA . ALA B 1 919 ? -20.672 -29.062 -26.266 1 94.25 919 ALA B CA 1
ATOM 15274 C C . ALA B 1 919 ? -20.016 -30.438 -26.281 1 94.25 919 ALA B C 1
ATOM 15276 O O . ALA B 1 919 ? -20 -31.141 -25.266 1 94.25 919 ALA B O 1
ATOM 15277 N N . ILE B 1 920 ? -19.562 -30.859 -27.453 1 96.38 920 ILE B N 1
ATOM 15278 C CA . ILE B 1 920 ? -18.953 -32.188 -27.578 1 96.38 920 ILE B CA 1
ATOM 15279 C C . ILE B 1 920 ? -17.562 -32.031 -28.219 1 96.38 920 ILE B C 1
ATOM 15281 O O . ILE B 1 920 ? -17.422 -31.438 -29.281 1 96.38 920 ILE B O 1
ATOM 15285 N N . ASN B 1 921 ? -16.609 -32.594 -27.531 1 96.69 921 ASN B N 1
ATOM 15286 C CA . ASN B 1 921 ? -15.258 -32.594 -28.078 1 96.69 921 ASN B CA 1
ATOM 15287 C C . ASN B 1 921 ? -15.219 -33.312 -29.438 1 96.69 921 ASN B C 1
ATOM 15289 O O . ASN B 1 921 ? -15.867 -34.344 -29.625 1 96.69 921 ASN B O 1
ATOM 15293 N N . ALA B 1 922 ? -14.43 -32.844 -30.375 1 96.62 922 ALA B N 1
ATOM 15294 C CA . ALA B 1 922 ? -14.406 -33.312 -31.766 1 96.62 922 ALA B CA 1
ATOM 15295 C C . ALA B 1 922 ? -13.93 -34.75 -31.844 1 96.62 922 ALA B C 1
ATOM 15297 O O . ALA B 1 922 ? -14.297 -35.5 -32.75 1 96.62 922 ALA B O 1
ATOM 15298 N N . ASP B 1 923 ? -13.094 -35.188 -30.906 1 95.94 923 ASP B N 1
ATOM 15299 C CA . ASP B 1 923 ? -12.516 -36.531 -30.922 1 95.94 923 ASP B CA 1
ATOM 15300 C C . ASP B 1 923 ? -13.602 -37.594 -30.766 1 95.94 923 ASP B C 1
ATOM 15302 O O . ASP B 1 923 ? -13.422 -38.719 -31.188 1 95.94 923 ASP B O 1
ATOM 15306 N N . ILE B 1 924 ? -14.695 -37.219 -30.188 1 96.62 924 ILE B N 1
ATOM 15307 C CA . ILE B 1 924 ? -15.75 -38.156 -29.859 1 96.62 924 ILE B CA 1
ATOM 15308 C C . ILE B 1 924 ? -16.484 -38.562 -31.141 1 96.62 924 ILE B C 1
ATOM 15310 O O . ILE B 1 924 ? -16.891 -39.719 -31.281 1 96.62 924 ILE B O 1
ATOM 15314 N N . TYR B 1 925 ? -16.719 -37.688 -32.031 1 96.25 925 TYR B N 1
ATOM 15315 C CA . TYR B 1 925 ? -17.531 -37.938 -33.219 1 96.25 925 TYR B CA 1
ATOM 15316 C C . TYR B 1 925 ? -17.047 -39.156 -33.969 1 96.25 925 TYR B C 1
ATOM 15318 O O . TYR B 1 925 ? -17.859 -40 -34.375 1 96.25 925 TYR B O 1
ATOM 15326 N N . ASP B 1 926 ? -15.781 -39.344 -34.094 1 93.25 926 ASP B N 1
ATOM 15327 C CA . ASP B 1 926 ? -15.242 -40.438 -34.906 1 93.25 926 ASP B CA 1
ATOM 15328 C C . ASP B 1 926 ? -14.938 -41.656 -34.094 1 93.25 926 ASP B C 1
ATOM 15330 O O . ASP B 1 926 ? -14.641 -42.719 -34.625 1 93.25 926 ASP B O 1
ATOM 15334 N N . HIS B 1 927 ? -15.039 -41.594 -32.781 1 95.56 927 HIS B N 1
ATOM 15335 C CA . HIS B 1 927 ? -14.547 -42.719 -31.969 1 95.56 927 HIS B CA 1
ATOM 15336 C C . HIS B 1 927 ? -15.633 -43.188 -31.016 1 95.56 927 HIS B C 1
ATOM 15338 O O . HIS B 1 927 ? -15.336 -43.938 -30.078 1 95.56 927 HIS B O 1
ATOM 15344 N N . VAL B 1 928 ? -16.797 -42.75 -31.219 1 96.88 928 VAL B N 1
ATOM 15345 C CA . VAL B 1 928 ? -17.891 -43.156 -30.344 1 96.88 928 VAL B CA 1
ATOM 15346 C C . VAL B 1 928 ? -18.625 -44.375 -30.953 1 96.88 928 VAL B C 1
ATOM 15348 O O . VAL B 1 928 ? -18.656 -44.531 -32.188 1 96.88 928 VAL B O 1
ATOM 15351 N N . TRP B 1 929 ? -19.156 -45.188 -30.094 1 96.88 929 TRP B N 1
ATOM 15352 C CA . TRP B 1 929 ? -20.031 -46.281 -30.516 1 96.88 929 TRP B CA 1
ATOM 15353 C C . TRP B 1 929 ? -21.328 -45.719 -31.109 1 96.88 929 TRP B C 1
ATOM 15355 O O . TRP B 1 929 ? -21.969 -44.875 -30.5 1 96.88 929 TRP B O 1
ATOM 15365 N N . LYS B 1 930 ? -21.688 -46.188 -32.344 1 95.25 930 LYS B N 1
ATOM 15366 C CA . LYS B 1 930 ? -22.938 -45.781 -33 1 95.25 930 LYS B CA 1
ATOM 15367 C C . LYS B 1 930 ? -23.672 -46.969 -33.594 1 95.25 930 LYS B C 1
ATOM 15369 O O . LYS B 1 930 ? -23.062 -47.969 -33.969 1 95.25 930 LYS B O 1
ATOM 15374 N N . THR B 1 931 ? -25 -46.844 -33.625 1 93.44 931 THR B N 1
ATOM 15375 C CA . THR B 1 931 ? -25.812 -47.875 -34.25 1 93.44 931 THR B CA 1
ATOM 15376 C C . THR B 1 931 ? -25.562 -47.906 -35.75 1 93.44 931 THR B C 1
ATOM 15378 O O . THR B 1 931 ? -25.766 -48.938 -36.406 1 93.44 931 THR B O 1
ATOM 15381 N N . THR B 1 932 ? -25.094 -46.812 -36.281 1 91.06 932 THR B N 1
ATOM 15382 C CA . THR B 1 932 ? -24.891 -46.719 -37.75 1 91.06 932 THR B CA 1
ATOM 15383 C C . THR B 1 932 ? -23.484 -47.188 -38.125 1 91.06 932 THR B C 1
ATOM 15385 O O . THR B 1 932 ? -23.156 -47.281 -39.312 1 91.06 932 THR B O 1
ATOM 15388 N N . ASN B 1 933 ? -22.688 -47.531 -37.156 1 95.12 933 ASN B N 1
ATOM 15389 C CA . ASN B 1 933 ? -21.328 -48 -37.406 1 95.12 933 ASN B CA 1
ATOM 15390 C C . ASN B 1 933 ? -21.328 -49.438 -37.844 1 95.12 933 ASN B C 1
ATOM 15392 O O . ASN B 1 933 ? -22.25 -50.219 -37.562 1 95.12 933 ASN B O 1
ATOM 15396 N N . THR B 1 934 ? -20.203 -49.875 -38.562 1 94.31 934 THR B N 1
ATOM 15397 C CA . THR B 1 934 ? -19.938 -51.281 -38.812 1 94.31 934 THR B CA 1
ATOM 15398 C C . THR B 1 934 ? -19.469 -51.969 -37.531 1 94.31 934 THR B C 1
ATOM 15400 O O . THR B 1 934 ? -19.047 -51.312 -36.594 1 94.31 934 THR B O 1
ATOM 15403 N N . PRO B 1 935 ? -19.703 -53.219 -37.5 1 91.5 935 PRO B N 1
ATOM 15404 C CA . PRO B 1 935 ? -19.203 -53.969 -36.344 1 91.5 935 PRO B CA 1
ATOM 15405 C C . PRO B 1 935 ? -17.719 -53.719 -36.062 1 91.5 935 PRO B C 1
ATOM 15407 O O . PRO B 1 935 ? -17.297 -53.625 -34.906 1 91.5 935 PRO B O 1
ATOM 15410 N N . GLU B 1 936 ? -16.969 -53.531 -37.156 1 93.38 936 GLU B N 1
ATOM 15411 C CA . GLU B 1 936 ? -15.539 -53.25 -37.031 1 93.38 936 GLU B CA 1
ATOM 15412 C C . GLU B 1 936 ? -15.297 -51.875 -36.406 1 93.38 936 GLU B C 1
ATOM 15414 O O . GLU B 1 936 ? -14.398 -51.719 -35.594 1 93.38 936 GLU B O 1
ATOM 15419 N N . GLN B 1 937 ? -16.078 -50.969 -36.781 1 93.62 937 GLN B N 1
ATOM 15420 C CA . GLN B 1 937 ? -15.984 -49.594 -36.25 1 93.62 937 GLN B CA 1
ATOM 15421 C C . GLN B 1 937 ? -16.375 -49.562 -34.781 1 93.62 937 GLN B C 1
ATOM 15423 O O . GLN B 1 937 ? -15.742 -48.875 -33.969 1 93.62 937 GLN B O 1
ATOM 15428 N N . ASN B 1 938 ? -17.359 -50.219 -34.406 1 95.06 938 ASN B N 1
ATOM 15429 C CA . ASN B 1 938 ? -17.797 -50.281 -33 1 95.06 938 ASN B CA 1
ATOM 15430 C C . ASN B 1 938 ? -16.812 -51.031 -32.125 1 95.06 938 ASN B C 1
ATOM 15432 O O . ASN B 1 938 ? -16.672 -50.719 -30.953 1 95.06 938 ASN B O 1
ATOM 15436 N N . LEU B 1 939 ? -16.156 -52.031 -32.75 1 92.75 939 LEU B N 1
ATOM 15437 C CA . LEU B 1 939 ? -15.117 -52.75 -32.031 1 92.75 939 LEU B CA 1
ATOM 15438 C C . LEU B 1 939 ? -13.938 -51.812 -31.719 1 92.75 939 LEU B C 1
ATOM 15440 O O . LEU B 1 939 ? -13.289 -51.969 -30.672 1 92.75 939 LEU B O 1
ATOM 15444 N N . ALA B 1 940 ? -13.75 -50.906 -32.594 1 93.06 940 ALA B N 1
ATOM 15445 C CA . ALA B 1 940 ? -12.633 -49.969 -32.438 1 93.06 940 ALA B CA 1
ATOM 15446 C C . ALA B 1 940 ? -13.062 -48.719 -31.672 1 93.06 940 ALA B C 1
ATOM 15448 O O . ALA B 1 940 ? -12.234 -47.844 -31.375 1 93.06 940 ALA B O 1
ATOM 15449 N N . ALA B 1 941 ? -14.328 -48.625 -31.328 1 95.19 941 ALA B N 1
ATOM 15450 C CA . ALA B 1 941 ? -14.836 -47.438 -30.656 1 95.19 941 ALA B CA 1
ATOM 15451 C C . ALA B 1 941 ? -14.211 -47.281 -29.266 1 95.19 941 ALA B C 1
ATOM 15453 O O . ALA B 1 941 ? -14.094 -48.25 -28.516 1 95.19 941 ALA B O 1
ATOM 15454 N N . TYR B 1 942 ? -13.734 -46.094 -29.047 1 93.56 942 TYR B N 1
ATOM 15455 C CA . TYR B 1 942 ? -13.133 -45.781 -27.75 1 93.56 942 TYR B CA 1
ATOM 15456 C C . TYR B 1 942 ? -14.18 -45.312 -26.766 1 93.56 942 TYR B C 1
ATOM 15458 O O . TYR B 1 942 ? -14.125 -45.656 -25.578 1 93.56 942 TYR B O 1
ATOM 15466 N N . TYR B 1 943 ? -15.078 -44.469 -27.188 1 96.25 943 TYR B N 1
ATOM 15467 C CA . TYR B 1 943 ? -16.141 -43.938 -26.328 1 96.25 943 TYR B CA 1
ATOM 15468 C C . TYR B 1 943 ? -17.391 -44.781 -26.422 1 96.25 943 TYR B C 1
ATOM 15470 O O . TYR B 1 943 ? -17.734 -45.281 -27.484 1 96.25 943 TYR B O 1
ATOM 15478 N N . PRO B 1 944 ? -18.078 -44.906 -25.281 1 96.38 944 PRO B N 1
ATOM 15479 C CA . PRO B 1 944 ? -19.281 -45.75 -25.266 1 96.38 944 PRO B CA 1
ATOM 15480 C C . PRO B 1 944 ? -20.453 -45.094 -25.984 1 96.38 944 PRO B C 1
ATOM 15482 O O . PRO B 1 944 ? -20.375 -43.938 -26.422 1 96.38 944 PRO B O 1
ATOM 15485 N N . ARG B 1 945 ? -21.469 -45.938 -26.047 1 95.31 945 ARG B N 1
ATOM 15486 C CA . ARG B 1 945 ? -22.703 -45.469 -26.656 1 95.31 945 ARG B CA 1
ATOM 15487 C C . ARG B 1 945 ? -23.234 -44.219 -25.984 1 95.31 945 ARG B C 1
ATOM 15489 O O . ARG B 1 945 ? -23.141 -44.094 -24.75 1 95.31 945 ARG B O 1
ATOM 15496 N N . LEU B 1 946 ? -23.797 -43.281 -26.812 1 95 946 LEU B N 1
ATOM 15497 C CA . LEU B 1 946 ? -24.344 -42.062 -26.281 1 95 946 LEU B CA 1
ATOM 15498 C C . LEU B 1 946 ? -25.641 -42.312 -25.516 1 95 946 LEU B C 1
ATOM 15500 O O . LEU B 1 946 ? -26.438 -43.188 -25.906 1 95 946 LEU B O 1
ATOM 15504 N N . SER B 1 947 ? -25.734 -41.625 -24.406 1 92.31 947 SER B N 1
ATOM 15505 C CA . SER B 1 947 ? -26.922 -41.781 -23.594 1 92.31 947 SER B CA 1
ATOM 15506 C C . SER B 1 947 ? -27.438 -40.406 -23.125 1 92.31 947 SER B C 1
ATOM 15508 O O . SER B 1 947 ? -26.656 -39.5 -22.938 1 92.31 947 SER B O 1
ATOM 15510 N N . GLU B 1 948 ? -28.688 -40.375 -22.969 1 89.62 948 GLU B N 1
ATOM 15511 C CA . GLU B 1 948 ? -29.281 -39.156 -22.375 1 89.62 948 GLU B CA 1
ATOM 15512 C C . GLU B 1 948 ? -29.031 -39.125 -20.875 1 89.62 948 GLU B C 1
ATOM 15514 O O . GLU B 1 948 ? -28.844 -40.156 -20.234 1 89.62 948 GLU B O 1
ATOM 15519 N N . ALA B 1 949 ? -29.078 -37.875 -20.406 1 90.12 949 ALA B N 1
ATOM 15520 C CA . ALA B 1 949 ? -28.906 -37.75 -18.969 1 90.12 949 ALA B CA 1
ATOM 15521 C C . ALA B 1 949 ? -29.938 -38.562 -18.203 1 90.12 949 ALA B C 1
ATOM 15523 O O . ALA B 1 949 ? -31.141 -38.438 -18.422 1 90.12 949 ALA B O 1
ATOM 15524 N N . GLY B 1 950 ? -29.5 -39.406 -17.422 1 87.44 950 GLY B N 1
ATOM 15525 C CA . GLY B 1 950 ? -30.375 -40.25 -16.625 1 87.44 950 GLY B CA 1
ATOM 15526 C C . GLY B 1 950 ? -30.906 -41.438 -17.375 1 87.44 950 GLY B C 1
ATOM 15527 O O . GLY B 1 950 ? -31.625 -42.281 -16.812 1 87.44 950 GLY B O 1
ATOM 15528 N N . GLY B 1 951 ? -30.531 -41.562 -18.656 1 89.44 951 GLY B N 1
ATOM 15529 C CA . GLY B 1 951 ? -31 -42.688 -19.469 1 89.44 951 GLY B CA 1
ATOM 15530 C C . GLY B 1 951 ? -30.172 -43.938 -19.312 1 89.44 951 GLY B C 1
ATOM 15531 O O . GLY B 1 951 ? -29.297 -44 -18.438 1 89.44 951 GLY B O 1
ATOM 15532 N N . GLU B 1 952 ? -30.531 -44.844 -20.109 1 88.69 952 GLU B N 1
ATOM 15533 C CA . GLU B 1 952 ? -29.797 -46.094 -20.078 1 88.69 952 GLU B CA 1
ATOM 15534 C C . GLU B 1 952 ? -28.328 -45.906 -20.438 1 88.69 952 GLU B C 1
ATOM 15536 O O . GLU B 1 952 ? -28.016 -45.281 -21.438 1 88.69 952 GLU B O 1
ATOM 15541 N N . GLY B 1 953 ? -27.469 -46.438 -19.562 1 91.75 953 GLY B N 1
ATOM 15542 C CA . GLY B 1 953 ? -26.047 -46.375 -19.812 1 91.75 953 GLY B CA 1
ATOM 15543 C C . GLY B 1 953 ? -25.391 -45.125 -19.219 1 91.75 953 GLY B C 1
ATOM 15544 O O . GLY B 1 953 ? -24.172 -45.094 -19.047 1 91.75 953 GLY B O 1
ATOM 15545 N N . SER B 1 954 ? -26.219 -44.094 -18.953 1 92 954 SER B N 1
ATOM 15546 C CA . SER B 1 954 ? -25.672 -42.812 -18.531 1 92 954 SER B CA 1
ATOM 15547 C C . SER B 1 954 ? -24.844 -42.969 -17.25 1 92 954 SER B C 1
ATOM 15549 O O . SER B 1 954 ? -23.672 -42.594 -17.219 1 92 954 SER B O 1
ATOM 15551 N N . THR B 1 955 ? -25.359 -43.531 -16.203 1 93.19 955 THR B N 1
ATOM 15552 C CA . THR B 1 955 ? -24.656 -43.656 -14.938 1 93.19 955 THR B CA 1
ATOM 15553 C C . THR B 1 955 ? -23.562 -44.719 -15.039 1 93.19 955 THR B C 1
ATOM 15555 O O . THR B 1 955 ? -22.5 -44.594 -14.445 1 93.19 955 THR B O 1
ATOM 15558 N N . ASN B 1 956 ? -23.906 -45.781 -15.781 1 95.62 956 ASN B N 1
ATOM 15559 C CA . ASN B 1 956 ? -22.922 -46.844 -15.945 1 95.62 956 ASN B CA 1
ATOM 15560 C C . ASN B 1 956 ? -21.672 -46.344 -16.656 1 95.62 956 ASN B C 1
ATOM 15562 O O . ASN B 1 956 ? -20.547 -46.688 -16.25 1 95.62 956 ASN B O 1
ATOM 15566 N N . ASN B 1 957 ? -21.859 -45.625 -17.719 1 95.5 957 ASN B N 1
ATOM 15567 C CA . ASN B 1 957 ? -20.75 -45.188 -18.562 1 95.5 957 ASN B CA 1
ATOM 15568 C C . ASN B 1 957 ? -19.969 -44.031 -17.922 1 95.5 957 ASN B C 1
ATOM 15570 O O . ASN B 1 957 ? -18.859 -43.719 -18.359 1 95.5 957 ASN B O 1
ATOM 15574 N N . ASN B 1 958 ? -20.5 -43.375 -16.891 1 92.62 958 ASN B N 1
ATOM 15575 C CA . ASN B 1 958 ? -19.891 -42.188 -16.328 1 92.62 958 ASN B CA 1
ATOM 15576 C C . ASN B 1 958 ? -19.062 -42.5 -15.086 1 92.62 958 ASN B C 1
ATOM 15578 O O . ASN B 1 958 ? -18.609 -41.594 -14.383 1 92.62 958 ASN B O 1
ATOM 15582 N N . GLN B 1 959 ? -18.797 -43.688 -14.836 1 93.94 959 GLN B N 1
ATOM 15583 C CA . GLN B 1 959 ? -17.969 -44.062 -13.695 1 93.94 959 GLN B CA 1
ATOM 15584 C C . GLN B 1 959 ? -16.5 -43.75 -13.961 1 93.94 959 GLN B C 1
ATOM 15586 O O . GLN B 1 959 ? -16.016 -43.906 -15.078 1 93.94 959 GLN B O 1
ATOM 15591 N N . THR B 1 960 ? -15.789 -43.25 -12.914 1 95.06 960 THR B N 1
ATOM 15592 C CA . THR B 1 960 ? -14.336 -43.125 -13.039 1 95.06 960 THR B CA 1
ATOM 15593 C C . THR B 1 960 ? -13.703 -44.469 -13.266 1 95.06 960 THR B C 1
ATOM 15595 O O . THR B 1 960 ? -13.922 -45.406 -12.492 1 95.06 960 THR B O 1
ATOM 15598 N N . SER B 1 961 ? -13 -44.625 -14.344 1 96.94 961 SER B N 1
ATOM 15599 C CA . SER B 1 961 ? -12.445 -45.938 -14.695 1 96.94 961 SER B CA 1
ATOM 15600 C C . SER B 1 961 ? -11.188 -45.781 -15.539 1 96.94 961 SER B C 1
ATOM 15602 O O . SER B 1 961 ? -10.758 -44.656 -15.836 1 96.94 961 SER B O 1
ATOM 15604 N N . THR B 1 962 ? -10.594 -46.906 -15.859 1 97 962 THR B N 1
ATOM 15605 C CA . THR B 1 962 ? -9.398 -46.906 -16.703 1 97 962 THR B CA 1
ATOM 15606 C C . THR B 1 962 ? -9.719 -46.406 -18.109 1 97 962 THR B C 1
ATOM 15608 O O . THR B 1 962 ? -8.82 -46.031 -18.859 1 97 962 THR B O 1
ATOM 15611 N N . LEU B 1 963 ? -11.047 -46.375 -18.453 1 95.62 963 LEU B N 1
ATOM 15612 C CA . LEU B 1 963 ? -11.445 -45.844 -19.75 1 95.62 963 LEU B CA 1
ATOM 15613 C C . LEU B 1 963 ? -11.227 -44.312 -19.812 1 95.62 963 LEU B C 1
ATOM 15615 O O . LEU B 1 963 ? -10.844 -43.781 -20.859 1 95.62 963 LEU B O 1
ATOM 15619 N N . THR B 1 964 ? -11.523 -43.656 -18.75 1 95.06 964 THR B N 1
ATOM 15620 C CA . THR B 1 964 ? -11.406 -42.188 -18.703 1 95.06 964 THR B CA 1
ATOM 15621 C C . THR B 1 964 ? -9.992 -41.781 -18.297 1 95.06 964 THR B C 1
ATOM 15623 O O . THR B 1 964 ? -9.617 -40.625 -18.438 1 95.06 964 THR B O 1
ATOM 15626 N N . MET B 1 965 ? -9.18 -42.656 -17.781 1 96.19 965 MET B N 1
ATOM 15627 C CA . MET B 1 965 ? -7.832 -42.375 -17.312 1 96.19 965 MET B CA 1
ATOM 15628 C C . MET B 1 965 ? -6.902 -42.031 -18.469 1 96.19 965 MET B C 1
ATOM 15630 O O . MET B 1 965 ? -6.953 -42.688 -19.516 1 96.19 965 MET B O 1
ATOM 15634 N N . ARG B 1 966 ? -6.148 -41.062 -18.359 1 95.94 966 ARG B N 1
ATOM 15635 C CA . ARG B 1 966 ? -5.18 -40.656 -19.375 1 95.94 966 ARG B CA 1
ATOM 15636 C C . ARG B 1 966 ? -3.785 -40.5 -18.781 1 95.94 966 ARG B C 1
ATOM 15638 O O . ARG B 1 966 ? -3.641 -40.125 -17.609 1 95.94 966 ARG B O 1
ATOM 15645 N N . ASP B 1 967 ? -2.822 -40.75 -19.594 1 95.62 967 ASP B N 1
ATOM 15646 C CA . ASP B 1 967 ? -1.421 -40.594 -19.203 1 95.62 967 ASP B CA 1
ATOM 15647 C C . ASP B 1 967 ? -0.967 -39.156 -19.359 1 95.62 967 ASP B C 1
ATOM 15649 O O . ASP B 1 967 ? -1.014 -38.594 -20.453 1 95.62 967 ASP B O 1
ATOM 15653 N N . GLY B 1 968 ? -0.52 -38.562 -18.281 1 94.94 968 GLY B N 1
ATOM 15654 C CA . GLY B 1 968 ? -0.136 -37.156 -18.297 1 94.94 968 GLY B CA 1
ATOM 15655 C C . GLY B 1 968 ? 1.316 -36.938 -18.672 1 94.94 968 GLY B C 1
ATOM 15656 O O . GLY B 1 968 ? 1.803 -35.812 -18.672 1 94.94 968 GLY B O 1
ATOM 15657 N N . ARG B 1 969 ? 2.115 -37.938 -19.094 1 95.25 969 ARG B N 1
ATOM 15658 C CA . ARG B 1 969 ? 3.531 -37.844 -19.422 1 95.25 969 ARG B CA 1
ATOM 15659 C C . ARG B 1 969 ? 3.736 -37 -20.688 1 95.25 969 ARG B C 1
ATOM 15661 O O . ARG B 1 969 ? 2.955 -37.094 -21.641 1 95.25 969 ARG B O 1
ATOM 15668 N N . PHE B 1 970 ? 4.754 -36.156 -20.672 1 96.19 970 PHE B N 1
ATOM 15669 C CA . PHE B 1 970 ? 5.121 -35.406 -21.875 1 96.19 970 PHE B CA 1
ATOM 15670 C C . PHE B 1 970 ? 6.59 -35 -21.828 1 96.19 970 PHE B C 1
ATOM 15672 O O . PHE B 1 970 ? 7.238 -35.125 -20.781 1 96.19 970 PHE B O 1
ATOM 15679 N N . LEU B 1 971 ? 7.172 -34.688 -22.922 1 96.94 971 LEU B N 1
ATOM 15680 C CA . LEU B 1 971 ? 8.453 -34.031 -23.125 1 96.94 971 LEU B CA 1
ATOM 15681 C C . LEU B 1 971 ? 8.273 -32.75 -23.922 1 96.94 971 LEU B C 1
ATOM 15683 O O . LEU B 1 971 ? 7.637 -32.75 -24.969 1 96.94 971 LEU B O 1
ATOM 15687 N N . ARG B 1 972 ? 8.773 -31.734 -23.391 1 95.31 972 ARG B N 1
ATOM 15688 C CA . ARG B 1 972 ? 8.539 -30.438 -24 1 95.31 972 ARG B CA 1
ATOM 15689 C C . ARG B 1 972 ? 9.844 -29.672 -24.188 1 95.31 972 ARG B C 1
ATOM 15691 O O . ARG B 1 972 ? 10.719 -29.688 -23.312 1 95.31 972 ARG B O 1
ATOM 15698 N N . LEU B 1 973 ? 9.969 -29.031 -25.375 1 95.38 973 LEU B N 1
ATOM 15699 C CA . LEU B 1 973 ? 11.016 -28.031 -25.531 1 95.38 973 LEU B CA 1
ATOM 15700 C C . LEU B 1 973 ? 10.656 -26.75 -24.812 1 95.38 973 LEU B C 1
ATOM 15702 O O . LEU B 1 973 ? 10.031 -25.844 -25.391 1 95.38 973 LEU B O 1
ATOM 15706 N N . LYS B 1 974 ? 11.117 -26.688 -23.625 1 91.56 974 LYS B N 1
ATOM 15707 C CA . LYS B 1 974 ? 10.703 -25.625 -22.703 1 91.56 974 LYS B CA 1
ATOM 15708 C C . LYS B 1 974 ? 11.336 -24.297 -23.094 1 91.56 974 LYS B C 1
ATOM 15710 O O . LYS B 1 974 ? 10.727 -23.234 -22.891 1 91.56 974 LYS B O 1
ATOM 15715 N N . ASN B 1 975 ? 12.586 -24.359 -23.484 1 89.94 975 ASN B N 1
ATOM 15716 C CA . ASN B 1 975 ? 13.258 -23.125 -23.859 1 89.94 975 ASN B CA 1
ATOM 15717 C C . ASN B 1 975 ? 14.188 -23.344 -25.047 1 89.94 975 ASN B C 1
ATOM 15719 O O . ASN B 1 975 ? 14.859 -24.375 -25.141 1 89.94 975 ASN B O 1
ATOM 15723 N N . PHE B 1 976 ? 14.133 -22.438 -25.922 1 92.94 976 PHE B N 1
ATOM 15724 C CA . PHE B 1 976 ? 15.062 -22.359 -27.047 1 92.94 976 PHE B CA 1
ATOM 15725 C C . PHE B 1 976 ? 15.492 -20.922 -27.297 1 92.94 976 PHE B C 1
ATOM 15727 O O . PHE B 1 976 ? 14.664 -20.016 -27.281 1 92.94 976 PHE B O 1
ATOM 15734 N N . GLU B 1 977 ? 16.781 -20.734 -27.453 1 93.06 977 GLU B N 1
ATOM 15735 C CA . GLU B 1 977 ? 17.266 -19.375 -27.672 1 93.06 977 GLU B CA 1
ATOM 15736 C C . GLU B 1 977 ? 18.484 -19.359 -28.594 1 93.06 977 GLU B C 1
ATOM 15738 O O . GLU B 1 977 ? 19.359 -20.219 -28.484 1 93.06 977 GLU B O 1
ATOM 15743 N N . ILE B 1 978 ? 18.5 -18.484 -29.547 1 95 978 ILE B N 1
ATOM 15744 C CA . ILE B 1 978 ? 19.656 -18.188 -30.391 1 95 978 ILE B CA 1
ATOM 15745 C C . ILE B 1 978 ? 20.031 -16.719 -30.266 1 95 978 ILE B C 1
ATOM 15747 O O . ILE B 1 978 ? 19.156 -15.844 -30.375 1 95 978 ILE B O 1
ATOM 15751 N N . GLY B 1 979 ? 21.25 -16.562 -30 1 93.88 979 GLY B N 1
ATOM 15752 C CA . GLY B 1 979 ? 21.672 -15.188 -29.797 1 93.88 979 GLY B CA 1
ATOM 15753 C C . GLY B 1 979 ? 22.953 -14.844 -30.547 1 93.88 979 GLY B C 1
ATOM 15754 O O . GLY B 1 979 ? 23.719 -15.727 -30.906 1 93.88 979 GLY B O 1
ATOM 15755 N N . TYR B 1 980 ? 23.047 -13.617 -30.828 1 94.56 980 TYR B N 1
ATOM 15756 C CA . TYR B 1 980 ? 24.219 -13.047 -31.469 1 94.56 980 TYR B CA 1
ATOM 15757 C C . TYR B 1 980 ? 24.734 -11.836 -30.688 1 94.56 980 TYR B C 1
ATOM 15759 O O . TYR B 1 980 ? 24 -10.859 -30.484 1 94.56 980 TYR B O 1
ATOM 15767 N N . THR B 1 981 ? 25.922 -12 -30.281 1 91.38 981 THR B N 1
ATOM 15768 C CA . THR B 1 981 ? 26.562 -10.891 -29.578 1 91.38 981 THR B CA 1
ATOM 15769 C C . THR B 1 981 ? 27.422 -10.086 -30.547 1 91.38 981 THR B C 1
ATOM 15771 O O . THR B 1 981 ? 28.406 -10.609 -31.094 1 91.38 981 THR B O 1
ATOM 15774 N N . ILE B 1 982 ? 27.109 -8.852 -30.703 1 91.81 982 ILE B N 1
ATOM 15775 C CA . ILE B 1 982 ? 27.875 -7.988 -31.609 1 91.81 982 ILE B CA 1
ATOM 15776 C C . ILE B 1 982 ? 29.312 -7.887 -31.141 1 91.81 982 ILE B C 1
ATOM 15778 O O . ILE B 1 982 ? 29.562 -7.559 -29.969 1 91.81 982 ILE B O 1
ATOM 15782 N N . PRO B 1 983 ? 30.203 -8.227 -32.031 1 86.06 983 PRO B N 1
ATOM 15783 C CA . PRO B 1 983 ? 31.609 -8.219 -31.641 1 86.06 983 PRO B CA 1
ATOM 15784 C C . PRO B 1 983 ? 32.094 -6.84 -31.156 1 86.06 983 PRO B C 1
ATOM 15786 O O . PRO B 1 983 ? 31.609 -5.816 -31.656 1 86.06 983 PRO B O 1
ATOM 15789 N N . LYS B 1 984 ? 32.875 -6.832 -30.328 1 76.31 984 LYS B N 1
ATOM 15790 C CA . LYS B 1 984 ? 33.375 -5.609 -29.703 1 76.31 984 LYS B CA 1
ATOM 15791 C C . LYS B 1 984 ? 34.031 -4.695 -30.75 1 76.31 984 LYS B C 1
ATOM 15793 O O . LYS B 1 984 ? 34.031 -3.473 -30.594 1 76.31 984 LYS B O 1
ATOM 15798 N N . SER B 1 985 ? 34.656 -5.254 -31.859 1 78.12 985 SER B N 1
ATOM 15799 C CA . SER B 1 985 ? 35.312 -4.469 -32.906 1 78.12 985 SER B CA 1
ATOM 15800 C C . SER B 1 985 ? 34.344 -3.48 -33.531 1 78.12 985 SER B C 1
ATOM 15802 O O . SER B 1 985 ? 34.75 -2.395 -33.969 1 78.12 985 SER B O 1
ATOM 15804 N N . ILE B 1 986 ? 33.188 -3.865 -33.438 1 81.06 986 ILE B N 1
ATOM 15805 C CA . ILE B 1 986 ? 32.156 -3.014 -34.031 1 81.06 986 ILE B CA 1
ATOM 15806 C C . ILE B 1 986 ? 31.703 -1.963 -33.031 1 81.06 986 ILE B C 1
ATOM 15808 O O . ILE B 1 986 ? 31.391 -0.832 -33.406 1 81.06 986 ILE B O 1
ATOM 15812 N N . LEU B 1 987 ? 31.75 -2.389 -31.719 1 81.94 987 LEU B N 1
ATOM 15813 C CA . LEU B 1 987 ? 31.172 -1.53 -30.703 1 81.94 987 LEU B CA 1
ATOM 15814 C C . LEU B 1 987 ? 32.219 -0.574 -30.125 1 81.94 987 LEU B C 1
ATOM 15816 O O . LEU B 1 987 ? 31.875 0.385 -29.438 1 81.94 987 LEU B O 1
ATOM 15820 N N . GLU B 1 988 ? 33.469 -0.771 -30.422 1 70.75 988 GLU B N 1
ATOM 15821 C CA . GLU B 1 988 ? 34.562 -0.007 -29.844 1 70.75 988 GLU B CA 1
ATOM 15822 C C . GLU B 1 988 ? 34.375 1.489 -30.078 1 70.75 988 GLU B C 1
ATOM 15824 O O . GLU B 1 988 ? 34.781 2.309 -29.266 1 70.75 988 GLU B O 1
ATOM 15829 N N . LYS B 1 989 ? 33.812 1.8 -31.109 1 65.5 989 LYS B N 1
ATOM 15830 C CA . LYS B 1 989 ? 33.625 3.213 -31.438 1 65.5 989 LYS B CA 1
ATOM 15831 C C . LYS B 1 989 ? 32.375 3.793 -30.766 1 65.5 989 LYS B C 1
ATOM 15833 O O . LYS B 1 989 ? 32.062 4.969 -30.969 1 65.5 989 LYS B O 1
ATOM 15838 N N . THR B 1 990 ? 31.812 2.863 -29.984 1 70.75 990 THR B N 1
ATOM 15839 C CA . THR B 1 990 ? 30.562 3.32 -29.359 1 70.75 990 THR B CA 1
ATOM 15840 C C . THR B 1 990 ? 30.656 3.223 -27.844 1 70.75 990 THR B C 1
ATOM 15842 O O . THR B 1 990 ? 31.656 2.742 -27.312 1 70.75 990 THR B O 1
ATOM 15845 N N . PHE B 1 991 ? 29.75 3.826 -27.094 1 71.38 991 PHE B N 1
ATOM 15846 C CA . PHE B 1 991 ? 29.672 3.77 -25.641 1 71.38 991 PHE B CA 1
ATOM 15847 C C . PHE B 1 991 ? 29.031 2.469 -25.172 1 71.38 991 PHE B C 1
ATOM 15849 O O . PHE B 1 991 ? 28.922 2.209 -23.984 1 71.38 991 PHE B O 1
ATOM 15856 N N . ILE B 1 992 ? 28.75 1.65 -26.188 1 82.56 992 ILE B N 1
ATOM 15857 C CA . ILE B 1 992 ? 28.109 0.378 -25.875 1 82.56 992 ILE B CA 1
ATOM 15858 C C . ILE B 1 992 ? 29.172 -0.692 -25.656 1 82.56 992 ILE B C 1
ATOM 15860 O O . ILE B 1 992 ? 30.062 -0.879 -26.484 1 82.56 992 ILE B O 1
ATOM 15864 N N . LYS B 1 993 ? 29.109 -1.277 -24.516 1 78.25 993 LYS B N 1
ATOM 15865 C CA . LYS B 1 993 ? 30.094 -2.301 -24.156 1 78.25 993 LYS B CA 1
ATOM 15866 C C . LYS B 1 993 ? 29.734 -3.641 -24.797 1 78.25 993 LYS B C 1
ATOM 15868 O O . LYS B 1 993 ? 30.625 -4.383 -25.234 1 78.25 993 LYS B O 1
ATOM 15873 N N . SER B 1 994 ? 28.547 -3.951 -24.656 1 87.06 994 SER B N 1
ATOM 15874 C CA . SER B 1 994 ? 28.109 -5.223 -25.219 1 87.06 994 SER B CA 1
ATOM 15875 C C . SER B 1 994 ? 26.641 -5.152 -25.641 1 87.06 994 SER B C 1
ATOM 15877 O O . SER B 1 994 ? 25.828 -4.496 -24.969 1 87.06 994 SER B O 1
ATOM 15879 N N . THR B 1 995 ? 26.391 -5.672 -26.719 1 90.62 995 THR B N 1
ATOM 15880 C CA . THR B 1 995 ? 25.016 -5.789 -27.188 1 90.62 995 THR B CA 1
ATOM 15881 C C . THR B 1 995 ? 24.734 -7.203 -27.688 1 90.62 995 THR B C 1
ATOM 15883 O O . THR B 1 995 ? 25.469 -7.719 -28.547 1 90.62 995 THR B O 1
ATOM 15886 N N . ARG B 1 996 ? 23.766 -7.773 -27.188 1 92.06 996 ARG B N 1
ATOM 15887 C CA . ARG B 1 996 ? 23.344 -9.102 -27.609 1 92.06 996 ARG B CA 1
ATOM 15888 C C . ARG B 1 996 ? 21.906 -9.078 -28.109 1 92.06 996 ARG B C 1
ATOM 15890 O O . ARG B 1 996 ? 21 -8.578 -27.438 1 92.06 996 ARG B O 1
ATOM 15897 N N . ILE B 1 997 ? 21.75 -9.484 -29.312 1 94.06 997 ILE B N 1
ATOM 15898 C CA . ILE B 1 997 ? 20.406 -9.672 -29.875 1 94.06 997 ILE B CA 1
ATOM 15899 C C . ILE B 1 997 ? 20.062 -11.156 -29.891 1 94.06 997 ILE B C 1
ATOM 15901 O O . ILE B 1 997 ? 20.906 -12 -30.219 1 94.06 997 ILE B O 1
ATOM 15905 N N . TYR B 1 998 ? 18.828 -11.43 -29.484 1 92.69 998 TYR B N 1
ATOM 15906 C CA . TYR B 1 998 ? 18.5 -12.852 -29.453 1 92.69 998 TYR B CA 1
ATOM 15907 C C . TYR B 1 998 ? 17.031 -13.07 -29.781 1 92.69 998 TYR B C 1
ATOM 15909 O O . TYR B 1 998 ? 16.219 -12.148 -29.688 1 92.69 998 TYR B O 1
ATOM 15917 N N . VAL B 1 999 ? 16.75 -14.219 -30.25 1 94.75 999 VAL B N 1
ATOM 15918 C CA . VAL B 1 999 ? 15.398 -14.758 -30.438 1 94.75 999 VAL B CA 1
ATOM 15919 C C . VAL B 1 999 ? 15.211 -15.984 -29.547 1 94.75 999 VAL B C 1
ATOM 15921 O O . VAL B 1 999 ? 16.094 -16.844 -29.469 1 94.75 999 VAL B O 1
ATOM 15924 N N . SER B 1 1000 ? 14.125 -15.898 -28.797 1 92.12 1000 SER B N 1
ATOM 15925 C CA . SER B 1 1000 ? 13.883 -17 -27.891 1 92.12 1000 SER B CA 1
ATOM 15926 C C . SER B 1 1000 ? 12.453 -17.531 -28 1 92.12 1000 SER B C 1
ATOM 15928 O O . SER B 1 1000 ? 11.57 -16.812 -28.5 1 92.12 1000 SER B O 1
ATOM 15930 N N . GLY B 1 1001 ? 12.266 -18.797 -27.641 1 91.38 1001 GLY B N 1
ATOM 15931 C CA . GLY B 1 1001 ? 10.969 -19.453 -27.594 1 91.38 1001 GLY B CA 1
ATOM 15932 C C . GLY B 1 1001 ? 10.781 -20.328 -26.375 1 91.38 1001 GLY B C 1
ATOM 15933 O O . GLY B 1 1001 ? 11.734 -20.953 -25.891 1 91.38 1001 GLY B O 1
ATOM 15934 N N . SER B 1 1002 ? 9.578 -20.312 -25.828 1 89.5 1002 SER B N 1
ATOM 15935 C CA . SER B 1 1002 ? 9.227 -21.156 -24.703 1 89.5 1002 SER B CA 1
ATOM 15936 C C . SER B 1 1002 ? 8.055 -22.078 -25.031 1 89.5 1002 SER B C 1
ATOM 15938 O O . SER B 1 1002 ? 7.086 -21.641 -25.656 1 89.5 1002 SER B O 1
ATOM 15940 N N . ASN B 1 1003 ? 8.094 -23.281 -24.609 1 91.69 1003 ASN B N 1
ATOM 15941 C CA . ASN B 1 1003 ? 7.059 -24.281 -24.859 1 91.69 1003 ASN B CA 1
ATOM 15942 C C . ASN B 1 1003 ? 6.781 -24.469 -26.344 1 91.69 1003 ASN B C 1
ATOM 15944 O O . ASN B 1 1003 ? 5.629 -24.422 -26.766 1 91.69 1003 ASN B O 1
ATOM 15948 N N . LEU B 1 1004 ? 7.809 -24.641 -27.141 1 93.5 1004 LEU B N 1
ATOM 15949 C CA . LEU B 1 1004 ? 7.688 -24.609 -28.594 1 93.5 1004 LEU B CA 1
ATOM 15950 C C . LEU B 1 1004 ? 7.129 -25.922 -29.125 1 93.5 1004 LEU B C 1
ATOM 15952 O O . LEU B 1 1004 ? 6.344 -25.938 -30.078 1 93.5 1004 LEU B O 1
ATOM 15956 N N . LEU B 1 1005 ? 7.641 -27.016 -28.516 1 95.12 1005 LEU B N 1
ATOM 15957 C CA . LEU B 1 1005 ? 7.238 -28.344 -28.938 1 95.12 1005 LEU B CA 1
ATOM 15958 C C . LEU B 1 1005 ? 6.887 -29.219 -27.734 1 95.12 1005 LEU B C 1
ATOM 15960 O O . LEU B 1 1005 ? 7.578 -29.188 -26.719 1 95.12 1005 LEU B O 1
ATOM 15964 N N . THR B 1 1006 ? 5.816 -29.938 -27.844 1 95.5 1006 THR B N 1
ATOM 15965 C CA . THR B 1 1006 ? 5.41 -30.859 -26.797 1 95.5 1006 THR B CA 1
ATOM 15966 C C . THR B 1 1006 ? 5.164 -32.25 -27.375 1 95.5 1006 THR B C 1
ATOM 15968 O O . THR B 1 1006 ? 4.352 -32.406 -28.281 1 95.5 1006 THR B O 1
ATOM 15971 N N . PHE B 1 1007 ? 5.84 -33.219 -26.891 1 96.81 1007 PHE B N 1
ATOM 15972 C CA . PHE B 1 1007 ? 5.648 -34.625 -27.25 1 96.81 1007 PHE B CA 1
ATOM 15973 C C . PHE B 1 1007 ? 4.891 -35.375 -26.156 1 96.81 1007 PHE B C 1
ATOM 15975 O O . PHE B 1 1007 ? 5.402 -35.531 -25.047 1 96.81 1007 PHE B O 1
ATOM 15982 N N . SER B 1 1008 ? 3.686 -35.781 -26.422 1 96.5 1008 SER B N 1
ATOM 15983 C CA . SER B 1 1008 ? 2.84 -36.469 -25.469 1 96.5 1008 SER B CA 1
ATOM 15984 C C . SER B 1 1008 ? 1.942 -37.5 -26.156 1 96.5 1008 SER B C 1
ATOM 15986 O O . SER B 1 1008 ? 1.626 -37.344 -27.344 1 96.5 1008 SER B O 1
ATOM 15988 N N . LYS B 1 1009 ? 1.559 -38.531 -25.453 1 94.75 1009 LYS B N 1
ATOM 15989 C CA . LYS B 1 1009 ? 0.584 -39.5 -25.969 1 94.75 1009 LYS B CA 1
ATOM 15990 C C . LYS B 1 1009 ? -0.818 -38.906 -26 1 94.75 1009 LYS B C 1
ATOM 15992 O O . LYS B 1 1009 ? -1.641 -39.281 -26.828 1 94.75 1009 LYS B O 1
ATOM 15997 N N . PHE B 1 1010 ? -1.122 -38.031 -25.141 1 95.44 1010 PHE B N 1
ATOM 15998 C CA . PHE B 1 1010 ? -2.4 -37.344 -25.094 1 95.44 1010 PHE B CA 1
ATOM 15999 C C . PHE B 1 1010 ? -2.42 -36.156 -26.062 1 95.44 1010 PHE B C 1
ATOM 16001 O O . PHE B 1 1010 ? -1.555 -35.281 -26 1 95.44 1010 PHE B O 1
ATOM 16008 N N . LYS B 1 1011 ? -3.434 -36.062 -26.906 1 94.25 1011 LYS B N 1
ATOM 16009 C CA . LYS B 1 1011 ? -3.365 -35.094 -28.016 1 94.25 1011 LYS B CA 1
ATOM 16010 C C . LYS B 1 1011 ? -4.539 -34.125 -27.984 1 94.25 1011 LYS B C 1
ATOM 16012 O O . LYS B 1 1011 ? -4.621 -33.219 -28.797 1 94.25 1011 LYS B O 1
ATOM 16017 N N . LEU B 1 1012 ? -5.465 -34.188 -27.094 1 94.88 1012 LEU B N 1
ATOM 16018 C CA . LEU B 1 1012 ? -6.691 -33.375 -27.156 1 94.88 1012 LEU B CA 1
ATOM 16019 C C . LEU B 1 1012 ? -6.453 -31.969 -26.656 1 94.88 1012 LEU B C 1
ATOM 16021 O O . LEU B 1 1012 ? -6.965 -31 -27.234 1 94.88 1012 LEU B O 1
ATOM 16025 N N . TRP B 1 1013 ? -5.836 -31.797 -25.594 1 95 1013 TRP B N 1
ATOM 16026 C CA . TRP B 1 1013 ? -5.348 -30.531 -25.062 1 95 1013 TRP B CA 1
ATOM 16027 C C . TRP B 1 1013 ? -4.008 -30.734 -24.359 1 95 1013 TRP B C 1
ATOM 16029 O O . TRP B 1 1013 ? -3.43 -31.812 -24.391 1 95 1013 TRP B O 1
ATOM 16039 N N . ASP B 1 1014 ? -3.438 -29.703 -23.781 1 94.88 1014 ASP B N 1
ATOM 16040 C CA . ASP B 1 1014 ? -2.115 -29.797 -23.172 1 94.88 1014 ASP B CA 1
ATOM 16041 C C . ASP B 1 1014 ? -2.158 -30.656 -21.906 1 94.88 1014 ASP B C 1
ATOM 16043 O O . ASP B 1 1014 ? -2.889 -30.359 -20.969 1 94.88 1014 ASP B O 1
ATOM 16047 N N . PRO B 1 1015 ? -1.438 -31.625 -21.797 1 94 1015 PRO B N 1
ATOM 16048 C CA . PRO B 1 1015 ? -1.504 -32.562 -20.672 1 94 1015 PRO B CA 1
ATOM 16049 C C . PRO B 1 1015 ? -1.053 -31.938 -19.359 1 94 1015 PRO B C 1
ATOM 16051 O O . PRO B 1 1015 ? -1.399 -32.438 -18.281 1 94 1015 PRO B O 1
ATOM 16054 N N . GLU B 1 1016 ? -0.308 -30.906 -19.406 1 91.56 1016 GLU B N 1
ATOM 16055 C CA . GLU B 1 1016 ? 0.218 -30.297 -18.172 1 91.56 1016 GLU B CA 1
ATOM 16056 C C . GLU B 1 1016 ? -0.898 -29.672 -17.359 1 91.56 1016 GLU B C 1
ATOM 16058 O O . GLU B 1 1016 ? -0.748 -29.469 -16.141 1 91.56 1016 GLU B O 1
ATOM 16063 N N . THR B 1 1017 ? -1.944 -29.297 -17.969 1 90.62 1017 THR B N 1
ATOM 16064 C CA . THR B 1 1017 ? -3.057 -28.672 -17.266 1 90.62 1017 THR B CA 1
ATOM 16065 C C . THR B 1 1017 ? -3.695 -29.656 -16.281 1 90.62 1017 THR B C 1
ATOM 16067 O O . THR B 1 1017 ? -4.266 -29.25 -15.273 1 90.62 1017 THR B O 1
ATOM 16070 N N . GLY B 1 1018 ? -3.652 -30.906 -16.609 1 88.88 1018 GLY B N 1
ATOM 16071 C CA . GLY B 1 1018 ? -4.332 -31.922 -15.82 1 88.88 1018 GLY B CA 1
ATOM 16072 C C . GLY B 1 1018 ? -5.836 -31.719 -15.773 1 88.88 1018 GLY B C 1
ATOM 16073 O O . GLY B 1 1018 ? -6.504 -32.281 -14.891 1 88.88 1018 GLY B O 1
ATOM 16074 N N . SER B 1 1019 ? -6.332 -30.953 -16.656 1 89.94 1019 SER B N 1
ATOM 16075 C CA . SER B 1 1019 ? -7.762 -30.656 -16.703 1 89.94 1019 SER B CA 1
ATOM 16076 C C . SER B 1 1019 ? -8.547 -31.844 -17.266 1 89.94 1019 SER B C 1
ATOM 16078 O O . SER B 1 1019 ? -8.023 -32.625 -18.078 1 89.94 1019 SER B O 1
ATOM 16080 N N . SER B 1 1020 ? -9.766 -31.938 -16.797 1 91.69 1020 SER B N 1
ATOM 16081 C CA . SER B 1 1020 ? -10.625 -33.031 -17.219 1 91.69 1020 SER B CA 1
ATOM 16082 C C . SER B 1 1020 ? -11.188 -32.812 -18.609 1 91.69 1020 SER B C 1
ATOM 16084 O O . SER B 1 1020 ? -11.492 -33.75 -19.344 1 91.69 1020 SER B O 1
ATOM 16086 N N . ASP B 1 1021 ? -11.328 -31.594 -18.969 1 90.94 1021 ASP B N 1
ATOM 16087 C CA . ASP B 1 1021 ? -11.977 -31.344 -20.25 1 90.94 1021 ASP B CA 1
ATOM 16088 C C . ASP B 1 1021 ? -11.234 -30.25 -21.031 1 90.94 1021 ASP B C 1
ATOM 16090 O O . ASP B 1 1021 ? -11.703 -29.812 -22.078 1 90.94 1021 ASP B O 1
ATOM 16094 N N . GLY B 1 1022 ? -10.188 -29.781 -20.406 1 87.5 1022 GLY B N 1
ATOM 16095 C CA . GLY B 1 1022 ? -9.414 -28.734 -21.062 1 87.5 1022 GLY B CA 1
ATOM 16096 C C . GLY B 1 1022 ? -9.977 -27.344 -20.828 1 87.5 1022 GLY B C 1
ATOM 16097 O O . GLY B 1 1022 ? -9.484 -26.375 -21.406 1 87.5 1022 GLY B O 1
ATOM 16098 N N . GLY B 1 1023 ? -10.992 -27.25 -20.031 1 87.06 1023 GLY B N 1
ATOM 16099 C CA . GLY B 1 1023 ? -11.641 -25.969 -19.797 1 87.06 1023 GLY B CA 1
ATOM 16100 C C . GLY B 1 1023 ? -10.836 -25.047 -18.906 1 87.06 1023 GLY B C 1
ATOM 16101 O O . GLY B 1 1023 ? -11.352 -24.531 -17.891 1 87.06 1023 GLY B O 1
ATOM 16102 N N . ILE B 1 1024 ? -9.648 -24.797 -19.141 1 87.5 1024 ILE B N 1
ATOM 16103 C CA . ILE B 1 1024 ? -8.727 -23.906 -18.438 1 87.5 1024 ILE B CA 1
ATOM 16104 C C . ILE B 1 1024 ? -7.895 -23.109 -19.438 1 87.5 1024 ILE B C 1
ATOM 16106 O O . ILE B 1 1024 ? -7.66 -23.578 -20.562 1 87.5 1024 ILE B O 1
ATOM 16110 N N . TYR B 1 1025 ? -7.586 -21.891 -19.125 1 89.56 1025 TYR B N 1
ATOM 16111 C CA . TYR B 1 1025 ? -6.691 -21.141 -20 1 89.56 1025 TYR B CA 1
ATOM 16112 C C . TYR B 1 1025 ? -5.414 -21.938 -20.281 1 89.56 1025 TYR B C 1
ATOM 16114 O O . TYR B 1 1025 ? -4.68 -22.281 -19.359 1 89.56 1025 TYR B O 1
ATOM 16122 N N . PRO B 1 1026 ? -5.141 -22.25 -21.438 1 90.88 1026 PRO B N 1
ATOM 16123 C CA . PRO B 1 1026 ? -4.027 -23.156 -21.766 1 90.88 1026 PRO B CA 1
ATOM 16124 C C . PRO B 1 1026 ? -2.664 -22.516 -21.516 1 90.88 1026 PRO B C 1
ATOM 16126 O O . PRO B 1 1026 ? -2.529 -21.297 -21.578 1 90.88 1026 PRO B O 1
ATOM 16129 N N . PRO B 1 1027 ? -1.736 -23.422 -21.234 1 90.44 1027 PRO B N 1
ATOM 16130 C CA . PRO B 1 1027 ? -0.365 -22.906 -21.234 1 90.44 1027 PRO B CA 1
ATOM 16131 C C . PRO B 1 1027 ? 0.017 -22.234 -22.547 1 90.44 1027 PRO B C 1
ATOM 16133 O O . PRO B 1 1027 ? -0.556 -22.547 -23.594 1 90.44 1027 PRO B O 1
ATOM 16136 N N . LEU B 1 1028 ? 1.003 -21.391 -22.516 1 90.19 1028 LEU B N 1
ATOM 16137 C CA . LEU B 1 1028 ? 1.279 -20.547 -23.672 1 90.19 1028 LEU B CA 1
ATOM 16138 C C . LEU B 1 1028 ? 2.637 -20.891 -24.281 1 90.19 1028 LEU B C 1
ATOM 16140 O O . LEU B 1 1028 ? 3.584 -21.203 -23.562 1 90.19 1028 LEU B O 1
ATOM 16144 N N . ARG B 1 1029 ? 2.605 -20.906 -25.547 1 92.62 1029 ARG B N 1
ATOM 16145 C CA . ARG B 1 1029 ? 3.838 -20.812 -26.312 1 92.62 1029 ARG B CA 1
ATOM 16146 C C . ARG B 1 1029 ? 4.242 -19.344 -26.531 1 92.62 1029 ARG B C 1
ATOM 16148 O O . ARG B 1 1029 ? 3.422 -18.531 -26.938 1 92.62 1029 ARG B O 1
ATOM 16155 N N . VAL B 1 1030 ? 5.449 -19.094 -26.234 1 91.62 1030 VAL B N 1
ATOM 16156 C CA . VAL B 1 1030 ? 5.875 -17.688 -26.297 1 91.62 1030 VAL B CA 1
ATOM 16157 C C . VAL B 1 1030 ? 7.039 -17.547 -27.281 1 91.62 1030 VAL B C 1
ATOM 16159 O O . VAL B 1 1030 ? 7.977 -18.359 -27.25 1 91.62 1030 VAL B O 1
ATOM 16162 N N . PHE B 1 1031 ? 6.992 -16.625 -28.156 1 94.12 1031 PHE B N 1
ATOM 16163 C CA . PHE B 1 1031 ? 8.078 -16.203 -29.031 1 94.12 1031 PHE B CA 1
ATOM 16164 C C . PHE B 1 1031 ? 8.547 -14.797 -28.672 1 94.12 1031 PHE B C 1
ATOM 16166 O O . PHE B 1 1031 ? 7.738 -13.875 -28.594 1 94.12 1031 PHE B O 1
ATOM 16173 N N . THR B 1 1032 ? 9.789 -14.719 -28.5 1 93.5 1032 THR B N 1
ATOM 16174 C CA . THR B 1 1032 ? 10.289 -13.438 -28.016 1 93.5 1032 THR B CA 1
ATOM 16175 C C . THR B 1 1032 ? 11.508 -12.992 -28.828 1 93.5 1032 THR B C 1
ATOM 16177 O O . THR B 1 1032 ? 12.359 -13.812 -29.172 1 93.5 1032 THR B O 1
ATOM 16180 N N . ILE B 1 1033 ? 11.562 -11.711 -29.172 1 95.38 1033 ILE B N 1
ATOM 16181 C CA . ILE B 1 1033 ? 12.773 -11.047 -29.641 1 95.38 1033 ILE B CA 1
ATOM 16182 C C . ILE B 1 1033 ? 13.289 -10.094 -28.578 1 95.38 1033 ILE B C 1
ATOM 16184 O O . ILE B 1 1033 ? 12.516 -9.352 -27.969 1 95.38 1033 ILE B O 1
ATOM 16188 N N . GLY B 1 1034 ? 14.539 -10.32 -28.359 1 93.5 1034 GLY B N 1
ATOM 16189 C CA . GLY B 1 1034 ? 15.07 -9.516 -27.266 1 93.5 1034 GLY B CA 1
ATOM 16190 C C . GLY B 1 1034 ? 16.391 -8.852 -27.609 1 93.5 1034 GLY B C 1
ATOM 16191 O O . GLY B 1 1034 ? 17.109 -9.297 -28.516 1 93.5 1034 GLY B O 1
ATOM 16192 N N . LEU B 1 1035 ? 16.625 -7.77 -26.938 1 93.5 1035 LEU B N 1
ATOM 16193 C CA . LEU B 1 1035 ? 17.859 -6.992 -27 1 93.5 1035 LEU B CA 1
ATOM 16194 C C . LEU B 1 1035 ? 18.422 -6.738 -25.594 1 93.5 1035 LEU B C 1
ATOM 16196 O O . LEU B 1 1035 ? 17.688 -6.305 -24.703 1 93.5 1035 LEU B O 1
ATOM 16200 N N . ASN B 1 1036 ? 19.656 -7.16 -25.438 1 89.94 1036 ASN B N 1
ATOM 16201 C CA . ASN B 1 1036 ? 20.375 -6.875 -24.203 1 89.94 1036 ASN B CA 1
ATOM 16202 C C . ASN B 1 1036 ? 21.609 -5.996 -24.453 1 89.94 1036 ASN B C 1
ATOM 16204 O O . ASN B 1 1036 ? 22.5 -6.387 -25.203 1 89.94 1036 ASN B O 1
ATOM 16208 N N . ALA B 1 1037 ? 21.609 -4.926 -23.844 1 90.5 1037 ALA B N 1
ATOM 16209 C CA . ALA B 1 1037 ? 22.719 -3.992 -24.047 1 90.5 1037 ALA B CA 1
ATOM 16210 C C . ALA B 1 1037 ? 23.328 -3.562 -22.719 1 90.5 1037 ALA B C 1
ATOM 16212 O O . ALA B 1 1037 ? 22.609 -3.338 -21.734 1 90.5 1037 ALA B O 1
ATOM 16213 N N . LYS B 1 1038 ? 24.562 -3.611 -22.734 1 86.62 1038 LYS B N 1
ATOM 16214 C CA . LYS B 1 1038 ? 25.328 -3.121 -21.578 1 86.62 1038 LYS B CA 1
ATOM 16215 C C . LYS B 1 1038 ? 26.125 -1.873 -21.938 1 86.62 1038 LYS B C 1
ATOM 16217 O O . LYS B 1 1038 ? 26.688 -1.783 -23.031 1 86.62 1038 LYS B O 1
ATOM 16222 N N . PHE B 1 1039 ? 26.172 -1.039 -21.094 1 84.75 1039 PHE B N 1
ATOM 16223 C CA . PHE B 1 1039 ? 26.859 0.223 -21.312 1 84.75 1039 PHE B CA 1
ATOM 16224 C C . PHE B 1 1039 ? 27.844 0.502 -20.188 1 84.75 1039 PHE B C 1
ATOM 16226 O O . PHE B 1 1039 ? 27.641 0.066 -19.062 1 84.75 1039 PHE B O 1
#

pLDDT: mean 85.63, std 14.87, range [17.03, 98.19]

Foldseek 3Di:
DDPPPPPPVPVVVVVVVVVVFPPPPPPPDPPPDPPQPWQKAKEAEAAPPVRATDFFKWKAFPPDQFIWGAHRRRMTITTDRPVPAFTWIWTGDVQFDIDIDTCHPDRYDYHHTYRVVVLPQPWDDFQVGIGRPLQDQFDKDKDFLVPQPDDDLFPLQSCDFVTWQKFWFQQFADPDPNRHIDIFGLAAFEFLFPLDAFEAEVHHTDDRSQDDSQFWRMKMKGRFCQRQQLVFARAQRIYIYTYTDWADAHDKKKKKKKKKWKWFFLDDFFFDWQLLLQVQVCQQVVHCPDDPVLSVCRVVVVDCAAWNTDLLCPVFFAGMWMKIKIKIKMHYDHPFKTKIKIKMKIKTFGRTDEQPVPDPDTAGWMKIKIKIKMWMWGCPDPFKIKIKIWMKMKMKTKHALDDPLLLLQLSLFFRRTQGDLAHPVRAAAAGPDPDGGNSSCRRYQWGMKMKIKMKIKIKMKMKGHCCVPPNRQKIKMKMKMKMKMKMKMKHWTWDDFHWHFPDADPVGHTDTDGTPDHIDSGTDIDMDMKMKMKMKIKIKMKGWDQDPVFKIKIKMKMKMKMKMAIPPPPDPVNRDIFIKIKIKMKIKIGGNSFKIKMKIKMWIAGQQAAPPFRIDIKIKIKIKGWPCPDPVNVVVCQFWVTKMKMKMKIKHWHDDQNPDGRLQDKDKDFADWAQDDPVSPPTHTDIDTDRDHDNPQHIWMKIKIKIKMWIDGSVFKIKIKMKMKIKIFQRWAFQPLDPCVVVDPGGYITGGWMKMKIWMKMKMWGWDDDPQKTKIKIKIKIFMFMFTADRNDDQDPDNQPDQHGHTAHNNRTFDWFWAWPAFALAPVCVVPAQAEDQFAADGQFTGTDDCVPPSYHDPVRIGRDFAAQGFRMKMKMKMWMDHVQKIKIWMKIKTFRHKFFADDQQPQAQQVVDPRGGIHGPVQSQQGQGPPDDSVSSRRRLAGRHHHHVGHNSRRRRIDYPSRMDTLIKMFRAKIKMKGKDDVVVCVVDPWRIKMKMKMKGRPDMGDPDDSRRSSSSDNHSSHNRHIIMIMIMMMTMD/DDPPVPPPPVVVVVVVVVVVFPPPPPPPDPPPDPPQPWQKAKEAEAAPPVRATDFFKWKAFPPDQFIWGAHRRRMTITIDRPVPAFTWIWTGDVQFDIDIDTCHPDRYDYHHTYRVVVLPQPWDDFQVGIGRPLQDQFDKDKDFLVPQPDDDLFPLQSCDFVTWQKFWFQQFADPDPNRHIDIFGLAAFEFLFPLDAFEAEVHHGDDRSQDDSQFWRMKMKGRFCQRQQLVFARQQRTYIYTYTDWADAHDKKKWKKKKKWKWFFLDDFFFDWQLLLQVQVCQQVVHCPDDPVLSVCRVVVVDCAAWNTDLLCPVFFAGMWMKIKIKIKMHYDHPFKTKIKIKMKIKTFGRTDEQPVPDPDTAGWMKIKIKIKMWMWGCPDPFKIKIKIWMKMKMKTKHFLDDPLLLLQLSLFFRRTQGDLAHPVRAAAAGPDPDGGNSSCRRYQWGMKMKIKMKIKIKMKMKGDCCVPPNRQKIKMKMKMKMKMKMKMKHWTWDDFHWHFPDADPVGHTDTDGTPDHIDSGTDIDMDMKMKMKMKIKIKMKGWDQDPVFKIKIKMKMKMKMKMAIPPPPDPVNRDIFIKIKIKMKIKIGGNSFKIKMKIKMWIAGQQAAPPFRIDIKIKIKIKGWPLPDPVNVVVCQFWVTKMKMKMKIKHWHDDQNPDGNLQDKDKDFQDWAQDDPVSPPTHTDIDTDRDGDNPQHIWMKIKIKIKMWIDGSVFKIKIKMKMKIKIFQRWAFQPLDPCVVVDPGGYTTGGWMKMKIWMKMKMWGWDDDPQKTKIKIKIKIFMFMFTADRNDDQDPDNQPDQHGHTAHNNRTFDWFFAWPAFALAPVCVVPAQAEDQFAADGQFTGTDDCVPPSYHDPVRIGGDFAAQGFRMKMKMKMWMDHVQKIKIWMKIKTFRHKFFADDQQPQAQQVVDSRRGIHGPVQSQQGQGPPDDSVSSRRRLQGRHHHHVGHNSRVRRIDYPSRMDTLIKMFRAKIKMKGKPDVVVCVVDPWRIKMKMKMKGRPDMGDPDDSRRSSSSDNHSSHNRHIIMIMIMMMTMD

Secondary structure (DSSP, 8-state):
----THHHHHHHHHHHHHHHTTT--------------EEEEEEEEEETTT--B-TT-EEEETTSS-EEE--TTSEEEEEEETTB-SPEEEEEETTEEEEEEE-TT-SB--EEE-BTTS----EEEETTEEEEGGG--S-EEEEEGGG-----S-HHHHSTTTSTTEEEE-----SSGGGPPEEEESS---SSS--PPEEEETTEE--GGGS-GGGEEEEEEE-SHHHHGGGGGGGTT-EEEEEE----SEEEEEEEEEEEEEEEES----B--HHHHHHHHHHHHTS-SS-HHHHHHHHHTS-TTTS----HHHHHB-S-EEEEEEEEEEEEE-SSEEEEEEEEEEEEE-SB---TTSSSS----EEEEEEEEEEEEEESSSSEEEEEEEEEEEEEEEEESS-HHHHHHHHHH--TTSS-SS-TTSPPB--SSS----HHHHHHSSEEEEEEEEEEEEEEEEEEE-TTTT-TTEEEEEEEEEEEEEEEEEEEE-B--BB-EEEE-TTS-EEE-S-SB--BSSPP-EEEEEEEEEEEEEEEEEEEEEETTTEEEEEEEEEEEEEEEEES---TTTTSPEEEEEEEEEEEEEETTTEEEEEEEEEEEETTS-TTSSEEEEEEEEEEEEGGGSGGGGGGTTTEEEEEEEEEEEEEEE---TT-S-TTS--EEEEEEEEESTTS-EEEEEEEE-SPP-TT---EEEEEEEEEEEEEETTTEEEEEEEEEEEEEEEEEE-SSS-GGG--SSPPEEEEEEEEEEEEEEEEEEEEEETTEEEEEEEEEEEEEEEEEE--PPPPSSGGG-STTS-EETTEEPPEEB-EEEE---HHHHHHSPEE-SS---TTSEEE--SSSSSEESGGG-EE-S--SS-SEEEEEEEEEEETTEEEEEEEEEEES-EEE--SGGGSTTTTS-TTS---BHHHHHHB--TTS-HHHHHS--BPPP--TTSTTHHHHTS-BTTTEEE--EEEEEEEEEEEEPPHHHHTTSS-SEEEEEEEEEEEEEEES--SS-GGG--SS--SPPPEEEEEEEEEEE-/----THHHHHHHHHHHHHHHTTT--------------EEEEEEEEEETTT--B-TT-EEEETTSS-EEE--TTSEEEEEEETTBTTPEEEEEETTEEEEEEE-TT-SB--EEE-BTTS----EEEETTEEEEGGG--S-EEEEEGGG-----S-HHHHHTTTSTTEEEE-----SSGGGPPEEEESS---SSS--PPEEEETTEE--GGGS-GGGEEEEEEE-SHHHHGGGGGGGTT-EEEEEE----SEEEEEEEEEEEEEEEES----B--HHHHHHHHHHHHTS-SS-HHHHHHHHHTS-TTTS----HHHHHB-S-EEEEEEEEEEEEE-SSEEEEEEEEEEEEE-SB---TTSSSS----EEEEEEEEEEEEEESSSSEEEEEEEEEEEEEEEEESS-HHHHHHHHHH--TTSS-SS-TTSPPB--SSS----HHHHHHSSEEEEEEEEEEEEEEEEEEE-TTTT-TTEEEEEEEEEEEEEEEEEEEE-B--BB-EEEE-TTS-EEE-S-SB--BSSPP-EEEEEEEEEEEEEEEEEEEEEETTTEEEEEEEEEEEEEEEEES---TTTTSPEEEEEEEEEEEEEETTTEEEEEEEEEEEETTS-TTSSEEEEEEEEEEEEGGGSGGGGGGTTTEEEEEEEEEEEEEEE---TT-S-TTS--EEEEEEEEESTTS-EEEEEEEE-SPP-TT---EEEEEEEEEEEEEETTTEEEEEEEEEEEEEEEEEE-SSS-GGG--SSPPEEEEEEEEEEEEEEEEEEEEEETTEEEEEEEEEEEEEEEEEE--PPPPSSGGG-STTS-EETTEEPPEEB-EEEE---HHHHHHSPEE-SS---TTSEEE--SSSSSEESGGG-EE-S--SS-SEEEEEEEEEEETTEEEEEEEEEEES-EEE--SGGGSTTTTS-TTS---BHHHHHHB--TTS-HHHHHS--B-----TTSTTHHHHTS-BTTTEEE--EEEEEEEEEEEEPPHHHHTTSS-SEEEEEEEEEEEEEEES--SS-GGG--SS--SPPPEEEEEEEEEEE-

Sequence (2078 aa):
MKPNLFHTQFFRLFFLILLAGISIQTYAAKDSQAAPKKRTITGTVISEGDNMPIIGANVWLKNSSTGAITDLDGKYSITIDNSVVGGVLVFSYIGMSTQEVAIGNQNVINVTLKFDTEKIDEVVVVGYGHQKKASVIGSISTIDMAGVKVPGSSISSVLAGQLAGVVAMNRTGEPGKASAADFYIRGVSSFTGGNTPLVLVDGIERDLDLVDVEDIASFSILKDASASAVYGVRGANGVILITTKKGAEGKPVINARVEAGFTQPTKMPEFVNSAQWAELYNEMKGYEYYTPEQIGYFQNGTDPDLYPDVDWMHELYKNMASNQRVNLNVSGGGDICKYFVSGSLYNEGSIFRNAGQRYDYDTSLRYNKYSFRANMDFNVTKSTVLNVNLANIYEKFYGPGVEKDKIWSRAFEASPGVYPKEYSDGTLSYPSMQGGENPWNLLVHSGYREQFWNSAQSLIGINQDLGDLVTKGLTASIKFSWDAVNTNTIVRSKTPNQYYAKGRDEDGNLIFGSPIVTGTDELGLSESGSGSITTYLEGSINYNRLFAEKHRVGAMLLYNHKVTNKKLTYSKTLSLPYKYQGLAGRVTYAFKDTYFAEFNMGYNGSENFAKGHRFGFFPAYAVGWMISNEKFWEPILPVVSELKLKASYGSVGNDAIGGDRWIYQSTISTNNGWNYGENGSEGGGGIQVGNVENLNVSWEKAYKTNLGFEMRLFDRIKIQADYFHEKREGVFINRQGLPAIVGLTTKPKTNIGASVNRGVDATLEYEEKVGEVFLTGRANFTFNRNKLLNNDEVEHLYKYQNSIGKTFGTGGNHTFGLIAEGLFQSQEEIDNAPEQNFGTYRVGDVRYRDVNGDGVVDTYDKVALGYTNIPEITYGFGLTAQWRSWDINAFFQGIAHCTFYIGGTAMRPFSTGNINQSAINADIYDHVWKTTNTPEQNLAAYYPRLSEAGGEGSTNNNQTSTLTMRDGRFLRLKNFEIGYTIPKSILEKTFIKSTRIYVSGSNLLTFSKFKLWDPETGSSDGGIYPPLRVFTIGLNAKFMKPNLFHTQFFRLFFLILLAGISIQTYAAKDSQAAPKKRTITGTVISEGDNMPIIGANVWLKNSSTGAITDLDGKYSITIDNSVVGGVLVFSYIGMSTQEVAIGNQNVINVTLKFDTEKIDEVVVVGYGHQKKASVIGSISTIDMAGVKVPGSSISSVLAGQLAGVVAMNRTGEPGKASAADFYIRGVSSFTGGNTPLVLVDGIERDLDLVDVEDIASFSILKDASASAVYGVRGANGVILITTKKGAEGKPVINARVEAGFTQPTKMPEFVNSAQWAELYNEMKGYEYYTPEQIGYFQNGTDPDLYPDVDWMHELYKNMASNQRVNLNVSGGGDICKYFVSGSLYNEGSIFRNAGQRYDYDTSLRYNKYSFRANMDFNVTKSTVLNVNLANIYEKFYGPGVEKDKIWSRAFEASPGVYPKEYSDGTLSYPSMQGGENPWNLLVHSGYREQFWNSAQSLIGINQDLGDLVTKGLTASIKFSWDAVNTNTIVRSKTPNQYYAKGRDEDGNLIFGSPIVTGTDELGLSESGSGSITTYLEGSINYNRLFAEKHRVGAMLLYNHKVTNKKLTYSKTLSLPYKYQGLAGRVTYAFKDTYFAEFNMGYNGSENFAKGHRFGFFPAYAVGWMISNEKFWEPILPVVSELKLKASYGSVGNDAIGGDRWIYQSTISTNNGWNYGENGSEGGGGIQVGNVENLNVSWEKAYKTNLGFEMRLFDRIKIQADYFHEKREGVFINRQGLPAIVGLTTKPKTNIGASVNRGVDATLEYEEKVGEVFLTGRANFTFNRNKLLNNDEVEHLYKYQNSIGKTFGTGGNHTFGLIAEGLFQSQEEIDNAPEQNFGTYRVGDVRYRDVNGDGVVDTYDKVALGYTNIPEITYGFGLTAQWRSWDINAFFQGIAHCTFYIGGTAMRPFSTGNINQSAINADIYDHVWKTTNTPEQNLAAYYPRLSEAGGEGSTNNNQTSTLTMRDGRFLRLKNFEIGYTIPKSILEKTFIKSTRIYVSGSNLLTFSKFKLWDPETGSSDGGIYPPLRVFTIGLNAKF

Radius of gyration: 41.46 Å; Cα contacts (8 Å, |Δi|>4): 5637; chains: 2; bounding box: 114×120×102 Å